Protein 7BQM (pdb70)

Solvent-accessible surface area: 7290 Å² total; per-residue (Å²): 94,165,130,27,127,138,36,48,119,20,0,91,21,0,24,100,5,7,105,78,0,93,123,95,72,181,156,29,58,51,96,76,35,0,72,35,0,0,70,40,0,0,143,151,71,52,156,53,104,42,153,1,10,100,5,0,44,105,11,8,160,138,77,26,127,103,71,0,29,140,100,2,52,11,69,78,138,2,4,126,31,0,77,94,14,62,123,117,73,48,17,165,168,126,136,180,180,172,228

Structure (mmCIF, N/CA/C/O backbone):
data_7BQM
#
_entry.id   7BQM
#
loop_
_atom_site.group_PDB
_atom_site.id
_atom_site.type_symbol
_atom_site.label_atom_id
_atom_site.label_alt_id
_atom_site.label_comp_id
_atom_site.label_asym_id
_atom_site.label_entity_id
_atom_site.label_seq_id
_atom_site.pdbx_PDB_ins_code
_atom_site.Cartn_x
_atom_site.Cartn_y
_atom_site.Cartn_z
_atom_site.occupancy
_atom_site.B_iso_or_equiv
_atom_site.auth_seq_id
_atom_site.auth_comp_id
_atom_site.auth_asym_id
_atom_site.auth_atom_id
_atom_site.pdbx_PDB_model_num
ATOM 1 N N . GLY A 1 1 ? 13.311 6.840 16.213 1.00 0.00 1 GLY A N 1
ATOM 2 C CA . GLY A 1 1 ? 13.501 8.242 16.636 1.00 0.00 1 GLY A CA 1
ATOM 3 C C . GLY A 1 1 ? 12.824 9.197 15.671 1.00 0.00 1 GLY A C 1
ATOM 4 O O . GLY A 1 1 ? 11.606 9.370 15.734 1.00 0.00 1 GLY A O 1
ATOM 10 N N . GLU A 1 2 ? 13.592 9.824 14.777 1.00 0.00 2 GLU A N 1
ATOM 11 C CA . GLU A 1 2 ? 13.118 10.825 13.799 1.00 0.00 2 GLU A CA 1
ATOM 12 C C . GLU A 1 2 ? 13.146 10.332 12.336 1.00 0.00 2 GLU A C 1
ATOM 13 O O . GLU A 1 2 ? 12.644 11.017 11.443 1.00 0.00 2 GLU A O 1
ATOM 25 N N . GLU A 1 3 ? 13.703 9.148 12.067 1.00 0.00 3 GLU A N 1
ATOM 26 C CA . GLU A 1 3 ? 13.743 8.547 10.726 1.00 0.00 3 GLU A CA 1
ATOM 27 C C . GLU A 1 3 ? 12.390 7.942 10.302 1.00 0.00 3 GLU A C 1
ATOM 28 O O . GLU A 1 3 ? 11.643 7.404 11.123 1.00 0.00 3 GLU A O 1
ATOM 40 N N . GLU A 1 4 ? 12.069 8.040 9.006 1.00 0.00 4 GLU A N 1
ATOM 41 C CA . GLU A 1 4 ? 10.835 7.533 8.373 1.00 0.00 4 GLU A CA 1
ATOM 42 C C . GLU A 1 4 ? 9.514 7.996 9.024 1.00 0.00 4 GLU A C 1
ATOM 43 O O . GLU A 1 4 ? 8.473 7.358 8.841 1.00 0.00 4 GLU A O 1
ATOM 55 N N . LYS A 1 5 ? 9.538 9.135 9.734 1.00 0.00 5 LYS A N 1
ATOM 56 C CA . LYS A 1 5 ? 8.420 9.707 10.512 1.00 0.00 5 LYS A CA 1
ATOM 57 C C . LYS A 1 5 ? 7.123 9.878 9.710 1.00 0.00 5 LYS A C 1
ATOM 58 O O . LYS A 1 5 ? 6.036 9.726 10.261 1.00 0.00 5 LYS A O 1
ATOM 77 N N . GLU A 1 6 ? 7.239 10.163 8.413 1.00 0.00 6 GLU A N 1
ATOM 78 C CA . GLU A 1 6 ? 6.120 10.340 7.473 1.00 0.00 6 GLU A CA 1
ATOM 79 C C . GLU A 1 6 ? 6.095 9.261 6.367 1.00 0.00 6 GLU A C 1
ATOM 80 O O . GLU A 1 6 ? 5.393 9.416 5.367 1.00 0.00 6 GLU A O 1
ATOM 92 N N . ILE A 1 7 ? 6.861 8.171 6.528 1.00 0.00 7 ILE A N 1
ATOM 93 C CA . ILE A 1 7 ? 7.027 7.109 5.521 1.00 0.00 7 ILE A CA 1
ATOM 94 C C . ILE A 1 7 ? 6.598 5.739 6.065 1.00 0.00 7 ILE A C 1
ATOM 95 O O . ILE A 1 7 ? 5.744 5.091 5.469 1.00 0.00 7 ILE A O 1
ATOM 111 N N . ASP A 1 8 ? 7.134 5.295 7.206 1.00 0.00 8 ASP A N 1
ATOM 112 C CA . ASP A 1 8 ? 6.848 3.964 7.771 1.00 0.00 8 ASP A CA 1
ATOM 113 C C . ASP A 1 8 ? 5.378 3.836 8.213 1.00 0.00 8 ASP A C 1
ATOM 114 O O . ASP A 1 8 ? 4.706 2.853 7.882 1.00 0.00 8 ASP A O 1
ATOM 123 N N . LYS A 1 9 ? 4.831 4.877 8.857 1.00 0.00 9 LYS A N 1
ATOM 124 C CA . LYS A 1 9 ? 3.405 4.932 9.221 1.00 0.00 9 LYS A CA 1
ATOM 125 C C . LYS A 1 9 ? 2.471 5.002 8.006 1.00 0.00 9 LYS A C 1
ATOM 126 O O . LYS A 1 9 ? 1.339 4.540 8.094 1.00 0.00 9 LYS A O 1
ATOM 145 N N . LEU A 1 10 ? 2.953 5.486 6.855 1.00 0.00 10 LEU A N 1
ATOM 146 C CA . LEU A 1 10 ? 2.205 5.486 5.588 1.00 0.00 10 LEU A CA 1
ATOM 147 C C . LEU A 1 10 ? 2.107 4.089 4.938 1.00 0.00 10 LEU A C 1
ATOM 148 O O . LEU A 1 10 ? 1.325 3.909 4.005 1.00 0.00 10 LEU A O 1
ATOM 164 N N . VAL A 1 11 ? 2.836 3.089 5.453 1.00 0.00 11 VAL A N 1
ATOM 165 C CA . VAL A 1 11 ? 2.708 1.674 5.054 1.00 0.00 11 VAL A CA 1
ATOM 166 C C . VAL A 1 11 ? 1.830 0.873 6.032 1.00 0.00 11 VAL A C 1
ATOM 167 O O . VAL A 1 11 ? 1.121 -0.045 5.627 1.00 0.00 11 VAL A O 1
ATOM 180 N N . GLU A 1 12 ? 1.808 1.252 7.312 1.00 0.00 12 GLU A N 1
ATOM 181 C CA . GLU A 1 12 ? 1.013 0.607 8.372 1.00 0.00 12 GLU A CA 1
ATOM 182 C C . GLU A 1 12 ? -0.494 0.635 8.089 1.00 0.00 12 GLU A C 1
ATOM 183 O O . GLU A 1 12 ? -1.151 -0.407 8.041 1.00 0.00 12 GLU A O 1
ATOM 195 N N . LEU A 1 13 ? -1.047 1.829 7.871 1.00 0.00 13 LEU A N 1
ATOM 196 C CA . LEU A 1 13 ? -2.460 1.988 7.523 1.00 0.00 13 LEU A CA 1
ATOM 197 C C . LEU A 1 13 ? -2.793 1.422 6.127 1.00 0.00 13 LEU A C 1
ATOM 198 O O . LEU A 1 13 ? -3.911 0.961 5.902 1.00 0.00 13 LEU A O 1
ATOM 214 N N . PHE A 1 14 ? -1.820 1.387 5.210 1.00 0.00 14 PHE A N 1
ATOM 215 C CA . PHE A 1 14 ? -1.973 0.785 3.883 1.00 0.00 14 PHE A CA 1
ATOM 216 C C . PHE A 1 14 ? -2.137 -0.742 3.986 1.00 0.00 14 PHE A C 1
ATOM 217 O O . PHE A 1 14 ? -2.940 -1.319 3.254 1.00 0.00 14 PHE A O 1
ATOM 234 N N . ALA A 1 15 ? -1.473 -1.391 4.951 1.00 0.00 15 ALA A N 1
ATOM 235 C CA . ALA A 1 15 ? -1.592 -2.830 5.187 1.00 0.00 15 ALA A CA 1
ATOM 236 C C . ALA A 1 15 ? -3.027 -3.256 5.548 1.00 0.00 15 ALA A C 1
ATOM 237 O O . ALA A 1 15 ? -3.612 -4.136 4.912 1.00 0.00 15 ALA A O 1
ATOM 244 N N . GLN A 1 16 ? -3.620 -2.595 6.549 1.00 0.00 16 GLN A N 1
ATOM 245 C CA . GLN A 1 16 ? -4.984 -2.892 6.999 1.00 0.00 16 GLN A CA 1
ATOM 246 C C . GLN A 1 16 ? -6.045 -2.457 5.973 1.00 0.00 16 GLN A C 1
ATOM 247 O O . GLN A 1 16 ? -7.078 -3.113 5.837 1.00 0.00 16 GLN A O 1
ATOM 261 N N . ALA A 1 17 ? -5.771 -1.406 5.192 1.00 0.00 17 ALA A N 1
ATOM 262 C CA . ALA A 1 17 ? -6.643 -0.980 4.097 1.00 0.00 17 ALA A CA 1
ATOM 263 C C . ALA A 1 17 ? -6.630 -1.969 2.916 1.00 0.00 17 ALA A C 1
ATOM 264 O O . ALA A 1 17 ? -7.674 -2.227 2.317 1.00 0.00 17 ALA A O 1
ATOM 271 N N . TYR A 1 18 ? -5.476 -2.572 2.607 1.00 0.00 18 TYR A N 1
ATOM 272 C CA . TYR A 1 18 ? -5.370 -3.630 1.599 1.00 0.00 18 TYR A CA 1
ATOM 273 C C . TYR A 1 18 ? -6.113 -4.897 2.043 1.00 0.00 18 TYR A C 1
ATOM 274 O O . TYR A 1 18 ? -6.826 -5.504 1.241 1.00 0.00 18 TYR A O 1
ATOM 292 N N . GLU A 1 19 ? -6.023 -5.262 3.328 1.00 0.00 19 GLU A N 1
ATOM 293 C CA . GLU A 1 19 ? -6.805 -6.373 3.886 1.00 0.00 19 GLU A CA 1
ATOM 294 C C . GLU A 1 19 ? -8.310 -6.112 3.745 1.00 0.00 19 GLU A C 1
ATOM 295 O O . GLU A 1 19 ? -9.049 -6.969 3.262 1.00 0.00 19 GLU A O 1
ATOM 307 N N . ASP A 1 20 ? -8.757 -4.904 4.103 1.00 0.00 20 ASP A N 1
ATOM 308 C CA . ASP A 1 20 ? -10.159 -4.501 3.992 1.00 0.00 20 ASP A CA 1
ATOM 309 C C . ASP A 1 20 ? -10.655 -4.550 2.539 1.00 0.00 20 ASP A C 1
ATOM 310 O O . ASP A 1 20 ? -11.764 -5.022 2.274 1.00 0.00 20 ASP A O 1
ATOM 319 N N . ALA A 1 21 ? -9.813 -4.139 1.586 1.00 0.00 21 ALA A N 1
ATOM 320 C CA . ALA A 1 21 ? -10.142 -4.181 0.170 1.00 0.00 21 ALA A CA 1
ATOM 321 C C . ALA A 1 21 ? -10.252 -5.615 -0.364 1.00 0.00 21 ALA A C 1
ATOM 322 O O . ALA A 1 21 ? -11.216 -5.941 -1.057 1.00 0.00 21 ALA A O 1
ATOM 329 N N . ARG A 1 22 ? -9.309 -6.490 -0.001 1.00 0.00 22 ARG A N 1
ATOM 330 C CA . ARG A 1 22 ? -9.317 -7.906 -0.391 1.00 0.00 22 ARG A CA 1
ATOM 331 C C . ARG A 1 22 ? -10.517 -8.661 0.199 1.00 0.00 22 ARG A C 1
ATOM 332 O O . ARG A 1 22 ? -11.101 -9.508 -0.474 1.00 0.00 22 ARG A O 1
ATOM 353 N N . GLU A 1 23 ? -10.938 -8.311 1.417 1.00 0.00 23 GLU A N 1
ATOM 354 C CA . GLU A 1 23 ? -12.114 -8.891 2.088 1.00 0.00 23 GLU A CA 1
ATOM 355 C C . GLU A 1 23 ? -13.457 -8.432 1.499 1.00 0.00 23 GLU A C 1
ATOM 356 O O . GLU A 1 23 ? -14.408 -9.218 1.490 1.00 0.00 23 GLU A O 1
ATOM 368 N N . LYS A 1 24 ? -13.560 -7.196 0.987 1.00 0.00 24 LYS A N 1
ATOM 369 C CA . LYS A 1 24 ? -14.791 -6.689 0.336 1.00 0.00 24 LYS A CA 1
ATOM 370 C C . LYS A 1 24 ? -14.872 -6.967 -1.172 1.00 0.00 24 LYS A C 1
ATOM 371 O O . LYS A 1 24 ? -15.974 -7.040 -1.717 1.00 0.00 24 LYS A O 1
ATOM 390 N N . LYS A 1 25 ? -13.728 -7.189 -1.831 1.00 0.00 25 LYS A N 1
ATOM 391 C CA . LYS A 1 25 ? -13.592 -7.521 -3.265 1.00 0.00 25 LYS A CA 1
ATOM 392 C C . LYS A 1 25 ? -12.965 -8.909 -3.455 1.00 0.00 25 LYS A C 1
ATOM 393 O O . LYS A 1 25 ? -11.932 -9.039 -4.109 1.00 0.00 25 LYS A O 1
ATOM 412 N N . ARG A 1 26 ? -13.589 -9.962 -2.913 1.00 0.00 26 ARG A N 1
ATOM 413 C CA . ARG A 1 26 ? -13.054 -11.349 -2.919 1.00 0.00 26 ARG A CA 1
ATOM 414 C C . ARG A 1 26 ? -12.776 -11.886 -4.328 1.00 0.00 26 ARG A C 1
ATOM 415 O O . ARG A 1 26 ? -11.791 -12.588 -4.545 1.00 0.00 26 ARG A O 1
ATOM 436 N N . ASN A 1 27 ? -13.636 -11.520 -5.282 1.00 0.00 27 ASN A N 1
ATOM 437 C CA . ASN A 1 27 ? -13.525 -11.870 -6.703 1.00 0.00 27 ASN A CA 1
ATOM 438 C C . ASN A 1 27 ? -12.702 -10.843 -7.523 1.00 0.00 27 ASN A C 1
ATOM 439 O O . ASN A 1 27 ? -12.634 -10.934 -8.751 1.00 0.00 27 ASN A O 1
ATOM 450 N N . GLY A 1 28 ? -12.111 -9.847 -6.852 1.00 0.00 28 GLY A N 1
ATOM 451 C CA . GLY A 1 28 ? -11.319 -8.758 -7.427 1.00 0.00 28 GLY A CA 1
ATOM 452 C C . GLY A 1 28 ? -9.882 -9.144 -7.798 1.00 0.00 28 GLY A C 1
ATOM 453 O O . GLY A 1 28 ? -9.526 -10.321 -7.906 1.00 0.00 28 GLY A O 1
ATOM 457 N N . THR A 1 29 ? -9.051 -8.120 -7.984 1.00 0.00 29 THR A N 1
ATOM 458 C CA . THR A 1 29 ? -7.637 -8.209 -8.380 1.00 0.00 29 THR A CA 1
ATOM 459 C C . THR A 1 29 ? -6.712 -7.573 -7.338 1.00 0.00 29 THR A C 1
ATOM 460 O O . THR A 1 29 ? -7.128 -6.641 -6.641 1.00 0.00 29 THR A O 1
ATOM 471 N N . PRO A 1 30 ? -5.432 -7.993 -7.258 1.00 0.00 30 PRO A N 1
ATOM 472 C CA . PRO A 1 30 ? -4.447 -7.315 -6.418 1.00 0.00 30 PRO A CA 1
ATOM 473 C C . PRO A 1 30 ? -4.289 -5.827 -6.773 1.00 0.00 30 PRO A C 1
ATOM 474 O O . PRO A 1 30 ? -4.034 -5.018 -5.881 1.00 0.00 30 PRO A O 1
ATOM 485 N N . GLU A 1 31 ? -4.487 -5.436 -8.042 1.00 0.00 31 GLU A N 1
ATOM 486 C CA . GLU A 1 31 ? -4.452 -4.016 -8.425 1.00 0.00 31 GLU A CA 1
ATOM 487 C C . GLU A 1 31 ? -5.619 -3.215 -7.830 1.00 0.00 31 GLU A C 1
ATOM 488 O O . GLU A 1 31 ? -5.381 -2.134 -7.296 1.00 0.00 31 GLU A O 1
ATOM 500 N N . GLU A 1 32 ? -6.851 -3.740 -7.824 1.00 0.00 32 GLU A N 1
ATOM 501 C CA . GLU A 1 32 ? -7.980 -3.074 -7.157 1.00 0.00 32 GLU A CA 1
ATOM 502 C C . GLU A 1 32 ? -7.795 -3.001 -5.636 1.00 0.00 32 GLU A C 1
ATOM 503 O O . GLU A 1 32 ? -8.155 -1.994 -5.019 1.00 0.00 32 GLU A O 1
ATOM 515 N N . TRP A 1 33 ? -7.207 -4.032 -5.020 1.00 0.00 33 TRP A N 1
ATOM 516 C CA . TRP A 1 33 ? -6.983 -4.049 -3.575 1.00 0.00 33 TRP A CA 1
ATOM 517 C C . TRP A 1 33 ? -5.914 -3.044 -3.146 1.00 0.00 33 TRP A C 1
ATOM 518 O O . TRP A 1 33 ? -6.112 -2.354 -2.147 1.00 0.00 33 TRP A O 1
ATOM 539 N N . VAL A 1 34 ? -4.832 -2.876 -3.922 1.00 0.00 34 VAL A N 1
ATOM 540 C CA . VAL A 1 34 ? -3.866 -1.799 -3.660 1.00 0.00 34 VAL A CA 1
ATOM 541 C C . VAL A 1 34 ? -4.489 -0.431 -3.973 1.00 0.00 34 VAL A C 1
ATOM 542 O O . VAL A 1 34 ? -4.338 0.490 -3.174 1.00 0.00 34 VAL A O 1
ATOM 555 N N . ARG A 1 35 ? -5.230 -0.275 -5.081 1.00 0.00 35 ARG A N 1
ATOM 556 C CA . ARG A 1 35 ? -5.855 0.990 -5.484 1.00 0.00 35 ARG A CA 1
ATOM 557 C C . ARG A 1 35 ? -6.793 1.559 -4.423 1.00 0.00 35 ARG A C 1
ATOM 558 O O . ARG A 1 35 ? -6.735 2.761 -4.154 1.00 0.00 35 ARG A O 1
ATOM 579 N N . ASP A 1 36 ? -7.622 0.714 -3.808 1.00 0.00 36 ASP A N 1
ATOM 580 C CA . ASP A 1 36 ? -8.507 1.130 -2.717 1.00 0.00 36 ASP A CA 1
ATOM 581 C C . ASP A 1 36 ? -7.738 1.369 -1.404 1.00 0.00 36 ASP A C 1
ATOM 582 O O . ASP A 1 36 ? -8.047 2.305 -0.662 1.00 0.00 36 ASP A O 1
ATOM 591 N N . ALA A 1 37 ? -6.685 0.585 -1.146 1.00 0.00 37 ALA A N 1
ATOM 592 C CA . ALA A 1 37 ? -5.837 0.751 0.029 1.00 0.00 37 ALA A CA 1
ATOM 593 C C . ALA A 1 37 ? -5.079 2.082 0.044 1.00 0.00 37 ALA A C 1
ATOM 594 O O . ALA A 1 37 ? -5.032 2.744 1.080 1.00 0.00 37 ALA A O 1
ATOM 601 N N . ILE A 1 38 ? -4.518 2.492 -1.100 1.00 0.00 38 ILE A N 1
ATOM 602 C CA . ILE A 1 38 ? -3.852 3.788 -1.266 1.00 0.00 38 ILE A CA 1
ATOM 603 C C . ILE A 1 38 ? -4.816 4.943 -0.936 1.00 0.00 38 ILE A C 1
ATOM 604 O O . ILE A 1 38 ? -4.420 5.889 -0.257 1.00 0.00 38 ILE A O 1
ATOM 620 N N . GLU A 1 39 ? -6.086 4.871 -1.359 1.00 0.00 39 GLU A N 1
ATOM 621 C CA . GLU A 1 39 ? -7.082 5.890 -1.046 1.00 0.00 39 GLU A CA 1
ATOM 622 C C . GLU A 1 39 ? -7.308 5.943 0.463 1.00 0.00 39 GLU A C 1
ATOM 623 O O . GLU A 1 39 ? -7.096 6.991 1.062 1.00 0.00 39 GLU A O 1
ATOM 635 N N . GLU A 1 40 ? -7.635 4.822 1.117 1.00 0.00 40 GLU A N 1
ATOM 636 C CA . GLU A 1 40 ? -7.965 4.850 2.543 1.00 0.00 40 GLU A CA 1
ATOM 637 C C . GLU A 1 40 ? -6.759 5.254 3.409 1.00 0.00 40 GLU A C 1
ATOM 638 O O . GLU A 1 40 ? -6.922 5.996 4.377 1.00 0.00 40 GLU A O 1
ATOM 650 N N . ALA A 1 41 ? -5.545 4.858 3.019 1.00 0.00 41 ALA A N 1
ATOM 651 C CA . ALA A 1 41 ? -4.296 5.308 3.628 1.00 0.00 41 ALA A CA 1
ATOM 652 C C . ALA A 1 41 ? -4.100 6.836 3.535 1.00 0.00 41 ALA A C 1
ATOM 653 O O . ALA A 1 41 ? -3.670 7.460 4.505 1.00 0.00 41 ALA A O 1
ATOM 660 N N . ALA A 1 42 ? -4.458 7.458 2.407 1.00 0.00 42 ALA A N 1
ATOM 661 C CA . ALA A 1 42 ? -4.462 8.913 2.258 1.00 0.00 42 ALA A CA 1
ATOM 662 C C . ALA A 1 42 ? -5.591 9.587 3.065 1.00 0.00 42 ALA A C 1
ATOM 663 O O . ALA A 1 42 ? -5.352 10.575 3.767 1.00 0.00 42 ALA A O 1
ATOM 670 N N . ARG A 1 43 ? -6.810 9.024 3.023 1.00 0.00 43 ARG A N 1
ATOM 671 C CA . ARG A 1 43 ? -7.989 9.533 3.749 1.00 0.00 43 ARG A CA 1
ATOM 672 C C . ARG A 1 43 ? -7.789 9.533 5.269 1.00 0.00 43 ARG A C 1
ATOM 673 O O . ARG A 1 43 ? -8.262 10.449 5.942 1.00 0.00 43 ARG A O 1
ATOM 694 N N . ARG A 1 44 ? -7.046 8.552 5.802 1.00 0.00 44 ARG A N 1
ATOM 695 C CA . ARG A 1 44 ? -6.703 8.406 7.232 1.00 0.00 44 ARG A CA 1
ATOM 696 C C . ARG A 1 44 ? -6.040 9.654 7.827 1.00 0.00 44 ARG A C 1
ATOM 697 O O . ARG A 1 44 ? -6.279 9.977 8.991 1.00 0.00 44 ARG A O 1
ATOM 718 N N . VAL A 1 45 ? -5.212 10.342 7.032 1.00 0.00 45 VAL A N 1
ATOM 719 C CA . VAL A 1 45 ? -4.411 11.512 7.454 1.00 0.00 45 VAL A CA 1
ATOM 720 C C . VAL A 1 45 ? -4.933 12.832 6.870 1.00 0.00 45 VAL A C 1
ATOM 721 O O . VAL A 1 45 ? -4.554 13.907 7.336 1.00 0.00 45 VAL A O 1
ATOM 734 N N . GLY A 1 46 ? -5.787 12.758 5.843 1.00 0.00 46 GLY A N 1
ATOM 735 C CA . GLY A 1 46 ? -6.223 13.917 5.055 1.00 0.00 46 GLY A CA 1
ATOM 736 C C . GLY A 1 46 ? -5.202 14.362 3.997 1.00 0.00 46 GLY A C 1
ATOM 737 O O . GLY A 1 46 ? -4.984 15.564 3.816 1.00 0.00 46 GLY A O 1
ATOM 741 N N . ARG A 1 47 ? -4.533 13.412 3.323 1.00 0.00 47 ARG A N 1
ATOM 742 C CA . ARG A 1 47 ? -3.648 13.668 2.163 1.00 0.00 47 ARG A CA 1
ATOM 743 C C . ARG A 1 47 ? -4.265 13.248 0.828 1.00 0.00 47 ARG A C 1
ATOM 744 O O . ARG A 1 47 ? -5.318 12.612 0.776 1.00 0.00 47 ARG A O 1
ATOM 765 N N . SER A 1 48 ? -3.587 13.627 -0.256 1.00 0.00 48 SER A N 1
ATOM 766 C CA . SER A 1 48 ? -3.877 13.133 -1.610 1.00 0.00 48 SER A CA 1
ATOM 767 C C . SER A 1 48 ? -3.431 11.674 -1.770 1.00 0.00 48 SER A C 1
ATOM 768 O O . SER A 1 48 ? -2.444 11.242 -1.166 1.00 0.00 48 SER A O 1
ATOM 776 N N . ARG A 1 49 ? -4.110 10.929 -2.650 1.00 0.00 49 ARG A N 1
ATOM 777 C CA . ARG A 1 49 ? -3.803 9.536 -3.023 1.00 0.00 49 ARG A CA 1
ATOM 778 C C . ARG A 1 49 ? -2.455 9.373 -3.733 1.00 0.00 49 ARG A C 1
ATOM 779 O O . ARG A 1 49 ? -2.025 8.250 -3.945 1.00 0.00 49 ARG A O 1
ATOM 800 N N . SER A 1 50 ? -1.816 10.467 -4.141 1.00 0.00 50 SER A N 1
ATOM 801 C CA . SER A 1 50 ? -0.494 10.506 -4.775 1.00 0.00 50 SER A CA 1
ATOM 802 C C . SER A 1 50 ? 0.665 10.513 -3.765 1.00 0.00 50 SER A C 1
ATOM 803 O O . SER A 1 50 ? 1.679 9.846 -3.974 1.00 0.00 50 SER A O 1
ATOM 811 N N . ARG A 1 51 ? 0.511 11.214 -2.633 1.00 0.00 51 ARG A N 1
ATOM 812 C CA . ARG A 1 51 ? 1.571 11.420 -1.621 1.00 0.00 51 ARG A CA 1
ATOM 813 C C . ARG A 1 51 ? 1.941 10.132 -0.878 1.00 0.00 51 ARG A C 1
ATOM 814 O O . ARG A 1 51 ? 3.108 9.853 -0.616 1.00 0.00 51 ARG A O 1
ATOM 835 N N . VAL A 1 52 ? 0.926 9.319 -0.600 1.00 0.00 52 VAL A N 1
ATOM 836 C CA . VAL A 1 52 ? 1.019 7.955 -0.050 1.00 0.00 52 VAL A CA 1
ATOM 837 C C . VAL A 1 52 ? 1.775 6.991 -0.976 1.00 0.00 52 VAL A C 1
ATOM 838 O O . VAL A 1 52 ? 2.511 6.130 -0.495 1.00 0.00 52 VAL A O 1
ATOM 851 N N . VAL A 1 53 ? 1.645 7.153 -2.297 1.00 0.00 53 VAL A N 1
ATOM 852 C CA . VAL A 1 53 ? 2.378 6.330 -3.284 1.00 0.00 53 VAL A CA 1
ATOM 853 C C . VAL A 1 53 ? 3.873 6.579 -3.163 1.00 0.00 53 VAL A C 1
ATOM 854 O O . VAL A 1 53 ? 4.639 5.646 -2.975 1.00 0.00 53 VAL A O 1
ATOM 867 N N . GLU A 1 54 ? 4.297 7.838 -3.172 1.00 0.00 54 GLU A N 1
ATOM 868 C CA . GLU A 1 54 ? 5.687 8.228 -2.946 1.00 0.00 54 GLU A CA 1
ATOM 869 C C . GLU A 1 54 ? 6.217 7.664 -1.621 1.00 0.00 54 GLU A C 1
ATOM 870 O O . GLU A 1 54 ? 7.388 7.313 -1.545 1.00 0.00 54 GLU A O 1
ATOM 882 N N . ALA A 1 55 ? 5.366 7.512 -0.601 1.00 0.00 55 ALA A N 1
ATOM 883 C CA . ALA A 1 55 ? 5.753 6.973 0.701 1.00 0.00 55 ALA A CA 1
ATOM 884 C C . ALA A 1 55 ? 5.957 5.450 0.690 1.00 0.00 55 ALA A C 1
ATOM 885 O O . ALA A 1 55 ? 7.058 4.992 1.003 1.00 0.00 55 ALA A O 1
ATOM 892 N N . LEU A 1 56 ? 4.961 4.652 0.274 1.00 0.00 56 LEU A N 1
ATOM 893 C CA . LEU A 1 56 ? 5.131 3.191 0.202 1.00 0.00 56 LEU A CA 1
ATOM 894 C C . LEU A 1 56 ? 6.221 2.817 -0.825 1.00 0.00 56 LEU A C 1
ATOM 895 O O . LEU A 1 56 ? 6.957 1.848 -0.636 1.00 0.00 56 LEU A O 1
ATOM 911 N N . ARG A 1 57 ? 6.377 3.620 -1.888 1.00 0.00 57 ARG A N 1
ATOM 912 C CA . ARG A 1 57 ? 7.388 3.392 -2.927 1.00 0.00 57 ARG A CA 1
ATOM 913 C C . ARG A 1 57 ? 8.803 3.776 -2.465 1.00 0.00 57 ARG A C 1
ATOM 914 O O . ARG A 1 57 ? 9.722 2.984 -2.666 1.00 0.00 57 ARG A O 1
ATOM 935 N N . ARG A 1 58 ? 8.985 4.914 -1.772 1.00 0.00 58 ARG A N 1
ATOM 936 C CA . ARG A 1 58 ? 10.250 5.293 -1.088 1.00 0.00 58 ARG A CA 1
ATOM 937 C C . ARG A 1 58 ? 10.665 4.212 -0.106 1.00 0.00 58 ARG A C 1
ATOM 938 O O . ARG A 1 58 ? 11.817 3.792 -0.102 1.00 0.00 58 ARG A O 1
ATOM 959 N N . TYR A 1 59 ? 9.728 3.745 0.710 1.00 0.00 59 TYR A N 1
ATOM 960 C CA . TYR A 1 59 ? 9.990 2.740 1.737 1.00 0.00 59 TYR A CA 1
ATOM 961 C C . TYR A 1 59 ? 10.579 1.463 1.118 1.00 0.00 59 TYR A C 1
ATOM 962 O O . TYR A 1 59 ? 11.602 0.970 1.583 1.00 0.00 59 TYR A O 1
ATOM 980 N N . ALA A 1 60 ? 10.014 0.989 0.006 1.00 0.00 60 ALA A N 1
ATOM 981 C CA . ALA A 1 60 ? 10.562 -0.124 -0.772 1.00 0.00 60 ALA A CA 1
ATOM 982 C C . ALA A 1 60 ? 11.946 0.158 -1.395 1.00 0.00 60 ALA A C 1
ATOM 983 O O . ALA A 1 60 ? 12.720 -0.774 -1.592 1.00 0.00 60 ALA A O 1
ATOM 990 N N . GLU A 1 61 ? 12.291 1.412 -1.701 1.00 0.00 61 GLU A N 1
ATOM 991 C CA . GLU A 1 61 ? 13.643 1.771 -2.172 1.00 0.00 61 GLU A CA 1
ATOM 992 C C . GLU A 1 61 ? 14.671 1.838 -1.023 1.00 0.00 61 GLU A C 1
ATOM 993 O O . GLU A 1 61 ? 15.846 1.520 -1.224 1.00 0.00 61 GLU A O 1
ATOM 1005 N N . LYS A 1 62 ? 14.237 2.224 0.186 1.00 0.00 62 LYS A N 1
ATOM 1006 C CA . LYS A 1 62 ? 15.078 2.396 1.387 1.00 0.00 62 LYS A CA 1
ATOM 1007 C C . LYS A 1 62 ? 15.291 1.099 2.176 1.00 0.00 62 LYS A C 1
ATOM 1008 O O . LYS A 1 62 ? 16.422 0.767 2.529 1.00 0.00 62 LYS A O 1
ATOM 1027 N N . HIS A 1 63 ? 14.208 0.369 2.436 1.00 0.00 63 HIS A N 1
ATOM 1028 C CA . HIS A 1 63 ? 14.190 -0.900 3.173 1.00 0.00 63 HIS A CA 1
ATOM 1029 C C . HIS A 1 63 ? 14.310 -2.123 2.247 1.00 0.00 63 HIS A C 1
ATOM 1030 O O . HIS A 1 63 ? 14.702 -3.203 2.694 1.00 0.00 63 HIS A O 1
ATOM 1044 N N . GLY A 1 64 ? 13.984 -1.957 0.962 1.00 0.00 64 GLY A N 1
ATOM 1045 C CA . GLY A 1 64 ? 13.864 -3.045 -0.013 1.00 0.00 64 GLY A CA 1
ATOM 1046 C C . GLY A 1 64 ? 12.418 -3.520 -0.184 1.00 0.00 64 GLY A C 1
ATOM 1047 O O . GLY A 1 64 ? 11.621 -3.507 0.759 1.00 0.00 64 GLY A O 1
ATOM 1051 N N . LYS A 1 65 ? 12.070 -3.971 -1.395 1.00 0.00 65 LYS A N 1
ATOM 1052 C CA . LYS A 1 65 ? 10.739 -4.516 -1.722 1.00 0.00 65 LYS A CA 1
ATOM 1053 C C . LYS A 1 65 ? 10.344 -5.694 -0.830 1.00 0.00 65 LYS A C 1
ATOM 1054 O O . LYS A 1 65 ? 9.187 -5.803 -0.433 1.00 0.00 65 LYS A O 1
ATOM 1073 N N . GLU A 1 66 ? 11.306 -6.546 -0.470 1.00 0.00 66 GLU A N 1
ATOM 1074 C CA . GLU A 1 66 ? 11.034 -7.701 0.385 1.00 0.00 66 GLU A CA 1
ATOM 1075 C C . GLU A 1 66 ? 10.582 -7.271 1.787 1.00 0.00 66 GLU A C 1
ATOM 1076 O O . GLU A 1 66 ? 9.783 -7.958 2.416 1.00 0.00 66 GLU A O 1
ATOM 1088 N N . GLU A 1 67 ? 11.062 -6.125 2.277 1.00 0.00 67 GLU A N 1
ATOM 1089 C CA . GLU A 1 67 ? 10.590 -5.554 3.543 1.00 0.00 67 GLU A CA 1
ATOM 1090 C C . GLU A 1 67 ? 9.230 -4.865 3.395 1.00 0.00 67 GLU A C 1
ATOM 1091 O O . GLU A 1 67 ? 8.372 -5.038 4.262 1.00 0.00 67 GLU A O 1
ATOM 1103 N N . LEU A 1 68 ? 9.001 -4.127 2.296 1.00 0.00 68 LEU A N 1
ATOM 1104 C CA . LEU A 1 68 ? 7.706 -3.484 2.029 1.00 0.00 68 LEU A CA 1
ATOM 1105 C C . LEU A 1 68 ? 6.584 -4.526 2.027 1.00 0.00 68 LEU A C 1
ATOM 1106 O O . LEU A 1 68 ? 5.605 -4.363 2.755 1.00 0.00 68 LEU A O 1
ATOM 1122 N N . LEU A 1 69 ? 6.731 -5.615 1.261 1.00 0.00 69 LEU A N 1
ATOM 1123 C CA . LEU A 1 69 ? 5.669 -6.618 1.124 1.00 0.00 69 LEU A CA 1
ATOM 1124 C C . LEU A 1 69 ? 5.294 -7.236 2.478 1.00 0.00 69 LEU A C 1
ATOM 1125 O O . LEU A 1 69 ? 4.109 -7.413 2.759 1.00 0.00 69 LEU A O 1
ATOM 1141 N N . LYS A 1 70 ? 6.280 -7.466 3.359 1.00 0.00 70 LYS A N 1
ATOM 1142 C CA . LYS A 1 70 ? 6.052 -7.954 4.725 1.00 0.00 70 LYS A CA 1
ATOM 1143 C C . LYS A 1 70 ? 5.301 -6.928 5.578 1.00 0.00 70 LYS A C 1
ATOM 1144 O O . LYS A 1 70 ? 4.327 -7.282 6.242 1.00 0.00 70 LYS A O 1
ATOM 1163 N N . ARG A 1 71 ? 5.709 -5.652 5.526 1.00 0.00 71 ARG A N 1
ATOM 1164 C CA . ARG A 1 71 ? 5.079 -4.540 6.267 1.00 0.00 71 ARG A CA 1
ATOM 1165 C C . ARG A 1 71 ? 3.643 -4.269 5.840 1.00 0.00 71 ARG A C 1
ATOM 1166 O O . ARG A 1 71 ? 2.786 -4.012 6.683 1.00 0.00 71 ARG A O 1
ATOM 1187 N N . ALA A 1 72 ? 3.383 -4.361 4.540 1.00 0.00 72 ALA A N 1
ATOM 1188 C CA . ALA A 1 72 ? 2.060 -4.192 3.961 1.00 0.00 72 ALA A CA 1
ATOM 1189 C C . ALA A 1 72 ? 1.200 -5.473 4.049 1.00 0.00 72 ALA A C 1
ATOM 1190 O O . ALA A 1 72 ? 0.007 -5.440 3.749 1.00 0.00 72 ALA A O 1
ATOM 1197 N N . GLY A 1 73 ? 1.788 -6.604 4.459 1.00 0.00 73 GLY A N 1
ATOM 1198 C CA . GLY A 1 73 ? 1.111 -7.908 4.517 1.00 0.00 73 GLY A CA 1
ATOM 1199 C C . GLY A 1 73 ? 0.679 -8.469 3.148 1.00 0.00 73 GLY A C 1
ATOM 1200 O O . GLY A 1 73 ? -0.293 -9.225 3.076 1.00 0.00 73 GLY A O 1
ATOM 1204 N N . ILE A 1 74 ? 1.370 -8.084 2.069 1.00 0.00 74 ILE A N 1
ATOM 1205 C CA . ILE A 1 74 ? 1.085 -8.468 0.674 1.00 0.00 74 ILE A CA 1
ATOM 1206 C C . ILE A 1 74 ? 2.132 -9.448 0.122 1.00 0.00 74 ILE A C 1
ATOM 1207 O O . ILE A 1 74 ? 3.154 -9.719 0.754 1.00 0.00 74 ILE A O 1
ATOM 1223 N N . THR A 1 75 ? 1.893 -9.971 -1.080 1.00 0.00 75 THR A N 1
ATOM 1224 C CA . THR A 1 75 ? 2.854 -10.799 -1.830 1.00 0.00 75 THR A CA 1
ATOM 1225 C C . THR A 1 75 ? 3.786 -9.948 -2.705 1.00 0.00 75 THR A C 1
ATOM 1226 O O . THR A 1 75 ? 3.426 -8.822 -3.064 1.00 0.00 75 THR A O 1
ATOM 1237 N N . PRO A 1 76 ? 4.963 -10.461 -3.125 1.00 0.00 76 PRO A N 1
ATOM 1238 C CA . PRO A 1 76 ? 5.781 -9.788 -4.142 1.00 0.00 76 PRO A CA 1
ATOM 1239 C C . PRO A 1 76 ? 5.037 -9.691 -5.487 1.00 0.00 76 PRO A C 1
ATOM 1240 O O . PRO A 1 76 ? 5.184 -8.707 -6.211 1.00 0.00 76 PRO A O 1
ATOM 1251 N N . GLU A 1 77 ? 4.169 -10.668 -5.779 1.00 0.00 77 GLU A N 1
ATOM 1252 C CA . GLU A 1 77 ? 3.277 -10.698 -6.946 1.00 0.00 77 GLU A CA 1
ATOM 1253 C C . GLU A 1 77 ? 2.242 -9.559 -6.941 1.00 0.00 77 GLU A C 1
ATOM 1254 O O . GLU A 1 77 ? 1.831 -9.113 -8.011 1.00 0.00 77 GLU A O 1
ATOM 1266 N N . ALA A 1 78 ? 1.837 -9.061 -5.766 1.00 0.00 78 ALA A N 1
ATOM 1267 C CA . ALA A 1 78 ? 1.035 -7.844 -5.629 1.00 0.00 78 ALA A CA 1
ATOM 1268 C C . ALA A 1 78 ? 1.908 -6.574 -5.605 1.00 0.00 78 ALA A C 1
ATOM 1269 O O . ALA A 1 78 ? 1.569 -5.587 -6.260 1.00 0.00 78 ALA A O 1
ATOM 1276 N N . LEU A 1 79 ? 3.056 -6.591 -4.910 1.00 0.00 79 LEU A N 1
ATOM 1277 C CA . LEU A 1 79 ? 3.932 -5.419 -4.753 1.00 0.00 79 LEU A CA 1
ATOM 1278 C C . LEU A 1 79 ? 4.466 -4.892 -6.104 1.00 0.00 79 LEU A C 1
ATOM 1279 O O . LEU A 1 79 ? 4.523 -3.681 -6.340 1.00 0.00 79 LEU A O 1
ATOM 1295 N N . LYS A 1 80 ? 4.825 -5.800 -7.019 1.00 0.00 80 LYS A N 1
ATOM 1296 C CA . LYS A 1 80 ? 5.298 -5.467 -8.377 1.00 0.00 80 LYS A CA 1
ATOM 1297 C C . LYS A 1 80 ? 4.250 -4.744 -9.228 1.00 0.00 80 LYS A C 1
ATOM 1298 O O . LYS A 1 80 ? 4.609 -3.937 -10.081 1.00 0.00 80 LYS A O 1
ATOM 1317 N N . VAL A 1 81 ? 2.964 -4.997 -8.984 1.00 0.00 81 VAL A N 1
ATOM 1318 C CA . VAL A 1 81 ? 1.825 -4.340 -9.655 1.00 0.00 81 VAL A CA 1
ATOM 1319 C C . VAL A 1 81 ? 1.621 -2.905 -9.167 1.00 0.00 81 VAL A C 1
ATOM 1320 O O . VAL A 1 81 ? 1.190 -2.066 -9.951 1.00 0.00 81 VAL A O 1
ATOM 1333 N N . ILE A 1 82 ? 1.991 -2.567 -7.927 1.00 0.00 82 ILE A N 1
ATOM 1334 C CA . ILE A 1 82 ? 1.843 -1.194 -7.398 1.00 0.00 82 ILE A CA 1
ATOM 1335 C C . ILE A 1 82 ? 2.634 -0.167 -8.239 1.00 0.00 82 ILE A C 1
ATOM 1336 O O . ILE A 1 82 ? 2.183 0.957 -8.451 1.00 0.00 82 ILE A O 1
ATOM 1352 N N . GLU A 1 83 ? 3.782 -0.565 -8.800 1.00 0.00 83 GLU A N 1
ATOM 1353 C CA . GLU A 1 83 ? 4.537 0.236 -9.783 1.00 0.00 83 GLU A CA 1
ATOM 1354 C C . GLU A 1 83 ? 3.734 0.492 -11.074 1.00 0.00 83 GLU A C 1
ATOM 1355 O O . GLU A 1 83 ? 3.787 1.584 -11.640 1.00 0.00 83 GLU A O 1
ATOM 1367 N N . LYS A 1 84 ? 2.940 -0.486 -11.528 1.00 0.00 84 LYS A N 1
ATOM 1368 C CA . LYS A 1 84 ? 2.056 -0.326 -12.692 1.00 0.00 84 LYS A CA 1
ATOM 1369 C C . LYS A 1 84 ? 0.877 0.590 -12.369 1.00 0.00 84 LYS A C 1
ATOM 1370 O O . LYS A 1 84 ? 0.490 1.370 -13.230 1.00 0.00 84 LYS A O 1
ATOM 1389 N N . ILE A 1 85 ? 0.369 0.592 -11.133 1.00 0.00 85 ILE A N 1
ATOM 1390 C CA . ILE A 1 85 ? -0.642 1.573 -10.689 1.00 0.00 85 ILE A CA 1
ATOM 1391 C C . ILE A 1 85 ? -0.071 3.004 -10.720 1.00 0.00 85 ILE A C 1
ATOM 1392 O O . ILE A 1 85 ? -0.733 3.920 -11.208 1.00 0.00 85 ILE A O 1
ATOM 1408 N N . GLU A 1 86 ? 1.178 3.203 -10.282 1.00 0.00 86 GLU A N 1
ATOM 1409 C CA . GLU A 1 86 ? 1.872 4.499 -10.389 1.00 0.00 86 GLU A CA 1
ATOM 1410 C C . GLU A 1 86 ? 1.980 4.963 -11.857 1.00 0.00 86 GLU A C 1
ATOM 1411 O O . GLU A 1 86 ? 1.684 6.120 -12.168 1.00 0.00 86 GLU A O 1
ATOM 1423 N N . LYS A 1 87 ? 2.338 4.057 -12.779 1.00 0.00 87 LYS A N 1
ATOM 1424 C CA . LYS A 1 87 ? 2.433 4.349 -14.222 1.00 0.00 87 LYS A CA 1
ATOM 1425 C C . LYS A 1 87 ? 1.065 4.539 -14.895 1.00 0.00 87 LYS A C 1
ATOM 1426 O O . LYS A 1 87 ? 0.960 5.349 -15.814 1.00 0.00 87 LYS A O 1
ATOM 1445 N N . GLU A 1 88 ? 0.013 3.870 -14.423 1.00 0.00 88 GLU A N 1
ATOM 1446 C CA . GLU A 1 88 ? -1.375 4.103 -14.853 1.00 0.00 88 GLU A CA 1
ATOM 1447 C C . GLU A 1 88 ? -1.907 5.474 -14.398 1.00 0.00 88 GLU A C 1
ATOM 1448 O O . GLU A 1 88 ? -2.653 6.105 -15.148 1.00 0.00 88 GLU A O 1
ATOM 1460 N N . GLU A 1 89 ? -1.489 6.001 -13.239 1.00 0.00 89 GLU A N 1
ATOM 1461 C CA . GLU A 1 89 ? -1.779 7.403 -12.883 1.00 0.00 89 GLU A CA 1
ATOM 1462 C C . GLU A 1 89 ? -0.938 8.389 -13.724 1.00 0.00 89 GLU A C 1
ATOM 1463 O O . GLU A 1 89 ? -1.368 9.514 -13.987 1.00 0.00 89 GLU A O 1
ATOM 1475 N N . GLY A 1 90 ? 0.226 7.948 -14.213 1.00 0.00 90 GLY A N 1
ATOM 1476 C CA . GLY A 1 90 ? 1.115 8.662 -15.139 1.00 0.00 90 GLY A CA 1
ATOM 1477 C C . GLY A 1 90 ? 0.738 8.569 -16.629 1.00 0.00 90 GLY A C 1
ATOM 1478 O O . GLY A 1 90 ? 1.609 8.755 -17.481 1.00 0.00 90 GLY A O 1
ATOM 1482 N N . SER A 1 91 ? -0.527 8.285 -16.969 1.00 0.00 91 SER A N 1
ATOM 1483 C CA . SER A 1 91 ? -1.034 8.045 -18.341 1.00 0.00 91 SER A CA 1
ATOM 1484 C C . SER A 1 91 ? -1.097 9.280 -19.265 1.00 0.00 91 SER A C 1
ATOM 1485 O O . SER A 1 91 ? -1.975 9.377 -20.126 1.00 0.00 91 SER A O 1
ATOM 1493 N N . LEU A 1 92 ? -0.159 10.222 -19.146 1.00 0.00 92 LEU A N 1
ATOM 1494 C CA . LEU A 1 92 ? -0.043 11.383 -20.042 1.00 0.00 92 LEU A CA 1
ATOM 1495 C C . LEU A 1 92 ? 0.254 10.977 -21.501 1.00 0.00 92 LEU A C 1
ATOM 1496 O O . LEU A 1 92 ? -0.059 11.721 -22.430 1.00 0.00 92 LEU A O 1
ATOM 1512 N N . GLU A 1 93 ? 0.826 9.786 -21.712 1.00 0.00 93 GLU A N 1
ATOM 1513 C CA . GLU A 1 93 ? 1.090 9.207 -23.041 1.00 0.00 93 GLU A CA 1
ATOM 1514 C C . GLU A 1 93 ? -0.174 8.618 -23.708 1.00 0.00 93 GLU A C 1
ATOM 1515 O O . GLU A 1 93 ? -0.252 8.534 -24.935 1.00 0.00 93 GLU A O 1
ATOM 1527 N N . HIS A 1 94 ? -1.178 8.227 -22.913 1.00 0.00 94 HIS A N 1
ATOM 1528 C CA . HIS A 1 94 ? -2.401 7.555 -23.379 1.00 0.00 94 HIS A CA 1
ATOM 1529 C C . HIS A 1 94 ? -3.540 8.520 -23.770 1.00 0.00 94 HIS A C 1
ATOM 1530 O O . HIS A 1 94 ? -4.579 8.077 -24.266 1.00 0.00 94 HIS A O 1
ATOM 1544 N N . HIS A 1 95 ? -3.361 9.826 -23.547 1.00 0.00 95 HIS A N 1
ATOM 1545 C CA . HIS A 1 95 ? -4.383 10.866 -23.721 1.00 0.00 95 HIS A CA 1
ATOM 1546 C C . HIS A 1 95 ? -3.873 12.053 -24.564 1.00 0.00 95 HIS A C 1
ATOM 1547 O O . HIS A 1 95 ? -2.669 12.202 -24.790 1.00 0.00 95 HIS A O 1
ATOM 1561 N N . HIS A 1 96 ? -4.792 12.918 -25.006 1.00 0.00 96 HIS A N 1
ATOM 1562 C CA . HIS A 1 96 ? -4.501 14.170 -25.719 1.00 0.00 96 HIS A CA 1
ATOM 1563 C C . HIS A 1 96 ? -5.121 15.384 -25.003 1.00 0.00 96 HIS A C 1
ATOM 1564 O O . HIS A 1 96 ? -6.257 15.327 -24.522 1.00 0.00 96 HIS A O 1
ATOM 1578 N N . HIS A 1 97 ? -4.370 16.487 -24.926 1.00 0.00 97 HIS A N 1
ATOM 1579 C CA . HIS A 1 97 ? -4.781 17.752 -24.302 1.00 0.00 97 HIS A CA 1
ATOM 1580 C C . HIS A 1 97 ? -3.973 18.937 -24.869 1.00 0.00 97 HIS A C 1
ATOM 1581 O O . HIS A 1 97 ? -2.860 18.755 -25.373 1.00 0.00 97 HIS A O 1
ATOM 1595 N N . HIS A 1 98 ? -4.505 20.158 -24.764 1.00 0.00 98 HIS A N 1
ATOM 1596 C CA . HIS A 1 98 ? -3.783 21.393 -25.097 1.00 0.00 98 HIS A CA 1
ATOM 1597 C C . HIS A 1 98 ? -2.679 21.708 -24.063 1.00 0.00 98 HIS A C 1
ATOM 1598 O O . HIS A 1 98 ? -2.843 21.434 -22.868 1.00 0.00 98 HIS A O 1
ATOM 1612 N N . HIS A 1 99 ? -1.564 22.296 -24.515 1.00 0.00 99 HIS A N 1
ATOM 1613 C CA . HIS A 1 99 ? -0.414 22.699 -23.688 1.00 0.00 99 HIS A CA 1
ATOM 1614 C C . HIS A 1 99 ? 0.293 23.945 -24.263 1.00 0.00 99 HIS A C 1
ATOM 1615 O O . HIS A 1 99 ? 0.464 24.035 -25.501 1.00 0.00 99 HIS A O 1
ATOM 1630 N N . GLY A 1 1 ? 15.194 11.150 14.697 1.00 0.00 1 GLY A N 2
ATOM 1631 C CA . GLY A 1 1 ? 14.697 12.485 14.309 1.00 0.00 1 GLY A CA 2
ATOM 1632 C C . GLY A 1 1 ? 13.468 12.370 13.421 1.00 0.00 1 GLY A C 2
ATOM 1633 O O . GLY A 1 1 ? 12.416 11.928 13.881 1.00 0.00 1 GLY A O 2
ATOM 1639 N N . GLU A 1 2 ? 13.583 12.765 12.149 1.00 0.00 2 GLU A N 2
ATOM 1640 C CA . GLU A 1 2 ? 12.479 12.797 11.167 1.00 0.00 2 GLU A CA 2
ATOM 1641 C C . GLU A 1 2 ? 12.488 11.591 10.193 1.00 0.00 2 GLU A C 2
ATOM 1642 O O . GLU A 1 2 ? 11.718 11.538 9.233 1.00 0.00 2 GLU A O 2
ATOM 1654 N N . GLU A 1 3 ? 13.354 10.601 10.425 1.00 0.00 3 GLU A N 2
ATOM 1655 C CA . GLU A 1 3 ? 13.518 9.411 9.580 1.00 0.00 3 GLU A CA 2
ATOM 1656 C C . GLU A 1 3 ? 12.212 8.594 9.493 1.00 0.00 3 GLU A C 2
ATOM 1657 O O . GLU A 1 3 ? 11.688 8.117 10.503 1.00 0.00 3 GLU A O 2
ATOM 1669 N N . GLU A 1 4 ? 11.675 8.451 8.276 1.00 0.00 4 GLU A N 2
ATOM 1670 C CA . GLU A 1 4 ? 10.404 7.776 7.954 1.00 0.00 4 GLU A CA 2
ATOM 1671 C C . GLU A 1 4 ? 9.157 8.300 8.714 1.00 0.00 4 GLU A C 2
ATOM 1672 O O . GLU A 1 4 ? 8.117 7.634 8.732 1.00 0.00 4 GLU A O 2
ATOM 1684 N N . LYS A 1 5 ? 9.219 9.520 9.274 1.00 0.00 5 LYS A N 2
ATOM 1685 C CA . LYS A 1 5 ? 8.177 10.159 10.114 1.00 0.00 5 LYS A CA 2
ATOM 1686 C C . LYS A 1 5 ? 6.793 10.228 9.458 1.00 0.00 5 LYS A C 2
ATOM 1687 O O . LYS A 1 5 ? 5.783 10.029 10.131 1.00 0.00 5 LYS A O 2
ATOM 1706 N N . GLU A 1 6 ? 6.751 10.468 8.149 1.00 0.00 6 GLU A N 2
ATOM 1707 C CA . GLU A 1 6 ? 5.543 10.492 7.304 1.00 0.00 6 GLU A CA 2
ATOM 1708 C C . GLU A 1 6 ? 5.547 9.357 6.254 1.00 0.00 6 GLU A C 2
ATOM 1709 O O . GLU A 1 6 ? 4.866 9.441 5.233 1.00 0.00 6 GLU A O 2
ATOM 1721 N N . ILE A 1 7 ? 6.333 8.298 6.487 1.00 0.00 7 ILE A N 2
ATOM 1722 C CA . ILE A 1 7 ? 6.590 7.217 5.522 1.00 0.00 7 ILE A CA 2
ATOM 1723 C C . ILE A 1 7 ? 6.181 5.854 6.087 1.00 0.00 7 ILE A C 2
ATOM 1724 O O . ILE A 1 7 ? 5.314 5.202 5.513 1.00 0.00 7 ILE A O 2
ATOM 1740 N N . ASP A 1 8 ? 6.754 5.418 7.214 1.00 0.00 8 ASP A N 2
ATOM 1741 C CA . ASP A 1 8 ? 6.465 4.094 7.792 1.00 0.00 8 ASP A CA 2
ATOM 1742 C C . ASP A 1 8 ? 4.994 3.988 8.229 1.00 0.00 8 ASP A C 2
ATOM 1743 O O . ASP A 1 8 ? 4.315 3.000 7.933 1.00 0.00 8 ASP A O 2
ATOM 1752 N N . LYS A 1 9 ? 4.457 5.065 8.822 1.00 0.00 9 LYS A N 2
ATOM 1753 C CA . LYS A 1 9 ? 3.023 5.179 9.130 1.00 0.00 9 LYS A CA 2
ATOM 1754 C C . LYS A 1 9 ? 2.142 5.052 7.882 1.00 0.00 9 LYS A C 2
ATOM 1755 O O . LYS A 1 9 ? 1.071 4.464 7.970 1.00 0.00 9 LYS A O 2
ATOM 1774 N N . LEU A 1 10 ? 2.603 5.517 6.715 1.00 0.00 10 LEU A N 2
ATOM 1775 C CA . LEU A 1 10 ? 1.869 5.437 5.447 1.00 0.00 10 LEU A CA 2
ATOM 1776 C C . LEU A 1 10 ? 1.885 4.030 4.815 1.00 0.00 10 LEU A C 2
ATOM 1777 O O . LEU A 1 10 ? 1.106 3.776 3.897 1.00 0.00 10 LEU A O 2
ATOM 1793 N N . VAL A 1 11 ? 2.699 3.100 5.332 1.00 0.00 11 VAL A N 2
ATOM 1794 C CA . VAL A 1 11 ? 2.649 1.670 4.968 1.00 0.00 11 VAL A CA 2
ATOM 1795 C C . VAL A 1 11 ? 1.849 0.848 5.986 1.00 0.00 11 VAL A C 2
ATOM 1796 O O . VAL A 1 11 ? 1.154 -0.098 5.620 1.00 0.00 11 VAL A O 2
ATOM 1809 N N . GLU A 1 12 ? 1.893 1.235 7.260 1.00 0.00 12 GLU A N 2
ATOM 1810 C CA . GLU A 1 12 ? 1.222 0.537 8.362 1.00 0.00 12 GLU A CA 2
ATOM 1811 C C . GLU A 1 12 ? -0.298 0.441 8.146 1.00 0.00 12 GLU A C 2
ATOM 1812 O O . GLU A 1 12 ? -0.874 -0.648 8.153 1.00 0.00 12 GLU A O 2
ATOM 1824 N N . LEU A 1 13 ? -0.952 1.584 7.908 1.00 0.00 13 LEU A N 2
ATOM 1825 C CA . LEU A 1 13 ? -2.385 1.630 7.602 1.00 0.00 13 LEU A CA 2
ATOM 1826 C C . LEU A 1 13 ? -2.720 1.070 6.207 1.00 0.00 13 LEU A C 2
ATOM 1827 O O . LEU A 1 13 ? -3.806 0.526 6.013 1.00 0.00 13 LEU A O 2
ATOM 1843 N N . PHE A 1 14 ? -1.789 1.150 5.249 1.00 0.00 14 PHE A N 2
ATOM 1844 C CA . PHE A 1 14 ? -1.963 0.591 3.904 1.00 0.00 14 PHE A CA 2
ATOM 1845 C C . PHE A 1 14 ? -2.104 -0.937 3.973 1.00 0.00 14 PHE A C 2
ATOM 1846 O O . PHE A 1 14 ? -2.873 -1.516 3.208 1.00 0.00 14 PHE A O 2
ATOM 1863 N N . ALA A 1 15 ? -1.458 -1.580 4.953 1.00 0.00 15 ALA A N 2
ATOM 1864 C CA . ALA A 1 15 ? -1.596 -3.015 5.180 1.00 0.00 15 ALA A CA 2
ATOM 1865 C C . ALA A 1 15 ? -3.037 -3.421 5.533 1.00 0.00 15 ALA A C 2
ATOM 1866 O O . ALA A 1 15 ? -3.645 -4.247 4.848 1.00 0.00 15 ALA A O 2
ATOM 1873 N N . GLN A 1 16 ? -3.616 -2.796 6.565 1.00 0.00 16 GLN A N 2
ATOM 1874 C CA . GLN A 1 16 ? -4.987 -3.101 6.988 1.00 0.00 16 GLN A CA 2
ATOM 1875 C C . GLN A 1 16 ? -6.039 -2.613 5.976 1.00 0.00 16 GLN A C 2
ATOM 1876 O O . GLN A 1 16 ? -7.093 -3.233 5.840 1.00 0.00 16 GLN A O 2
ATOM 1890 N N . ALA A 1 17 ? -5.741 -1.559 5.208 1.00 0.00 17 ALA A N 2
ATOM 1891 C CA . ALA A 1 17 ? -6.592 -1.103 4.108 1.00 0.00 17 ALA A CA 2
ATOM 1892 C C . ALA A 1 17 ? -6.594 -2.087 2.921 1.00 0.00 17 ALA A C 2
ATOM 1893 O O . ALA A 1 17 ? -7.636 -2.297 2.302 1.00 0.00 17 ALA A O 2
ATOM 1900 N N . TYR A 1 18 ? -5.460 -2.734 2.626 1.00 0.00 18 TYR A N 2
ATOM 1901 C CA . TYR A 1 18 ? -5.376 -3.784 1.605 1.00 0.00 18 TYR A CA 2
ATOM 1902 C C . TYR A 1 18 ? -6.132 -5.042 2.047 1.00 0.00 18 TYR A C 2
ATOM 1903 O O . TYR A 1 18 ? -6.870 -5.627 1.255 1.00 0.00 18 TYR A O 2
ATOM 1921 N N . GLU A 1 19 ? -6.025 -5.421 3.325 1.00 0.00 19 GLU A N 2
ATOM 1922 C CA . GLU A 1 19 ? -6.826 -6.514 3.894 1.00 0.00 19 GLU A CA 2
ATOM 1923 C C . GLU A 1 19 ? -8.330 -6.214 3.809 1.00 0.00 19 GLU A C 2
ATOM 1924 O O . GLU A 1 19 ? -9.105 -7.057 3.358 1.00 0.00 19 GLU A O 2
ATOM 1936 N N . ASP A 1 20 ? -8.744 -4.997 4.173 1.00 0.00 20 ASP A N 2
ATOM 1937 C CA . ASP A 1 20 ? -10.135 -4.549 4.067 1.00 0.00 20 ASP A CA 2
ATOM 1938 C C . ASP A 1 20 ? -10.640 -4.575 2.615 1.00 0.00 20 ASP A C 2
ATOM 1939 O O . ASP A 1 20 ? -11.754 -5.034 2.352 1.00 0.00 20 ASP A O 2
ATOM 1948 N N . ALA A 1 21 ? -9.802 -4.163 1.660 1.00 0.00 21 ALA A N 2
ATOM 1949 C CA . ALA A 1 21 ? -10.148 -4.182 0.247 1.00 0.00 21 ALA A CA 2
ATOM 1950 C C . ALA A 1 21 ? -10.304 -5.610 -0.291 1.00 0.00 21 ALA A C 2
ATOM 1951 O O . ALA A 1 21 ? -11.283 -5.912 -0.972 1.00 0.00 21 ALA A O 2
ATOM 1958 N N . ARG A 1 22 ? -9.378 -6.506 0.060 1.00 0.00 22 ARG A N 2
ATOM 1959 C CA . ARG A 1 22 ? -9.390 -7.909 -0.365 1.00 0.00 22 ARG A CA 2
ATOM 1960 C C . ARG A 1 22 ? -10.551 -8.704 0.248 1.00 0.00 22 ARG A C 2
ATOM 1961 O O . ARG A 1 22 ? -11.091 -9.597 -0.403 1.00 0.00 22 ARG A O 2
ATOM 1982 N N . GLU A 1 23 ? -11.003 -8.332 1.449 1.00 0.00 23 GLU A N 2
ATOM 1983 C CA . GLU A 1 23 ? -12.197 -8.898 2.098 1.00 0.00 23 GLU A CA 2
ATOM 1984 C C . GLU A 1 23 ? -13.523 -8.377 1.520 1.00 0.00 23 GLU A C 2
ATOM 1985 O O . GLU A 1 23 ? -14.485 -9.148 1.434 1.00 0.00 23 GLU A O 2
ATOM 1997 N N . LYS A 1 24 ? -13.606 -7.103 1.105 1.00 0.00 24 LYS A N 2
ATOM 1998 C CA . LYS A 1 24 ? -14.841 -6.516 0.532 1.00 0.00 24 LYS A CA 2
ATOM 1999 C C . LYS A 1 24 ? -14.992 -6.716 -0.984 1.00 0.00 24 LYS A C 2
ATOM 2000 O O . LYS A 1 24 ? -16.117 -6.722 -1.484 1.00 0.00 24 LYS A O 2
ATOM 2019 N N . LYS A 1 25 ? -13.883 -6.938 -1.704 1.00 0.00 25 LYS A N 2
ATOM 2020 C CA . LYS A 1 25 ? -13.816 -7.160 -3.165 1.00 0.00 25 LYS A CA 2
ATOM 2021 C C . LYS A 1 25 ? -13.234 -8.542 -3.483 1.00 0.00 25 LYS A C 2
ATOM 2022 O O . LYS A 1 25 ? -12.219 -8.642 -4.166 1.00 0.00 25 LYS A O 2
ATOM 2041 N N . ARG A 1 26 ? -13.876 -9.620 -3.020 1.00 0.00 26 ARG A N 2
ATOM 2042 C CA . ARG A 1 26 ? -13.382 -11.016 -3.171 1.00 0.00 26 ARG A CA 2
ATOM 2043 C C . ARG A 1 26 ? -13.135 -11.419 -4.629 1.00 0.00 26 ARG A C 2
ATOM 2044 O O . ARG A 1 26 ? -12.214 -12.179 -4.917 1.00 0.00 26 ARG A O 2
ATOM 2065 N N . ASN A 1 27 ? -13.947 -10.879 -5.544 1.00 0.00 27 ASN A N 2
ATOM 2066 C CA . ASN A 1 27 ? -13.857 -11.097 -6.991 1.00 0.00 27 ASN A CA 2
ATOM 2067 C C . ASN A 1 27 ? -12.902 -10.110 -7.711 1.00 0.00 27 ASN A C 2
ATOM 2068 O O . ASN A 1 27 ? -12.783 -10.146 -8.939 1.00 0.00 27 ASN A O 2
ATOM 2079 N N . GLY A 1 28 ? -12.250 -9.209 -6.966 1.00 0.00 28 GLY A N 2
ATOM 2080 C CA . GLY A 1 28 ? -11.326 -8.181 -7.459 1.00 0.00 28 GLY A CA 2
ATOM 2081 C C . GLY A 1 28 ? -9.938 -8.706 -7.859 1.00 0.00 28 GLY A C 2
ATOM 2082 O O . GLY A 1 28 ? -9.678 -9.912 -7.883 1.00 0.00 28 GLY A O 2
ATOM 2086 N N . THR A 1 29 ? -9.034 -7.773 -8.161 1.00 0.00 29 THR A N 2
ATOM 2087 C CA . THR A 1 29 ? -7.627 -8.015 -8.532 1.00 0.00 29 THR A CA 2
ATOM 2088 C C . THR A 1 29 ? -6.655 -7.534 -7.447 1.00 0.00 29 THR A C 2
ATOM 2089 O O . THR A 1 29 ? -6.995 -6.624 -6.683 1.00 0.00 29 THR A O 2
ATOM 2100 N N . PRO A 1 30 ? -5.413 -8.062 -7.399 1.00 0.00 30 PRO A N 2
ATOM 2101 C CA . PRO A 1 30 ? -4.364 -7.510 -6.541 1.00 0.00 30 PRO A CA 2
ATOM 2102 C C . PRO A 1 30 ? -4.108 -6.017 -6.789 1.00 0.00 30 PRO A C 2
ATOM 2103 O O . PRO A 1 30 ? -3.808 -5.296 -5.839 1.00 0.00 30 PRO A O 2
ATOM 2114 N N . GLU A 1 31 ? -4.277 -5.519 -8.024 1.00 0.00 31 GLU A N 2
ATOM 2115 C CA . GLU A 1 31 ? -4.160 -4.076 -8.278 1.00 0.00 31 GLU A CA 2
ATOM 2116 C C . GLU A 1 31 ? -5.337 -3.275 -7.713 1.00 0.00 31 GLU A C 2
ATOM 2117 O O . GLU A 1 31 ? -5.104 -2.268 -7.051 1.00 0.00 31 GLU A O 2
ATOM 2129 N N . GLU A 1 32 ? -6.584 -3.729 -7.891 1.00 0.00 32 GLU A N 2
ATOM 2130 C CA . GLU A 1 32 ? -7.773 -3.065 -7.338 1.00 0.00 32 GLU A CA 2
ATOM 2131 C C . GLU A 1 32 ? -7.665 -2.914 -5.824 1.00 0.00 32 GLU A C 2
ATOM 2132 O O . GLU A 1 32 ? -7.970 -1.849 -5.284 1.00 0.00 32 GLU A O 2
ATOM 2144 N N . TRP A 1 33 ? -7.187 -3.956 -5.138 1.00 0.00 33 TRP A N 2
ATOM 2145 C CA . TRP A 1 33 ? -7.053 -3.916 -3.692 1.00 0.00 33 TRP A CA 2
ATOM 2146 C C . TRP A 1 33 ? -5.950 -2.955 -3.240 1.00 0.00 33 TRP A C 2
ATOM 2147 O O . TRP A 1 33 ? -6.148 -2.255 -2.249 1.00 0.00 33 TRP A O 2
ATOM 2168 N N . VAL A 1 34 ? -4.831 -2.846 -3.975 1.00 0.00 34 VAL A N 2
ATOM 2169 C CA . VAL A 1 34 ? -3.813 -1.823 -3.682 1.00 0.00 34 VAL A CA 2
ATOM 2170 C C . VAL A 1 34 ? -4.361 -0.415 -3.955 1.00 0.00 34 VAL A C 2
ATOM 2171 O O . VAL A 1 34 ? -4.189 0.460 -3.109 1.00 0.00 34 VAL A O 2
ATOM 2184 N N . ARG A 1 35 ? -5.065 -0.170 -5.075 1.00 0.00 35 ARG A N 2
ATOM 2185 C CA . ARG A 1 35 ? -5.643 1.161 -5.372 1.00 0.00 35 ARG A CA 2
ATOM 2186 C C . ARG A 1 35 ? -6.661 1.599 -4.312 1.00 0.00 35 ARG A C 2
ATOM 2187 O O . ARG A 1 35 ? -6.614 2.741 -3.860 1.00 0.00 35 ARG A O 2
ATOM 2208 N N . ASP A 1 36 ? -7.525 0.687 -3.861 1.00 0.00 36 ASP A N 2
ATOM 2209 C CA . ASP A 1 36 ? -8.473 0.932 -2.766 1.00 0.00 36 ASP A CA 2
ATOM 2210 C C . ASP A 1 36 ? -7.741 1.225 -1.440 1.00 0.00 36 ASP A C 2
ATOM 2211 O O . ASP A 1 36 ? -8.052 2.198 -0.746 1.00 0.00 36 ASP A O 2
ATOM 2220 N N . ALA A 1 37 ? -6.703 0.439 -1.132 1.00 0.00 37 ALA A N 2
ATOM 2221 C CA . ALA A 1 37 ? -5.895 0.595 0.070 1.00 0.00 37 ALA A CA 2
ATOM 2222 C C . ALA A 1 37 ? -5.152 1.935 0.137 1.00 0.00 37 ALA A C 2
ATOM 2223 O O . ALA A 1 37 ? -5.127 2.571 1.191 1.00 0.00 37 ALA A O 2
ATOM 2230 N N . ILE A 1 38 ? -4.572 2.375 -0.985 1.00 0.00 38 ILE A N 2
ATOM 2231 C CA . ILE A 1 38 ? -3.867 3.656 -1.106 1.00 0.00 38 ILE A CA 2
ATOM 2232 C C . ILE A 1 38 ? -4.808 4.829 -0.790 1.00 0.00 38 ILE A C 2
ATOM 2233 O O . ILE A 1 38 ? -4.406 5.747 -0.078 1.00 0.00 38 ILE A O 2
ATOM 2249 N N . GLU A 1 39 ? -6.067 4.803 -1.242 1.00 0.00 39 GLU A N 2
ATOM 2250 C CA . GLU A 1 39 ? -7.018 5.866 -0.933 1.00 0.00 39 GLU A CA 2
ATOM 2251 C C . GLU A 1 39 ? -7.318 5.897 0.566 1.00 0.00 39 GLU A C 2
ATOM 2252 O O . GLU A 1 39 ? -7.158 6.952 1.174 1.00 0.00 39 GLU A O 2
ATOM 2264 N N . GLU A 1 40 ? -7.657 4.769 1.204 1.00 0.00 40 GLU A N 2
ATOM 2265 C CA . GLU A 1 40 ? -8.003 4.773 2.631 1.00 0.00 40 GLU A CA 2
ATOM 2266 C C . GLU A 1 40 ? -6.799 5.165 3.504 1.00 0.00 40 GLU A C 2
ATOM 2267 O O . GLU A 1 40 ? -6.940 5.949 4.442 1.00 0.00 40 GLU A O 2
ATOM 2279 N N . ALA A 1 41 ? -5.596 4.712 3.137 1.00 0.00 41 ALA A N 2
ATOM 2280 C CA . ALA A 1 41 ? -4.337 5.118 3.756 1.00 0.00 41 ALA A CA 2
ATOM 2281 C C . ALA A 1 41 ? -4.092 6.640 3.682 1.00 0.00 41 ALA A C 2
ATOM 2282 O O . ALA A 1 41 ? -3.603 7.236 4.643 1.00 0.00 41 ALA A O 2
ATOM 2289 N N . ALA A 1 42 ? -4.473 7.285 2.576 1.00 0.00 42 ALA A N 2
ATOM 2290 C CA . ALA A 1 42 ? -4.444 8.738 2.433 1.00 0.00 42 ALA A CA 2
ATOM 2291 C C . ALA A 1 42 ? -5.544 9.424 3.268 1.00 0.00 42 ALA A C 2
ATOM 2292 O O . ALA A 1 42 ? -5.281 10.432 3.936 1.00 0.00 42 ALA A O 2
ATOM 2299 N N . ARG A 1 43 ? -6.763 8.857 3.290 1.00 0.00 43 ARG A N 2
ATOM 2300 C CA . ARG A 1 43 ? -7.915 9.403 4.030 1.00 0.00 43 ARG A CA 2
ATOM 2301 C C . ARG A 1 43 ? -7.700 9.432 5.546 1.00 0.00 43 ARG A C 2
ATOM 2302 O O . ARG A 1 43 ? -8.169 10.371 6.190 1.00 0.00 43 ARG A O 2
ATOM 2323 N N . ARG A 1 44 ? -6.970 8.460 6.120 1.00 0.00 44 ARG A N 2
ATOM 2324 C CA . ARG A 1 44 ? -6.654 8.425 7.570 1.00 0.00 44 ARG A CA 2
ATOM 2325 C C . ARG A 1 44 ? -5.963 9.704 8.056 1.00 0.00 44 ARG A C 2
ATOM 2326 O O . ARG A 1 44 ? -6.250 10.172 9.158 1.00 0.00 44 ARG A O 2
ATOM 2347 N N . VAL A 1 45 ? -5.057 10.252 7.242 1.00 0.00 45 VAL A N 2
ATOM 2348 C CA . VAL A 1 45 ? -4.216 11.416 7.593 1.00 0.00 45 VAL A CA 2
ATOM 2349 C C . VAL A 1 45 ? -4.722 12.722 6.964 1.00 0.00 45 VAL A C 2
ATOM 2350 O O . VAL A 1 45 ? -4.327 13.808 7.389 1.00 0.00 45 VAL A O 2
ATOM 2363 N N . GLY A 1 46 ? -5.584 12.620 5.946 1.00 0.00 46 GLY A N 2
ATOM 2364 C CA . GLY A 1 46 ? -6.046 13.753 5.137 1.00 0.00 46 GLY A CA 2
ATOM 2365 C C . GLY A 1 46 ? -5.052 14.190 4.049 1.00 0.00 46 GLY A C 2
ATOM 2366 O O . GLY A 1 46 ? -4.944 15.387 3.768 1.00 0.00 46 GLY A O 2
ATOM 2370 N N . ARG A 1 47 ? -4.307 13.245 3.451 1.00 0.00 47 ARG A N 2
ATOM 2371 C CA . ARG A 1 47 ? -3.378 13.485 2.318 1.00 0.00 47 ARG A CA 2
ATOM 2372 C C . ARG A 1 47 ? -3.995 13.087 0.968 1.00 0.00 47 ARG A C 2
ATOM 2373 O O . ARG A 1 47 ? -5.046 12.448 0.914 1.00 0.00 47 ARG A O 2
ATOM 2394 N N . SER A 1 48 ? -3.339 13.480 -0.126 1.00 0.00 48 SER A N 2
ATOM 2395 C CA . SER A 1 48 ? -3.658 13.007 -1.484 1.00 0.00 48 SER A CA 2
ATOM 2396 C C . SER A 1 48 ? -3.227 11.549 -1.685 1.00 0.00 48 SER A C 2
ATOM 2397 O O . SER A 1 48 ? -2.212 11.109 -1.136 1.00 0.00 48 SER A O 2
ATOM 2405 N N . ARG A 1 49 ? -3.939 10.825 -2.558 1.00 0.00 49 ARG A N 2
ATOM 2406 C CA . ARG A 1 49 ? -3.605 9.461 -3.015 1.00 0.00 49 ARG A CA 2
ATOM 2407 C C . ARG A 1 49 ? -2.251 9.379 -3.732 1.00 0.00 49 ARG A C 2
ATOM 2408 O O . ARG A 1 49 ? -1.674 8.308 -3.819 1.00 0.00 49 ARG A O 2
ATOM 2429 N N . SER A 1 50 ? -1.730 10.500 -4.225 1.00 0.00 50 SER A N 2
ATOM 2430 C CA . SER A 1 50 ? -0.386 10.630 -4.804 1.00 0.00 50 SER A CA 2
ATOM 2431 C C . SER A 1 50 ? 0.741 10.622 -3.757 1.00 0.00 50 SER A C 2
ATOM 2432 O O . SER A 1 50 ? 1.826 10.101 -4.018 1.00 0.00 50 SER A O 2
ATOM 2440 N N . ARG A 1 51 ? 0.508 11.174 -2.555 1.00 0.00 51 ARG A N 2
ATOM 2441 C CA . ARG A 1 51 ? 1.544 11.346 -1.514 1.00 0.00 51 ARG A CA 2
ATOM 2442 C C . ARG A 1 51 ? 1.874 10.040 -0.788 1.00 0.00 51 ARG A C 2
ATOM 2443 O O . ARG A 1 51 ? 3.038 9.730 -0.552 1.00 0.00 51 ARG A O 2
ATOM 2464 N N . VAL A 1 52 ? 0.848 9.244 -0.500 1.00 0.00 52 VAL A N 2
ATOM 2465 C CA . VAL A 1 52 ? 0.962 7.866 0.016 1.00 0.00 52 VAL A CA 2
ATOM 2466 C C . VAL A 1 52 ? 1.708 6.942 -0.953 1.00 0.00 52 VAL A C 2
ATOM 2467 O O . VAL A 1 52 ? 2.454 6.071 -0.510 1.00 0.00 52 VAL A O 2
ATOM 2480 N N . VAL A 1 53 ? 1.565 7.151 -2.266 1.00 0.00 53 VAL A N 2
ATOM 2481 C CA . VAL A 1 53 ? 2.319 6.386 -3.284 1.00 0.00 53 VAL A CA 2
ATOM 2482 C C . VAL A 1 53 ? 3.811 6.661 -3.148 1.00 0.00 53 VAL A C 2
ATOM 2483 O O . VAL A 1 53 ? 4.587 5.740 -2.944 1.00 0.00 53 VAL A O 2
ATOM 2496 N N . GLU A 1 54 ? 4.227 7.925 -3.151 1.00 0.00 54 GLU A N 2
ATOM 2497 C CA . GLU A 1 54 ? 5.616 8.324 -2.909 1.00 0.00 54 GLU A CA 2
ATOM 2498 C C . GLU A 1 54 ? 6.143 7.762 -1.581 1.00 0.00 54 GLU A C 2
ATOM 2499 O O . GLU A 1 54 ? 7.319 7.423 -1.496 1.00 0.00 54 GLU A O 2
ATOM 2511 N N . ALA A 1 55 ? 5.283 7.605 -0.568 1.00 0.00 55 ALA A N 2
ATOM 2512 C CA . ALA A 1 55 ? 5.652 7.072 0.741 1.00 0.00 55 ALA A CA 2
ATOM 2513 C C . ALA A 1 55 ? 5.874 5.553 0.733 1.00 0.00 55 ALA A C 2
ATOM 2514 O O . ALA A 1 55 ? 6.979 5.106 1.053 1.00 0.00 55 ALA A O 2
ATOM 2521 N N . LEU A 1 56 ? 4.889 4.748 0.304 1.00 0.00 56 LEU A N 2
ATOM 2522 C CA . LEU A 1 56 ? 5.064 3.291 0.246 1.00 0.00 56 LEU A CA 2
ATOM 2523 C C . LEU A 1 56 ? 6.163 2.914 -0.760 1.00 0.00 56 LEU A C 2
ATOM 2524 O O . LEU A 1 56 ? 6.910 1.960 -0.543 1.00 0.00 56 LEU A O 2
ATOM 2540 N N . ARG A 1 57 ? 6.322 3.709 -1.825 1.00 0.00 57 ARG A N 2
ATOM 2541 C CA . ARG A 1 57 ? 7.339 3.473 -2.846 1.00 0.00 57 ARG A CA 2
ATOM 2542 C C . ARG A 1 57 ? 8.750 3.830 -2.362 1.00 0.00 57 ARG A C 2
ATOM 2543 O O . ARG A 1 57 ? 9.633 2.980 -2.458 1.00 0.00 57 ARG A O 2
ATOM 2564 N N . ARG A 1 58 ? 8.975 5.017 -1.775 1.00 0.00 58 ARG A N 2
ATOM 2565 C CA . ARG A 1 58 ? 10.275 5.408 -1.167 1.00 0.00 58 ARG A CA 2
ATOM 2566 C C . ARG A 1 58 ? 10.711 4.432 -0.081 1.00 0.00 58 ARG A C 2
ATOM 2567 O O . ARG A 1 58 ? 11.893 4.110 0.013 1.00 0.00 58 ARG A O 2
ATOM 2588 N N . TYR A 1 59 ? 9.769 3.921 0.707 1.00 0.00 59 TYR A N 2
ATOM 2589 C CA . TYR A 1 59 ? 10.060 2.915 1.723 1.00 0.00 59 TYR A CA 2
ATOM 2590 C C . TYR A 1 59 ? 10.661 1.644 1.094 1.00 0.00 59 TYR A C 2
ATOM 2591 O O . TYR A 1 59 ? 11.718 1.190 1.520 1.00 0.00 59 TYR A O 2
ATOM 2609 N N . ALA A 1 60 ? 10.065 1.125 0.018 1.00 0.00 60 ALA A N 2
ATOM 2610 C CA . ALA A 1 60 ? 10.619 0.021 -0.779 1.00 0.00 60 ALA A CA 2
ATOM 2611 C C . ALA A 1 60 ? 11.945 0.348 -1.499 1.00 0.00 60 ALA A C 2
ATOM 2612 O O . ALA A 1 60 ? 12.748 -0.555 -1.714 1.00 0.00 60 ALA A O 2
ATOM 2619 N N . GLU A 1 61 ? 12.219 1.603 -1.859 1.00 0.00 61 GLU A N 2
ATOM 2620 C CA . GLU A 1 61 ? 13.532 2.003 -2.403 1.00 0.00 61 GLU A CA 2
ATOM 2621 C C . GLU A 1 61 ? 14.631 1.989 -1.319 1.00 0.00 61 GLU A C 2
ATOM 2622 O O . GLU A 1 61 ? 15.777 1.631 -1.604 1.00 0.00 61 GLU A O 2
ATOM 2634 N N . LYS A 1 62 ? 14.288 2.350 -0.072 1.00 0.00 62 LYS A N 2
ATOM 2635 C CA . LYS A 1 62 ? 15.218 2.433 1.070 1.00 0.00 62 LYS A CA 2
ATOM 2636 C C . LYS A 1 62 ? 15.423 1.102 1.804 1.00 0.00 62 LYS A C 2
ATOM 2637 O O . LYS A 1 62 ? 16.560 0.676 2.013 1.00 0.00 62 LYS A O 2
ATOM 2656 N N . HIS A 1 63 ? 14.327 0.449 2.184 1.00 0.00 63 HIS A N 2
ATOM 2657 C CA . HIS A 1 63 ? 14.305 -0.812 2.935 1.00 0.00 63 HIS A CA 2
ATOM 2658 C C . HIS A 1 63 ? 14.332 -2.044 2.015 1.00 0.00 63 HIS A C 2
ATOM 2659 O O . HIS A 1 63 ? 14.664 -3.144 2.462 1.00 0.00 63 HIS A O 2
ATOM 2673 N N . GLY A 1 64 ? 14.001 -1.861 0.732 1.00 0.00 64 GLY A N 2
ATOM 2674 C CA . GLY A 1 64 ? 13.856 -2.937 -0.251 1.00 0.00 64 GLY A CA 2
ATOM 2675 C C . GLY A 1 64 ? 12.410 -3.423 -0.375 1.00 0.00 64 GLY A C 2
ATOM 2676 O O . GLY A 1 64 ? 11.666 -3.481 0.609 1.00 0.00 64 GLY A O 2
ATOM 2680 N N . LYS A 1 65 ? 12.009 -3.812 -1.591 1.00 0.00 65 LYS A N 2
ATOM 2681 C CA . LYS A 1 65 ? 10.671 -4.364 -1.881 1.00 0.00 65 LYS A CA 2
ATOM 2682 C C . LYS A 1 65 ? 10.336 -5.593 -1.035 1.00 0.00 65 LYS A C 2
ATOM 2683 O O . LYS A 1 65 ? 9.213 -5.736 -0.556 1.00 0.00 65 LYS A O 2
ATOM 2702 N N . GLU A 1 66 ? 11.331 -6.444 -0.791 1.00 0.00 66 GLU A N 2
ATOM 2703 C CA . GLU A 1 66 ? 11.180 -7.642 0.037 1.00 0.00 66 GLU A CA 2
ATOM 2704 C C . GLU A 1 66 ? 10.805 -7.301 1.483 1.00 0.00 66 GLU A C 2
ATOM 2705 O O . GLU A 1 66 ? 10.164 -8.104 2.157 1.00 0.00 66 GLU A O 2
ATOM 2717 N N . GLU A 1 67 ? 11.201 -6.122 1.971 1.00 0.00 67 GLU A N 2
ATOM 2718 C CA . GLU A 1 67 ? 10.797 -5.636 3.290 1.00 0.00 67 GLU A CA 2
ATOM 2719 C C . GLU A 1 67 ? 9.422 -4.953 3.263 1.00 0.00 67 GLU A C 2
ATOM 2720 O O . GLU A 1 67 ? 8.615 -5.164 4.173 1.00 0.00 67 GLU A O 2
ATOM 2732 N N . LEU A 1 68 ? 9.118 -4.167 2.215 1.00 0.00 68 LEU A N 2
ATOM 2733 C CA . LEU A 1 68 ? 7.822 -3.485 2.108 1.00 0.00 68 LEU A CA 2
ATOM 2734 C C . LEU A 1 68 ? 6.664 -4.491 2.089 1.00 0.00 68 LEU A C 2
ATOM 2735 O O . LEU A 1 68 ? 5.669 -4.281 2.779 1.00 0.00 68 LEU A O 2
ATOM 2751 N N . LEU A 1 69 ? 6.789 -5.595 1.340 1.00 0.00 69 LEU A N 2
ATOM 2752 C CA . LEU A 1 69 ? 5.714 -6.590 1.239 1.00 0.00 69 LEU A CA 2
ATOM 2753 C C . LEU A 1 69 ? 5.325 -7.161 2.610 1.00 0.00 69 LEU A C 2
ATOM 2754 O O . LEU A 1 69 ? 4.147 -7.414 2.854 1.00 0.00 69 LEU A O 2
ATOM 2770 N N . LYS A 1 70 ? 6.293 -7.281 3.531 1.00 0.00 70 LYS A N 2
ATOM 2771 C CA . LYS A 1 70 ? 6.055 -7.717 4.916 1.00 0.00 70 LYS A CA 2
ATOM 2772 C C . LYS A 1 70 ? 5.293 -6.654 5.715 1.00 0.00 70 LYS A C 2
ATOM 2773 O O . LYS A 1 70 ? 4.287 -6.967 6.349 1.00 0.00 70 LYS A O 2
ATOM 2792 N N . ARG A 1 71 ? 5.736 -5.389 5.643 1.00 0.00 71 ARG A N 2
ATOM 2793 C CA . ARG A 1 71 ? 5.088 -4.221 6.284 1.00 0.00 71 ARG A CA 2
ATOM 2794 C C . ARG A 1 71 ? 3.650 -4.015 5.820 1.00 0.00 71 ARG A C 2
ATOM 2795 O O . ARG A 1 71 ? 2.778 -3.729 6.636 1.00 0.00 71 ARG A O 2
ATOM 2816 N N . ALA A 1 72 ? 3.415 -4.203 4.526 1.00 0.00 72 ALA A N 2
ATOM 2817 C CA . ALA A 1 72 ? 2.110 -4.107 3.889 1.00 0.00 72 ALA A CA 2
ATOM 2818 C C . ALA A 1 72 ? 1.274 -5.400 4.019 1.00 0.00 72 ALA A C 2
ATOM 2819 O O . ALA A 1 72 ? 0.092 -5.407 3.680 1.00 0.00 72 ALA A O 2
ATOM 2826 N N . GLY A 1 73 ? 1.863 -6.498 4.503 1.00 0.00 73 GLY A N 2
ATOM 2827 C CA . GLY A 1 73 ? 1.192 -7.803 4.625 1.00 0.00 73 GLY A CA 2
ATOM 2828 C C . GLY A 1 73 ? 0.722 -8.412 3.290 1.00 0.00 73 GLY A C 2
ATOM 2829 O O . GLY A 1 73 ? -0.237 -9.187 3.278 1.00 0.00 73 GLY A O 2
ATOM 2833 N N . ILE A 1 74 ? 1.363 -8.049 2.172 1.00 0.00 74 ILE A N 2
ATOM 2834 C CA . ILE A 1 74 ? 1.034 -8.493 0.804 1.00 0.00 74 ILE A CA 2
ATOM 2835 C C . ILE A 1 74 ? 2.044 -9.520 0.273 1.00 0.00 74 ILE A C 2
ATOM 2836 O O . ILE A 1 74 ? 3.078 -9.782 0.888 1.00 0.00 74 ILE A O 2
ATOM 2852 N N . THR A 1 75 ? 1.760 -10.089 -0.898 1.00 0.00 75 THR A N 2
ATOM 2853 C CA . THR A 1 75 ? 2.686 -10.954 -1.643 1.00 0.00 75 THR A CA 2
ATOM 2854 C C . THR A 1 75 ? 3.622 -10.144 -2.551 1.00 0.00 75 THR A C 2
ATOM 2855 O O . THR A 1 75 ? 3.266 -9.035 -2.967 1.00 0.00 75 THR A O 2
ATOM 2866 N N . PRO A 1 76 ? 4.796 -10.686 -2.941 1.00 0.00 76 PRO A N 2
ATOM 2867 C CA . PRO A 1 76 ? 5.624 -10.075 -3.985 1.00 0.00 76 PRO A CA 2
ATOM 2868 C C . PRO A 1 76 ? 4.890 -10.030 -5.338 1.00 0.00 76 PRO A C 2
ATOM 2869 O O . PRO A 1 76 ? 5.083 -9.099 -6.119 1.00 0.00 76 PRO A O 2
ATOM 2880 N N . GLU A 1 77 ? 3.993 -10.992 -5.586 1.00 0.00 77 GLU A N 2
ATOM 2881 C CA . GLU A 1 77 ? 3.142 -11.065 -6.782 1.00 0.00 77 GLU A CA 2
ATOM 2882 C C . GLU A 1 77 ? 2.137 -9.904 -6.876 1.00 0.00 77 GLU A C 2
ATOM 2883 O O . GLU A 1 77 ? 1.799 -9.488 -7.983 1.00 0.00 77 GLU A O 2
ATOM 2895 N N . ALA A 1 78 ? 1.696 -9.347 -5.741 1.00 0.00 78 ALA A N 2
ATOM 2896 C CA . ALA A 1 78 ? 0.923 -8.106 -5.692 1.00 0.00 78 ALA A CA 2
ATOM 2897 C C . ALA A 1 78 ? 1.835 -6.864 -5.683 1.00 0.00 78 ALA A C 2
ATOM 2898 O O . ALA A 1 78 ? 1.557 -5.891 -6.388 1.00 0.00 78 ALA A O 2
ATOM 2905 N N . LEU A 1 79 ? 2.952 -6.897 -4.944 1.00 0.00 79 LEU A N 2
ATOM 2906 C CA . LEU A 1 79 ? 3.865 -5.754 -4.800 1.00 0.00 79 LEU A CA 2
ATOM 2907 C C . LEU A 1 79 ? 4.422 -5.294 -6.162 1.00 0.00 79 LEU A C 2
ATOM 2908 O O . LEU A 1 79 ? 4.426 -4.103 -6.476 1.00 0.00 79 LEU A O 2
ATOM 2924 N N . LYS A 1 80 ? 4.833 -6.238 -7.014 1.00 0.00 80 LYS A N 2
ATOM 2925 C CA . LYS A 1 80 ? 5.372 -5.962 -8.360 1.00 0.00 80 LYS A CA 2
ATOM 2926 C C . LYS A 1 80 ? 4.398 -5.262 -9.313 1.00 0.00 80 LYS A C 2
ATOM 2927 O O . LYS A 1 80 ? 4.818 -4.783 -10.365 1.00 0.00 80 LYS A O 2
ATOM 2946 N N . VAL A 1 81 ? 3.110 -5.232 -8.971 1.00 0.00 81 VAL A N 2
ATOM 2947 C CA . VAL A 1 81 ? 2.041 -4.523 -9.686 1.00 0.00 81 VAL A CA 2
ATOM 2948 C C . VAL A 1 81 ? 1.882 -3.087 -9.181 1.00 0.00 81 VAL A C 2
ATOM 2949 O O . VAL A 1 81 ? 1.545 -2.206 -9.966 1.00 0.00 81 VAL A O 2
ATOM 2962 N N . ILE A 1 82 ? 2.182 -2.803 -7.907 1.00 0.00 82 ILE A N 2
ATOM 2963 C CA . ILE A 1 82 ? 2.069 -1.446 -7.332 1.00 0.00 82 ILE A CA 2
ATOM 2964 C C . ILE A 1 82 ? 2.935 -0.421 -8.095 1.00 0.00 82 ILE A C 2
ATOM 2965 O O . ILE A 1 82 ? 2.506 0.707 -8.336 1.00 0.00 82 ILE A O 2
ATOM 2981 N N . GLU A 1 83 ? 4.110 -0.826 -8.580 1.00 0.00 83 GLU A N 2
ATOM 2982 C CA . GLU A 1 83 ? 4.966 0.010 -9.443 1.00 0.00 83 GLU A CA 2
ATOM 2983 C C . GLU A 1 83 ? 4.385 0.274 -10.853 1.00 0.00 83 GLU A C 2
ATOM 2984 O O . GLU A 1 83 ? 4.789 1.233 -11.512 1.00 0.00 83 GLU A O 2
ATOM 2996 N N . LYS A 1 84 ? 3.432 -0.544 -11.329 1.00 0.00 84 LYS A N 2
ATOM 2997 C CA . LYS A 1 84 ? 2.644 -0.284 -12.555 1.00 0.00 84 LYS A CA 2
ATOM 2998 C C . LYS A 1 84 ? 1.445 0.627 -12.281 1.00 0.00 84 LYS A C 2
ATOM 2999 O O . LYS A 1 84 ? 1.110 1.444 -13.137 1.00 0.00 84 LYS A O 2
ATOM 3018 N N . ILE A 1 85 ? 0.839 0.560 -11.088 1.00 0.00 85 ILE A N 2
ATOM 3019 C CA . ILE A 1 85 ? -0.258 1.461 -10.672 1.00 0.00 85 ILE A CA 2
ATOM 3020 C C . ILE A 1 85 ? 0.185 2.936 -10.737 1.00 0.00 85 ILE A C 2
ATOM 3021 O O . ILE A 1 85 ? -0.597 3.783 -11.161 1.00 0.00 85 ILE A O 2
ATOM 3037 N N . GLU A 1 86 ? 1.454 3.244 -10.442 1.00 0.00 86 GLU A N 2
ATOM 3038 C CA . GLU A 1 86 ? 2.045 4.582 -10.656 1.00 0.00 86 GLU A CA 2
ATOM 3039 C C . GLU A 1 86 ? 1.887 5.105 -12.099 1.00 0.00 86 GLU A C 2
ATOM 3040 O O . GLU A 1 86 ? 1.722 6.309 -12.310 1.00 0.00 86 GLU A O 2
ATOM 3052 N N . LYS A 1 87 ? 1.946 4.211 -13.096 1.00 0.00 87 LYS A N 2
ATOM 3053 C CA . LYS A 1 87 ? 1.884 4.531 -14.531 1.00 0.00 87 LYS A CA 2
ATOM 3054 C C . LYS A 1 87 ? 0.437 4.544 -15.023 1.00 0.00 87 LYS A C 2
ATOM 3055 O O . LYS A 1 87 ? 0.037 5.424 -15.782 1.00 0.00 87 LYS A O 2
ATOM 3074 N N . GLU A 1 88 ? -0.356 3.585 -14.548 1.00 0.00 88 GLU A N 2
ATOM 3075 C CA . GLU A 1 88 ? -1.763 3.393 -14.899 1.00 0.00 88 GLU A CA 2
ATOM 3076 C C . GLU A 1 88 ? -2.685 4.482 -14.319 1.00 0.00 88 GLU A C 2
ATOM 3077 O O . GLU A 1 88 ? -3.555 4.997 -15.021 1.00 0.00 88 GLU A O 2
ATOM 3089 N N . GLU A 1 89 ? -2.472 4.877 -13.060 1.00 0.00 89 GLU A N 2
ATOM 3090 C CA . GLU A 1 89 ? -3.223 5.956 -12.396 1.00 0.00 89 GLU A CA 2
ATOM 3091 C C . GLU A 1 89 ? -2.724 7.358 -12.815 1.00 0.00 89 GLU A C 2
ATOM 3092 O O . GLU A 1 89 ? -3.448 8.347 -12.680 1.00 0.00 89 GLU A O 2
ATOM 3104 N N . GLY A 1 90 ? -1.500 7.437 -13.355 1.00 0.00 90 GLY A N 2
ATOM 3105 C CA . GLY A 1 90 ? -0.927 8.610 -14.023 1.00 0.00 90 GLY A CA 2
ATOM 3106 C C . GLY A 1 90 ? -1.378 8.691 -15.489 1.00 0.00 90 GLY A C 2
ATOM 3107 O O . GLY A 1 90 ? -2.553 8.938 -15.775 1.00 0.00 90 GLY A O 2
ATOM 3111 N N . SER A 1 91 ? -0.448 8.477 -16.424 1.00 0.00 91 SER A N 2
ATOM 3112 C CA . SER A 1 91 ? -0.739 8.302 -17.856 1.00 0.00 91 SER A CA 2
ATOM 3113 C C . SER A 1 91 ? 0.272 7.370 -18.534 1.00 0.00 91 SER A C 2
ATOM 3114 O O . SER A 1 91 ? 1.484 7.493 -18.330 1.00 0.00 91 SER A O 2
ATOM 3122 N N . LEU A 1 92 ? -0.229 6.478 -19.396 1.00 0.00 92 LEU A N 2
ATOM 3123 C CA . LEU A 1 92 ? 0.579 5.649 -20.301 1.00 0.00 92 LEU A CA 2
ATOM 3124 C C . LEU A 1 92 ? 0.872 6.362 -21.638 1.00 0.00 92 LEU A C 2
ATOM 3125 O O . LEU A 1 92 ? 1.859 6.050 -22.303 1.00 0.00 92 LEU A O 2
ATOM 3141 N N . GLU A 1 93 ? 0.039 7.331 -22.031 1.00 0.00 93 GLU A N 2
ATOM 3142 C CA . GLU A 1 93 ? 0.151 8.073 -23.298 1.00 0.00 93 GLU A CA 2
ATOM 3143 C C . GLU A 1 93 ? 1.266 9.137 -23.263 1.00 0.00 93 GLU A C 2
ATOM 3144 O O . GLU A 1 93 ? 1.899 9.417 -24.282 1.00 0.00 93 GLU A O 2
ATOM 3156 N N . HIS A 1 94 ? 1.546 9.702 -22.082 1.00 0.00 94 HIS A N 2
ATOM 3157 C CA . HIS A 1 94 ? 2.604 10.703 -21.874 1.00 0.00 94 HIS A CA 2
ATOM 3158 C C . HIS A 1 94 ? 4.029 10.107 -21.811 1.00 0.00 94 HIS A C 2
ATOM 3159 O O . HIS A 1 94 ? 5.008 10.860 -21.794 1.00 0.00 94 HIS A O 2
ATOM 3173 N N . HIS A 1 95 ? 4.177 8.775 -21.789 1.00 0.00 95 HIS A N 2
ATOM 3174 C CA . HIS A 1 95 ? 5.484 8.111 -21.782 1.00 0.00 95 HIS A CA 2
ATOM 3175 C C . HIS A 1 95 ? 6.262 8.344 -23.094 1.00 0.00 95 HIS A C 2
ATOM 3176 O O . HIS A 1 95 ? 5.689 8.342 -24.188 1.00 0.00 95 HIS A O 2
ATOM 3190 N N . HIS A 1 96 ? 7.578 8.540 -22.978 1.00 0.00 96 HIS A N 2
ATOM 3191 C CA . HIS A 1 96 ? 8.485 8.898 -24.073 1.00 0.00 96 HIS A CA 2
ATOM 3192 C C . HIS A 1 96 ? 9.911 8.374 -23.822 1.00 0.00 96 HIS A C 2
ATOM 3193 O O . HIS A 1 96 ? 10.351 8.253 -22.674 1.00 0.00 96 HIS A O 2
ATOM 3207 N N . HIS A 1 97 ? 10.645 8.074 -24.898 1.00 0.00 97 HIS A N 2
ATOM 3208 C CA . HIS A 1 97 ? 11.993 7.494 -24.835 1.00 0.00 97 HIS A CA 2
ATOM 3209 C C . HIS A 1 97 ? 13.073 8.590 -24.821 1.00 0.00 97 HIS A C 2
ATOM 3210 O O . HIS A 1 97 ? 13.340 9.227 -25.845 1.00 0.00 97 HIS A O 2
ATOM 3224 N N . HIS A 1 98 ? 13.701 8.814 -23.663 1.00 0.00 98 HIS A N 2
ATOM 3225 C CA . HIS A 1 98 ? 14.842 9.721 -23.466 1.00 0.00 98 HIS A CA 2
ATOM 3226 C C . HIS A 1 98 ? 15.961 9.010 -22.683 1.00 0.00 98 HIS A C 2
ATOM 3227 O O . HIS A 1 98 ? 15.686 8.269 -21.732 1.00 0.00 98 HIS A O 2
ATOM 3241 N N . HIS A 1 99 ? 17.219 9.243 -23.082 1.00 0.00 99 HIS A N 2
ATOM 3242 C CA . HIS A 1 99 ? 18.426 8.575 -22.562 1.00 0.00 99 HIS A CA 2
ATOM 3243 C C . HIS A 1 99 ? 19.607 9.555 -22.410 1.00 0.00 99 HIS A C 2
ATOM 3244 O O . HIS A 1 99 ? 20.280 9.517 -21.355 1.00 0.00 99 HIS A O 2
ATOM 3259 N N . GLY A 1 1 ? 13.043 6.781 13.224 1.00 0.00 1 GLY A N 3
ATOM 3260 C CA . GLY A 1 1 ? 13.802 8.048 13.190 1.00 0.00 1 GLY A CA 3
ATOM 3261 C C . GLY A 1 1 ? 13.194 9.057 12.225 1.00 0.00 1 GLY A C 3
ATOM 3262 O O . GLY A 1 1 ? 12.110 8.846 11.681 1.00 0.00 1 GLY A O 3
ATOM 3268 N N . GLU A 1 2 ? 13.887 10.173 11.994 1.00 0.00 2 GLU A N 3
ATOM 3269 C CA . GLU A 1 2 ? 13.388 11.289 11.163 1.00 0.00 2 GLU A CA 3
ATOM 3270 C C . GLU A 1 2 ? 13.340 10.984 9.652 1.00 0.00 2 GLU A C 3
ATOM 3271 O O . GLU A 1 2 ? 12.588 11.622 8.914 1.00 0.00 2 GLU A O 3
ATOM 3283 N N . GLU A 1 3 ? 14.094 9.984 9.185 1.00 0.00 3 GLU A N 3
ATOM 3284 C CA . GLU A 1 3 ? 14.173 9.587 7.767 1.00 0.00 3 GLU A CA 3
ATOM 3285 C C . GLU A 1 3 ? 12.906 8.881 7.240 1.00 0.00 3 GLU A C 3
ATOM 3286 O O . GLU A 1 3 ? 12.769 8.687 6.031 1.00 0.00 3 GLU A O 3
ATOM 3298 N N . GLU A 1 4 ? 11.978 8.497 8.123 1.00 0.00 4 GLU A N 3
ATOM 3299 C CA . GLU A 1 4 ? 10.748 7.756 7.790 1.00 0.00 4 GLU A CA 3
ATOM 3300 C C . GLU A 1 4 ? 9.471 8.341 8.432 1.00 0.00 4 GLU A C 3
ATOM 3301 O O . GLU A 1 4 ? 8.429 7.681 8.444 1.00 0.00 4 GLU A O 3
ATOM 3313 N N . LYS A 1 5 ? 9.544 9.577 8.955 1.00 0.00 5 LYS A N 3
ATOM 3314 C CA . LYS A 1 5 ? 8.531 10.231 9.813 1.00 0.00 5 LYS A CA 3
ATOM 3315 C C . LYS A 1 5 ? 7.098 10.208 9.263 1.00 0.00 5 LYS A C 3
ATOM 3316 O O . LYS A 1 5 ? 6.162 9.944 10.013 1.00 0.00 5 LYS A O 3
ATOM 3335 N N . GLU A 1 6 ? 6.929 10.439 7.961 1.00 0.00 6 GLU A N 3
ATOM 3336 C CA . GLU A 1 6 ? 5.649 10.307 7.239 1.00 0.00 6 GLU A CA 3
ATOM 3337 C C . GLU A 1 6 ? 5.722 9.250 6.119 1.00 0.00 6 GLU A C 3
ATOM 3338 O O . GLU A 1 6 ? 5.099 9.391 5.064 1.00 0.00 6 GLU A O 3
ATOM 3350 N N . ILE A 1 7 ? 6.525 8.203 6.332 1.00 0.00 7 ILE A N 3
ATOM 3351 C CA . ILE A 1 7 ? 6.831 7.164 5.340 1.00 0.00 7 ILE A CA 3
ATOM 3352 C C . ILE A 1 7 ? 6.499 5.779 5.899 1.00 0.00 7 ILE A C 3
ATOM 3353 O O . ILE A 1 7 ? 5.645 5.094 5.348 1.00 0.00 7 ILE A O 3
ATOM 3369 N N . ASP A 1 8 ? 7.106 5.378 7.021 1.00 0.00 8 ASP A N 3
ATOM 3370 C CA . ASP A 1 8 ? 6.914 4.047 7.621 1.00 0.00 8 ASP A CA 3
ATOM 3371 C C . ASP A 1 8 ? 5.459 3.839 8.079 1.00 0.00 8 ASP A C 3
ATOM 3372 O O . ASP A 1 8 ? 4.831 2.822 7.768 1.00 0.00 8 ASP A O 3
ATOM 3381 N N . LYS A 1 9 ? 4.881 4.854 8.734 1.00 0.00 9 LYS A N 3
ATOM 3382 C CA . LYS A 1 9 ? 3.466 4.869 9.143 1.00 0.00 9 LYS A CA 3
ATOM 3383 C C . LYS A 1 9 ? 2.490 4.935 7.960 1.00 0.00 9 LYS A C 3
ATOM 3384 O O . LYS A 1 9 ? 1.356 4.486 8.093 1.00 0.00 9 LYS A O 3
ATOM 3403 N N . LEU A 1 10 ? 2.933 5.403 6.787 1.00 0.00 10 LEU A N 3
ATOM 3404 C CA . LEU A 1 10 ? 2.143 5.396 5.547 1.00 0.00 10 LEU A CA 3
ATOM 3405 C C . LEU A 1 10 ? 2.089 4.012 4.864 1.00 0.00 10 LEU A C 3
ATOM 3406 O O . LEU A 1 10 ? 1.311 3.825 3.928 1.00 0.00 10 LEU A O 3
ATOM 3422 N N . VAL A 1 11 ? 2.849 3.025 5.358 1.00 0.00 11 VAL A N 3
ATOM 3423 C CA . VAL A 1 11 ? 2.771 1.611 4.933 1.00 0.00 11 VAL A CA 3
ATOM 3424 C C . VAL A 1 11 ? 1.928 0.763 5.899 1.00 0.00 11 VAL A C 3
ATOM 3425 O O . VAL A 1 11 ? 1.260 -0.184 5.487 1.00 0.00 11 VAL A O 3
ATOM 3438 N N . GLU A 1 12 ? 1.894 1.129 7.183 1.00 0.00 12 GLU A N 3
ATOM 3439 C CA . GLU A 1 12 ? 1.125 0.448 8.239 1.00 0.00 12 GLU A CA 3
ATOM 3440 C C . GLU A 1 12 ? -0.380 0.431 7.947 1.00 0.00 12 GLU A C 3
ATOM 3441 O O . GLU A 1 12 ? -0.997 -0.631 7.858 1.00 0.00 12 GLU A O 3
ATOM 3453 N N . LEU A 1 13 ? -0.976 1.611 7.765 1.00 0.00 13 LEU A N 3
ATOM 3454 C CA . LEU A 1 13 ? -2.400 1.732 7.448 1.00 0.00 13 LEU A CA 3
ATOM 3455 C C . LEU A 1 13 ? -2.748 1.167 6.058 1.00 0.00 13 LEU A C 3
ATOM 3456 O O . LEU A 1 13 ? -3.859 0.677 5.859 1.00 0.00 13 LEU A O 3
ATOM 3472 N N . PHE A 1 14 ? -1.796 1.161 5.115 1.00 0.00 14 PHE A N 3
ATOM 3473 C CA . PHE A 1 14 ? -1.973 0.547 3.797 1.00 0.00 14 PHE A CA 3
ATOM 3474 C C . PHE A 1 14 ? -2.129 -0.980 3.926 1.00 0.00 14 PHE A C 3
ATOM 3475 O O . PHE A 1 14 ? -2.904 -1.575 3.180 1.00 0.00 14 PHE A O 3
ATOM 3492 N N . ALA A 1 15 ? -1.493 -1.607 4.922 1.00 0.00 15 ALA A N 3
ATOM 3493 C CA . ALA A 1 15 ? -1.617 -3.042 5.182 1.00 0.00 15 ALA A CA 3
ATOM 3494 C C . ALA A 1 15 ? -3.055 -3.463 5.532 1.00 0.00 15 ALA A C 3
ATOM 3495 O O . ALA A 1 15 ? -3.639 -4.341 4.892 1.00 0.00 15 ALA A O 3
ATOM 3502 N N . GLN A 1 16 ? -3.653 -2.803 6.531 1.00 0.00 16 GLN A N 3
ATOM 3503 C CA . GLN A 1 16 ? -5.020 -3.102 6.967 1.00 0.00 16 GLN A CA 3
ATOM 3504 C C . GLN A 1 16 ? -6.066 -2.657 5.931 1.00 0.00 16 GLN A C 3
ATOM 3505 O O . GLN A 1 16 ? -7.082 -3.329 5.753 1.00 0.00 16 GLN A O 3
ATOM 3519 N N . ALA A 1 17 ? -5.794 -1.576 5.190 1.00 0.00 17 ALA A N 3
ATOM 3520 C CA . ALA A 1 17 ? -6.660 -1.111 4.107 1.00 0.00 17 ALA A CA 3
ATOM 3521 C C . ALA A 1 17 ? -6.650 -2.058 2.894 1.00 0.00 17 ALA A C 3
ATOM 3522 O O . ALA A 1 17 ? -7.692 -2.277 2.277 1.00 0.00 17 ALA A O 3
ATOM 3529 N N . TYR A 1 18 ? -5.501 -2.663 2.576 1.00 0.00 18 TYR A N 3
ATOM 3530 C CA . TYR A 1 18 ? -5.394 -3.692 1.540 1.00 0.00 18 TYR A CA 3
ATOM 3531 C C . TYR A 1 18 ? -6.189 -4.942 1.915 1.00 0.00 18 TYR A C 3
ATOM 3532 O O . TYR A 1 18 ? -6.915 -5.486 1.082 1.00 0.00 18 TYR A O 3
ATOM 3550 N N . GLU A 1 19 ? -6.108 -5.375 3.175 1.00 0.00 19 GLU A N 3
ATOM 3551 C CA . GLU A 1 19 ? -6.882 -6.533 3.627 1.00 0.00 19 GLU A CA 3
ATOM 3552 C C . GLU A 1 19 ? -8.385 -6.235 3.588 1.00 0.00 19 GLU A C 3
ATOM 3553 O O . GLU A 1 19 ? -9.169 -7.052 3.109 1.00 0.00 19 GLU A O 3
ATOM 3565 N N . ASP A 1 20 ? -8.783 -5.029 4.005 1.00 0.00 20 ASP A N 3
ATOM 3566 C CA . ASP A 1 20 ? -10.173 -4.582 3.930 1.00 0.00 20 ASP A CA 3
ATOM 3567 C C . ASP A 1 20 ? -10.678 -4.532 2.477 1.00 0.00 20 ASP A C 3
ATOM 3568 O O . ASP A 1 20 ? -11.824 -4.891 2.203 1.00 0.00 20 ASP A O 3
ATOM 3577 N N . ALA A 1 21 ? -9.809 -4.177 1.527 1.00 0.00 21 ALA A N 3
ATOM 3578 C CA . ALA A 1 21 ? -10.133 -4.193 0.109 1.00 0.00 21 ALA A CA 3
ATOM 3579 C C . ALA A 1 21 ? -10.270 -5.615 -0.452 1.00 0.00 21 ALA A C 3
ATOM 3580 O O . ALA A 1 21 ? -11.197 -5.901 -1.210 1.00 0.00 21 ALA A O 3
ATOM 3587 N N . ARG A 1 22 ? -9.392 -6.532 -0.039 1.00 0.00 22 ARG A N 3
ATOM 3588 C CA . ARG A 1 22 ? -9.469 -7.945 -0.420 1.00 0.00 22 ARG A CA 3
ATOM 3589 C C . ARG A 1 22 ? -10.724 -8.623 0.149 1.00 0.00 22 ARG A C 3
ATOM 3590 O O . ARG A 1 22 ? -11.304 -9.490 -0.502 1.00 0.00 22 ARG A O 3
ATOM 3611 N N . GLU A 1 23 ? -11.208 -8.169 1.308 1.00 0.00 23 GLU A N 3
ATOM 3612 C CA . 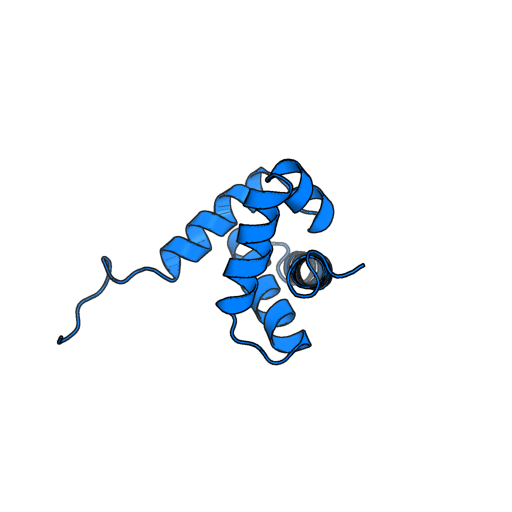GLU A 1 23 ? -12.488 -8.588 1.903 1.00 0.00 23 GLU A CA 3
ATOM 3613 C C . GLU A 1 23 ? -13.729 -7.915 1.292 1.00 0.00 23 GLU A C 3
ATOM 3614 O O . GLU A 1 23 ? -14.803 -8.524 1.310 1.00 0.00 23 GLU A O 3
ATOM 3626 N N . LYS A 1 24 ? -13.625 -6.701 0.730 1.00 0.00 24 LYS A N 3
ATOM 3627 C CA . LYS A 1 24 ? -14.761 -6.015 0.069 1.00 0.00 24 LYS A CA 3
ATOM 3628 C C . LYS A 1 24 ? -14.920 -6.419 -1.409 1.00 0.00 24 LYS A C 3
ATOM 3629 O O . LYS A 1 24 ? -16.029 -6.359 -1.944 1.00 0.00 24 LYS A O 3
ATOM 3648 N N . LYS A 1 25 ? -13.832 -6.874 -2.048 1.00 0.00 25 LYS A N 3
ATOM 3649 C CA . LYS A 1 25 ? -13.740 -7.322 -3.453 1.00 0.00 25 LYS A CA 3
ATOM 3650 C C . LYS A 1 25 ? -13.146 -8.735 -3.544 1.00 0.00 25 LYS A C 3
ATOM 3651 O O . LYS A 1 25 ? -12.093 -8.927 -4.148 1.00 0.00 25 LYS A O 3
ATOM 3670 N N . ARG A 1 26 ? -13.812 -9.744 -2.972 1.00 0.00 26 ARG A N 3
ATOM 3671 C CA . ARG A 1 26 ? -13.302 -11.141 -2.901 1.00 0.00 26 ARG A CA 3
ATOM 3672 C C . ARG A 1 26 ? -13.061 -11.769 -4.278 1.00 0.00 26 ARG A C 3
ATOM 3673 O O . ARG A 1 26 ? -12.115 -12.533 -4.458 1.00 0.00 26 ARG A O 3
ATOM 3694 N N . ASN A 1 27 ? -13.903 -11.409 -5.248 1.00 0.00 27 ASN A N 3
ATOM 3695 C CA . ASN A 1 27 ? -13.797 -11.788 -6.662 1.00 0.00 27 ASN A CA 3
ATOM 3696 C C . ASN A 1 27 ? -12.945 -10.806 -7.507 1.00 0.00 27 ASN A C 3
ATOM 3697 O O . ASN A 1 27 ? -12.911 -10.905 -8.736 1.00 0.00 27 ASN A O 3
ATOM 3708 N N . GLY A 1 28 ? -12.293 -9.837 -6.856 1.00 0.00 28 GLY A N 3
ATOM 3709 C CA . GLY A 1 28 ? -11.477 -8.781 -7.457 1.00 0.00 28 GLY A CA 3
ATOM 3710 C C . GLY A 1 28 ? -10.060 -9.216 -7.847 1.00 0.00 28 GLY A C 3
ATOM 3711 O O . GLY A 1 28 ? -9.742 -10.403 -7.961 1.00 0.00 28 GLY A O 3
ATOM 3715 N N . THR A 1 29 ? -9.200 -8.216 -8.039 1.00 0.00 29 THR A N 3
ATOM 3716 C CA . THR A 1 29 ? -7.786 -8.342 -8.426 1.00 0.00 29 THR A CA 3
ATOM 3717 C C . THR A 1 29 ? -6.861 -7.684 -7.400 1.00 0.00 29 THR A C 3
ATOM 3718 O O . THR A 1 29 ? -7.267 -6.720 -6.740 1.00 0.00 29 THR A O 3
ATOM 3729 N N . PRO A 1 30 ? -5.589 -8.120 -7.291 1.00 0.00 30 PRO A N 3
ATOM 3730 C CA . PRO A 1 30 ? -4.609 -7.435 -6.451 1.00 0.00 30 PRO A CA 3
ATOM 3731 C C . PRO A 1 30 ? -4.431 -5.960 -6.842 1.00 0.00 30 PRO A C 3
ATOM 3732 O O . PRO A 1 30 ? -4.239 -5.125 -5.960 1.00 0.00 30 PRO A O 3
ATOM 3743 N N . GLU A 1 31 ? -4.559 -5.605 -8.130 1.00 0.00 31 GLU A N 3
ATOM 3744 C CA . GLU A 1 31 ? -4.446 -4.204 -8.571 1.00 0.00 31 GLU A CA 3
ATOM 3745 C C . GLU A 1 31 ? -5.605 -3.317 -8.082 1.00 0.00 31 GLU A C 3
ATOM 3746 O O . GLU A 1 31 ? -5.406 -2.134 -7.811 1.00 0.00 31 GLU A O 3
ATOM 3758 N N . GLU A 1 32 ? -6.802 -3.880 -7.890 1.00 0.00 32 GLU A N 3
ATOM 3759 C CA . GLU A 1 32 ? -7.906 -3.172 -7.237 1.00 0.00 32 GLU A CA 3
ATOM 3760 C C . GLU A 1 32 ? -7.680 -3.040 -5.730 1.00 0.00 32 GLU A C 3
ATOM 3761 O O . GLU A 1 32 ? -7.919 -1.970 -5.168 1.00 0.00 32 GLU A O 3
ATOM 3773 N N . TRP A 1 33 ? -7.184 -4.089 -5.068 1.00 0.00 33 TRP A N 3
ATOM 3774 C CA . TRP A 1 33 ? -7.013 -4.087 -3.615 1.00 0.00 33 TRP A CA 3
ATOM 3775 C C . TRP A 1 33 ? -5.927 -3.112 -3.151 1.00 0.00 33 TRP A C 3
ATOM 3776 O O . TRP A 1 33 ? -6.120 -2.425 -2.147 1.00 0.00 33 TRP A O 3
ATOM 3797 N N . VAL A 1 34 ? -4.824 -2.971 -3.900 1.00 0.00 34 VAL A N 3
ATOM 3798 C CA . VAL A 1 34 ? -3.788 -1.971 -3.591 1.00 0.00 34 VAL A CA 3
ATOM 3799 C C . VAL A 1 34 ? -4.280 -0.540 -3.891 1.00 0.00 34 VAL A C 3
ATOM 3800 O O . VAL A 1 34 ? -3.974 0.368 -3.125 1.00 0.00 34 VAL A O 3
ATOM 3813 N N . ARG A 1 35 ? -5.094 -0.312 -4.938 1.00 0.00 35 ARG A N 3
ATOM 3814 C CA . ARG A 1 35 ? -5.684 1.016 -5.225 1.00 0.00 35 ARG A CA 3
ATOM 3815 C C . ARG A 1 35 ? -6.667 1.457 -4.141 1.00 0.00 35 ARG A C 3
ATOM 3816 O O . ARG A 1 35 ? -6.586 2.590 -3.668 1.00 0.00 35 ARG A O 3
ATOM 3837 N N . ASP A 1 36 ? -7.545 0.556 -3.701 1.00 0.00 36 ASP A N 3
ATOM 3838 C CA . ASP A 1 36 ? -8.452 0.818 -2.569 1.00 0.00 36 ASP A CA 3
ATOM 3839 C C . ASP A 1 36 ? -7.670 1.079 -1.267 1.00 0.00 36 ASP A C 3
ATOM 3840 O O . ASP A 1 36 ? -8.055 1.939 -0.471 1.00 0.00 36 ASP A O 3
ATOM 3849 N N . ALA A 1 37 ? -6.543 0.388 -1.073 1.00 0.00 37 ALA A N 3
ATOM 3850 C CA . ALA A 1 37 ? -5.671 0.603 0.073 1.00 0.00 37 ALA A CA 3
ATOM 3851 C C . ALA A 1 37 ? -5.030 1.998 0.081 1.00 0.00 37 ALA A C 3
ATOM 3852 O O . ALA A 1 37 ? -5.030 2.652 1.122 1.00 0.00 37 ALA A O 3
ATOM 3859 N N . ILE A 1 38 ? -4.524 2.475 -1.067 1.00 0.00 38 ILE A N 3
ATOM 3860 C CA . ILE A 1 38 ? -3.928 3.814 -1.199 1.00 0.00 38 ILE A CA 3
ATOM 3861 C C . ILE A 1 38 ? -4.953 4.912 -0.873 1.00 0.00 38 ILE A C 3
ATOM 3862 O O . ILE A 1 38 ? -4.596 5.887 -0.213 1.00 0.00 38 ILE A O 3
ATOM 3878 N N . GLU A 1 39 ? -6.224 4.762 -1.269 1.00 0.00 39 GLU A N 3
ATOM 3879 C CA . GLU A 1 39 ? -7.270 5.727 -0.940 1.00 0.00 39 GLU A CA 3
ATOM 3880 C C . GLU A 1 39 ? -7.429 5.817 0.575 1.00 0.00 39 GLU A C 3
ATOM 3881 O O . GLU A 1 39 ? -7.175 6.874 1.145 1.00 0.00 39 GLU A O 3
ATOM 3893 N N . GLU A 1 40 ? -7.749 4.714 1.257 1.00 0.00 40 GLU A N 3
ATOM 3894 C CA . GLU A 1 40 ? -8.014 4.756 2.698 1.00 0.00 40 GLU A CA 3
ATOM 3895 C C . GLU A 1 40 ? -6.767 5.176 3.493 1.00 0.00 40 GLU A C 3
ATOM 3896 O O . GLU A 1 40 ? -6.874 5.967 4.427 1.00 0.00 40 GLU A O 3
ATOM 3908 N N . ALA A 1 41 ? -5.573 4.750 3.073 1.00 0.00 41 ALA A N 3
ATOM 3909 C CA . ALA A 1 41 ? -4.300 5.187 3.641 1.00 0.00 41 ALA A CA 3
ATOM 3910 C C . ALA A 1 41 ? -4.080 6.713 3.545 1.00 0.00 41 ALA A C 3
ATOM 3911 O O . ALA A 1 41 ? -3.535 7.314 4.471 1.00 0.00 41 ALA A O 3
ATOM 3918 N N . ALA A 1 42 ? -4.540 7.359 2.468 1.00 0.00 42 ALA A N 3
ATOM 3919 C CA . ALA A 1 42 ? -4.582 8.818 2.363 1.00 0.00 42 ALA A CA 3
ATOM 3920 C C . ALA A 1 42 ? -5.677 9.430 3.258 1.00 0.00 42 ALA A C 3
ATOM 3921 O O . ALA A 1 42 ? -5.437 10.422 3.953 1.00 0.00 42 ALA A O 3
ATOM 3928 N N . ARG A 1 43 ? -6.877 8.824 3.278 1.00 0.00 43 ARG A N 3
ATOM 3929 C CA . ARG A 1 43 ? -8.051 9.336 4.009 1.00 0.00 43 ARG A CA 3
ATOM 3930 C C . ARG A 1 43 ? -7.909 9.255 5.535 1.00 0.00 43 ARG A C 3
ATOM 3931 O O . ARG A 1 43 ? -8.452 10.120 6.223 1.00 0.00 43 ARG A O 3
ATOM 3952 N N . ARG A 1 44 ? -7.140 8.292 6.071 1.00 0.00 44 ARG A N 3
ATOM 3953 C CA . ARG A 1 44 ? -6.788 8.207 7.510 1.00 0.00 44 ARG A CA 3
ATOM 3954 C C . ARG A 1 44 ? -6.169 9.504 8.041 1.00 0.00 44 ARG A C 3
ATOM 3955 O O . ARG A 1 44 ? -6.451 9.894 9.176 1.00 0.00 44 ARG A O 3
ATOM 3976 N N . VAL A 1 45 ? -5.325 10.153 7.234 1.00 0.00 45 VAL A N 3
ATOM 3977 C CA . VAL A 1 45 ? -4.514 11.321 7.639 1.00 0.00 45 VAL A CA 3
ATOM 3978 C C . VAL A 1 45 ? -5.004 12.635 7.013 1.00 0.00 45 VAL A C 3
ATOM 3979 O O . VAL A 1 45 ? -4.604 13.716 7.449 1.00 0.00 45 VAL A O 3
ATOM 3992 N N . GLY A 1 46 ? -5.851 12.547 5.982 1.00 0.00 46 GLY A N 3
ATOM 3993 C CA . GLY A 1 46 ? -6.339 13.689 5.199 1.00 0.00 46 GLY A CA 3
ATOM 3994 C C . GLY A 1 46 ? -5.348 14.208 4.145 1.00 0.00 46 GLY A C 3
ATOM 3995 O O . GLY A 1 46 ? -5.338 15.409 3.862 1.00 0.00 46 GLY A O 3
ATOM 3999 N N . ARG A 1 47 ? -4.499 13.334 3.577 1.00 0.00 47 ARG A N 3
ATOM 4000 C CA . ARG A 1 47 ? -3.504 13.676 2.533 1.00 0.00 47 ARG A CA 3
ATOM 4001 C C . ARG A 1 47 ? -3.975 13.325 1.118 1.00 0.00 47 ARG A C 3
ATOM 4002 O O . ARG A 1 47 ? -5.006 12.681 0.927 1.00 0.00 47 ARG A O 3
ATOM 4023 N N . SER A 1 48 ? -3.210 13.774 0.123 1.00 0.00 48 SER A N 3
ATOM 4024 C CA . SER A 1 48 ? -3.355 13.351 -1.275 1.00 0.00 48 SER A CA 3
ATOM 4025 C C . SER A 1 48 ? -2.897 11.898 -1.464 1.00 0.00 48 SER A C 3
ATOM 4026 O O . SER A 1 48 ? -1.975 11.428 -0.792 1.00 0.00 48 SER A O 3
ATOM 4034 N N . ARG A 1 49 ? -3.484 11.201 -2.443 1.00 0.00 49 ARG A N 3
ATOM 4035 C CA . ARG A 1 49 ? -3.038 9.872 -2.894 1.00 0.00 49 ARG A CA 3
ATOM 4036 C C . ARG A 1 49 ? -1.604 9.903 -3.439 1.00 0.00 49 ARG A C 3
ATOM 4037 O O . ARG A 1 49 ? -0.837 8.979 -3.209 1.00 0.00 49 ARG A O 3
ATOM 4058 N N . SER A 1 50 ? -1.180 11.007 -4.053 1.00 0.00 50 SER A N 3
ATOM 4059 C CA . SER A 1 50 ? 0.194 11.188 -4.548 1.00 0.00 50 SER A CA 3
ATOM 4060 C C . SER A 1 50 ? 1.251 11.088 -3.435 1.00 0.00 50 SER A C 3
ATOM 4061 O O . SER A 1 50 ? 2.353 10.588 -3.670 1.00 0.00 50 SER A O 3
ATOM 4069 N N . ARG A 1 51 ? 0.909 11.505 -2.206 1.00 0.00 51 ARG A N 3
ATOM 4070 C CA . ARG A 1 51 ? 1.802 11.463 -1.031 1.00 0.00 51 ARG A CA 3
ATOM 4071 C C . ARG A 1 51 ? 1.992 10.055 -0.474 1.00 0.00 51 ARG A C 3
ATOM 4072 O O . ARG A 1 51 ? 3.124 9.665 -0.201 1.00 0.00 51 ARG A O 3
ATOM 4093 N N . VAL A 1 52 ? 0.914 9.286 -0.324 1.00 0.00 52 VAL A N 3
ATOM 4094 C CA . VAL A 1 52 ? 0.980 7.882 0.129 1.00 0.00 52 VAL A CA 3
ATOM 4095 C C . VAL A 1 52 ? 1.643 6.980 -0.914 1.00 0.00 52 VAL A C 3
ATOM 4096 O O . VAL A 1 52 ? 2.417 6.097 -0.546 1.00 0.00 52 VAL A O 3
ATOM 4109 N N . VAL A 1 53 ? 1.417 7.246 -2.205 1.00 0.00 53 VAL A N 3
ATOM 4110 C CA . VAL A 1 53 ? 2.116 6.538 -3.298 1.00 0.00 53 VAL A CA 3
ATOM 4111 C C . VAL A 1 53 ? 3.620 6.762 -3.184 1.00 0.00 53 VAL A C 3
ATOM 4112 O O . VAL A 1 53 ? 4.362 5.803 -3.033 1.00 0.00 53 VAL A O 3
ATOM 4125 N N . GLU A 1 54 ? 4.082 8.012 -3.153 1.00 0.00 54 GLU A N 3
ATOM 4126 C CA . GLU A 1 54 ? 5.498 8.355 -2.979 1.00 0.00 54 GLU A CA 3
ATOM 4127 C C . GLU A 1 54 ? 6.076 7.755 -1.688 1.00 0.00 54 GLU A C 3
ATOM 4128 O O . GLU A 1 54 ? 7.238 7.351 -1.669 1.00 0.00 54 GLU A O 3
ATOM 4140 N N . ALA A 1 55 ? 5.264 7.630 -0.634 1.00 0.00 55 ALA A N 3
ATOM 4141 C CA . ALA A 1 55 ? 5.707 7.123 0.659 1.00 0.00 55 ALA A CA 3
ATOM 4142 C C . ALA A 1 55 ? 5.950 5.608 0.625 1.00 0.00 55 ALA A C 3
ATOM 4143 O O . ALA A 1 55 ? 7.075 5.171 0.867 1.00 0.00 55 ALA A O 3
ATOM 4150 N N . LEU A 1 56 ? 4.949 4.798 0.248 1.00 0.00 56 LEU A N 3
ATOM 4151 C CA . LEU A 1 56 ? 5.123 3.342 0.174 1.00 0.00 56 LEU A CA 3
ATOM 4152 C C . LEU A 1 56 ? 6.112 2.959 -0.942 1.00 0.00 56 LEU A C 3
ATOM 4153 O O . LEU A 1 56 ? 6.881 2.008 -0.796 1.00 0.00 56 LEU A O 3
ATOM 4169 N N . ARG A 1 57 ? 6.149 3.731 -2.037 1.00 0.00 57 ARG A N 3
ATOM 4170 C CA . ARG A 1 57 ? 7.045 3.470 -3.171 1.00 0.00 57 ARG A CA 3
ATOM 4171 C C . ARG A 1 57 ? 8.503 3.750 -2.810 1.00 0.00 57 ARG A C 3
ATOM 4172 O O . ARG A 1 57 ? 9.336 2.866 -3.002 1.00 0.00 57 ARG A O 3
ATOM 4193 N N . ARG A 1 58 ? 8.825 4.902 -2.201 1.00 0.00 58 ARG A N 3
ATOM 4194 C CA . ARG A 1 58 ? 10.205 5.210 -1.758 1.00 0.00 58 ARG A CA 3
ATOM 4195 C C . ARG A 1 58 ? 10.647 4.390 -0.546 1.00 0.00 58 ARG A C 3
ATOM 4196 O O . ARG A 1 58 ? 11.834 4.096 -0.422 1.00 0.00 58 ARG A O 3
ATOM 4217 N N . TYR A 1 59 ? 9.718 3.958 0.312 1.00 0.00 59 TYR A N 3
ATOM 4218 C CA . TYR A 1 59 ? 10.008 3.004 1.389 1.00 0.00 59 TYR A CA 3
ATOM 4219 C C . TYR A 1 59 ? 10.579 1.703 0.816 1.00 0.00 59 TYR A C 3
ATOM 4220 O O . TYR A 1 59 ? 11.624 1.251 1.265 1.00 0.00 59 TYR A O 3
ATOM 4238 N N . ALA A 1 60 ? 9.973 1.146 -0.236 1.00 0.00 60 ALA A N 3
ATOM 4239 C CA . ALA A 1 60 ? 10.502 -0.034 -0.921 1.00 0.00 60 ALA A CA 3
ATOM 4240 C C . ALA A 1 60 ? 11.875 0.190 -1.587 1.00 0.00 60 ALA A C 3
ATOM 4241 O O . ALA A 1 60 ? 12.653 -0.755 -1.695 1.00 0.00 60 ALA A O 3
ATOM 4248 N N . GLU A 1 61 ? 12.215 1.414 -2.009 1.00 0.00 61 GLU A N 3
ATOM 4249 C CA . GLU A 1 61 ? 13.567 1.719 -2.517 1.00 0.00 61 GLU A CA 3
ATOM 4250 C C . GLU A 1 61 ? 14.613 1.789 -1.381 1.00 0.00 61 GLU A C 3
ATOM 4251 O O . GLU A 1 61 ? 15.751 1.346 -1.554 1.00 0.00 61 GLU A O 3
ATOM 4263 N N . LYS A 1 62 ? 14.230 2.333 -0.215 1.00 0.00 62 LYS A N 3
ATOM 4264 C CA . LYS A 1 62 ? 15.108 2.589 0.944 1.00 0.00 62 LYS A CA 3
ATOM 4265 C C . LYS A 1 62 ? 15.268 1.388 1.884 1.00 0.00 62 LYS A C 3
ATOM 4266 O O . LYS A 1 62 ? 16.386 1.039 2.262 1.00 0.00 62 LYS A O 3
ATOM 4285 N N . HIS A 1 63 ? 14.154 0.759 2.248 1.00 0.00 63 HIS A N 3
ATOM 4286 C CA . HIS A 1 63 ? 14.068 -0.413 3.128 1.00 0.00 63 HIS A CA 3
ATOM 4287 C C . HIS A 1 63 ? 14.148 -1.738 2.349 1.00 0.00 63 HIS A C 3
ATOM 4288 O O . HIS A 1 63 ? 14.478 -2.775 2.928 1.00 0.00 63 HIS A O 3
ATOM 4302 N N . GLY A 1 64 ? 13.864 -1.707 1.041 1.00 0.00 64 GLY A N 3
ATOM 4303 C CA . GLY A 1 64 ? 13.788 -2.886 0.174 1.00 0.00 64 GLY A CA 3
ATOM 4304 C C . GLY A 1 64 ? 12.357 -3.402 -0.006 1.00 0.00 64 GLY A C 3
ATOM 4305 O O . GLY A 1 64 ? 11.542 -3.381 0.922 1.00 0.00 64 GLY A O 3
ATOM 4309 N N . LYS A 1 65 ? 12.045 -3.890 -1.211 1.00 0.00 65 LYS A N 3
ATOM 4310 C CA . LYS A 1 65 ? 10.730 -4.453 -1.567 1.00 0.00 65 LYS A CA 3
ATOM 4311 C C . LYS A 1 65 ? 10.337 -5.655 -0.711 1.00 0.00 65 LYS A C 3
ATOM 4312 O O . LYS A 1 65 ? 9.168 -5.808 -0.362 1.00 0.00 65 LYS A O 3
ATOM 4331 N N . GLU A 1 66 ? 11.307 -6.477 -0.320 1.00 0.00 66 GLU A N 3
ATOM 4332 C CA . GLU A 1 66 ? 11.066 -7.622 0.556 1.00 0.00 66 GLU A CA 3
ATOM 4333 C C . GLU A 1 66 ? 10.588 -7.163 1.943 1.00 0.00 66 GLU A C 3
ATOM 4334 O O . GLU A 1 66 ? 9.807 -7.856 2.587 1.00 0.00 66 GLU A O 3
ATOM 4346 N N . GLU A 1 67 ? 11.031 -5.989 2.404 1.00 0.00 67 GLU A N 3
ATOM 4347 C CA . GLU A 1 67 ? 10.555 -5.401 3.664 1.00 0.00 67 GLU A CA 3
ATOM 4348 C C . GLU A 1 67 ? 9.161 -4.778 3.508 1.00 0.00 67 GLU A C 3
ATOM 4349 O O . GLU A 1 67 ? 8.296 -4.993 4.359 1.00 0.00 67 GLU A O 3
ATOM 4361 N N . LEU A 1 68 ? 8.923 -4.056 2.401 1.00 0.00 68 LEU A N 3
ATOM 4362 C CA . LEU A 1 68 ? 7.623 -3.450 2.088 1.00 0.00 68 LEU A CA 3
ATOM 4363 C C . LEU A 1 68 ? 6.523 -4.516 2.104 1.00 0.00 68 LEU A C 3
ATOM 4364 O O . LEU A 1 68 ? 5.533 -4.360 2.818 1.00 0.00 68 LEU A O 3
ATOM 4380 N N . LEU A 1 69 ? 6.706 -5.620 1.367 1.00 0.00 69 LEU A N 3
ATOM 4381 C CA . LEU A 1 69 ? 5.666 -6.642 1.233 1.00 0.00 69 LEU A CA 3
ATOM 4382 C C . LEU A 1 69 ? 5.285 -7.254 2.586 1.00 0.00 69 LEU A C 3
ATOM 4383 O O . LEU A 1 69 ? 4.099 -7.465 2.845 1.00 0.00 69 LEU A O 3
ATOM 4399 N N . LYS A 1 70 ? 6.260 -7.454 3.487 1.00 0.00 70 LYS A N 3
ATOM 4400 C CA . LYS A 1 70 ? 6.015 -7.951 4.845 1.00 0.00 70 LYS A CA 3
ATOM 4401 C C . LYS A 1 70 ? 5.231 -6.936 5.678 1.00 0.00 70 LYS A C 3
ATOM 4402 O O . LYS A 1 70 ? 4.253 -7.301 6.329 1.00 0.00 70 LYS A O 3
ATOM 4421 N N . ARG A 1 71 ? 5.621 -5.656 5.619 1.00 0.00 71 ARG A N 3
ATOM 4422 C CA . ARG A 1 71 ? 4.962 -4.544 6.332 1.00 0.00 71 ARG A CA 3
ATOM 4423 C C . ARG A 1 71 ? 3.520 -4.328 5.899 1.00 0.00 71 ARG A C 3
ATOM 4424 O O . ARG A 1 71 ? 2.650 -4.108 6.739 1.00 0.00 71 ARG A O 3
ATOM 4445 N N . ALA A 1 72 ? 3.279 -4.429 4.598 1.00 0.00 72 ALA A N 3
ATOM 4446 C CA . ALA A 1 72 ? 1.961 -4.322 3.997 1.00 0.00 72 ALA A CA 3
ATOM 4447 C C . ALA A 1 72 ? 1.147 -5.632 4.102 1.00 0.00 72 ALA A C 3
ATOM 4448 O O . ALA A 1 72 ? -0.038 -5.651 3.772 1.00 0.00 72 ALA A O 3
ATOM 4455 N N . GLY A 1 73 ? 1.763 -6.728 4.560 1.00 0.00 73 GLY A N 3
ATOM 4456 C CA . GLY A 1 73 ? 1.133 -8.056 4.628 1.00 0.00 73 GLY A CA 3
ATOM 4457 C C . GLY A 1 73 ? 0.720 -8.647 3.265 1.00 0.00 73 GLY A C 3
ATOM 4458 O O . GLY A 1 73 ? -0.180 -9.489 3.209 1.00 0.00 73 GLY A O 3
ATOM 4462 N N . ILE A 1 74 ? 1.345 -8.195 2.172 1.00 0.00 74 ILE A N 3
ATOM 4463 C CA . ILE A 1 74 ? 1.064 -8.597 0.780 1.00 0.00 74 ILE A CA 3
ATOM 4464 C C . ILE A 1 74 ? 2.112 -9.591 0.251 1.00 0.00 74 ILE A C 3
ATOM 4465 O O . ILE A 1 74 ? 3.127 -9.858 0.897 1.00 0.00 74 ILE A O 3
ATOM 4481 N N . THR A 1 75 ? 1.889 -10.122 -0.951 1.00 0.00 75 THR A N 3
ATOM 4482 C CA . THR A 1 75 ? 2.871 -10.932 -1.689 1.00 0.00 75 THR A CA 3
ATOM 4483 C C . THR A 1 75 ? 3.805 -10.060 -2.541 1.00 0.00 75 THR A C 3
ATOM 4484 O O . THR A 1 75 ? 3.430 -8.938 -2.904 1.00 0.00 75 THR A O 3
ATOM 4495 N N . PRO A 1 76 ? 5.000 -10.551 -2.938 1.00 0.00 76 PRO A N 3
ATOM 4496 C CA . PRO A 1 76 ? 5.826 -9.859 -3.933 1.00 0.00 76 PRO A CA 3
ATOM 4497 C C . PRO A 1 76 ? 5.094 -9.742 -5.282 1.00 0.00 76 PRO A C 3
ATOM 4498 O O . PRO A 1 76 ? 5.257 -8.747 -5.983 1.00 0.00 76 PRO A O 3
ATOM 4509 N N . GLU A 1 77 ? 4.224 -10.705 -5.609 1.00 0.00 77 GLU A N 3
ATOM 4510 C CA . GLU A 1 77 ? 3.383 -10.715 -6.816 1.00 0.00 77 GLU A CA 3
ATOM 4511 C C . GLU A 1 77 ? 2.291 -9.637 -6.817 1.00 0.00 77 GLU A C 3
ATOM 4512 O O . GLU A 1 77 ? 1.869 -9.202 -7.888 1.00 0.00 77 GLU A O 3
ATOM 4524 N N . ALA A 1 78 ? 1.850 -9.177 -5.644 1.00 0.00 78 ALA A N 3
ATOM 4525 C CA . ALA A 1 78 ? 1.008 -7.984 -5.524 1.00 0.00 78 ALA A CA 3
ATOM 4526 C C . ALA A 1 78 ? 1.861 -6.702 -5.517 1.00 0.00 78 ALA A C 3
ATOM 4527 O O . ALA A 1 78 ? 1.539 -5.749 -6.227 1.00 0.00 78 ALA A O 3
ATOM 4534 N N . LEU A 1 79 ? 2.980 -6.686 -4.779 1.00 0.00 79 LEU A N 3
ATOM 4535 C CA . LEU A 1 79 ? 3.861 -5.516 -4.647 1.00 0.00 79 LEU A CA 3
ATOM 4536 C C . LEU A 1 79 ? 4.393 -5.039 -6.010 1.00 0.00 79 LEU A C 3
ATOM 4537 O O . LEU A 1 79 ? 4.347 -3.850 -6.326 1.00 0.00 79 LEU A O 3
ATOM 4553 N N . LYS A 1 80 ? 4.850 -5.974 -6.848 1.00 0.00 80 LYS A N 3
ATOM 4554 C CA . LYS A 1 80 ? 5.389 -5.709 -8.194 1.00 0.00 80 LYS A CA 3
ATOM 4555 C C . LYS A 1 80 ? 4.401 -5.051 -9.155 1.00 0.00 80 LYS A C 3
ATOM 4556 O O . LYS A 1 80 ? 4.828 -4.456 -10.138 1.00 0.00 80 LYS A O 3
ATOM 4575 N N . VAL A 1 81 ? 3.100 -5.158 -8.899 1.00 0.00 81 VAL A N 3
ATOM 4576 C CA . VAL A 1 81 ? 2.039 -4.456 -9.640 1.00 0.00 81 VAL A CA 3
ATOM 4577 C C . VAL A 1 81 ? 1.877 -3.010 -9.167 1.00 0.00 81 VAL A C 3
ATOM 4578 O O . VAL A 1 81 ? 1.613 -2.145 -9.992 1.00 0.00 81 VAL A O 3
ATOM 4591 N N . ILE A 1 82 ? 2.079 -2.706 -7.879 1.00 0.00 82 ILE A N 3
ATOM 4592 C CA . ILE A 1 82 ? 1.910 -1.344 -7.315 1.00 0.00 82 ILE A CA 3
ATOM 4593 C C . ILE A 1 82 ? 2.764 -0.304 -8.069 1.00 0.00 82 ILE A C 3
ATOM 4594 O O . ILE A 1 82 ? 2.300 0.801 -8.344 1.00 0.00 82 ILE A O 3
ATOM 4610 N N . GLU A 1 83 ? 3.979 -0.666 -8.492 1.00 0.00 83 GLU A N 3
ATOM 4611 C CA . GLU A 1 83 ? 4.836 0.203 -9.325 1.00 0.00 83 GLU A CA 3
ATOM 4612 C C . GLU A 1 83 ? 4.271 0.445 -10.740 1.00 0.00 83 GLU A C 3
ATOM 4613 O O . GLU A 1 83 ? 4.485 1.515 -11.311 1.00 0.00 83 GLU A O 3
ATOM 4625 N N . LYS A 1 84 ? 3.502 -0.500 -11.301 1.00 0.00 84 LYS A N 3
ATOM 4626 C CA . LYS A 1 84 ? 2.732 -0.283 -12.537 1.00 0.00 84 LYS A CA 3
ATOM 4627 C C . LYS A 1 84 ? 1.577 0.683 -12.294 1.00 0.00 84 LYS A C 3
ATOM 4628 O O . LYS A 1 84 ? 1.376 1.576 -13.110 1.00 0.00 84 LYS A O 3
ATOM 4647 N N . ILE A 1 85 ? 0.873 0.579 -11.163 1.00 0.00 85 ILE A N 3
ATOM 4648 C CA . ILE A 1 85 ? -0.205 1.525 -10.808 1.00 0.00 85 ILE A CA 3
ATOM 4649 C C . ILE A 1 85 ? 0.352 2.946 -10.610 1.00 0.00 85 ILE A C 3
ATOM 4650 O O . ILE A 1 85 ? -0.247 3.913 -11.079 1.00 0.00 85 ILE A O 3
ATOM 4666 N N . GLU A 1 86 ? 1.545 3.080 -10.021 1.00 0.00 86 GLU A N 3
ATOM 4667 C CA . GLU A 1 86 ? 2.259 4.360 -9.867 1.00 0.00 86 GLU A CA 3
ATOM 4668 C C . GLU A 1 86 ? 2.549 5.034 -11.229 1.00 0.00 86 GLU A C 3
ATOM 4669 O O . GLU A 1 86 ? 2.369 6.247 -11.368 1.00 0.00 86 GLU A O 3
ATOM 4681 N N . LYS A 1 87 ? 2.937 4.253 -12.249 1.00 0.00 87 LYS A N 3
ATOM 4682 C CA . LYS A 1 87 ? 3.165 4.725 -13.628 1.00 0.00 87 LYS A CA 3
ATOM 4683 C C . LYS A 1 87 ? 1.865 4.987 -14.402 1.00 0.00 87 LYS A C 3
ATOM 4684 O O . LYS A 1 87 ? 1.677 6.076 -14.941 1.00 0.00 87 LYS A O 3
ATOM 4703 N N . GLU A 1 88 ? 0.966 4.006 -14.458 1.00 0.00 88 GLU A N 3
ATOM 4704 C CA . GLU A 1 88 ? -0.225 4.007 -15.321 1.00 0.00 88 GLU A CA 3
ATOM 4705 C C . GLU A 1 88 ? -1.339 4.949 -14.844 1.00 0.00 88 GLU A C 3
ATOM 4706 O O . GLU A 1 88 ? -2.073 5.487 -15.674 1.00 0.00 88 GLU A O 3
ATOM 4718 N N . GLU A 1 89 ? -1.472 5.184 -13.534 1.00 0.00 89 GLU A N 3
ATOM 4719 C CA . GLU A 1 89 ? -2.428 6.170 -13.001 1.00 0.00 89 GLU A CA 3
ATOM 4720 C C . GLU A 1 89 ? -1.930 7.626 -13.169 1.00 0.00 89 GLU A C 3
ATOM 4721 O O . GLU A 1 89 ? -2.704 8.578 -13.031 1.00 0.00 89 GLU A O 3
ATOM 4733 N N . GLY A 1 90 ? -0.643 7.795 -13.504 1.00 0.00 90 GLY A N 3
ATOM 4734 C CA . GLY A 1 90 ? -0.021 9.038 -13.969 1.00 0.00 90 GLY A CA 3
ATOM 4735 C C . GLY A 1 90 ? 0.037 9.046 -15.506 1.00 0.00 90 GLY A C 3
ATOM 4736 O O . GLY A 1 90 ? -0.989 8.893 -16.174 1.00 0.00 90 GLY A O 3
ATOM 4740 N N . SER A 1 91 ? 1.235 9.212 -16.075 1.00 0.00 91 SER A N 3
ATOM 4741 C CA . SER A 1 91 ? 1.506 9.009 -17.511 1.00 0.00 91 SER A CA 3
ATOM 4742 C C . SER A 1 91 ? 2.943 8.522 -17.757 1.00 0.00 91 SER A C 3
ATOM 4743 O O . SER A 1 91 ? 3.894 9.000 -17.136 1.00 0.00 91 SER A O 3
ATOM 4751 N N . LEU A 1 92 ? 3.109 7.555 -18.668 1.00 0.00 92 LEU A N 3
ATOM 4752 C CA . LEU A 1 92 ? 4.400 6.894 -18.931 1.00 0.00 92 LEU A CA 3
ATOM 4753 C C . LEU A 1 92 ? 5.369 7.800 -19.710 1.00 0.00 92 LEU A C 3
ATOM 4754 O O . LEU A 1 92 ? 6.573 7.786 -19.456 1.00 0.00 92 LEU A O 3
ATOM 4770 N N . GLU A 1 93 ? 4.846 8.628 -20.618 1.00 0.00 93 GLU A N 3
ATOM 4771 C CA . GLU A 1 93 ? 5.625 9.581 -21.429 1.00 0.00 93 GLU A CA 3
ATOM 4772 C C . GLU A 1 93 ? 6.262 10.720 -20.607 1.00 0.00 93 GLU A C 3
ATOM 4773 O O . GLU A 1 93 ? 7.228 11.346 -21.051 1.00 0.00 93 GLU A O 3
ATOM 4785 N N . HIS A 1 94 ? 5.740 10.988 -19.404 1.00 0.00 94 HIS A N 3
ATOM 4786 C CA . HIS A 1 94 ? 6.232 12.024 -18.490 1.00 0.00 94 HIS A CA 3
ATOM 4787 C C . HIS A 1 94 ? 7.518 11.627 -17.740 1.00 0.00 94 HIS A C 3
ATOM 4788 O O . HIS A 1 94 ? 8.241 12.487 -17.232 1.00 0.00 94 HIS A O 3
ATOM 4802 N N . HIS A 1 95 ? 7.799 10.323 -17.644 1.00 0.00 95 HIS A N 3
ATOM 4803 C CA . HIS A 1 95 ? 8.851 9.776 -16.787 1.00 0.00 95 HIS A CA 3
ATOM 4804 C C . HIS A 1 95 ? 10.273 10.000 -17.347 1.00 0.00 95 HIS A C 3
ATOM 4805 O O . HIS A 1 95 ? 10.489 10.022 -18.562 1.00 0.00 95 HIS A O 3
ATOM 4819 N N . HIS A 1 96 ? 11.258 10.130 -16.451 1.00 0.00 96 HIS A N 3
ATOM 4820 C CA . HIS A 1 96 ? 12.683 10.246 -16.787 1.00 0.00 96 HIS A CA 3
ATOM 4821 C C . HIS A 1 96 ? 13.277 8.919 -17.313 1.00 0.00 96 HIS A C 3
ATOM 4822 O O . HIS A 1 96 ? 12.776 7.832 -17.002 1.00 0.00 96 HIS A O 3
ATOM 4836 N N . HIS A 1 97 ? 14.361 8.999 -18.090 1.00 0.00 97 HIS A N 3
ATOM 4837 C CA . HIS A 1 97 ? 15.110 7.849 -18.610 1.00 0.00 97 HIS A CA 3
ATOM 4838 C C . HIS A 1 97 ? 16.615 8.157 -18.744 1.00 0.00 97 HIS A C 3
ATOM 4839 O O . HIS A 1 97 ? 17.003 9.264 -19.130 1.00 0.00 97 HIS A O 3
ATOM 4853 N N . HIS A 1 98 ? 17.456 7.155 -18.472 1.00 0.00 98 HIS A N 3
ATOM 4854 C CA . HIS A 1 98 ? 18.908 7.166 -18.693 1.00 0.00 98 HIS A CA 3
ATOM 4855 C C . HIS A 1 98 ? 19.437 5.752 -19.021 1.00 0.00 98 HIS A C 3
ATOM 4856 O O . HIS A 1 98 ? 18.746 4.750 -18.806 1.00 0.00 98 HIS A O 3
ATOM 4870 N N . HIS A 1 99 ? 20.677 5.674 -19.521 1.00 0.00 99 HIS A N 3
ATOM 4871 C CA . HIS A 1 99 ? 21.401 4.416 -19.767 1.00 0.00 99 HIS A CA 3
ATOM 4872 C C . HIS A 1 99 ? 21.864 3.715 -18.469 1.00 0.00 99 HIS A C 3
ATOM 4873 O O . HIS A 1 99 ? 22.038 2.475 -18.498 1.00 0.00 99 HIS A O 3
ATOM 4888 N N . GLY A 1 1 ? 12.703 6.348 13.734 1.00 0.00 1 GLY A N 4
ATOM 4889 C CA . GLY A 1 1 ? 13.411 7.622 13.974 1.00 0.00 1 GLY A CA 4
ATOM 4890 C C . GLY A 1 1 ? 12.856 8.725 13.088 1.00 0.00 1 GLY A C 4
ATOM 4891 O O . GLY A 1 1 ? 11.647 8.803 12.872 1.00 0.00 1 GLY A O 4
ATOM 4897 N N . GLU A 1 2 ? 13.731 9.590 12.567 1.00 0.00 2 GLU A N 4
ATOM 4898 C CA . GLU A 1 2 ? 13.350 10.709 11.685 1.00 0.00 2 GLU A CA 4
ATOM 4899 C C . GLU A 1 2 ? 13.413 10.362 10.181 1.00 0.00 2 GLU A C 4
ATOM 4900 O O . GLU A 1 2 ? 12.873 11.096 9.353 1.00 0.00 2 GLU A O 4
ATOM 4912 N N . GLU A 1 3 ? 14.042 9.242 9.808 1.00 0.00 3 GLU A N 4
ATOM 4913 C CA . GLU A 1 3 ? 14.261 8.833 8.408 1.00 0.00 3 GLU A CA 4
ATOM 4914 C C . GLU A 1 3 ? 13.000 8.277 7.718 1.00 0.00 3 GLU A C 4
ATOM 4915 O O . GLU A 1 3 ? 12.864 8.369 6.494 1.00 0.00 3 GLU A O 4
ATOM 4927 N N . GLU A 1 4 ? 12.081 7.704 8.499 1.00 0.00 4 GLU A N 4
ATOM 4928 C CA . GLU A 1 4 ? 10.805 7.116 8.063 1.00 0.00 4 GLU A CA 4
ATOM 4929 C C . GLU A 1 4 ? 9.578 7.744 8.761 1.00 0.00 4 GLU A C 4
ATOM 4930 O O . GLU A 1 4 ? 8.483 7.176 8.731 1.00 0.00 4 GLU A O 4
ATOM 4942 N N . LYS A 1 5 ? 9.756 8.925 9.371 1.00 0.00 5 LYS A N 4
ATOM 4943 C CA . LYS A 1 5 ? 8.803 9.623 10.263 1.00 0.00 5 LYS A CA 4
ATOM 4944 C C . LYS A 1 5 ? 7.394 9.793 9.686 1.00 0.00 5 LYS A C 4
ATOM 4945 O O . LYS A 1 5 ? 6.408 9.631 10.401 1.00 0.00 5 LYS A O 4
ATOM 4964 N N . GLU A 1 6 ? 7.307 10.093 8.391 1.00 0.00 6 GLU A N 4
ATOM 4965 C CA . GLU A 1 6 ? 6.058 10.256 7.626 1.00 0.00 6 GLU A CA 4
ATOM 4966 C C . GLU A 1 6 ? 5.924 9.192 6.516 1.00 0.00 6 GLU A C 4
ATOM 4967 O O . GLU A 1 6 ? 5.208 9.387 5.534 1.00 0.00 6 GLU A O 4
ATOM 4979 N N . ILE A 1 7 ? 6.642 8.070 6.657 1.00 0.00 7 ILE A N 4
ATOM 4980 C CA . ILE A 1 7 ? 6.809 7.032 5.628 1.00 0.00 7 ILE A CA 4
ATOM 4981 C C . ILE A 1 7 ? 6.349 5.666 6.145 1.00 0.00 7 ILE A C 4
ATOM 4982 O O . ILE A 1 7 ? 5.437 5.082 5.570 1.00 0.00 7 ILE A O 4
ATOM 4998 N N . ASP A 1 8 ? 6.922 5.158 7.244 1.00 0.00 8 ASP A N 4
ATOM 4999 C CA . ASP A 1 8 ? 6.564 3.837 7.788 1.00 0.00 8 ASP A CA 4
ATOM 5000 C C . ASP A 1 8 ? 5.089 3.800 8.230 1.00 0.00 8 ASP A C 4
ATOM 5001 O O . ASP A 1 8 ? 4.350 2.869 7.903 1.00 0.00 8 ASP A O 4
ATOM 5010 N N . LYS A 1 9 ? 4.622 4.881 8.871 1.00 0.00 9 LYS A N 4
ATOM 5011 C CA . LYS A 1 9 ? 3.206 5.060 9.223 1.00 0.00 9 LYS A CA 4
ATOM 5012 C C . LYS A 1 9 ? 2.282 5.133 7.999 1.00 0.00 9 LYS A C 4
ATOM 5013 O O . LYS A 1 9 ? 1.132 4.725 8.102 1.00 0.00 9 LYS A O 4
ATOM 5032 N N . LEU A 1 10 ? 2.781 5.558 6.832 1.00 0.00 10 LEU A N 4
ATOM 5033 C CA . LEU A 1 10 ? 2.035 5.550 5.563 1.00 0.00 10 LEU A CA 4
ATOM 5034 C C . LEU A 1 10 ? 1.976 4.160 4.896 1.00 0.00 10 LEU A C 4
ATOM 5035 O O . LEU A 1 10 ? 1.162 3.962 3.992 1.00 0.00 10 LEU A O 4
ATOM 5051 N N . VAL A 1 11 ? 2.770 3.185 5.356 1.00 0.00 11 VAL A N 4
ATOM 5052 C CA . VAL A 1 11 ? 2.648 1.768 4.957 1.00 0.00 11 VAL A CA 4
ATOM 5053 C C . VAL A 1 11 ? 1.811 0.969 5.961 1.00 0.00 11 VAL A C 4
ATOM 5054 O O . VAL A 1 11 ? 1.090 0.046 5.585 1.00 0.00 11 VAL A O 4
ATOM 5067 N N . GLU A 1 12 ? 1.848 1.349 7.237 1.00 0.00 12 GLU A N 4
ATOM 5068 C CA . GLU A 1 12 ? 1.144 0.665 8.325 1.00 0.00 12 GLU A CA 4
ATOM 5069 C C . GLU A 1 12 ? -0.376 0.620 8.094 1.00 0.00 12 GLU A C 4
ATOM 5070 O O . GLU A 1 12 ? -0.981 -0.453 8.068 1.00 0.00 12 GLU A O 4
ATOM 5082 N N . LEU A 1 13 ? -0.994 1.786 7.877 1.00 0.00 13 LEU A N 4
ATOM 5083 C CA . LEU A 1 13 ? -2.422 1.876 7.560 1.00 0.00 13 LEU A CA 4
ATOM 5084 C C . LEU A 1 13 ? -2.760 1.301 6.170 1.00 0.00 13 LEU A C 4
ATOM 5085 O O . LEU A 1 13 ? -3.862 0.790 5.969 1.00 0.00 13 LEU A O 4
ATOM 5101 N N . PHE A 1 14 ? -1.813 1.323 5.226 1.00 0.00 14 PHE A N 4
ATOM 5102 C CA . PHE A 1 14 ? -1.979 0.739 3.890 1.00 0.00 14 PHE A CA 4
ATOM 5103 C C . PHE A 1 14 ? -2.105 -0.791 3.974 1.00 0.00 14 PHE A C 4
ATOM 5104 O O . PHE A 1 14 ? -2.881 -1.382 3.225 1.00 0.00 14 PHE A O 4
ATOM 5121 N N . ALA A 1 15 ? -1.440 -1.425 4.944 1.00 0.00 15 ALA A N 4
ATOM 5122 C CA . ALA A 1 15 ? -1.559 -2.858 5.197 1.00 0.00 15 ALA A CA 4
ATOM 5123 C C . ALA A 1 15 ? -2.997 -3.268 5.557 1.00 0.00 15 ALA A C 4
ATOM 5124 O O . ALA A 1 15 ? -3.596 -4.119 4.896 1.00 0.00 15 ALA A O 4
ATOM 5131 N N . GLN A 1 16 ? -3.585 -2.618 6.569 1.00 0.00 16 GLN A N 4
ATOM 5132 C CA . GLN A 1 16 ? -4.956 -2.917 6.999 1.00 0.00 16 GLN A CA 4
ATOM 5133 C C . GLN A 1 16 ? -6.008 -2.452 5.975 1.00 0.00 16 GLN A C 4
ATOM 5134 O O . GLN A 1 16 ? -7.062 -3.075 5.855 1.00 0.00 16 GLN A O 4
ATOM 5148 N N . ALA A 1 17 ? -5.711 -1.417 5.182 1.00 0.00 17 ALA A N 4
ATOM 5149 C CA . ALA A 1 17 ? -6.557 -0.992 4.068 1.00 0.00 17 ALA A CA 4
ATOM 5150 C C . ALA A 1 17 ? -6.551 -2.004 2.905 1.00 0.00 17 ALA A C 4
ATOM 5151 O O . ALA A 1 17 ? -7.590 -2.231 2.290 1.00 0.00 17 ALA A O 4
ATOM 5158 N N . TYR A 1 18 ? -5.414 -2.654 2.630 1.00 0.00 18 TYR A N 4
ATOM 5159 C CA . TYR A 1 18 ? -5.314 -3.726 1.634 1.00 0.00 18 TYR A CA 4
ATOM 5160 C C . TYR A 1 18 ? -6.037 -4.990 2.108 1.00 0.00 18 TYR A C 4
ATOM 5161 O O . TYR A 1 18 ? -6.757 -5.619 1.332 1.00 0.00 18 TYR A O 4
ATOM 5179 N N . GLU A 1 19 ? -5.912 -5.332 3.395 1.00 0.00 19 GLU A N 4
ATOM 5180 C CA . GLU A 1 19 ? -6.696 -6.420 3.992 1.00 0.00 19 GLU A CA 4
ATOM 5181 C C . GLU A 1 19 ? -8.200 -6.140 3.890 1.00 0.00 19 GLU A C 4
ATOM 5182 O O . GLU A 1 19 ? -8.953 -7.002 3.441 1.00 0.00 19 GLU A O 4
ATOM 5194 N N . ASP A 1 20 ? -8.644 -4.923 4.221 1.00 0.00 20 ASP A N 4
ATOM 5195 C CA . ASP A 1 20 ? -10.046 -4.533 4.055 1.00 0.00 20 ASP A CA 4
ATOM 5196 C C . ASP A 1 20 ? -10.488 -4.627 2.593 1.00 0.00 20 ASP A C 4
ATOM 5197 O O . ASP A 1 20 ? -11.543 -5.194 2.318 1.00 0.00 20 ASP A O 4
ATOM 5206 N N . ALA A 1 21 ? -9.661 -4.159 1.653 1.00 0.00 21 ALA A N 4
ATOM 5207 C CA . ALA A 1 21 ? -9.970 -4.202 0.231 1.00 0.00 21 ALA A CA 4
ATOM 5208 C C . ALA A 1 21 ? -10.140 -5.637 -0.285 1.00 0.00 21 ALA A C 4
ATOM 5209 O O . ALA A 1 21 ? -11.073 -5.924 -1.038 1.00 0.00 21 ALA A O 4
ATOM 5216 N N . ARG A 1 22 ? -9.280 -6.553 0.170 1.00 0.00 22 ARG A N 4
ATOM 5217 C CA . ARG A 1 22 ? -9.368 -7.980 -0.140 1.00 0.00 22 ARG A CA 4
ATOM 5218 C C . ARG A 1 22 ? -10.671 -8.593 0.388 1.00 0.00 22 ARG A C 4
ATOM 5219 O O . ARG A 1 22 ? -11.327 -9.345 -0.330 1.00 0.00 22 ARG A O 4
ATOM 5240 N N . GLU A 1 23 ? -11.084 -8.242 1.609 1.00 0.00 23 GLU A N 4
ATOM 5241 C CA . GLU A 1 23 ? -12.324 -8.749 2.214 1.00 0.00 23 GLU A CA 4
ATOM 5242 C C . GLU A 1 23 ? -13.605 -8.125 1.623 1.00 0.00 23 GLU A C 4
ATOM 5243 O O . GLU A 1 23 ? -14.597 -8.840 1.454 1.00 0.00 23 GLU A O 4
ATOM 5255 N N . LYS A 1 24 ? -13.606 -6.833 1.251 1.00 0.00 24 LYS A N 4
ATOM 5256 C CA . LYS A 1 24 ? -14.771 -6.179 0.613 1.00 0.00 24 LYS A CA 4
ATOM 5257 C C . LYS A 1 24 ? -14.931 -6.550 -0.870 1.00 0.00 24 LYS A C 4
ATOM 5258 O O . LYS A 1 24 ? -16.042 -6.472 -1.397 1.00 0.00 24 LYS A O 4
ATOM 5277 N N . LYS A 1 25 ? -13.848 -6.981 -1.534 1.00 0.00 25 LYS A N 4
ATOM 5278 C CA . LYS A 1 25 ? -13.793 -7.345 -2.964 1.00 0.00 25 LYS A CA 4
ATOM 5279 C C . LYS A 1 25 ? -13.152 -8.723 -3.154 1.00 0.00 25 LYS A C 4
ATOM 5280 O O . LYS A 1 25 ? -12.126 -8.838 -3.822 1.00 0.00 25 LYS A O 4
ATOM 5299 N N . ARG A 1 26 ? -13.760 -9.788 -2.618 1.00 0.00 26 ARG A N 4
ATOM 5300 C CA . ARG A 1 26 ? -13.228 -11.172 -2.708 1.00 0.00 26 ARG A CA 4
ATOM 5301 C C . ARG A 1 26 ? -13.033 -11.640 -4.156 1.00 0.00 26 ARG A C 4
ATOM 5302 O O . ARG A 1 26 ? -12.112 -12.401 -4.446 1.00 0.00 26 ARG A O 4
ATOM 5323 N N . ASN A 1 27 ? -13.886 -11.142 -5.058 1.00 0.00 27 ASN A N 4
ATOM 5324 C CA . ASN A 1 27 ? -13.840 -11.413 -6.498 1.00 0.00 27 ASN A CA 4
ATOM 5325 C C . ASN A 1 27 ? -12.916 -10.442 -7.281 1.00 0.00 27 ASN A C 4
ATOM 5326 O O . ASN A 1 27 ? -12.813 -10.536 -8.507 1.00 0.00 27 ASN A O 4
ATOM 5337 N N . GLY A 1 28 ? -12.271 -9.494 -6.590 1.00 0.00 28 GLY A N 4
ATOM 5338 C CA . GLY A 1 28 ? -11.371 -8.473 -7.140 1.00 0.00 28 GLY A CA 4
ATOM 5339 C C . GLY A 1 28 ? -9.979 -8.995 -7.528 1.00 0.00 28 GLY A C 4
ATOM 5340 O O . GLY A 1 28 ? -9.668 -10.181 -7.392 1.00 0.00 28 GLY A O 4
ATOM 5344 N N . THR A 1 29 ? -9.127 -8.080 -7.992 1.00 0.00 29 THR A N 4
ATOM 5345 C CA . THR A 1 29 ? -7.702 -8.311 -8.292 1.00 0.00 29 THR A CA 4
ATOM 5346 C C . THR A 1 29 ? -6.791 -7.731 -7.203 1.00 0.00 29 THR A C 4
ATOM 5347 O O . THR A 1 29 ? -7.174 -6.763 -6.540 1.00 0.00 29 THR A O 4
ATOM 5358 N N . PRO A 1 30 ? -5.552 -8.241 -7.046 1.00 0.00 30 PRO A N 4
ATOM 5359 C CA . PRO A 1 30 ? -4.557 -7.617 -6.172 1.00 0.00 30 PRO A CA 4
ATOM 5360 C C . PRO A 1 30 ? -4.267 -6.152 -6.534 1.00 0.00 30 PRO A C 4
ATOM 5361 O O . PRO A 1 30 ? -4.010 -5.350 -5.638 1.00 0.00 30 PRO A O 4
ATOM 5372 N N . GLU A 1 31 ? -4.350 -5.767 -7.814 1.00 0.00 31 GLU A N 4
ATOM 5373 C CA . GLU A 1 31 ? -4.148 -4.366 -8.213 1.00 0.00 31 GLU A CA 4
ATOM 5374 C C . GLU A 1 31 ? -5.318 -3.461 -7.800 1.00 0.00 31 GLU A C 4
ATOM 5375 O O . GLU A 1 31 ? -5.088 -2.356 -7.310 1.00 0.00 31 GLU A O 4
ATOM 5387 N N . GLU A 1 32 ? -6.566 -3.936 -7.886 1.00 0.00 32 GLU A N 4
ATOM 5388 C CA . GLU A 1 32 ? -7.718 -3.212 -7.339 1.00 0.00 32 GLU A CA 4
ATOM 5389 C C . GLU A 1 32 ? -7.678 -3.135 -5.805 1.00 0.00 32 GLU A C 4
ATOM 5390 O O . GLU A 1 32 ? -8.108 -2.127 -5.237 1.00 0.00 32 GLU A O 4
ATOM 5402 N N . TRP A 1 33 ? -7.132 -4.147 -5.120 1.00 0.00 33 TRP A N 4
ATOM 5403 C CA . TRP A 1 33 ? -6.951 -4.099 -3.669 1.00 0.00 33 TRP A CA 4
ATOM 5404 C C . TRP A 1 33 ? -5.886 -3.077 -3.247 1.00 0.00 33 TRP A C 4
ATOM 5405 O O . TRP A 1 33 ? -6.137 -2.330 -2.302 1.00 0.00 33 TRP A O 4
ATOM 5426 N N . VAL A 1 34 ? -4.754 -2.941 -3.962 1.00 0.00 34 VAL A N 4
ATOM 5427 C CA . VAL A 1 34 ? -3.800 -1.843 -3.701 1.00 0.00 34 VAL A CA 4
ATOM 5428 C C . VAL A 1 34 ? -4.435 -0.485 -4.041 1.00 0.00 34 VAL A C 4
ATOM 5429 O O . VAL A 1 34 ? -4.310 0.451 -3.255 1.00 0.00 34 VAL A O 4
ATOM 5442 N N . ARG A 1 35 ? -5.165 -0.364 -5.159 1.00 0.00 35 ARG A N 4
ATOM 5443 C CA . ARG A 1 35 ? -5.829 0.887 -5.580 1.00 0.00 35 ARG A CA 4
ATOM 5444 C C . ARG A 1 35 ? -6.809 1.408 -4.520 1.00 0.00 35 ARG A C 4
ATOM 5445 O O . ARG A 1 35 ? -6.787 2.596 -4.197 1.00 0.00 35 ARG A O 4
ATOM 5466 N N . ASP A 1 36 ? -7.621 0.524 -3.939 1.00 0.00 36 ASP A N 4
ATOM 5467 C CA . ASP A 1 36 ? -8.538 0.868 -2.843 1.00 0.00 36 ASP A CA 4
ATOM 5468 C C . ASP A 1 36 ? -7.794 1.140 -1.519 1.00 0.00 36 ASP A C 4
ATOM 5469 O O . ASP A 1 36 ? -8.162 2.049 -0.771 1.00 0.00 36 ASP A O 4
ATOM 5478 N N . ALA A 1 37 ? -6.703 0.410 -1.255 1.00 0.00 37 ALA A N 4
ATOM 5479 C CA . ALA A 1 37 ? -5.872 0.597 -0.068 1.00 0.00 37 ALA A CA 4
ATOM 5480 C C . ALA A 1 37 ? -5.165 1.960 -0.030 1.00 0.00 37 ALA A C 4
ATOM 5481 O O . ALA A 1 37 ? -5.147 2.604 1.019 1.00 0.00 37 ALA A O 4
ATOM 5488 N N . ILE A 1 38 ? -4.610 2.416 -1.162 1.00 0.00 38 ILE A N 4
ATOM 5489 C CA . ILE A 1 38 ? -3.954 3.725 -1.282 1.00 0.00 38 ILE A CA 4
ATOM 5490 C C . ILE A 1 38 ? -4.950 4.852 -0.970 1.00 0.00 38 ILE A C 4
ATOM 5491 O O . ILE A 1 38 ? -4.595 5.794 -0.264 1.00 0.00 38 ILE A O 4
ATOM 5507 N N . GLU A 1 39 ? -6.202 4.755 -1.436 1.00 0.00 39 GLU A N 4
ATOM 5508 C CA . GLU A 1 39 ? -7.219 5.758 -1.149 1.00 0.00 39 GLU A CA 4
ATOM 5509 C C . GLU A 1 39 ? -7.497 5.801 0.350 1.00 0.00 39 GLU A C 4
ATOM 5510 O O . GLU A 1 39 ? -7.362 6.862 0.949 1.00 0.00 39 GLU A O 4
ATOM 5522 N N . GLU A 1 40 ? -7.787 4.664 0.996 1.00 0.00 40 GLU A N 4
ATOM 5523 C CA . GLU A 1 40 ? -8.182 4.693 2.405 1.00 0.00 40 GLU A CA 4
ATOM 5524 C C . GLU A 1 40 ? -7.012 5.108 3.318 1.00 0.00 40 GLU A C 4
ATOM 5525 O O . GLU A 1 40 ? -7.207 5.849 4.281 1.00 0.00 40 GLU A O 4
ATOM 5537 N N . ALA A 1 41 ? -5.780 4.725 2.961 1.00 0.00 41 ALA A N 4
ATOM 5538 C CA . ALA A 1 41 ? -4.554 5.203 3.597 1.00 0.00 41 ALA A CA 4
ATOM 5539 C C . ALA A 1 41 ? -4.371 6.729 3.475 1.00 0.00 41 ALA A C 4
ATOM 5540 O O . ALA A 1 41 ? -3.956 7.374 4.437 1.00 0.00 41 ALA A O 4
ATOM 5547 N N . ALA A 1 42 ? -4.722 7.327 2.332 1.00 0.00 42 ALA A N 4
ATOM 5548 C CA . ALA A 1 42 ? -4.720 8.778 2.150 1.00 0.00 42 ALA A CA 4
ATOM 5549 C C . ALA A 1 42 ? -5.850 9.462 2.946 1.00 0.00 42 ALA A C 4
ATOM 5550 O O . ALA A 1 42 ? -5.603 10.448 3.649 1.00 0.00 42 ALA A O 4
ATOM 5557 N N . ARG A 1 43 ? -7.075 8.914 2.898 1.00 0.00 43 ARG A N 4
ATOM 5558 C CA . ARG A 1 43 ? -8.258 9.458 3.592 1.00 0.00 43 ARG A CA 4
ATOM 5559 C C . ARG A 1 43 ? -8.112 9.442 5.117 1.00 0.00 43 ARG A C 4
ATOM 5560 O O . ARG A 1 43 ? -8.572 10.374 5.777 1.00 0.00 43 ARG A O 4
ATOM 5581 N N . ARG A 1 44 ? -7.434 8.428 5.676 1.00 0.00 44 ARG A N 4
ATOM 5582 C CA . ARG A 1 44 ? -7.170 8.274 7.122 1.00 0.00 44 ARG A CA 4
ATOM 5583 C C . ARG A 1 44 ? -6.426 9.473 7.722 1.00 0.00 44 ARG A C 4
ATOM 5584 O O . ARG A 1 44 ? -6.707 9.862 8.854 1.00 0.00 44 ARG A O 4
ATOM 5605 N N . VAL A 1 45 ? -5.503 10.070 6.959 1.00 0.00 45 VAL A N 4
ATOM 5606 C CA . VAL A 1 45 ? -4.680 11.221 7.394 1.00 0.00 45 VAL A CA 4
ATOM 5607 C C . VAL A 1 45 ? -5.146 12.553 6.788 1.00 0.00 45 VAL A C 4
ATOM 5608 O O . VAL A 1 45 ? -4.761 13.621 7.268 1.00 0.00 45 VAL A O 4
ATOM 5621 N N . GLY A 1 46 ? -5.964 12.501 5.731 1.00 0.00 46 GLY A N 4
ATOM 5622 C CA . GLY A 1 46 ? -6.400 13.665 4.953 1.00 0.00 46 GLY A CA 4
ATOM 5623 C C . GLY A 1 46 ? -5.378 14.152 3.911 1.00 0.00 46 GLY A C 4
ATOM 5624 O O . GLY A 1 46 ? -5.278 15.359 3.680 1.00 0.00 46 GLY A O 4
ATOM 5628 N N . ARG A 1 47 ? -4.600 13.240 3.303 1.00 0.00 47 ARG A N 4
ATOM 5629 C CA . ARG A 1 47 ? -3.616 13.543 2.233 1.00 0.00 47 ARG A CA 4
ATOM 5630 C C . ARG A 1 47 ? -4.120 13.176 0.831 1.00 0.00 47 ARG A C 4
ATOM 5631 O O . ARG A 1 47 ? -5.158 12.536 0.671 1.00 0.00 47 ARG A O 4
ATOM 5652 N N . SER A 1 48 ? -3.370 13.606 -0.186 1.00 0.00 48 SER A N 4
ATOM 5653 C CA . SER A 1 48 ? -3.528 13.158 -1.579 1.00 0.00 48 SER A CA 4
ATOM 5654 C C . SER A 1 48 ? -2.982 11.734 -1.764 1.00 0.00 48 SER A C 4
ATOM 5655 O O . SER A 1 48 ? -2.111 11.289 -1.009 1.00 0.00 48 SER A O 4
ATOM 5663 N N . ARG A 1 49 ? -3.425 11.032 -2.817 1.00 0.00 49 ARG A N 4
ATOM 5664 C CA . ARG A 1 49 ? -2.881 9.718 -3.205 1.00 0.00 49 ARG A CA 4
ATOM 5665 C C . ARG A 1 49 ? -1.406 9.813 -3.609 1.00 0.00 49 ARG A C 4
ATOM 5666 O O . ARG A 1 49 ? -0.628 8.914 -3.321 1.00 0.00 49 ARG A O 4
ATOM 5687 N N . SER A 1 50 ? -0.977 10.934 -4.186 1.00 0.00 50 SER A N 4
ATOM 5688 C CA . SER A 1 50 ? 0.417 11.148 -4.608 1.00 0.00 50 SER A CA 4
ATOM 5689 C C . SER A 1 50 ? 1.422 11.057 -3.448 1.00 0.00 50 SER A C 4
ATOM 5690 O O . SER A 1 50 ? 2.542 10.577 -3.631 1.00 0.00 50 SER A O 4
ATOM 5698 N N . ARG A 1 51 ? 1.002 11.445 -2.236 1.00 0.00 51 ARG A N 4
ATOM 5699 C CA . ARG A 1 51 ? 1.824 11.425 -1.008 1.00 0.00 51 ARG A CA 4
ATOM 5700 C C . ARG A 1 51 ? 1.999 10.014 -0.447 1.00 0.00 51 ARG A C 4
ATOM 5701 O O . ARG A 1 51 ? 3.124 9.604 -0.175 1.00 0.00 51 ARG A O 4
ATOM 5722 N N . VAL A 1 52 ? 0.912 9.250 -0.319 1.00 0.00 52 VAL A N 4
ATOM 5723 C CA . VAL A 1 52 ? 0.967 7.838 0.114 1.00 0.00 52 VAL A CA 4
ATOM 5724 C C . VAL A 1 52 ? 1.701 6.960 -0.905 1.00 0.00 52 VAL A C 4
ATOM 5725 O O . VAL A 1 52 ? 2.472 6.089 -0.505 1.00 0.00 52 VAL A O 4
ATOM 5738 N N . VAL A 1 53 ? 1.541 7.234 -2.204 1.00 0.00 53 VAL A N 4
ATOM 5739 C CA . VAL A 1 53 ? 2.284 6.531 -3.271 1.00 0.00 53 VAL A CA 4
ATOM 5740 C C . VAL A 1 53 ? 3.784 6.779 -3.141 1.00 0.00 53 VAL A C 4
ATOM 5741 O O . VAL A 1 53 ? 4.552 5.836 -3.035 1.00 0.00 53 VAL A O 4
ATOM 5754 N N . GLU A 1 54 ? 4.227 8.030 -3.069 1.00 0.00 54 GLU A N 4
ATOM 5755 C CA . GLU A 1 54 ? 5.637 8.362 -2.838 1.00 0.00 54 GLU A CA 4
ATOM 5756 C C . GLU A 1 54 ? 6.162 7.713 -1.544 1.00 0.00 54 GLU A C 4
ATOM 5757 O O . GLU A 1 54 ? 7.315 7.292 -1.495 1.00 0.00 54 GLU A O 4
ATOM 5769 N N . ALA A 1 55 ? 5.316 7.563 -0.519 1.00 0.00 55 ALA A N 4
ATOM 5770 C CA . ALA A 1 55 ? 5.715 7.030 0.780 1.00 0.00 55 ALA A CA 4
ATOM 5771 C C . ALA A 1 55 ? 5.930 5.514 0.757 1.00 0.00 55 ALA A C 4
ATOM 5772 O O . ALA A 1 55 ? 7.038 5.057 1.049 1.00 0.00 55 ALA A O 4
ATOM 5779 N N . LEU A 1 56 ? 4.926 4.724 0.353 1.00 0.00 56 LEU A N 4
ATOM 5780 C CA . LEU A 1 56 ? 5.089 3.267 0.298 1.00 0.00 56 LEU A CA 4
ATOM 5781 C C . LEU A 1 56 ? 6.163 2.888 -0.736 1.00 0.00 56 LEU A C 4
ATOM 5782 O O . LEU A 1 56 ? 6.954 1.973 -0.519 1.00 0.00 56 LEU A O 4
ATOM 5798 N N . ARG A 1 57 ? 6.243 3.640 -1.839 1.00 0.00 57 ARG A N 4
ATOM 5799 C CA . ARG A 1 57 ? 7.148 3.369 -2.951 1.00 0.00 57 ARG A CA 4
ATOM 5800 C C . ARG A 1 57 ? 8.608 3.741 -2.654 1.00 0.00 57 ARG A C 4
ATOM 5801 O O . ARG A 1 57 ? 9.482 2.918 -2.923 1.00 0.00 57 ARG A O 4
ATOM 5822 N N . ARG A 1 58 ? 8.901 4.877 -1.994 1.00 0.00 58 ARG A N 4
ATOM 5823 C CA . ARG A 1 58 ? 10.273 5.184 -1.507 1.00 0.00 58 ARG A CA 4
ATOM 5824 C C . ARG A 1 58 ? 10.698 4.292 -0.343 1.00 0.00 58 ARG A C 4
ATOM 5825 O O . ARG A 1 58 ? 11.884 4.005 -0.207 1.00 0.00 58 ARG A O 4
ATOM 5846 N N . TYR A 1 59 ? 9.753 3.812 0.472 1.00 0.00 59 TYR A N 4
ATOM 5847 C CA . TYR A 1 59 ? 10.043 2.869 1.557 1.00 0.00 59 TYR A CA 4
ATOM 5848 C C . TYR A 1 59 ? 10.686 1.591 1.008 1.00 0.00 59 TYR A C 4
ATOM 5849 O O . TYR A 1 59 ? 11.729 1.178 1.496 1.00 0.00 59 TYR A O 4
ATOM 5867 N N . ALA A 1 60 ? 10.154 1.026 -0.075 1.00 0.00 60 ALA A N 4
ATOM 5868 C CA . ALA A 1 60 ? 10.763 -0.115 -0.764 1.00 0.00 60 ALA A CA 4
ATOM 5869 C C . ALA A 1 60 ? 12.126 0.187 -1.419 1.00 0.00 60 ALA A C 4
ATOM 5870 O O . ALA A 1 60 ? 12.950 -0.717 -1.532 1.00 0.00 60 ALA A O 4
ATOM 5877 N N . GLU A 1 61 ? 12.405 1.425 -1.835 1.00 0.00 61 GLU A N 4
ATOM 5878 C CA . GLU A 1 61 ? 13.745 1.793 -2.329 1.00 0.00 61 GLU A CA 4
ATOM 5879 C C . GLU A 1 61 ? 14.781 1.875 -1.186 1.00 0.00 61 GLU A C 4
ATOM 5880 O O . GLU A 1 61 ? 15.946 1.518 -1.377 1.00 0.00 61 GLU A O 4
ATOM 5892 N N . LYS A 1 62 ? 14.356 2.324 0.004 1.00 0.00 62 LYS A N 4
ATOM 5893 C CA . LYS A 1 62 ? 15.209 2.539 1.189 1.00 0.00 62 LYS A CA 4
ATOM 5894 C C . LYS A 1 62 ? 15.370 1.308 2.093 1.00 0.00 62 LYS A C 4
ATOM 5895 O O . LYS A 1 62 ? 16.489 0.936 2.447 1.00 0.00 62 LYS A O 4
ATOM 5914 N N . HIS A 1 63 ? 14.254 0.683 2.456 1.00 0.00 63 HIS A N 4
ATOM 5915 C CA . HIS A 1 63 ? 14.155 -0.486 3.341 1.00 0.00 63 HIS A CA 4
ATOM 5916 C C . HIS A 1 63 ? 14.190 -1.813 2.563 1.00 0.00 63 HIS A C 4
ATOM 5917 O O . HIS A 1 63 ? 14.495 -2.860 3.136 1.00 0.00 63 HIS A O 4
ATOM 5931 N N . GLY A 1 64 ? 13.910 -1.767 1.256 1.00 0.00 64 GLY A N 4
ATOM 5932 C CA . GLY A 1 64 ? 13.890 -2.921 0.353 1.00 0.00 64 GLY A CA 4
ATOM 5933 C C . GLY A 1 64 ? 12.478 -3.395 0.008 1.00 0.00 64 GLY A C 4
ATOM 5934 O O . GLY A 1 64 ? 11.573 -3.385 0.845 1.00 0.00 64 GLY A O 4
ATOM 5938 N N . LYS A 1 65 ? 12.292 -3.852 -1.236 1.00 0.00 65 LYS A N 4
ATOM 5939 C CA . LYS A 1 65 ? 11.020 -4.401 -1.742 1.00 0.00 65 LYS A CA 4
ATOM 5940 C C . LYS A 1 65 ? 10.503 -5.576 -0.911 1.00 0.00 65 LYS A C 4
ATOM 5941 O O . LYS A 1 65 ? 9.311 -5.661 -0.617 1.00 0.00 65 LYS A O 4
ATOM 5960 N N . GLU A 1 66 ? 11.415 -6.438 -0.468 1.00 0.00 66 GLU A N 4
ATOM 5961 C CA . GLU A 1 66 ? 11.082 -7.590 0.368 1.00 0.00 66 GLU A CA 4
ATOM 5962 C C . GLU A 1 66 ? 10.558 -7.149 1.746 1.00 0.00 66 GLU A C 4
ATOM 5963 O O . GLU A 1 66 ? 9.770 -7.854 2.369 1.00 0.00 66 GLU A O 4
ATOM 5975 N N . GLU A 1 67 ? 10.994 -5.984 2.240 1.00 0.00 67 GLU A N 4
ATOM 5976 C CA . GLU A 1 67 ? 10.491 -5.407 3.492 1.00 0.00 67 GLU A CA 4
ATOM 5977 C C . GLU A 1 67 ? 9.105 -4.773 3.315 1.00 0.00 67 GLU A C 4
ATOM 5978 O O . GLU A 1 67 ? 8.233 -4.948 4.170 1.00 0.00 67 GLU A O 4
ATOM 5990 N N . LEU A 1 68 ? 8.871 -4.071 2.193 1.00 0.00 68 LEU A N 4
ATOM 5991 C CA . LEU A 1 68 ? 7.568 -3.457 1.906 1.00 0.00 68 LEU A CA 4
ATOM 5992 C C . LEU A 1 68 ? 6.446 -4.502 1.877 1.00 0.00 68 LEU A C 4
ATOM 5993 O O . LEU A 1 68 ? 5.398 -4.290 2.488 1.00 0.00 68 LEU A O 4
ATOM 6009 N N . LEU A 1 69 ? 6.666 -5.638 1.206 1.00 0.00 69 LEU A N 4
ATOM 6010 C CA . LEU A 1 69 ? 5.636 -6.684 1.117 1.00 0.00 69 LEU A CA 4
ATOM 6011 C C . LEU A 1 69 ? 5.248 -7.233 2.495 1.00 0.00 69 LEU A C 4
ATOM 6012 O O . LEU A 1 69 ? 4.063 -7.435 2.755 1.00 0.00 69 LEU A O 4
ATOM 6028 N N . LYS A 1 70 ? 6.218 -7.399 3.406 1.00 0.00 70 LYS A N 4
ATOM 6029 C CA . LYS A 1 70 ? 5.972 -7.834 4.786 1.00 0.00 70 LYS A CA 4
ATOM 6030 C C . LYS A 1 70 ? 5.212 -6.776 5.588 1.00 0.00 70 LYS A C 4
ATOM 6031 O O . LYS A 1 70 ? 4.246 -7.109 6.275 1.00 0.00 70 LYS A O 4
ATOM 6050 N N . ARG A 1 71 ? 5.604 -5.500 5.464 1.00 0.00 71 ARG A N 4
ATOM 6051 C CA . ARG A 1 71 ? 4.946 -4.357 6.127 1.00 0.00 71 ARG A CA 4
ATOM 6052 C C . ARG A 1 71 ? 3.492 -4.187 5.709 1.00 0.00 71 ARG A C 4
ATOM 6053 O O . ARG A 1 71 ? 2.638 -3.970 6.564 1.00 0.00 71 ARG A O 4
ATOM 6074 N N . ALA A 1 72 ? 3.219 -4.325 4.415 1.00 0.00 72 ALA A N 4
ATOM 6075 C CA . ALA A 1 72 ? 1.878 -4.238 3.849 1.00 0.00 72 ALA A CA 4
ATOM 6076 C C . ALA A 1 72 ? 1.082 -5.560 3.949 1.00 0.00 72 ALA A C 4
ATOM 6077 O O . ALA A 1 72 ? -0.121 -5.577 3.688 1.00 0.00 72 ALA A O 4
ATOM 6084 N N . GLY A 1 73 ? 1.734 -6.663 4.332 1.00 0.00 73 GLY A N 4
ATOM 6085 C CA . GLY A 1 73 ? 1.121 -7.998 4.402 1.00 0.00 73 GLY A CA 4
ATOM 6086 C C . GLY A 1 73 ? 0.689 -8.577 3.042 1.00 0.00 73 GLY A C 4
ATOM 6087 O O . GLY A 1 73 ? -0.280 -9.338 2.983 1.00 0.00 73 GLY A O 4
ATOM 6091 N N . ILE A 1 74 ? 1.373 -8.203 1.954 1.00 0.00 74 ILE A N 4
ATOM 6092 C CA . ILE A 1 74 ? 1.068 -8.595 0.562 1.00 0.00 74 ILE A CA 4
ATOM 6093 C C . ILE A 1 74 ? 2.082 -9.609 0.004 1.00 0.00 74 ILE A C 4
ATOM 6094 O O . ILE A 1 74 ? 3.075 -9.941 0.651 1.00 0.00 74 ILE A O 4
ATOM 6110 N N . THR A 1 75 ? 1.848 -10.090 -1.219 1.00 0.00 75 THR A N 4
ATOM 6111 C CA . THR A 1 75 ? 2.781 -10.942 -1.978 1.00 0.00 75 THR A CA 4
ATOM 6112 C C . THR A 1 75 ? 3.749 -10.111 -2.834 1.00 0.00 75 THR A C 4
ATOM 6113 O O . THR A 1 75 ? 3.403 -8.994 -3.236 1.00 0.00 75 THR A O 4
ATOM 6124 N N . PRO A 1 76 ? 4.935 -10.642 -3.198 1.00 0.00 76 PRO A N 4
ATOM 6125 C CA . PRO A 1 76 ? 5.825 -9.991 -4.166 1.00 0.00 76 PRO A CA 4
ATOM 6126 C C . PRO A 1 76 ? 5.188 -9.883 -5.569 1.00 0.00 76 PRO A C 4
ATOM 6127 O O . PRO A 1 76 ? 5.506 -8.968 -6.330 1.00 0.00 76 PRO A O 4
ATOM 6138 N N . GLU A 1 77 ? 4.240 -10.767 -5.901 1.00 0.00 77 GLU A N 4
ATOM 6139 C CA . GLU A 1 77 ? 3.462 -10.717 -7.147 1.00 0.00 77 GLU A CA 4
ATOM 6140 C C . GLU A 1 77 ? 2.485 -9.538 -7.209 1.00 0.00 77 GLU A C 4
ATOM 6141 O O . GLU A 1 77 ? 2.278 -8.986 -8.288 1.00 0.00 77 GLU A O 4
ATOM 6153 N N . ALA A 1 78 ? 1.913 -9.114 -6.080 1.00 0.00 78 ALA A N 4
ATOM 6154 C CA . ALA A 1 78 ? 1.084 -7.906 -6.016 1.00 0.00 78 ALA A CA 4
ATOM 6155 C C . ALA A 1 78 ? 1.927 -6.625 -5.881 1.00 0.00 78 ALA A C 4
ATOM 6156 O O . ALA A 1 78 ? 1.654 -5.616 -6.532 1.00 0.00 78 ALA A O 4
ATOM 6163 N N . LEU A 1 79 ? 2.995 -6.695 -5.085 1.00 0.00 79 LEU A N 4
ATOM 6164 C CA . LEU A 1 79 ? 3.959 -5.627 -4.810 1.00 0.00 79 LEU A CA 4
ATOM 6165 C C . LEU A 1 79 ? 4.531 -4.984 -6.087 1.00 0.00 79 LEU A C 4
ATOM 6166 O O . LEU A 1 79 ? 4.574 -3.761 -6.204 1.00 0.00 79 LEU A O 4
ATOM 6182 N N . LYS A 1 80 ? 4.942 -5.805 -7.061 1.00 0.00 80 LYS A N 4
ATOM 6183 C CA . LYS A 1 80 ? 5.509 -5.337 -8.340 1.00 0.00 80 LYS A CA 4
ATOM 6184 C C . LYS A 1 80 ? 4.508 -4.567 -9.212 1.00 0.00 80 LYS A C 4
ATOM 6185 O O . LYS A 1 80 ? 4.891 -3.654 -9.940 1.00 0.00 80 LYS A O 4
ATOM 6204 N N . VAL A 1 81 ? 3.221 -4.898 -9.098 1.00 0.00 81 VAL A N 4
ATOM 6205 C CA . VAL A 1 81 ? 2.111 -4.213 -9.784 1.00 0.00 81 VAL A CA 4
ATOM 6206 C C . VAL A 1 81 ? 1.790 -2.852 -9.159 1.00 0.00 81 VAL A C 4
ATOM 6207 O O . VAL A 1 81 ? 1.328 -1.979 -9.885 1.00 0.00 81 VAL A O 4
ATOM 6220 N N . ILE A 1 82 ? 2.085 -2.601 -7.875 1.00 0.00 82 ILE A N 4
ATOM 6221 C CA . ILE A 1 82 ? 1.872 -1.273 -7.248 1.00 0.00 82 ILE A CA 4
ATOM 6222 C C . ILE A 1 82 ? 2.537 -0.152 -8.072 1.00 0.00 82 ILE A C 4
ATOM 6223 O O . ILE A 1 82 ? 1.931 0.893 -8.317 1.00 0.00 82 ILE A O 4
ATOM 6239 N N . GLU A 1 83 ? 3.752 -0.387 -8.576 1.00 0.00 83 GLU A N 4
ATOM 6240 C CA . GLU A 1 83 ? 4.457 0.561 -9.455 1.00 0.00 83 GLU A CA 4
ATOM 6241 C C . GLU A 1 83 ? 3.747 0.741 -10.811 1.00 0.00 83 GLU A C 4
ATOM 6242 O O . GLU A 1 83 ? 3.712 1.851 -11.347 1.00 0.00 83 GLU A O 4
ATOM 6254 N N . LYS A 1 84 ? 3.114 -0.314 -11.344 1.00 0.00 84 LYS A N 4
ATOM 6255 C CA . LYS A 1 84 ? 2.307 -0.232 -12.570 1.00 0.00 84 LYS A CA 4
ATOM 6256 C C . LYS A 1 84 ? 1.035 0.561 -12.356 1.00 0.00 84 LYS A C 4
ATOM 6257 O O . LYS A 1 84 ? 0.628 1.232 -13.289 1.00 0.00 84 LYS A O 4
ATOM 6276 N N . ILE A 1 85 ? 0.427 0.550 -11.171 1.00 0.00 85 ILE A N 4
ATOM 6277 C CA . ILE A 1 85 ? -0.752 1.388 -10.907 1.00 0.00 85 ILE A CA 4
ATOM 6278 C C . ILE A 1 85 ? -0.388 2.868 -11.073 1.00 0.00 85 ILE A C 4
ATOM 6279 O O . ILE A 1 85 ? -1.087 3.588 -11.779 1.00 0.00 85 ILE A O 4
ATOM 6295 N N . GLU A 1 86 ? 0.738 3.315 -10.510 1.00 0.00 86 GLU A N 4
ATOM 6296 C CA . GLU A 1 86 ? 1.187 4.706 -10.656 1.00 0.00 86 GLU A CA 4
ATOM 6297 C C . GLU A 1 86 ? 1.686 5.016 -12.081 1.00 0.00 86 GLU A C 4
ATOM 6298 O O . GLU A 1 86 ? 1.443 6.114 -12.584 1.00 0.00 86 GLU A O 4
ATOM 6310 N N . LYS A 1 87 ? 2.310 4.051 -12.774 1.00 0.00 87 LYS A N 4
ATOM 6311 C CA . LYS A 1 87 ? 2.751 4.210 -14.173 1.00 0.00 87 LYS A CA 4
ATOM 6312 C C . LYS A 1 87 ? 1.577 4.263 -15.163 1.00 0.00 87 LYS A C 4
ATOM 6313 O O . LYS A 1 87 ? 1.556 5.142 -16.025 1.00 0.00 87 LYS A O 4
ATOM 6332 N N . GLU A 1 88 ? 0.581 3.384 -15.025 1.00 0.00 88 GLU A N 4
ATOM 6333 C CA . GLU A 1 88 ? -0.664 3.442 -15.815 1.00 0.00 88 GLU A CA 4
ATOM 6334 C C . GLU A 1 88 ? -1.498 4.709 -15.524 1.00 0.00 88 GLU A C 4
ATOM 6335 O O . GLU A 1 88 ? -2.016 5.331 -16.453 1.00 0.00 88 GLU A O 4
ATOM 6347 N N . GLU A 1 89 ? -1.627 5.117 -14.255 1.00 0.00 89 GLU A N 4
ATOM 6348 C CA . GLU A 1 89 ? -2.440 6.278 -13.843 1.00 0.00 89 GLU A CA 4
ATOM 6349 C C . GLU A 1 89 ? -1.780 7.633 -14.171 1.00 0.00 89 GLU A C 4
ATOM 6350 O O . GLU A 1 89 ? -2.482 8.621 -14.400 1.00 0.00 89 GLU A O 4
ATOM 6362 N N . GLY A 1 90 ? -0.445 7.685 -14.196 1.00 0.00 90 GLY A N 4
ATOM 6363 C CA . GLY A 1 90 ? 0.351 8.913 -14.288 1.00 0.00 90 GLY A CA 4
ATOM 6364 C C . GLY A 1 90 ? 0.370 9.559 -15.677 1.00 0.00 90 GLY A C 4
ATOM 6365 O O . GLY A 1 90 ? -0.419 10.461 -15.967 1.00 0.00 90 GLY A O 4
ATOM 6369 N N . SER A 1 91 ? 1.316 9.135 -16.522 1.00 0.00 91 SER A N 4
ATOM 6370 C CA . SER A 1 91 ? 1.636 9.783 -17.807 1.00 0.00 91 SER A CA 4
ATOM 6371 C C . SER A 1 91 ? 2.106 8.790 -18.877 1.00 0.00 91 SER A C 4
ATOM 6372 O O . SER A 1 91 ? 3.152 8.955 -19.508 1.00 0.00 91 SER A O 4
ATOM 6380 N N . LEU A 1 92 ? 1.298 7.754 -19.118 1.00 0.00 92 LEU A N 4
ATOM 6381 C CA . LEU A 1 92 ? 1.539 6.700 -20.116 1.00 0.00 92 LEU A CA 4
ATOM 6382 C C . LEU A 1 92 ? 1.864 7.249 -21.520 1.00 0.00 92 LEU A C 4
ATOM 6383 O O . LEU A 1 92 ? 2.710 6.688 -22.218 1.00 0.00 92 LEU A O 4
ATOM 6399 N N . GLU A 1 93 ? 1.245 8.364 -21.923 1.00 0.00 93 GLU A N 4
ATOM 6400 C CA . GLU A 1 93 ? 1.458 8.991 -23.242 1.00 0.00 93 GLU A CA 4
ATOM 6401 C C . GLU A 1 93 ? 2.787 9.767 -23.343 1.00 0.00 93 GLU A C 4
ATOM 6402 O O . GLU A 1 93 ? 3.335 9.921 -24.437 1.00 0.00 93 GLU A O 4
ATOM 6414 N N . HIS A 1 94 ? 3.334 10.224 -22.210 1.00 0.00 94 HIS A N 4
ATOM 6415 C CA . HIS A 1 94 ? 4.680 10.809 -22.104 1.00 0.00 94 HIS A CA 4
ATOM 6416 C C . HIS A 1 94 ? 5.762 9.726 -21.974 1.00 0.00 94 HIS A C 4
ATOM 6417 O O . HIS A 1 94 ? 6.893 9.892 -22.436 1.00 0.00 94 HIS A O 4
ATOM 6431 N N . HIS A 1 95 ? 5.395 8.625 -21.314 1.00 0.00 95 HIS A N 4
ATOM 6432 C CA . HIS A 1 95 ? 6.259 7.547 -20.854 1.00 0.00 95 HIS A CA 4
ATOM 6433 C C . HIS A 1 95 ? 7.457 8.057 -20.022 1.00 0.00 95 HIS A C 4
ATOM 6434 O O . HIS A 1 95 ? 8.622 7.753 -20.296 1.00 0.00 95 HIS A O 4
ATOM 6448 N N . HIS A 1 96 ? 7.158 8.880 -19.010 1.00 0.00 96 HIS A N 4
ATOM 6449 C CA . HIS A 1 96 ? 8.140 9.465 -18.092 1.00 0.00 96 HIS A CA 4
ATOM 6450 C C . HIS A 1 96 ? 8.980 8.389 -17.374 1.00 0.00 96 HIS A C 4
ATOM 6451 O O . HIS A 1 96 ? 8.438 7.431 -16.813 1.00 0.00 96 HIS A O 4
ATOM 6465 N N . HIS A 1 97 ? 10.305 8.566 -17.356 1.00 0.00 97 HIS A N 4
ATOM 6466 C CA . HIS A 1 97 ? 11.237 7.666 -16.671 1.00 0.00 97 HIS A CA 4
ATOM 6467 C C . HIS A 1 97 ? 11.375 8.071 -15.193 1.00 0.00 97 HIS A C 4
ATOM 6468 O O . HIS A 1 97 ? 12.025 9.068 -14.863 1.00 0.00 97 HIS A O 4
ATOM 6482 N N . HIS A 1 98 ? 10.733 7.313 -14.298 1.00 0.00 98 HIS A N 4
ATOM 6483 C CA . HIS A 1 98 ? 10.613 7.656 -12.874 1.00 0.00 98 HIS A CA 4
ATOM 6484 C C . HIS A 1 98 ? 11.938 7.522 -12.089 1.00 0.00 98 HIS A C 4
ATOM 6485 O O . HIS A 1 98 ? 12.147 8.226 -11.097 1.00 0.00 98 HIS A O 4
ATOM 6499 N N . HIS A 1 99 ? 12.841 6.642 -12.546 1.00 0.00 99 HIS A N 4
ATOM 6500 C CA . HIS A 1 99 ? 14.193 6.446 -12.001 1.00 0.00 99 HIS A CA 4
ATOM 6501 C C . HIS A 1 99 ? 15.203 7.456 -12.586 1.00 0.00 99 HIS A C 4
ATOM 6502 O O . HIS A 1 99 ? 15.307 7.552 -13.832 1.00 0.00 99 HIS A O 4
ATOM 6517 N N . GLY A 1 1 ? 16.275 10.312 15.232 1.00 0.00 1 GLY A N 5
ATOM 6518 C CA . GLY A 1 1 ? 16.125 9.970 13.801 1.00 0.00 1 GLY A CA 5
ATOM 6519 C C . GLY A 1 1 ? 14.709 10.240 13.314 1.00 0.00 1 GLY A C 5
ATOM 6520 O O . GLY A 1 1 ? 13.745 9.848 13.970 1.00 0.00 1 GLY A O 5
ATOM 6526 N N . GLU A 1 2 ? 14.570 10.915 12.169 1.00 0.00 2 GLU A N 5
ATOM 6527 C CA . GLU A 1 2 ? 13.283 11.367 11.599 1.00 0.00 2 GLU A CA 5
ATOM 6528 C C . GLU A 1 2 ? 13.080 10.962 10.120 1.00 0.00 2 GLU A C 5
ATOM 6529 O O . GLU A 1 2 ? 12.183 11.464 9.442 1.00 0.00 2 GLU A O 5
ATOM 6541 N N . GLU A 1 3 ? 13.888 10.031 9.600 1.00 0.00 3 GLU A N 5
ATOM 6542 C CA . GLU A 1 3 ? 13.947 9.708 8.163 1.00 0.00 3 GLU A CA 5
ATOM 6543 C C . GLU A 1 3 ? 12.678 9.028 7.608 1.00 0.00 3 GLU A C 5
ATOM 6544 O O . GLU A 1 3 ? 12.420 9.110 6.406 1.00 0.00 3 GLU A O 5
ATOM 6556 N N . GLU A 1 4 ? 11.858 8.394 8.458 1.00 0.00 4 GLU A N 5
ATOM 6557 C CA . GLU A 1 4 ? 10.572 7.777 8.088 1.00 0.00 4 GLU A CA 5
ATOM 6558 C C . GLU A 1 4 ? 9.335 8.433 8.746 1.00 0.00 4 GLU A C 5
ATOM 6559 O O . GLU A 1 4 ? 8.258 7.827 8.761 1.00 0.00 4 GLU A O 5
ATOM 6571 N N . LYS A 1 5 ? 9.453 9.672 9.255 1.00 0.00 5 LYS A N 5
ATOM 6572 C CA . LYS A 1 5 ? 8.395 10.420 9.986 1.00 0.00 5 LYS A CA 5
ATOM 6573 C C . LYS A 1 5 ? 7.020 10.445 9.312 1.00 0.00 5 LYS A C 5
ATOM 6574 O O . LYS A 1 5 ? 6.005 10.464 10.006 1.00 0.00 5 LYS A O 5
ATOM 6593 N N . GLU A 1 6 ? 6.986 10.446 7.983 1.00 0.00 6 GLU A N 5
ATOM 6594 C CA . GLU A 1 6 ? 5.767 10.413 7.158 1.00 0.00 6 GLU A CA 5
ATOM 6595 C C . GLU A 1 6 ? 5.821 9.284 6.106 1.00 0.00 6 GLU A C 5
ATOM 6596 O O . GLU A 1 6 ? 5.191 9.370 5.051 1.00 0.00 6 GLU A O 5
ATOM 6608 N N . ILE A 1 7 ? 6.598 8.225 6.381 1.00 0.00 7 ILE A N 5
ATOM 6609 C CA . ILE A 1 7 ? 6.890 7.124 5.449 1.00 0.00 7 ILE A CA 5
ATOM 6610 C C . ILE A 1 7 ? 6.454 5.769 6.025 1.00 0.00 7 ILE A C 5
ATOM 6611 O O . ILE A 1 7 ? 5.579 5.124 5.457 1.00 0.00 7 ILE A O 5
ATOM 6627 N N . ASP A 1 8 ? 7.020 5.328 7.155 1.00 0.00 8 ASP A N 5
ATOM 6628 C CA . ASP A 1 8 ? 6.760 3.986 7.712 1.00 0.00 8 ASP A CA 5
ATOM 6629 C C . ASP A 1 8 ? 5.297 3.839 8.166 1.00 0.00 8 ASP A C 5
ATOM 6630 O O . ASP A 1 8 ? 4.620 2.862 7.832 1.00 0.00 8 ASP A O 5
ATOM 6639 N N . LYS A 1 9 ? 4.766 4.877 8.826 1.00 0.00 9 LYS A N 5
ATOM 6640 C CA . LYS A 1 9 ? 3.348 4.970 9.203 1.00 0.00 9 LYS A CA 5
ATOM 6641 C C . LYS A 1 9 ? 2.404 5.010 7.995 1.00 0.00 9 LYS A C 5
ATOM 6642 O O . LYS A 1 9 ? 1.275 4.543 8.105 1.00 0.00 9 LYS A O 5
ATOM 6661 N N . LEU A 1 10 ? 2.866 5.476 6.829 1.00 0.00 10 LEU A N 5
ATOM 6662 C CA . LEU A 1 10 ? 2.097 5.459 5.574 1.00 0.00 10 LEU A CA 5
ATOM 6663 C C . LEU A 1 10 ? 2.031 4.063 4.917 1.00 0.00 10 LEU A C 5
ATOM 6664 O O . LEU A 1 10 ? 1.235 3.866 3.999 1.00 0.00 10 LEU A O 5
ATOM 6680 N N . VAL A 1 11 ? 2.800 3.081 5.407 1.00 0.00 11 VAL A N 5
ATOM 6681 C CA . VAL A 1 11 ? 2.691 1.663 5.004 1.00 0.00 11 VAL A CA 5
ATOM 6682 C C . VAL A 1 11 ? 1.840 0.848 5.988 1.00 0.00 11 VAL A C 5
ATOM 6683 O O . VAL A 1 11 ? 1.135 -0.075 5.588 1.00 0.00 11 VAL A O 5
ATOM 6696 N N . GLU A 1 12 ? 1.840 1.216 7.271 1.00 0.00 12 GLU A N 5
ATOM 6697 C CA . GLU A 1 12 ? 1.086 0.537 8.335 1.00 0.00 12 GLU A CA 5
ATOM 6698 C C . GLU A 1 12 ? -0.425 0.523 8.059 1.00 0.00 12 GLU A C 5
ATOM 6699 O O . GLU A 1 12 ? -1.049 -0.536 7.988 1.00 0.00 12 GLU A O 5
ATOM 6711 N N . LEU A 1 13 ? -1.015 1.707 7.873 1.00 0.00 13 LEU A N 5
ATOM 6712 C CA . LEU A 1 13 ? -2.440 1.839 7.563 1.00 0.00 13 LEU A CA 5
ATOM 6713 C C . LEU A 1 13 ? -2.794 1.285 6.167 1.00 0.00 13 LEU A C 5
ATOM 6714 O O . LEU A 1 13 ? -3.908 0.804 5.959 1.00 0.00 13 LEU A O 5
ATOM 6730 N N . PHE A 1 14 ? -1.839 1.287 5.231 1.00 0.00 14 PHE A N 5
ATOM 6731 C CA . PHE A 1 14 ? -2.003 0.702 3.898 1.00 0.00 14 PHE A CA 5
ATOM 6732 C C . PHE A 1 14 ? -2.142 -0.827 3.986 1.00 0.00 14 PHE A C 5
ATOM 6733 O O . PHE A 1 14 ? -2.929 -1.413 3.243 1.00 0.00 14 PHE A O 5
ATOM 6750 N N . ALA A 1 15 ? -1.473 -1.471 4.951 1.00 0.00 15 ALA A N 5
ATOM 6751 C CA . ALA A 1 15 ? -1.587 -2.909 5.190 1.00 0.00 15 ALA A CA 5
ATOM 6752 C C . ALA A 1 15 ? -3.023 -3.330 5.551 1.00 0.00 15 ALA A C 5
ATOM 6753 O O . ALA A 1 15 ? -3.630 -4.155 4.867 1.00 0.00 15 ALA A O 5
ATOM 6760 N N . GLN A 1 16 ? -3.598 -2.713 6.591 1.00 0.00 16 GLN A N 5
ATOM 6761 C CA . GLN A 1 16 ? -4.958 -3.032 7.040 1.00 0.00 16 GLN A CA 5
ATOM 6762 C C . GLN A 1 16 ? -6.026 -2.604 6.020 1.00 0.00 16 GLN A C 5
ATOM 6763 O O . GLN A 1 16 ? -7.058 -3.264 5.897 1.00 0.00 16 GLN A O 5
ATOM 6777 N N . ALA A 1 17 ? -5.767 -1.554 5.234 1.00 0.00 17 ALA A N 5
ATOM 6778 C CA . ALA A 1 17 ? -6.648 -1.141 4.143 1.00 0.00 17 ALA A CA 5
ATOM 6779 C C . ALA A 1 17 ? -6.614 -2.121 2.953 1.00 0.00 17 ALA A C 5
ATOM 6780 O O . ALA A 1 17 ? -7.653 -2.375 2.347 1.00 0.00 17 ALA A O 5
ATOM 6787 N N . TYR A 1 18 ? -5.456 -2.718 2.643 1.00 0.00 18 TYR A N 5
ATOM 6788 C CA . TYR A 1 18 ? -5.342 -3.758 1.615 1.00 0.00 18 TYR A CA 5
ATOM 6789 C C . TYR A 1 18 ? -6.046 -5.044 2.057 1.00 0.00 18 TYR A C 5
ATOM 6790 O O . TYR A 1 18 ? -6.768 -5.655 1.271 1.00 0.00 18 TYR A O 5
ATOM 6808 N N . GLU A 1 19 ? -5.900 -5.425 3.330 1.00 0.00 19 GLU A N 5
ATOM 6809 C CA . GLU A 1 19 ? -6.638 -6.558 3.901 1.00 0.00 19 GLU A CA 5
ATOM 6810 C C . GLU A 1 19 ? -8.151 -6.326 3.826 1.00 0.00 19 GLU A C 5
ATOM 6811 O O . GLU A 1 19 ? -8.883 -7.206 3.371 1.00 0.00 19 GLU A O 5
ATOM 6823 N N . ASP A 1 20 ? -8.624 -5.130 4.191 1.00 0.00 20 ASP A N 5
ATOM 6824 C CA . ASP A 1 20 ? -10.041 -4.774 4.089 1.00 0.00 20 ASP A CA 5
ATOM 6825 C C . ASP A 1 20 ? -10.533 -4.823 2.637 1.00 0.00 20 ASP A C 5
ATOM 6826 O O . ASP A 1 20 ? -11.588 -5.397 2.365 1.00 0.00 20 ASP A O 5
ATOM 6835 N N . ALA A 1 21 ? -9.744 -4.306 1.691 1.00 0.00 21 ALA A N 5
ATOM 6836 C CA . ALA A 1 21 ? -10.091 -4.308 0.276 1.00 0.00 21 ALA A CA 5
ATOM 6837 C C . ALA A 1 21 ? -10.182 -5.730 -0.294 1.00 0.00 21 ALA A C 5
ATOM 6838 O O . ALA A 1 21 ? -11.128 -6.054 -1.016 1.00 0.00 21 ALA A O 5
ATOM 6845 N N . ARG A 1 22 ? -9.238 -6.602 0.073 1.00 0.00 22 ARG A N 5
ATOM 6846 C CA . ARG A 1 22 ? -9.219 -8.004 -0.346 1.00 0.00 22 ARG A CA 5
ATOM 6847 C C . ARG A 1 22 ? -10.396 -8.795 0.237 1.00 0.00 22 ARG A C 5
ATOM 6848 O O . ARG A 1 22 ? -11.006 -9.590 -0.475 1.00 0.00 22 ARG A O 5
ATOM 6869 N N . GLU A 1 23 ? -10.758 -8.555 1.497 1.00 0.00 23 GLU A N 5
ATOM 6870 C CA . GLU A 1 23 ? -11.902 -9.214 2.147 1.00 0.00 23 GLU A CA 5
ATOM 6871 C C . GLU A 1 23 ? -13.261 -8.710 1.629 1.00 0.00 23 GLU A C 5
ATOM 6872 O O . GLU A 1 23 ? -14.183 -9.517 1.476 1.00 0.00 23 GLU A O 5
ATOM 6884 N N . LYS A 1 24 ? -13.406 -7.409 1.316 1.00 0.00 24 LYS A N 5
ATOM 6885 C CA . LYS A 1 24 ? -14.678 -6.837 0.830 1.00 0.00 24 LYS A CA 5
ATOM 6886 C C . LYS A 1 24 ? -14.875 -7.039 -0.680 1.00 0.00 24 LYS A C 5
ATOM 6887 O O . LYS A 1 24 ? -16.011 -7.023 -1.156 1.00 0.00 24 LYS A O 5
ATOM 6906 N N . LYS A 1 25 ? -13.779 -7.276 -1.419 1.00 0.00 25 LYS A N 5
ATOM 6907 C CA . LYS A 1 25 ? -13.736 -7.544 -2.870 1.00 0.00 25 LYS A CA 5
ATOM 6908 C C . LYS A 1 25 ? -12.975 -8.841 -3.143 1.00 0.00 25 LYS A C 5
ATOM 6909 O O . LYS A 1 25 ? -11.963 -8.848 -3.841 1.00 0.00 25 LYS A O 5
ATOM 6928 N N . ARG A 1 26 ? -13.486 -9.958 -2.620 1.00 0.00 26 ARG A N 5
ATOM 6929 C CA . ARG A 1 26 ? -12.885 -11.302 -2.773 1.00 0.00 26 ARG A CA 5
ATOM 6930 C C . ARG A 1 26 ? -12.934 -11.869 -4.205 1.00 0.00 26 ARG A C 5
ATOM 6931 O O . ARG A 1 26 ? -12.204 -12.807 -4.520 1.00 0.00 26 ARG A O 5
ATOM 6952 N N . ASN A 1 27 ? -13.740 -11.257 -5.082 1.00 0.00 27 ASN A N 5
ATOM 6953 C CA . ASN A 1 27 ? -13.752 -11.462 -6.541 1.00 0.00 27 ASN A CA 5
ATOM 6954 C C . ASN A 1 27 ? -12.947 -10.370 -7.303 1.00 0.00 27 ASN A C 5
ATOM 6955 O O . ASN A 1 27 ? -13.031 -10.274 -8.529 1.00 0.00 27 ASN A O 5
ATOM 6966 N N . GLY A 1 28 ? -12.203 -9.523 -6.578 1.00 0.00 28 GLY A N 5
ATOM 6967 C CA . GLY A 1 28 ? -11.416 -8.387 -7.074 1.00 0.00 28 GLY A CA 5
ATOM 6968 C C . GLY A 1 28 ? -10.076 -8.775 -7.725 1.00 0.00 28 GLY A C 5
ATOM 6969 O O . GLY A 1 28 ? -9.888 -9.896 -8.205 1.00 0.00 28 GLY A O 5
ATOM 6973 N N . THR A 1 29 ? -9.123 -7.839 -7.709 1.00 0.00 29 THR A N 5
ATOM 6974 C CA . THR A 1 29 ? -7.737 -8.007 -8.196 1.00 0.00 29 THR A CA 5
ATOM 6975 C C . THR A 1 29 ? -6.725 -7.387 -7.227 1.00 0.00 29 THR A C 5
ATOM 6976 O O . THR A 1 29 ? -7.069 -6.426 -6.534 1.00 0.00 29 THR A O 5
ATOM 6987 N N . PRO A 1 30 ? -5.458 -7.849 -7.203 1.00 0.00 30 PRO A N 5
ATOM 6988 C CA . PRO A 1 30 ? -4.411 -7.197 -6.418 1.00 0.00 30 PRO A CA 5
ATOM 6989 C C . PRO A 1 30 ? -4.213 -5.718 -6.785 1.00 0.00 30 PRO A C 5
ATOM 6990 O O . PRO A 1 30 ? -3.925 -4.911 -5.903 1.00 0.00 30 PRO A O 5
ATOM 7001 N N . GLU A 1 31 ? -4.412 -5.325 -8.051 1.00 0.00 31 GLU A N 5
ATOM 7002 C CA . GLU A 1 31 ? -4.304 -3.911 -8.452 1.00 0.00 31 GLU A CA 5
ATOM 7003 C C . GLU A 1 31 ? -5.457 -3.053 -7.898 1.00 0.00 31 GLU A C 5
ATOM 7004 O O . GLU A 1 31 ? -5.222 -1.940 -7.417 1.00 0.00 31 GLU A O 5
ATOM 7016 N N . GLU A 1 32 ? -6.685 -3.583 -7.873 1.00 0.00 32 GLU A N 5
ATOM 7017 C CA . GLU A 1 32 ? -7.829 -2.934 -7.224 1.00 0.00 32 GLU A CA 5
ATOM 7018 C C . GLU A 1 32 ? -7.624 -2.819 -5.716 1.00 0.00 32 GLU A C 5
ATOM 7019 O O . GLU A 1 32 ? -7.892 -1.763 -5.139 1.00 0.00 32 GLU A O 5
ATOM 7031 N N . TRP A 1 33 ? -7.123 -3.878 -5.073 1.00 0.00 33 TRP A N 5
ATOM 7032 C CA . TRP A 1 33 ? -6.939 -3.871 -3.629 1.00 0.00 33 TRP A CA 5
ATOM 7033 C C . TRP A 1 33 ? -5.849 -2.886 -3.205 1.00 0.00 33 TRP A C 5
ATOM 7034 O O . TRP A 1 33 ? -6.036 -2.192 -2.206 1.00 0.00 33 TRP A O 5
ATOM 7055 N N . VAL A 1 34 ? -4.757 -2.747 -3.975 1.00 0.00 34 VAL A N 5
ATOM 7056 C CA . VAL A 1 34 ? -3.745 -1.720 -3.688 1.00 0.00 34 VAL A CA 5
ATOM 7057 C C . VAL A 1 34 ? -4.320 -0.318 -3.909 1.00 0.00 34 VAL A C 5
ATOM 7058 O O . VAL A 1 34 ? -4.138 0.529 -3.039 1.00 0.00 34 VAL A O 5
ATOM 7071 N N . ARG A 1 35 ? -5.056 -0.042 -5.000 1.00 0.00 35 ARG A N 5
ATOM 7072 C CA . ARG A 1 35 ? -5.664 1.293 -5.194 1.00 0.00 35 ARG A CA 5
ATOM 7073 C C . ARG A 1 35 ? -6.655 1.643 -4.086 1.00 0.00 35 ARG A C 5
ATOM 7074 O O . ARG A 1 35 ? -6.575 2.744 -3.546 1.00 0.00 35 ARG A O 5
ATOM 7095 N N . ASP A 1 36 ? -7.536 0.723 -3.695 1.00 0.00 36 ASP A N 5
ATOM 7096 C CA . ASP A 1 36 ? -8.512 0.979 -2.627 1.00 0.00 36 ASP A CA 5
ATOM 7097 C C . ASP A 1 36 ? -7.823 1.173 -1.262 1.00 0.00 36 ASP A C 5
ATOM 7098 O O . ASP A 1 36 ? -8.224 2.030 -0.472 1.00 0.00 36 ASP A O 5
ATOM 7107 N N . ALA A 1 37 ? -6.723 0.449 -1.024 1.00 0.00 37 ALA A N 5
ATOM 7108 C CA . ALA A 1 37 ? -5.879 0.635 0.146 1.00 0.00 37 ALA A CA 5
ATOM 7109 C C . ALA A 1 37 ? -5.182 2.001 0.170 1.00 0.00 37 ALA A C 5
ATOM 7110 O O . ALA A 1 37 ? -5.165 2.656 1.211 1.00 0.00 37 ALA A O 5
ATOM 7117 N N . ILE A 1 38 ? -4.637 2.449 -0.967 1.00 0.00 38 ILE A N 5
ATOM 7118 C CA . ILE A 1 38 ? -3.992 3.759 -1.109 1.00 0.00 38 ILE A CA 5
ATOM 7119 C C . ILE A 1 38 ? -4.997 4.892 -0.855 1.00 0.00 38 ILE A C 5
ATOM 7120 O O . ILE A 1 38 ? -4.640 5.857 -0.179 1.00 0.00 38 ILE A O 5
ATOM 7136 N N . GLU A 1 39 ? -6.252 4.785 -1.314 1.00 0.00 39 GLU A N 5
ATOM 7137 C CA . GLU A 1 39 ? -7.267 5.792 -1.013 1.00 0.00 39 GLU A CA 5
ATOM 7138 C C . GLU A 1 39 ? -7.521 5.843 0.493 1.00 0.00 39 GLU A C 5
ATOM 7139 O O . GLU A 1 39 ? -7.388 6.912 1.077 1.00 0.00 39 GLU A O 5
ATOM 7151 N N . GLU A 1 40 ? -7.788 4.717 1.167 1.00 0.00 40 GLU A N 5
ATOM 7152 C CA . GLU A 1 40 ? -8.124 4.753 2.594 1.00 0.00 40 GLU A CA 5
ATOM 7153 C C . GLU A 1 40 ? -6.925 5.175 3.459 1.00 0.00 40 GLU A C 5
ATOM 7154 O O . GLU A 1 40 ? -7.098 5.916 4.428 1.00 0.00 40 GLU A O 5
ATOM 7166 N N . ALA A 1 41 ? -5.704 4.804 3.062 1.00 0.00 41 ALA A N 5
ATOM 7167 C CA . ALA A 1 41 ? -4.461 5.286 3.660 1.00 0.00 41 ALA A CA 5
ATOM 7168 C C . ALA A 1 41 ? -4.278 6.810 3.505 1.00 0.00 41 ALA A C 5
ATOM 7169 O O . ALA A 1 41 ? -3.831 7.472 4.443 1.00 0.00 41 ALA A O 5
ATOM 7176 N N . ALA A 1 42 ? -4.670 7.386 2.364 1.00 0.00 42 ALA A N 5
ATOM 7177 C CA . ALA A 1 42 ? -4.681 8.832 2.149 1.00 0.00 42 ALA A CA 5
ATOM 7178 C C . ALA A 1 42 ? -5.785 9.525 2.973 1.00 0.00 42 ALA A C 5
ATOM 7179 O O . ALA A 1 42 ? -5.520 10.523 3.651 1.00 0.00 42 ALA A O 5
ATOM 7186 N N . ARG A 1 43 ? -7.008 8.967 2.982 1.00 0.00 43 ARG A N 5
ATOM 7187 C CA . ARG A 1 43 ? -8.166 9.512 3.717 1.00 0.00 43 ARG A CA 5
ATOM 7188 C C . ARG A 1 43 ? -7.948 9.532 5.233 1.00 0.00 43 ARG A C 5
ATOM 7189 O O . ARG A 1 43 ? -8.381 10.476 5.894 1.00 0.00 43 ARG A O 5
ATOM 7210 N N . ARG A 1 44 ? -7.245 8.530 5.781 1.00 0.00 44 ARG A N 5
ATOM 7211 C CA . ARG A 1 44 ? -6.928 8.393 7.218 1.00 0.00 44 ARG A CA 5
ATOM 7212 C C . ARG A 1 44 ? -6.174 9.599 7.788 1.00 0.00 44 ARG A C 5
ATOM 7213 O O . ARG A 1 44 ? -6.379 9.944 8.952 1.00 0.00 44 ARG A O 5
ATOM 7234 N N . VAL A 1 45 ? -5.335 10.244 6.973 1.00 0.00 45 VAL A N 5
ATOM 7235 C CA . VAL A 1 45 ? -4.505 11.401 7.372 1.00 0.00 45 VAL A CA 5
ATOM 7236 C C . VAL A 1 45 ? -4.968 12.718 6.727 1.00 0.00 45 VAL A C 5
ATOM 7237 O O . VAL A 1 45 ? -4.572 13.797 7.170 1.00 0.00 45 VAL A O 5
ATOM 7250 N N . GLY A 1 46 ? -5.802 12.638 5.684 1.00 0.00 46 GLY A N 5
ATOM 7251 C CA . GLY A 1 46 ? -6.246 13.781 4.876 1.00 0.00 46 GLY A CA 5
ATOM 7252 C C . GLY A 1 46 ? -5.247 14.218 3.792 1.00 0.00 46 GLY A C 5
ATOM 7253 O O . GLY A 1 46 ? -5.139 15.416 3.518 1.00 0.00 46 GLY A O 5
ATOM 7257 N N . ARG A 1 47 ? -4.502 13.277 3.188 1.00 0.00 47 ARG A N 5
ATOM 7258 C CA . ARG A 1 47 ? -3.510 13.544 2.115 1.00 0.00 47 ARG A CA 5
ATOM 7259 C C . ARG A 1 47 ? -4.021 13.201 0.708 1.00 0.00 47 ARG A C 5
ATOM 7260 O O . ARG A 1 47 ? -5.076 12.589 0.539 1.00 0.00 47 ARG A O 5
ATOM 7281 N N . SER A 1 48 ? -3.252 13.611 -0.303 1.00 0.00 48 SER A N 5
ATOM 7282 C CA . SER A 1 48 ? -3.403 13.169 -1.699 1.00 0.00 48 SER A CA 5
ATOM 7283 C C . SER A 1 48 ? -2.878 11.737 -1.867 1.00 0.00 48 SER A C 5
ATOM 7284 O O . SER A 1 48 ? -1.951 11.327 -1.160 1.00 0.00 48 SER A O 5
ATOM 7292 N N . ARG A 1 49 ? -3.391 10.988 -2.857 1.00 0.00 49 ARG A N 5
ATOM 7293 C CA . ARG A 1 49 ? -2.840 9.668 -3.215 1.00 0.00 49 ARG A CA 5
ATOM 7294 C C . ARG A 1 49 ? -1.376 9.753 -3.666 1.00 0.00 49 ARG A C 5
ATOM 7295 O O . ARG A 1 49 ? -0.596 8.860 -3.367 1.00 0.00 49 ARG A O 5
ATOM 7316 N N . SER A 1 50 ? -0.955 10.860 -4.279 1.00 0.00 50 SER A N 5
ATOM 7317 C CA . SER A 1 50 ? 0.445 11.074 -4.691 1.00 0.00 50 SER A CA 5
ATOM 7318 C C . SER A 1 50 ? 1.430 10.991 -3.510 1.00 0.00 50 SER A C 5
ATOM 7319 O O . SER A 1 50 ? 2.536 10.462 -3.645 1.00 0.00 50 SER A O 5
ATOM 7327 N N . ARG A 1 51 ? 1.003 11.433 -2.315 1.00 0.00 51 ARG A N 5
ATOM 7328 C CA . ARG A 1 51 ? 1.819 11.433 -1.085 1.00 0.00 51 ARG A CA 5
ATOM 7329 C C . ARG A 1 51 ? 2.015 10.032 -0.503 1.00 0.00 51 ARG A C 5
ATOM 7330 O O . ARG A 1 51 ? 3.143 9.642 -0.217 1.00 0.00 51 ARG A O 5
ATOM 7351 N N . VAL A 1 52 ? 0.937 9.257 -0.368 1.00 0.00 52 VAL A N 5
ATOM 7352 C CA . VAL A 1 52 ? 0.998 7.855 0.098 1.00 0.00 52 VAL A CA 5
ATOM 7353 C C . VAL A 1 52 ? 1.703 6.948 -0.916 1.00 0.00 52 VAL A C 5
ATOM 7354 O O . VAL A 1 52 ? 2.466 6.070 -0.517 1.00 0.00 52 VAL A O 5
ATOM 7367 N N . VAL A 1 53 ? 1.525 7.206 -2.216 1.00 0.00 53 VAL A N 5
ATOM 7368 C CA . VAL A 1 53 ? 2.261 6.508 -3.288 1.00 0.00 53 VAL A CA 5
ATOM 7369 C C . VAL A 1 53 ? 3.762 6.740 -3.144 1.00 0.00 53 VAL A C 5
ATOM 7370 O O . VAL A 1 53 ? 4.514 5.785 -3.024 1.00 0.00 53 VAL A O 5
ATOM 7383 N N . GLU A 1 54 ? 4.216 7.989 -3.066 1.00 0.00 54 GLU A N 5
ATOM 7384 C CA . GLU A 1 54 ? 5.625 8.325 -2.845 1.00 0.00 54 GLU A CA 5
ATOM 7385 C C . GLU A 1 54 ? 6.155 7.702 -1.545 1.00 0.00 54 GLU A C 5
ATOM 7386 O O . GLU A 1 54 ? 7.311 7.290 -1.499 1.00 0.00 54 GLU A O 5
ATOM 7398 N N . ALA A 1 55 ? 5.311 7.562 -0.518 1.00 0.00 55 ALA A N 5
ATOM 7399 C CA . ALA A 1 55 ? 5.708 7.025 0.781 1.00 0.00 55 ALA A CA 5
ATOM 7400 C C . ALA A 1 55 ? 5.929 5.506 0.747 1.00 0.00 55 ALA A C 5
ATOM 7401 O O . ALA A 1 55 ? 7.034 5.048 1.046 1.00 0.00 55 ALA A O 5
ATOM 7408 N N . LEU A 1 56 ? 4.931 4.717 0.322 1.00 0.00 56 LEU A N 5
ATOM 7409 C CA . LEU A 1 56 ? 5.083 3.257 0.236 1.00 0.00 56 LEU A CA 5
ATOM 7410 C C . LEU A 1 56 ? 6.131 2.870 -0.824 1.00 0.00 56 LEU A C 5
ATOM 7411 O O . LEU A 1 56 ? 6.856 1.889 -0.657 1.00 0.00 56 LEU A O 5
ATOM 7427 N N . ARG A 1 57 ? 6.268 3.677 -1.886 1.00 0.00 57 ARG A N 5
ATOM 7428 C CA . ARG A 1 57 ? 7.252 3.449 -2.949 1.00 0.00 57 ARG A CA 5
ATOM 7429 C C . ARG A 1 57 ? 8.678 3.716 -2.459 1.00 0.00 57 ARG A C 5
ATOM 7430 O O . ARG A 1 57 ? 9.519 2.824 -2.547 1.00 0.00 57 ARG A O 5
ATOM 7451 N N . ARG A 1 58 ? 8.945 4.890 -1.864 1.00 0.00 58 ARG A N 5
ATOM 7452 C CA . ARG A 1 58 ? 10.252 5.243 -1.261 1.00 0.00 58 ARG A CA 5
ATOM 7453 C C . ARG A 1 58 ? 10.678 4.245 -0.191 1.00 0.00 58 ARG A C 5
ATOM 7454 O O . ARG A 1 58 ? 11.840 3.849 -0.148 1.00 0.00 58 ARG A O 5
ATOM 7475 N N . TYR A 1 59 ? 9.741 3.813 0.648 1.00 0.00 59 TYR A N 5
ATOM 7476 C CA . TYR A 1 59 ? 9.987 2.817 1.694 1.00 0.00 59 TYR A CA 5
ATOM 7477 C C . TYR A 1 59 ? 10.529 1.514 1.097 1.00 0.00 59 TYR A C 5
ATOM 7478 O O . TYR A 1 59 ? 11.554 1.015 1.547 1.00 0.00 59 TYR A O 5
ATOM 7496 N N . ALA A 1 60 ? 9.919 1.011 0.024 1.00 0.00 60 ALA A N 5
ATOM 7497 C CA . ALA A 1 60 ? 10.398 -0.167 -0.700 1.00 0.00 60 ALA A CA 5
ATOM 7498 C C . ALA A 1 60 ? 11.765 0.037 -1.384 1.00 0.00 60 ALA A C 5
ATOM 7499 O O . ALA A 1 60 ? 12.514 -0.925 -1.530 1.00 0.00 60 ALA A O 5
ATOM 7506 N N . GLU A 1 61 ? 12.131 1.261 -1.781 1.00 0.00 61 GLU A N 5
ATOM 7507 C CA . GLU A 1 61 ? 13.488 1.527 -2.295 1.00 0.00 61 GLU A CA 5
ATOM 7508 C C . GLU A 1 61 ? 14.541 1.556 -1.170 1.00 0.00 61 GLU A C 5
ATOM 7509 O O . GLU A 1 61 ? 15.669 1.095 -1.357 1.00 0.00 61 GLU A O 5
ATOM 7521 N N . LYS A 1 62 ? 14.174 2.087 0.005 1.00 0.00 62 LYS A N 5
ATOM 7522 C CA . LYS A 1 62 ? 15.067 2.325 1.152 1.00 0.00 62 LYS A CA 5
ATOM 7523 C C . LYS A 1 62 ? 15.231 1.113 2.078 1.00 0.00 62 LYS A C 5
ATOM 7524 O O . LYS A 1 62 ? 16.350 0.776 2.465 1.00 0.00 62 LYS A O 5
ATOM 7543 N N . HIS A 1 63 ? 14.123 0.455 2.417 1.00 0.00 63 HIS A N 5
ATOM 7544 C CA . HIS A 1 63 ? 14.059 -0.754 3.251 1.00 0.00 63 HIS A CA 5
ATOM 7545 C C . HIS A 1 63 ? 14.122 -2.050 2.423 1.00 0.00 63 HIS A C 5
ATOM 7546 O O . HIS A 1 63 ? 14.499 -3.100 2.950 1.00 0.00 63 HIS A O 5
ATOM 7560 N N . GLY A 1 64 ? 13.772 -1.979 1.135 1.00 0.00 64 GLY A N 5
ATOM 7561 C CA . GLY A 1 64 ? 13.696 -3.119 0.218 1.00 0.00 64 GLY A CA 5
ATOM 7562 C C . GLY A 1 64 ? 12.258 -3.578 -0.044 1.00 0.00 64 GLY A C 5
ATOM 7563 O O . GLY A 1 64 ? 11.386 -3.493 0.827 1.00 0.00 64 GLY A O 5
ATOM 7567 N N . LYS A 1 65 ? 12.013 -4.091 -1.255 1.00 0.00 65 LYS A N 5
ATOM 7568 C CA . LYS A 1 65 ? 10.725 -4.667 -1.684 1.00 0.00 65 LYS A CA 5
ATOM 7569 C C . LYS A 1 65 ? 10.241 -5.778 -0.752 1.00 0.00 65 LYS A C 5
ATOM 7570 O O . LYS A 1 65 ? 9.060 -5.865 -0.424 1.00 0.00 65 LYS A O 5
ATOM 7589 N N . GLU A 1 66 ? 11.169 -6.603 -0.284 1.00 0.00 66 GLU A N 5
ATOM 7590 C CA . GLU A 1 66 ? 10.873 -7.721 0.608 1.00 0.00 66 GLU A CA 5
ATOM 7591 C C . GLU A 1 66 ? 10.355 -7.223 1.962 1.00 0.00 66 GLU A C 5
ATOM 7592 O O . GLU A 1 66 ? 9.468 -7.827 2.558 1.00 0.00 66 GLU A O 5
ATOM 7604 N N . GLU A 1 67 ? 10.876 -6.098 2.441 1.00 0.00 67 GLU A N 5
ATOM 7605 C CA . GLU A 1 67 ? 10.398 -5.493 3.685 1.00 0.00 67 GLU A CA 5
ATOM 7606 C C . GLU A 1 67 ? 9.026 -4.826 3.504 1.00 0.00 67 GLU A C 5
ATOM 7607 O O . GLU A 1 67 ? 8.162 -4.948 4.376 1.00 0.00 67 GLU A O 5
ATOM 7619 N N . LEU A 1 68 ? 8.796 -4.166 2.357 1.00 0.00 68 LEU A N 5
ATOM 7620 C CA . LEU A 1 68 ? 7.500 -3.560 2.031 1.00 0.00 68 LEU A CA 5
ATOM 7621 C C . LEU A 1 68 ? 6.403 -4.627 2.014 1.00 0.00 68 LEU A C 5
ATOM 7622 O O . LEU A 1 68 ? 5.393 -4.480 2.704 1.00 0.00 68 LEU A O 5
ATOM 7638 N N . LEU A 1 69 ? 6.599 -5.721 1.266 1.00 0.00 69 LEU A N 5
ATOM 7639 C CA . LEU A 1 69 ? 5.557 -6.739 1.112 1.00 0.00 69 LEU A CA 5
ATOM 7640 C C . LEU A 1 69 ? 5.171 -7.364 2.457 1.00 0.00 69 LEU A C 5
ATOM 7641 O O . LEU A 1 69 ? 3.988 -7.586 2.705 1.00 0.00 69 LEU A O 5
ATOM 7657 N N . LYS A 1 70 ? 6.142 -7.550 3.363 1.00 0.00 70 LYS A N 5
ATOM 7658 C CA . LYS A 1 70 ? 5.886 -8.022 4.727 1.00 0.00 70 LYS A CA 5
ATOM 7659 C C . LYS A 1 70 ? 5.097 -7.002 5.552 1.00 0.00 70 LYS A C 5
ATOM 7660 O O . LYS A 1 70 ? 4.112 -7.371 6.191 1.00 0.00 70 LYS A O 5
ATOM 7679 N N . ARG A 1 71 ? 5.488 -5.718 5.509 1.00 0.00 71 ARG A N 5
ATOM 7680 C CA . ARG A 1 71 ? 4.805 -4.612 6.213 1.00 0.00 71 ARG A CA 5
ATOM 7681 C C . ARG A 1 71 ? 3.356 -4.440 5.778 1.00 0.00 71 ARG A C 5
ATOM 7682 O O . ARG A 1 71 ? 2.482 -4.269 6.623 1.00 0.00 71 ARG A O 5
ATOM 7703 N N . ALA A 1 72 ? 3.112 -4.519 4.473 1.00 0.00 72 ALA A N 5
ATOM 7704 C CA . ALA A 1 72 ? 1.787 -4.391 3.879 1.00 0.00 72 ALA A CA 5
ATOM 7705 C C . ALA A 1 72 ? 0.978 -5.706 3.913 1.00 0.00 72 ALA A C 5
ATOM 7706 O O . ALA A 1 72 ? -0.218 -5.703 3.618 1.00 0.00 72 ALA A O 5
ATOM 7713 N N . GLY A 1 73 ? 1.610 -6.826 4.282 1.00 0.00 73 GLY A N 5
ATOM 7714 C CA . GLY A 1 73 ? 0.988 -8.157 4.295 1.00 0.00 73 GLY A CA 5
ATOM 7715 C C . GLY A 1 73 ? 0.601 -8.692 2.904 1.00 0.00 73 GLY A C 5
ATOM 7716 O O . GLY A 1 73 ? -0.341 -9.481 2.794 1.00 0.00 73 GLY A O 5
ATOM 7720 N N . ILE A 1 74 ? 1.293 -8.250 1.848 1.00 0.00 74 ILE A N 5
ATOM 7721 C CA . ILE A 1 74 ? 1.040 -8.602 0.437 1.00 0.00 74 ILE A CA 5
ATOM 7722 C C . ILE A 1 74 ? 2.084 -9.589 -0.106 1.00 0.00 74 ILE A C 5
ATOM 7723 O O . ILE A 1 74 ? 3.074 -9.905 0.557 1.00 0.00 74 ILE A O 5
ATOM 7739 N N . THR A 1 75 ? 1.881 -10.067 -1.333 1.00 0.00 75 THR A N 5
ATOM 7740 C CA . THR A 1 75 ? 2.857 -10.878 -2.080 1.00 0.00 75 THR A CA 5
ATOM 7741 C C . THR A 1 75 ? 3.817 -10.003 -2.898 1.00 0.00 75 THR A C 5
ATOM 7742 O O . THR A 1 75 ? 3.465 -8.871 -3.246 1.00 0.00 75 THR A O 5
ATOM 7753 N N . PRO A 1 76 ? 5.010 -10.503 -3.286 1.00 0.00 76 PRO A N 5
ATOM 7754 C CA . PRO A 1 76 ? 5.868 -9.801 -4.246 1.00 0.00 76 PRO A CA 5
ATOM 7755 C C . PRO A 1 76 ? 5.194 -9.686 -5.629 1.00 0.00 76 PRO A C 5
ATOM 7756 O O . PRO A 1 76 ? 5.405 -8.708 -6.348 1.00 0.00 76 PRO A O 5
ATOM 7767 N N . GLU A 1 77 ? 4.317 -10.639 -5.970 1.00 0.00 77 GLU A N 5
ATOM 7768 C CA . GLU A 1 77 ? 3.495 -10.641 -7.189 1.00 0.00 77 GLU A CA 5
ATOM 7769 C C . GLU A 1 77 ? 2.446 -9.514 -7.209 1.00 0.00 77 GLU A C 5
ATOM 7770 O O . GLU A 1 77 ? 2.102 -9.030 -8.288 1.00 0.00 77 GLU A O 5
ATOM 7782 N N . ALA A 1 78 ? 1.956 -9.062 -6.047 1.00 0.00 78 ALA A N 5
ATOM 7783 C CA . ALA A 1 78 ? 1.139 -7.853 -5.933 1.00 0.00 78 ALA A CA 5
ATOM 7784 C C . ALA A 1 78 ? 2.007 -6.587 -5.819 1.00 0.00 78 ALA A C 5
ATOM 7785 O O . ALA A 1 78 ? 1.692 -5.574 -6.445 1.00 0.00 78 ALA A O 5
ATOM 7792 N N . LEU A 1 79 ? 3.127 -6.640 -5.082 1.00 0.00 79 LEU A N 5
ATOM 7793 C CA . LEU A 1 79 ? 4.018 -5.491 -4.875 1.00 0.00 79 LEU A CA 5
ATOM 7794 C C . LEU A 1 79 ? 4.549 -4.922 -6.208 1.00 0.00 79 LEU A C 5
ATOM 7795 O O . LEU A 1 79 ? 4.503 -3.715 -6.437 1.00 0.00 79 LEU A O 5
ATOM 7811 N N . LYS A 1 80 ? 5.001 -5.792 -7.121 1.00 0.00 80 LYS A N 5
ATOM 7812 C CA . LYS A 1 80 ? 5.507 -5.397 -8.454 1.00 0.00 80 LYS A CA 5
ATOM 7813 C C . LYS A 1 80 ? 4.474 -4.652 -9.313 1.00 0.00 80 LYS A C 5
ATOM 7814 O O . LYS A 1 80 ? 4.845 -3.870 -10.185 1.00 0.00 80 LYS A O 5
ATOM 7833 N N . VAL A 1 81 ? 3.182 -4.879 -9.065 1.00 0.00 81 VAL A N 5
ATOM 7834 C CA . VAL A 1 81 ? 2.061 -4.190 -9.726 1.00 0.00 81 VAL A CA 5
ATOM 7835 C C . VAL A 1 81 ? 1.809 -2.805 -9.130 1.00 0.00 81 VAL A C 5
ATOM 7836 O O . VAL A 1 81 ? 1.342 -1.934 -9.852 1.00 0.00 81 VAL A O 5
ATOM 7849 N N . ILE A 1 82 ? 2.157 -2.536 -7.867 1.00 0.00 82 ILE A N 5
ATOM 7850 C CA . ILE A 1 82 ? 1.942 -1.205 -7.253 1.00 0.00 82 ILE A CA 5
ATOM 7851 C C . ILE A 1 82 ? 2.627 -0.092 -8.068 1.00 0.00 82 ILE A C 5
ATOM 7852 O O . ILE A 1 82 ? 2.035 0.960 -8.306 1.00 0.00 82 ILE A O 5
ATOM 7868 N N . GLU A 1 83 ? 3.835 -0.339 -8.587 1.00 0.00 83 GLU A N 5
ATOM 7869 C CA . GLU A 1 83 ? 4.499 0.615 -9.492 1.00 0.00 83 GLU A CA 5
ATOM 7870 C C . GLU A 1 83 ? 3.872 0.666 -10.898 1.00 0.00 83 GLU A C 5
ATOM 7871 O O . GLU A 1 83 ? 3.970 1.690 -11.573 1.00 0.00 83 GLU A O 5
ATOM 7883 N N . LYS A 1 84 ? 3.185 -0.397 -11.340 1.00 0.00 84 LYS A N 5
ATOM 7884 C CA . LYS A 1 84 ? 2.420 -0.407 -12.597 1.00 0.00 84 LYS A CA 5
ATOM 7885 C C . LYS A 1 84 ? 1.150 0.413 -12.478 1.00 0.00 84 LYS A C 5
ATOM 7886 O O . LYS A 1 84 ? 0.778 1.031 -13.460 1.00 0.00 84 LYS A O 5
ATOM 7905 N N . ILE A 1 85 ? 0.520 0.491 -11.306 1.00 0.00 85 ILE A N 5
ATOM 7906 C CA . ILE A 1 85 ? -0.586 1.428 -11.062 1.00 0.00 85 ILE A CA 5
ATOM 7907 C C . ILE A 1 85 ? -0.077 2.870 -11.222 1.00 0.00 85 ILE A C 5
ATOM 7908 O O . ILE A 1 85 ? -0.679 3.661 -11.948 1.00 0.00 85 ILE A O 5
ATOM 7924 N N . GLU A 1 86 ? 1.072 3.189 -10.614 1.00 0.00 86 GLU A N 5
ATOM 7925 C CA . GLU A 1 86 ? 1.696 4.520 -10.674 1.00 0.00 86 GLU A CA 5
ATOM 7926 C C . GLU A 1 86 ? 2.135 4.899 -12.105 1.00 0.00 86 GLU A C 5
ATOM 7927 O O . GLU A 1 86 ? 1.964 6.050 -12.513 1.00 0.00 86 GLU A O 5
ATOM 7939 N N . LYS A 1 87 ? 2.624 3.930 -12.894 1.00 0.00 87 LYS A N 5
ATOM 7940 C CA . LYS A 1 87 ? 2.951 4.110 -14.321 1.00 0.00 87 LYS A CA 5
ATOM 7941 C C . LYS A 1 87 ? 1.699 4.195 -15.203 1.00 0.00 87 LYS A C 5
ATOM 7942 O O . LYS A 1 87 ? 1.570 5.143 -15.976 1.00 0.00 87 LYS A O 5
ATOM 7961 N N . GLU A 1 88 ? 0.756 3.258 -15.079 1.00 0.00 88 GLU A N 5
ATOM 7962 C CA . GLU A 1 88 ? -0.486 3.254 -15.877 1.00 0.00 88 GLU A CA 5
ATOM 7963 C C . GLU A 1 88 ? -1.373 4.498 -15.664 1.00 0.00 88 GLU A C 5
ATOM 7964 O O . GLU A 1 88 ? -2.025 4.934 -16.616 1.00 0.00 88 GLU A O 5
ATOM 7976 N N . GLU A 1 89 ? -1.396 5.110 -14.471 1.00 0.00 89 GLU A N 5
ATOM 7977 C CA . GLU A 1 89 ? -2.163 6.350 -14.241 1.00 0.00 89 GLU A CA 5
ATOM 7978 C C . GLU A 1 89 ? -1.508 7.626 -14.820 1.00 0.00 89 GLU A C 5
ATOM 7979 O O . GLU A 1 89 ? -2.136 8.689 -14.832 1.00 0.00 89 GLU A O 5
ATOM 7991 N N . GLY A 1 90 ? -0.270 7.542 -15.326 1.00 0.00 90 GLY A N 5
ATOM 7992 C CA . GLY A 1 90 ? 0.433 8.654 -15.976 1.00 0.00 90 GLY A CA 5
ATOM 7993 C C . GLY A 1 90 ? 1.813 8.264 -16.517 1.00 0.00 90 GLY A C 5
ATOM 7994 O O . GLY A 1 90 ? 2.791 8.204 -15.768 1.00 0.00 90 GLY A O 5
ATOM 7998 N N . SER A 1 91 ? 1.902 8.037 -17.830 1.00 0.00 91 SER A N 5
ATOM 7999 C CA . SER A 1 91 ? 3.111 7.571 -18.534 1.00 0.00 91 SER A CA 5
ATOM 8000 C C . SER A 1 91 ? 4.132 8.696 -18.767 1.00 0.00 91 SER A C 5
ATOM 8001 O O . SER A 1 91 ? 4.362 9.120 -19.901 1.00 0.00 91 SER A O 5
ATOM 8009 N N . LEU A 1 92 ? 4.761 9.191 -17.696 1.00 0.00 92 LEU A N 5
ATOM 8010 C CA . LEU A 1 92 ? 5.702 10.327 -17.702 1.00 0.00 92 LEU A CA 5
ATOM 8011 C C . LEU A 1 92 ? 6.894 10.153 -18.669 1.00 0.00 92 LEU A C 5
ATOM 8012 O O . LEU A 1 92 ? 7.413 11.135 -19.198 1.00 0.00 92 LEU A O 5
ATOM 8028 N N . GLU A 1 93 ? 7.296 8.910 -18.953 1.00 0.00 93 GLU A N 5
ATOM 8029 C CA . GLU A 1 93 ? 8.347 8.572 -19.929 1.00 0.00 93 GLU A CA 5
ATOM 8030 C C . GLU A 1 93 ? 7.983 8.962 -21.381 1.00 0.00 93 GLU A C 5
ATOM 8031 O O . GLU A 1 93 ? 8.875 9.191 -22.199 1.00 0.00 93 GLU A O 5
ATOM 8043 N N . HIS A 1 94 ? 6.686 9.076 -21.697 1.00 0.00 94 HIS A N 5
ATOM 8044 C CA . HIS A 1 94 ? 6.158 9.526 -22.996 1.00 0.00 94 HIS A CA 5
ATOM 8045 C C . HIS A 1 94 ? 5.449 10.894 -22.918 1.00 0.00 94 HIS A C 5
ATOM 8046 O O . HIS A 1 94 ? 5.448 11.657 -23.886 1.00 0.00 94 HIS A O 5
ATOM 8060 N N . HIS A 1 95 ? 4.873 11.237 -21.761 1.00 0.00 95 HIS A N 5
ATOM 8061 C CA . HIS A 1 95 ? 4.252 12.533 -21.470 1.00 0.00 95 HIS A CA 5
ATOM 8062 C C . HIS A 1 95 ? 5.321 13.562 -21.040 1.00 0.00 95 HIS A C 5
ATOM 8063 O O . HIS A 1 95 ? 5.381 13.995 -19.884 1.00 0.00 95 HIS A O 5
ATOM 8077 N N . HIS A 1 96 ? 6.213 13.916 -21.971 1.00 0.00 96 HIS A N 5
ATOM 8078 C CA . HIS A 1 96 ? 7.376 14.772 -21.719 1.00 0.00 96 HIS A CA 5
ATOM 8079 C C . HIS A 1 96 ? 6.980 16.178 -21.222 1.00 0.00 96 HIS A C 5
ATOM 8080 O O . HIS A 1 96 ? 6.221 16.895 -21.882 1.00 0.00 96 HIS A O 5
ATOM 8094 N N . HIS A 1 97 ? 7.530 16.585 -20.075 1.00 0.00 97 HIS A N 5
ATOM 8095 C CA . HIS A 1 97 ? 7.414 17.931 -19.501 1.00 0.00 97 HIS A CA 5
ATOM 8096 C C . HIS A 1 97 ? 8.668 18.256 -18.670 1.00 0.00 97 HIS A C 5
ATOM 8097 O O . HIS A 1 97 ? 9.161 17.392 -17.939 1.00 0.00 97 HIS A O 5
ATOM 8111 N N . HIS A 1 98 ? 9.193 19.484 -18.789 1.00 0.00 98 HIS A N 5
ATOM 8112 C CA . HIS A 1 98 ? 10.482 19.908 -18.208 1.00 0.00 98 HIS A CA 5
ATOM 8113 C C . HIS A 1 98 ? 11.624 18.904 -18.523 1.00 0.00 98 HIS A C 5
ATOM 8114 O O . HIS A 1 98 ? 12.399 18.496 -17.652 1.00 0.00 98 HIS A O 5
ATOM 8128 N N . HIS A 1 99 ? 11.668 18.462 -19.789 1.00 0.00 99 HIS A N 5
ATOM 8129 C CA . HIS A 1 99 ? 12.485 17.354 -20.308 1.00 0.00 99 HIS A CA 5
ATOM 8130 C C . HIS A 1 99 ? 13.508 17.830 -21.360 1.00 0.00 99 HIS A C 5
ATOM 8131 O O . HIS A 1 99 ? 14.724 17.618 -21.150 1.00 0.00 99 HIS A O 5
ATOM 8146 N N . GLY A 1 1 ? 11.049 7.195 13.744 1.00 0.00 1 GLY A N 6
ATOM 8147 C CA . GLY A 1 1 ? 12.194 8.122 13.855 1.00 0.00 1 GLY A CA 6
ATOM 8148 C C . GLY A 1 1 ? 11.983 9.351 12.987 1.00 0.00 1 GLY A C 6
ATOM 8149 O O . GLY A 1 1 ? 10.860 9.839 12.872 1.00 0.00 1 GLY A O 6
ATOM 8155 N N . GLU A 1 2 ? 13.059 9.881 12.392 1.00 0.00 2 GLU A N 6
ATOM 8156 C CA . GLU A 1 2 ? 13.035 11.110 11.571 1.00 0.00 2 GLU A CA 6
ATOM 8157 C C . GLU A 1 2 ? 13.162 10.849 10.054 1.00 0.00 2 GLU A C 6
ATOM 8158 O O . GLU A 1 2 ? 12.666 11.639 9.251 1.00 0.00 2 GLU A O 6
ATOM 8170 N N . GLU A 1 3 ? 13.791 9.742 9.642 1.00 0.00 3 GLU A N 6
ATOM 8171 C CA . GLU A 1 3 ? 14.001 9.383 8.225 1.00 0.00 3 GLU A CA 6
ATOM 8172 C C . GLU A 1 3 ? 12.765 8.717 7.589 1.00 0.00 3 GLU A C 6
ATOM 8173 O O . GLU A 1 3 ? 12.542 8.825 6.383 1.00 0.00 3 GLU A O 6
ATOM 8185 N N . GLU A 1 4 ? 11.933 8.063 8.401 1.00 0.00 4 GLU A N 6
ATOM 8186 C CA . GLU A 1 4 ? 10.671 7.414 8.019 1.00 0.00 4 GLU A CA 6
ATOM 8187 C C . GLU A 1 4 ? 9.443 7.989 8.755 1.00 0.00 4 GLU A C 6
ATOM 8188 O O . GLU A 1 4 ? 8.381 7.363 8.775 1.00 0.00 4 GLU A O 6
ATOM 8200 N N . LYS A 1 5 ? 9.572 9.205 9.311 1.00 0.00 5 LYS A N 6
ATOM 8201 C CA . LYS A 1 5 ? 8.566 9.926 10.122 1.00 0.00 5 LYS A CA 6
ATOM 8202 C C . LYS A 1 5 ? 7.173 9.948 9.482 1.00 0.00 5 LYS A C 6
ATOM 8203 O O . LYS A 1 5 ? 6.183 9.638 10.139 1.00 0.00 5 LYS A O 6
ATOM 8222 N N . GLU A 1 6 ? 7.109 10.257 8.187 1.00 0.00 6 GLU A N 6
ATOM 8223 C CA . GLU A 1 6 ? 5.888 10.232 7.361 1.00 0.00 6 GLU A CA 6
ATOM 8224 C C . GLU A 1 6 ? 5.831 9.050 6.375 1.00 0.00 6 GLU A C 6
ATOM 8225 O O . GLU A 1 6 ? 5.025 9.059 5.444 1.00 0.00 6 GLU A O 6
ATOM 8237 N N . ILE A 1 7 ? 6.697 8.044 6.541 1.00 0.00 7 ILE A N 6
ATOM 8238 C CA . ILE A 1 7 ? 6.888 6.977 5.553 1.00 0.00 7 ILE A CA 6
ATOM 8239 C C . ILE A 1 7 ? 6.413 5.628 6.101 1.00 0.00 7 ILE A C 6
ATOM 8240 O O . ILE A 1 7 ? 5.529 5.009 5.516 1.00 0.00 7 ILE A O 6
ATOM 8256 N N . ASP A 1 8 ? 6.951 5.177 7.238 1.00 0.00 8 ASP A N 6
ATOM 8257 C CA . ASP A 1 8 ? 6.648 3.855 7.809 1.00 0.00 8 ASP A CA 6
ATOM 8258 C C . ASP A 1 8 ? 5.183 3.759 8.275 1.00 0.00 8 ASP A C 6
ATOM 8259 O O . ASP A 1 8 ? 4.483 2.791 7.960 1.00 0.00 8 ASP A O 6
ATOM 8268 N N . LYS A 1 9 ? 4.674 4.820 8.920 1.00 0.00 9 LYS A N 6
ATOM 8269 C CA . LYS A 1 9 ? 3.255 4.936 9.300 1.00 0.00 9 LYS A CA 6
ATOM 8270 C C . LYS A 1 9 ? 2.306 4.981 8.095 1.00 0.00 9 LYS A C 6
ATOM 8271 O O . LYS A 1 9 ? 1.155 4.572 8.218 1.00 0.00 9 LYS A O 6
ATOM 8290 N N . LEU A 1 10 ? 2.789 5.401 6.920 1.00 0.00 10 LEU A N 6
ATOM 8291 C CA . LEU A 1 10 ? 2.030 5.391 5.662 1.00 0.00 10 LEU A CA 6
ATOM 8292 C C . LEU A 1 10 ? 1.953 3.997 5.002 1.00 0.00 10 LEU A C 6
ATOM 8293 O O . LEU A 1 10 ? 1.201 3.826 4.042 1.00 0.00 10 LEU A O 6
ATOM 8309 N N . VAL A 1 11 ? 2.660 2.990 5.533 1.00 0.00 11 VAL A N 6
ATOM 8310 C CA . VAL A 1 11 ? 2.533 1.579 5.115 1.00 0.00 11 VAL A CA 6
ATOM 8311 C C . VAL A 1 11 ? 1.618 0.776 6.056 1.00 0.00 11 VAL A C 6
ATOM 8312 O O . VAL A 1 11 ? 0.899 -0.115 5.616 1.00 0.00 11 VAL A O 6
ATOM 8325 N N . GLU A 1 12 ? 1.579 1.118 7.345 1.00 0.00 12 GLU A N 6
ATOM 8326 C CA . GLU A 1 12 ? 0.767 0.446 8.379 1.00 0.00 12 GLU A CA 6
ATOM 8327 C C . GLU A 1 12 ? -0.739 0.469 8.078 1.00 0.00 12 GLU A C 6
ATOM 8328 O O . GLU A 1 12 ? -1.413 -0.566 8.072 1.00 0.00 12 GLU A O 6
ATOM 8340 N N . LEU A 1 13 ? -1.278 1.661 7.824 1.00 0.00 13 LEU A N 6
ATOM 8341 C CA . LEU A 1 13 ? -2.682 1.835 7.445 1.00 0.00 13 LEU A CA 6
ATOM 8342 C C . LEU A 1 13 ? -2.977 1.292 6.035 1.00 0.00 13 LEU A C 6
ATOM 8343 O O . LEU A 1 13 ? -4.098 0.868 5.765 1.00 0.00 13 LEU A O 6
ATOM 8359 N N . PHE A 1 14 ? -1.973 1.234 5.156 1.00 0.00 14 PHE A N 6
ATOM 8360 C CA . PHE A 1 14 ? -2.093 0.634 3.826 1.00 0.00 14 PHE A CA 6
ATOM 8361 C C . PHE A 1 14 ? -2.212 -0.897 3.925 1.00 0.00 14 PHE A C 6
ATOM 8362 O O . PHE A 1 14 ? -3.018 -1.494 3.214 1.00 0.00 14 PHE A O 6
ATOM 8379 N N . ALA A 1 15 ? -1.505 -1.531 4.868 1.00 0.00 15 ALA A N 6
ATOM 8380 C CA . ALA A 1 15 ? -1.570 -2.974 5.106 1.00 0.00 15 ALA A CA 6
ATOM 8381 C C . ALA A 1 15 ? -2.987 -3.446 5.476 1.00 0.00 15 ALA A C 6
ATOM 8382 O O . ALA A 1 15 ? -3.550 -4.352 4.856 1.00 0.00 15 ALA A O 6
ATOM 8389 N N . GLN A 1 16 ? -3.591 -2.792 6.473 1.00 0.00 16 GLN A N 6
ATOM 8390 C CA . GLN A 1 16 ? -4.933 -3.129 6.951 1.00 0.00 16 GLN A CA 6
ATOM 8391 C C . GLN A 1 16 ? -6.032 -2.697 5.967 1.00 0.00 16 GLN A C 6
ATOM 8392 O O . GLN A 1 16 ? -7.055 -3.372 5.858 1.00 0.00 16 GLN A O 6
ATOM 8406 N N . ALA A 1 17 ? -5.807 -1.631 5.188 1.00 0.00 17 ALA A N 6
ATOM 8407 C CA . ALA A 1 17 ? -6.728 -1.227 4.123 1.00 0.00 17 ALA A CA 6
ATOM 8408 C C . ALA A 1 17 ? -6.695 -2.188 2.921 1.00 0.00 17 ALA A C 6
ATOM 8409 O O . ALA A 1 17 ? -7.733 -2.428 2.305 1.00 0.00 17 ALA A O 6
ATOM 8416 N N . TYR A 1 18 ? -5.535 -2.780 2.607 1.00 0.00 18 TYR A N 6
ATOM 8417 C CA . TYR A 1 18 ? -5.413 -3.814 1.575 1.00 0.00 18 TYR A CA 6
ATOM 8418 C C . TYR A 1 18 ? -6.173 -5.078 1.985 1.00 0.00 18 TYR A C 6
ATOM 8419 O O . TYR A 1 18 ? -6.896 -5.655 1.175 1.00 0.00 18 TYR A O 6
ATOM 8437 N N . GLU A 1 19 ? -6.088 -5.466 3.260 1.00 0.00 19 GLU A N 6
ATOM 8438 C CA . GLU A 1 19 ? -6.881 -6.580 3.794 1.00 0.00 19 GLU A CA 6
ATOM 8439 C C . GLU A 1 19 ? -8.380 -6.268 3.811 1.00 0.00 19 GLU A C 6
ATOM 8440 O O . GLU A 1 19 ? -9.183 -7.136 3.469 1.00 0.00 19 GLU A O 6
ATOM 8452 N N . ASP A 1 20 ? -8.776 -5.035 4.142 1.00 0.00 20 ASP A N 6
ATOM 8453 C CA . ASP A 1 20 ? -10.181 -4.629 4.076 1.00 0.00 20 ASP A CA 6
ATOM 8454 C C . ASP A 1 20 ? -10.713 -4.666 2.638 1.00 0.00 20 ASP A C 6
ATOM 8455 O O . ASP A 1 20 ? -11.806 -5.182 2.400 1.00 0.00 20 ASP A O 6
ATOM 8464 N N . ALA A 1 21 ? -9.916 -4.215 1.664 1.00 0.00 21 ALA A N 6
ATOM 8465 C CA . ALA A 1 21 ? -10.257 -4.315 0.252 1.00 0.00 21 ALA A CA 6
ATOM 8466 C C . ALA A 1 21 ? -10.352 -5.774 -0.221 1.00 0.00 21 ALA A C 6
ATOM 8467 O O . ALA A 1 21 ? -11.297 -6.137 -0.921 1.00 0.00 21 ALA A O 6
ATOM 8474 N N . ARG A 1 22 ? -9.419 -6.630 0.205 1.00 0.00 22 ARG A N 6
ATOM 8475 C CA . ARG A 1 22 ? -9.396 -8.059 -0.126 1.00 0.00 22 ARG A CA 6
ATOM 8476 C C . ARG A 1 22 ? -10.583 -8.826 0.471 1.00 0.00 22 ARG A C 6
ATOM 8477 O O . ARG A 1 22 ? -11.120 -9.723 -0.175 1.00 0.00 22 ARG A O 6
ATOM 8498 N N . GLU A 1 23 ? -11.045 -8.437 1.660 1.00 0.00 23 GLU A N 6
ATOM 8499 C CA . GLU A 1 23 ? -12.262 -8.970 2.290 1.00 0.00 23 GLU A CA 6
ATOM 8500 C C . GLU A 1 23 ? -13.551 -8.455 1.625 1.00 0.00 23 GLU A C 6
ATOM 8501 O O . GLU A 1 23 ? -14.467 -9.246 1.381 1.00 0.00 23 GLU A O 6
ATOM 8513 N N . LYS A 1 24 ? -13.640 -7.153 1.303 1.00 0.00 24 LYS A N 6
ATOM 8514 C CA . LYS A 1 24 ? -14.864 -6.529 0.759 1.00 0.00 24 LYS A CA 6
ATOM 8515 C C . LYS A 1 24 ? -15.042 -6.766 -0.752 1.00 0.00 24 LYS A C 6
ATOM 8516 O O . LYS A 1 24 ? -16.167 -6.707 -1.253 1.00 0.00 24 LYS A O 6
ATOM 8535 N N . LYS A 1 25 ? -13.946 -7.068 -1.465 1.00 0.00 25 LYS A N 6
ATOM 8536 C CA . LYS A 1 25 ? -13.872 -7.359 -2.912 1.00 0.00 25 LYS A CA 6
ATOM 8537 C C . LYS A 1 25 ? -13.179 -8.701 -3.163 1.00 0.00 25 LYS A C 6
ATOM 8538 O O . LYS A 1 25 ? -12.206 -8.761 -3.913 1.00 0.00 25 LYS A O 6
ATOM 8557 N N . ARG A 1 26 ? -13.656 -9.794 -2.561 1.00 0.00 26 ARG A N 6
ATOM 8558 C CA . ARG A 1 26 ? -13.081 -11.135 -2.709 1.00 0.00 26 ARG A CA 6
ATOM 8559 C C . ARG A 1 26 ? -12.962 -11.633 -4.152 1.00 0.00 26 ARG A C 6
ATOM 8560 O O . ARG A 1 26 ? -11.994 -12.309 -4.493 1.00 0.00 26 ARG A O 6
ATOM 8581 N N . ASN A 1 27 ? -13.919 -11.258 -5.003 1.00 0.00 27 ASN A N 6
ATOM 8582 C CA . ASN A 1 27 ? -13.910 -11.547 -6.443 1.00 0.00 27 ASN A CA 6
ATOM 8583 C C . ASN A 1 27 ? -13.125 -10.490 -7.271 1.00 0.00 27 ASN A C 6
ATOM 8584 O O . ASN A 1 27 ? -13.141 -10.522 -8.504 1.00 0.00 27 ASN A O 6
ATOM 8595 N N . GLY A 1 28 ? -12.470 -9.538 -6.595 1.00 0.00 28 GLY A N 6
ATOM 8596 C CA . GLY A 1 28 ? -11.626 -8.465 -7.132 1.00 0.00 28 GLY A CA 6
ATOM 8597 C C . GLY A 1 28 ? -10.248 -8.946 -7.613 1.00 0.00 28 GLY A C 6
ATOM 8598 O O . GLY A 1 28 ? -10.048 -10.119 -7.945 1.00 0.00 28 GLY A O 6
ATOM 8602 N N . THR A 1 29 ? -9.275 -8.034 -7.612 1.00 0.00 29 THR A N 6
ATOM 8603 C CA . THR A 1 29 ? -7.864 -8.287 -7.955 1.00 0.00 29 THR A CA 6
ATOM 8604 C C . THR A 1 29 ? -6.914 -7.655 -6.935 1.00 0.00 29 THR A C 6
ATOM 8605 O O . THR A 1 29 ? -7.257 -6.625 -6.346 1.00 0.00 29 THR A O 6
ATOM 8616 N N . PRO A 1 30 ? -5.688 -8.189 -6.763 1.00 0.00 30 PRO A N 6
ATOM 8617 C CA . PRO A 1 30 ? -4.670 -7.554 -5.928 1.00 0.00 30 PRO A CA 6
ATOM 8618 C C . PRO A 1 30 ? -4.332 -6.127 -6.379 1.00 0.00 30 PRO A C 6
ATOM 8619 O O . PRO A 1 30 ? -4.040 -5.281 -5.536 1.00 0.00 30 PRO A O 6
ATOM 8630 N N . GLU A 1 31 ? -4.413 -5.819 -7.680 1.00 0.00 31 GLU A N 6
ATOM 8631 C CA . GLU A 1 31 ? -4.154 -4.458 -8.175 1.00 0.00 31 GLU A CA 6
ATOM 8632 C C . GLU A 1 31 ? -5.253 -3.463 -7.762 1.00 0.00 31 GLU A C 6
ATOM 8633 O O . GLU A 1 31 ? -4.943 -2.352 -7.329 1.00 0.00 31 GLU A O 6
ATOM 8645 N N . GLU A 1 32 ? -6.529 -3.868 -7.788 1.00 0.00 32 GLU A N 6
ATOM 8646 C CA . GLU A 1 32 ? -7.607 -3.050 -7.228 1.00 0.00 32 GLU A CA 6
ATOM 8647 C C . GLU A 1 32 ? -7.487 -2.933 -5.703 1.00 0.00 32 GLU A C 6
ATOM 8648 O O . GLU A 1 32 ? -7.661 -1.837 -5.171 1.00 0.00 32 GLU A O 6
ATOM 8660 N N . TRP A 1 33 ? -7.116 -4.007 -4.994 1.00 0.00 33 TRP A N 6
ATOM 8661 C CA . TRP A 1 33 ? -6.951 -3.963 -3.538 1.00 0.00 33 TRP A CA 6
ATOM 8662 C C . TRP A 1 33 ? -5.826 -3.013 -3.100 1.00 0.00 33 TRP A C 6
ATOM 8663 O O . TRP A 1 33 ? -6.016 -2.303 -2.114 1.00 0.00 33 TRP A O 6
ATOM 8684 N N . VAL A 1 34 ? -4.705 -2.913 -3.835 1.00 0.00 34 VAL A N 6
ATOM 8685 C CA . VAL A 1 34 ? -3.688 -1.876 -3.565 1.00 0.00 34 VAL A CA 6
ATOM 8686 C C . VAL A 1 34 ? -4.277 -0.487 -3.807 1.00 0.00 34 VAL A C 6
ATOM 8687 O O . VAL A 1 34 ? -4.142 0.383 -2.951 1.00 0.00 34 VAL A O 6
ATOM 8700 N N . ARG A 1 35 ? -4.951 -0.250 -4.939 1.00 0.00 35 ARG A N 6
ATOM 8701 C CA . ARG A 1 35 ? -5.459 1.093 -5.274 1.00 0.00 35 ARG A CA 6
ATOM 8702 C C . ARG A 1 35 ? -6.545 1.567 -4.297 1.00 0.00 35 ARG A C 6
ATOM 8703 O O . ARG A 1 35 ? -6.547 2.734 -3.905 1.00 0.00 35 ARG A O 6
ATOM 8724 N N . ASP A 1 36 ? -7.406 0.661 -3.834 1.00 0.00 36 ASP A N 6
ATOM 8725 C CA . ASP A 1 36 ? -8.395 0.940 -2.785 1.00 0.00 36 ASP A CA 6
ATOM 8726 C C . ASP A 1 36 ? -7.727 1.169 -1.415 1.00 0.00 36 ASP A C 6
ATOM 8727 O O . ASP A 1 36 ? -8.150 2.044 -0.654 1.00 0.00 36 ASP A O 6
ATOM 8736 N N . ALA A 1 37 ? -6.644 0.444 -1.113 1.00 0.00 37 ALA A N 6
ATOM 8737 C CA . ALA A 1 37 ? -5.870 0.636 0.107 1.00 0.00 37 ALA A CA 6
ATOM 8738 C C . ALA A 1 37 ? -5.136 1.981 0.148 1.00 0.00 37 ALA A C 6
ATOM 8739 O O . ALA A 1 37 ? -5.125 2.635 1.190 1.00 0.00 37 ALA A O 6
ATOM 8746 N N . ILE A 1 38 ? -4.549 2.409 -0.976 1.00 0.00 38 ILE A N 6
ATOM 8747 C CA . ILE A 1 38 ? -3.879 3.708 -1.107 1.00 0.00 38 ILE A CA 6
ATOM 8748 C C . ILE A 1 38 ? -4.880 4.848 -0.876 1.00 0.00 38 ILE A C 6
ATOM 8749 O O . ILE A 1 38 ? -4.546 5.820 -0.202 1.00 0.00 38 ILE A O 6
ATOM 8765 N N . GLU A 1 39 ? -6.120 4.729 -1.369 1.00 0.00 39 GLU A N 6
ATOM 8766 C CA . GLU A 1 39 ? -7.154 5.728 -1.121 1.00 0.00 39 GLU A CA 6
ATOM 8767 C C . GLU A 1 39 ? -7.445 5.822 0.376 1.00 0.00 39 GLU A C 6
ATOM 8768 O O . GLU A 1 39 ? -7.366 6.912 0.932 1.00 0.00 39 GLU A O 6
ATOM 8780 N N . GLU A 1 40 ? -7.689 4.702 1.068 1.00 0.00 40 GLU A N 6
ATOM 8781 C CA . GLU A 1 40 ? -8.016 4.763 2.490 1.00 0.00 40 GLU A CA 6
ATOM 8782 C C . GLU A 1 40 ? -6.820 5.278 3.311 1.00 0.00 40 GLU A C 6
ATOM 8783 O O . GLU A 1 40 ? -6.984 6.112 4.198 1.00 0.00 40 GLU A O 6
ATOM 8795 N N . ALA A 1 41 ? -5.599 4.864 2.958 1.00 0.00 41 ALA A N 6
ATOM 8796 C CA . ALA A 1 41 ? -4.354 5.333 3.559 1.00 0.00 41 ALA A CA 6
ATOM 8797 C C . ALA A 1 41 ? -4.142 6.855 3.412 1.00 0.00 41 ALA A C 6
ATOM 8798 O O . ALA A 1 41 ? -3.672 7.504 4.346 1.00 0.00 41 ALA A O 6
ATOM 8805 N N . ALA A 1 42 ? -4.536 7.442 2.277 1.00 0.00 42 ALA A N 6
ATOM 8806 C CA . ALA A 1 42 ? -4.541 8.890 2.068 1.00 0.00 42 ALA A CA 6
ATOM 8807 C C . ALA A 1 42 ? -5.638 9.581 2.903 1.00 0.00 42 ALA A C 6
ATOM 8808 O O . ALA A 1 42 ? -5.403 10.617 3.531 1.00 0.00 42 ALA A O 6
ATOM 8815 N N . ARG A 1 43 ? -6.831 8.973 2.950 1.00 0.00 43 ARG A N 6
ATOM 8816 C CA . ARG A 1 43 ? -8.031 9.482 3.636 1.00 0.00 43 ARG A CA 6
ATOM 8817 C C . ARG A 1 43 ? -7.903 9.475 5.164 1.00 0.00 43 ARG A C 6
ATOM 8818 O O . ARG A 1 43 ? -8.451 10.374 5.804 1.00 0.00 43 ARG A O 6
ATOM 8839 N N . ARG A 1 44 ? -7.147 8.533 5.754 1.00 0.00 44 ARG A N 6
ATOM 8840 C CA . ARG A 1 44 ? -6.834 8.509 7.204 1.00 0.00 44 ARG A CA 6
ATOM 8841 C C . ARG A 1 44 ? -6.202 9.818 7.690 1.00 0.00 44 ARG A C 6
ATOM 8842 O O . ARG A 1 44 ? -6.514 10.272 8.791 1.00 0.00 44 ARG A O 6
ATOM 8863 N N . VAL A 1 45 ? -5.321 10.409 6.879 1.00 0.00 45 VAL A N 6
ATOM 8864 C CA . VAL A 1 45 ? -4.529 11.604 7.242 1.00 0.00 45 VAL A CA 6
ATOM 8865 C C . VAL A 1 45 ? -5.046 12.886 6.573 1.00 0.00 45 VAL A C 6
ATOM 8866 O O . VAL A 1 45 ? -4.684 13.987 6.992 1.00 0.00 45 VAL A O 6
ATOM 8879 N N . GLY A 1 46 ? -5.880 12.757 5.534 1.00 0.00 46 GLY A N 6
ATOM 8880 C CA . GLY A 1 46 ? -6.321 13.881 4.701 1.00 0.00 46 GLY A CA 6
ATOM 8881 C C . GLY A 1 46 ? -5.256 14.367 3.707 1.00 0.00 46 GLY A C 6
ATOM 8882 O O . GLY A 1 46 ? -5.081 15.578 3.538 1.00 0.00 46 GLY A O 6
ATOM 8886 N N . ARG A 1 47 ? -4.494 13.451 3.086 1.00 0.00 47 ARG A N 6
ATOM 8887 C CA . ARG A 1 47 ? -3.512 13.764 2.019 1.00 0.00 47 ARG A CA 6
ATOM 8888 C C . ARG A 1 47 ? -3.960 13.328 0.623 1.00 0.00 47 ARG A C 6
ATOM 8889 O O . ARG A 1 47 ? -4.971 12.648 0.452 1.00 0.00 47 ARG A O 6
ATOM 8910 N N . SER A 1 48 ? -3.186 13.750 -0.377 1.00 0.00 48 SER A N 6
ATOM 8911 C CA . SER A 1 48 ? -3.287 13.254 -1.757 1.00 0.00 48 SER A CA 6
ATOM 8912 C C . SER A 1 48 ? -2.811 11.800 -1.851 1.00 0.00 48 SER A C 6
ATOM 8913 O O . SER A 1 48 ? -1.895 11.388 -1.132 1.00 0.00 48 SER A O 6
ATOM 8921 N N . ARG A 1 49 ? -3.357 11.033 -2.804 1.00 0.00 49 ARG A N 6
ATOM 8922 C CA . ARG A 1 49 ? -2.863 9.684 -3.123 1.00 0.00 49 ARG A CA 6
ATOM 8923 C C . ARG A 1 49 ? -1.423 9.693 -3.649 1.00 0.00 49 ARG A C 6
ATOM 8924 O O . ARG A 1 49 ? -0.673 8.770 -3.362 1.00 0.00 49 ARG A O 6
ATOM 8945 N N . SER A 1 50 ? -0.971 10.765 -4.303 1.00 0.00 50 SER A N 6
ATOM 8946 C CA . SER A 1 50 ? 0.436 10.903 -4.727 1.00 0.00 50 SER A CA 6
ATOM 8947 C C . SER A 1 50 ? 1.426 10.869 -3.543 1.00 0.00 50 SER A C 6
ATOM 8948 O O . SER A 1 50 ? 2.532 10.333 -3.660 1.00 0.00 50 SER A O 6
ATOM 8956 N N . ARG A 1 51 ? 1.014 11.368 -2.366 1.00 0.00 51 ARG A N 6
ATOM 8957 C CA . ARG A 1 51 ? 1.858 11.436 -1.154 1.00 0.00 51 ARG A CA 6
ATOM 8958 C C . ARG A 1 51 ? 2.038 10.077 -0.479 1.00 0.00 51 ARG A C 6
ATOM 8959 O O . ARG A 1 51 ? 3.164 9.720 -0.140 1.00 0.00 51 ARG A O 6
ATOM 8980 N N . VAL A 1 52 ? 0.966 9.292 -0.337 1.00 0.00 52 VAL A N 6
ATOM 8981 C CA . VAL A 1 52 ? 1.045 7.893 0.141 1.00 0.00 52 VAL A CA 6
ATOM 8982 C C . VAL A 1 52 ? 1.762 6.993 -0.866 1.00 0.00 52 VAL A C 6
ATOM 8983 O O . VAL A 1 52 ? 2.541 6.134 -0.460 1.00 0.00 52 VAL A O 6
ATOM 8996 N N . VAL A 1 53 ? 1.566 7.224 -2.167 1.00 0.00 53 VAL A N 6
ATOM 8997 C CA . VAL A 1 53 ? 2.269 6.494 -3.241 1.00 0.00 53 VAL A CA 6
ATOM 8998 C C . VAL A 1 53 ? 3.782 6.648 -3.106 1.00 0.00 53 VAL A C 6
ATOM 8999 O O . VAL A 1 53 ? 4.495 5.665 -2.982 1.00 0.00 53 VAL A O 6
ATOM 9012 N N . GLU A 1 54 ? 4.284 7.873 -3.043 1.00 0.00 54 GLU A N 6
ATOM 9013 C CA . GLU A 1 54 ? 5.695 8.179 -2.810 1.00 0.00 54 GLU A CA 6
ATOM 9014 C C . GLU A 1 54 ? 6.186 7.593 -1.478 1.00 0.00 54 GLU A C 6
ATOM 9015 O O . GLU A 1 54 ? 7.338 7.185 -1.382 1.00 0.00 54 GLU A O 6
ATOM 9027 N N . ALA A 1 55 ? 5.324 7.492 -0.460 1.00 0.00 55 ALA A N 6
ATOM 9028 C CA . ALA A 1 55 ? 5.697 6.977 0.854 1.00 0.00 55 ALA A CA 6
ATOM 9029 C C . ALA A 1 55 ? 5.883 5.457 0.847 1.00 0.00 55 ALA A C 6
ATOM 9030 O O . ALA A 1 55 ? 6.982 4.986 1.138 1.00 0.00 55 ALA A O 6
ATOM 9037 N N . LEU A 1 56 ? 4.871 4.682 0.436 1.00 0.00 56 LEU A N 6
ATOM 9038 C CA . LEU A 1 56 ? 5.025 3.227 0.350 1.00 0.00 56 LEU A CA 6
ATOM 9039 C C . LEU A 1 56 ? 6.096 2.873 -0.699 1.00 0.00 56 LEU A C 6
ATOM 9040 O O . LEU A 1 56 ? 6.900 1.972 -0.476 1.00 0.00 56 LEU A O 6
ATOM 9056 N N . ARG A 1 57 ? 6.183 3.622 -1.811 1.00 0.00 57 ARG A N 6
ATOM 9057 C CA . ARG A 1 57 ? 7.141 3.327 -2.890 1.00 0.00 57 ARG A CA 6
ATOM 9058 C C . ARG A 1 57 ? 8.595 3.714 -2.586 1.00 0.00 57 ARG A C 6
ATOM 9059 O O . ARG A 1 57 ? 9.485 2.926 -2.905 1.00 0.00 57 ARG A O 6
ATOM 9080 N N . ARG A 1 58 ? 8.873 4.831 -1.893 1.00 0.00 58 ARG A N 6
ATOM 9081 C CA . ARG A 1 58 ? 10.239 5.132 -1.391 1.00 0.00 58 ARG A CA 6
ATOM 9082 C C . ARG A 1 58 ? 10.646 4.240 -0.222 1.00 0.00 58 ARG A C 6
ATOM 9083 O O . ARG A 1 58 ? 11.832 3.964 -0.064 1.00 0.00 58 ARG A O 6
ATOM 9104 N N . TYR A 1 59 ? 9.693 3.747 0.571 1.00 0.00 59 TYR A N 6
ATOM 9105 C CA . TYR A 1 59 ? 9.971 2.788 1.645 1.00 0.00 59 TYR A CA 6
ATOM 9106 C C . TYR A 1 59 ? 10.642 1.524 1.092 1.00 0.00 59 TYR A C 6
ATOM 9107 O O . TYR A 1 59 ? 11.674 1.109 1.607 1.00 0.00 59 TYR A O 6
ATOM 9125 N N . ALA A 1 60 ? 10.148 0.972 -0.018 1.00 0.00 60 ALA A N 6
ATOM 9126 C CA . ALA A 1 60 ? 10.803 -0.137 -0.718 1.00 0.00 60 ALA A CA 6
ATOM 9127 C C . ALA A 1 60 ? 12.193 0.198 -1.294 1.00 0.00 60 ALA A C 6
ATOM 9128 O O . ALA A 1 60 ? 13.033 -0.695 -1.397 1.00 0.00 60 ALA A O 6
ATOM 9135 N N . GLU A 1 61 ? 12.480 1.452 -1.650 1.00 0.00 61 GLU A N 6
ATOM 9136 C CA . GLU A 1 61 ? 13.833 1.856 -2.073 1.00 0.00 61 GLU A CA 6
ATOM 9137 C C . GLU A 1 61 ? 14.802 1.970 -0.878 1.00 0.00 61 GLU A C 6
ATOM 9138 O O . GLU A 1 61 ? 15.988 1.654 -1.004 1.00 0.00 61 GLU A O 6
ATOM 9150 N N . LYS A 1 62 ? 14.298 2.407 0.285 1.00 0.00 62 LYS A N 6
ATOM 9151 C CA . LYS A 1 62 ? 15.072 2.671 1.512 1.00 0.00 62 LYS A CA 6
ATOM 9152 C C . LYS A 1 62 ? 15.273 1.442 2.411 1.00 0.00 62 LYS A C 6
ATOM 9153 O O . LYS A 1 62 ? 16.380 1.199 2.889 1.00 0.00 62 LYS A O 6
ATOM 9172 N N . HIS A 1 63 ? 14.205 0.678 2.634 1.00 0.00 63 HIS A N 6
ATOM 9173 C CA . HIS A 1 63 ? 14.151 -0.532 3.466 1.00 0.00 63 HIS A CA 6
ATOM 9174 C C . HIS A 1 63 ? 14.285 -1.826 2.643 1.00 0.00 63 HIS A C 6
ATOM 9175 O O . HIS A 1 63 ? 14.694 -2.858 3.179 1.00 0.00 63 HIS A O 6
ATOM 9189 N N . GLY A 1 64 ? 13.962 -1.772 1.347 1.00 0.00 64 GLY A N 6
ATOM 9190 C CA . GLY A 1 64 ? 13.937 -2.927 0.437 1.00 0.00 64 GLY A CA 6
ATOM 9191 C C . GLY A 1 64 ? 12.523 -3.426 0.107 1.00 0.00 64 GLY A C 6
ATOM 9192 O O . GLY A 1 64 ? 11.607 -3.354 0.929 1.00 0.00 64 GLY A O 6
ATOM 9196 N N . LYS A 1 65 ? 12.350 -3.968 -1.106 1.00 0.00 65 LYS A N 6
ATOM 9197 C CA . LYS A 1 65 ? 11.068 -4.504 -1.612 1.00 0.00 65 LYS A CA 6
ATOM 9198 C C . LYS A 1 65 ? 10.489 -5.625 -0.747 1.00 0.00 65 LYS A C 6
ATOM 9199 O O . LYS A 1 65 ? 9.285 -5.654 -0.493 1.00 0.00 65 LYS A O 6
ATOM 9218 N N . GLU A 1 66 ? 11.343 -6.518 -0.250 1.00 0.00 66 GLU A N 6
ATOM 9219 C CA . GLU A 1 66 ? 10.914 -7.621 0.614 1.00 0.00 66 GLU A CA 6
ATOM 9220 C C . GLU A 1 66 ? 10.413 -7.099 1.971 1.00 0.00 66 GLU A C 6
ATOM 9221 O O . GLU A 1 66 ? 9.473 -7.648 2.539 1.00 0.00 66 GLU A O 6
ATOM 9233 N N . GLU A 1 67 ? 10.984 -6.004 2.481 1.00 0.00 67 GLU A N 6
ATOM 9234 C CA . GLU A 1 67 ? 10.488 -5.389 3.716 1.00 0.00 67 GLU A CA 6
ATOM 9235 C C . GLU A 1 67 ? 9.141 -4.697 3.497 1.00 0.00 67 GLU A C 6
ATOM 9236 O O . GLU A 1 67 ? 8.260 -4.821 4.349 1.00 0.00 67 GLU A O 6
ATOM 9248 N N . LEU A 1 68 ? 8.940 -4.028 2.351 1.00 0.00 68 LEU A N 6
ATOM 9249 C CA . LEU A 1 68 ? 7.642 -3.428 2.031 1.00 0.00 68 LEU A CA 6
ATOM 9250 C C . LEU A 1 68 ? 6.533 -4.482 1.945 1.00 0.00 68 LEU A C 6
ATOM 9251 O O . LEU A 1 68 ? 5.491 -4.320 2.581 1.00 0.00 68 LEU A O 6
ATOM 9267 N N . LEU A 1 69 ? 6.745 -5.561 1.181 1.00 0.00 69 LEU A N 6
ATOM 9268 C CA . LEU A 1 69 ? 5.711 -6.589 1.012 1.00 0.00 69 LEU A CA 6
ATOM 9269 C C . LEU A 1 69 ? 5.350 -7.250 2.348 1.00 0.00 69 LEU A C 6
ATOM 9270 O O . LEU A 1 69 ? 4.170 -7.473 2.614 1.00 0.00 69 LEU A O 6
ATOM 9286 N N . LYS A 1 70 ? 6.339 -7.463 3.228 1.00 0.00 70 LYS A N 6
ATOM 9287 C CA . LYS A 1 70 ? 6.113 -7.967 4.587 1.00 0.00 70 LYS A CA 6
ATOM 9288 C C . LYS A 1 70 ? 5.314 -6.979 5.442 1.00 0.00 70 LYS A C 6
ATOM 9289 O O . LYS A 1 70 ? 4.357 -7.385 6.102 1.00 0.00 70 LYS A O 6
ATOM 9308 N N . ARG A 1 71 ? 5.652 -5.682 5.400 1.00 0.00 71 ARG A N 6
ATOM 9309 C CA . ARG A 1 71 ? 4.959 -4.623 6.161 1.00 0.00 71 ARG A CA 6
ATOM 9310 C C . ARG A 1 71 ? 3.521 -4.394 5.724 1.00 0.00 71 ARG A C 6
ATOM 9311 O O . ARG A 1 71 ? 2.662 -4.163 6.575 1.00 0.00 71 ARG A O 6
ATOM 9332 N N . ALA A 1 72 ? 3.266 -4.484 4.423 1.00 0.00 72 ALA A N 6
ATOM 9333 C CA . ALA A 1 72 ? 1.936 -4.373 3.839 1.00 0.00 72 ALA A CA 6
ATOM 9334 C C . ALA A 1 72 ? 1.145 -5.698 3.880 1.00 0.00 72 ALA A C 6
ATOM 9335 O O . ALA A 1 72 ? -0.054 -5.710 3.597 1.00 0.00 72 ALA A O 6
ATOM 9342 N N . GLY A 1 73 ? 1.796 -6.810 4.241 1.00 0.00 73 GLY A N 6
ATOM 9343 C CA . GLY A 1 73 ? 1.191 -8.150 4.253 1.00 0.00 73 GLY A CA 6
ATOM 9344 C C . GLY A 1 73 ? 0.798 -8.691 2.866 1.00 0.00 73 GLY A C 6
ATOM 9345 O O . GLY A 1 73 ? -0.125 -9.503 2.767 1.00 0.00 73 GLY A O 6
ATOM 9349 N N . ILE A 1 74 ? 1.464 -8.231 1.798 1.00 0.00 74 ILE A N 6
ATOM 9350 C CA . ILE A 1 74 ? 1.201 -8.599 0.392 1.00 0.00 74 ILE A CA 6
ATOM 9351 C C . ILE A 1 74 ? 2.265 -9.560 -0.163 1.00 0.00 74 ILE A C 6
ATOM 9352 O O . ILE A 1 74 ? 3.280 -9.830 0.481 1.00 0.00 74 ILE A O 6
ATOM 9368 N N . THR A 1 75 ? 2.053 -10.061 -1.379 1.00 0.00 75 THR A N 6
ATOM 9369 C CA . THR A 1 75 ? 3.038 -10.857 -2.132 1.00 0.00 75 THR A CA 6
ATOM 9370 C C . THR A 1 75 ? 3.969 -9.969 -2.973 1.00 0.00 75 THR A C 6
ATOM 9371 O O . THR A 1 75 ? 3.587 -8.850 -3.335 1.00 0.00 75 THR A O 6
ATOM 9382 N N . PRO A 1 76 ? 5.169 -10.449 -3.367 1.00 0.00 76 PRO A N 6
ATOM 9383 C CA . PRO A 1 76 ? 6.006 -9.742 -4.342 1.00 0.00 76 PRO A CA 6
ATOM 9384 C C . PRO A 1 76 ? 5.322 -9.649 -5.723 1.00 0.00 76 PRO A C 6
ATOM 9385 O O . PRO A 1 76 ? 5.518 -8.679 -6.455 1.00 0.00 76 PRO A O 6
ATOM 9396 N N . GLU A 1 77 ? 4.453 -10.615 -6.047 1.00 0.00 77 GLU A N 6
ATOM 9397 C CA . GLU A 1 77 ? 3.626 -10.642 -7.263 1.00 0.00 77 GLU A CA 6
ATOM 9398 C C . GLU A 1 77 ? 2.549 -9.542 -7.286 1.00 0.00 77 GLU A C 6
ATOM 9399 O O . GLU A 1 77 ? 2.190 -9.071 -8.366 1.00 0.00 77 GLU A O 6
ATOM 9411 N N . ALA A 1 78 ? 2.055 -9.097 -6.124 1.00 0.00 78 ALA A N 6
ATOM 9412 C CA . ALA A 1 78 ? 1.196 -7.917 -6.003 1.00 0.00 78 ALA A CA 6
ATOM 9413 C C . ALA A 1 78 ? 2.013 -6.613 -5.923 1.00 0.00 78 ALA A C 6
ATOM 9414 O O . ALA A 1 78 ? 1.650 -5.615 -6.547 1.00 0.00 78 ALA A O 6
ATOM 9421 N N . LEU A 1 79 ? 3.146 -6.626 -5.208 1.00 0.00 79 LEU A N 6
ATOM 9422 C CA . LEU A 1 79 ? 4.026 -5.467 -5.014 1.00 0.00 79 LEU A CA 6
ATOM 9423 C C . LEU A 1 79 ? 4.512 -4.882 -6.354 1.00 0.00 79 LEU A C 6
ATOM 9424 O O . LEU A 1 79 ? 4.401 -3.678 -6.587 1.00 0.00 79 LEU A O 6
ATOM 9440 N N . LYS A 1 80 ? 5.004 -5.728 -7.267 1.00 0.00 80 LYS A N 6
ATOM 9441 C CA . LYS A 1 80 ? 5.492 -5.305 -8.595 1.00 0.00 80 LYS A CA 6
ATOM 9442 C C . LYS A 1 80 ? 4.449 -4.541 -9.429 1.00 0.00 80 LYS A C 6
ATOM 9443 O O . LYS A 1 80 ? 4.811 -3.746 -10.295 1.00 0.00 80 LYS A O 6
ATOM 9462 N N . VAL A 1 81 ? 3.161 -4.770 -9.162 1.00 0.00 81 VAL A N 6
ATOM 9463 C CA . VAL A 1 81 ? 2.021 -4.107 -9.819 1.00 0.00 81 VAL A CA 6
ATOM 9464 C C . VAL A 1 81 ? 1.707 -2.733 -9.228 1.00 0.00 81 VAL A C 6
ATOM 9465 O O . VAL A 1 81 ? 1.204 -1.880 -9.956 1.00 0.00 81 VAL A O 6
ATOM 9478 N N . ILE A 1 82 ? 2.026 -2.467 -7.952 1.00 0.00 82 ILE A N 6
ATOM 9479 C CA . ILE A 1 82 ? 1.704 -1.181 -7.288 1.00 0.00 82 ILE A CA 6
ATOM 9480 C C . ILE A 1 82 ? 2.212 0.012 -8.114 1.00 0.00 82 ILE A C 6
ATOM 9481 O O . ILE A 1 82 ? 1.496 0.994 -8.309 1.00 0.00 82 ILE A O 6
ATOM 9497 N N . GLU A 1 83 ? 3.429 -0.087 -8.653 1.00 0.00 83 GLU A N 6
ATOM 9498 C CA . GLU A 1 83 ? 4.002 0.968 -9.502 1.00 0.00 83 GLU A CA 6
ATOM 9499 C C . GLU A 1 83 ? 3.376 1.042 -10.904 1.00 0.00 83 GLU A C 6
ATOM 9500 O O . GLU A 1 83 ? 3.315 2.121 -11.490 1.00 0.00 83 GLU A O 6
ATOM 9512 N N . LYS A 1 84 ? 2.882 -0.081 -11.444 1.00 0.00 84 LYS A N 6
ATOM 9513 C CA . LYS A 1 84 ? 2.289 -0.174 -12.787 1.00 0.00 84 LYS A CA 6
ATOM 9514 C C . LYS A 1 84 ? 0.974 0.598 -12.869 1.00 0.00 84 LYS A C 6
ATOM 9515 O O . LYS A 1 84 ? 0.732 1.303 -13.847 1.00 0.00 84 LYS A O 6
ATOM 9534 N N . ILE A 1 85 ? 0.182 0.544 -11.797 1.00 0.00 85 ILE A N 6
ATOM 9535 C CA . ILE A 1 85 ? -1.035 1.351 -11.631 1.00 0.00 85 ILE A CA 6
ATOM 9536 C C . ILE A 1 85 ? -0.709 2.849 -11.742 1.00 0.00 85 ILE A C 6
ATOM 9537 O O . ILE A 1 85 ? -1.370 3.589 -12.471 1.00 0.00 85 ILE A O 6
ATOM 9553 N N . GLU A 1 86 ? 0.334 3.297 -11.044 1.00 0.00 86 GLU A N 6
ATOM 9554 C CA . GLU A 1 86 ? 0.716 4.714 -10.989 1.00 0.00 86 GLU A CA 6
ATOM 9555 C C . GLU A 1 86 ? 1.414 5.187 -12.279 1.00 0.00 86 GLU A C 6
ATOM 9556 O O . GLU A 1 86 ? 1.210 6.329 -12.702 1.00 0.00 86 GLU A O 6
ATOM 9568 N N . LYS A 1 87 ? 2.160 4.302 -12.962 1.00 0.00 87 LYS A N 6
ATOM 9569 C CA . LYS A 1 87 ? 2.667 4.540 -14.326 1.00 0.00 87 LYS A CA 6
ATOM 9570 C C . LYS A 1 87 ? 1.505 4.758 -15.304 1.00 0.00 87 LYS A C 6
ATOM 9571 O O . LYS A 1 87 ? 1.552 5.687 -16.109 1.00 0.00 87 LYS A O 6
ATOM 9590 N N . GLU A 1 88 ? 0.455 3.936 -15.219 1.00 0.00 88 GLU A N 6
ATOM 9591 C CA . GLU A 1 88 ? -0.712 4.008 -16.109 1.00 0.00 88 GLU A CA 6
ATOM 9592 C C . GLU A 1 88 ? -1.652 5.189 -15.811 1.00 0.00 88 GLU A C 6
ATOM 9593 O O . GLU A 1 88 ? -2.260 5.721 -16.743 1.00 0.00 88 GLU A O 6
ATOM 9605 N N . GLU A 1 89 ? -1.746 5.661 -14.560 1.00 0.00 89 GLU A N 6
ATOM 9606 C CA . GLU A 1 89 ? -2.448 6.921 -14.258 1.00 0.00 89 GLU A CA 6
ATOM 9607 C C . GLU A 1 89 ? -1.696 8.152 -14.823 1.00 0.00 89 GLU A C 6
ATOM 9608 O O . GLU A 1 89 ? -2.318 9.166 -15.153 1.00 0.00 89 GLU A O 6
ATOM 9620 N N . GLY A 1 90 ? -0.376 8.041 -15.012 1.00 0.00 90 GLY A N 6
ATOM 9621 C CA . GLY A 1 90 ? 0.475 9.023 -15.690 1.00 0.00 90 GLY A CA 6
ATOM 9622 C C . GLY A 1 90 ? 1.450 9.717 -14.740 1.00 0.00 90 GLY A C 6
ATOM 9623 O O . GLY A 1 90 ? 1.197 10.825 -14.265 1.00 0.00 90 GLY A O 6
ATOM 9627 N N . SER A 1 91 ? 2.604 9.093 -14.505 1.00 0.00 91 SER A N 6
ATOM 9628 C CA . SER A 1 91 ? 3.680 9.642 -13.663 1.00 0.00 91 SER A CA 6
ATOM 9629 C C . SER A 1 91 ? 4.297 10.919 -14.251 1.00 0.00 91 SER A C 6
ATOM 9630 O O . SER A 1 91 ? 4.438 11.929 -13.555 1.00 0.00 91 SER A O 6
ATOM 9638 N N . LEU A 1 92 ? 4.573 10.907 -15.559 1.00 0.00 92 LEU A N 6
ATOM 9639 C CA . LEU A 1 92 ? 5.028 12.069 -16.333 1.00 0.00 92 LEU A CA 6
ATOM 9640 C C . LEU A 1 92 ? 3.905 13.091 -16.593 1.00 0.00 92 LEU A C 6
ATOM 9641 O O . LEU A 1 92 ? 4.185 14.233 -16.957 1.00 0.00 92 LEU A O 6
ATOM 9657 N N . GLU A 1 93 ? 2.639 12.700 -16.410 1.00 0.00 93 GLU A N 6
ATOM 9658 C CA . GLU A 1 93 ? 1.478 13.594 -16.557 1.00 0.00 93 GLU A CA 6
ATOM 9659 C C . GLU A 1 93 ? 1.253 14.466 -15.305 1.00 0.00 93 GLU A C 6
ATOM 9660 O O . GLU A 1 93 ? 0.867 15.631 -15.419 1.00 0.00 93 GLU A O 6
ATOM 9672 N N . HIS A 1 94 ? 1.527 13.926 -14.109 1.00 0.00 94 HIS A N 6
ATOM 9673 C CA . HIS A 1 94 ? 1.418 14.649 -12.837 1.00 0.00 94 HIS A CA 6
ATOM 9674 C C . HIS A 1 94 ? 2.514 15.715 -12.686 1.00 0.00 94 HIS A C 6
ATOM 9675 O O . HIS A 1 94 ? 2.231 16.913 -12.627 1.00 0.00 94 HIS A O 6
ATOM 9689 N N . HIS A 1 95 ? 3.768 15.253 -12.648 1.00 0.00 95 HIS A N 6
ATOM 9690 C CA . HIS A 1 95 ? 5.011 16.029 -12.663 1.00 0.00 95 HIS A CA 6
ATOM 9691 C C . HIS A 1 95 ? 5.048 17.280 -11.740 1.00 0.00 95 HIS A C 6
ATOM 9692 O O . HIS A 1 95 ? 5.590 18.328 -12.106 1.00 0.00 95 HIS A O 6
ATOM 9706 N N . HIS A 1 96 ? 4.455 17.201 -10.541 1.00 0.00 96 HIS A N 6
ATOM 9707 C CA . HIS A 1 96 ? 4.364 18.341 -9.612 1.00 0.00 96 HIS A CA 6
ATOM 9708 C C . HIS A 1 96 ? 5.723 18.754 -9.005 1.00 0.00 96 HIS A C 6
ATOM 9709 O O . HIS A 1 96 ? 6.669 17.960 -8.967 1.00 0.00 96 HIS A O 6
ATOM 9723 N N . HIS A 1 97 ? 5.817 19.989 -8.498 1.00 0.00 97 HIS A N 6
ATOM 9724 C CA . HIS A 1 97 ? 7.031 20.520 -7.862 1.00 0.00 97 HIS A CA 6
ATOM 9725 C C . HIS A 1 97 ? 7.457 19.663 -6.655 1.00 0.00 97 HIS A C 6
ATOM 9726 O O . HIS A 1 97 ? 6.660 19.395 -5.752 1.00 0.00 97 HIS A O 6
ATOM 9740 N N . HIS A 1 98 ? 8.719 19.219 -6.644 1.00 0.00 98 HIS A N 6
ATOM 9741 C CA . HIS A 1 98 ? 9.221 18.224 -5.685 1.00 0.00 98 HIS A CA 6
ATOM 9742 C C . HIS A 1 98 ? 9.520 18.811 -4.289 1.00 0.00 98 HIS A C 6
ATOM 9743 O O . HIS A 1 98 ? 9.474 18.085 -3.292 1.00 0.00 98 HIS A O 6
ATOM 9757 N N . HIS A 1 99 ? 9.829 20.113 -4.216 1.00 0.00 99 HIS A N 6
ATOM 9758 C CA . HIS A 1 99 ? 10.177 20.862 -2.996 1.00 0.00 99 HIS A CA 6
ATOM 9759 C C . HIS A 1 99 ? 9.807 22.358 -3.107 1.00 0.00 99 HIS A C 6
ATOM 9760 O O . HIS A 1 99 ? 9.965 22.947 -4.204 1.00 0.00 99 HIS A O 6
ATOM 9775 N N . GLY A 1 1 ? 19.349 7.701 10.970 1.00 0.00 1 GLY A N 7
ATOM 9776 C CA . GLY A 1 1 ? 18.739 8.976 11.406 1.00 0.00 1 GLY A CA 7
ATOM 9777 C C . GLY A 1 1 ? 17.246 9.014 11.116 1.00 0.00 1 GLY A C 7
ATOM 9778 O O . GLY A 1 1 ? 16.612 7.974 10.934 1.00 0.00 1 GLY A O 7
ATOM 9784 N N . GLU A 1 2 ? 16.662 10.215 11.067 1.00 0.00 2 GLU A N 7
ATOM 9785 C CA . GLU A 1 2 ? 15.247 10.435 10.721 1.00 0.00 2 GLU A CA 7
ATOM 9786 C C . GLU A 1 2 ? 15.057 10.349 9.192 1.00 0.00 2 GLU A C 7
ATOM 9787 O O . GLU A 1 2 ? 15.315 11.310 8.463 1.00 0.00 2 GLU A O 7
ATOM 9799 N N . GLU A 1 3 ? 14.646 9.176 8.698 1.00 0.00 3 GLU A N 7
ATOM 9800 C CA . GLU A 1 3 ? 14.634 8.837 7.258 1.00 0.00 3 GLU A CA 7
ATOM 9801 C C . GLU A 1 3 ? 13.294 8.277 6.746 1.00 0.00 3 GLU A C 7
ATOM 9802 O O . GLU A 1 3 ? 13.065 8.239 5.536 1.00 0.00 3 GLU A O 7
ATOM 9814 N N . GLU A 1 4 ? 12.393 7.865 7.642 1.00 0.00 4 GLU A N 7
ATOM 9815 C CA . GLU A 1 4 ? 11.095 7.238 7.342 1.00 0.00 4 GLU A CA 7
ATOM 9816 C C . GLU A 1 4 ? 9.909 7.876 8.094 1.00 0.00 4 GLU A C 7
ATOM 9817 O O . GLU A 1 4 ? 8.812 7.313 8.112 1.00 0.00 4 GLU A O 7
ATOM 9829 N N . LYS A 1 5 ? 10.110 9.054 8.702 1.00 0.00 5 LYS A N 7
ATOM 9830 C CA . LYS A 1 5 ? 9.173 9.716 9.637 1.00 0.00 5 LYS A CA 7
ATOM 9831 C C . LYS A 1 5 ? 7.759 9.918 9.078 1.00 0.00 5 LYS A C 7
ATOM 9832 O O . LYS A 1 5 ? 6.776 9.731 9.788 1.00 0.00 5 LYS A O 7
ATOM 9851 N N . GLU A 1 6 ? 7.670 10.263 7.798 1.00 0.00 6 GLU A N 7
ATOM 9852 C CA . GLU A 1 6 ? 6.432 10.481 7.029 1.00 0.00 6 GLU A CA 7
ATOM 9853 C C . GLU A 1 6 ? 6.166 9.350 6.015 1.00 0.00 6 GLU A C 7
ATOM 9854 O O . GLU A 1 6 ? 5.377 9.512 5.083 1.00 0.00 6 GLU A O 7
ATOM 9866 N N . ILE A 1 7 ? 6.834 8.202 6.183 1.00 0.00 7 ILE A N 7
ATOM 9867 C CA . ILE A 1 7 ? 6.909 7.125 5.188 1.00 0.00 7 ILE A CA 7
ATOM 9868 C C . ILE A 1 7 ? 6.505 5.763 5.773 1.00 0.00 7 ILE A C 7
ATOM 9869 O O . ILE A 1 7 ? 5.607 5.121 5.238 1.00 0.00 7 ILE A O 7
ATOM 9885 N N . ASP A 1 8 ? 7.104 5.319 6.885 1.00 0.00 8 ASP A N 7
ATOM 9886 C CA . ASP A 1 8 ? 6.809 4.008 7.492 1.00 0.00 8 ASP A CA 7
ATOM 9887 C C . ASP A 1 8 ? 5.345 3.911 7.953 1.00 0.00 8 ASP A C 7
ATOM 9888 O O . ASP A 1 8 ? 4.635 2.956 7.619 1.00 0.00 8 ASP A O 7
ATOM 9897 N N . LYS A 1 9 ? 4.845 4.951 8.634 1.00 0.00 9 LYS A N 7
ATOM 9898 C CA . LYS A 1 9 ? 3.432 5.028 9.042 1.00 0.00 9 LYS A CA 7
ATOM 9899 C C . LYS A 1 9 ? 2.461 5.132 7.860 1.00 0.00 9 LYS A C 7
ATOM 9900 O O . LYS A 1 9 ? 1.305 4.756 8.008 1.00 0.00 9 LYS A O 7
ATOM 9919 N N . LEU A 1 10 ? 2.926 5.543 6.675 1.00 0.00 10 LEU A N 7
ATOM 9920 C CA . LEU A 1 10 ? 2.144 5.535 5.430 1.00 0.00 10 LEU A CA 7
ATOM 9921 C C . LEU A 1 10 ? 2.060 4.138 4.778 1.00 0.00 10 LEU A C 7
ATOM 9922 O O . LEU A 1 10 ? 1.210 3.930 3.912 1.00 0.00 10 LEU A O 7
ATOM 9938 N N . VAL A 1 11 ? 2.868 3.164 5.219 1.00 0.00 11 VAL A N 7
ATOM 9939 C CA . VAL A 1 11 ? 2.740 1.740 4.837 1.00 0.00 11 VAL A CA 7
ATOM 9940 C C . VAL A 1 11 ? 1.946 0.938 5.877 1.00 0.00 11 VAL A C 7
ATOM 9941 O O . VAL A 1 11 ? 1.226 0.002 5.535 1.00 0.00 11 VAL A O 7
ATOM 9954 N N . GLU A 1 12 ? 2.026 1.329 7.149 1.00 0.00 12 GLU A N 7
ATOM 9955 C CA . GLU A 1 12 ? 1.373 0.647 8.272 1.00 0.00 12 GLU A CA 7
ATOM 9956 C C . GLU A 1 12 ? -0.153 0.571 8.099 1.00 0.00 12 GLU A C 7
ATOM 9957 O O . GLU A 1 12 ? -0.743 -0.511 8.119 1.00 0.00 12 GLU A O 7
ATOM 9969 N N . LEU A 1 13 ? -0.799 1.722 7.884 1.00 0.00 13 LEU A N 7
ATOM 9970 C CA . LEU A 1 13 ? -2.242 1.790 7.628 1.00 0.00 13 LEU A CA 7
ATOM 9971 C C . LEU A 1 13 ? -2.640 1.243 6.245 1.00 0.00 13 LEU A C 7
ATOM 9972 O O . LEU A 1 13 ? -3.753 0.744 6.077 1.00 0.00 13 LEU A O 7
ATOM 9988 N N . PHE A 1 14 ? -1.731 1.278 5.265 1.00 0.00 14 PHE A N 7
ATOM 9989 C CA . PHE A 1 14 ? -1.958 0.700 3.938 1.00 0.00 14 PHE A CA 7
ATOM 9990 C C . PHE A 1 14 ? -2.116 -0.826 4.030 1.00 0.00 14 PHE A C 7
ATOM 9991 O O . PHE A 1 14 ? -2.885 -1.408 3.265 1.00 0.00 14 PHE A O 7
ATOM 10008 N N . ALA A 1 15 ? -1.487 -1.466 5.022 1.00 0.00 15 ALA A N 7
ATOM 10009 C CA . ALA A 1 15 ? -1.636 -2.898 5.268 1.00 0.00 15 ALA A CA 7
ATOM 10010 C C . ALA A 1 15 ? -3.083 -3.296 5.608 1.00 0.00 15 ALA A C 7
ATOM 10011 O O . ALA A 1 15 ? -3.672 -4.165 4.960 1.00 0.00 15 ALA A O 7
ATOM 10018 N N . GLN A 1 16 ? -3.684 -2.622 6.596 1.00 0.00 16 GLN A N 7
ATOM 10019 C CA . GLN A 1 16 ? -5.067 -2.888 7.003 1.00 0.00 16 GLN A CA 7
ATOM 10020 C C . GLN A 1 16 ? -6.086 -2.405 5.955 1.00 0.00 16 GLN A C 7
ATOM 10021 O O . GLN A 1 16 ? -7.141 -3.016 5.792 1.00 0.00 16 GLN A O 7
ATOM 10035 N N . ALA A 1 17 ? -5.748 -1.365 5.184 1.00 0.00 17 ALA A N 7
ATOM 10036 C CA . ALA A 1 17 ? -6.552 -0.907 4.052 1.00 0.00 17 ALA A CA 7
ATOM 10037 C C . ALA A 1 17 ? -6.564 -1.923 2.890 1.00 0.00 17 ALA A C 7
ATOM 10038 O O . ALA A 1 17 ? -7.615 -2.157 2.294 1.00 0.00 17 ALA A O 7
ATOM 10045 N N . TYR A 1 18 ? -5.430 -2.570 2.597 1.00 0.00 18 TYR A N 7
ATOM 10046 C CA . TYR A 1 18 ? -5.338 -3.643 1.599 1.00 0.00 18 TYR A CA 7
ATOM 10047 C C . TYR A 1 18 ? -6.112 -4.890 2.045 1.00 0.00 18 TYR A C 7
ATOM 10048 O O . TYR A 1 18 ? -6.831 -5.488 1.245 1.00 0.00 18 TYR A O 7
ATOM 10066 N N . GLU A 1 19 ? -6.036 -5.253 3.330 1.00 0.00 19 GLU A N 7
ATOM 10067 C CA . GLU A 1 19 ? -6.846 -6.340 3.895 1.00 0.00 19 GLU A CA 7
ATOM 10068 C C . GLU A 1 19 ? -8.349 -6.055 3.784 1.00 0.00 19 GLU A C 7
ATOM 10069 O O . GLU A 1 19 ? -9.111 -6.922 3.355 1.00 0.00 19 GLU A O 7
ATOM 10081 N N . ASP A 1 20 ? -8.780 -4.829 4.102 1.00 0.00 20 ASP A N 7
ATOM 10082 C CA . ASP A 1 20 ? -10.176 -4.418 3.937 1.00 0.00 20 ASP A CA 7
ATOM 10083 C C . ASP A 1 20 ? -10.605 -4.471 2.465 1.00 0.00 20 ASP A C 7
ATOM 10084 O O . ASP A 1 20 ? -11.680 -4.984 2.154 1.00 0.00 20 ASP A O 7
ATOM 10093 N N . ALA A 1 21 ? -9.740 -4.033 1.546 1.00 0.00 21 ALA A N 7
ATOM 10094 C CA . ALA A 1 21 ? -10.017 -4.062 0.116 1.00 0.00 21 ALA A CA 7
ATOM 10095 C C . ALA A 1 21 ? -10.162 -5.490 -0.427 1.00 0.00 21 ALA A C 7
ATOM 10096 O O . ALA A 1 21 ? -11.093 -5.776 -1.182 1.00 0.00 21 ALA A O 7
ATOM 10103 N N . ARG A 1 22 ? -9.281 -6.403 -0.007 1.00 0.00 22 ARG A N 7
ATOM 10104 C CA . ARG A 1 22 ? -9.309 -7.813 -0.411 1.00 0.00 22 ARG A CA 7
ATOM 10105 C C . ARG A 1 22 ? -10.545 -8.552 0.118 1.00 0.00 22 ARG A C 7
ATOM 10106 O O . ARG A 1 22 ? -11.088 -9.410 -0.577 1.00 0.00 22 ARG A O 7
ATOM 10127 N N . GLU A 1 23 ? -11.044 -8.175 1.297 1.00 0.00 23 GLU A N 7
ATOM 10128 C CA . GLU A 1 23 ? -12.288 -8.715 1.871 1.00 0.00 23 GLU A CA 7
ATOM 10129 C C . GLU A 1 23 ? -13.569 -8.098 1.280 1.00 0.00 23 GLU A C 7
ATOM 10130 O O . GLU A 1 23 ? -14.581 -8.797 1.181 1.00 0.00 23 GLU A O 7
ATOM 10142 N N . LYS A 1 24 ? -13.557 -6.820 0.873 1.00 0.00 24 LYS A N 7
ATOM 10143 C CA . LYS A 1 24 ? -14.740 -6.129 0.309 1.00 0.00 24 LYS A CA 7
ATOM 10144 C C . LYS A 1 24 ? -14.909 -6.319 -1.210 1.00 0.00 24 LYS A C 7
ATOM 10145 O O . LYS A 1 24 ? -16.039 -6.300 -1.700 1.00 0.00 24 LYS A O 7
ATOM 10164 N N . LYS A 1 25 ? -13.813 -6.557 -1.945 1.00 0.00 25 LYS A N 7
ATOM 10165 C CA . LYS A 1 25 ? -13.764 -6.768 -3.409 1.00 0.00 25 LYS A CA 7
ATOM 10166 C C . LYS A 1 25 ? -13.301 -8.194 -3.728 1.00 0.00 25 LYS A C 7
ATOM 10167 O O . LYS A 1 25 ? -12.257 -8.387 -4.347 1.00 0.00 25 LYS A O 7
ATOM 10186 N N . ARG A 1 26 ? -14.061 -9.219 -3.323 1.00 0.00 26 ARG A N 7
ATOM 10187 C CA . ARG A 1 26 ? -13.695 -10.648 -3.527 1.00 0.00 26 ARG A CA 7
ATOM 10188 C C . ARG A 1 26 ? -13.554 -11.019 -5.010 1.00 0.00 26 ARG A C 7
ATOM 10189 O O . ARG A 1 26 ? -12.747 -11.876 -5.368 1.00 0.00 26 ARG A O 7
ATOM 10210 N N . ASN A 1 27 ? -14.314 -10.333 -5.865 1.00 0.00 27 ASN A N 7
ATOM 10211 C CA . ASN A 1 27 ? -14.257 -10.407 -7.329 1.00 0.00 27 ASN A CA 7
ATOM 10212 C C . ASN A 1 27 ? -13.140 -9.536 -7.963 1.00 0.00 27 ASN A C 7
ATOM 10213 O O . ASN A 1 27 ? -13.058 -9.423 -9.189 1.00 0.00 27 ASN A O 7
ATOM 10224 N N . GLY A 1 28 ? -12.310 -8.887 -7.138 1.00 0.00 28 GLY A N 7
ATOM 10225 C CA . GLY A 1 28 ? -11.233 -7.974 -7.523 1.00 0.00 28 GLY A CA 7
ATOM 10226 C C . GLY A 1 28 ? -9.950 -8.672 -7.993 1.00 0.00 28 GLY A C 7
ATOM 10227 O O . GLY A 1 28 ? -9.915 -9.871 -8.288 1.00 0.00 28 GLY A O 7
ATOM 10231 N N . THR A 1 29 ? -8.872 -7.893 -8.020 1.00 0.00 29 THR A N 7
ATOM 10232 C CA . THR A 1 29 ? -7.487 -8.295 -8.314 1.00 0.00 29 THR A CA 7
ATOM 10233 C C . THR A 1 29 ? -6.546 -7.724 -7.251 1.00 0.00 29 THR A C 7
ATOM 10234 O O . THR A 1 29 ? -6.899 -6.729 -6.609 1.00 0.00 29 THR A O 7
ATOM 10245 N N . PRO A 1 30 ? -5.325 -8.267 -7.080 1.00 0.00 30 PRO A N 7
ATOM 10246 C CA . PRO A 1 30 ? -4.325 -7.651 -6.210 1.00 0.00 30 PRO A CA 7
ATOM 10247 C C . PRO A 1 30 ? -4.043 -6.178 -6.560 1.00 0.00 30 PRO A C 7
ATOM 10248 O O . PRO A 1 30 ? -3.810 -5.381 -5.653 1.00 0.00 30 PRO A O 7
ATOM 10259 N N . GLU A 1 31 ? -4.128 -5.777 -7.836 1.00 0.00 31 GLU A N 7
ATOM 10260 C CA . GLU A 1 31 ? -3.964 -4.362 -8.215 1.00 0.00 31 GLU A CA 7
ATOM 10261 C C . GLU A 1 31 ? -5.165 -3.488 -7.812 1.00 0.00 31 GLU A C 7
ATOM 10262 O O . GLU A 1 31 ? -4.975 -2.384 -7.303 1.00 0.00 31 GLU A O 7
ATOM 10274 N N . GLU A 1 32 ? -6.396 -3.993 -7.949 1.00 0.00 32 GLU A N 7
ATOM 10275 C CA . GLU A 1 32 ? -7.615 -3.320 -7.478 1.00 0.00 32 GLU A CA 7
ATOM 10276 C C . GLU A 1 32 ? -7.691 -3.219 -5.947 1.00 0.00 32 GLU A C 7
ATOM 10277 O O . GLU A 1 32 ? -8.311 -2.286 -5.427 1.00 0.00 32 GLU A O 7
ATOM 10289 N N . TRP A 1 33 ? -7.072 -4.154 -5.219 1.00 0.00 33 TRP A N 7
ATOM 10290 C CA . TRP A 1 33 ? -6.946 -4.088 -3.762 1.00 0.00 33 TRP A CA 7
ATOM 10291 C C . TRP A 1 33 ? -5.886 -3.083 -3.323 1.00 0.00 33 TRP A C 7
ATOM 10292 O O . TRP A 1 33 ? -6.149 -2.314 -2.397 1.00 0.00 33 TRP A O 7
ATOM 10313 N N . VAL A 1 34 ? -4.739 -2.995 -4.016 1.00 0.00 34 VAL A N 7
ATOM 10314 C CA . VAL A 1 34 ? -3.767 -1.926 -3.744 1.00 0.00 34 VAL A CA 7
ATOM 10315 C C . VAL A 1 34 ? -4.384 -0.558 -4.044 1.00 0.00 34 VAL A C 7
ATOM 10316 O O . VAL A 1 34 ? -4.328 0.308 -3.174 1.00 0.00 34 VAL A O 7
ATOM 10329 N N . ARG A 1 35 ? -5.037 -0.352 -5.202 1.00 0.00 35 ARG A N 7
ATOM 10330 C CA . ARG A 1 35 ? -5.610 0.959 -5.574 1.00 0.00 35 ARG A CA 7
ATOM 10331 C C . ARG A 1 35 ? -6.682 1.458 -4.603 1.00 0.00 35 ARG A C 7
ATOM 10332 O O . ARG A 1 35 ? -6.792 2.667 -4.403 1.00 0.00 35 ARG A O 7
ATOM 10353 N N . ASP A 1 36 ? -7.457 0.558 -4.005 1.00 0.00 36 ASP A N 7
ATOM 10354 C CA . ASP A 1 36 ? -8.453 0.914 -2.987 1.00 0.00 36 ASP A CA 7
ATOM 10355 C C . ASP A 1 36 ? -7.795 1.202 -1.626 1.00 0.00 36 ASP A C 7
ATOM 10356 O O . ASP A 1 36 ? -8.188 2.140 -0.928 1.00 0.00 36 ASP A O 7
ATOM 10365 N N . ALA A 1 37 ? -6.730 0.462 -1.289 1.00 0.00 37 ALA A N 7
ATOM 10366 C CA . ALA A 1 37 ? -5.943 0.682 -0.083 1.00 0.00 37 ALA A CA 7
ATOM 10367 C C . ALA A 1 37 ? -5.267 2.059 -0.056 1.00 0.00 37 ALA A C 7
ATOM 10368 O O . ALA A 1 37 ? -5.197 2.667 1.013 1.00 0.00 37 ALA A O 7
ATOM 10375 N N . ILE A 1 38 ? -4.808 2.569 -1.211 1.00 0.00 38 ILE A N 7
ATOM 10376 C CA . ILE A 1 38 ? -4.228 3.917 -1.313 1.00 0.00 38 ILE A CA 7
ATOM 10377 C C . ILE A 1 38 ? -5.201 4.973 -0.774 1.00 0.00 38 ILE A C 7
ATOM 10378 O O . ILE A 1 38 ? -4.801 5.835 0.009 1.00 0.00 38 ILE A O 7
ATOM 10394 N N . GLU A 1 39 ? -6.479 4.918 -1.165 1.00 0.00 39 GLU A N 7
ATOM 10395 C CA . GLU A 1 39 ? -7.440 5.937 -0.771 1.00 0.00 39 GLU A CA 7
ATOM 10396 C C . GLU A 1 39 ? -7.691 5.850 0.728 1.00 0.00 39 GLU A C 7
ATOM 10397 O O . GLU A 1 39 ? -7.511 6.846 1.414 1.00 0.00 39 GLU A O 7
ATOM 10409 N N . GLU A 1 40 ? -7.988 4.671 1.283 1.00 0.00 40 GLU A N 7
ATOM 10410 C CA . GLU A 1 40 ? -8.267 4.574 2.716 1.00 0.00 40 GLU A CA 7
ATOM 10411 C C . GLU A 1 40 ? -7.041 4.934 3.575 1.00 0.00 40 GLU A C 7
ATOM 10412 O O . GLU A 1 40 ? -7.198 5.604 4.594 1.00 0.00 40 GLU A O 7
ATOM 10424 N N . ALA A 1 41 ? -5.821 4.603 3.136 1.00 0.00 41 ALA A N 7
ATOM 10425 C CA . ALA A 1 41 ? -4.587 5.051 3.782 1.00 0.00 41 ALA A CA 7
ATOM 10426 C C . ALA A 1 41 ? -4.419 6.585 3.763 1.00 0.00 41 ALA A C 7
ATOM 10427 O O . ALA A 1 41 ? -3.970 7.168 4.750 1.00 0.00 41 ALA A O 7
ATOM 10434 N N . ALA A 1 42 ? -4.811 7.256 2.678 1.00 0.00 42 ALA A N 7
ATOM 10435 C CA . ALA A 1 42 ? -4.834 8.717 2.601 1.00 0.00 42 ALA A CA 7
ATOM 10436 C C . ALA A 1 42 ? -5.953 9.336 3.466 1.00 0.00 42 ALA A C 7
ATOM 10437 O O . ALA A 1 42 ? -5.703 10.265 4.242 1.00 0.00 42 ALA A O 7
ATOM 10444 N N . ARG A 1 43 ? -7.177 8.792 3.391 1.00 0.00 43 ARG A N 7
ATOM 10445 C CA . ARG A 1 43 ? -8.366 9.268 4.124 1.00 0.00 43 ARG A CA 7
ATOM 10446 C C . ARG A 1 43 ? -8.216 9.137 5.644 1.00 0.00 43 ARG A C 7
ATOM 10447 O O . ARG A 1 43 ? -8.689 10.006 6.377 1.00 0.00 43 ARG A O 7
ATOM 10468 N N . ARG A 1 44 ? -7.512 8.098 6.116 1.00 0.00 44 ARG A N 7
ATOM 10469 C CA . ARG A 1 44 ? -7.194 7.835 7.536 1.00 0.00 44 ARG A CA 7
ATOM 10470 C C . ARG A 1 44 ? -6.484 9.008 8.221 1.00 0.00 44 ARG A C 7
ATOM 10471 O O . ARG A 1 44 ? -6.691 9.230 9.415 1.00 0.00 44 ARG A O 7
ATOM 10492 N N . VAL A 1 45 ? -5.670 9.758 7.471 1.00 0.00 45 VAL A N 7
ATOM 10493 C CA . VAL A 1 45 ? -4.866 10.891 7.978 1.00 0.00 45 VAL A CA 7
ATOM 10494 C C . VAL A 1 45 ? -5.344 12.253 7.452 1.00 0.00 45 VAL A C 7
ATOM 10495 O O . VAL A 1 45 ? -4.986 13.291 8.009 1.00 0.00 45 VAL A O 7
ATOM 10508 N N . GLY A 1 46 ? -6.133 12.258 6.372 1.00 0.00 46 GLY A N 7
ATOM 10509 C CA . GLY A 1 46 ? -6.545 13.469 5.649 1.00 0.00 46 GLY A CA 7
ATOM 10510 C C . GLY A 1 46 ? -5.512 13.980 4.631 1.00 0.00 46 GLY A C 7
ATOM 10511 O O . GLY A 1 46 ? -5.357 15.195 4.474 1.00 0.00 46 GLY A O 7
ATOM 10515 N N . ARG A 1 47 ? -4.764 13.081 3.972 1.00 0.00 47 ARG A N 7
ATOM 10516 C CA . ARG A 1 47 ? -3.848 13.363 2.844 1.00 0.00 47 ARG A CA 7
ATOM 10517 C C . ARG A 1 47 ? -4.470 13.029 1.484 1.00 0.00 47 ARG A C 7
ATOM 10518 O O . ARG A 1 47 ? -5.575 12.493 1.404 1.00 0.00 47 ARG A O 7
ATOM 10539 N N . SER A 1 48 ? -3.754 13.378 0.413 1.00 0.00 48 SER A N 7
ATOM 10540 C CA . SER A 1 48 ? -4.063 12.933 -0.954 1.00 0.00 48 SER A CA 7
ATOM 10541 C C . SER A 1 48 ? -3.472 11.544 -1.238 1.00 0.00 48 SER A C 7
ATOM 10542 O O . SER A 1 48 ? -2.645 11.029 -0.477 1.00 0.00 48 SER A O 7
ATOM 10550 N N . ARG A 1 49 ? -3.863 10.939 -2.367 1.00 0.00 49 ARG A N 7
ATOM 10551 C CA . ARG A 1 49 ? -3.361 9.617 -2.785 1.00 0.00 49 ARG A CA 7
ATOM 10552 C C . ARG A 1 49 ? -1.889 9.682 -3.202 1.00 0.00 49 ARG A C 7
ATOM 10553 O O . ARG A 1 49 ? -1.099 8.814 -2.859 1.00 0.00 49 ARG A O 7
ATOM 10574 N N . SER A 1 50 ? -1.483 10.742 -3.891 1.00 0.00 50 SER A N 7
ATOM 10575 C CA . SER A 1 50 ? -0.135 10.871 -4.455 1.00 0.00 50 SER A CA 7
ATOM 10576 C C . SER A 1 50 ? 0.951 10.914 -3.367 1.00 0.00 50 SER A C 7
ATOM 10577 O O . SER A 1 50 ? 2.063 10.426 -3.583 1.00 0.00 50 SER A O 7
ATOM 10585 N N . ARG A 1 51 ? 0.608 11.412 -2.168 1.00 0.00 51 ARG A N 7
ATOM 10586 C CA . ARG A 1 51 ? 1.475 11.423 -0.973 1.00 0.00 51 ARG A CA 7
ATOM 10587 C C . ARG A 1 51 ? 1.756 10.005 -0.464 1.00 0.00 51 ARG A C 7
ATOM 10588 O O . ARG A 1 51 ? 2.915 9.638 -0.286 1.00 0.00 51 ARG A O 7
ATOM 10609 N N . VAL A 1 52 ? 0.714 9.188 -0.273 1.00 0.00 52 VAL A N 7
ATOM 10610 C CA . VAL A 1 52 ? 0.857 7.782 0.160 1.00 0.00 52 VAL A CA 7
ATOM 10611 C C . VAL A 1 52 ? 1.507 6.910 -0.919 1.00 0.00 52 VAL A C 7
ATOM 10612 O O . VAL A 1 52 ? 2.316 6.046 -0.586 1.00 0.00 52 VAL A O 7
ATOM 10625 N N . VAL A 1 53 ? 1.231 7.168 -2.204 1.00 0.00 53 VAL A N 7
ATOM 10626 C CA . VAL A 1 53 ? 1.868 6.442 -3.325 1.00 0.00 53 VAL A CA 7
ATOM 10627 C C . VAL A 1 53 ? 3.380 6.642 -3.312 1.00 0.00 53 VAL A C 7
ATOM 10628 O O . VAL A 1 53 ? 4.121 5.673 -3.250 1.00 0.00 53 VAL A O 7
ATOM 10641 N N . GLU A 1 54 ? 3.864 7.881 -3.292 1.00 0.00 54 GLU A N 7
ATOM 10642 C CA . GLU A 1 54 ? 5.291 8.200 -3.193 1.00 0.00 54 GLU A CA 7
ATOM 10643 C C . GLU A 1 54 ? 5.918 7.602 -1.924 1.00 0.00 54 GLU A C 7
ATOM 10644 O O . GLU A 1 54 ? 7.073 7.178 -1.953 1.00 0.00 54 GLU A O 7
ATOM 10656 N N . ALA A 1 55 ? 5.151 7.498 -0.833 1.00 0.00 55 ALA A N 7
ATOM 10657 C CA . ALA A 1 55 ? 5.643 6.981 0.438 1.00 0.00 55 ALA A CA 7
ATOM 10658 C C . ALA A 1 55 ? 5.836 5.460 0.399 1.00 0.00 55 ALA A C 7
ATOM 10659 O O . ALA A 1 55 ? 6.958 4.987 0.590 1.00 0.00 55 ALA A O 7
ATOM 10666 N N . LEU A 1 56 ? 4.793 4.683 0.070 1.00 0.00 56 LEU A N 7
ATOM 10667 C CA . LEU A 1 56 ? 4.920 3.223 -0.002 1.00 0.00 56 LEU A CA 7
ATOM 10668 C C . LEU A 1 56 ? 5.853 2.801 -1.149 1.00 0.00 56 LEU A C 7
ATOM 10669 O O . LEU A 1 56 ? 6.569 1.805 -1.033 1.00 0.00 56 LEU A O 7
ATOM 10685 N N . ARG A 1 57 ? 5.898 3.580 -2.238 1.00 0.00 57 ARG A N 7
ATOM 10686 C CA . ARG A 1 57 ? 6.779 3.298 -3.375 1.00 0.00 57 ARG A CA 7
ATOM 10687 C C . ARG A 1 57 ? 8.244 3.519 -3.009 1.00 0.00 57 ARG A C 7
ATOM 10688 O O . ARG A 1 57 ? 9.031 2.581 -3.121 1.00 0.00 57 ARG A O 7
ATOM 10709 N N . ARG A 1 58 ? 8.616 4.699 -2.490 1.00 0.00 58 ARG A N 7
ATOM 10710 C CA . ARG A 1 58 ? 10.017 4.989 -2.112 1.00 0.00 58 ARG A CA 7
ATOM 10711 C C . ARG A 1 58 ? 10.501 4.174 -0.911 1.00 0.00 58 ARG A C 7
ATOM 10712 O O . ARG A 1 58 ? 11.690 3.876 -0.831 1.00 0.00 58 ARG A O 7
ATOM 10733 N N . TYR A 1 59 ? 9.604 3.761 -0.008 1.00 0.00 59 TYR A N 7
ATOM 10734 C CA . TYR A 1 59 ? 9.940 2.862 1.104 1.00 0.00 59 TYR A CA 7
ATOM 10735 C C . TYR A 1 59 ? 10.529 1.548 0.586 1.00 0.00 59 TYR A C 7
ATOM 10736 O O . TYR A 1 59 ? 11.602 1.153 1.026 1.00 0.00 59 TYR A O 7
ATOM 10754 N N . ALA A 1 60 ? 9.902 0.907 -0.404 1.00 0.00 60 ALA A N 7
ATOM 10755 C CA . ALA A 1 60 ? 10.436 -0.313 -1.014 1.00 0.00 60 ALA A CA 7
ATOM 10756 C C . ALA A 1 60 ? 11.787 -0.108 -1.723 1.00 0.00 60 ALA A C 7
ATOM 10757 O O . ALA A 1 60 ? 12.581 -1.043 -1.794 1.00 0.00 60 ALA A O 7
ATOM 10764 N N . GLU A 1 61 ? 12.080 1.093 -2.233 1.00 0.00 61 GLU A N 7
ATOM 10765 C CA . GLU A 1 61 ? 13.389 1.376 -2.847 1.00 0.00 61 GLU A CA 7
ATOM 10766 C C . GLU A 1 61 ? 14.491 1.612 -1.791 1.00 0.00 61 GLU A C 7
ATOM 10767 O O . GLU A 1 61 ? 15.649 1.247 -2.006 1.00 0.00 61 GLU A O 7
ATOM 10779 N N . LYS A 1 62 ? 14.131 2.201 -0.640 1.00 0.00 62 LYS A N 7
ATOM 10780 C CA . LYS A 1 62 ? 15.031 2.556 0.475 1.00 0.00 62 LYS A CA 7
ATOM 10781 C C . LYS A 1 62 ? 15.269 1.417 1.478 1.00 0.00 62 LYS A C 7
ATOM 10782 O O . LYS A 1 62 ? 16.410 1.145 1.850 1.00 0.00 62 LYS A O 7
ATOM 10801 N N . HIS A 1 63 ? 14.193 0.764 1.909 1.00 0.00 63 HIS A N 7
ATOM 10802 C CA . HIS A 1 63 ? 14.174 -0.341 2.876 1.00 0.00 63 HIS A CA 7
ATOM 10803 C C . HIS A 1 63 ? 14.237 -1.723 2.201 1.00 0.00 63 HIS A C 7
ATOM 10804 O O . HIS A 1 63 ? 14.593 -2.710 2.847 1.00 0.00 63 HIS A O 7
ATOM 10818 N N . GLY A 1 64 ? 13.907 -1.794 0.907 1.00 0.00 64 GLY A N 7
ATOM 10819 C CA . GLY A 1 64 ? 13.832 -3.036 0.132 1.00 0.00 64 GLY A CA 7
ATOM 10820 C C . GLY A 1 64 ? 12.411 -3.592 0.010 1.00 0.00 64 GLY A C 7
ATOM 10821 O O . GLY A 1 64 ? 11.579 -3.450 0.911 1.00 0.00 64 GLY A O 7
ATOM 10825 N N . LYS A 1 65 ? 12.135 -4.258 -1.119 1.00 0.00 65 LYS A N 7
ATOM 10826 C CA . LYS A 1 65 ? 10.822 -4.851 -1.433 1.00 0.00 65 LYS A CA 7
ATOM 10827 C C . LYS A 1 65 ? 10.360 -5.885 -0.407 1.00 0.00 65 LYS A C 7
ATOM 10828 O O . LYS A 1 65 ? 9.183 -5.920 -0.058 1.00 0.00 65 LYS A O 7
ATOM 10847 N N . GLU A 1 66 ? 11.283 -6.688 0.120 1.00 0.00 66 GLU A N 7
ATOM 10848 C CA . GLU A 1 66 ? 10.956 -7.691 1.136 1.00 0.00 66 GLU A CA 7
ATOM 10849 C C . GLU A 1 66 ? 10.463 -7.026 2.429 1.00 0.00 66 GLU A C 7
ATOM 10850 O O . GLU A 1 66 ? 9.597 -7.559 3.117 1.00 0.00 66 GLU A O 7
ATOM 10862 N N . GLU A 1 67 ? 10.980 -5.836 2.750 1.00 0.00 67 GLU A N 7
ATOM 10863 C CA . GLU A 1 67 ? 10.533 -5.101 3.931 1.00 0.00 67 GLU A CA 7
ATOM 10864 C C . GLU A 1 67 ? 9.149 -4.482 3.701 1.00 0.00 67 GLU A C 7
ATOM 10865 O O . GLU A 1 67 ? 8.280 -4.579 4.571 1.00 0.00 67 GLU A O 7
ATOM 10877 N N . LEU A 1 68 ? 8.917 -3.894 2.515 1.00 0.00 68 LEU A N 7
ATOM 10878 C CA . LEU A 1 68 ? 7.611 -3.326 2.164 1.00 0.00 68 LEU A CA 7
ATOM 10879 C C . LEU A 1 68 ? 6.527 -4.406 2.220 1.00 0.00 68 LEU A C 7
ATOM 10880 O O . LEU A 1 68 ? 5.521 -4.229 2.905 1.00 0.00 68 LEU A O 7
ATOM 10896 N N . LEU A 1 69 ? 6.723 -5.540 1.535 1.00 0.00 69 LEU A N 7
ATOM 10897 C CA . LEU A 1 69 ? 5.680 -6.563 1.435 1.00 0.00 69 LEU A CA 7
ATOM 10898 C C . LEU A 1 69 ? 5.287 -7.108 2.813 1.00 0.00 69 LEU A C 7
ATOM 10899 O O . LEU A 1 69 ? 4.103 -7.332 3.063 1.00 0.00 69 LEU A O 7
ATOM 10915 N N . LYS A 1 70 ? 6.251 -7.232 3.736 1.00 0.00 70 LYS A N 7
ATOM 10916 C CA . LYS A 1 70 ? 5.994 -7.628 5.125 1.00 0.00 70 LYS A CA 7
ATOM 10917 C C . LYS A 1 70 ? 5.242 -6.547 5.903 1.00 0.00 70 LYS A C 7
ATOM 10918 O O . LYS A 1 70 ? 4.260 -6.861 6.578 1.00 0.00 70 LYS A O 7
ATOM 10937 N N . ARG A 1 71 ? 5.650 -5.277 5.773 1.00 0.00 71 ARG A N 7
ATOM 10938 C CA . ARG A 1 71 ? 4.981 -4.117 6.395 1.00 0.00 71 ARG A CA 7
ATOM 10939 C C . ARG A 1 71 ? 3.523 -3.985 5.964 1.00 0.00 71 ARG A C 7
ATOM 10940 O O . ARG A 1 71 ? 2.654 -3.752 6.801 1.00 0.00 71 ARG A O 7
ATOM 10961 N N . ALA A 1 72 ? 3.270 -4.166 4.671 1.00 0.00 72 ALA A N 7
ATOM 10962 C CA . ALA A 1 72 ? 1.950 -4.104 4.058 1.00 0.00 72 ALA A CA 7
ATOM 10963 C C . ALA A 1 72 ? 1.150 -5.421 4.174 1.00 0.00 72 ALA A C 7
ATOM 10964 O O . ALA A 1 72 ? -0.037 -5.456 3.851 1.00 0.00 72 ALA A O 7
ATOM 10971 N N . GLY A 1 73 ? 1.781 -6.508 4.627 1.00 0.00 73 GLY A N 7
ATOM 10972 C CA . GLY A 1 73 ? 1.164 -7.841 4.711 1.00 0.00 73 GLY A CA 7
ATOM 10973 C C . GLY A 1 73 ? 0.741 -8.448 3.358 1.00 0.00 73 GLY A C 7
ATOM 10974 O O . GLY A 1 73 ? -0.202 -9.242 3.312 1.00 0.00 73 GLY A O 7
ATOM 10978 N N . ILE A 1 74 ? 1.404 -8.062 2.260 1.00 0.00 74 ILE A N 7
ATOM 10979 C CA . ILE A 1 74 ? 1.130 -8.503 0.877 1.00 0.00 74 ILE A CA 7
ATOM 10980 C C . ILE A 1 74 ? 2.194 -9.493 0.369 1.00 0.00 74 ILE A C 7
ATOM 10981 O O . ILE A 1 74 ? 3.191 -9.757 1.041 1.00 0.00 74 ILE A O 7
ATOM 10997 N N . THR A 1 75 ? 2.001 -10.033 -0.836 1.00 0.00 75 THR A N 7
ATOM 10998 C CA . THR A 1 75 ? 2.997 -10.862 -1.540 1.00 0.00 75 THR A CA 7
ATOM 10999 C C . THR A 1 75 ? 3.972 -10.011 -2.367 1.00 0.00 75 THR A C 7
ATOM 11000 O O . THR A 1 75 ? 3.626 -8.890 -2.755 1.00 0.00 75 THR A O 7
ATOM 11011 N N . PRO A 1 76 ? 5.175 -10.521 -2.714 1.00 0.00 76 PRO A N 7
ATOM 11012 C CA . PRO A 1 76 ? 6.060 -9.835 -3.664 1.00 0.00 76 PRO A CA 7
ATOM 11013 C C . PRO A 1 76 ? 5.413 -9.711 -5.056 1.00 0.00 76 PRO A C 7
ATOM 11014 O O . PRO A 1 76 ? 5.614 -8.714 -5.745 1.00 0.00 76 PRO A O 7
ATOM 11025 N N . GLU A 1 77 ? 4.573 -10.680 -5.438 1.00 0.00 77 GLU A N 7
ATOM 11026 C CA . GLU A 1 77 ? 3.810 -10.684 -6.695 1.00 0.00 77 GLU A CA 7
ATOM 11027 C C . GLU A 1 77 ? 2.701 -9.626 -6.746 1.00 0.00 77 GLU A C 7
ATOM 11028 O O . GLU A 1 77 ? 2.347 -9.174 -7.833 1.00 0.00 77 GLU A O 7
ATOM 11040 N N . ALA A 1 78 ? 2.170 -9.200 -5.596 1.00 0.00 78 ALA A N 7
ATOM 11041 C CA . ALA A 1 78 ? 1.298 -8.027 -5.514 1.00 0.00 78 ALA A CA 7
ATOM 11042 C C . ALA A 1 78 ? 2.114 -6.724 -5.427 1.00 0.00 78 ALA A C 7
ATOM 11043 O O . ALA A 1 78 ? 1.772 -5.742 -6.088 1.00 0.00 78 ALA A O 7
ATOM 11050 N N . LEU A 1 79 ? 3.223 -6.719 -4.674 1.00 0.00 79 LEU A N 7
ATOM 11051 C CA . LEU A 1 79 ? 4.084 -5.543 -4.487 1.00 0.00 79 LEU A CA 7
ATOM 11052 C C . LEU A 1 79 ? 4.656 -5.024 -5.820 1.00 0.00 79 LEU A C 7
ATOM 11053 O O . LEU A 1 79 ? 4.587 -3.831 -6.114 1.00 0.00 79 LEU A O 7
ATOM 11069 N N . LYS A 1 80 ? 5.194 -5.921 -6.653 1.00 0.00 80 LYS A N 7
ATOM 11070 C CA . LYS A 1 80 ? 5.781 -5.585 -7.965 1.00 0.00 80 LYS A CA 7
ATOM 11071 C C . LYS A 1 80 ? 4.799 -4.886 -8.915 1.00 0.00 80 LYS A C 7
ATOM 11072 O O . LYS A 1 80 ? 5.210 -4.076 -9.743 1.00 0.00 80 LYS A O 7
ATOM 11091 N N . VAL A 1 81 ? 3.502 -5.164 -8.770 1.00 0.00 81 VAL A N 7
ATOM 11092 C CA . VAL A 1 81 ? 2.418 -4.512 -9.519 1.00 0.00 81 VAL A CA 7
ATOM 11093 C C . VAL A 1 81 ? 2.142 -3.082 -9.036 1.00 0.00 81 VAL A C 7
ATOM 11094 O O . VAL A 1 81 ? 1.759 -2.254 -9.853 1.00 0.00 81 VAL A O 7
ATOM 11107 N N . ILE A 1 82 ? 2.387 -2.728 -7.767 1.00 0.00 82 ILE A N 7
ATOM 11108 C CA . ILE A 1 82 ? 2.174 -1.351 -7.259 1.00 0.00 82 ILE A CA 7
ATOM 11109 C C . ILE A 1 82 ? 3.008 -0.312 -8.045 1.00 0.00 82 ILE A C 7
ATOM 11110 O O . ILE A 1 82 ? 2.526 0.779 -8.347 1.00 0.00 82 ILE A O 7
ATOM 11126 N N . GLU A 1 83 ? 4.223 -0.669 -8.479 1.00 0.00 83 GLU A N 7
ATOM 11127 C CA . GLU A 1 83 ? 5.041 0.149 -9.397 1.00 0.00 83 GLU A CA 7
ATOM 11128 C C . GLU A 1 83 ? 4.402 0.300 -10.792 1.00 0.00 83 GLU A C 7
ATOM 11129 O O . GLU A 1 83 ? 4.523 1.353 -11.422 1.00 0.00 83 GLU A O 7
ATOM 11141 N N . LYS A 1 84 ? 3.668 -0.715 -11.266 1.00 0.00 84 LYS A N 7
ATOM 11142 C CA . LYS A 1 84 ? 2.914 -0.653 -12.527 1.00 0.00 84 LYS A CA 7
ATOM 11143 C C . LYS A 1 84 ? 1.675 0.229 -12.408 1.00 0.00 84 LYS A C 7
ATOM 11144 O O . LYS A 1 84 ? 1.407 1.002 -13.320 1.00 0.00 84 LYS A O 7
ATOM 11163 N N . ILE A 1 85 ? 0.983 0.213 -11.265 1.00 0.00 85 ILE A N 7
ATOM 11164 C CA . ILE A 1 85 ? -0.106 1.165 -10.978 1.00 0.00 85 ILE A CA 7
ATOM 11165 C C . ILE A 1 85 ? 0.426 2.606 -11.034 1.00 0.00 85 ILE A C 7
ATOM 11166 O O . ILE A 1 85 ? -0.184 3.463 -11.672 1.00 0.00 85 ILE A O 7
ATOM 11182 N N . GLU A 1 86 ? 1.589 2.868 -10.431 1.00 0.00 86 GLU A N 7
ATOM 11183 C CA . GLU A 1 86 ? 2.198 4.205 -10.412 1.00 0.00 86 GLU A CA 7
ATOM 11184 C C . GLU A 1 86 ? 2.528 4.703 -11.834 1.00 0.00 86 GLU A C 7
ATOM 11185 O O . GLU A 1 86 ? 2.201 5.845 -12.169 1.00 0.00 86 GLU A O 7
ATOM 11197 N N . LYS A 1 87 ? 3.083 3.838 -12.701 1.00 0.00 87 LYS A N 7
ATOM 11198 C CA . LYS A 1 87 ? 3.423 4.193 -14.094 1.00 0.00 87 LYS A CA 7
ATOM 11199 C C . LYS A 1 87 ? 2.199 4.322 -15.003 1.00 0.00 87 LYS A C 7
ATOM 11200 O O . LYS A 1 87 ? 2.121 5.245 -15.811 1.00 0.00 87 LYS A O 7
ATOM 11219 N N . GLU A 1 88 ? 1.239 3.412 -14.864 1.00 0.00 88 GLU A N 7
ATOM 11220 C CA . GLU A 1 88 ? 0.013 3.381 -15.682 1.00 0.00 88 GLU A CA 7
ATOM 11221 C C . GLU A 1 88 ? -0.946 4.544 -15.383 1.00 0.00 88 GLU A C 7
ATOM 11222 O O . GLU A 1 88 ? -1.636 5.016 -16.289 1.00 0.00 88 GLU A O 7
ATOM 11234 N N . GLU A 1 89 ? -0.978 5.050 -14.145 1.00 0.00 89 GLU A N 7
ATOM 11235 C CA . GLU A 1 89 ? -1.797 6.216 -13.777 1.00 0.00 89 GLU A CA 7
ATOM 11236 C C . GLU A 1 89 ? -1.196 7.554 -14.274 1.00 0.00 89 GLU A C 7
ATOM 11237 O O . GLU A 1 89 ? -1.914 8.548 -14.415 1.00 0.00 89 GLU A O 7
ATOM 11249 N N . GLY A 1 90 ? 0.102 7.578 -14.604 1.00 0.00 90 GLY A N 7
ATOM 11250 C CA . GLY A 1 90 ? 0.782 8.693 -15.272 1.00 0.00 90 GLY A CA 7
ATOM 11251 C C . GLY A 1 90 ? 2.279 8.426 -15.464 1.00 0.00 90 GLY A C 7
ATOM 11252 O O . GLY A 1 90 ? 3.036 8.381 -14.491 1.00 0.00 90 GLY A O 7
ATOM 11256 N N . SER A 1 91 ? 2.722 8.259 -16.713 1.00 0.00 91 SER A N 7
ATOM 11257 C CA . SER A 1 91 ? 4.086 7.826 -17.057 1.00 0.00 91 SER A CA 7
ATOM 11258 C C . SER A 1 91 ? 5.090 8.988 -17.092 1.00 0.00 91 SER A C 7
ATOM 11259 O O . SER A 1 91 ? 5.644 9.339 -18.138 1.00 0.00 91 SER A O 7
ATOM 11267 N N . LEU A 1 92 ? 5.353 9.584 -15.925 1.00 0.00 92 LEU A N 7
ATOM 11268 C CA . LEU A 1 92 ? 6.266 10.721 -15.747 1.00 0.00 92 LEU A CA 7
ATOM 11269 C C . LEU A 1 92 ? 7.723 10.419 -16.168 1.00 0.00 92 LEU A C 7
ATOM 11270 O O . LEU A 1 92 ? 8.478 11.337 -16.479 1.00 0.00 92 LEU A O 7
ATOM 11286 N N . GLU A 1 93 ? 8.113 9.142 -16.248 1.00 0.00 93 GLU A N 7
ATOM 11287 C CA . GLU A 1 93 ? 9.401 8.711 -16.817 1.00 0.00 93 GLU A CA 7
ATOM 11288 C C . GLU A 1 93 ? 9.488 8.866 -18.352 1.00 0.00 93 GLU A C 7
ATOM 11289 O O . GLU A 1 93 ? 10.589 8.987 -18.896 1.00 0.00 93 GLU A O 7
ATOM 11301 N N . HIS A 1 94 ? 8.348 8.879 -19.056 1.00 0.00 94 HIS A N 7
ATOM 11302 C CA . HIS A 1 94 ? 8.257 9.124 -20.503 1.00 0.00 94 HIS A CA 7
ATOM 11303 C C . HIS A 1 94 ? 7.985 10.603 -20.829 1.00 0.00 94 HIS A C 7
ATOM 11304 O O . HIS A 1 94 ? 8.491 11.116 -21.831 1.00 0.00 94 HIS A O 7
ATOM 11318 N N . HIS A 1 95 ? 7.203 11.300 -19.997 1.00 0.00 95 HIS A N 7
ATOM 11319 C CA . HIS A 1 95 ? 6.896 12.725 -20.169 1.00 0.00 95 HIS A CA 7
ATOM 11320 C C . HIS A 1 95 ? 8.146 13.605 -19.955 1.00 0.00 95 HIS A C 7
ATOM 11321 O O . HIS A 1 95 ? 8.909 13.397 -19.008 1.00 0.00 95 HIS A O 7
ATOM 11335 N N . HIS A 1 96 ? 8.358 14.597 -20.829 1.00 0.00 96 HIS A N 7
ATOM 11336 C CA . HIS A 1 96 ? 9.572 15.436 -20.849 1.00 0.00 96 HIS A CA 7
ATOM 11337 C C . HIS A 1 96 ? 9.302 16.929 -21.149 1.00 0.00 96 HIS A C 7
ATOM 11338 O O . HIS A 1 96 ? 10.192 17.653 -21.600 1.00 0.00 96 HIS A O 7
ATOM 11352 N N . HIS A 1 97 ? 8.075 17.408 -20.921 1.00 0.00 97 HIS A N 7
ATOM 11353 C CA . HIS A 1 97 ? 7.681 18.799 -21.174 1.00 0.00 97 HIS A CA 7
ATOM 11354 C C . HIS A 1 97 ? 8.283 19.753 -20.121 1.00 0.00 97 HIS A C 7
ATOM 11355 O O . HIS A 1 97 ? 7.886 19.725 -18.952 1.00 0.00 97 HIS A O 7
ATOM 11369 N N . HIS A 1 98 ? 9.236 20.601 -20.530 1.00 0.00 98 HIS A N 7
ATOM 11370 C CA . HIS A 1 98 ? 9.998 21.497 -19.638 1.00 0.00 98 HIS A CA 7
ATOM 11371 C C . HIS A 1 98 ? 10.152 22.951 -20.143 1.00 0.00 98 HIS A C 7
ATOM 11372 O O . HIS A 1 98 ? 10.872 23.743 -19.526 1.00 0.00 98 HIS A O 7
ATOM 11386 N N . HIS A 1 99 ? 9.494 23.318 -21.252 1.00 0.00 99 HIS A N 7
ATOM 11387 C CA . HIS A 1 99 ? 9.510 24.662 -21.861 1.00 0.00 99 HIS A CA 7
ATOM 11388 C C . HIS A 1 99 ? 8.087 25.140 -22.208 1.00 0.00 99 HIS A C 7
ATOM 11389 O O . HIS A 1 99 ? 7.628 26.134 -21.600 1.00 0.00 99 HIS A O 7
ATOM 11404 N N . GLY A 1 1 ? 18.526 12.380 11.254 1.00 0.00 1 GLY A N 8
ATOM 11405 C CA . GLY A 1 1 ? 17.363 12.664 12.117 1.00 0.00 1 GLY A CA 8
ATOM 11406 C C . GLY A 1 1 ? 16.060 12.643 11.329 1.00 0.00 1 GLY A C 8
ATOM 11407 O O . GLY A 1 1 ? 16.060 12.808 10.108 1.00 0.00 1 GLY A O 8
ATOM 11413 N N . GLU A 1 2 ? 14.933 12.479 12.031 1.00 0.00 2 GLU A N 8
ATOM 11414 C CA . GLU A 1 2 ? 13.567 12.447 11.467 1.00 0.00 2 GLU A CA 8
ATOM 11415 C C . GLU A 1 2 ? 13.341 11.334 10.409 1.00 0.00 2 GLU A C 8
ATOM 11416 O O . GLU A 1 2 ? 12.569 11.485 9.460 1.00 0.00 2 GLU A O 8
ATOM 11428 N N . GLU A 1 3 ? 14.015 10.189 10.568 1.00 0.00 3 GLU A N 8
ATOM 11429 C CA . GLU A 1 3 ? 13.854 8.996 9.722 1.00 0.00 3 GLU A CA 8
ATOM 11430 C C . GLU A 1 3 ? 12.408 8.457 9.736 1.00 0.00 3 GLU A C 8
ATOM 11431 O O . GLU A 1 3 ? 11.748 8.446 10.777 1.00 0.00 3 GLU A O 8
ATOM 11443 N N . GLU A 1 4 ? 11.933 7.989 8.572 1.00 0.00 4 GLU A N 8
ATOM 11444 C CA . GLU A 1 4 ? 10.618 7.363 8.297 1.00 0.00 4 GLU A CA 8
ATOM 11445 C C . GLU A 1 4 ? 9.351 8.086 8.819 1.00 0.00 4 GLU A C 8
ATOM 11446 O O . GLU A 1 4 ? 8.258 7.514 8.773 1.00 0.00 4 GLU A O 8
ATOM 11458 N N . LYS A 1 5 ? 9.469 9.348 9.259 1.00 0.00 5 LYS A N 8
ATOM 11459 C CA . LYS A 1 5 ? 8.439 10.134 9.969 1.00 0.00 5 LYS A CA 8
ATOM 11460 C C . LYS A 1 5 ? 7.110 10.240 9.214 1.00 0.00 5 LYS A C 8
ATOM 11461 O O . LYS A 1 5 ? 6.050 10.089 9.817 1.00 0.00 5 LYS A O 8
ATOM 11480 N N . GLU A 1 6 ? 7.166 10.460 7.902 1.00 0.00 6 GLU A N 8
ATOM 11481 C CA . GLU A 1 6 ? 6.013 10.527 6.989 1.00 0.00 6 GLU A CA 8
ATOM 11482 C C . GLU A 1 6 ? 5.933 9.299 6.056 1.00 0.00 6 GLU A C 8
ATOM 11483 O O . GLU A 1 6 ? 5.237 9.332 5.040 1.00 0.00 6 GLU A O 8
ATOM 11495 N N . ILE A 1 7 ? 6.671 8.227 6.375 1.00 0.00 7 ILE A N 8
ATOM 11496 C CA . ILE A 1 7 ? 6.912 7.082 5.490 1.00 0.00 7 ILE A CA 8
ATOM 11497 C C . ILE A 1 7 ? 6.383 5.771 6.089 1.00 0.00 7 ILE A C 8
ATOM 11498 O O . ILE A 1 7 ? 5.445 5.205 5.539 1.00 0.00 7 ILE A O 8
ATOM 11514 N N . ASP A 1 8 ? 6.922 5.281 7.215 1.00 0.00 8 ASP A N 8
ATOM 11515 C CA . ASP A 1 8 ? 6.523 3.965 7.759 1.00 0.00 8 ASP A CA 8
ATOM 11516 C C . ASP A 1 8 ? 5.048 3.960 8.199 1.00 0.00 8 ASP A C 8
ATOM 11517 O O . ASP A 1 8 ? 4.297 3.030 7.891 1.00 0.00 8 ASP A O 8
ATOM 11526 N N . LYS A 1 9 ? 4.596 5.059 8.817 1.00 0.00 9 LYS A N 8
ATOM 11527 C CA . LYS A 1 9 ? 3.185 5.265 9.179 1.00 0.00 9 LYS A CA 8
ATOM 11528 C C . LYS A 1 9 ? 2.246 5.392 7.971 1.00 0.00 9 LYS A C 8
ATOM 11529 O O . LYS A 1 9 ? 1.040 5.269 8.146 1.00 0.00 9 LYS A O 8
ATOM 11548 N N . LEU A 1 10 ? 2.773 5.582 6.756 1.00 0.00 10 LEU A N 8
ATOM 11549 C CA . LEU A 1 10 ? 2.014 5.535 5.499 1.00 0.00 10 LEU A CA 8
ATOM 11550 C C . LEU A 1 10 ? 1.987 4.136 4.852 1.00 0.00 10 LEU A C 8
ATOM 11551 O O . LEU A 1 10 ? 1.218 3.917 3.917 1.00 0.00 10 LEU A O 8
ATOM 11567 N N . VAL A 1 11 ? 2.761 3.176 5.372 1.00 0.00 11 VAL A N 8
ATOM 11568 C CA . VAL A 1 11 ? 2.716 1.756 4.968 1.00 0.00 11 VAL A CA 8
ATOM 11569 C C . VAL A 1 11 ? 1.929 0.902 5.970 1.00 0.00 11 VAL A C 8
ATOM 11570 O O . VAL A 1 11 ? 1.261 -0.060 5.592 1.00 0.00 11 VAL A O 8
ATOM 11583 N N . GLU A 1 12 ? 1.938 1.284 7.246 1.00 0.00 12 GLU A N 8
ATOM 11584 C CA . GLU A 1 12 ? 1.236 0.590 8.332 1.00 0.00 12 GLU A CA 8
ATOM 11585 C C . GLU A 1 12 ? -0.279 0.502 8.086 1.00 0.00 12 GLU A C 8
ATOM 11586 O O . GLU A 1 12 ? -0.854 -0.586 8.050 1.00 0.00 12 GLU A O 8
ATOM 11598 N N . LEU A 1 13 ? -0.927 1.651 7.868 1.00 0.00 13 LEU A N 8
ATOM 11599 C CA . LEU A 1 13 ? -2.356 1.716 7.551 1.00 0.00 13 LEU A CA 8
ATOM 11600 C C . LEU A 1 13 ? -2.684 1.164 6.151 1.00 0.00 13 LEU A C 8
ATOM 11601 O O . LEU A 1 13 ? -3.780 0.649 5.937 1.00 0.00 13 LEU A O 8
ATOM 11617 N N . PHE A 1 14 ? -1.729 1.209 5.214 1.00 0.00 14 PHE A N 8
ATOM 11618 C CA . PHE A 1 14 ? -1.884 0.638 3.873 1.00 0.00 14 PHE A CA 8
ATOM 11619 C C . PHE A 1 14 ? -2.049 -0.888 3.950 1.00 0.00 14 PHE A C 8
ATOM 11620 O O . PHE A 1 14 ? -2.821 -1.458 3.180 1.00 0.00 14 PHE A O 8
ATOM 11637 N N . ALA A 1 15 ? -1.421 -1.538 4.937 1.00 0.00 15 ALA A N 8
ATOM 11638 C CA . ALA A 1 15 ? -1.563 -2.975 5.161 1.00 0.00 15 ALA A CA 8
ATOM 11639 C C . ALA A 1 15 ? -3.012 -3.388 5.477 1.00 0.00 15 ALA A C 8
ATOM 11640 O O . ALA A 1 15 ? -3.588 -4.253 4.813 1.00 0.00 15 ALA A O 8
ATOM 11647 N N . GLN A 1 16 ? -3.629 -2.735 6.470 1.00 0.00 16 GLN A N 8
ATOM 11648 C CA . GLN A 1 16 ? -5.007 -3.038 6.871 1.00 0.00 16 GLN A CA 8
ATOM 11649 C C . GLN A 1 16 ? -6.036 -2.544 5.840 1.00 0.00 16 GLN A C 8
ATOM 11650 O O . GLN A 1 16 ? -7.068 -3.186 5.651 1.00 0.00 16 GLN A O 8
ATOM 11664 N N . ALA A 1 17 ? -5.736 -1.460 5.115 1.00 0.00 17 ALA A N 8
ATOM 11665 C CA . ALA A 1 17 ? -6.575 -0.970 4.018 1.00 0.00 17 ALA A CA 8
ATOM 11666 C C . ALA A 1 17 ? -6.578 -1.936 2.816 1.00 0.00 17 ALA A C 8
ATOM 11667 O O . ALA A 1 17 ? -7.627 -2.162 2.209 1.00 0.00 17 ALA A O 8
ATOM 11674 N N . TYR A 1 18 ? -5.431 -2.550 2.504 1.00 0.00 18 TYR A N 8
ATOM 11675 C CA . TYR A 1 18 ? -5.322 -3.583 1.474 1.00 0.00 18 TYR A CA 8
ATOM 11676 C C . TYR A 1 18 ? -6.109 -4.834 1.860 1.00 0.00 18 TYR A C 8
ATOM 11677 O O . TYR A 1 18 ? -6.850 -5.375 1.037 1.00 0.00 18 TYR A O 8
ATOM 11695 N N . GLU A 1 19 ? -6.005 -5.270 3.118 1.00 0.00 19 GLU A N 8
ATOM 11696 C CA . GLU A 1 19 ? -6.760 -6.439 3.569 1.00 0.00 19 GLU A CA 8
ATOM 11697 C C . GLU A 1 19 ? -8.266 -6.157 3.572 1.00 0.00 19 GLU A C 8
ATOM 11698 O O . GLU A 1 19 ? -9.050 -7.009 3.163 1.00 0.00 19 GLU A O 8
ATOM 11710 N N . ASP A 1 20 ? -8.682 -4.946 3.959 1.00 0.00 20 ASP A N 8
ATOM 11711 C CA . ASP A 1 20 ? -10.088 -4.552 3.898 1.00 0.00 20 ASP A CA 8
ATOM 11712 C C . ASP A 1 20 ? -10.613 -4.581 2.458 1.00 0.00 20 ASP A C 8
ATOM 11713 O O . ASP A 1 20 ? -11.676 -5.149 2.206 1.00 0.00 20 ASP A O 8
ATOM 11722 N N . ALA A 1 21 ? -9.836 -4.071 1.495 1.00 0.00 21 ALA A N 8
ATOM 11723 C CA . ALA A 1 21 ? -10.185 -4.136 0.081 1.00 0.00 21 ALA A CA 8
ATOM 11724 C C . ALA A 1 21 ? -10.294 -5.585 -0.430 1.00 0.00 21 ALA A C 8
ATOM 11725 O O . ALA A 1 21 ? -11.243 -5.931 -1.138 1.00 0.00 21 ALA A O 8
ATOM 11732 N N . ARG A 1 22 ? -9.359 -6.450 -0.025 1.00 0.00 22 ARG A N 8
ATOM 11733 C CA . ARG A 1 22 ? -9.338 -7.872 -0.383 1.00 0.00 22 ARG A CA 8
ATOM 11734 C C . ARG A 1 22 ? -10.517 -8.651 0.212 1.00 0.00 22 ARG A C 8
ATOM 11735 O O . ARG A 1 22 ? -11.083 -9.515 -0.456 1.00 0.00 22 ARG A O 8
ATOM 11756 N N . GLU A 1 23 ? -10.936 -8.316 1.431 1.00 0.00 23 GLU A N 8
ATOM 11757 C CA . GLU A 1 23 ? -12.074 -8.944 2.114 1.00 0.00 23 GLU A CA 8
ATOM 11758 C C . GLU A 1 23 ? -13.438 -8.423 1.639 1.00 0.00 23 GLU A C 8
ATOM 11759 O O . GLU A 1 23 ? -14.392 -9.204 1.588 1.00 0.00 23 GLU A O 8
ATOM 11771 N N . LYS A 1 24 ? -13.556 -7.140 1.255 1.00 0.00 24 LYS A N 8
ATOM 11772 C CA . LYS A 1 24 ? -14.826 -6.563 0.772 1.00 0.00 24 LYS A CA 8
ATOM 11773 C C . LYS A 1 24 ? -15.068 -6.859 -0.715 1.00 0.00 24 LYS A C 8
ATOM 11774 O O . LYS A 1 24 ? -16.213 -6.823 -1.168 1.00 0.00 24 LYS A O 8
ATOM 11793 N N . LYS A 1 25 ? -13.999 -7.192 -1.459 1.00 0.00 25 LYS A N 8
ATOM 11794 C CA . LYS A 1 25 ? -13.999 -7.539 -2.893 1.00 0.00 25 LYS A CA 8
ATOM 11795 C C . LYS A 1 25 ? -13.220 -8.835 -3.134 1.00 0.00 25 LYS A C 8
ATOM 11796 O O . LYS A 1 25 ? -12.178 -8.826 -3.788 1.00 0.00 25 LYS A O 8
ATOM 11815 N N . ARG A 1 26 ? -13.731 -9.967 -2.638 1.00 0.00 26 ARG A N 8
ATOM 11816 C CA . ARG A 1 26 ? -13.107 -11.299 -2.816 1.00 0.00 26 ARG A CA 8
ATOM 11817 C C . ARG A 1 26 ? -12.979 -11.737 -4.280 1.00 0.00 26 ARG A C 8
ATOM 11818 O O . ARG A 1 26 ? -12.050 -12.471 -4.613 1.00 0.00 26 ARG A O 8
ATOM 11839 N N . ASN A 1 27 ? -13.864 -11.250 -5.153 1.00 0.00 27 ASN A N 8
ATOM 11840 C CA . ASN A 1 27 ? -13.789 -11.430 -6.608 1.00 0.00 27 ASN A CA 8
ATOM 11841 C C . ASN A 1 27 ? -13.028 -10.281 -7.329 1.00 0.00 27 ASN A C 8
ATOM 11842 O O . ASN A 1 27 ? -12.952 -10.251 -8.559 1.00 0.00 27 ASN A O 8
ATOM 11853 N N . GLY A 1 28 ? -12.465 -9.334 -6.568 1.00 0.00 28 GLY A N 8
ATOM 11854 C CA . GLY A 1 28 ? -11.596 -8.247 -7.032 1.00 0.00 28 GLY A CA 8
ATOM 11855 C C . GLY A 1 28 ? -10.214 -8.729 -7.514 1.00 0.00 28 GLY A C 8
ATOM 11856 O O . GLY A 1 28 ? -9.932 -9.931 -7.564 1.00 0.00 28 GLY A O 8
ATOM 11860 N N . THR A 1 29 ? -9.329 -7.784 -7.838 1.00 0.00 29 THR A N 8
ATOM 11861 C CA . THR A 1 29 ? -7.926 -8.032 -8.224 1.00 0.00 29 THR A CA 8
ATOM 11862 C C . THR A 1 29 ? -6.936 -7.442 -7.216 1.00 0.00 29 THR A C 8
ATOM 11863 O O . THR A 1 29 ? -7.237 -6.414 -6.604 1.00 0.00 29 THR A O 8
ATOM 11874 N N . PRO A 1 30 ? -5.715 -8.001 -7.088 1.00 0.00 30 PRO A N 8
ATOM 11875 C CA . PRO A 1 30 ? -4.669 -7.419 -6.247 1.00 0.00 30 PRO A CA 8
ATOM 11876 C C . PRO A 1 30 ? -4.287 -5.991 -6.664 1.00 0.00 30 PRO A C 8
ATOM 11877 O O . PRO A 1 30 ? -3.952 -5.177 -5.805 1.00 0.00 30 PRO A O 8
ATOM 11888 N N . GLU A 1 31 ? -4.383 -5.653 -7.956 1.00 0.00 31 GLU A N 8
ATOM 11889 C CA . GLU A 1 31 ? -4.109 -4.285 -8.422 1.00 0.00 31 GLU A CA 8
ATOM 11890 C C . GLU A 1 31 ? -5.174 -3.284 -7.942 1.00 0.00 31 GLU A C 8
ATOM 11891 O O . GLU A 1 31 ? -4.832 -2.195 -7.479 1.00 0.00 31 GLU A O 8
ATOM 11903 N N . GLU A 1 32 ? -6.455 -3.667 -7.955 1.00 0.00 32 GLU A N 8
ATOM 11904 C CA . GLU A 1 32 ? -7.530 -2.837 -7.407 1.00 0.00 32 GLU A CA 8
ATOM 11905 C C . GLU A 1 32 ? -7.471 -2.770 -5.882 1.00 0.00 32 GLU A C 8
ATOM 11906 O O . GLU A 1 32 ? -7.751 -1.717 -5.307 1.00 0.00 32 GLU A O 8
ATOM 11918 N N . TRP A 1 33 ? -7.062 -3.856 -5.216 1.00 0.00 33 TRP A N 8
ATOM 11919 C CA . TRP A 1 33 ? -6.942 -3.861 -3.766 1.00 0.00 33 TRP A CA 8
ATOM 11920 C C . TRP A 1 33 ? -5.840 -2.904 -3.297 1.00 0.00 33 TRP A C 8
ATOM 11921 O O . TRP A 1 33 ? -6.063 -2.175 -2.331 1.00 0.00 33 TRP A O 8
ATOM 11942 N N . VAL A 1 34 ? -4.695 -2.816 -4.000 1.00 0.00 34 VAL A N 8
ATOM 11943 C CA . VAL A 1 34 ? -3.679 -1.792 -3.703 1.00 0.00 34 VAL A CA 8
ATOM 11944 C C . VAL A 1 34 ? -4.232 -0.385 -3.985 1.00 0.00 34 VAL A C 8
ATOM 11945 O O . VAL A 1 34 ? -4.087 0.499 -3.143 1.00 0.00 34 VAL A O 8
ATOM 11958 N N . ARG A 1 35 ? -4.910 -0.152 -5.119 1.00 0.00 35 ARG A N 8
ATOM 11959 C CA . ARG A 1 35 ? -5.474 1.169 -5.470 1.00 0.00 35 ARG A CA 8
ATOM 11960 C C . ARG A 1 35 ? -6.522 1.667 -4.467 1.00 0.00 35 ARG A C 8
ATOM 11961 O O . ARG A 1 35 ? -6.502 2.845 -4.112 1.00 0.00 35 ARG A O 8
ATOM 11982 N N . ASP A 1 36 ? -7.386 0.788 -3.959 1.00 0.00 36 ASP A N 8
ATOM 11983 C CA . ASP A 1 36 ? -8.342 1.135 -2.899 1.00 0.00 36 ASP A CA 8
ATOM 11984 C C . ASP A 1 36 ? -7.642 1.361 -1.546 1.00 0.00 36 ASP A C 8
ATOM 11985 O O . ASP A 1 36 ? -7.998 2.278 -0.803 1.00 0.00 36 ASP A O 8
ATOM 11994 N N . ALA A 1 37 ? -6.594 0.581 -1.254 1.00 0.00 37 ALA A N 8
ATOM 11995 C CA . ALA A 1 37 ? -5.803 0.720 -0.037 1.00 0.00 37 ALA A CA 8
ATOM 11996 C C . ALA A 1 37 ? -5.068 2.060 0.052 1.00 0.00 37 ALA A C 8
ATOM 11997 O O . ALA A 1 37 ? -5.058 2.678 1.113 1.00 0.00 37 ALA A O 8
ATOM 12004 N N . ILE A 1 38 ? -4.479 2.520 -1.056 1.00 0.00 38 ILE A N 8
ATOM 12005 C CA . ILE A 1 38 ? -3.789 3.812 -1.141 1.00 0.00 38 ILE A CA 8
ATOM 12006 C C . ILE A 1 38 ? -4.778 4.963 -0.898 1.00 0.00 38 ILE A C 8
ATOM 12007 O O . ILE A 1 38 ? -4.443 5.902 -0.180 1.00 0.00 38 ILE A O 8
ATOM 12023 N N . GLU A 1 39 ? -6.011 4.894 -1.411 1.00 0.00 39 GLU A N 8
ATOM 12024 C CA . GLU A 1 39 ? -7.024 5.902 -1.139 1.00 0.00 39 GLU A CA 8
ATOM 12025 C C . GLU A 1 39 ? -7.361 5.897 0.352 1.00 0.00 39 GLU A C 8
ATOM 12026 O O . GLU A 1 39 ? -7.229 6.933 0.992 1.00 0.00 39 GLU A O 8
ATOM 12038 N N . GLU A 1 40 ? -7.674 4.748 0.963 1.00 0.00 40 GLU A N 8
ATOM 12039 C CA . GLU A 1 40 ? -8.078 4.740 2.370 1.00 0.00 40 GLU A CA 8
ATOM 12040 C C . GLU A 1 40 ? -6.920 5.123 3.307 1.00 0.00 40 GLU A C 8
ATOM 12041 O O . GLU A 1 40 ? -7.134 5.838 4.284 1.00 0.00 40 GLU A O 8
ATOM 12053 N N . ALA A 1 41 ? -5.682 4.750 2.968 1.00 0.00 41 ALA A N 8
ATOM 12054 C CA . ALA A 1 41 ? -4.466 5.199 3.644 1.00 0.00 41 ALA A CA 8
ATOM 12055 C C . ALA A 1 41 ? -4.267 6.726 3.570 1.00 0.00 41 ALA A C 8
ATOM 12056 O O . ALA A 1 41 ? -3.850 7.335 4.555 1.00 0.00 41 ALA A O 8
ATOM 12063 N N . ALA A 1 42 ? -4.603 7.363 2.444 1.00 0.00 42 ALA A N 8
ATOM 12064 C CA . ALA A 1 42 ? -4.601 8.819 2.316 1.00 0.00 42 ALA A CA 8
ATOM 12065 C C . ALA A 1 42 ? -5.746 9.468 3.120 1.00 0.00 42 ALA A C 8
ATOM 12066 O O . ALA A 1 42 ? -5.517 10.408 3.888 1.00 0.00 42 ALA A O 8
ATOM 12073 N N . ARG A 1 43 ? -6.969 8.929 3.002 1.00 0.00 43 ARG A N 8
ATOM 12074 C CA . ARG A 1 43 ? -8.182 9.433 3.674 1.00 0.00 43 ARG A CA 8
ATOM 12075 C C . ARG A 1 43 ? -8.104 9.339 5.205 1.00 0.00 43 ARG A C 8
ATOM 12076 O O . ARG A 1 43 ? -8.589 10.238 5.892 1.00 0.00 43 ARG A O 8
ATOM 12097 N N . ARG A 1 44 ? -7.447 8.299 5.740 1.00 0.00 44 ARG A N 8
ATOM 12098 C CA . ARG A 1 44 ? -7.199 8.066 7.181 1.00 0.00 44 ARG A CA 8
ATOM 12099 C C . ARG A 1 44 ? -6.485 9.238 7.860 1.00 0.00 44 ARG A C 8
ATOM 12100 O O . ARG A 1 44 ? -6.777 9.532 9.019 1.00 0.00 44 ARG A O 8
ATOM 12121 N N . VAL A 1 45 ? -5.574 9.904 7.146 1.00 0.00 45 VAL A N 8
ATOM 12122 C CA . VAL A 1 45 ? -4.754 11.017 7.671 1.00 0.00 45 VAL A CA 8
ATOM 12123 C C . VAL A 1 45 ? -5.167 12.382 7.103 1.00 0.00 45 VAL A C 8
ATOM 12124 O O . VAL A 1 45 ? -4.772 13.420 7.637 1.00 0.00 45 VAL A O 8
ATOM 12137 N N . GLY A 1 46 ? -5.950 12.390 6.017 1.00 0.00 46 GLY A N 8
ATOM 12138 C CA . GLY A 1 46 ? -6.310 13.597 5.267 1.00 0.00 46 GLY A CA 8
ATOM 12139 C C . GLY A 1 46 ? -5.219 14.089 4.301 1.00 0.00 46 GLY A C 8
ATOM 12140 O O . GLY A 1 46 ? -5.057 15.300 4.134 1.00 0.00 46 GLY A O 8
ATOM 12144 N N . ARG A 1 47 ? -4.461 13.173 3.674 1.00 0.00 47 ARG A N 8
ATOM 12145 C CA . ARG A 1 47 ? -3.449 13.479 2.634 1.00 0.00 47 ARG A CA 8
ATOM 12146 C C . ARG A 1 47 ? -3.971 13.208 1.218 1.00 0.00 47 ARG A C 8
ATOM 12147 O O . ARG A 1 47 ? -5.029 12.607 1.035 1.00 0.00 47 ARG A O 8
ATOM 12168 N N . SER A 1 48 ? -3.220 13.663 0.212 1.00 0.00 48 SER A N 8
ATOM 12169 C CA . SER A 1 48 ? -3.433 13.270 -1.191 1.00 0.00 48 SER A CA 8
ATOM 12170 C C . SER A 1 48 ? -2.919 11.844 -1.423 1.00 0.00 48 SER A C 8
ATOM 12171 O O . SER A 1 48 ? -1.939 11.420 -0.799 1.00 0.00 48 SER A O 8
ATOM 12179 N N . ARG A 1 49 ? -3.520 11.102 -2.363 1.00 0.00 49 ARG A N 8
ATOM 12180 C CA . ARG A 1 49 ? -3.112 9.728 -2.680 1.00 0.00 49 ARG A CA 8
ATOM 12181 C C . ARG A 1 49 ? -1.751 9.672 -3.376 1.00 0.00 49 ARG A C 8
ATOM 12182 O O . ARG A 1 49 ? -1.004 8.719 -3.200 1.00 0.00 49 ARG A O 8
ATOM 12203 N N . SER A 1 50 ? -1.358 10.734 -4.073 1.00 0.00 50 SER A N 8
ATOM 12204 C CA . SER A 1 50 ? -0.014 10.850 -4.653 1.00 0.00 50 SER A CA 8
ATOM 12205 C C . SER A 1 50 ? 1.098 10.904 -3.586 1.00 0.00 50 SER A C 8
ATOM 12206 O O . SER A 1 50 ? 2.224 10.475 -3.842 1.00 0.00 50 SER A O 8
ATOM 12214 N N . ARG A 1 51 ? 0.782 11.356 -2.358 1.00 0.00 51 ARG A N 8
ATOM 12215 C CA . ARG A 1 51 ? 1.723 11.416 -1.222 1.00 0.00 51 ARG A CA 8
ATOM 12216 C C . ARG A 1 51 ? 1.995 10.048 -0.595 1.00 0.00 51 ARG A C 8
ATOM 12217 O O . ARG A 1 51 ? 3.148 9.703 -0.360 1.00 0.00 51 ARG A O 8
ATOM 12238 N N . VAL A 1 52 ? 0.953 9.243 -0.376 1.00 0.00 52 VAL A N 8
ATOM 12239 C CA . VAL A 1 52 ? 1.088 7.849 0.099 1.00 0.00 52 VAL A CA 8
ATOM 12240 C C . VAL A 1 52 ? 1.734 6.949 -0.952 1.00 0.00 52 VAL A C 8
ATOM 12241 O O . VAL A 1 52 ? 2.527 6.082 -0.591 1.00 0.00 52 VAL A O 8
ATOM 12254 N N . VAL A 1 53 ? 1.470 7.189 -2.241 1.00 0.00 53 VAL A N 8
ATOM 12255 C CA . VAL A 1 53 ? 2.193 6.512 -3.339 1.00 0.00 53 VAL A CA 8
ATOM 12256 C C . VAL A 1 53 ? 3.694 6.750 -3.208 1.00 0.00 53 VAL A C 8
ATOM 12257 O O . VAL A 1 53 ? 4.454 5.801 -3.084 1.00 0.00 53 VAL A O 8
ATOM 12270 N N . GLU A 1 54 ? 4.136 8.002 -3.136 1.00 0.00 54 GLU A N 8
ATOM 12271 C CA . GLU A 1 54 ? 5.541 8.347 -2.915 1.00 0.00 54 GLU A CA 8
ATOM 12272 C C . GLU A 1 54 ? 6.072 7.751 -1.607 1.00 0.00 54 GLU A C 8
ATOM 12273 O O . GLU A 1 54 ? 7.237 7.379 -1.556 1.00 0.00 54 GLU A O 8
ATOM 12285 N N . ALA A 1 55 ? 5.241 7.596 -0.573 1.00 0.00 55 ALA A N 8
ATOM 12286 C CA . ALA A 1 55 ? 5.658 7.067 0.724 1.00 0.00 55 ALA A CA 8
ATOM 12287 C C . ALA A 1 55 ? 5.904 5.555 0.696 1.00 0.00 55 ALA A C 8
ATOM 12288 O O . ALA A 1 55 ? 7.014 5.123 1.010 1.00 0.00 55 ALA A O 8
ATOM 12295 N N . LEU A 1 56 ? 4.929 4.743 0.267 1.00 0.00 56 LEU A N 8
ATOM 12296 C CA . LEU A 1 56 ? 5.119 3.290 0.189 1.00 0.00 56 LEU A CA 8
ATOM 12297 C C . LEU A 1 56 ? 6.176 2.929 -0.874 1.00 0.00 56 LEU A C 8
ATOM 12298 O O . LEU A 1 56 ? 6.944 1.982 -0.695 1.00 0.00 56 LEU A O 8
ATOM 12314 N N . ARG A 1 57 ? 6.268 3.722 -1.953 1.00 0.00 57 ARG A N 8
ATOM 12315 C CA . ARG A 1 57 ? 7.250 3.526 -3.032 1.00 0.00 57 ARG A CA 8
ATOM 12316 C C . ARG A 1 57 ? 8.678 3.878 -2.582 1.00 0.00 57 ARG A C 8
ATOM 12317 O O . ARG A 1 57 ? 9.599 3.093 -2.805 1.00 0.00 57 ARG A O 8
ATOM 12338 N N . ARG A 1 58 ? 8.868 5.007 -1.882 1.00 0.00 58 ARG A N 8
ATOM 12339 C CA . ARG A 1 58 ? 10.145 5.400 -1.231 1.00 0.00 58 ARG A CA 8
ATOM 12340 C C . ARG A 1 58 ? 10.567 4.421 -0.146 1.00 0.00 58 ARG A C 8
ATOM 12341 O O . ARG A 1 58 ? 11.741 4.084 -0.040 1.00 0.00 58 ARG A O 8
ATOM 12362 N N . TYR A 1 59 ? 9.617 3.927 0.634 1.00 0.00 59 TYR A N 8
ATOM 12363 C CA . TYR A 1 59 ? 9.867 2.899 1.646 1.00 0.00 59 TYR A CA 8
ATOM 12364 C C . TYR A 1 59 ? 10.484 1.649 1.004 1.00 0.00 59 TYR A C 8
ATOM 12365 O O . TYR A 1 59 ? 11.538 1.198 1.438 1.00 0.00 59 TYR A O 8
ATOM 12383 N N . ALA A 1 60 ? 9.920 1.156 -0.100 1.00 0.00 60 ALA A N 8
ATOM 12384 C CA . ALA A 1 60 ? 10.504 0.060 -0.880 1.00 0.00 60 ALA A CA 8
ATOM 12385 C C . ALA A 1 60 ? 11.864 0.384 -1.530 1.00 0.00 60 ALA A C 8
ATOM 12386 O O . ALA A 1 60 ? 12.662 -0.527 -1.738 1.00 0.00 60 ALA A O 8
ATOM 12393 N N . GLU A 1 61 ? 12.179 1.643 -1.845 1.00 0.00 61 GLU A N 8
ATOM 12394 C CA . GLU A 1 61 ? 13.491 2.045 -2.328 1.00 0.00 61 GLU A CA 8
ATOM 12395 C C . GLU A 1 61 ? 14.532 2.020 -1.191 1.00 0.00 61 GLU A C 8
ATOM 12396 O O . GLU A 1 61 ? 15.671 1.590 -1.391 1.00 0.00 61 GLU A O 8
ATOM 12408 N N . LYS A 1 62 ? 14.133 2.469 0.007 1.00 0.00 62 LYS A N 8
ATOM 12409 C CA . LYS A 1 62 ? 15.013 2.669 1.165 1.00 0.00 62 LYS A CA 8
ATOM 12410 C C . LYS A 1 62 ? 15.221 1.400 1.998 1.00 0.00 62 LYS A C 8
ATOM 12411 O O . LYS A 1 62 ? 16.352 1.047 2.332 1.00 0.00 62 LYS A O 8
ATOM 12430 N N . HIS A 1 63 ? 14.125 0.716 2.316 1.00 0.00 63 HIS A N 8
ATOM 12431 C CA . HIS A 1 63 ? 14.073 -0.511 3.116 1.00 0.00 63 HIS A CA 8
ATOM 12432 C C . HIS A 1 63 ? 14.151 -1.781 2.250 1.00 0.00 63 HIS A C 8
ATOM 12433 O O . HIS A 1 63 ? 14.515 -2.848 2.746 1.00 0.00 63 HIS A O 8
ATOM 12447 N N . GLY A 1 64 ? 13.828 -1.660 0.958 1.00 0.00 64 GLY A N 8
ATOM 12448 C CA . GLY A 1 64 ? 13.745 -2.770 0.003 1.00 0.00 64 GLY A CA 8
ATOM 12449 C C . GLY A 1 64 ? 12.305 -3.231 -0.229 1.00 0.00 64 GLY A C 8
ATOM 12450 O O . GLY A 1 64 ? 11.489 -3.278 0.694 1.00 0.00 64 GLY A O 8
ATOM 12454 N N . LYS A 1 65 ? 11.979 -3.595 -1.474 1.00 0.00 65 LYS A N 8
ATOM 12455 C CA . LYS A 1 65 ? 10.649 -4.101 -1.857 1.00 0.00 65 LYS A CA 8
ATOM 12456 C C . LYS A 1 65 ? 10.269 -5.395 -1.138 1.00 0.00 65 LYS A C 8
ATOM 12457 O O . LYS A 1 65 ? 9.105 -5.602 -0.800 1.00 0.00 65 LYS A O 8
ATOM 12476 N N . GLU A 1 66 ? 11.254 -6.237 -0.841 1.00 0.00 66 GLU A N 8
ATOM 12477 C CA . GLU A 1 66 ? 11.055 -7.457 -0.064 1.00 0.00 66 GLU A CA 8
ATOM 12478 C C . GLU A 1 66 ? 10.607 -7.133 1.374 1.00 0.00 66 GLU A C 8
ATOM 12479 O O . GLU A 1 66 ? 9.905 -7.918 2.004 1.00 0.00 66 GLU A O 8
ATOM 12491 N N . GLU A 1 67 ? 11.022 -5.975 1.903 1.00 0.00 67 GLU A N 8
ATOM 12492 C CA . GLU A 1 67 ? 10.563 -5.477 3.205 1.00 0.00 67 GLU A CA 8
ATOM 12493 C C . GLU A 1 67 ? 9.153 -4.873 3.117 1.00 0.00 67 GLU A C 8
ATOM 12494 O O . GLU A 1 67 ? 8.324 -5.111 3.999 1.00 0.00 67 GLU A O 8
ATOM 12506 N N . LEU A 1 68 ? 8.856 -4.131 2.036 1.00 0.00 68 LEU A N 8
ATOM 12507 C CA . LEU A 1 68 ? 7.533 -3.534 1.811 1.00 0.00 68 LEU A CA 8
ATOM 12508 C C . LEU A 1 68 ? 6.425 -4.593 1.855 1.00 0.00 68 LEU A C 8
ATOM 12509 O O . LEU A 1 68 ? 5.410 -4.382 2.517 1.00 0.00 68 LEU A O 8
ATOM 12525 N N . LEU A 1 69 ? 6.619 -5.738 1.188 1.00 0.00 69 LEU A N 8
ATOM 12526 C CA . LEU A 1 69 ? 5.590 -6.788 1.151 1.00 0.00 69 LEU A CA 8
ATOM 12527 C C . LEU A 1 69 ? 5.241 -7.314 2.549 1.00 0.00 69 LEU A C 8
ATOM 12528 O O . LEU A 1 69 ? 4.064 -7.505 2.851 1.00 0.00 69 LEU A O 8
ATOM 12544 N N . LYS A 1 70 ? 6.241 -7.474 3.427 1.00 0.00 70 LYS A N 8
ATOM 12545 C CA . LYS A 1 70 ? 6.053 -7.916 4.814 1.00 0.00 70 LYS A CA 8
ATOM 12546 C C . LYS A 1 70 ? 5.328 -6.854 5.641 1.00 0.00 70 LYS A C 8
ATOM 12547 O O . LYS A 1 70 ? 4.401 -7.176 6.385 1.00 0.00 70 LYS A O 8
ATOM 12566 N N . ARG A 1 71 ? 5.705 -5.582 5.463 1.00 0.00 71 ARG A N 8
ATOM 12567 C CA . ARG A 1 71 ? 5.092 -4.420 6.130 1.00 0.00 71 ARG A CA 8
ATOM 12568 C C . ARG A 1 71 ? 3.628 -4.214 5.758 1.00 0.00 71 ARG A C 8
ATOM 12569 O O . ARG A 1 71 ? 2.820 -3.918 6.635 1.00 0.00 71 ARG A O 8
ATOM 12590 N N . ALA A 1 72 ? 3.308 -4.393 4.480 1.00 0.00 72 ALA A N 8
ATOM 12591 C CA . ALA A 1 72 ? 1.956 -4.313 3.939 1.00 0.00 72 ALA A CA 8
ATOM 12592 C C . ALA A 1 72 ? 1.155 -5.625 4.089 1.00 0.00 72 ALA A C 8
ATOM 12593 O O . ALA A 1 72 ? -0.048 -5.649 3.829 1.00 0.00 72 ALA A O 8
ATOM 12600 N N . GLY A 1 73 ? 1.804 -6.720 4.501 1.00 0.00 73 GLY A N 8
ATOM 12601 C CA . GLY A 1 73 ? 1.192 -8.054 4.600 1.00 0.00 73 GLY A CA 8
ATOM 12602 C C . GLY A 1 73 ? 0.740 -8.659 3.257 1.00 0.00 73 GLY A C 8
ATOM 12603 O O . GLY A 1 73 ? -0.149 -9.515 3.240 1.00 0.00 73 GLY A O 8
ATOM 12607 N N . ILE A 1 74 ? 1.318 -8.211 2.136 1.00 0.00 74 ILE A N 8
ATOM 12608 C CA . ILE A 1 74 ? 0.980 -8.635 0.763 1.00 0.00 74 ILE A CA 8
ATOM 12609 C C . ILE A 1 74 ? 1.966 -9.684 0.222 1.00 0.00 74 ILE A C 8
ATOM 12610 O O . ILE A 1 74 ? 2.984 -9.986 0.845 1.00 0.00 74 ILE A O 8
ATOM 12626 N N . THR A 1 75 ? 1.681 -10.227 -0.962 1.00 0.00 75 THR A N 8
ATOM 12627 C CA . THR A 1 75 ? 2.588 -11.117 -1.704 1.00 0.00 75 THR A CA 8
ATOM 12628 C C . THR A 1 75 ? 3.558 -10.332 -2.599 1.00 0.00 75 THR A C 8
ATOM 12629 O O . THR A 1 75 ? 3.232 -9.218 -3.025 1.00 0.00 75 THR A O 8
ATOM 12640 N N . PRO A 1 76 ? 4.724 -10.904 -2.969 1.00 0.00 76 PRO A N 8
ATOM 12641 C CA . PRO A 1 76 ? 5.595 -10.314 -3.990 1.00 0.00 76 PRO A CA 8
ATOM 12642 C C . PRO A 1 76 ? 4.901 -10.225 -5.369 1.00 0.00 76 PRO A C 8
ATOM 12643 O O . PRO A 1 76 ? 5.206 -9.338 -6.166 1.00 0.00 76 PRO A O 8
ATOM 12654 N N . GLU A 1 77 ? 3.917 -11.093 -5.632 1.00 0.00 77 GLU A N 8
ATOM 12655 C CA . GLU A 1 77 ? 3.089 -11.091 -6.849 1.00 0.00 77 GLU A CA 8
ATOM 12656 C C . GLU A 1 77 ? 2.124 -9.891 -6.934 1.00 0.00 77 GLU A C 8
ATOM 12657 O O . GLU A 1 77 ? 1.818 -9.438 -8.037 1.00 0.00 77 GLU A O 8
ATOM 12669 N N . ALA A 1 78 ? 1.668 -9.347 -5.800 1.00 0.00 78 ALA A N 8
ATOM 12670 C CA . ALA A 1 78 ? 0.894 -8.099 -5.744 1.00 0.00 78 ALA A CA 8
ATOM 12671 C C . ALA A 1 78 ? 1.806 -6.857 -5.682 1.00 0.00 78 ALA A C 8
ATOM 12672 O O . ALA A 1 78 ? 1.590 -5.876 -6.393 1.00 0.00 78 ALA A O 8
ATOM 12679 N N . LEU A 1 79 ? 2.872 -6.935 -4.881 1.00 0.00 79 LEU A N 8
ATOM 12680 C CA . LEU A 1 79 ? 3.911 -5.913 -4.681 1.00 0.00 79 LEU A CA 8
ATOM 12681 C C . LEU A 1 79 ? 4.486 -5.380 -6.002 1.00 0.00 79 LEU A C 8
ATOM 12682 O O . LEU A 1 79 ? 4.578 -4.169 -6.203 1.00 0.00 79 LEU A O 8
ATOM 12698 N N . LYS A 1 80 ? 4.860 -6.288 -6.913 1.00 0.00 80 LYS A N 8
ATOM 12699 C CA . LYS A 1 80 ? 5.459 -5.954 -8.217 1.00 0.00 80 LYS A CA 8
ATOM 12700 C C . LYS A 1 80 ? 4.538 -5.122 -9.111 1.00 0.00 80 LYS A C 8
ATOM 12701 O O . LYS A 1 80 ? 5.023 -4.364 -9.948 1.00 0.00 80 LYS A O 8
ATOM 12720 N N . VAL A 1 81 ? 3.223 -5.247 -8.934 1.00 0.00 81 VAL A N 8
ATOM 12721 C CA . VAL A 1 81 ? 2.190 -4.490 -9.659 1.00 0.00 81 VAL A CA 8
ATOM 12722 C C . VAL A 1 81 ? 2.034 -3.064 -9.121 1.00 0.00 81 VAL A C 8
ATOM 12723 O O . VAL A 1 81 ? 1.709 -2.171 -9.899 1.00 0.00 81 VAL A O 8
ATOM 12736 N N . ILE A 1 82 ? 2.324 -2.800 -7.839 1.00 0.00 82 ILE A N 8
ATOM 12737 C CA . ILE A 1 82 ? 2.218 -1.445 -7.246 1.00 0.00 82 ILE A CA 8
ATOM 12738 C C . ILE A 1 82 ? 3.078 -0.421 -8.019 1.00 0.00 82 ILE A C 8
ATOM 12739 O O . ILE A 1 82 ? 2.665 0.718 -8.236 1.00 0.00 82 ILE A O 8
ATOM 12755 N N . GLU A 1 83 ? 4.239 -0.844 -8.529 1.00 0.00 83 GLU A N 8
ATOM 12756 C CA . GLU A 1 83 ? 5.075 -0.043 -9.436 1.00 0.00 83 GLU A CA 8
ATOM 12757 C C . GLU A 1 83 ? 4.326 0.362 -10.720 1.00 0.00 83 GLU A C 8
ATOM 12758 O O . GLU A 1 83 ? 4.402 1.515 -11.140 1.00 0.00 83 GLU A O 8
ATOM 12770 N N . LYS A 1 84 ? 3.559 -0.556 -11.327 1.00 0.00 84 LYS A N 8
ATOM 12771 C CA . LYS A 1 84 ? 2.804 -0.303 -12.568 1.00 0.00 84 LYS A CA 8
ATOM 12772 C C . LYS A 1 84 ? 1.610 0.618 -12.320 1.00 0.00 84 LYS A C 8
ATOM 12773 O O . LYS A 1 84 ? 1.321 1.461 -13.165 1.00 0.00 84 LYS A O 8
ATOM 12792 N N . ILE A 1 85 ? 0.985 0.536 -11.142 1.00 0.00 85 ILE A N 8
ATOM 12793 C CA . ILE A 1 85 ? -0.031 1.503 -10.695 1.00 0.00 85 ILE A CA 8
ATOM 12794 C C . ILE A 1 85 ? 0.578 2.914 -10.640 1.00 0.00 85 ILE A C 8
ATOM 12795 O O . ILE A 1 85 ? -0.003 3.859 -11.172 1.00 0.00 85 ILE A O 8
ATOM 12811 N N . GLU A 1 86 ? 1.779 3.060 -10.072 1.00 0.00 86 GLU A N 8
ATOM 12812 C CA . GLU A 1 86 ? 2.493 4.344 -10.011 1.00 0.00 86 GLU A CA 8
ATOM 12813 C C . GLU A 1 86 ? 2.906 4.860 -11.406 1.00 0.00 86 GLU A C 8
ATOM 12814 O O . GLU A 1 86 ? 2.872 6.071 -11.633 1.00 0.00 86 GLU A O 8
ATOM 12826 N N . LYS A 1 87 ? 3.204 3.970 -12.371 1.00 0.00 87 LYS A N 8
ATOM 12827 C CA . LYS A 1 87 ? 3.462 4.351 -13.776 1.00 0.00 87 LYS A CA 8
ATOM 12828 C C . LYS A 1 87 ? 2.198 4.799 -14.509 1.00 0.00 87 LYS A C 8
ATOM 12829 O O . LYS A 1 87 ? 2.199 5.875 -15.110 1.00 0.00 87 LYS A O 8
ATOM 12848 N N . GLU A 1 88 ? 1.111 4.034 -14.421 1.00 0.00 88 GLU A N 8
ATOM 12849 C CA . GLU A 1 88 ? -0.172 4.352 -15.067 1.00 0.00 88 GLU A CA 8
ATOM 12850 C C . GLU A 1 88 ? -0.838 5.614 -14.489 1.00 0.00 88 GLU A C 8
ATOM 12851 O O . GLU A 1 88 ? -1.501 6.348 -15.223 1.00 0.00 88 GLU A O 8
ATOM 12863 N N . GLU A 1 89 ? -0.626 5.915 -13.202 1.00 0.00 89 GLU A N 8
ATOM 12864 C CA . GLU A 1 89 ? -1.107 7.149 -12.557 1.00 0.00 89 GLU A CA 8
ATOM 12865 C C . GLU A 1 89 ? -0.217 8.390 -12.832 1.00 0.00 89 GLU A C 8
ATOM 12866 O O . GLU A 1 89 ? -0.521 9.491 -12.367 1.00 0.00 89 GLU A O 8
ATOM 12878 N N . GLY A 1 90 ? 0.843 8.246 -13.645 1.00 0.00 90 GLY A N 8
ATOM 12879 C CA . GLY A 1 90 ? 1.654 9.349 -14.182 1.00 0.00 90 GLY A CA 8
ATOM 12880 C C . GLY A 1 90 ? 2.990 9.568 -13.468 1.00 0.00 90 GLY A C 8
ATOM 12881 O O . GLY A 1 90 ? 3.213 10.611 -12.854 1.00 0.00 90 GLY A O 8
ATOM 12885 N N . SER A 1 91 ? 3.924 8.622 -13.593 1.00 0.00 91 SER A N 8
ATOM 12886 C CA . SER A 1 91 ? 5.241 8.699 -12.933 1.00 0.00 91 SER A CA 8
ATOM 12887 C C . SER A 1 91 ? 6.109 9.854 -13.433 1.00 0.00 91 SER A C 8
ATOM 12888 O O . SER A 1 91 ? 6.830 10.474 -12.654 1.00 0.00 91 SER A O 8
ATOM 12896 N N . LEU A 1 92 ? 5.978 10.219 -14.712 1.00 0.00 92 LEU A N 8
ATOM 12897 C CA . LEU A 1 92 ? 6.657 11.387 -15.282 1.00 0.00 92 LEU A CA 8
ATOM 12898 C C . LEU A 1 92 ? 6.075 12.716 -14.753 1.00 0.00 92 LEU A C 8
ATOM 12899 O O . LEU A 1 92 ? 6.742 13.749 -14.829 1.00 0.00 92 LEU A O 8
ATOM 12915 N N . GLU A 1 93 ? 4.867 12.696 -14.176 1.00 0.00 93 GLU A N 8
ATOM 12916 C CA . GLU A 1 93 ? 4.287 13.838 -13.449 1.00 0.00 93 GLU A CA 8
ATOM 12917 C C . GLU A 1 93 ? 4.745 13.874 -11.978 1.00 0.00 93 GLU A C 8
ATOM 12918 O O . GLU A 1 93 ? 4.972 14.955 -11.430 1.00 0.00 93 GLU A O 8
ATOM 12930 N N . HIS A 1 94 ? 4.937 12.708 -11.344 1.00 0.00 94 HIS A N 8
ATOM 12931 C CA . HIS A 1 94 ? 5.519 12.601 -9.998 1.00 0.00 94 HIS A CA 8
ATOM 12932 C C . HIS A 1 94 ? 6.993 13.051 -9.981 1.00 0.00 94 HIS A C 8
ATOM 12933 O O . HIS A 1 94 ? 7.388 13.871 -9.148 1.00 0.00 94 HIS A O 8
ATOM 12947 N N . HIS A 1 95 ? 7.797 12.556 -10.928 1.00 0.00 95 HIS A N 8
ATOM 12948 C CA . HIS A 1 95 ? 9.251 12.744 -11.030 1.00 0.00 95 HIS A CA 8
ATOM 12949 C C . HIS A 1 95 ? 9.637 14.098 -11.670 1.00 0.00 95 HIS A C 8
ATOM 12950 O O . HIS A 1 95 ? 10.397 14.177 -12.641 1.00 0.00 95 HIS A O 8
ATOM 12964 N N . HIS A 1 96 ? 9.076 15.181 -11.133 1.00 0.00 96 HIS A N 8
ATOM 12965 C CA . HIS A 1 96 ? 9.362 16.566 -11.515 1.00 0.00 96 HIS A CA 8
ATOM 12966 C C . HIS A 1 96 ? 10.659 17.094 -10.869 1.00 0.00 96 HIS A C 8
ATOM 12967 O O . HIS A 1 96 ? 11.084 16.619 -9.810 1.00 0.00 96 HIS A O 8
ATOM 12981 N N . HIS A 1 97 ? 11.275 18.109 -11.483 1.00 0.00 97 HIS A N 8
ATOM 12982 C CA . HIS A 1 97 ? 12.414 18.839 -10.910 1.00 0.00 97 HIS A CA 8
ATOM 12983 C C . HIS A 1 97 ? 11.946 19.973 -9.978 1.00 0.00 97 HIS A C 8
ATOM 12984 O O . HIS A 1 97 ? 10.881 20.562 -10.188 1.00 0.00 97 HIS A O 8
ATOM 12998 N N . HIS A 1 98 ? 12.744 20.289 -8.954 1.00 0.00 98 HIS A N 8
ATOM 12999 C CA . HIS A 1 98 ? 12.438 21.304 -7.936 1.00 0.00 98 HIS A CA 8
ATOM 13000 C C . HIS A 1 98 ? 13.699 22.082 -7.509 1.00 0.00 98 HIS A C 8
ATOM 13001 O O . HIS A 1 98 ? 14.818 21.558 -7.577 1.00 0.00 98 HIS A O 8
ATOM 13015 N N . HIS A 1 99 ? 13.516 23.326 -7.051 1.00 0.00 99 HIS A N 8
ATOM 13016 C CA . HIS A 1 99 ? 14.569 24.171 -6.462 1.00 0.00 99 HIS A CA 8
ATOM 13017 C C . HIS A 1 99 ? 15.049 23.630 -5.095 1.00 0.00 99 HIS A C 8
ATOM 13018 O O . HIS A 1 99 ? 16.263 23.742 -4.804 1.00 0.00 99 HIS A O 8
ATOM 13033 N N . GLY A 1 1 ? 14.817 14.201 14.735 1.00 0.00 1 GLY A N 9
ATOM 13034 C CA . GLY A 1 1 ? 14.524 12.965 13.978 1.00 0.00 1 GLY A CA 9
ATOM 13035 C C . GLY A 1 1 ? 13.524 13.228 12.867 1.00 0.00 1 GLY A C 9
ATOM 13036 O O . GLY A 1 1 ? 12.400 13.654 13.136 1.00 0.00 1 GLY A O 9
ATOM 13042 N N . GLU A 1 2 ? 13.917 12.978 11.618 1.00 0.00 2 GLU A N 9
ATOM 13043 C CA . GLU A 1 2 ? 13.110 13.206 10.400 1.00 0.00 2 GLU A CA 9
ATOM 13044 C C . GLU A 1 2 ? 12.970 11.945 9.522 1.00 0.00 2 GLU A C 9
ATOM 13045 O O . GLU A 1 2 ? 12.124 11.894 8.629 1.00 0.00 2 GLU A O 9
ATOM 13057 N N . GLU A 1 3 ? 13.778 10.913 9.774 1.00 0.00 3 GLU A N 9
ATOM 13058 C CA . GLU A 1 3 ? 13.764 9.637 9.051 1.00 0.00 3 GLU A CA 9
ATOM 13059 C C . GLU A 1 3 ? 12.443 8.865 9.237 1.00 0.00 3 GLU A C 9
ATOM 13060 O O . GLU A 1 3 ? 11.918 8.761 10.346 1.00 0.00 3 GLU A O 9
ATOM 13072 N N . GLU A 1 4 ? 11.894 8.351 8.125 1.00 0.00 4 GLU A N 9
ATOM 13073 C CA . GLU A 1 4 ? 10.627 7.596 7.981 1.00 0.00 4 GLU A CA 9
ATOM 13074 C C . GLU A 1 4 ? 9.357 8.167 8.662 1.00 0.00 4 GLU A C 9
ATOM 13075 O O . GLU A 1 4 ? 8.307 7.518 8.634 1.00 0.00 4 GLU A O 9
ATOM 13087 N N . LYS A 1 5 ? 9.406 9.408 9.172 1.00 0.00 5 LYS A N 9
ATOM 13088 C CA . LYS A 1 5 ? 8.318 10.129 9.872 1.00 0.00 5 LYS A CA 9
ATOM 13089 C C . LYS A 1 5 ? 7.018 10.242 9.078 1.00 0.00 5 LYS A C 9
ATOM 13090 O O . LYS A 1 5 ? 5.936 10.188 9.660 1.00 0.00 5 LYS A O 9
ATOM 13109 N N . GLU A 1 6 ? 7.122 10.393 7.762 1.00 0.00 6 GLU A N 9
ATOM 13110 C CA . GLU A 1 6 ? 6.001 10.476 6.812 1.00 0.00 6 GLU A CA 9
ATOM 13111 C C . GLU A 1 6 ? 5.936 9.237 5.891 1.00 0.00 6 GLU A C 9
ATOM 13112 O O . GLU A 1 6 ? 5.216 9.245 4.893 1.00 0.00 6 GLU A O 9
ATOM 13124 N N . ILE A 1 7 ? 6.694 8.176 6.210 1.00 0.00 7 ILE A N 9
ATOM 13125 C CA . ILE A 1 7 ? 6.910 7.013 5.334 1.00 0.00 7 ILE A CA 9
ATOM 13126 C C . ILE A 1 7 ? 6.418 5.710 5.976 1.00 0.00 7 ILE A C 9
ATOM 13127 O O . ILE A 1 7 ? 5.531 5.071 5.419 1.00 0.00 7 ILE A O 9
ATOM 13143 N N . ASP A 1 8 ? 6.940 5.304 7.143 1.00 0.00 8 ASP A N 9
ATOM 13144 C CA . ASP A 1 8 ? 6.620 3.986 7.724 1.00 0.00 8 ASP A CA 9
ATOM 13145 C C . ASP A 1 8 ? 5.134 3.882 8.110 1.00 0.00 8 ASP A C 9
ATOM 13146 O O . ASP A 1 8 ? 4.447 2.922 7.749 1.00 0.00 8 ASP A O 9
ATOM 13155 N N . LYS A 1 9 ? 4.598 4.925 8.762 1.00 0.00 9 LYS A N 9
ATOM 13156 C CA . LYS A 1 9 ? 3.170 4.999 9.110 1.00 0.00 9 LYS A CA 9
ATOM 13157 C C . LYS A 1 9 ? 2.264 5.018 7.874 1.00 0.00 9 LYS A C 9
ATOM 13158 O O . LYS A 1 9 ? 1.159 4.491 7.935 1.00 0.00 9 LYS A O 9
ATOM 13177 N N . LEU A 1 10 ? 2.744 5.538 6.738 1.00 0.00 10 LEU A N 9
ATOM 13178 C CA . LEU A 1 10 ? 2.011 5.534 5.465 1.00 0.00 10 LEU A CA 9
ATOM 13179 C C . LEU A 1 10 ? 1.937 4.138 4.813 1.00 0.00 10 LEU A C 9
ATOM 13180 O O . LEU A 1 10 ? 1.113 3.932 3.921 1.00 0.00 10 LEU A O 9
ATOM 13196 N N . VAL A 1 11 ? 2.735 3.168 5.277 1.00 0.00 11 VAL A N 9
ATOM 13197 C CA . VAL A 1 11 ? 2.617 1.747 4.899 1.00 0.00 11 VAL A CA 9
ATOM 13198 C C . VAL A 1 11 ? 1.793 0.951 5.918 1.00 0.00 11 VAL A C 9
ATOM 13199 O O . VAL A 1 11 ? 1.069 0.028 5.552 1.00 0.00 11 VAL A O 9
ATOM 13212 N N . GLU A 1 12 ? 1.851 1.332 7.193 1.00 0.00 12 GLU A N 9
ATOM 13213 C CA . GLU A 1 12 ? 1.163 0.651 8.296 1.00 0.00 12 GLU A CA 9
ATOM 13214 C C . GLU A 1 12 ? -0.359 0.598 8.083 1.00 0.00 12 GLU A C 9
ATOM 13215 O O . GLU A 1 12 ? -0.961 -0.476 8.084 1.00 0.00 12 GLU A O 9
ATOM 13227 N N . LEU A 1 13 ? -0.982 1.758 7.855 1.00 0.00 13 LEU A N 9
ATOM 13228 C CA . LEU A 1 13 ? -2.417 1.842 7.554 1.00 0.00 13 LEU A CA 9
ATOM 13229 C C . LEU A 1 13 ? -2.774 1.279 6.165 1.00 0.00 13 LEU A C 9
ATOM 13230 O O . LEU A 1 13 ? -3.877 0.766 5.976 1.00 0.00 13 LEU A O 9
ATOM 13246 N N . PHE A 1 14 ? -1.844 1.317 5.204 1.00 0.00 14 PHE A N 9
ATOM 13247 C CA . PHE A 1 14 ? -2.035 0.736 3.870 1.00 0.00 14 PHE A CA 9
ATOM 13248 C C . PHE A 1 14 ? -2.165 -0.794 3.959 1.00 0.00 14 PHE A C 9
ATOM 13249 O O . PHE A 1 14 ? -2.937 -1.384 3.206 1.00 0.00 14 PHE A O 9
ATOM 13266 N N . ALA A 1 15 ? -1.510 -1.427 4.939 1.00 0.00 15 ALA A N 9
ATOM 13267 C CA . ALA A 1 15 ? -1.636 -2.861 5.195 1.00 0.00 15 ALA A CA 9
ATOM 13268 C C . ALA A 1 15 ? -3.075 -3.275 5.553 1.00 0.00 15 ALA A C 9
ATOM 13269 O O . ALA A 1 15 ? -3.662 -4.151 4.913 1.00 0.00 15 ALA A O 9
ATOM 13276 N N . GLN A 1 16 ? -3.674 -2.610 6.548 1.00 0.00 16 GLN A N 9
ATOM 13277 C CA . GLN A 1 16 ? -5.045 -2.908 6.974 1.00 0.00 16 GLN A CA 9
ATOM 13278 C C . GLN A 1 16 ? -6.090 -2.447 5.943 1.00 0.00 16 GLN A C 9
ATOM 13279 O O . GLN A 1 16 ? -7.136 -3.079 5.807 1.00 0.00 16 GLN A O 9
ATOM 13293 N N . ALA A 1 17 ? -5.792 -1.404 5.161 1.00 0.00 17 ALA A N 9
ATOM 13294 C CA . ALA A 1 17 ? -6.639 -0.964 4.051 1.00 0.00 17 ALA A CA 9
ATOM 13295 C C . ALA A 1 17 ? -6.631 -1.960 2.873 1.00 0.00 17 ALA A C 9
ATOM 13296 O O . ALA A 1 17 ? -7.671 -2.196 2.260 1.00 0.00 17 ALA A O 9
ATOM 13303 N N . TYR A 1 18 ? -5.485 -2.588 2.585 1.00 0.00 18 TYR A N 9
ATOM 13304 C CA . TYR A 1 18 ? -5.372 -3.646 1.576 1.00 0.00 18 TYR A CA 9
ATOM 13305 C C . TYR A 1 18 ? -6.140 -4.899 2.006 1.00 0.00 18 TYR A C 9
ATOM 13306 O O . TYR A 1 18 ? -6.859 -5.491 1.202 1.00 0.00 18 TYR A O 9
ATOM 13324 N N . GLU A 1 19 ? -6.062 -5.268 3.286 1.00 0.00 19 GLU A N 9
ATOM 13325 C CA . GLU A 1 19 ? -6.860 -6.369 3.835 1.00 0.00 19 GLU A CA 9
ATOM 13326 C C . GLU A 1 19 ? -8.361 -6.069 3.796 1.00 0.00 19 GLU A C 9
ATOM 13327 O O . GLU A 1 19 ? -9.146 -6.926 3.394 1.00 0.00 19 GLU A O 9
ATOM 13339 N N . ASP A 1 20 ? -8.770 -4.846 4.140 1.00 0.00 20 ASP A N 9
ATOM 13340 C CA . ASP A 1 20 ? -10.168 -4.421 4.035 1.00 0.00 20 ASP A CA 9
ATOM 13341 C C . ASP A 1 20 ? -10.671 -4.492 2.585 1.00 0.00 20 ASP A C 9
ATOM 13342 O O . ASP A 1 20 ? -11.783 -4.962 2.332 1.00 0.00 20 ASP A O 9
ATOM 13351 N N . ALA A 1 21 ? -9.825 -4.110 1.623 1.00 0.00 21 ALA A N 9
ATOM 13352 C CA . ALA A 1 21 ? -10.143 -4.214 0.209 1.00 0.00 21 ALA A CA 9
ATOM 13353 C C . ALA A 1 21 ? -10.257 -5.668 -0.260 1.00 0.00 21 ALA A C 9
ATOM 13354 O O . ALA A 1 21 ? -11.223 -6.019 -0.934 1.00 0.00 21 ALA A O 9
ATOM 13361 N N . ARG A 1 22 ? -9.316 -6.532 0.140 1.00 0.00 22 ARG A N 9
ATOM 13362 C CA . ARG A 1 22 ? -9.323 -7.963 -0.186 1.00 0.00 22 ARG A CA 9
ATOM 13363 C C . ARG A 1 22 ? -10.563 -8.674 0.366 1.00 0.00 22 ARG A C 9
ATOM 13364 O O . ARG A 1 22 ? -11.135 -9.525 -0.312 1.00 0.00 22 ARG A O 9
ATOM 13385 N N . GLU A 1 23 ? -11.021 -8.291 1.557 1.00 0.00 23 GLU A N 9
ATOM 13386 C CA . GLU A 1 23 ? -12.223 -8.848 2.191 1.00 0.00 23 GLU A CA 9
ATOM 13387 C C . GLU A 1 23 ? -13.537 -8.344 1.569 1.00 0.00 23 GLU A C 9
ATOM 13388 O O . GLU A 1 23 ? -14.475 -9.134 1.433 1.00 0.00 23 GLU A O 9
ATOM 13400 N N . LYS A 1 24 ? -13.622 -7.070 1.151 1.00 0.00 24 LYS A N 9
ATOM 13401 C CA . LYS A 1 24 ? -14.828 -6.524 0.483 1.00 0.00 24 LYS A CA 9
ATOM 13402 C C . LYS A 1 24 ? -14.890 -6.798 -1.029 1.00 0.00 24 LYS A C 9
ATOM 13403 O O . LYS A 1 24 ? -15.971 -6.725 -1.617 1.00 0.00 24 LYS A O 9
ATOM 13422 N N . LYS A 1 25 ? -13.756 -7.152 -1.648 1.00 0.00 25 LYS A N 9
ATOM 13423 C CA . LYS A 1 25 ? -13.593 -7.476 -3.080 1.00 0.00 25 LYS A CA 9
ATOM 13424 C C . LYS A 1 25 ? -12.955 -8.859 -3.257 1.00 0.00 25 LYS A C 9
ATOM 13425 O O . LYS A 1 25 ? -11.926 -8.986 -3.919 1.00 0.00 25 LYS A O 9
ATOM 13444 N N . ARG A 1 26 ? -13.558 -9.913 -2.691 1.00 0.00 26 ARG A N 9
ATOM 13445 C CA . ARG A 1 26 ? -13.013 -11.292 -2.717 1.00 0.00 26 ARG A CA 9
ATOM 13446 C C . ARG A 1 26 ? -12.818 -11.872 -4.124 1.00 0.00 26 ARG A C 9
ATOM 13447 O O . ARG A 1 26 ? -11.890 -12.652 -4.331 1.00 0.00 26 ARG A O 9
ATOM 13468 N N . ASN A 1 27 ? -13.646 -11.463 -5.089 1.00 0.00 27 ASN A N 9
ATOM 13469 C CA . ASN A 1 27 ? -13.511 -11.823 -6.510 1.00 0.00 27 ASN A CA 9
ATOM 13470 C C . ASN A 1 27 ? -12.688 -10.788 -7.325 1.00 0.00 27 ASN A C 9
ATOM 13471 O O . ASN A 1 27 ? -12.645 -10.841 -8.557 1.00 0.00 27 ASN A O 9
ATOM 13482 N N . GLY A 1 28 ? -12.068 -9.816 -6.645 1.00 0.00 28 GLY A N 9
ATOM 13483 C CA . GLY A 1 28 ? -11.238 -8.753 -7.217 1.00 0.00 28 GLY A CA 9
ATOM 13484 C C . GLY A 1 28 ? -9.814 -9.194 -7.582 1.00 0.00 28 GLY A C 9
ATOM 13485 O O . GLY A 1 28 ? -9.478 -10.382 -7.587 1.00 0.00 28 GLY A O 9
ATOM 13489 N N . THR A 1 29 ? -8.971 -8.207 -7.880 1.00 0.00 29 THR A N 9
ATOM 13490 C CA . THR A 1 29 ? -7.551 -8.357 -8.242 1.00 0.00 29 THR A CA 9
ATOM 13491 C C . THR A 1 29 ? -6.625 -7.755 -7.180 1.00 0.00 29 THR A C 9
ATOM 13492 O O . THR A 1 29 ? -7.029 -6.821 -6.476 1.00 0.00 29 THR A O 9
ATOM 13503 N N . PRO A 1 30 ? -5.356 -8.205 -7.083 1.00 0.00 30 PRO A N 9
ATOM 13504 C CA . PRO A 1 30 ? -4.362 -7.548 -6.234 1.00 0.00 30 PRO A CA 9
ATOM 13505 C C . PRO A 1 30 ? -4.168 -6.065 -6.587 1.00 0.00 30 PRO A C 9
ATOM 13506 O O . PRO A 1 30 ? -3.932 -5.256 -5.690 1.00 0.00 30 PRO A O 9
ATOM 13517 N N . GLU A 1 31 ? -4.322 -5.673 -7.861 1.00 0.00 31 GLU A N 9
ATOM 13518 C CA . GLU A 1 31 ? -4.251 -4.256 -8.244 1.00 0.00 31 GLU A CA 9
ATOM 13519 C C . GLU A 1 31 ? -5.444 -3.446 -7.720 1.00 0.00 31 GLU A C 9
ATOM 13520 O O . GLU A 1 31 ? -5.230 -2.347 -7.214 1.00 0.00 31 GLU A O 9
ATOM 13532 N N . GLU A 1 32 ? -6.672 -3.985 -7.733 1.00 0.00 32 GLU A N 9
ATOM 13533 C CA . GLU A 1 32 ? -7.823 -3.344 -7.079 1.00 0.00 32 GLU A CA 9
ATOM 13534 C C . GLU A 1 32 ? -7.623 -3.208 -5.568 1.00 0.00 32 GLU A C 9
ATOM 13535 O O . GLU A 1 32 ? -7.968 -2.174 -4.996 1.00 0.00 32 GLU A O 9
ATOM 13547 N N . TRP A 1 33 ? -7.037 -4.212 -4.913 1.00 0.00 33 TRP A N 9
ATOM 13548 C CA . TRP A 1 33 ? -6.821 -4.167 -3.469 1.00 0.00 33 TRP A CA 9
ATOM 13549 C C . TRP A 1 33 ? -5.763 -3.131 -3.065 1.00 0.00 33 TRP A C 9
ATOM 13550 O O . TRP A 1 33 ? -5.969 -2.430 -2.076 1.00 0.00 33 TRP A O 9
ATOM 13571 N N . VAL A 1 34 ? -4.693 -2.938 -3.854 1.00 0.00 34 VAL A N 9
ATOM 13572 C CA . VAL A 1 34 ? -3.754 -1.818 -3.649 1.00 0.00 34 VAL A CA 9
ATOM 13573 C C . VAL A 1 34 ? -4.432 -0.481 -3.982 1.00 0.00 34 VAL A C 9
ATOM 13574 O O . VAL A 1 34 ? -4.354 0.454 -3.187 1.00 0.00 34 VAL A O 9
ATOM 13587 N N . ARG A 1 35 ? -5.124 -0.379 -5.126 1.00 0.00 35 ARG A N 9
ATOM 13588 C CA . ARG A 1 35 ? -5.806 0.843 -5.596 1.00 0.00 35 ARG A CA 9
ATOM 13589 C C . ARG A 1 35 ? -6.771 1.393 -4.547 1.00 0.00 35 ARG A C 9
ATOM 13590 O O . ARG A 1 35 ? -6.751 2.585 -4.258 1.00 0.00 35 ARG A O 9
ATOM 13611 N N . ASP A 1 36 ? -7.570 0.515 -3.946 1.00 0.00 36 ASP A N 9
ATOM 13612 C CA . ASP A 1 36 ? -8.511 0.843 -2.874 1.00 0.00 36 ASP A CA 9
ATOM 13613 C C . ASP A 1 36 ? -7.777 1.231 -1.573 1.00 0.00 36 ASP A C 9
ATOM 13614 O O . ASP A 1 36 ? -8.119 2.226 -0.928 1.00 0.00 36 ASP A O 9
ATOM 13623 N N . ALA A 1 37 ? -6.706 0.502 -1.234 1.00 0.00 37 ALA A N 9
ATOM 13624 C CA . ALA A 1 37 ? -5.901 0.750 -0.042 1.00 0.00 37 ALA A CA 9
ATOM 13625 C C . ALA A 1 37 ? -5.224 2.127 -0.027 1.00 0.00 37 ALA A C 9
ATOM 13626 O O . ALA A 1 37 ? -5.198 2.768 1.023 1.00 0.00 37 ALA A O 9
ATOM 13633 N N . ILE A 1 38 ? -4.706 2.600 -1.169 1.00 0.00 38 ILE A N 9
ATOM 13634 C CA . ILE A 1 38 ? -4.069 3.922 -1.284 1.00 0.00 38 ILE A CA 9
ATOM 13635 C C . ILE A 1 38 ? -5.053 5.041 -0.896 1.00 0.00 38 ILE A C 9
ATOM 13636 O O . ILE A 1 38 ? -4.673 5.960 -0.169 1.00 0.00 38 ILE A O 9
ATOM 13652 N N . GLU A 1 39 ? -6.319 4.961 -1.321 1.00 0.00 39 GLU A N 9
ATOM 13653 C CA . GLU A 1 39 ? -7.326 5.970 -0.991 1.00 0.00 39 GLU A CA 9
ATOM 13654 C C . GLU A 1 39 ? -7.613 5.975 0.513 1.00 0.00 39 GLU A C 9
ATOM 13655 O O . GLU A 1 39 ? -7.541 7.030 1.138 1.00 0.00 39 GLU A O 9
ATOM 13667 N N . GLU A 1 40 ? -7.863 4.814 1.130 1.00 0.00 40 GLU A N 9
ATOM 13668 C CA . GLU A 1 40 ? -8.165 4.752 2.564 1.00 0.00 40 GLU A CA 9
ATOM 13669 C C . GLU A 1 40 ? -6.957 5.167 3.418 1.00 0.00 40 GLU A C 9
ATOM 13670 O O . GLU A 1 40 ? -7.128 5.892 4.396 1.00 0.00 40 GLU A O 9
ATOM 13682 N N . ALA A 1 41 ? -5.737 4.798 3.016 1.00 0.00 41 ALA A N 9
ATOM 13683 C CA . ALA A 1 41 ? -4.494 5.217 3.662 1.00 0.00 41 ALA A CA 9
ATOM 13684 C C . ALA A 1 41 ? -4.275 6.742 3.618 1.00 0.00 41 ALA A C 9
ATOM 13685 O O . ALA A 1 41 ? -3.854 7.334 4.613 1.00 0.00 41 ALA A O 9
ATOM 13692 N N . ALA A 1 42 ? -4.608 7.399 2.502 1.00 0.00 42 ALA A N 9
ATOM 13693 C CA . ALA A 1 42 ? -4.562 8.856 2.390 1.00 0.00 42 ALA A CA 9
ATOM 13694 C C . ALA A 1 42 ? -5.668 9.528 3.226 1.00 0.00 42 ALA A C 9
ATOM 13695 O O . ALA A 1 42 ? -5.406 10.474 3.973 1.00 0.00 42 ALA A O 9
ATOM 13702 N N . ARG A 1 43 ? -6.898 9.003 3.155 1.00 0.00 43 ARG A N 9
ATOM 13703 C CA . ARG A 1 43 ? -8.089 9.532 3.845 1.00 0.00 43 ARG A CA 9
ATOM 13704 C C . ARG A 1 43 ? -8.012 9.411 5.373 1.00 0.00 43 ARG A C 9
ATOM 13705 O O . ARG A 1 43 ? -8.533 10.284 6.068 1.00 0.00 43 ARG A O 9
ATOM 13726 N N . ARG A 1 44 ? -7.326 8.385 5.897 1.00 0.00 44 ARG A N 9
ATOM 13727 C CA . ARG A 1 44 ? -7.073 8.160 7.341 1.00 0.00 44 ARG A CA 9
ATOM 13728 C C . ARG A 1 44 ? -6.442 9.397 7.995 1.00 0.00 44 ARG A C 9
ATOM 13729 O O . ARG A 1 44 ? -6.816 9.773 9.105 1.00 0.00 44 ARG A O 9
ATOM 13750 N N . VAL A 1 45 ? -5.499 10.034 7.293 1.00 0.00 45 VAL A N 9
ATOM 13751 C CA . VAL A 1 45 ? -4.691 11.163 7.802 1.00 0.00 45 VAL A CA 9
ATOM 13752 C C . VAL A 1 45 ? -5.087 12.511 7.182 1.00 0.00 45 VAL A C 9
ATOM 13753 O O . VAL A 1 45 ? -4.718 13.563 7.705 1.00 0.00 45 VAL A O 9
ATOM 13766 N N . GLY A 1 46 ? -5.822 12.487 6.063 1.00 0.00 46 GLY A N 9
ATOM 13767 C CA . GLY A 1 46 ? -6.143 13.674 5.259 1.00 0.00 46 GLY A CA 9
ATOM 13768 C C . GLY A 1 46 ? -5.019 14.118 4.306 1.00 0.00 46 GLY A C 9
ATOM 13769 O O . GLY A 1 46 ? -4.836 15.320 4.096 1.00 0.00 46 GLY A O 9
ATOM 13773 N N . ARG A 1 47 ? -4.253 13.171 3.740 1.00 0.00 47 ARG A N 9
ATOM 13774 C CA . ARG A 1 47 ? -3.197 13.423 2.726 1.00 0.00 47 ARG A CA 9
ATOM 13775 C C . ARG A 1 47 ? -3.705 13.232 1.291 1.00 0.00 47 ARG A C 9
ATOM 13776 O O . ARG A 1 47 ? -4.819 12.754 1.074 1.00 0.00 47 ARG A O 9
ATOM 13797 N N . SER A 1 48 ? -2.884 13.613 0.311 1.00 0.00 48 SER A N 9
ATOM 13798 C CA . SER A 1 48 ? -3.106 13.295 -1.108 1.00 0.00 48 SER A CA 9
ATOM 13799 C C . SER A 1 48 ? -2.644 11.869 -1.446 1.00 0.00 48 SER A C 9
ATOM 13800 O O . SER A 1 48 ? -1.802 11.282 -0.758 1.00 0.00 48 SER A O 9
ATOM 13808 N N . ARG A 1 49 ? -3.179 11.307 -2.537 1.00 0.00 49 ARG A N 9
ATOM 13809 C CA . ARG A 1 49 ? -2.881 9.941 -3.012 1.00 0.00 49 ARG A CA 9
ATOM 13810 C C . ARG A 1 49 ? -1.474 9.826 -3.603 1.00 0.00 49 ARG A C 9
ATOM 13811 O O . ARG A 1 49 ? -0.784 8.838 -3.399 1.00 0.00 49 ARG A O 9
ATOM 13832 N N . SER A 1 50 ? -0.992 10.886 -4.240 1.00 0.00 50 SER A N 9
ATOM 13833 C CA . SER A 1 50 ? 0.384 11.009 -4.733 1.00 0.00 50 SER A CA 9
ATOM 13834 C C . SER A 1 50 ? 1.445 10.857 -3.630 1.00 0.00 50 SER A C 9
ATOM 13835 O O . SER A 1 50 ? 2.520 10.304 -3.876 1.00 0.00 50 SER A O 9
ATOM 13843 N N . ARG A 1 51 ? 1.140 11.291 -2.399 1.00 0.00 51 ARG A N 9
ATOM 13844 C CA . ARG A 1 51 ? 2.070 11.264 -1.258 1.00 0.00 51 ARG A CA 9
ATOM 13845 C C . ARG A 1 51 ? 2.204 9.884 -0.624 1.00 0.00 51 ARG A C 9
ATOM 13846 O O . ARG A 1 51 ? 3.320 9.433 -0.385 1.00 0.00 51 ARG A O 9
ATOM 13867 N N . VAL A 1 52 ? 1.089 9.184 -0.406 1.00 0.00 52 VAL A N 9
ATOM 13868 C CA . VAL A 1 52 ? 1.091 7.776 0.047 1.00 0.00 52 VAL A CA 9
ATOM 13869 C C . VAL A 1 52 ? 1.742 6.858 -0.993 1.00 0.00 52 VAL A C 9
ATOM 13870 O O . VAL A 1 52 ? 2.483 5.951 -0.616 1.00 0.00 52 VAL A O 9
ATOM 13883 N N . VAL A 1 53 ? 1.558 7.140 -2.288 1.00 0.00 53 VAL A N 9
ATOM 13884 C CA . VAL A 1 53 ? 2.264 6.428 -3.375 1.00 0.00 53 VAL A CA 9
ATOM 13885 C C . VAL A 1 53 ? 3.774 6.632 -3.272 1.00 0.00 53 VAL A C 9
ATOM 13886 O O . VAL A 1 53 ? 4.521 5.668 -3.200 1.00 0.00 53 VAL A O 9
ATOM 13899 N N . GLU A 1 54 ? 4.251 7.871 -3.200 1.00 0.00 54 GLU A N 9
ATOM 13900 C CA . GLU A 1 54 ? 5.673 8.168 -3.005 1.00 0.00 54 GLU A CA 9
ATOM 13901 C C . GLU A 1 54 ? 6.210 7.535 -1.709 1.00 0.00 54 GLU A C 9
ATOM 13902 O O . GLU A 1 54 ? 7.353 7.084 -1.681 1.00 0.00 54 GLU A O 9
ATOM 13914 N N . ALA A 1 55 ? 5.384 7.427 -0.665 1.00 0.00 55 ALA A N 9
ATOM 13915 C CA . ALA A 1 55 ? 5.784 6.898 0.635 1.00 0.00 55 ALA A CA 9
ATOM 13916 C C . ALA A 1 55 ? 5.960 5.381 0.615 1.00 0.00 55 ALA A C 9
ATOM 13917 O O . ALA A 1 55 ? 7.059 4.899 0.892 1.00 0.00 55 ALA A O 9
ATOM 13924 N N . LEU A 1 56 ? 4.929 4.618 0.227 1.00 0.00 56 LEU A N 9
ATOM 13925 C CA . LEU A 1 56 ? 5.046 3.158 0.188 1.00 0.00 56 LEU A CA 9
ATOM 13926 C C . LEU A 1 56 ? 6.088 2.729 -0.854 1.00 0.00 56 LEU A C 9
ATOM 13927 O O . LEU A 1 56 ? 6.830 1.775 -0.630 1.00 0.00 56 LEU A O 9
ATOM 13943 N N . ARG A 1 57 ? 6.215 3.475 -1.959 1.00 0.00 57 ARG A N 9
ATOM 13944 C CA . ARG A 1 57 ? 7.151 3.168 -3.025 1.00 0.00 57 ARG A CA 9
ATOM 13945 C C . ARG A 1 57 ? 8.606 3.471 -2.643 1.00 0.00 57 ARG A C 9
ATOM 13946 O O . ARG A 1 57 ? 9.469 2.619 -2.848 1.00 0.00 57 ARG A O 9
ATOM 13967 N N . ARG A 1 58 ? 8.889 4.624 -2.018 1.00 0.00 58 ARG A N 9
ATOM 13968 C CA . ARG A 1 58 ? 10.242 4.937 -1.492 1.00 0.00 58 ARG A CA 9
ATOM 13969 C C . ARG A 1 58 ? 10.620 4.119 -0.261 1.00 0.00 58 ARG A C 9
ATOM 13970 O O . ARG A 1 58 ? 11.808 3.905 -0.030 1.00 0.00 58 ARG A O 9
ATOM 13991 N N . TYR A 1 59 ? 9.647 3.623 0.505 1.00 0.00 59 TYR A N 9
ATOM 13992 C CA . TYR A 1 59 ? 9.892 2.674 1.596 1.00 0.00 59 TYR A CA 9
ATOM 13993 C C . TYR A 1 59 ? 10.576 1.404 1.068 1.00 0.00 59 TYR A C 9
ATOM 13994 O O . TYR A 1 59 ? 11.598 0.995 1.606 1.00 0.00 59 TYR A O 9
ATOM 14012 N N . ALA A 1 60 ? 10.101 0.838 -0.044 1.00 0.00 60 ALA A N 9
ATOM 14013 C CA . ALA A 1 60 ? 10.766 -0.275 -0.731 1.00 0.00 60 ALA A CA 9
ATOM 14014 C C . ALA A 1 60 ? 12.163 0.065 -1.290 1.00 0.00 60 ALA A C 9
ATOM 14015 O O . ALA A 1 60 ? 13.007 -0.823 -1.376 1.00 0.00 60 ALA A O 9
ATOM 14022 N N . GLU A 1 61 ? 12.450 1.319 -1.646 1.00 0.00 61 GLU A N 9
ATOM 14023 C CA . GLU A 1 61 ? 13.809 1.732 -2.043 1.00 0.00 61 GLU A CA 9
ATOM 14024 C C . GLU A 1 61 ? 14.762 1.848 -0.835 1.00 0.00 61 GLU A C 9
ATOM 14025 O O . GLU A 1 61 ? 15.954 1.551 -0.951 1.00 0.00 61 GLU A O 9
ATOM 14037 N N . LYS A 1 62 ? 14.240 2.266 0.327 1.00 0.00 62 LYS A N 9
ATOM 14038 C CA . LYS A 1 62 ? 14.996 2.519 1.569 1.00 0.00 62 LYS A CA 9
ATOM 14039 C C . LYS A 1 62 ? 15.196 1.272 2.440 1.00 0.00 62 LYS A C 9
ATOM 14040 O O . LYS A 1 62 ? 16.303 1.020 2.916 1.00 0.00 62 LYS A O 9
ATOM 14059 N N . HIS A 1 63 ? 14.132 0.494 2.638 1.00 0.00 63 HIS A N 9
ATOM 14060 C CA . HIS A 1 63 ? 14.096 -0.736 3.439 1.00 0.00 63 HIS A CA 9
ATOM 14061 C C . HIS A 1 63 ? 14.266 -2.015 2.599 1.00 0.00 63 HIS A C 9
ATOM 14062 O O . HIS A 1 63 ? 14.654 -3.058 3.129 1.00 0.00 63 HIS A O 9
ATOM 14076 N N . GLY A 1 64 ? 13.967 -1.940 1.298 1.00 0.00 64 GLY A N 9
ATOM 14077 C CA . GLY A 1 64 ? 13.891 -3.089 0.385 1.00 0.00 64 GLY A CA 9
ATOM 14078 C C . GLY A 1 64 ? 12.456 -3.560 0.124 1.00 0.00 64 GLY A C 9
ATOM 14079 O O . GLY A 1 64 ? 11.597 -3.515 1.009 1.00 0.00 64 GLY A O 9
ATOM 14083 N N . LYS A 1 65 ? 12.192 -4.047 -1.097 1.00 0.00 65 LYS A N 9
ATOM 14084 C CA . LYS A 1 65 ? 10.875 -4.571 -1.519 1.00 0.00 65 LYS A CA 9
ATOM 14085 C C . LYS A 1 65 ? 10.365 -5.718 -0.649 1.00 0.00 65 LYS A C 9
ATOM 14086 O O . LYS A 1 65 ? 9.175 -5.792 -0.352 1.00 0.00 65 LYS A O 9
ATOM 14105 N N . GLU A 1 66 ? 11.267 -6.583 -0.194 1.00 0.00 66 GLU A N 9
ATOM 14106 C CA . GLU A 1 66 ? 10.906 -7.699 0.680 1.00 0.00 66 GLU A CA 9
ATOM 14107 C C . GLU A 1 66 ? 10.402 -7.195 2.038 1.00 0.00 66 GLU A C 9
ATOM 14108 O O . GLU A 1 66 ? 9.547 -7.823 2.654 1.00 0.00 66 GLU A O 9
ATOM 14120 N N . GLU A 1 67 ? 10.899 -6.046 2.508 1.00 0.00 67 GLU A N 9
ATOM 14121 C CA . GLU A 1 67 ? 10.391 -5.421 3.731 1.00 0.00 67 GLU A CA 9
ATOM 14122 C C . GLU A 1 67 ? 9.032 -4.743 3.504 1.00 0.00 67 GLU A C 9
ATOM 14123 O O . GLU A 1 67 ? 8.136 -4.872 4.342 1.00 0.00 67 GLU A O 9
ATOM 14135 N N . LEU A 1 68 ? 8.846 -4.062 2.358 1.00 0.00 68 LEU A N 9
ATOM 14136 C CA . LEU A 1 68 ? 7.558 -3.445 2.010 1.00 0.00 68 LEU A CA 9
ATOM 14137 C C . LEU A 1 68 ? 6.435 -4.486 1.975 1.00 0.00 68 LEU A C 9
ATOM 14138 O O . LEU A 1 68 ? 5.378 -4.269 2.572 1.00 0.00 68 LEU A O 9
ATOM 14154 N N . LEU A 1 69 ? 6.653 -5.614 1.290 1.00 0.00 69 LEU A N 9
ATOM 14155 C CA . LEU A 1 69 ? 5.606 -6.629 1.146 1.00 0.00 69 LEU A CA 9
ATOM 14156 C C . LEU A 1 69 ? 5.189 -7.209 2.501 1.00 0.00 69 LEU A C 9
ATOM 14157 O O . LEU A 1 69 ? 3.996 -7.399 2.736 1.00 0.00 69 LEU A O 9
ATOM 14173 N N . LYS A 1 70 ? 6.139 -7.395 3.428 1.00 0.00 70 LYS A N 9
ATOM 14174 C CA . LYS A 1 70 ? 5.848 -7.844 4.794 1.00 0.00 70 LYS A CA 9
ATOM 14175 C C . LYS A 1 70 ? 5.068 -6.796 5.590 1.00 0.00 70 LYS A C 9
ATOM 14176 O O . LYS A 1 70 ? 4.073 -7.136 6.230 1.00 0.00 70 LYS A O 9
ATOM 14195 N N . ARG A 1 71 ? 5.478 -5.522 5.516 1.00 0.00 71 ARG A N 9
ATOM 14196 C CA . ARG A 1 71 ? 4.805 -4.383 6.174 1.00 0.00 71 ARG A CA 9
ATOM 14197 C C . ARG A 1 71 ? 3.357 -4.221 5.731 1.00 0.00 71 ARG A C 9
ATOM 14198 O O . ARG A 1 71 ? 2.482 -4.035 6.571 1.00 0.00 71 ARG A O 9
ATOM 14219 N N . ALA A 1 72 ? 3.115 -4.326 4.426 1.00 0.00 72 ALA A N 9
ATOM 14220 C CA . ALA A 1 72 ? 1.788 -4.221 3.831 1.00 0.00 72 ALA A CA 9
ATOM 14221 C C . ALA A 1 72 ? 0.985 -5.541 3.880 1.00 0.00 72 ALA A C 9
ATOM 14222 O O . ALA A 1 72 ? -0.210 -5.548 3.588 1.00 0.00 72 ALA A O 9
ATOM 14229 N N . GLY A 1 73 ? 1.623 -6.654 4.259 1.00 0.00 73 GLY A N 9
ATOM 14230 C CA . GLY A 1 73 ? 1.010 -7.989 4.281 1.00 0.00 73 GLY A CA 9
ATOM 14231 C C . GLY A 1 73 ? 0.651 -8.554 2.894 1.00 0.00 73 GLY A C 9
ATOM 14232 O O . GLY A 1 73 ? -0.249 -9.392 2.791 1.00 0.00 73 GLY A O 9
ATOM 14236 N N . ILE A 1 74 ? 1.319 -8.085 1.833 1.00 0.00 74 ILE A N 9
ATOM 14237 C CA . ILE A 1 74 ? 1.073 -8.458 0.427 1.00 0.00 74 ILE A CA 9
ATOM 14238 C C . ILE A 1 74 ? 2.102 -9.476 -0.092 1.00 0.00 74 ILE A C 9
ATOM 14239 O O . ILE A 1 74 ? 3.082 -9.796 0.583 1.00 0.00 74 ILE A O 9
ATOM 14255 N N . THR A 1 75 ? 1.900 -9.971 -1.314 1.00 0.00 75 THR A N 9
ATOM 14256 C CA . THR A 1 75 ? 2.875 -10.795 -2.052 1.00 0.00 75 THR A CA 9
ATOM 14257 C C . THR A 1 75 ? 3.828 -9.925 -2.887 1.00 0.00 75 THR A C 9
ATOM 14258 O O . THR A 1 75 ? 3.469 -8.798 -3.245 1.00 0.00 75 THR A O 9
ATOM 14269 N N . PRO A 1 76 ? 5.023 -10.418 -3.274 1.00 0.00 76 PRO A N 9
ATOM 14270 C CA . PRO A 1 76 ? 5.894 -9.693 -4.207 1.00 0.00 76 PRO A CA 9
ATOM 14271 C C . PRO A 1 76 ? 5.247 -9.541 -5.599 1.00 0.00 76 PRO A C 9
ATOM 14272 O O . PRO A 1 76 ? 5.457 -8.536 -6.277 1.00 0.00 76 PRO A O 9
ATOM 14283 N N . GLU A 1 77 ? 4.400 -10.496 -6.003 1.00 0.00 77 GLU A N 9
ATOM 14284 C CA . GLU A 1 77 ? 3.612 -10.433 -7.243 1.00 0.00 77 GLU A CA 9
ATOM 14285 C C . GLU A 1 77 ? 2.490 -9.383 -7.214 1.00 0.00 77 GLU A C 9
ATOM 14286 O O . GLU A 1 77 ? 2.071 -8.916 -8.271 1.00 0.00 77 GLU A O 9
ATOM 14298 N N . ALA A 1 78 ? 2.014 -8.984 -6.030 1.00 0.00 78 ALA A N 9
ATOM 14299 C CA . ALA A 1 78 ? 1.141 -7.817 -5.873 1.00 0.00 78 ALA A CA 9
ATOM 14300 C C . ALA A 1 78 ? 1.965 -6.516 -5.792 1.00 0.00 78 ALA A C 9
ATOM 14301 O O . ALA A 1 78 ? 1.591 -5.508 -6.392 1.00 0.00 78 ALA A O 9
ATOM 14308 N N . LEU A 1 79 ? 3.118 -6.552 -5.110 1.00 0.00 79 LEU A N 9
ATOM 14309 C CA . LEU A 1 79 ? 4.019 -5.410 -4.905 1.00 0.00 79 LEU A CA 9
ATOM 14310 C C . LEU A 1 79 ? 4.491 -4.811 -6.241 1.00 0.00 79 LEU A C 9
ATOM 14311 O O . LEU A 1 79 ? 4.405 -3.601 -6.448 1.00 0.00 79 LEU A O 9
ATOM 14327 N N . LYS A 1 80 ? 4.949 -5.659 -7.170 1.00 0.00 80 LYS A N 9
ATOM 14328 C CA . LYS A 1 80 ? 5.435 -5.255 -8.507 1.00 0.00 80 LYS A CA 9
ATOM 14329 C C . LYS A 1 80 ? 4.393 -4.483 -9.336 1.00 0.00 80 LYS A C 9
ATOM 14330 O O . LYS A 1 80 ? 4.750 -3.605 -10.119 1.00 0.00 80 LYS A O 9
ATOM 14349 N N . VAL A 1 81 ? 3.106 -4.771 -9.132 1.00 0.00 81 VAL A N 9
ATOM 14350 C CA . VAL A 1 81 ? 1.964 -4.098 -9.780 1.00 0.00 81 VAL A CA 9
ATOM 14351 C C . VAL A 1 81 ? 1.662 -2.722 -9.176 1.00 0.00 81 VAL A C 9
ATOM 14352 O O . VAL A 1 81 ? 1.137 -1.870 -9.883 1.00 0.00 81 VAL A O 9
ATOM 14365 N N . ILE A 1 82 ? 2.042 -2.427 -7.927 1.00 0.00 82 ILE A N 9
ATOM 14366 C CA . ILE A 1 82 ? 1.877 -1.076 -7.340 1.00 0.00 82 ILE A CA 9
ATOM 14367 C C . ILE A 1 82 ? 2.592 -0.007 -8.196 1.00 0.00 82 ILE A C 9
ATOM 14368 O O . ILE A 1 82 ? 2.116 1.121 -8.330 1.00 0.00 82 ILE A O 9
ATOM 14384 N N . GLU A 1 83 ? 3.708 -0.365 -8.840 1.00 0.00 83 GLU A N 9
ATOM 14385 C CA . GLU A 1 83 ? 4.399 0.477 -9.829 1.00 0.00 83 GLU A CA 9
ATOM 14386 C C . GLU A 1 83 ? 3.611 0.636 -11.144 1.00 0.00 83 GLU A C 9
ATOM 14387 O O . GLU A 1 83 ? 3.597 1.726 -11.724 1.00 0.00 83 GLU A O 9
ATOM 14399 N N . LYS A 1 84 ? 2.888 -0.406 -11.582 1.00 0.00 84 LYS A N 9
ATOM 14400 C CA . LYS A 1 84 ? 2.029 -0.357 -12.776 1.00 0.00 84 LYS A CA 9
ATOM 14401 C C . LYS A 1 84 ? 0.836 0.561 -12.590 1.00 0.00 84 LYS A C 9
ATOM 14402 O O . LYS A 1 84 ? 0.440 1.190 -13.561 1.00 0.00 84 LYS A O 9
ATOM 14421 N N . ILE A 1 85 ? 0.280 0.681 -11.386 1.00 0.00 85 ILE A N 9
ATOM 14422 C CA . ILE A 1 85 ? -0.920 1.504 -11.158 1.00 0.00 85 ILE A CA 9
ATOM 14423 C C . ILE A 1 85 ? -0.689 2.976 -11.548 1.00 0.00 85 ILE A C 9
ATOM 14424 O O . ILE A 1 85 ? -1.544 3.569 -12.208 1.00 0.00 85 ILE A O 9
ATOM 14440 N N . GLU A 1 86 ? 0.475 3.559 -11.231 1.00 0.00 86 GLU A N 9
ATOM 14441 C CA . GLU A 1 86 ? 0.786 4.931 -11.677 1.00 0.00 86 GLU A CA 9
ATOM 14442 C C . GLU A 1 86 ? 1.043 5.013 -13.192 1.00 0.00 86 GLU A C 9
ATOM 14443 O O . GLU A 1 86 ? 0.663 5.998 -13.827 1.00 0.00 86 GLU A O 9
ATOM 14455 N N . LYS A 1 87 ? 1.655 3.979 -13.789 1.00 0.00 87 LYS A N 9
ATOM 14456 C CA . LYS A 1 87 ? 1.936 3.924 -15.234 1.00 0.00 87 LYS A CA 9
ATOM 14457 C C . LYS A 1 87 ? 0.649 3.792 -16.057 1.00 0.00 87 LYS A C 9
ATOM 14458 O O . LYS A 1 87 ? 0.450 4.546 -17.007 1.00 0.00 87 LYS A O 9
ATOM 14477 N N . GLU A 1 88 ? -0.247 2.889 -15.655 1.00 0.00 88 GLU A N 9
ATOM 14478 C CA . GLU A 1 88 ? -1.569 2.702 -16.268 1.00 0.00 88 GLU A CA 9
ATOM 14479 C C . GLU A 1 88 ? -2.525 3.891 -16.054 1.00 0.00 88 GLU A C 9
ATOM 14480 O O . GLU A 1 88 ? -3.301 4.200 -16.960 1.00 0.00 88 GLU A O 9
ATOM 14492 N N . GLU A 1 89 ? -2.459 4.608 -14.921 1.00 0.00 89 GLU A N 9
ATOM 14493 C CA . GLU A 1 89 ? -3.210 5.869 -14.763 1.00 0.00 89 GLU A CA 9
ATOM 14494 C C . GLU A 1 89 ? -2.605 7.006 -15.619 1.00 0.00 89 GLU A C 9
ATOM 14495 O O . GLU A 1 89 ? -3.336 7.859 -16.128 1.00 0.00 89 GLU A O 9
ATOM 14507 N N . GLY A 1 90 ? -1.281 6.997 -15.806 1.00 0.00 90 GLY A N 9
ATOM 14508 C CA . GLY A 1 90 ? -0.513 8.032 -16.502 1.00 0.00 90 GLY A CA 9
ATOM 14509 C C . GLY A 1 90 ? -0.750 8.067 -18.016 1.00 0.00 90 GLY A C 9
ATOM 14510 O O . GLY A 1 90 ? -1.553 8.864 -18.510 1.00 0.00 90 GLY A O 9
ATOM 14514 N N . SER A 1 91 ? -0.012 7.241 -18.761 1.00 0.00 91 SER A N 9
ATOM 14515 C CA . SER A 1 91 ? -0.014 7.220 -20.233 1.00 0.00 91 SER A CA 9
ATOM 14516 C C . SER A 1 91 ? 0.585 5.927 -20.802 1.00 0.00 91 SER A C 9
ATOM 14517 O O . SER A 1 91 ? 1.497 5.331 -20.221 1.00 0.00 91 SER A O 9
ATOM 14525 N N . LEU A 1 92 ? 0.102 5.510 -21.975 1.00 0.00 92 LEU A N 9
ATOM 14526 C CA . LEU A 1 92 ? 0.625 4.370 -22.746 1.00 0.00 92 LEU A CA 9
ATOM 14527 C C . LEU A 1 92 ? 1.281 4.858 -24.048 1.00 0.00 92 LEU A C 9
ATOM 14528 O O . LEU A 1 92 ? 2.350 4.388 -24.434 1.00 0.00 92 LEU A O 9
ATOM 14544 N N . GLU A 1 93 ? 0.676 5.865 -24.676 1.00 0.00 93 GLU A N 9
ATOM 14545 C CA . GLU A 1 93 ? 1.070 6.476 -25.950 1.00 0.00 93 GLU A CA 9
ATOM 14546 C C . GLU A 1 93 ? 2.445 7.170 -25.878 1.00 0.00 93 GLU A C 9
ATOM 14547 O O . GLU A 1 93 ? 3.183 7.215 -26.864 1.00 0.00 93 GLU A O 9
ATOM 14559 N N . HIS A 1 94 ? 2.804 7.679 -24.695 1.00 0.00 94 HIS A N 9
ATOM 14560 C CA . HIS A 1 94 ? 4.107 8.284 -24.392 1.00 0.00 94 HIS A CA 9
ATOM 14561 C C . HIS A 1 94 ? 5.263 7.274 -24.450 1.00 0.00 94 HIS A C 9
ATOM 14562 O O . HIS A 1 94 ? 6.372 7.596 -24.879 1.00 0.00 94 HIS A O 9
ATOM 14576 N N . HIS A 1 95 ? 4.994 6.040 -24.022 1.00 0.00 95 HIS A N 9
ATOM 14577 C CA . HIS A 1 95 ? 5.987 4.995 -23.772 1.00 0.00 95 HIS A CA 9
ATOM 14578 C C . HIS A 1 95 ? 6.243 4.094 -25.000 1.00 0.00 95 HIS A C 9
ATOM 14579 O O . HIS A 1 95 ? 6.481 2.888 -24.873 1.00 0.00 95 HIS A O 9
ATOM 14593 N N . HIS A 1 96 ? 6.169 4.674 -26.204 1.00 0.00 96 HIS A N 9
ATOM 14594 C CA . HIS A 1 96 ? 6.368 3.983 -27.483 1.00 0.00 96 HIS A CA 9
ATOM 14595 C C . HIS A 1 96 ? 7.844 3.599 -27.730 1.00 0.00 96 HIS A C 9
ATOM 14596 O O . HIS A 1 96 ? 8.762 4.151 -27.116 1.00 0.00 96 HIS A O 9
ATOM 14610 N N . HIS A 1 97 ? 8.085 2.662 -28.654 1.00 0.00 97 HIS A N 9
ATOM 14611 C CA . HIS A 1 97 ? 9.391 2.016 -28.875 1.00 0.00 97 HIS A CA 9
ATOM 14612 C C . HIS A 1 97 ? 10.513 2.940 -29.400 1.00 0.00 97 HIS A C 9
ATOM 14613 O O . HIS A 1 97 ? 11.674 2.529 -29.458 1.00 0.00 97 HIS A O 9
ATOM 14627 N N . HIS A 1 98 ? 10.193 4.184 -29.774 1.00 0.00 98 HIS A N 9
ATOM 14628 C CA . HIS A 1 98 ? 11.158 5.195 -30.225 1.00 0.00 98 HIS A CA 9
ATOM 14629 C C . HIS A 1 98 ? 12.102 5.693 -29.108 1.00 0.00 98 HIS A C 9
ATOM 14630 O O . HIS A 1 98 ? 13.130 6.312 -29.406 1.00 0.00 98 HIS A O 9
ATOM 14644 N N . HIS A 1 99 ? 11.753 5.455 -27.835 1.00 0.00 99 HIS A N 9
ATOM 14645 C CA . HIS A 1 99 ? 12.404 6.021 -26.643 1.00 0.00 99 HIS A CA 9
ATOM 14646 C C . HIS A 1 99 ? 13.181 4.970 -25.823 1.00 0.00 99 HIS A C 9
ATOM 14647 O O . HIS A 1 99 ? 12.610 3.903 -25.493 1.00 0.00 99 HIS A O 9
ATOM 14662 N N . GLY A 1 1 ? 13.194 9.685 15.054 1.00 0.00 1 GLY A N 10
ATOM 14663 C CA . GLY A 1 1 ? 13.190 8.901 13.799 1.00 0.00 1 GLY A CA 10
ATOM 14664 C C . GLY A 1 1 ? 12.671 9.746 12.651 1.00 0.00 1 GLY A C 10
ATOM 14665 O O . GLY A 1 1 ? 11.480 9.727 12.352 1.00 0.00 1 GLY A O 10
ATOM 14671 N N . GLU A 1 2 ? 13.559 10.510 12.010 1.00 0.00 2 GLU A N 10
ATOM 14672 C CA . GLU A 1 2 ? 13.201 11.567 11.047 1.00 0.00 2 GLU A CA 10
ATOM 14673 C C . GLU A 1 2 ? 13.223 11.119 9.572 1.00 0.00 2 GLU A C 10
ATOM 14674 O O . GLU A 1 2 ? 12.592 11.759 8.731 1.00 0.00 2 GLU A O 10
ATOM 14686 N N . GLU A 1 3 ? 13.894 10.011 9.243 1.00 0.00 3 GLU A N 10
ATOM 14687 C CA . GLU A 1 3 ? 14.002 9.501 7.863 1.00 0.00 3 GLU A CA 10
ATOM 14688 C C . GLU A 1 3 ? 12.683 8.894 7.349 1.00 0.00 3 GLU A C 10
ATOM 14689 O O . GLU A 1 3 ? 12.315 9.094 6.192 1.00 0.00 3 GLU A O 10
ATOM 14701 N N . GLU A 1 4 ? 11.944 8.187 8.209 1.00 0.00 4 GLU A N 10
ATOM 14702 C CA . GLU A 1 4 ? 10.683 7.496 7.875 1.00 0.00 4 GLU A CA 10
ATOM 14703 C C . GLU A 1 4 ? 9.429 8.160 8.480 1.00 0.00 4 GLU A C 10
ATOM 14704 O O . GLU A 1 4 ? 8.347 7.567 8.483 1.00 0.00 4 GLU A O 10
ATOM 14716 N N . LYS A 1 5 ? 9.562 9.400 8.974 1.00 0.00 5 LYS A N 10
ATOM 14717 C CA . LYS A 1 5 ? 8.565 10.136 9.782 1.00 0.00 5 LYS A CA 10
ATOM 14718 C C . LYS A 1 5 ? 7.203 10.334 9.108 1.00 0.00 5 LYS A C 10
ATOM 14719 O O . LYS A 1 5 ? 6.168 10.301 9.772 1.00 0.00 5 LYS A O 10
ATOM 14738 N N . GLU A 1 6 ? 7.208 10.510 7.789 1.00 0.00 6 GLU A N 10
ATOM 14739 C CA . GLU A 1 6 ? 6.029 10.616 6.909 1.00 0.00 6 GLU A CA 10
ATOM 14740 C C . GLU A 1 6 ? 5.920 9.404 5.953 1.00 0.00 6 GLU A C 10
ATOM 14741 O O . GLU A 1 6 ? 5.214 9.462 4.948 1.00 0.00 6 GLU A O 10
ATOM 14753 N N . ILE A 1 7 ? 6.633 8.307 6.251 1.00 0.00 7 ILE A N 10
ATOM 14754 C CA . ILE A 1 7 ? 6.839 7.167 5.344 1.00 0.00 7 ILE A CA 10
ATOM 14755 C C . ILE A 1 7 ? 6.364 5.837 5.949 1.00 0.00 7 ILE A C 10
ATOM 14756 O O . ILE A 1 7 ? 5.483 5.204 5.379 1.00 0.00 7 ILE A O 10
ATOM 14772 N N . ASP A 1 8 ? 6.897 5.397 7.097 1.00 0.00 8 ASP A N 10
ATOM 14773 C CA . ASP A 1 8 ? 6.588 4.062 7.652 1.00 0.00 8 ASP A CA 10
ATOM 14774 C C . ASP A 1 8 ? 5.112 3.942 8.065 1.00 0.00 8 ASP A C 10
ATOM 14775 O O . ASP A 1 8 ? 4.431 2.974 7.712 1.00 0.00 8 ASP A O 10
ATOM 14784 N N . LYS A 1 9 ? 4.580 4.972 8.737 1.00 0.00 9 LYS A N 10
ATOM 14785 C CA . LYS A 1 9 ? 3.159 5.028 9.114 1.00 0.00 9 LYS A CA 10
ATOM 14786 C C . LYS A 1 9 ? 2.230 5.046 7.896 1.00 0.00 9 LYS A C 10
ATOM 14787 O O . LYS A 1 9 ? 1.122 4.529 7.983 1.00 0.00 9 LYS A O 10
ATOM 14806 N N . LEU A 1 10 ? 2.696 5.546 6.745 1.00 0.00 10 LEU A N 10
ATOM 14807 C CA . LEU A 1 10 ? 1.954 5.514 5.479 1.00 0.00 10 LEU A CA 10
ATOM 14808 C C . LEU A 1 10 ? 1.894 4.111 4.843 1.00 0.00 10 LEU A C 10
ATOM 14809 O O . LEU A 1 10 ? 1.064 3.886 3.963 1.00 0.00 10 LEU A O 10
ATOM 14825 N N . VAL A 1 11 ? 2.710 3.157 5.309 1.00 0.00 11 VAL A N 10
ATOM 14826 C CA . VAL A 1 11 ? 2.623 1.733 4.928 1.00 0.00 11 VAL A CA 10
ATOM 14827 C C . VAL A 1 11 ? 1.836 0.911 5.955 1.00 0.00 11 VAL A C 10
ATOM 14828 O O . VAL A 1 11 ? 1.140 -0.039 5.601 1.00 0.00 11 VAL A O 10
ATOM 14841 N N . GLU A 1 12 ? 1.892 1.301 7.229 1.00 0.00 12 GLU A N 10
ATOM 14842 C CA . GLU A 1 12 ? 1.222 0.615 8.338 1.00 0.00 12 GLU A CA 10
ATOM 14843 C C . GLU A 1 12 ? -0.301 0.536 8.134 1.00 0.00 12 GLU A C 10
ATOM 14844 O O . GLU A 1 12 ? -0.886 -0.549 8.140 1.00 0.00 12 GLU A O 10
ATOM 14856 N N . LEU A 1 13 ? -0.950 1.686 7.911 1.00 0.00 13 LEU A N 10
ATOM 14857 C CA . LEU A 1 13 ? -2.387 1.742 7.623 1.00 0.00 13 LEU A CA 10
ATOM 14858 C C . LEU A 1 13 ? -2.746 1.202 6.227 1.00 0.00 13 LEU A C 10
ATOM 14859 O O . LEU A 1 13 ? -3.845 0.686 6.029 1.00 0.00 13 LEU A O 10
ATOM 14875 N N . PHE A 1 14 ? -1.818 1.264 5.267 1.00 0.00 14 PHE A N 10
ATOM 14876 C CA . PHE A 1 14 ? -2.002 0.701 3.928 1.00 0.00 14 PHE A CA 10
ATOM 14877 C C . PHE A 1 14 ? -2.152 -0.826 3.993 1.00 0.00 14 PHE A C 10
ATOM 14878 O O . PHE A 1 14 ? -2.925 -1.397 3.224 1.00 0.00 14 PHE A O 10
ATOM 14895 N N . ALA A 1 15 ? -1.513 -1.479 4.970 1.00 0.00 15 ALA A N 10
ATOM 14896 C CA . ALA A 1 15 ? -1.663 -2.913 5.198 1.00 0.00 15 ALA A CA 10
ATOM 14897 C C . ALA A 1 15 ? -3.117 -3.305 5.514 1.00 0.00 15 ALA A C 10
ATOM 14898 O O . ALA A 1 15 ? -3.713 -4.130 4.820 1.00 0.00 15 ALA A O 10
ATOM 14905 N N . GLN A 1 16 ? -3.717 -2.664 6.524 1.00 0.00 16 GLN A N 10
ATOM 14906 C CA . GLN A 1 16 ? -5.100 -2.948 6.918 1.00 0.00 16 GLN A CA 10
ATOM 14907 C C . GLN A 1 16 ? -6.124 -2.455 5.879 1.00 0.00 16 GLN A C 10
ATOM 14908 O O . GLN A 1 16 ? -7.174 -3.074 5.716 1.00 0.00 16 GLN A O 10
ATOM 14922 N N . ALA A 1 17 ? -5.803 -1.402 5.118 1.00 0.00 17 ALA A N 10
ATOM 14923 C CA . ALA A 1 17 ? -6.623 -0.942 3.995 1.00 0.00 17 ALA A CA 10
ATOM 14924 C C . ALA A 1 17 ? -6.630 -1.947 2.825 1.00 0.00 17 ALA A C 10
ATOM 14925 O O . ALA A 1 17 ? -7.675 -2.177 2.216 1.00 0.00 17 ALA A O 10
ATOM 14932 N N . TYR A 1 18 ? -5.491 -2.587 2.539 1.00 0.00 18 TYR A N 10
ATOM 14933 C CA . TYR A 1 18 ? -5.384 -3.649 1.534 1.00 0.00 18 TYR A CA 10
ATOM 14934 C C . TYR A 1 18 ? -6.137 -4.908 1.971 1.00 0.00 18 TYR A C 10
ATOM 14935 O O . TYR A 1 18 ? -6.876 -5.489 1.177 1.00 0.00 18 TYR A O 10
ATOM 14953 N N . GLU A 1 19 ? -6.018 -5.294 3.245 1.00 0.00 19 GLU A N 10
ATOM 14954 C CA . GLU A 1 19 ? -6.794 -6.407 3.809 1.00 0.00 19 GLU A CA 10
ATOM 14955 C C . GLU A 1 19 ? -8.303 -6.139 3.717 1.00 0.00 19 GLU A C 10
ATOM 14956 O O . GLU A 1 19 ? -9.056 -6.998 3.260 1.00 0.00 19 GLU A O 10
ATOM 14968 N N . ASP A 1 20 ? -8.746 -4.932 4.077 1.00 0.00 20 ASP A N 10
ATOM 14969 C CA . ASP A 1 20 ? -10.152 -4.530 3.987 1.00 0.00 20 ASP A CA 10
ATOM 14970 C C . ASP A 1 20 ? -10.665 -4.548 2.539 1.00 0.00 20 ASP A C 10
ATOM 14971 O O . ASP A 1 20 ? -11.760 -5.051 2.282 1.00 0.00 20 ASP A O 10
ATOM 14980 N N . ALA A 1 21 ? -9.859 -4.077 1.582 1.00 0.00 21 ALA A N 10
ATOM 14981 C CA . ALA A 1 21 ? -10.221 -4.091 0.171 1.00 0.00 21 ALA A CA 10
ATOM 14982 C C . ALA A 1 21 ? -10.315 -5.518 -0.387 1.00 0.00 21 ALA A C 10
ATOM 14983 O O . ALA A 1 21 ? -11.290 -5.850 -1.061 1.00 0.00 21 ALA A O 10
ATOM 14990 N N . ARG A 1 22 ? -9.345 -6.383 -0.065 1.00 0.00 22 ARG A N 10
ATOM 14991 C CA . ARG A 1 22 ? -9.326 -7.785 -0.502 1.00 0.00 22 ARG A CA 10
ATOM 14992 C C . ARG A 1 22 ? -10.485 -8.597 0.083 1.00 0.00 22 ARG A C 10
ATOM 14993 O O . ARG A 1 22 ? -11.058 -9.433 -0.613 1.00 0.00 22 ARG A O 10
ATOM 15014 N N . GLU A 1 23 ? -10.883 -8.316 1.323 1.00 0.00 23 GLU A N 10
ATOM 15015 C CA . GLU A 1 23 ? -12.020 -8.973 1.981 1.00 0.00 23 GLU A CA 10
ATOM 15016 C C . GLU A 1 23 ? -13.387 -8.490 1.473 1.00 0.00 23 GLU A C 10
ATOM 15017 O O . GLU A 1 23 ? -14.306 -9.304 1.355 1.00 0.00 23 GLU A O 10
ATOM 15029 N N . LYS A 1 24 ? -13.538 -7.200 1.129 1.00 0.00 24 LYS A N 10
ATOM 15030 C CA . LYS A 1 24 ? -14.809 -6.653 0.602 1.00 0.00 24 LYS A CA 10
ATOM 15031 C C . LYS A 1 24 ? -14.964 -6.792 -0.920 1.00 0.00 24 LYS A C 10
ATOM 15032 O O . LYS A 1 24 ? -16.083 -6.703 -1.429 1.00 0.00 24 LYS A O 10
ATOM 15051 N N . LYS A 1 25 ? -13.864 -7.066 -1.634 1.00 0.00 25 LYS A N 10
ATOM 15052 C CA . LYS A 1 25 ? -13.799 -7.318 -3.087 1.00 0.00 25 LYS A CA 10
ATOM 15053 C C . LYS A 1 25 ? -13.146 -8.673 -3.379 1.00 0.00 25 LYS A C 10
ATOM 15054 O O . LYS A 1 25 ? -12.151 -8.736 -4.099 1.00 0.00 25 LYS A O 10
ATOM 15073 N N . ARG A 1 26 ? -13.699 -9.778 -2.862 1.00 0.00 26 ARG A N 10
ATOM 15074 C CA . ARG A 1 26 ? -13.139 -11.137 -3.064 1.00 0.00 26 ARG A CA 10
ATOM 15075 C C . ARG A 1 26 ? -13.077 -11.585 -4.531 1.00 0.00 26 ARG A C 10
ATOM 15076 O O . ARG A 1 26 ? -12.200 -12.374 -4.884 1.00 0.00 26 ARG A O 10
ATOM 15097 N N . ASN A 1 27 ? -13.944 -11.036 -5.386 1.00 0.00 27 ASN A N 10
ATOM 15098 C CA . ASN A 1 27 ? -13.920 -11.241 -6.842 1.00 0.00 27 ASN A CA 10
ATOM 15099 C C . ASN A 1 27 ? -13.116 -10.150 -7.601 1.00 0.00 27 ASN A C 10
ATOM 15100 O O . ASN A 1 27 ? -13.160 -10.082 -8.832 1.00 0.00 27 ASN A O 10
ATOM 15111 N N . GLY A 1 28 ? -12.407 -9.279 -6.872 1.00 0.00 28 GLY A N 10
ATOM 15112 C CA . GLY A 1 28 ? -11.535 -8.214 -7.380 1.00 0.00 28 GLY A CA 10
ATOM 15113 C C . GLY A 1 28 ? -10.174 -8.716 -7.888 1.00 0.00 28 GLY A C 10
ATOM 15114 O O . GLY A 1 28 ? -10.007 -9.886 -8.246 1.00 0.00 28 GLY A O 10
ATOM 15118 N N . THR A 1 29 ? -9.187 -7.819 -7.899 1.00 0.00 29 THR A N 10
ATOM 15119 C CA . THR A 1 29 ? -7.810 -8.061 -8.367 1.00 0.00 29 THR A CA 10
ATOM 15120 C C . THR A 1 29 ? -6.774 -7.502 -7.391 1.00 0.00 29 THR A C 10
ATOM 15121 O O . THR A 1 29 ? -7.059 -6.515 -6.704 1.00 0.00 29 THR A O 10
ATOM 15132 N N . PRO A 1 30 ? -5.541 -8.052 -7.357 1.00 0.00 30 PRO A N 10
ATOM 15133 C CA . PRO A 1 30 ? -4.447 -7.474 -6.575 1.00 0.00 30 PRO A CA 10
ATOM 15134 C C . PRO A 1 30 ? -4.152 -6.013 -6.944 1.00 0.00 30 PRO A C 10
ATOM 15135 O O . PRO A 1 30 ? -3.773 -5.237 -6.066 1.00 0.00 30 PRO A O 10
ATOM 15146 N N . GLU A 1 31 ? -4.370 -5.607 -8.206 1.00 0.00 31 GLU A N 10
ATOM 15147 C CA . GLU A 1 31 ? -4.221 -4.196 -8.587 1.00 0.00 31 GLU A CA 10
ATOM 15148 C C . GLU A 1 31 ? -5.308 -3.312 -7.962 1.00 0.00 31 GLU A C 10
ATOM 15149 O O . GLU A 1 31 ? -4.977 -2.298 -7.351 1.00 0.00 31 GLU A O 10
ATOM 15161 N N . GLU A 1 32 ? -6.586 -3.703 -8.008 1.00 0.00 32 GLU A N 10
ATOM 15162 C CA . GLU A 1 32 ? -7.664 -2.907 -7.411 1.00 0.00 32 GLU A CA 10
ATOM 15163 C C . GLU A 1 32 ? -7.592 -2.881 -5.881 1.00 0.00 32 GLU A C 10
ATOM 15164 O O . GLU A 1 32 ? -7.867 -1.837 -5.292 1.00 0.00 32 GLU A O 10
ATOM 15176 N N . TRP A 1 33 ? -7.172 -3.966 -5.221 1.00 0.00 33 TRP A N 10
ATOM 15177 C CA . TRP A 1 33 ? -7.032 -3.976 -3.763 1.00 0.00 33 TRP A CA 10
ATOM 15178 C C . TRP A 1 33 ? -5.944 -3.013 -3.290 1.00 0.00 33 TRP A C 10
ATOM 15179 O O . TRP A 1 33 ? -6.174 -2.288 -2.323 1.00 0.00 33 TRP A O 10
ATOM 15200 N N . VAL A 1 34 ? -4.801 -2.921 -3.990 1.00 0.00 34 VAL A N 10
ATOM 15201 C CA . VAL A 1 34 ? -3.818 -1.867 -3.696 1.00 0.00 34 VAL A CA 10
ATOM 15202 C C . VAL A 1 34 ? -4.390 -0.483 -4.038 1.00 0.00 34 VAL A C 10
ATOM 15203 O O . VAL A 1 34 ? -4.262 0.444 -3.241 1.00 0.00 34 VAL A O 10
ATOM 15216 N N . ARG A 1 35 ? -5.061 -0.325 -5.188 1.00 0.00 35 ARG A N 10
ATOM 15217 C CA . ARG A 1 35 ? -5.614 0.962 -5.652 1.00 0.00 35 ARG A CA 10
ATOM 15218 C C . ARG A 1 35 ? -6.655 1.548 -4.690 1.00 0.00 35 ARG A C 10
ATOM 15219 O O . ARG A 1 35 ? -6.645 2.752 -4.435 1.00 0.00 35 ARG A O 10
ATOM 15240 N N . ASP A 1 36 ? -7.494 0.699 -4.093 1.00 0.00 36 ASP A N 10
ATOM 15241 C CA . ASP A 1 36 ? -8.426 1.075 -3.024 1.00 0.00 36 ASP A CA 10
ATOM 15242 C C . ASP A 1 36 ? -7.717 1.307 -1.675 1.00 0.00 36 ASP A C 10
ATOM 15243 O O . ASP A 1 36 ? -8.091 2.218 -0.931 1.00 0.00 36 ASP A O 10
ATOM 15252 N N . ALA A 1 37 ? -6.667 0.537 -1.367 1.00 0.00 37 ALA A N 10
ATOM 15253 C CA . ALA A 1 37 ? -5.899 0.680 -0.132 1.00 0.00 37 ALA A CA 10
ATOM 15254 C C . ALA A 1 37 ? -5.142 2.009 -0.045 1.00 0.00 37 ALA A C 10
ATOM 15255 O O . ALA A 1 37 ? -5.127 2.626 1.019 1.00 0.00 37 ALA A O 10
ATOM 15262 N N . ILE A 1 38 ? -4.538 2.465 -1.151 1.00 0.00 38 ILE A N 10
ATOM 15263 C CA . ILE A 1 38 ? -3.849 3.761 -1.227 1.00 0.00 38 ILE A CA 10
ATOM 15264 C C . ILE A 1 38 ? -4.825 4.890 -0.867 1.00 0.00 38 ILE A C 10
ATOM 15265 O O . ILE A 1 38 ? -4.482 5.778 -0.088 1.00 0.00 38 ILE A O 10
ATOM 15281 N N . GLU A 1 39 ? -6.054 4.850 -1.390 1.00 0.00 39 GLU A N 10
ATOM 15282 C CA . GLU A 1 39 ? -7.054 5.876 -1.141 1.00 0.00 39 GLU A CA 10
ATOM 15283 C C . GLU A 1 39 ? -7.419 5.898 0.344 1.00 0.00 39 GLU A C 10
ATOM 15284 O O . GLU A 1 39 ? -7.274 6.933 0.987 1.00 0.00 39 GLU A O 10
ATOM 15296 N N . GLU A 1 40 ? -7.770 4.760 0.953 1.00 0.00 40 GLU A N 10
ATOM 15297 C CA . GLU A 1 40 ? -8.194 4.756 2.355 1.00 0.00 40 GLU A CA 10
ATOM 15298 C C . GLU A 1 40 ? -7.022 5.096 3.300 1.00 0.00 40 GLU A C 10
ATOM 15299 O O . GLU A 1 40 ? -7.218 5.788 4.297 1.00 0.00 40 GLU A O 10
ATOM 15311 N N . ALA A 1 41 ? -5.789 4.708 2.955 1.00 0.00 41 ALA A N 10
ATOM 15312 C CA . ALA A 1 41 ? -4.573 5.099 3.669 1.00 0.00 41 ALA A CA 10
ATOM 15313 C C . ALA A 1 41 ? -4.320 6.621 3.648 1.00 0.00 41 ALA A C 10
ATOM 15314 O O . ALA A 1 41 ? -3.904 7.185 4.662 1.00 0.00 41 ALA A O 10
ATOM 15321 N N . ALA A 1 42 ? -4.609 7.306 2.538 1.00 0.00 42 ALA A N 10
ATOM 15322 C CA . ALA A 1 42 ? -4.566 8.767 2.472 1.00 0.00 42 ALA A CA 10
ATOM 15323 C C . ALA A 1 42 ? -5.714 9.412 3.272 1.00 0.00 42 ALA A C 10
ATOM 15324 O O . ALA A 1 42 ? -5.497 10.327 4.070 1.00 0.00 42 ALA A O 10
ATOM 15331 N N . ARG A 1 43 ? -6.941 8.906 3.095 1.00 0.00 43 ARG A N 10
ATOM 15332 C CA . ARG A 1 43 ? -8.172 9.420 3.724 1.00 0.00 43 ARG A CA 10
ATOM 15333 C C . ARG A 1 43 ? -8.201 9.245 5.248 1.00 0.00 43 ARG A C 10
ATOM 15334 O O . ARG A 1 43 ? -8.742 10.106 5.941 1.00 0.00 43 ARG A O 10
ATOM 15355 N N . ARG A 1 44 ? -7.562 8.193 5.776 1.00 0.00 44 ARG A N 10
ATOM 15356 C CA . ARG A 1 44 ? -7.381 7.922 7.218 1.00 0.00 44 ARG A CA 10
ATOM 15357 C C . ARG A 1 44 ? -6.715 9.078 7.969 1.00 0.00 44 ARG A C 10
ATOM 15358 O O . ARG A 1 44 ? -7.006 9.279 9.149 1.00 0.00 44 ARG A O 10
ATOM 15379 N N . VAL A 1 45 ? -5.811 9.800 7.303 1.00 0.00 45 VAL A N 10
ATOM 15380 C CA . VAL A 1 45 ? -5.008 10.890 7.894 1.00 0.00 45 VAL A CA 10
ATOM 15381 C C . VAL A 1 45 ? -5.355 12.271 7.321 1.00 0.00 45 VAL A C 10
ATOM 15382 O O . VAL A 1 45 ? -4.981 13.293 7.899 1.00 0.00 45 VAL A O 10
ATOM 15395 N N . GLY A 1 46 ? -6.055 12.308 6.182 1.00 0.00 46 GLY A N 10
ATOM 15396 C CA . GLY A 1 46 ? -6.339 13.532 5.420 1.00 0.00 46 GLY A CA 10
ATOM 15397 C C . GLY A 1 46 ? -5.197 13.985 4.492 1.00 0.00 46 GLY A C 10
ATOM 15398 O O . GLY A 1 46 ? -5.034 15.186 4.265 1.00 0.00 46 GLY A O 10
ATOM 15402 N N . ARG A 1 47 ? -4.402 13.045 3.958 1.00 0.00 47 ARG A N 10
ATOM 15403 C CA . ARG A 1 47 ? -3.339 13.292 2.956 1.00 0.00 47 ARG A CA 10
ATOM 15404 C C . ARG A 1 47 ? -3.862 13.110 1.526 1.00 0.00 47 ARG A C 10
ATOM 15405 O O . ARG A 1 47 ? -4.974 12.623 1.311 1.00 0.00 47 ARG A O 10
ATOM 15426 N N . SER A 1 48 ? -3.052 13.514 0.546 1.00 0.00 48 SER A N 10
ATOM 15427 C CA . SER A 1 48 ? -3.271 13.201 -0.874 1.00 0.00 48 SER A CA 10
ATOM 15428 C C . SER A 1 48 ? -2.827 11.768 -1.187 1.00 0.00 48 SER A C 10
ATOM 15429 O O . SER A 1 48 ? -1.861 11.266 -0.602 1.00 0.00 48 SER A O 10
ATOM 15437 N N . ARG A 1 49 ? -3.465 11.132 -2.178 1.00 0.00 49 ARG A N 10
ATOM 1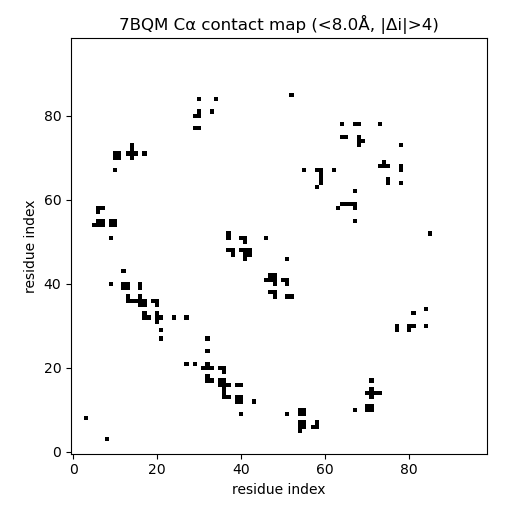5438 C CA . ARG A 1 49 ? -3.039 9.835 -2.730 1.00 0.00 49 ARG A CA 10
ATOM 15439 C C . ARG A 1 49 ? -1.625 9.900 -3.328 1.00 0.00 49 ARG A C 10
ATOM 15440 O O . ARG A 1 49 ? -0.864 8.952 -3.198 1.00 0.00 49 ARG A O 10
ATOM 15461 N N . SER A 1 50 ? -1.206 11.045 -3.871 1.00 0.00 50 SER A N 10
ATOM 15462 C CA . SER A 1 50 ? 0.168 11.253 -4.366 1.00 0.00 50 SER A CA 10
ATOM 15463 C C . SER A 1 50 ? 1.229 11.084 -3.260 1.00 0.00 50 SER A C 10
ATOM 15464 O O . SER A 1 50 ? 2.317 10.555 -3.506 1.00 0.00 50 SER A O 10
ATOM 15472 N N . ARG A 1 51 ? 0.892 11.462 -2.016 1.00 0.00 51 ARG A N 10
ATOM 15473 C CA . ARG A 1 51 ? 1.804 11.402 -0.859 1.00 0.00 51 ARG A CA 10
ATOM 15474 C C . ARG A 1 51 ? 2.038 9.966 -0.389 1.00 0.00 51 ARG A C 10
ATOM 15475 O O . ARG A 1 51 ? 3.184 9.549 -0.238 1.00 0.00 51 ARG A O 10
ATOM 15496 N N . VAL A 1 52 ? 0.964 9.197 -0.203 1.00 0.00 52 VAL A N 10
ATOM 15497 C CA . VAL A 1 52 ? 1.030 7.771 0.177 1.00 0.00 52 VAL A CA 10
ATOM 15498 C C . VAL A 1 52 ? 1.683 6.918 -0.913 1.00 0.00 52 VAL A C 10
ATOM 15499 O O . VAL A 1 52 ? 2.445 6.012 -0.584 1.00 0.00 52 VAL A O 10
ATOM 15512 N N . VAL A 1 53 ? 1.462 7.242 -2.194 1.00 0.00 53 VAL A N 10
ATOM 15513 C CA . VAL A 1 53 ? 2.149 6.575 -3.318 1.00 0.00 53 VAL A CA 10
ATOM 15514 C C . VAL A 1 53 ? 3.658 6.761 -3.198 1.00 0.00 53 VAL A C 10
ATOM 15515 O O . VAL A 1 53 ? 4.379 5.783 -3.072 1.00 0.00 53 VAL A O 10
ATOM 15528 N N . GLU A 1 54 ? 4.159 7.993 -3.140 1.00 0.00 54 GLU A N 10
ATOM 15529 C CA . GLU A 1 54 ? 5.589 8.266 -2.971 1.00 0.00 54 GLU A CA 10
ATOM 15530 C C . GLU A 1 54 ? 6.139 7.632 -1.683 1.00 0.00 54 GLU A C 10
ATOM 15531 O O . GLU A 1 54 ? 7.274 7.158 -1.674 1.00 0.00 54 GLU A O 10
ATOM 15543 N N . ALA A 1 55 ? 5.330 7.543 -0.624 1.00 0.00 55 ALA A N 10
ATOM 15544 C CA . ALA A 1 55 ? 5.754 6.996 0.660 1.00 0.00 55 ALA A CA 10
ATOM 15545 C C . ALA A 1 55 ? 5.948 5.474 0.593 1.00 0.00 55 ALA A C 10
ATOM 15546 O O . ALA A 1 55 ? 7.056 4.991 0.838 1.00 0.00 55 ALA A O 10
ATOM 15553 N N . LEU A 1 56 ? 4.922 4.712 0.189 1.00 0.00 56 LEU A N 10
ATOM 15554 C CA . LEU A 1 56 ? 5.035 3.251 0.095 1.00 0.00 56 LEU A CA 10
ATOM 15555 C C . LEU A 1 56 ? 6.019 2.839 -1.020 1.00 0.00 56 LEU A C 10
ATOM 15556 O O . LEU A 1 56 ? 6.725 1.839 -0.895 1.00 0.00 56 LEU A O 10
ATOM 15572 N N . ARG A 1 57 ? 6.114 3.637 -2.092 1.00 0.00 57 ARG A N 10
ATOM 15573 C CA . ARG A 1 57 ? 6.988 3.363 -3.242 1.00 0.00 57 ARG A CA 10
ATOM 15574 C C . ARG A 1 57 ? 8.463 3.599 -2.902 1.00 0.00 57 ARG A C 10
ATOM 15575 O O . ARG A 1 57 ? 9.282 2.714 -3.143 1.00 0.00 57 ARG A O 10
ATOM 15596 N N . ARG A 1 58 ? 8.810 4.740 -2.283 1.00 0.00 58 ARG A N 10
ATOM 15597 C CA . ARG A 1 58 ? 10.205 5.054 -1.899 1.00 0.00 58 ARG A CA 10
ATOM 15598 C C . ARG A 1 58 ? 10.701 4.239 -0.707 1.00 0.00 58 ARG A C 10
ATOM 15599 O O . ARG A 1 58 ? 11.895 3.961 -0.623 1.00 0.00 58 ARG A O 10
ATOM 15620 N N . TYR A 1 59 ? 9.809 3.804 0.188 1.00 0.00 59 TYR A N 10
ATOM 15621 C CA . TYR A 1 59 ? 10.162 2.884 1.274 1.00 0.00 59 TYR A CA 10
ATOM 15622 C C . TYR A 1 59 ? 10.723 1.572 0.715 1.00 0.00 59 TYR A C 10
ATOM 15623 O O . TYR A 1 59 ? 11.790 1.140 1.134 1.00 0.00 59 TYR A O 10
ATOM 15641 N N . ALA A 1 60 ? 10.078 0.978 -0.292 1.00 0.00 60 ALA A N 10
ATOM 15642 C CA . ALA A 1 60 ? 10.588 -0.212 -0.976 1.00 0.00 60 ALA A CA 10
ATOM 15643 C C . ALA A 1 60 ? 11.929 0.008 -1.708 1.00 0.00 60 ALA A C 10
ATOM 15644 O O . ALA A 1 60 ? 12.688 -0.944 -1.874 1.00 0.00 60 ALA A O 10
ATOM 15651 N N . GLU A 1 61 ? 12.266 1.234 -2.122 1.00 0.00 61 GLU A N 10
ATOM 15652 C CA . GLU A 1 61 ? 13.595 1.540 -2.681 1.00 0.00 61 GLU A CA 10
ATOM 15653 C C . GLU A 1 61 ? 14.677 1.670 -1.588 1.00 0.00 61 GLU A C 10
ATOM 15654 O O . GLU A 1 61 ? 15.824 1.266 -1.800 1.00 0.00 61 GLU A O 10
ATOM 15666 N N . LYS A 1 62 ? 14.320 2.210 -0.413 1.00 0.00 62 LYS A N 10
ATOM 15667 C CA . LYS A 1 62 ? 15.234 2.481 0.713 1.00 0.00 62 LYS A CA 10
ATOM 15668 C C . LYS A 1 62 ? 15.442 1.279 1.643 1.00 0.00 62 LYS A C 10
ATOM 15669 O O . LYS A 1 62 ? 16.577 0.942 1.978 1.00 0.00 62 LYS A O 10
ATOM 15688 N N . HIS A 1 63 ? 14.349 0.636 2.045 1.00 0.00 63 HIS A N 10
ATOM 15689 C CA . HIS A 1 63 ? 14.304 -0.527 2.938 1.00 0.00 63 HIS A CA 10
ATOM 15690 C C . HIS A 1 63 ? 14.330 -1.860 2.171 1.00 0.00 63 HIS A C 10
ATOM 15691 O O . HIS A 1 63 ? 14.674 -2.897 2.744 1.00 0.00 63 HIS A O 10
ATOM 15705 N N . GLY A 1 64 ? 13.977 -1.839 0.881 1.00 0.00 64 GLY A N 10
ATOM 15706 C CA . GLY A 1 64 ? 13.831 -3.023 0.032 1.00 0.00 64 GLY A CA 10
ATOM 15707 C C . GLY A 1 64 ? 12.380 -3.499 -0.085 1.00 0.00 64 GLY A C 10
ATOM 15708 O O . GLY A 1 64 ? 11.609 -3.457 0.877 1.00 0.00 64 GLY A O 10
ATOM 15712 N N . LYS A 1 65 ? 12.008 -3.989 -1.273 1.00 0.00 65 LYS A N 10
ATOM 15713 C CA . LYS A 1 65 ? 10.682 -4.557 -1.568 1.00 0.00 65 LYS A CA 10
ATOM 15714 C C . LYS A 1 65 ? 10.304 -5.721 -0.650 1.00 0.00 65 LYS A C 10
ATOM 15715 O O . LYS A 1 65 ? 9.156 -5.819 -0.225 1.00 0.00 65 LYS A O 10
ATOM 15734 N N . GLU A 1 66 ? 11.276 -6.556 -0.281 1.00 0.00 66 GLU A N 10
ATOM 15735 C CA . GLU A 1 66 ? 11.057 -7.644 0.675 1.00 0.00 66 GLU A CA 10
ATOM 15736 C C . GLU A 1 66 ? 10.632 -7.120 2.055 1.00 0.00 66 GLU A C 10
ATOM 15737 O O . GLU A 1 66 ? 9.873 -7.787 2.752 1.00 0.00 66 GLU A O 10
ATOM 15749 N N . GLU A 1 67 ? 11.084 -5.927 2.455 1.00 0.00 67 GLU A N 10
ATOM 15750 C CA . GLU A 1 67 ? 10.640 -5.293 3.700 1.00 0.00 67 GLU A CA 10
ATOM 15751 C C . GLU A 1 67 ? 9.246 -4.664 3.559 1.00 0.00 67 GLU A C 10
ATOM 15752 O O . GLU A 1 67 ? 8.405 -4.824 4.447 1.00 0.00 67 GLU A O 10
ATOM 15764 N N . LEU A 1 68 ? 8.969 -3.983 2.433 1.00 0.00 68 LEU A N 10
ATOM 15765 C CA . LEU A 1 68 ? 7.655 -3.364 2.224 1.00 0.00 68 LEU A CA 10
ATOM 15766 C C . LEU A 1 68 ? 6.536 -4.412 2.168 1.00 0.00 68 LEU A C 10
ATOM 15767 O O . LEU A 1 68 ? 5.493 -4.218 2.791 1.00 0.00 68 LEU A O 10
ATOM 15783 N N . LEU A 1 69 ? 6.738 -5.531 1.462 1.00 0.00 69 LEU A N 10
ATOM 15784 C CA . LEU A 1 69 ? 5.692 -6.552 1.336 1.00 0.00 69 LEU A CA 10
ATOM 15785 C C . LEU A 1 69 ? 5.288 -7.118 2.701 1.00 0.00 69 LEU A C 10
ATOM 15786 O O . LEU A 1 69 ? 4.100 -7.329 2.943 1.00 0.00 69 LEU A O 10
ATOM 15802 N N . LYS A 1 70 ? 6.245 -7.266 3.630 1.00 0.00 70 LYS A N 10
ATOM 15803 C CA . LYS A 1 70 ? 5.973 -7.669 5.013 1.00 0.00 70 LYS A CA 10
ATOM 15804 C C . LYS A 1 70 ? 5.199 -6.593 5.781 1.00 0.00 70 LYS A C 10
ATOM 15805 O O . LYS A 1 70 ? 4.195 -6.907 6.419 1.00 0.00 70 LYS A O 10
ATOM 15824 N N . ARG A 1 71 ? 5.626 -5.324 5.688 1.00 0.00 71 ARG A N 10
ATOM 15825 C CA . ARG A 1 71 ? 4.956 -4.163 6.313 1.00 0.00 71 ARG A CA 10
ATOM 15826 C C . ARG A 1 71 ? 3.505 -4.006 5.869 1.00 0.00 71 ARG A C 10
ATOM 15827 O O . ARG A 1 71 ? 2.633 -3.761 6.697 1.00 0.00 71 ARG A O 10
ATOM 15848 N N . ALA A 1 72 ? 3.262 -4.186 4.574 1.00 0.00 72 ALA A N 10
ATOM 15849 C CA . ALA A 1 72 ? 1.945 -4.112 3.955 1.00 0.00 72 ALA A CA 10
ATOM 15850 C C . ALA A 1 72 ? 1.139 -5.425 4.073 1.00 0.00 72 ALA A C 10
ATOM 15851 O O . ALA A 1 72 ? -0.048 -5.453 3.749 1.00 0.00 72 ALA A O 10
ATOM 15858 N N . GLY A 1 73 ? 1.763 -6.516 4.531 1.00 0.00 73 GLY A N 10
ATOM 15859 C CA . GLY A 1 73 ? 1.133 -7.842 4.624 1.00 0.00 73 GLY A CA 10
ATOM 15860 C C . GLY A 1 73 ? 0.719 -8.454 3.272 1.00 0.00 73 GLY A C 10
ATOM 15861 O O . GLY A 1 73 ? -0.229 -9.241 3.223 1.00 0.00 73 GLY A O 10
ATOM 15865 N N . ILE A 1 74 ? 1.395 -8.078 2.179 1.00 0.00 74 ILE A N 10
ATOM 15866 C CA . ILE A 1 74 ? 1.125 -8.521 0.797 1.00 0.00 74 ILE A CA 10
ATOM 15867 C C . ILE A 1 74 ? 2.186 -9.514 0.292 1.00 0.00 74 ILE A C 10
ATOM 15868 O O . ILE A 1 74 ? 3.200 -9.757 0.946 1.00 0.00 74 ILE A O 10
ATOM 15884 N N . THR A 1 75 ? 1.969 -10.078 -0.897 1.00 0.00 75 THR A N 10
ATOM 15885 C CA . THR A 1 75 ? 2.949 -10.906 -1.620 1.00 0.00 75 THR A CA 10
ATOM 15886 C C . THR A 1 75 ? 3.881 -10.053 -2.492 1.00 0.00 75 THR A C 10
ATOM 15887 O O . THR A 1 75 ? 3.505 -8.943 -2.886 1.00 0.00 75 THR A O 10
ATOM 15898 N N . PRO A 1 76 ? 5.075 -10.553 -2.878 1.00 0.00 76 PRO A N 10
ATOM 15899 C CA . PRO A 1 76 ? 5.911 -9.877 -3.876 1.00 0.00 76 PRO A CA 10
ATOM 15900 C C . PRO A 1 76 ? 5.218 -9.802 -5.250 1.00 0.00 76 PRO A C 10
ATOM 15901 O O . PRO A 1 76 ? 5.417 -8.842 -5.997 1.00 0.00 76 PRO A O 10
ATOM 15912 N N . GLU A 1 77 ? 4.349 -10.769 -5.564 1.00 0.00 77 GLU A N 10
ATOM 15913 C CA . GLU A 1 77 ? 3.538 -10.793 -6.789 1.00 0.00 77 GLU A CA 10
ATOM 15914 C C . GLU A 1 77 ? 2.446 -9.714 -6.821 1.00 0.00 77 GLU A C 10
ATOM 15915 O O . GLU A 1 77 ? 2.071 -9.272 -7.907 1.00 0.00 77 GLU A O 10
ATOM 15927 N N . ALA A 1 78 ? 1.948 -9.260 -5.666 1.00 0.00 78 ALA A N 10
ATOM 15928 C CA . ALA A 1 78 ? 1.103 -8.068 -5.584 1.00 0.00 78 ALA A CA 10
ATOM 15929 C C . ALA A 1 78 ? 1.958 -6.787 -5.533 1.00 0.00 78 ALA A C 10
ATOM 15930 O O . ALA A 1 78 ? 1.608 -5.794 -6.173 1.00 0.00 78 ALA A O 10
ATOM 15937 N N . LEU A 1 79 ? 3.109 -6.808 -4.843 1.00 0.00 79 LEU A N 10
ATOM 15938 C CA . LEU A 1 79 ? 3.992 -5.644 -4.711 1.00 0.00 79 LEU A CA 10
ATOM 15939 C C . LEU A 1 79 ? 4.497 -5.139 -6.081 1.00 0.00 79 LEU A C 10
ATOM 15940 O O . LEU A 1 79 ? 4.438 -3.945 -6.372 1.00 0.00 79 LEU A O 10
ATOM 15956 N N . LYS A 1 80 ? 4.927 -6.045 -6.967 1.00 0.00 80 LYS A N 10
ATOM 15957 C CA . LYS A 1 80 ? 5.408 -5.700 -8.322 1.00 0.00 80 LYS A CA 10
ATOM 15958 C C . LYS A 1 80 ? 4.366 -4.977 -9.191 1.00 0.00 80 LYS A C 10
ATOM 15959 O O . LYS A 1 80 ? 4.726 -4.225 -10.093 1.00 0.00 80 LYS A O 10
ATOM 15978 N N . VAL A 1 81 ? 3.078 -5.174 -8.903 1.00 0.00 81 VAL A N 10
ATOM 15979 C CA . VAL A 1 81 ? 1.944 -4.495 -9.554 1.00 0.00 81 VAL A CA 10
ATOM 15980 C C . VAL A 1 81 ? 1.728 -3.086 -8.998 1.00 0.00 81 VAL A C 10
ATOM 15981 O O . VAL A 1 81 ? 1.294 -2.219 -9.746 1.00 0.00 81 VAL A O 10
ATOM 15994 N N . ILE A 1 82 ? 2.087 -2.787 -7.743 1.00 0.00 82 ILE A N 10
ATOM 15995 C CA . ILE A 1 82 ? 1.996 -1.412 -7.198 1.00 0.00 82 ILE A CA 10
ATOM 15996 C C . ILE A 1 82 ? 2.869 -0.437 -8.010 1.00 0.00 82 ILE A C 10
ATOM 15997 O O . ILE A 1 82 ? 2.464 0.691 -8.293 1.00 0.00 82 ILE A O 10
ATOM 16013 N N . GLU A 1 83 ? 4.029 -0.904 -8.477 1.00 0.00 83 GLU A N 10
ATOM 16014 C CA . GLU A 1 83 ? 4.887 -0.170 -9.418 1.00 0.00 83 GLU A CA 10
ATOM 16015 C C . GLU A 1 83 ? 4.200 0.086 -10.771 1.00 0.00 83 GLU A C 10
ATOM 16016 O O . GLU A 1 83 ? 4.456 1.113 -11.405 1.00 0.00 83 GLU A O 10
ATOM 16028 N N . LYS A 1 84 ? 3.281 -0.796 -11.202 1.00 0.00 84 LYS A N 10
ATOM 16029 C CA . LYS A 1 84 ? 2.420 -0.553 -12.366 1.00 0.00 84 LYS A CA 10
ATOM 16030 C C . LYS A 1 84 ? 1.300 0.416 -12.075 1.00 0.00 84 LYS A C 10
ATOM 16031 O O . LYS A 1 84 ? 1.001 1.192 -12.962 1.00 0.00 84 LYS A O 10
ATOM 16050 N N . ILE A 1 85 ? 0.694 0.421 -10.887 1.00 0.00 85 ILE A N 10
ATOM 16051 C CA . ILE A 1 85 ? -0.384 1.374 -10.554 1.00 0.00 85 ILE A CA 10
ATOM 16052 C C . ILE A 1 85 ? 0.141 2.813 -10.653 1.00 0.00 85 ILE A C 10
ATOM 16053 O O . ILE A 1 85 ? -0.513 3.669 -11.244 1.00 0.00 85 ILE A O 10
ATOM 16069 N N . GLU A 1 86 ? 1.362 3.062 -10.175 1.00 0.00 86 GLU A N 10
ATOM 16070 C CA . GLU A 1 86 ? 2.017 4.373 -10.301 1.00 0.00 86 GLU A CA 10
ATOM 16071 C C . GLU A 1 86 ? 2.301 4.747 -11.776 1.00 0.00 86 GLU A C 10
ATOM 16072 O O . GLU A 1 86 ? 2.239 5.927 -12.125 1.00 0.00 86 GLU A O 10
ATOM 16084 N N . LYS A 1 87 ? 2.530 3.758 -12.659 1.00 0.00 87 LYS A N 10
ATOM 16085 C CA . LYS A 1 87 ? 2.724 3.953 -14.109 1.00 0.00 87 LYS A CA 10
ATOM 16086 C C . LYS A 1 87 ? 1.409 4.104 -14.884 1.00 0.00 87 LYS A C 10
ATOM 16087 O O . LYS A 1 87 ? 1.274 5.052 -15.654 1.00 0.00 87 LYS A O 10
ATOM 16106 N N . GLU A 1 88 ? 0.415 3.247 -14.644 1.00 0.00 88 GLU A N 10
ATOM 16107 C CA . GLU A 1 88 ? -0.969 3.376 -15.126 1.00 0.00 88 GLU A CA 10
ATOM 16108 C C . GLU A 1 88 ? -1.573 4.749 -14.779 1.00 0.00 88 GLU A C 10
ATOM 16109 O O . GLU A 1 88 ? -2.275 5.343 -15.599 1.00 0.00 88 GLU A O 10
ATOM 16121 N N . GLU A 1 89 ? -1.264 5.287 -13.595 1.00 0.00 89 GLU A N 10
ATOM 16122 C CA . GLU A 1 89 ? -1.721 6.610 -13.150 1.00 0.00 89 GLU A CA 10
ATOM 16123 C C . GLU A 1 89 ? -0.767 7.769 -13.539 1.00 0.00 89 GLU A C 10
ATOM 16124 O O . GLU A 1 89 ? -0.972 8.909 -13.112 1.00 0.00 89 GLU A O 10
ATOM 16136 N N . GLY A 1 90 ? 0.274 7.506 -14.341 1.00 0.00 90 GLY A N 10
ATOM 16137 C CA . GLY A 1 90 ? 1.357 8.458 -14.631 1.00 0.00 90 GLY A CA 10
ATOM 16138 C C . GLY A 1 90 ? 2.257 8.069 -15.811 1.00 0.00 90 GLY A C 10
ATOM 16139 O O . GLY A 1 90 ? 3.483 8.113 -15.696 1.00 0.00 90 GLY A O 10
ATOM 16143 N N . SER A 1 91 ? 1.672 7.708 -16.959 1.00 0.00 91 SER A N 10
ATOM 16144 C CA . SER A 1 91 ? 2.386 7.253 -18.176 1.00 0.00 91 SER A CA 10
ATOM 16145 C C . SER A 1 91 ? 3.070 8.380 -18.980 1.00 0.00 91 SER A C 10
ATOM 16146 O O . SER A 1 91 ? 3.238 8.280 -20.198 1.00 0.00 91 SER A O 10
ATOM 16154 N N . LEU A 1 92 ? 3.491 9.465 -18.322 1.00 0.00 92 LEU A N 10
ATOM 16155 C CA . LEU A 1 92 ? 4.086 10.653 -18.955 1.00 0.00 92 LEU A CA 10
ATOM 16156 C C . LEU A 1 92 ? 5.444 10.377 -19.634 1.00 0.00 92 LEU A C 10
ATOM 16157 O O . LEU A 1 92 ? 5.864 11.144 -20.499 1.00 0.00 92 LEU A O 10
ATOM 16173 N N . GLU A 1 93 ? 6.092 9.253 -19.309 1.00 0.00 93 GLU A N 10
ATOM 16174 C CA . GLU A 1 93 ? 7.308 8.760 -19.981 1.00 0.00 93 GLU A CA 10
ATOM 16175 C C . GLU A 1 93 ? 7.056 8.397 -21.462 1.00 0.00 93 GLU A C 10
ATOM 16176 O O . GLU A 1 93 ? 7.952 8.529 -22.299 1.00 0.00 93 GLU A O 10
ATOM 16188 N N . HIS A 1 94 ? 5.829 7.990 -21.812 1.00 0.00 94 HIS A N 10
ATOM 16189 C CA . HIS A 1 94 ? 5.409 7.811 -23.206 1.00 0.00 94 HIS A CA 10
ATOM 16190 C C . HIS A 1 94 ? 5.102 9.156 -23.883 1.00 0.00 94 HIS A C 10
ATOM 16191 O O . HIS A 1 94 ? 5.410 9.355 -25.060 1.00 0.00 94 HIS A O 10
ATOM 16205 N N . HIS A 1 95 ? 4.502 10.083 -23.130 1.00 0.00 95 HIS A N 10
ATOM 16206 C CA . HIS A 1 95 ? 4.050 11.378 -23.638 1.00 0.00 95 HIS A CA 10
ATOM 16207 C C . HIS A 1 95 ? 5.217 12.324 -23.987 1.00 0.00 95 HIS A C 10
ATOM 16208 O O . HIS A 1 95 ? 5.155 13.041 -24.989 1.00 0.00 95 HIS A O 10
ATOM 16222 N N . HIS A 1 96 ? 6.296 12.305 -23.193 1.00 0.00 96 HIS A N 10
ATOM 16223 C CA . HIS A 1 96 ? 7.533 13.056 -23.435 1.00 0.00 96 HIS A CA 10
ATOM 16224 C C . HIS A 1 96 ? 8.776 12.270 -22.979 1.00 0.00 96 HIS A C 10
ATOM 16225 O O . HIS A 1 96 ? 8.784 11.657 -21.907 1.00 0.00 96 HIS A O 10
ATOM 16239 N N . HIS A 1 97 ? 9.842 12.312 -23.785 1.00 0.00 97 HIS A N 10
ATOM 16240 C CA . HIS A 1 97 ? 11.113 11.613 -23.553 1.00 0.00 97 HIS A CA 10
ATOM 16241 C C . HIS A 1 97 ? 12.315 12.383 -24.136 1.00 0.00 97 HIS A C 10
ATOM 16242 O O . HIS A 1 97 ? 12.156 13.351 -24.886 1.00 0.00 97 HIS A O 10
ATOM 16256 N N . HIS A 1 98 ? 13.530 11.926 -23.817 1.00 0.00 98 HIS A N 10
ATOM 16257 C CA . HIS A 1 98 ? 14.785 12.419 -24.395 1.00 0.00 98 HIS A CA 10
ATOM 16258 C C . HIS A 1 98 ? 14.836 12.170 -25.919 1.00 0.00 98 HIS A C 10
ATOM 16259 O O . HIS A 1 98 ? 14.579 11.045 -26.361 1.00 0.00 98 HIS A O 10
ATOM 16273 N N . HIS A 1 99 ? 15.166 13.217 -26.695 1.00 0.00 99 HIS A N 10
ATOM 16274 C CA . HIS A 1 99 ? 15.289 13.255 -28.168 1.00 0.00 99 HIS A CA 10
ATOM 16275 C C . HIS A 1 99 ? 14.284 12.363 -28.939 1.00 0.00 99 HIS A C 10
ATOM 16276 O O . HIS A 1 99 ? 14.668 11.304 -29.493 1.00 0.00 99 HIS A O 10
ATOM 16291 N N . GLY A 1 1 ? 13.449 5.549 12.472 1.00 0.00 1 GLY A N 11
ATOM 16292 C CA . GLY A 1 1 ? 14.330 6.691 12.153 1.00 0.00 1 GLY A CA 11
ATOM 16293 C C . GLY A 1 1 ? 13.538 7.877 11.629 1.00 0.00 1 GLY A C 11
ATOM 16294 O O . GLY A 1 1 ? 12.435 7.723 11.102 1.00 0.00 1 GLY A O 11
ATOM 16300 N N . GLU A 1 2 ? 14.095 9.084 11.751 1.00 0.00 2 GLU A N 11
ATOM 16301 C CA . GLU A 1 2 ? 13.443 10.347 11.358 1.00 0.00 2 GLU A CA 11
ATOM 16302 C C . GLU A 1 2 ? 13.117 10.408 9.853 1.00 0.00 2 GLU A C 11
ATOM 16303 O O . GLU A 1 2 ? 12.117 11.007 9.459 1.00 0.00 2 GLU A O 11
ATOM 16315 N N . GLU A 1 3 ? 13.905 9.735 9.010 1.00 0.00 3 GLU A N 11
ATOM 16316 C CA . GLU A 1 3 ? 13.674 9.638 7.559 1.00 0.00 3 GLU A CA 11
ATOM 16317 C C . GLU A 1 3 ? 12.501 8.708 7.180 1.00 0.00 3 GLU A C 11
ATOM 16318 O O . GLU A 1 3 ? 12.059 8.731 6.027 1.00 0.00 3 GLU A O 11
ATOM 16330 N N . GLU A 1 4 ? 11.943 7.943 8.131 1.00 0.00 4 GLU A N 11
ATOM 16331 C CA . GLU A 1 4 ? 10.696 7.180 7.952 1.00 0.00 4 GLU A CA 11
ATOM 16332 C C . GLU A 1 4 ? 9.519 7.700 8.795 1.00 0.00 4 GLU A C 11
ATOM 16333 O O . GLU A 1 4 ? 8.443 7.100 8.765 1.00 0.00 4 GLU A O 11
ATOM 16345 N N . LYS A 1 5 ? 9.680 8.807 9.532 1.00 0.00 5 LYS A N 11
ATOM 16346 C CA . LYS A 1 5 ? 8.670 9.339 10.470 1.00 0.00 5 LYS A CA 11
ATOM 16347 C C . LYS A 1 5 ? 7.321 9.616 9.792 1.00 0.00 5 LYS A C 11
ATOM 16348 O O . LYS A 1 5 ? 6.274 9.311 10.357 1.00 0.00 5 LYS A O 11
ATOM 16367 N N . GLU A 1 6 ? 7.353 10.112 8.556 1.00 0.00 6 GLU A N 11
ATOM 16368 C CA . GLU A 1 6 ? 6.180 10.365 7.699 1.00 0.00 6 GLU A CA 11
ATOM 16369 C C . GLU A 1 6 ? 5.963 9.264 6.631 1.00 0.00 6 GLU A C 11
ATOM 16370 O O . GLU A 1 6 ? 5.224 9.473 5.669 1.00 0.00 6 GLU A O 11
ATOM 16382 N N . ILE A 1 7 ? 6.617 8.100 6.769 1.00 0.00 7 ILE A N 11
ATOM 16383 C CA . ILE A 1 7 ? 6.695 7.047 5.740 1.00 0.00 7 ILE A CA 11
ATOM 16384 C C . ILE A 1 7 ? 6.252 5.680 6.278 1.00 0.00 7 ILE A C 11
ATOM 16385 O O . ILE A 1 7 ? 5.351 5.073 5.708 1.00 0.00 7 ILE A O 11
ATOM 16401 N N . ASP A 1 8 ? 6.826 5.188 7.383 1.00 0.00 8 ASP A N 11
ATOM 16402 C CA . ASP A 1 8 ? 6.488 3.867 7.942 1.00 0.00 8 ASP A CA 11
ATOM 16403 C C . ASP A 1 8 ? 5.006 3.803 8.355 1.00 0.00 8 ASP A C 11
ATOM 16404 O O . ASP A 1 8 ? 4.290 2.860 8.007 1.00 0.00 8 ASP A O 11
ATOM 16413 N N . LYS A 1 9 ? 4.504 4.870 8.993 1.00 0.00 9 LYS A N 11
ATOM 16414 C CA . LYS A 1 9 ? 3.078 5.015 9.327 1.00 0.00 9 LYS A CA 11
ATOM 16415 C C . LYS A 1 9 ? 2.171 5.117 8.092 1.00 0.00 9 LYS A C 11
ATOM 16416 O O . LYS A 1 9 ? 1.020 4.704 8.169 1.00 0.00 9 LYS A O 11
ATOM 16435 N N . LEU A 1 10 ? 2.686 5.576 6.945 1.00 0.00 10 LEU A N 11
ATOM 16436 C CA . LEU A 1 10 ? 1.965 5.592 5.661 1.00 0.00 10 LEU A CA 11
ATOM 16437 C C . LEU A 1 10 ? 1.890 4.204 4.996 1.00 0.00 10 LEU A C 11
ATOM 16438 O O . LEU A 1 10 ? 1.058 4.005 4.109 1.00 0.00 10 LEU A O 11
ATOM 16454 N N . VAL A 1 11 ? 2.693 3.230 5.443 1.00 0.00 11 VAL A N 11
ATOM 16455 C CA . VAL A 1 11 ? 2.573 1.815 5.039 1.00 0.00 11 VAL A CA 11
ATOM 16456 C C . VAL A 1 11 ? 1.764 0.992 6.051 1.00 0.00 11 VAL A C 11
ATOM 16457 O O . VAL A 1 11 ? 1.073 0.044 5.680 1.00 0.00 11 VAL A O 11
ATOM 16470 N N . GLU A 1 12 ? 1.781 1.376 7.327 1.00 0.00 12 GLU A N 11
ATOM 16471 C CA . GLU A 1 12 ? 1.075 0.677 8.408 1.00 0.00 12 GLU A CA 11
ATOM 16472 C C . GLU A 1 12 ? -0.441 0.605 8.167 1.00 0.00 12 GLU A C 11
ATOM 16473 O O . GLU A 1 12 ? -1.023 -0.479 8.123 1.00 0.00 12 GLU A O 11
ATOM 16485 N N . LEU A 1 13 ? -1.084 1.761 7.970 1.00 0.00 13 LEU A N 11
ATOM 16486 C CA . LEU A 1 13 ? -2.512 1.822 7.644 1.00 0.00 13 LEU A CA 11
ATOM 16487 C C . LEU A 1 13 ? -2.826 1.248 6.249 1.00 0.00 13 LEU A C 11
ATOM 16488 O O . LEU A 1 13 ? -3.911 0.708 6.041 1.00 0.00 13 LEU A O 11
ATOM 16504 N N . PHE A 1 14 ? -1.873 1.301 5.313 1.00 0.00 14 PHE A N 11
ATOM 16505 C CA . PHE A 1 14 ? -2.017 0.715 3.977 1.00 0.00 14 PHE A CA 11
ATOM 16506 C C . PHE A 1 14 ? -2.140 -0.817 4.053 1.00 0.00 14 PHE A C 11
ATOM 16507 O O . PHE A 1 14 ? -2.913 -1.403 3.296 1.00 0.00 14 PHE A O 11
ATOM 16524 N N . ALA A 1 15 ? -1.474 -1.459 5.020 1.00 0.00 15 ALA A N 11
ATOM 16525 C CA . ALA A 1 15 ? -1.582 -2.901 5.238 1.00 0.00 15 ALA A CA 11
ATOM 16526 C C . ALA A 1 15 ? -3.021 -3.337 5.567 1.00 0.00 15 ALA A C 11
ATOM 16527 O O . ALA A 1 15 ? -3.594 -4.196 4.891 1.00 0.00 15 ALA A O 11
ATOM 16534 N N . GLN A 1 16 ? -3.640 -2.701 6.570 1.00 0.00 16 GLN A N 11
ATOM 16535 C CA . GLN A 1 16 ? -5.019 -3.015 6.960 1.00 0.00 16 GLN A CA 11
ATOM 16536 C C . GLN A 1 16 ? -6.050 -2.542 5.919 1.00 0.00 16 GLN A C 11
ATOM 16537 O O . GLN A 1 16 ? -7.100 -3.164 5.762 1.00 0.00 16 GLN A O 11
ATOM 16551 N N . ALA A 1 17 ? -5.740 -1.488 5.156 1.00 0.00 17 ALA A N 11
ATOM 16552 C CA . ALA A 1 17 ? -6.575 -1.034 4.045 1.00 0.00 17 ALA A CA 11
ATOM 16553 C C . ALA A 1 17 ? -6.562 -2.016 2.858 1.00 0.00 17 ALA A C 11
ATOM 16554 O O . ALA A 1 17 ? -7.585 -2.202 2.201 1.00 0.00 17 ALA A O 11
ATOM 16561 N N . TYR A 1 18 ? -5.432 -2.684 2.604 1.00 0.00 18 TYR A N 11
ATOM 16562 C CA . TYR A 1 18 ? -5.319 -3.733 1.585 1.00 0.00 18 TYR A CA 11
ATOM 16563 C C . TYR A 1 18 ? -6.085 -4.992 1.998 1.00 0.00 18 TYR A C 11
ATOM 16564 O O . TYR A 1 18 ? -6.786 -5.586 1.177 1.00 0.00 18 TYR A O 11
ATOM 16582 N N . GLU A 1 19 ? -6.031 -5.354 3.282 1.00 0.00 19 GLU A N 11
ATOM 16583 C CA . GLU A 1 19 ? -6.887 -6.412 3.826 1.00 0.00 19 GLU A CA 11
ATOM 16584 C C . GLU A 1 19 ? -8.370 -6.057 3.669 1.00 0.00 19 GLU A C 11
ATOM 16585 O O . GLU A 1 19 ? -9.134 -6.865 3.149 1.00 0.00 19 GLU A O 11
ATOM 16597 N N . ASP A 1 20 ? -8.782 -4.835 4.026 1.00 0.00 20 ASP A N 11
ATOM 16598 C CA . ASP A 1 20 ? -10.166 -4.384 3.837 1.00 0.00 20 ASP A CA 11
ATOM 16599 C C . ASP A 1 20 ? -10.591 -4.459 2.363 1.00 0.00 20 ASP A C 11
ATOM 16600 O O . ASP A 1 20 ? -11.679 -4.951 2.059 1.00 0.00 20 ASP A O 11
ATOM 16609 N N . ALA A 1 21 ? -9.713 -4.058 1.440 1.00 0.00 21 ALA A N 11
ATOM 16610 C CA . ALA A 1 21 ? -9.993 -4.097 0.012 1.00 0.00 21 ALA A CA 11
ATOM 16611 C C . ALA A 1 21 ? -10.157 -5.524 -0.527 1.00 0.00 21 ALA A C 11
ATOM 16612 O O . ALA A 1 21 ? -11.068 -5.791 -1.316 1.00 0.00 21 ALA A O 11
ATOM 16619 N N . ARG A 1 22 ? -9.321 -6.455 -0.058 1.00 0.00 22 ARG A N 11
ATOM 16620 C CA . ARG A 1 22 ? -9.434 -7.876 -0.388 1.00 0.00 22 ARG A CA 11
ATOM 16621 C C . ARG A 1 22 ? -10.748 -8.468 0.131 1.00 0.00 22 ARG A C 11
ATOM 16622 O O . ARG A 1 22 ? -11.441 -9.175 -0.598 1.00 0.00 22 ARG A O 11
ATOM 16643 N N . GLU A 1 23 ? -11.130 -8.141 1.366 1.00 0.00 23 GLU A N 11
ATOM 16644 C CA . GLU A 1 23 ? -12.351 -8.652 2.006 1.00 0.00 23 GLU A CA 11
ATOM 16645 C C . GLU A 1 23 ? -13.647 -8.026 1.478 1.00 0.00 23 GLU A C 11
ATOM 16646 O O . GLU A 1 23 ? -14.692 -8.679 1.544 1.00 0.00 23 GLU A O 11
ATOM 16658 N N . LYS A 1 24 ? -13.619 -6.802 0.927 1.00 0.00 24 LYS A N 11
ATOM 16659 C CA . LYS A 1 24 ? -14.815 -6.175 0.330 1.00 0.00 24 LYS A CA 11
ATOM 16660 C C . LYS A 1 24 ? -15.003 -6.582 -1.144 1.00 0.00 24 LYS A C 11
ATOM 16661 O O . LYS A 1 24 ? -16.123 -6.516 -1.653 1.00 0.00 24 LYS A O 11
ATOM 16680 N N . LYS A 1 25 ? -13.928 -7.041 -1.811 1.00 0.00 25 LYS A N 11
ATOM 16681 C CA . LYS A 1 25 ? -13.891 -7.488 -3.220 1.00 0.00 25 LYS A CA 11
ATOM 16682 C C . LYS A 1 25 ? -13.163 -8.831 -3.389 1.00 0.00 25 LYS A C 11
ATOM 16683 O O . LYS A 1 25 ? -12.118 -8.888 -4.038 1.00 0.00 25 LYS A O 11
ATOM 16702 N N . ARG A 1 26 ? -13.717 -9.933 -2.864 1.00 0.00 26 ARG A N 11
ATOM 16703 C CA . ARG A 1 26 ? -13.113 -11.288 -2.999 1.00 0.00 26 ARG A CA 11
ATOM 16704 C C . ARG A 1 26 ? -12.968 -11.723 -4.463 1.00 0.00 26 ARG A C 11
ATOM 16705 O O . ARG A 1 26 ? -12.013 -12.410 -4.821 1.00 0.00 26 ARG A O 11
ATOM 16726 N N . ASN A 1 27 ? -13.903 -11.276 -5.306 1.00 0.00 27 ASN A N 11
ATOM 16727 C CA . ASN A 1 27 ? -13.906 -11.473 -6.759 1.00 0.00 27 ASN A CA 11
ATOM 16728 C C . ASN A 1 27 ? -13.047 -10.441 -7.538 1.00 0.00 27 ASN A C 11
ATOM 16729 O O . ASN A 1 27 ? -13.010 -10.473 -8.772 1.00 0.00 27 ASN A O 11
ATOM 16740 N N . GLY A 1 28 ? -12.379 -9.517 -6.834 1.00 0.00 28 GLY A N 11
ATOM 16741 C CA . GLY A 1 28 ? -11.544 -8.445 -7.384 1.00 0.00 28 GLY A CA 11
ATOM 16742 C C . GLY A 1 28 ? -10.153 -8.903 -7.846 1.00 0.00 28 GLY A C 11
ATOM 16743 O O . GLY A 1 28 ? -9.893 -10.095 -8.045 1.00 0.00 28 GLY A O 11
ATOM 16747 N N . THR A 1 29 ? -9.241 -7.940 -7.992 1.00 0.00 29 THR A N 11
ATOM 16748 C CA . THR A 1 29 ? -7.830 -8.143 -8.369 1.00 0.00 29 THR A CA 11
ATOM 16749 C C . THR A 1 29 ? -6.872 -7.569 -7.322 1.00 0.00 29 THR A C 11
ATOM 16750 O O . THR A 1 29 ? -7.224 -6.595 -6.648 1.00 0.00 29 THR A O 11
ATOM 16761 N N . PRO A 1 30 ? -5.630 -8.086 -7.213 1.00 0.00 30 PRO A N 11
ATOM 16762 C CA . PRO A 1 30 ? -4.608 -7.479 -6.362 1.00 0.00 30 PRO A CA 11
ATOM 16763 C C . PRO A 1 30 ? -4.324 -6.010 -6.718 1.00 0.00 30 PRO A C 11
ATOM 16764 O O . PRO A 1 30 ? -4.023 -5.222 -5.822 1.00 0.00 30 PRO A O 11
ATOM 16775 N N . GLU A 1 31 ? -4.461 -5.605 -7.989 1.00 0.00 31 GLU A N 11
ATOM 16776 C CA . GLU A 1 31 ? -4.265 -4.197 -8.368 1.00 0.00 31 GLU A CA 11
ATOM 16777 C C . GLU A 1 31 ? -5.366 -3.276 -7.818 1.00 0.00 31 GLU A C 11
ATOM 16778 O O . GLU A 1 31 ? -5.061 -2.179 -7.355 1.00 0.00 31 GLU A O 11
ATOM 16790 N N . GLU A 1 32 ? -6.625 -3.722 -7.802 1.00 0.00 32 GLU A N 11
ATOM 16791 C CA . GLU A 1 32 ? -7.739 -2.992 -7.184 1.00 0.00 32 GLU A CA 11
ATOM 16792 C C . GLU A 1 32 ? -7.616 -2.976 -5.659 1.00 0.00 32 GLU A C 11
ATOM 16793 O O . GLU A 1 32 ? -7.941 -1.967 -5.027 1.00 0.00 32 GLU A O 11
ATOM 16805 N N . TRP A 1 33 ? -7.108 -4.059 -5.062 1.00 0.00 33 TRP A N 11
ATOM 16806 C CA . TRP A 1 33 ? -6.886 -4.122 -3.621 1.00 0.00 33 TRP A CA 11
ATOM 16807 C C . TRP A 1 33 ? -5.813 -3.126 -3.174 1.00 0.00 33 TRP A C 11
ATOM 16808 O O . TRP A 1 33 ? -6.008 -2.454 -2.163 1.00 0.00 33 TRP A O 11
ATOM 16829 N N . VAL A 1 34 ? -4.739 -2.930 -3.954 1.00 0.00 34 VAL A N 11
ATOM 16830 C CA . VAL A 1 34 ? -3.779 -1.843 -3.692 1.00 0.00 34 VAL A CA 11
ATOM 16831 C C . VAL A 1 34 ? -4.406 -0.473 -3.997 1.00 0.00 34 VAL A C 11
ATOM 16832 O O . VAL A 1 34 ? -4.240 0.455 -3.207 1.00 0.00 34 VAL A O 11
ATOM 16845 N N . ARG A 1 35 ? -5.175 -0.328 -5.088 1.00 0.00 35 ARG A N 11
ATOM 16846 C CA . ARG A 1 35 ? -5.782 0.956 -5.499 1.00 0.00 35 ARG A CA 11
ATOM 16847 C C . ARG A 1 35 ? -6.721 1.534 -4.431 1.00 0.00 35 ARG A C 11
ATOM 16848 O O . ARG A 1 35 ? -6.632 2.721 -4.120 1.00 0.00 35 ARG A O 11
ATOM 16869 N N . ASP A 1 36 ? -7.580 0.703 -3.833 1.00 0.00 36 ASP A N 11
ATOM 16870 C CA . ASP A 1 36 ? -8.484 1.145 -2.758 1.00 0.00 36 ASP A CA 11
ATOM 16871 C C . ASP A 1 36 ? -7.744 1.328 -1.422 1.00 0.00 36 ASP A C 11
ATOM 16872 O O . ASP A 1 36 ? -8.053 2.248 -0.661 1.00 0.00 36 ASP A O 11
ATOM 16881 N N . ALA A 1 37 ? -6.714 0.513 -1.164 1.00 0.00 37 ALA A N 11
ATOM 16882 C CA . ALA A 1 37 ? -5.881 0.635 0.027 1.00 0.00 37 ALA A CA 11
ATOM 16883 C C . ALA A 1 37 ? -5.113 1.960 0.091 1.00 0.00 37 ALA A C 11
ATOM 16884 O O . ALA A 1 37 ? -5.043 2.577 1.155 1.00 0.00 37 ALA A O 11
ATOM 16891 N N . ILE A 1 38 ? -4.568 2.413 -1.042 1.00 0.00 38 ILE A N 11
ATOM 16892 C CA . ILE A 1 38 ? -3.872 3.698 -1.150 1.00 0.00 38 ILE A CA 11
ATOM 16893 C C . ILE A 1 38 ? -4.833 4.850 -0.825 1.00 0.00 38 ILE A C 11
ATOM 16894 O O . ILE A 1 38 ? -4.457 5.759 -0.087 1.00 0.00 38 ILE A O 11
ATOM 16910 N N . GLU A 1 39 ? -6.086 4.821 -1.301 1.00 0.00 39 GLU A N 11
ATOM 16911 C CA . GLU A 1 39 ? -7.043 5.873 -0.983 1.00 0.00 39 GLU A CA 11
ATOM 16912 C C . GLU A 1 39 ? -7.369 5.848 0.507 1.00 0.00 39 GLU A C 11
ATOM 16913 O O . GLU A 1 39 ? -7.203 6.866 1.166 1.00 0.00 39 GLU A O 11
ATOM 16925 N N . GLU A 1 40 ? -7.718 4.693 1.084 1.00 0.00 40 GLU A N 11
ATOM 16926 C CA . GLU A 1 40 ? -8.075 4.600 2.501 1.00 0.00 40 GLU A CA 11
ATOM 16927 C C . GLU A 1 40 ? -6.923 5.069 3.406 1.00 0.00 40 GLU A C 11
ATOM 16928 O O . GLU A 1 40 ? -7.153 5.825 4.349 1.00 0.00 40 GLU A O 11
ATOM 16940 N N . ALA A 1 41 ? -5.679 4.718 3.065 1.00 0.00 41 ALA A N 11
ATOM 16941 C CA . ALA A 1 41 ? -4.471 5.200 3.730 1.00 0.00 41 ALA A CA 11
ATOM 16942 C C . ALA A 1 41 ? -4.301 6.733 3.660 1.00 0.00 41 ALA A C 11
ATOM 16943 O O . ALA A 1 41 ? -3.907 7.355 4.648 1.00 0.00 41 ALA A O 11
ATOM 16950 N N . ALA A 1 42 ? -4.635 7.359 2.528 1.00 0.00 42 ALA A N 11
ATOM 16951 C CA . ALA A 1 42 ? -4.643 8.816 2.376 1.00 0.00 42 ALA A CA 11
ATOM 16952 C C . ALA A 1 42 ? -5.797 9.475 3.158 1.00 0.00 42 ALA A C 11
ATOM 16953 O O . ALA A 1 42 ? -5.610 10.516 3.799 1.00 0.00 42 ALA A O 11
ATOM 16960 N N . ARG A 1 43 ? -6.982 8.846 3.160 1.00 0.00 43 ARG A N 11
ATOM 16961 C CA . ARG A 1 43 ? -8.194 9.334 3.839 1.00 0.00 43 ARG A CA 11
ATOM 16962 C C . ARG A 1 43 ? -8.056 9.360 5.366 1.00 0.00 43 ARG A C 11
ATOM 16963 O O . ARG A 1 43 ? -8.640 10.246 5.992 1.00 0.00 43 ARG A O 11
ATOM 16984 N N . ARG A 1 44 ? -7.264 8.459 5.975 1.00 0.00 44 ARG A N 11
ATOM 16985 C CA . ARG A 1 44 ? -6.978 8.476 7.435 1.00 0.00 44 ARG A CA 11
ATOM 16986 C C . ARG A 1 44 ? -6.405 9.815 7.910 1.00 0.00 44 ARG A C 11
ATOM 16987 O O . ARG A 1 44 ? -6.743 10.271 9.001 1.00 0.00 44 ARG A O 11
ATOM 17008 N N . VAL A 1 45 ? -5.544 10.430 7.096 1.00 0.00 45 VAL A N 11
ATOM 17009 C CA . VAL A 1 45 ? -4.820 11.672 7.437 1.00 0.00 45 VAL A CA 11
ATOM 17010 C C . VAL A 1 45 ? -5.414 12.911 6.748 1.00 0.00 45 VAL A C 11
ATOM 17011 O O . VAL A 1 45 ? -5.137 14.041 7.155 1.00 0.00 45 VAL A O 11
ATOM 17024 N N . GLY A 1 46 ? -6.211 12.708 5.694 1.00 0.00 46 GLY A N 11
ATOM 17025 C CA . GLY A 1 46 ? -6.751 13.769 4.836 1.00 0.00 46 GLY A CA 11
ATOM 17026 C C . GLY A 1 46 ? -5.756 14.307 3.798 1.00 0.00 46 GLY A C 11
ATOM 17027 O O . GLY A 1 46 ? -5.742 15.511 3.530 1.00 0.00 46 GLY A O 11
ATOM 17031 N N . ARG A 1 47 ? -4.869 13.457 3.254 1.00 0.00 47 ARG A N 11
ATOM 17032 C CA . ARG A 1 47 ? -3.907 13.782 2.172 1.00 0.00 47 ARG A CA 11
ATOM 17033 C C . ARG A 1 47 ? -4.356 13.290 0.793 1.00 0.00 47 ARG A C 11
ATOM 17034 O O . ARG A 1 47 ? -5.327 12.548 0.654 1.00 0.00 47 ARG A O 11
ATOM 17055 N N . SER A 1 48 ? -3.623 13.732 -0.230 1.00 0.00 48 SER A N 11
ATOM 17056 C CA . SER A 1 48 ? -3.720 13.219 -1.602 1.00 0.00 48 SER A CA 11
ATOM 17057 C C . SER A 1 48 ? -3.179 11.788 -1.709 1.00 0.00 48 SER A C 11
ATOM 17058 O O . SER A 1 48 ? -2.242 11.410 -0.997 1.00 0.00 48 SER A O 11
ATOM 17066 N N . ARG A 1 49 ? -3.700 11.011 -2.671 1.00 0.00 49 ARG A N 11
ATOM 17067 C CA . ARG A 1 49 ? -3.147 9.696 -3.041 1.00 0.00 49 ARG A CA 11
ATOM 17068 C C . ARG A 1 49 ? -1.697 9.791 -3.531 1.00 0.00 49 ARG A C 11
ATOM 17069 O O . ARG A 1 49 ? -0.915 8.883 -3.288 1.00 0.00 49 ARG A O 11
ATOM 17090 N N . SER A 1 50 ? -1.286 10.908 -4.136 1.00 0.00 50 SER A N 11
ATOM 17091 C CA . SER A 1 50 ? 0.103 11.107 -4.585 1.00 0.00 50 SER A CA 11
ATOM 17092 C C . SER A 1 50 ? 1.112 10.985 -3.427 1.00 0.00 50 SER A C 11
ATOM 17093 O O . SER A 1 50 ? 2.176 10.384 -3.581 1.00 0.00 50 SER A O 11
ATOM 17101 N N . ARG A 1 51 ? 0.744 11.466 -2.231 1.00 0.00 51 ARG A N 11
ATOM 17102 C CA . ARG A 1 51 ? 1.630 11.508 -1.052 1.00 0.00 51 ARG A CA 11
ATOM 17103 C C . ARG A 1 51 ? 1.879 10.125 -0.440 1.00 0.00 51 ARG A C 11
ATOM 17104 O O . ARG A 1 51 ? 3.018 9.778 -0.134 1.00 0.00 51 ARG A O 11
ATOM 17125 N N . VAL A 1 52 ? 0.830 9.312 -0.302 1.00 0.00 52 VAL A N 11
ATOM 17126 C CA . VAL A 1 52 ? 0.936 7.910 0.154 1.00 0.00 52 VAL A CA 11
ATOM 17127 C C . VAL A 1 52 ? 1.658 7.035 -0.873 1.00 0.00 52 VAL A C 11
ATOM 17128 O O . VAL A 1 52 ? 2.439 6.168 -0.483 1.00 0.00 52 VAL A O 11
ATOM 17141 N N . VAL A 1 53 ? 1.468 7.298 -2.171 1.00 0.00 53 VAL A N 11
ATOM 17142 C CA . VAL A 1 53 ? 2.212 6.607 -3.244 1.00 0.00 53 VAL A CA 11
ATOM 17143 C C . VAL A 1 53 ? 3.706 6.855 -3.093 1.00 0.00 53 VAL A C 11
ATOM 17144 O O . VAL A 1 53 ? 4.455 5.902 -2.957 1.00 0.00 53 VAL A O 11
ATOM 17157 N N . GLU A 1 54 ? 4.152 8.107 -3.007 1.00 0.00 54 GLU A N 11
ATOM 17158 C CA . GLU A 1 54 ? 5.556 8.459 -2.759 1.00 0.00 54 GLU A CA 11
ATOM 17159 C C . GLU A 1 54 ? 6.100 7.787 -1.492 1.00 0.00 54 GLU A C 11
ATOM 17160 O O . GLU A 1 54 ? 7.263 7.393 -1.455 1.00 0.00 54 GLU A O 11
ATOM 17172 N N . ALA A 1 55 ? 5.261 7.626 -0.465 1.00 0.00 55 ALA A N 11
ATOM 17173 C CA . ALA A 1 55 ? 5.676 7.069 0.818 1.00 0.00 55 ALA A CA 11
ATOM 17174 C C . ALA A 1 55 ? 5.879 5.553 0.758 1.00 0.00 55 ALA A C 11
ATOM 17175 O O . ALA A 1 55 ? 6.992 5.082 1.008 1.00 0.00 55 ALA A O 11
ATOM 17182 N N . LEU A 1 56 ? 4.860 4.783 0.350 1.00 0.00 56 LEU A N 11
ATOM 17183 C CA . LEU A 1 56 ? 5.011 3.328 0.240 1.00 0.00 56 LEU A CA 11
ATOM 17184 C C . LEU A 1 56 ? 6.061 2.978 -0.831 1.00 0.00 56 LEU A C 11
ATOM 17185 O O . LEU A 1 56 ? 6.844 2.047 -0.648 1.00 0.00 56 LEU A O 11
ATOM 17201 N N . ARG A 1 57 ? 6.150 3.772 -1.910 1.00 0.00 57 ARG A N 11
ATOM 17202 C CA . ARG A 1 57 ? 7.106 3.545 -3.000 1.00 0.00 57 ARG A CA 11
ATOM 17203 C C . ARG A 1 57 ? 8.548 3.833 -2.578 1.00 0.00 57 ARG A C 11
ATOM 17204 O O . ARG A 1 57 ? 9.395 2.959 -2.751 1.00 0.00 57 ARG A O 11
ATOM 17225 N N . ARG A 1 58 ? 8.848 4.993 -1.969 1.00 0.00 58 ARG A N 11
ATOM 17226 C CA . ARG A 1 58 ? 10.223 5.313 -1.517 1.00 0.00 58 ARG A CA 11
ATOM 17227 C C . ARG A 1 58 ? 10.691 4.395 -0.391 1.00 0.00 58 ARG A C 11
ATOM 17228 O O . ARG A 1 58 ? 11.883 4.113 -0.299 1.00 0.00 58 ARG A O 11
ATOM 17249 N N . TYR A 1 59 ? 9.768 3.879 0.423 1.00 0.00 59 TYR A N 11
ATOM 17250 C CA . TYR A 1 59 ? 10.075 2.871 1.437 1.00 0.00 59 TYR A CA 11
ATOM 17251 C C . TYR A 1 59 ? 10.657 1.599 0.801 1.00 0.00 59 TYR A C 11
ATOM 17252 O O . TYR A 1 59 ? 11.730 1.160 1.201 1.00 0.00 59 TYR A O 11
ATOM 17270 N N . ALA A 1 60 ? 10.040 1.069 -0.257 1.00 0.00 60 ALA A N 11
ATOM 17271 C CA . ALA A 1 60 ? 10.607 -0.016 -1.069 1.00 0.00 60 ALA A CA 11
ATOM 17272 C C . ALA A 1 60 ? 11.936 0.327 -1.776 1.00 0.00 60 ALA A C 11
ATOM 17273 O O . ALA A 1 60 ? 12.743 -0.572 -1.991 1.00 0.00 60 ALA A O 11
ATOM 17280 N N . GLU A 1 61 ? 12.214 1.587 -2.120 1.00 0.00 61 GLU A N 11
ATOM 17281 C CA . GLU A 1 61 ? 13.531 1.967 -2.666 1.00 0.00 61 GLU A CA 11
ATOM 17282 C C . GLU A 1 61 ? 14.631 1.988 -1.581 1.00 0.00 61 GLU A C 11
ATOM 17283 O O . GLU A 1 61 ? 15.787 1.664 -1.861 1.00 0.00 61 GLU A O 11
ATOM 17295 N N . LYS A 1 62 ? 14.277 2.355 -0.340 1.00 0.00 62 LYS A N 11
ATOM 17296 C CA . LYS A 1 62 ? 15.189 2.477 0.814 1.00 0.00 62 LYS A CA 11
ATOM 17297 C C . LYS A 1 62 ? 15.410 1.163 1.580 1.00 0.00 62 LYS A C 11
ATOM 17298 O O . LYS A 1 62 ? 16.550 0.795 1.863 1.00 0.00 62 LYS A O 11
ATOM 17317 N N . HIS A 1 63 ? 14.325 0.461 1.901 1.00 0.00 63 HIS A N 11
ATOM 17318 C CA . HIS A 1 63 ? 14.302 -0.802 2.653 1.00 0.00 63 HIS A CA 11
ATOM 17319 C C . HIS A 1 63 ? 14.321 -2.038 1.738 1.00 0.00 63 HIS A C 11
ATOM 17320 O O . HIS A 1 63 ? 14.645 -3.138 2.193 1.00 0.00 63 HIS A O 11
ATOM 17334 N N . GLY A 1 64 ? 13.986 -1.863 0.456 1.00 0.00 64 GLY A N 11
ATOM 17335 C CA . GLY A 1 64 ? 13.811 -2.949 -0.512 1.00 0.00 64 GLY A CA 11
ATOM 17336 C C . GLY A 1 64 ? 12.353 -3.391 -0.633 1.00 0.00 64 GLY A C 11
ATOM 17337 O O . GLY A 1 64 ? 11.607 -3.430 0.352 1.00 0.00 64 GLY A O 11
ATOM 17341 N N . LYS A 1 65 ? 11.936 -3.756 -1.852 1.00 0.00 65 LYS A N 11
ATOM 17342 C CA . LYS A 1 65 ? 10.602 -4.318 -2.135 1.00 0.00 65 LYS A CA 11
ATOM 17343 C C . LYS A 1 65 ? 10.285 -5.549 -1.285 1.00 0.00 65 LYS A C 11
ATOM 17344 O O . LYS A 1 65 ? 9.142 -5.767 -0.886 1.00 0.00 65 LYS A O 11
ATOM 17363 N N . GLU A 1 66 ? 11.323 -6.322 -0.983 1.00 0.00 66 GLU A N 11
ATOM 17364 C CA . GLU A 1 66 ? 11.268 -7.546 -0.197 1.00 0.00 66 GLU A CA 11
ATOM 17365 C C . GLU A 1 66 ? 10.883 -7.275 1.258 1.00 0.00 66 GLU A C 11
ATOM 17366 O O . GLU A 1 66 ? 10.381 -8.170 1.932 1.00 0.00 66 GLU A O 11
ATOM 17378 N N . GLU A 1 67 ? 11.149 -6.062 1.753 1.00 0.00 67 GLU A N 11
ATOM 17379 C CA . GLU A 1 67 ? 10.721 -5.606 3.079 1.00 0.00 67 GLU A CA 11
ATOM 17380 C C . GLU A 1 67 ? 9.343 -4.929 3.029 1.00 0.00 67 GLU A C 11
ATOM 17381 O O . GLU A 1 67 ? 8.512 -5.163 3.909 1.00 0.00 67 GLU A O 11
ATOM 17393 N N . LEU A 1 68 ? 9.070 -4.117 1.992 1.00 0.00 68 LEU A N 11
ATOM 17394 C CA . LEU A 1 68 ? 7.778 -3.431 1.848 1.00 0.00 68 LEU A CA 11
ATOM 17395 C C . LEU A 1 68 ? 6.617 -4.433 1.854 1.00 0.00 68 LEU A C 11
ATOM 17396 O O . LEU A 1 68 ? 5.606 -4.201 2.516 1.00 0.00 68 LEU A O 11
ATOM 17412 N N . LEU A 1 69 ? 6.782 -5.567 1.165 1.00 0.00 69 LEU A N 11
ATOM 17413 C CA . LEU A 1 69 ? 5.765 -6.627 1.131 1.00 0.00 69 LEU A CA 11
ATOM 17414 C C . LEU A 1 69 ? 5.433 -7.162 2.532 1.00 0.00 69 LEU A C 11
ATOM 17415 O O . LEU A 1 69 ? 4.268 -7.421 2.827 1.00 0.00 69 LEU A O 11
ATOM 17431 N N . LYS A 1 70 ? 6.431 -7.245 3.423 1.00 0.00 70 LYS A N 11
ATOM 17432 C CA . LYS A 1 70 ? 6.258 -7.682 4.820 1.00 0.00 70 LYS A CA 11
ATOM 17433 C C . LYS A 1 70 ? 5.476 -6.636 5.617 1.00 0.00 70 LYS A C 11
ATOM 17434 O O . LYS A 1 70 ? 4.530 -6.971 6.330 1.00 0.00 70 LYS A O 11
ATOM 17453 N N . ARG A 1 71 ? 5.842 -5.360 5.445 1.00 0.00 71 ARG A N 11
ATOM 17454 C CA . ARG A 1 71 ? 5.226 -4.191 6.099 1.00 0.00 71 ARG A CA 11
ATOM 17455 C C . ARG A 1 71 ? 3.770 -3.981 5.720 1.00 0.00 71 ARG A C 11
ATOM 17456 O O . ARG A 1 71 ? 2.971 -3.636 6.591 1.00 0.00 71 ARG A O 11
ATOM 17477 N N . ALA A 1 72 ? 3.448 -4.194 4.450 1.00 0.00 72 ALA A N 11
ATOM 17478 C CA . ALA A 1 72 ? 2.091 -4.144 3.923 1.00 0.00 72 ALA A CA 11
ATOM 17479 C C . ALA A 1 72 ? 1.313 -5.463 4.118 1.00 0.00 72 ALA A C 11
ATOM 17480 O O . ALA A 1 72 ? 0.102 -5.507 3.900 1.00 0.00 72 ALA A O 11
ATOM 17487 N N . GLY A 1 73 ? 1.992 -6.541 4.529 1.00 0.00 73 GLY A N 11
ATOM 17488 C CA . GLY A 1 73 ? 1.399 -7.876 4.691 1.00 0.00 73 GLY A CA 11
ATOM 17489 C C . GLY A 1 73 ? 0.921 -8.525 3.378 1.00 0.00 73 GLY A C 11
ATOM 17490 O O . GLY A 1 73 ? -0.016 -9.327 3.400 1.00 0.00 73 GLY A O 11
ATOM 17494 N N . ILE A 1 74 ? 1.527 -8.162 2.241 1.00 0.00 74 ILE A N 11
ATOM 17495 C CA . ILE A 1 74 ? 1.173 -8.629 0.887 1.00 0.00 74 ILE A CA 11
ATOM 17496 C C . ILE A 1 74 ? 2.193 -9.637 0.333 1.00 0.00 74 ILE A C 11
ATOM 17497 O O . ILE A 1 74 ? 3.249 -9.871 0.920 1.00 0.00 74 ILE A O 11
ATOM 17513 N N . THR A 1 75 ? 1.886 -10.223 -0.824 1.00 0.00 75 THR A N 11
ATOM 17514 C CA . THR A 1 75 ? 2.794 -11.093 -1.588 1.00 0.00 75 THR A CA 11
ATOM 17515 C C . THR A 1 75 ? 3.709 -10.286 -2.517 1.00 0.00 75 THR A C 11
ATOM 17516 O O . THR A 1 75 ? 3.342 -9.176 -2.919 1.00 0.00 75 THR A O 11
ATOM 17527 N N . PRO A 1 76 ? 4.874 -10.822 -2.937 1.00 0.00 76 PRO A N 11
ATOM 17528 C CA . PRO A 1 76 ? 5.698 -10.183 -3.968 1.00 0.00 76 PRO A CA 11
ATOM 17529 C C . PRO A 1 76 ? 4.958 -10.043 -5.312 1.00 0.00 76 PRO A C 11
ATOM 17530 O O . PRO A 1 76 ? 5.175 -9.072 -6.034 1.00 0.00 76 PRO A O 11
ATOM 17541 N N . GLU A 1 77 ? 4.033 -10.958 -5.621 1.00 0.00 77 GLU A N 11
ATOM 17542 C CA . GLU A 1 77 ? 3.185 -10.915 -6.826 1.00 0.00 77 GLU A CA 11
ATOM 17543 C C . GLU A 1 77 ? 2.146 -9.786 -6.808 1.00 0.00 77 GLU A C 11
ATOM 17544 O O . GLU A 1 77 ? 1.740 -9.315 -7.870 1.00 0.00 77 GLU A O 11
ATOM 17556 N N . ALA A 1 78 ? 1.733 -9.326 -5.625 1.00 0.00 78 ALA A N 11
ATOM 17557 C CA . ALA A 1 78 ? 0.949 -8.099 -5.477 1.00 0.00 78 ALA A CA 11
ATOM 17558 C C . ALA A 1 78 ? 1.857 -6.853 -5.447 1.00 0.00 78 ALA A C 11
ATOM 17559 O O . ALA A 1 78 ? 1.556 -5.848 -6.092 1.00 0.00 78 ALA A O 11
ATOM 17566 N N . LEU A 1 79 ? 3.005 -6.935 -4.760 1.00 0.00 79 LEU A N 11
ATOM 17567 C CA . LEU A 1 79 ? 3.984 -5.852 -4.587 1.00 0.00 79 LEU A CA 11
ATOM 17568 C C . LEU A 1 79 ? 4.479 -5.317 -5.947 1.00 0.00 79 LEU A C 11
ATOM 17569 O O . LEU A 1 79 ? 4.429 -4.116 -6.211 1.00 0.00 79 LEU A O 11
ATOM 17585 N N . LYS A 1 80 ? 4.889 -6.221 -6.847 1.00 0.00 80 LYS A N 11
ATOM 17586 C CA . LYS A 1 80 ? 5.389 -5.911 -8.203 1.00 0.00 80 LYS A CA 11
ATOM 17587 C C . LYS A 1 80 ? 4.396 -5.150 -9.091 1.00 0.00 80 LYS A C 11
ATOM 17588 O O . LYS A 1 80 ? 4.801 -4.474 -10.033 1.00 0.00 80 LYS A O 11
ATOM 17607 N N . VAL A 1 81 ? 3.102 -5.248 -8.796 1.00 0.00 81 VAL A N 11
ATOM 17608 C CA . VAL A 1 81 ? 2.026 -4.482 -9.447 1.00 0.00 81 VAL A CA 11
ATOM 17609 C C . VAL A 1 81 ? 1.884 -3.072 -8.862 1.00 0.00 81 VAL A C 11
ATOM 17610 O O . VAL A 1 81 ? 1.523 -2.155 -9.592 1.00 0.00 81 VAL A O 11
ATOM 17623 N N . ILE A 1 82 ? 2.218 -2.831 -7.591 1.00 0.00 82 ILE A N 11
ATOM 17624 C CA . ILE A 1 82 ? 2.148 -1.477 -6.995 1.00 0.00 82 ILE A CA 11
ATOM 17625 C C . ILE A 1 82 ? 3.044 -0.488 -7.757 1.00 0.00 82 ILE A C 11
ATOM 17626 O O . ILE A 1 82 ? 2.630 0.629 -8.076 1.00 0.00 82 ILE A O 11
ATOM 17642 N N . GLU A 1 83 ? 4.249 -0.921 -8.134 1.00 0.00 83 GLU A N 11
ATOM 17643 C CA . GLU A 1 83 ? 5.157 -0.115 -8.964 1.00 0.00 83 GLU A CA 11
ATOM 17644 C C . GLU A 1 83 ? 4.672 0.045 -10.416 1.00 0.00 83 GLU A C 11
ATOM 17645 O O . GLU A 1 83 ? 5.142 0.948 -11.111 1.00 0.00 83 GLU A O 11
ATOM 17657 N N . LYS A 1 84 ? 3.732 -0.793 -10.886 1.00 0.00 84 LYS A N 11
ATOM 17658 C CA . LYS A 1 84 ? 3.033 -0.601 -12.165 1.00 0.00 84 LYS A CA 11
ATOM 17659 C C . LYS A 1 84 ? 1.963 0.473 -12.052 1.00 0.00 84 LYS A C 11
ATOM 17660 O O . LYS A 1 84 ? 1.949 1.374 -12.879 1.00 0.00 84 LYS A O 11
ATOM 17679 N N . ILE A 1 85 ? 1.125 0.433 -11.014 1.00 0.00 85 ILE A N 11
ATOM 17680 C CA . ILE A 1 85 ? 0.053 1.423 -10.792 1.00 0.00 85 ILE A CA 11
ATOM 17681 C C . ILE A 1 85 ? 0.627 2.850 -10.739 1.00 0.00 85 ILE A C 11
ATOM 17682 O O . ILE A 1 85 ? 0.061 3.770 -11.330 1.00 0.00 85 ILE A O 11
ATOM 17698 N N . GLU A 1 86 ? 1.788 3.025 -10.097 1.00 0.00 86 GLU A N 11
ATOM 17699 C CA . GLU A 1 86 ? 2.459 4.325 -9.958 1.00 0.00 86 GLU A CA 11
ATOM 17700 C C . GLU A 1 86 ? 2.851 4.942 -11.318 1.00 0.00 86 GLU A C 11
ATOM 17701 O O . GLU A 1 86 ? 2.626 6.137 -11.532 1.00 0.00 86 GLU A O 11
ATOM 17713 N N . LYS A 1 87 ? 3.365 4.135 -12.264 1.00 0.00 87 LYS A N 11
ATOM 17714 C CA . LYS A 1 87 ? 3.688 4.584 -13.634 1.00 0.00 87 LYS A CA 11
ATOM 17715 C C . LYS A 1 87 ? 2.490 4.621 -14.582 1.00 0.00 87 LYS A C 11
ATOM 17716 O O . LYS A 1 87 ? 2.322 5.587 -15.324 1.00 0.00 87 LYS A O 11
ATOM 17735 N N . GLU A 1 88 ? 1.648 3.593 -14.557 1.00 0.00 88 GLU A N 11
ATOM 17736 C CA . GLU A 1 88 ? 0.499 3.435 -15.465 1.00 0.00 88 GLU A CA 11
ATOM 17737 C C . GLU A 1 88 ? -0.557 4.544 -15.308 1.00 0.00 88 GLU A C 11
ATOM 17738 O O . GLU A 1 88 ? -1.122 4.992 -16.308 1.00 0.00 88 GLU A O 11
ATOM 17750 N N . GLU A 1 89 ? -0.792 5.054 -14.093 1.00 0.00 89 GLU A N 11
ATOM 17751 C CA . GLU A 1 89 ? -1.691 6.205 -13.884 1.00 0.00 89 GLU A CA 11
ATOM 17752 C C . GLU A 1 89 ? -1.048 7.542 -14.326 1.00 0.00 89 GLU A C 11
ATOM 17753 O O . GLU A 1 89 ? -1.747 8.472 -14.733 1.00 0.00 89 GLU A O 11
ATOM 17765 N N . GLY A 1 90 ? 0.288 7.621 -14.315 1.00 0.00 90 GLY A N 11
ATOM 17766 C CA . GLY A 1 90 ? 1.089 8.776 -14.746 1.00 0.00 90 GLY A CA 11
ATOM 17767 C C . GLY A 1 90 ? 1.533 8.754 -16.218 1.00 0.00 90 GLY A C 11
ATOM 17768 O O . GLY A 1 90 ? 2.354 9.581 -16.618 1.00 0.00 90 GLY A O 11
ATOM 17772 N N . SER A 1 91 ? 1.038 7.810 -17.027 1.00 0.00 91 SER A N 11
ATOM 17773 C CA . SER A 1 91 ? 1.477 7.592 -18.415 1.00 0.00 91 SER A CA 11
ATOM 17774 C C . SER A 1 91 ? 0.814 8.565 -19.399 1.00 0.00 91 SER A C 11
ATOM 17775 O O . SER A 1 91 ? -0.176 8.236 -20.056 1.00 0.00 91 SER A O 11
ATOM 17783 N N . LEU A 1 92 ? 1.377 9.770 -19.544 1.00 0.00 92 LEU A N 11
ATOM 17784 C CA . LEU A 1 92 ? 0.907 10.791 -20.498 1.00 0.00 92 LEU A CA 11
ATOM 17785 C C . LEU A 1 92 ? 0.959 10.316 -21.965 1.00 0.00 92 LEU A C 11
ATOM 17786 O O . LEU A 1 92 ? 0.162 10.771 -22.781 1.00 0.00 92 LEU A O 11
ATOM 17802 N N . GLU A 1 93 ? 1.830 9.356 -22.295 1.00 0.00 93 GLU A N 11
ATOM 17803 C CA . GLU A 1 93 ? 1.908 8.730 -23.628 1.00 0.00 93 GLU A CA 11
ATOM 17804 C C . GLU A 1 93 ? 0.646 7.921 -23.999 1.00 0.00 93 GLU A C 11
ATOM 17805 O O . GLU A 1 93 ? 0.356 7.737 -25.183 1.00 0.00 93 GLU A O 11
ATOM 17817 N N . HIS A 1 94 ? -0.124 7.455 -23.006 1.00 0.00 94 HIS A N 11
ATOM 17818 C CA . HIS A 1 94 ? -1.415 6.783 -23.200 1.00 0.00 94 HIS A CA 11
ATOM 17819 C C . HIS A 1 94 ? -2.561 7.773 -23.481 1.00 0.00 94 HIS A C 11
ATOM 17820 O O . HIS A 1 94 ? -3.576 7.407 -24.079 1.00 0.00 94 HIS A O 11
ATOM 17834 N N . HIS A 1 95 ? -2.415 9.022 -23.031 1.00 0.00 95 HIS A N 11
ATOM 17835 C CA . HIS A 1 95 ? -3.479 10.026 -23.020 1.00 0.00 95 HIS A CA 11
ATOM 17836 C C . HIS A 1 95 ? -3.510 10.879 -24.306 1.00 0.00 95 HIS A C 11
ATOM 17837 O O . HIS A 1 95 ? -2.507 11.011 -25.015 1.00 0.00 95 HIS A O 11
ATOM 17851 N N . HIS A 1 96 ? -4.665 11.483 -24.607 1.00 0.00 96 HIS A N 11
ATOM 17852 C CA . HIS A 1 96 ? -4.844 12.371 -25.763 1.00 0.00 96 HIS A CA 11
ATOM 17853 C C . HIS A 1 96 ? -4.271 13.778 -25.508 1.00 0.00 96 HIS A C 11
ATOM 17854 O O . HIS A 1 96 ? -4.507 14.378 -24.456 1.00 0.00 96 HIS A O 11
ATOM 17868 N N . HIS A 1 97 ? -3.560 14.322 -26.502 1.00 0.00 97 HIS A N 11
ATOM 17869 C CA . HIS A 1 97 ? -3.005 15.688 -26.499 1.00 0.00 97 HIS A CA 11
ATOM 17870 C C . HIS A 1 97 ? -3.826 16.681 -27.357 1.00 0.00 97 HIS A C 11
ATOM 17871 O O . HIS A 1 97 ? -3.653 17.897 -27.248 1.00 0.00 97 HIS A O 11
ATOM 17885 N N . HIS A 1 98 ? -4.729 16.174 -28.204 1.00 0.00 98 HIS A N 11
ATOM 17886 C CA . HIS A 1 98 ? -5.565 16.938 -29.139 1.00 0.00 98 HIS A CA 11
ATOM 17887 C C . HIS A 1 98 ? -6.959 16.299 -29.319 1.00 0.00 98 HIS A C 11
ATOM 17888 O O . HIS A 1 98 ? -7.197 15.165 -28.884 1.00 0.00 98 HIS A O 11
ATOM 17902 N N . HIS A 1 99 ? -7.871 17.027 -29.976 1.00 0.00 99 HIS A N 11
ATOM 17903 C CA . HIS A 1 99 ? -9.267 16.634 -30.242 1.00 0.00 99 HIS A CA 11
ATOM 17904 C C . HIS A 1 99 ? -9.605 16.679 -31.746 1.00 0.00 99 HIS A C 11
ATOM 17905 O O . HIS A 1 99 ? -10.243 15.723 -32.242 1.00 0.00 99 HIS A O 11
ATOM 17920 N N . GLY A 1 1 ? 17.776 12.207 12.159 1.00 0.00 1 GLY A N 12
ATOM 17921 C CA . GLY A 1 1 ? 16.741 11.545 12.982 1.00 0.00 1 GLY A CA 12
ATOM 17922 C C . GLY A 1 1 ? 15.345 11.757 12.411 1.00 0.00 1 GLY A C 12
ATOM 17923 O O . GLY A 1 1 ? 15.144 12.607 11.544 1.00 0.00 1 GLY A O 12
ATOM 17929 N N . GLU A 1 2 ? 14.363 10.998 12.913 1.00 0.00 2 GLU A N 12
ATOM 17930 C CA . GLU A 1 2 ? 12.947 11.042 12.478 1.00 0.00 2 GLU A CA 12
ATOM 17931 C C . GLU A 1 2 ? 12.763 10.782 10.963 1.00 0.00 2 GLU A C 12
ATOM 17932 O O . GLU A 1 2 ? 11.954 11.423 10.290 1.00 0.00 2 GLU A O 12
ATOM 17944 N N . GLU A 1 3 ? 13.533 9.842 10.401 1.00 0.00 3 GLU A N 12
ATOM 17945 C CA . GLU A 1 3 ? 13.636 9.624 8.946 1.00 0.00 3 GLU A CA 12
ATOM 17946 C C . GLU A 1 3 ? 12.325 9.139 8.294 1.00 0.00 3 GLU A C 12
ATOM 17947 O O . GLU A 1 3 ? 12.002 9.545 7.177 1.00 0.00 3 GLU A O 12
ATOM 17959 N N . GLU A 1 4 ? 11.547 8.299 8.990 1.00 0.00 4 GLU A N 12
ATOM 17960 C CA . GLU A 1 4 ? 10.323 7.661 8.468 1.00 0.00 4 GLU A CA 12
ATOM 17961 C C . GLU A 1 4 ? 9.024 8.256 9.045 1.00 0.00 4 GLU A C 12
ATOM 17962 O O . GLU A 1 4 ? 7.966 7.627 8.955 1.00 0.00 4 GLU A O 12
ATOM 17974 N N . LYS A 1 5 ? 9.099 9.470 9.614 1.00 0.00 5 LYS A N 12
ATOM 17975 C CA . LYS A 1 5 ? 8.015 10.209 10.301 1.00 0.00 5 LYS A CA 12
ATOM 17976 C C . LYS A 1 5 ? 6.678 10.235 9.556 1.00 0.00 5 LYS A C 12
ATOM 17977 O O . LYS A 1 5 ? 5.616 10.194 10.176 1.00 0.00 5 LYS A O 12
ATOM 17996 N N . GLU A 1 6 ? 6.737 10.303 8.231 1.00 0.00 6 GLU A N 12
ATOM 17997 C CA . GLU A 1 6 ? 5.597 10.275 7.310 1.00 0.00 6 GLU A CA 12
ATOM 17998 C C . GLU A 1 6 ? 5.716 9.180 6.235 1.00 0.00 6 GLU A C 12
ATOM 17999 O O . GLU A 1 6 ? 5.084 9.272 5.183 1.00 0.00 6 GLU A O 12
ATOM 18011 N N . ILE A 1 7 ? 6.523 8.138 6.486 1.00 0.00 7 ILE A N 12
ATOM 18012 C CA . ILE A 1 7 ? 6.806 7.090 5.500 1.00 0.00 7 ILE A CA 12
ATOM 18013 C C . ILE A 1 7 ? 6.385 5.703 5.998 1.00 0.00 7 ILE A C 12
ATOM 18014 O O . ILE A 1 7 ? 5.526 5.079 5.382 1.00 0.00 7 ILE A O 12
ATOM 18030 N N . ASP A 1 8 ? 6.932 5.213 7.118 1.00 0.00 8 ASP A N 12
ATOM 18031 C CA . ASP A 1 8 ? 6.664 3.842 7.590 1.00 0.00 8 ASP A CA 12
ATOM 18032 C C . ASP A 1 8 ? 5.195 3.685 8.027 1.00 0.00 8 ASP A C 12
ATOM 18033 O O . ASP A 1 8 ? 4.512 2.737 7.625 1.00 0.00 8 ASP A O 12
ATOM 18042 N N . LYS A 1 9 ? 4.654 4.687 8.739 1.00 0.00 9 LYS A N 12
ATOM 18043 C CA . LYS A 1 9 ? 3.231 4.726 9.113 1.00 0.00 9 LYS A CA 12
ATOM 18044 C C . LYS A 1 9 ? 2.291 4.829 7.907 1.00 0.00 9 LYS A C 12
ATOM 18045 O O . LYS A 1 9 ? 1.169 4.341 7.979 1.00 0.00 9 LYS A O 12
ATOM 18064 N N . LEU A 1 10 ? 2.756 5.381 6.780 1.00 0.00 10 LEU A N 12
ATOM 18065 C CA . LEU A 1 10 ? 1.995 5.413 5.524 1.00 0.00 10 LEU A CA 12
ATOM 18066 C C . LEU A 1 10 ? 1.930 4.037 4.830 1.00 0.00 10 LEU A C 12
ATOM 18067 O O . LEU A 1 10 ? 1.121 3.851 3.922 1.00 0.00 10 LEU A O 12
ATOM 18083 N N . VAL A 1 11 ? 2.721 3.058 5.287 1.00 0.00 11 VAL A N 12
ATOM 18084 C CA . VAL A 1 11 ? 2.617 1.643 4.886 1.00 0.00 11 VAL A CA 12
ATOM 18085 C C . VAL A 1 11 ? 1.806 0.822 5.900 1.00 0.00 11 VAL A C 12
ATOM 18086 O O . VAL A 1 11 ? 1.108 -0.118 5.527 1.00 0.00 11 VAL A O 12
ATOM 18099 N N . GLU A 1 12 ? 1.832 1.201 7.180 1.00 0.00 12 GLU A N 12
ATOM 18100 C CA . GLU A 1 12 ? 1.109 0.523 8.267 1.00 0.00 12 GLU A CA 12
ATOM 18101 C C . GLU A 1 12 ? -0.405 0.471 8.019 1.00 0.00 12 GLU A C 12
ATOM 18102 O O . GLU A 1 12 ? -1.004 -0.604 7.982 1.00 0.00 12 GLU A O 12
ATOM 18114 N N . LEU A 1 13 ? -1.025 1.635 7.806 1.00 0.00 13 LEU A N 12
ATOM 18115 C CA . LEU A 1 13 ? -2.450 1.714 7.480 1.00 0.00 13 LEU A CA 12
ATOM 18116 C C . LEU A 1 13 ? -2.773 1.146 6.084 1.00 0.00 13 LEU A C 12
ATOM 18117 O O . LEU A 1 13 ? -3.864 0.615 5.881 1.00 0.00 13 LEU A O 12
ATOM 18133 N N . PHE A 1 14 ? -1.824 1.189 5.141 1.00 0.00 14 PHE A N 12
ATOM 18134 C CA . PHE A 1 14 ? -1.971 0.594 3.808 1.00 0.00 14 PHE A CA 12
ATOM 18135 C C . PHE A 1 14 ? -2.099 -0.936 3.907 1.00 0.00 14 PHE A C 12
ATOM 18136 O O . PHE A 1 14 ? -2.874 -1.532 3.161 1.00 0.00 14 PHE A O 12
ATOM 18153 N N . ALA A 1 15 ? -1.441 -1.563 4.888 1.00 0.00 15 ALA A N 12
ATOM 18154 C CA . ALA A 1 15 ? -1.560 -2.997 5.141 1.00 0.00 15 ALA A CA 12
ATOM 18155 C C . ALA A 1 15 ? -2.991 -3.415 5.518 1.00 0.00 15 ALA A C 12
ATOM 18156 O O . ALA A 1 15 ? -3.602 -4.251 4.847 1.00 0.00 15 ALA A O 12
ATOM 18163 N N . GLN A 1 16 ? -3.562 -2.791 6.555 1.00 0.00 16 GLN A N 12
ATOM 18164 C CA . GLN A 1 16 ? -4.919 -3.113 7.007 1.00 0.00 16 GLN A CA 12
ATOM 18165 C C . GLN A 1 16 ? -5.996 -2.662 6.003 1.00 0.00 16 GLN A C 12
ATOM 18166 O O . GLN A 1 16 ? -7.038 -3.305 5.884 1.00 0.00 16 GLN A O 12
ATOM 18180 N N . ALA A 1 17 ? -5.732 -1.606 5.225 1.00 0.00 17 ALA A N 12
ATOM 18181 C CA . ALA A 1 17 ? -6.616 -1.173 4.146 1.00 0.00 17 ALA A CA 12
ATOM 18182 C C . ALA A 1 17 ? -6.601 -2.135 2.944 1.00 0.00 17 ALA A C 12
ATOM 18183 O O . ALA A 1 17 ? -7.637 -2.336 2.312 1.00 0.00 17 ALA A O 12
ATOM 18190 N N . TYR A 1 18 ? -5.465 -2.776 2.646 1.00 0.00 18 TYR A N 12
ATOM 18191 C CA . TYR A 1 18 ? -5.377 -3.806 1.607 1.00 0.00 18 TYR A CA 12
ATOM 18192 C C . TYR A 1 18 ? -6.141 -5.069 2.024 1.00 0.00 18 TYR A C 12
ATOM 18193 O O . TYR A 1 18 ? -6.870 -5.646 1.216 1.00 0.00 18 TYR A O 12
ATOM 18211 N N . GLU A 1 19 ? -6.051 -5.456 3.301 1.00 0.00 19 GLU A N 12
ATOM 18212 C CA . GLU A 1 19 ? -6.865 -6.548 3.855 1.00 0.00 19 GLU A CA 12
ATOM 18213 C C . GLU A 1 19 ? -8.364 -6.225 3.776 1.00 0.00 19 GLU A C 12
ATOM 18214 O O . GLU A 1 19 ? -9.149 -7.047 3.304 1.00 0.00 19 GLU A O 12
ATOM 18226 N N . ASP A 1 20 ? -8.762 -5.010 4.166 1.00 0.00 20 ASP A N 12
ATOM 18227 C CA . ASP A 1 20 ? -10.151 -4.548 4.073 1.00 0.00 20 ASP A CA 12
ATOM 18228 C C . ASP A 1 20 ? -10.662 -4.550 2.624 1.00 0.00 20 ASP A C 12
ATOM 18229 O O . ASP A 1 20 ? -11.787 -4.980 2.360 1.00 0.00 20 ASP A O 12
ATOM 18238 N N . ALA A 1 21 ? -9.818 -4.143 1.673 1.00 0.00 21 ALA A N 12
ATOM 18239 C CA . ALA A 1 21 ? -10.166 -4.123 0.263 1.00 0.00 21 ALA A CA 12
ATOM 18240 C C . ALA A 1 21 ? -10.334 -5.533 -0.311 1.00 0.00 21 ALA A C 12
ATOM 18241 O O . ALA A 1 21 ? -11.321 -5.806 -0.994 1.00 0.00 21 ALA A O 12
ATOM 18248 N N . ARG A 1 22 ? -9.414 -6.448 0.008 1.00 0.00 22 ARG A N 12
ATOM 18249 C CA . ARG A 1 22 ? -9.469 -7.842 -0.442 1.00 0.00 22 ARG A CA 12
ATOM 18250 C C . ARG A 1 22 ? -10.670 -8.599 0.141 1.00 0.00 22 ARG A C 12
ATOM 18251 O O . ARG A 1 22 ? -11.250 -9.441 -0.541 1.00 0.00 22 ARG A O 12
ATOM 18272 N N . GLU A 1 23 ? -11.100 -8.256 1.357 1.00 0.00 23 GLU A N 12
ATOM 18273 C CA . GLU A 1 23 ? -12.299 -8.824 1.990 1.00 0.00 23 GLU A CA 12
ATOM 18274 C C . GLU A 1 23 ? -13.618 -8.269 1.424 1.00 0.00 23 GLU A C 12
ATOM 18275 O O . GLU A 1 23 ? -14.574 -9.034 1.273 1.00 0.00 23 GLU A O 12
ATOM 18287 N N . LYS A 1 24 ? -13.691 -6.974 1.073 1.00 0.00 24 LYS A N 12
ATOM 18288 C CA . LYS A 1 24 ? -14.903 -6.374 0.465 1.00 0.00 24 LYS A CA 12
ATOM 18289 C C . LYS A 1 24 ? -15.007 -6.568 -1.057 1.00 0.00 24 LYS A C 12
ATOM 18290 O O . LYS A 1 24 ? -16.104 -6.468 -1.609 1.00 0.00 24 LYS A O 12
ATOM 18309 N N . LYS A 1 25 ? -13.891 -6.890 -1.724 1.00 0.00 25 LYS A N 12
ATOM 18310 C CA . LYS A 1 25 ? -13.774 -7.156 -3.174 1.00 0.00 25 LYS A CA 12
ATOM 18311 C C . LYS A 1 25 ? -13.170 -8.543 -3.431 1.00 0.00 25 LYS A C 12
ATOM 18312 O O . LYS A 1 25 ? -12.164 -8.662 -4.128 1.00 0.00 25 LYS A O 12
ATOM 18331 N N . ARG A 1 26 ? -13.782 -9.608 -2.895 1.00 0.00 26 ARG A N 12
ATOM 18332 C CA . ARG A 1 26 ? -13.277 -11.000 -2.991 1.00 0.00 26 ARG A CA 12
ATOM 18333 C C . ARG A 1 26 ? -13.083 -11.509 -4.424 1.00 0.00 26 ARG A C 12
ATOM 18334 O O . ARG A 1 26 ? -12.161 -12.285 -4.672 1.00 0.00 26 ARG A O 12
ATOM 18355 N N . ASN A 1 27 ? -13.911 -11.050 -5.365 1.00 0.00 27 ASN A N 12
ATOM 18356 C CA . ASN A 1 27 ? -13.805 -11.366 -6.797 1.00 0.00 27 ASN A CA 12
ATOM 18357 C C . ASN A 1 27 ? -12.958 -10.336 -7.591 1.00 0.00 27 ASN A C 12
ATOM 18358 O O . ASN A 1 27 ? -12.890 -10.402 -8.821 1.00 0.00 27 ASN A O 12
ATOM 18369 N N . GLY A 1 28 ? -12.341 -9.371 -6.899 1.00 0.00 28 GLY A N 12
ATOM 18370 C CA . GLY A 1 28 ? -11.519 -8.296 -7.460 1.00 0.00 28 GLY A CA 12
ATOM 18371 C C . GLY A 1 28 ? -10.093 -8.714 -7.847 1.00 0.00 28 GLY A C 12
ATOM 18372 O O . GLY A 1 28 ? -9.743 -9.897 -7.889 1.00 0.00 28 GLY A O 12
ATOM 18376 N N . THR A 1 29 ? -9.266 -7.708 -8.125 1.00 0.00 29 THR A N 12
ATOM 18377 C CA . THR A 1 29 ? -7.857 -7.820 -8.537 1.00 0.00 29 THR A CA 12
ATOM 18378 C C . THR A 1 29 ? -6.894 -7.263 -7.480 1.00 0.00 29 THR A C 12
ATOM 18379 O O . THR A 1 29 ? -7.271 -6.355 -6.733 1.00 0.00 29 THR A O 12
ATOM 18390 N N . PRO A 1 30 ? -5.628 -7.728 -7.431 1.00 0.00 30 PRO A N 12
ATOM 18391 C CA . PRO A 1 30 ? -4.620 -7.138 -6.553 1.00 0.00 30 PRO A CA 12
ATOM 18392 C C . PRO A 1 30 ? -4.374 -5.651 -6.850 1.00 0.00 30 PRO A C 12
ATOM 18393 O O . PRO A 1 30 ? -4.146 -4.889 -5.911 1.00 0.00 30 PRO A O 12
ATOM 18404 N N . GLU A 1 31 ? -4.479 -5.195 -8.108 1.00 0.00 31 GLU A N 12
ATOM 18405 C CA . GLU A 1 31 ? -4.392 -3.759 -8.409 1.00 0.00 31 GLU A CA 12
ATOM 18406 C C . GLU A 1 31 ? -5.560 -2.956 -7.819 1.00 0.00 31 GLU A C 12
ATOM 18407 O O . GLU A 1 31 ? -5.338 -1.860 -7.299 1.00 0.00 31 GLU A O 12
ATOM 18419 N N . GLU A 1 32 ? -6.784 -3.500 -7.825 1.00 0.00 32 GLU A N 12
ATOM 18420 C CA . GLU A 1 32 ? -7.921 -2.854 -7.170 1.00 0.00 32 GLU A CA 12
ATOM 18421 C C . GLU A 1 32 ? -7.702 -2.760 -5.661 1.00 0.00 32 GLU A C 12
ATOM 18422 O O . GLU A 1 32 ? -7.919 -1.701 -5.077 1.00 0.00 32 GLU A O 12
ATOM 18434 N N . TRP A 1 33 ? -7.234 -3.839 -5.027 1.00 0.00 33 TRP A N 12
ATOM 18435 C CA . TRP A 1 33 ? -7.021 -3.859 -3.582 1.00 0.00 33 TRP A CA 12
ATOM 18436 C C . TRP A 1 33 ? -5.894 -2.919 -3.151 1.00 0.00 33 TRP A C 12
ATOM 18437 O O . TRP A 1 33 ? -6.046 -2.241 -2.136 1.00 0.00 33 TRP A O 12
ATOM 18458 N N . VAL A 1 34 ? -4.810 -2.799 -3.930 1.00 0.00 34 VAL A N 12
ATOM 18459 C CA . VAL A 1 34 ? -3.756 -1.812 -3.640 1.00 0.00 34 VAL A CA 12
ATOM 18460 C C . VAL A 1 34 ? -4.282 -0.383 -3.821 1.00 0.00 34 VAL A C 12
ATOM 18461 O O . VAL A 1 34 ? -4.049 0.447 -2.947 1.00 0.00 34 VAL A O 12
ATOM 18474 N N . ARG A 1 35 ? -5.023 -0.057 -4.889 1.00 0.00 35 ARG A N 12
ATOM 18475 C CA . ARG A 1 35 ? -5.540 1.319 -5.082 1.00 0.00 35 ARG A CA 12
ATOM 18476 C C . ARG A 1 35 ? -6.625 1.706 -4.081 1.00 0.00 35 ARG A C 12
ATOM 18477 O O . ARG A 1 35 ? -6.633 2.843 -3.610 1.00 0.00 35 ARG A O 12
ATOM 18498 N N . ASP A 1 36 ? -7.480 0.765 -3.692 1.00 0.00 36 ASP A N 12
ATOM 18499 C CA . ASP A 1 36 ? -8.448 0.962 -2.609 1.00 0.00 36 ASP A CA 12
ATOM 18500 C C . ASP A 1 36 ? -7.720 1.199 -1.270 1.00 0.00 36 ASP A C 12
ATOM 18501 O O . ASP A 1 36 ? -8.053 2.123 -0.523 1.00 0.00 36 ASP A O 12
ATOM 18510 N N . ALA A 1 37 ? -6.642 0.445 -1.020 1.00 0.00 37 ALA A N 12
ATOM 18511 C CA . ALA A 1 37 ? -5.792 0.630 0.147 1.00 0.00 37 ALA A CA 12
ATOM 18512 C C . ALA A 1 37 ? -5.069 1.980 0.170 1.00 0.00 37 ALA A C 12
ATOM 18513 O O . ALA A 1 37 ? -5.032 2.620 1.218 1.00 0.00 37 ALA A O 12
ATOM 18520 N N . ILE A 1 38 ? -4.525 2.433 -0.965 1.00 0.00 38 ILE A N 12
ATOM 18521 C CA . ILE A 1 38 ? -3.860 3.737 -1.091 1.00 0.00 38 ILE A CA 12
ATOM 18522 C C . ILE A 1 38 ? -4.857 4.876 -0.825 1.00 0.00 38 ILE A C 12
ATOM 18523 O O . ILE A 1 38 ? -4.517 5.831 -0.127 1.00 0.00 38 ILE A O 12
ATOM 18539 N N . GLU A 1 39 ? -6.100 4.774 -1.310 1.00 0.00 39 GLU A N 12
ATOM 18540 C CA . GLU A 1 39 ? -7.137 5.761 -1.028 1.00 0.00 39 GLU A CA 12
ATOM 18541 C C . GLU A 1 39 ? -7.426 5.799 0.473 1.00 0.00 39 GLU A C 12
ATOM 18542 O O . GLU A 1 39 ? -7.326 6.863 1.074 1.00 0.00 39 GLU A O 12
ATOM 18554 N N . GLU A 1 40 ? -7.687 4.658 1.121 1.00 0.00 40 GLU A N 12
ATOM 18555 C CA . GLU A 1 40 ? -8.044 4.667 2.537 1.00 0.00 40 GLU A CA 12
ATOM 18556 C C . GLU A 1 40 ? -6.855 5.118 3.408 1.00 0.00 40 GLU A C 12
ATOM 18557 O O . GLU A 1 40 ? -7.032 5.898 4.341 1.00 0.00 40 GLU A O 12
ATOM 18569 N N . ALA A 1 41 ? -5.631 4.723 3.048 1.00 0.00 41 ALA A N 12
ATOM 18570 C CA . ALA A 1 41 ? -4.390 5.159 3.686 1.00 0.00 41 ALA A CA 12
ATOM 18571 C C . ALA A 1 41 ? -4.190 6.686 3.641 1.00 0.00 41 ALA A C 12
ATOM 18572 O O . ALA A 1 41 ? -3.743 7.281 4.623 1.00 0.00 41 ALA A O 12
ATOM 18579 N N . ALA A 1 42 ? -4.560 7.337 2.536 1.00 0.00 42 ALA A N 12
ATOM 18580 C CA . ALA A 1 42 ? -4.585 8.795 2.441 1.00 0.00 42 ALA A CA 12
ATOM 18581 C C . ALA A 1 42 ? -5.728 9.397 3.281 1.00 0.00 42 ALA A C 12
ATOM 18582 O O . ALA A 1 42 ? -5.521 10.359 4.024 1.00 0.00 42 ALA A O 12
ATOM 18589 N N . ARG A 1 43 ? -6.925 8.800 3.214 1.00 0.00 43 ARG A N 12
ATOM 18590 C CA . ARG A 1 43 ? -8.150 9.261 3.891 1.00 0.00 43 ARG A CA 12
ATOM 18591 C C . ARG A 1 43 ? -8.081 9.174 5.421 1.00 0.00 43 ARG A C 12
ATOM 18592 O O . ARG A 1 43 ? -8.691 10.011 6.085 1.00 0.00 43 ARG A O 12
ATOM 18613 N N . ARG A 1 44 ? -7.305 8.235 5.989 1.00 0.00 44 ARG A N 12
ATOM 18614 C CA . ARG A 1 44 ? -7.026 8.159 7.445 1.00 0.00 44 ARG A CA 12
ATOM 18615 C C . ARG A 1 44 ? -6.482 9.479 8.006 1.00 0.00 44 ARG A C 12
ATOM 18616 O O . ARG A 1 44 ? -6.820 9.847 9.132 1.00 0.00 44 ARG A O 12
ATOM 18637 N N . VAL A 1 45 ? -5.638 10.171 7.233 1.00 0.00 45 VAL A N 12
ATOM 18638 C CA . VAL A 1 45 ? -4.894 11.373 7.668 1.00 0.00 45 VAL A CA 12
ATOM 18639 C C . VAL A 1 45 ? -5.339 12.652 6.944 1.00 0.00 45 VAL A C 12
ATOM 18640 O O . VAL A 1 45 ? -5.008 13.757 7.378 1.00 0.00 45 VAL A O 12
ATOM 18653 N N . GLY A 1 46 ? -6.083 12.510 5.842 1.00 0.00 46 GLY A N 12
ATOM 18654 C CA . GLY A 1 46 ? -6.465 13.610 4.947 1.00 0.00 46 GLY A CA 12
ATOM 18655 C C . GLY A 1 46 ? -5.380 14.013 3.932 1.00 0.00 46 GLY A C 12
ATOM 18656 O O . GLY A 1 46 ? -5.290 15.188 3.568 1.00 0.00 46 GLY A O 12
ATOM 18660 N N . ARG A 1 47 ? -4.542 13.063 3.483 1.00 0.00 47 ARG A N 12
ATOM 18661 C CA . ARG A 1 47 ? -3.481 13.275 2.470 1.00 0.00 47 ARG A CA 12
ATOM 18662 C C . ARG A 1 47 ? -4.009 13.131 1.035 1.00 0.00 47 ARG A C 12
ATOM 18663 O O . ARG A 1 47 ? -5.135 12.688 0.809 1.00 0.00 47 ARG A O 12
ATOM 18684 N N . SER A 1 48 ? -3.171 13.490 0.060 1.00 0.00 48 SER A N 12
ATOM 18685 C CA . SER A 1 48 ? -3.377 13.156 -1.358 1.00 0.00 48 SER A CA 12
ATOM 18686 C C . SER A 1 48 ? -2.895 11.725 -1.629 1.00 0.00 48 SER A C 12
ATOM 18687 O O . SER A 1 48 ? -1.935 11.265 -1.000 1.00 0.00 48 SER A O 12
ATOM 18695 N N . ARG A 1 49 ? -3.487 11.031 -2.612 1.00 0.00 49 ARG A N 12
ATOM 18696 C CA . ARG A 1 49 ? -3.021 9.698 -3.036 1.00 0.00 49 ARG A CA 12
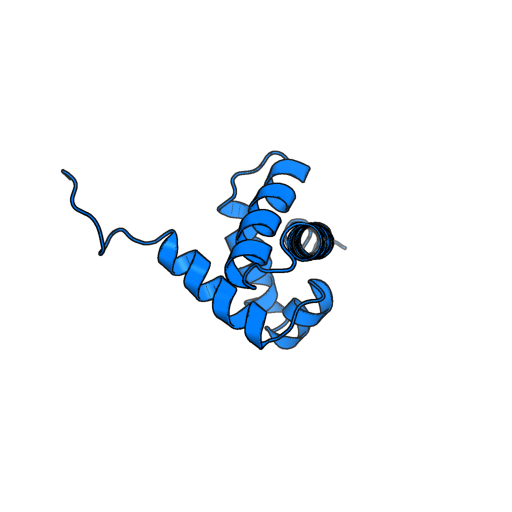ATOM 18697 C C . ARG A 1 49 ? -1.591 9.730 -3.596 1.00 0.00 49 ARG A C 12
ATOM 18698 O O . ARG A 1 49 ? -0.836 8.789 -3.402 1.00 0.00 49 ARG A O 12
ATOM 18719 N N . SER A 1 50 ? -1.165 10.844 -4.190 1.00 0.00 50 SER A N 12
ATOM 18720 C CA . SER A 1 50 ? 0.215 11.028 -4.672 1.00 0.00 50 SER A CA 12
ATOM 18721 C C . SER A 1 50 ? 1.263 10.966 -3.542 1.00 0.00 50 SER A C 12
ATOM 18722 O O . SER A 1 50 ? 2.366 10.449 -3.730 1.00 0.00 50 SER A O 12
ATOM 18730 N N . ARG A 1 51 ? 0.909 11.414 -2.327 1.00 0.00 51 ARG A N 12
ATOM 18731 C CA . ARG A 1 51 ? 1.814 11.433 -1.157 1.00 0.00 51 ARG A CA 12
ATOM 18732 C C . ARG A 1 51 ? 2.013 10.049 -0.536 1.00 0.00 51 ARG A C 12
ATOM 18733 O O . ARG A 1 51 ? 3.147 9.661 -0.267 1.00 0.00 51 ARG A O 12
ATOM 18754 N N . VAL A 1 52 ? 0.937 9.280 -0.357 1.00 0.00 52 VAL A N 12
ATOM 18755 C CA . VAL A 1 52 ? 1.016 7.878 0.106 1.00 0.00 52 VAL A CA 12
ATOM 18756 C C . VAL A 1 52 ? 1.715 6.980 -0.920 1.00 0.00 52 VAL A C 12
ATOM 18757 O O . VAL A 1 52 ? 2.484 6.102 -0.532 1.00 0.00 52 VAL A O 12
ATOM 18770 N N . VAL A 1 53 ? 1.525 7.244 -2.217 1.00 0.00 53 VAL A N 12
ATOM 18771 C CA . VAL A 1 53 ? 2.293 6.583 -3.293 1.00 0.00 53 VAL A CA 12
ATOM 18772 C C . VAL A 1 53 ? 3.788 6.837 -3.119 1.00 0.00 53 VAL A C 12
ATOM 18773 O O . VAL A 1 53 ? 4.550 5.892 -2.983 1.00 0.00 53 VAL A O 12
ATOM 18786 N N . GLU A 1 54 ? 4.232 8.090 -3.032 1.00 0.00 54 GLU A N 12
ATOM 18787 C CA . GLU A 1 54 ? 5.646 8.423 -2.806 1.00 0.00 54 GLU A CA 12
ATOM 18788 C C . GLU A 1 54 ? 6.186 7.795 -1.512 1.00 0.00 54 GLU A C 12
ATOM 18789 O O . GLU A 1 54 ? 7.358 7.419 -1.453 1.00 0.00 54 GLU A O 12
ATOM 18801 N N . ALA A 1 55 ? 5.337 7.628 -0.494 1.00 0.00 55 ALA A N 12
ATOM 18802 C CA . ALA A 1 55 ? 5.722 7.045 0.787 1.00 0.00 55 ALA A CA 12
ATOM 18803 C C . ALA A 1 55 ? 5.931 5.525 0.710 1.00 0.00 55 ALA A C 12
ATOM 18804 O O . ALA A 1 55 ? 7.039 5.058 0.990 1.00 0.00 55 ALA A O 12
ATOM 18811 N N . LEU A 1 56 ? 4.930 4.746 0.266 1.00 0.00 56 LEU A N 12
ATOM 18812 C CA . LEU A 1 56 ? 5.087 3.292 0.132 1.00 0.00 56 LEU A CA 12
ATOM 18813 C C . LEU A 1 56 ? 6.188 2.963 -0.897 1.00 0.00 56 LEU A C 12
ATOM 18814 O O . LEU A 1 56 ? 6.966 2.030 -0.698 1.00 0.00 56 LEU A O 12
ATOM 18830 N N . ARG A 1 57 ? 6.317 3.782 -1.950 1.00 0.00 57 ARG A N 12
ATOM 18831 C CA . ARG A 1 57 ? 7.311 3.603 -3.016 1.00 0.00 57 ARG A CA 12
ATOM 18832 C C . ARG A 1 57 ? 8.738 3.859 -2.537 1.00 0.00 57 ARG A C 12
ATOM 18833 O O . ARG A 1 57 ? 9.590 2.983 -2.690 1.00 0.00 57 ARG A O 12
ATOM 18854 N N . ARG A 1 58 ? 9.023 5.024 -1.935 1.00 0.00 58 ARG A N 12
ATOM 18855 C CA . ARG A 1 58 ? 10.388 5.348 -1.466 1.00 0.00 58 ARG A CA 12
ATOM 18856 C C . ARG A 1 58 ? 10.821 4.459 -0.301 1.00 0.00 58 ARG A C 12
ATOM 18857 O O . ARG A 1 58 ? 12.013 4.201 -0.149 1.00 0.00 58 ARG A O 12
ATOM 18878 N N . TYR A 1 59 ? 9.879 3.947 0.493 1.00 0.00 59 TYR A N 12
ATOM 18879 C CA . TYR A 1 59 ? 10.173 2.952 1.527 1.00 0.00 59 TYR A CA 12
ATOM 18880 C C . TYR A 1 59 ? 10.814 1.691 0.926 1.00 0.00 59 TYR A C 12
ATOM 18881 O O . TYR A 1 59 ? 11.863 1.264 1.394 1.00 0.00 59 TYR A O 12
ATOM 18899 N N . ALA A 1 60 ? 10.270 1.151 -0.168 1.00 0.00 60 ALA A N 12
ATOM 18900 C CA . ALA A 1 60 ? 10.883 0.041 -0.907 1.00 0.00 60 ALA A CA 12
ATOM 18901 C C . ALA A 1 60 ? 12.244 0.376 -1.547 1.00 0.00 60 ALA A C 12
ATOM 18902 O O . ALA A 1 60 ? 13.078 -0.514 -1.691 1.00 0.00 60 ALA A O 12
ATOM 18909 N N . GLU A 1 61 ? 12.509 1.634 -1.905 1.00 0.00 61 GLU A N 12
ATOM 18910 C CA . GLU A 1 61 ? 13.838 2.050 -2.387 1.00 0.00 61 GLU A CA 12
ATOM 18911 C C . GLU A 1 61 ? 14.877 2.110 -1.248 1.00 0.00 61 GLU A C 12
ATOM 18912 O O . GLU A 1 61 ? 16.059 1.833 -1.472 1.00 0.00 61 GLU A O 12
ATOM 18924 N N . LYS A 1 62 ? 14.445 2.458 -0.027 1.00 0.00 62 LYS A N 12
ATOM 18925 C CA . LYS A 1 62 ? 15.297 2.645 1.160 1.00 0.00 62 LYS A CA 12
ATOM 18926 C C . LYS A 1 62 ? 15.504 1.374 1.998 1.00 0.00 62 LYS A C 12
ATOM 18927 O O . LYS A 1 62 ? 16.636 1.039 2.346 1.00 0.00 62 LYS A O 12
ATOM 18946 N N . HIS A 1 63 ? 14.416 0.670 2.306 1.00 0.00 63 HIS A N 12
ATOM 18947 C CA . HIS A 1 63 ? 14.380 -0.564 3.103 1.00 0.00 63 HIS A CA 12
ATOM 18948 C C . HIS A 1 63 ? 14.444 -1.829 2.235 1.00 0.00 63 HIS A C 12
ATOM 18949 O O . HIS A 1 63 ? 14.891 -2.875 2.707 1.00 0.00 63 HIS A O 12
ATOM 18963 N N . GLY A 1 64 ? 14.030 -1.730 0.968 1.00 0.00 64 GLY A N 12
ATOM 18964 C CA . GLY A 1 64 ? 13.978 -2.846 0.012 1.00 0.00 64 GLY A CA 12
ATOM 18965 C C . GLY A 1 64 ? 12.558 -3.364 -0.252 1.00 0.00 64 GLY A C 12
ATOM 18966 O O . GLY A 1 64 ? 11.666 -3.267 0.595 1.00 0.00 64 GLY A O 12
ATOM 18970 N N . LYS A 1 65 ? 12.345 -3.952 -1.436 1.00 0.00 65 LYS A N 12
ATOM 18971 C CA . LYS A 1 65 ? 11.047 -4.511 -1.867 1.00 0.00 65 LYS A CA 12
ATOM 18972 C C . LYS A 1 65 ? 10.535 -5.642 -0.971 1.00 0.00 65 LYS A C 12
ATOM 18973 O O . LYS A 1 65 ? 9.355 -5.681 -0.625 1.00 0.00 65 LYS A O 12
ATOM 18992 N N . GLU A 1 66 ? 11.429 -6.534 -0.550 1.00 0.00 66 GLU A N 12
ATOM 18993 C CA . GLU A 1 66 ? 11.091 -7.644 0.349 1.00 0.00 66 GLU A CA 12
ATOM 18994 C C . GLU A 1 66 ? 10.667 -7.138 1.735 1.00 0.00 66 GLU A C 12
ATOM 18995 O O . GLU A 1 66 ? 9.877 -7.782 2.418 1.00 0.00 66 GLU A O 12
ATOM 19007 N N . GLU A 1 67 ? 11.180 -5.985 2.166 1.00 0.00 67 GLU A N 12
ATOM 19008 C CA . GLU A 1 67 ? 10.751 -5.344 3.410 1.00 0.00 67 GLU A CA 12
ATOM 19009 C C . GLU A 1 67 ? 9.387 -4.657 3.266 1.00 0.00 67 GLU A C 12
ATOM 19010 O O . GLU A 1 67 ? 8.553 -4.766 4.168 1.00 0.00 67 GLU A O 12
ATOM 19022 N N . LEU A 1 68 ? 9.122 -3.999 2.128 1.00 0.00 68 LEU A N 12
ATOM 19023 C CA . LEU A 1 68 ? 7.825 -3.370 1.864 1.00 0.00 68 LEU A CA 12
ATOM 19024 C C . LEU A 1 68 ? 6.685 -4.392 1.894 1.00 0.00 68 LEU A C 12
ATOM 19025 O O . LEU A 1 68 ? 5.682 -4.160 2.567 1.00 0.00 68 LEU A O 12
ATOM 19041 N N . LEU A 1 69 ? 6.833 -5.525 1.196 1.00 0.00 69 LEU A N 12
ATOM 19042 C CA . LEU A 1 69 ? 5.769 -6.538 1.144 1.00 0.00 69 LEU A CA 12
ATOM 19043 C C . LEU A 1 69 ? 5.427 -7.087 2.536 1.00 0.00 69 LEU A C 12
ATOM 19044 O O . LEU A 1 69 ? 4.253 -7.285 2.839 1.00 0.00 69 LEU A O 12
ATOM 19060 N N . LYS A 1 70 ? 6.430 -7.236 3.414 1.00 0.00 70 LYS A N 12
ATOM 19061 C CA . LYS A 1 70 ? 6.230 -7.640 4.817 1.00 0.00 70 LYS A CA 12
ATOM 19062 C C . LYS A 1 70 ? 5.490 -6.562 5.614 1.00 0.00 70 LYS A C 12
ATOM 19063 O O . LYS A 1 70 ? 4.519 -6.872 6.305 1.00 0.00 70 LYS A O 12
ATOM 19082 N N . ARG A 1 71 ? 5.899 -5.292 5.482 1.00 0.00 71 ARG A N 12
ATOM 19083 C CA . ARG A 1 71 ? 5.272 -4.131 6.148 1.00 0.00 71 ARG A CA 12
ATOM 19084 C C . ARG A 1 71 ? 3.825 -3.902 5.733 1.00 0.00 71 ARG A C 12
ATOM 19085 O O . ARG A 1 71 ? 3.010 -3.540 6.578 1.00 0.00 71 ARG A O 12
ATOM 19106 N N . ALA A 1 72 ? 3.531 -4.125 4.456 1.00 0.00 72 ALA A N 12
ATOM 19107 C CA . ALA A 1 72 ? 2.200 -4.057 3.871 1.00 0.00 72 ALA A CA 12
ATOM 19108 C C . ALA A 1 72 ? 1.386 -5.357 4.050 1.00 0.00 72 ALA A C 12
ATOM 19109 O O . ALA A 1 72 ? 0.192 -5.388 3.754 1.00 0.00 72 ALA A O 12
ATOM 19116 N N . GLY A 1 73 ? 2.013 -6.438 4.521 1.00 0.00 73 GLY A N 12
ATOM 19117 C CA . GLY A 1 73 ? 1.377 -7.756 4.677 1.00 0.00 73 GLY A CA 12
ATOM 19118 C C . GLY A 1 73 ? 0.892 -8.398 3.363 1.00 0.00 73 GLY A C 12
ATOM 19119 O O . GLY A 1 73 ? -0.036 -9.209 3.386 1.00 0.00 73 GLY A O 12
ATOM 19123 N N . ILE A 1 74 ? 1.485 -8.023 2.223 1.00 0.00 74 ILE A N 12
ATOM 19124 C CA . ILE A 1 74 ? 1.145 -8.505 0.870 1.00 0.00 74 ILE A CA 12
ATOM 19125 C C . ILE A 1 74 ? 2.177 -9.515 0.347 1.00 0.00 74 ILE A C 12
ATOM 19126 O O . ILE A 1 74 ? 3.231 -9.725 0.949 1.00 0.00 74 ILE A O 12
ATOM 19142 N N . THR A 1 75 ? 1.890 -10.130 -0.800 1.00 0.00 75 THR A N 12
ATOM 19143 C CA . THR A 1 75 ? 2.834 -10.990 -1.530 1.00 0.00 75 THR A CA 12
ATOM 19144 C C . THR A 1 75 ? 3.734 -10.184 -2.475 1.00 0.00 75 THR A C 12
ATOM 19145 O O . THR A 1 75 ? 3.343 -9.094 -2.908 1.00 0.00 75 THR A O 12
ATOM 19156 N N . PRO A 1 76 ? 4.912 -10.707 -2.876 1.00 0.00 76 PRO A N 12
ATOM 19157 C CA . PRO A 1 76 ? 5.704 -10.097 -3.950 1.00 0.00 76 PRO A CA 12
ATOM 19158 C C . PRO A 1 76 ? 4.934 -10.097 -5.286 1.00 0.00 76 PRO A C 12
ATOM 19159 O O . PRO A 1 76 ? 5.105 -9.192 -6.102 1.00 0.00 76 PRO A O 12
ATOM 19170 N N . GLU A 1 77 ? 4.024 -11.060 -5.478 1.00 0.00 77 GLU A N 12
ATOM 19171 C CA . GLU A 1 77 ? 3.127 -11.171 -6.636 1.00 0.00 77 GLU A CA 12
ATOM 19172 C C . GLU A 1 77 ? 2.078 -10.044 -6.708 1.00 0.00 77 GLU A C 12
ATOM 19173 O O . GLU A 1 77 ? 1.668 -9.680 -7.810 1.00 0.00 77 GLU A O 12
ATOM 19185 N N . ALA A 1 78 ? 1.658 -9.466 -5.574 1.00 0.00 78 ALA A N 12
ATOM 19186 C CA . ALA A 1 78 ? 0.855 -8.237 -5.546 1.00 0.00 78 ALA A CA 12
ATOM 19187 C C . ALA A 1 78 ? 1.743 -6.978 -5.572 1.00 0.00 78 ALA A C 12
ATOM 19188 O O . ALA A 1 78 ? 1.409 -6.008 -6.252 1.00 0.00 78 ALA A O 12
ATOM 19195 N N . LEU A 1 79 ? 2.901 -6.996 -4.896 1.00 0.00 79 LEU A N 12
ATOM 19196 C CA . LEU A 1 79 ? 3.825 -5.857 -4.825 1.00 0.00 79 LEU A CA 12
ATOM 19197 C C . LEU A 1 79 ? 4.304 -5.424 -6.226 1.00 0.00 79 LEU A C 12
ATOM 19198 O O . LEU A 1 79 ? 4.270 -4.241 -6.564 1.00 0.00 79 LEU A O 12
ATOM 19214 N N . LYS A 1 80 ? 4.707 -6.381 -7.070 1.00 0.00 80 LYS A N 12
ATOM 19215 C CA . LYS A 1 80 ? 5.182 -6.123 -8.446 1.00 0.00 80 LYS A CA 12
ATOM 19216 C C . LYS A 1 80 ? 4.172 -5.389 -9.330 1.00 0.00 80 LYS A C 12
ATOM 19217 O O . LYS A 1 80 ? 4.561 -4.710 -10.276 1.00 0.00 80 LYS A O 12
ATOM 19236 N N . VAL A 1 81 ? 2.881 -5.516 -9.023 1.00 0.00 81 VAL A N 12
ATOM 19237 C CA . VAL A 1 81 ? 1.781 -4.800 -9.683 1.00 0.00 81 VAL A CA 12
ATOM 19238 C C . VAL A 1 81 ? 1.712 -3.340 -9.250 1.00 0.00 81 VAL A C 12
ATOM 19239 O O . VAL A 1 81 ? 1.441 -2.496 -10.100 1.00 0.00 81 VAL A O 12
ATOM 19252 N N . ILE A 1 82 ? 1.991 -3.022 -7.976 1.00 0.00 82 ILE A N 12
ATOM 19253 C CA . ILE A 1 82 ? 1.816 -1.663 -7.413 1.00 0.00 82 ILE A CA 12
ATOM 19254 C C . ILE A 1 82 ? 2.533 -0.635 -8.293 1.00 0.00 82 ILE A C 12
ATOM 19255 O O . ILE A 1 82 ? 1.946 0.368 -8.689 1.00 0.00 82 ILE A O 12
ATOM 19271 N N . GLU A 1 83 ? 3.763 -0.947 -8.704 1.00 0.00 83 GLU A N 12
ATOM 19272 C CA . GLU A 1 83 ? 4.588 -0.053 -9.524 1.00 0.00 83 GLU A CA 12
ATOM 19273 C C . GLU A 1 83 ? 4.054 0.158 -10.955 1.00 0.00 83 GLU A C 12
ATOM 19274 O O . GLU A 1 83 ? 4.248 1.232 -11.531 1.00 0.00 83 GLU A O 12
ATOM 19286 N N . LYS A 1 84 ? 3.347 -0.830 -11.524 1.00 0.00 84 LYS A N 12
ATOM 19287 C CA . LYS A 1 84 ? 2.685 -0.709 -12.834 1.00 0.00 84 LYS A CA 12
ATOM 19288 C C . LYS A 1 84 ? 1.444 0.181 -12.766 1.00 0.00 84 LYS A C 12
ATOM 19289 O O . LYS A 1 84 ? 1.177 0.908 -13.722 1.00 0.00 84 LYS A O 12
ATOM 19308 N N . ILE A 1 85 ? 0.730 0.197 -11.637 1.00 0.00 85 ILE A N 12
ATOM 19309 C CA . ILE A 1 85 ? -0.469 1.035 -11.467 1.00 0.00 85 ILE A CA 12
ATOM 19310 C C . ILE A 1 85 ? -0.157 2.532 -11.657 1.00 0.00 85 ILE A C 12
ATOM 19311 O O . ILE A 1 85 ? -0.901 3.219 -12.358 1.00 0.00 85 ILE A O 12
ATOM 19327 N N . GLU A 1 86 ? 0.949 3.050 -11.105 1.00 0.00 86 GLU A N 12
ATOM 19328 C CA . GLU A 1 86 ? 1.322 4.466 -11.305 1.00 0.00 86 GLU A CA 12
ATOM 19329 C C . GLU A 1 86 ? 1.636 4.781 -12.777 1.00 0.00 86 GLU A C 12
ATOM 19330 O O . GLU A 1 86 ? 1.312 5.870 -13.259 1.00 0.00 86 GLU A O 12
ATOM 19342 N N . LYS A 1 87 ? 2.226 3.831 -13.514 1.00 0.00 87 LYS A N 12
ATOM 19343 C CA . LYS A 1 87 ? 2.533 3.990 -14.942 1.00 0.00 87 LYS A CA 12
ATOM 19344 C C . LYS A 1 87 ? 1.263 3.973 -15.797 1.00 0.00 87 LYS A C 12
ATOM 19345 O O . LYS A 1 87 ? 1.157 4.756 -16.739 1.00 0.00 87 LYS A O 12
ATOM 19364 N N . GLU A 1 88 ? 0.283 3.139 -15.448 1.00 0.00 88 GLU A N 12
ATOM 19365 C CA . GLU A 1 88 ? -1.005 3.041 -16.149 1.00 0.00 88 GLU A CA 12
ATOM 19366 C C . GLU A 1 88 ? -1.978 4.197 -15.846 1.00 0.00 88 GLU A C 12
ATOM 19367 O O . GLU A 1 88 ? -2.608 4.714 -16.770 1.00 0.00 88 GLU A O 12
ATOM 19379 N N . GLU A 1 89 ? -2.107 4.631 -14.585 1.00 0.00 89 GLU A N 12
ATOM 19380 C CA . GLU A 1 89 ? -3.008 5.740 -14.212 1.00 0.00 89 GLU A CA 12
ATOM 19381 C C . GLU A 1 89 ? -2.374 7.133 -14.407 1.00 0.00 89 GLU A C 12
ATOM 19382 O O . GLU A 1 89 ? -3.099 8.112 -14.601 1.00 0.00 89 GLU A O 12
ATOM 19394 N N . GLY A 1 90 ? -1.041 7.234 -14.367 1.00 0.00 90 GLY A N 12
ATOM 19395 C CA . GLY A 1 90 ? -0.303 8.499 -14.486 1.00 0.00 90 GLY A CA 12
ATOM 19396 C C . GLY A 1 90 ? 0.233 8.784 -15.894 1.00 0.00 90 GLY A C 12
ATOM 19397 O O . GLY A 1 90 ? 0.063 9.894 -16.401 1.00 0.00 90 GLY A O 12
ATOM 19401 N N . SER A 1 91 ? 0.893 7.791 -16.509 1.00 0.00 91 SER A N 12
ATOM 19402 C CA . SER A 1 91 ? 1.499 7.828 -17.857 1.00 0.00 91 SER A CA 12
ATOM 19403 C C . SER A 1 91 ? 2.266 9.115 -18.199 1.00 0.00 91 SER A C 12
ATOM 19404 O O . SER A 1 91 ? 2.134 9.667 -19.294 1.00 0.00 91 SER A O 12
ATOM 19412 N N . LEU A 1 92 ? 3.095 9.589 -17.261 1.00 0.00 92 LEU A N 12
ATOM 19413 C CA . LEU A 1 92 ? 3.808 10.871 -17.359 1.00 0.00 92 LEU A CA 12
ATOM 19414 C C . LEU A 1 92 ? 4.703 10.962 -18.611 1.00 0.00 92 LEU A C 12
ATOM 19415 O O . LEU A 1 92 ? 4.871 12.042 -19.176 1.00 0.00 92 LEU A O 12
ATOM 19431 N N . GLU A 1 93 ? 5.225 9.824 -19.081 1.00 0.00 93 GLU A N 12
ATOM 19432 C CA . GLU A 1 93 ? 6.101 9.734 -20.261 1.00 0.00 93 GLU A CA 12
ATOM 19433 C C . GLU A 1 93 ? 5.349 10.016 -21.580 1.00 0.00 93 GLU A C 12
ATOM 19434 O O . GLU A 1 93 ? 5.946 10.476 -22.556 1.00 0.00 93 GLU A O 12
ATOM 19446 N N . HIS A 1 94 ? 4.032 9.779 -21.604 1.00 0.00 94 HIS A N 12
ATOM 19447 C CA . HIS A 1 94 ? 3.148 10.039 -22.748 1.00 0.00 94 HIS A CA 12
ATOM 19448 C C . HIS A 1 94 ? 2.323 11.328 -22.577 1.00 0.00 94 HIS A C 12
ATOM 19449 O O . HIS A 1 94 ? 1.944 11.956 -23.569 1.00 0.00 94 HIS A O 12
ATOM 19463 N N . HIS A 1 95 ? 2.071 11.752 -21.333 1.00 0.00 95 HIS A N 12
ATOM 19464 C CA . HIS A 1 95 ? 1.399 13.013 -21.009 1.00 0.00 95 HIS A CA 12
ATOM 19465 C C . HIS A 1 95 ? 2.292 14.236 -21.292 1.00 0.00 95 HIS A C 12
ATOM 19466 O O . HIS A 1 95 ? 1.829 15.221 -21.878 1.00 0.00 95 HIS A O 12
ATOM 19480 N N . HIS A 1 96 ? 3.582 14.174 -20.929 1.00 0.00 96 HIS A N 12
ATOM 19481 C CA . HIS A 1 96 ? 4.539 15.241 -21.228 1.00 0.00 96 HIS A CA 12
ATOM 19482 C C . HIS A 1 96 ? 4.775 15.391 -22.741 1.00 0.00 96 HIS A C 12
ATOM 19483 O O . HIS A 1 96 ? 4.968 14.408 -23.463 1.00 0.00 96 HIS A O 12
ATOM 19497 N N . HIS A 1 97 ? 4.800 16.641 -23.201 1.00 0.00 97 HIS A N 12
ATOM 19498 C CA . HIS A 1 97 ? 5.106 17.043 -24.573 1.00 0.00 97 HIS A CA 12
ATOM 19499 C C . HIS A 1 97 ? 5.679 18.472 -24.594 1.00 0.00 97 HIS A C 12
ATOM 19500 O O . HIS A 1 97 ? 5.344 19.300 -23.741 1.00 0.00 97 HIS A O 12
ATOM 19514 N N . HIS A 1 98 ? 6.536 18.774 -25.572 1.00 0.00 98 HIS A N 12
ATOM 19515 C CA . HIS A 1 98 ? 7.048 20.130 -25.804 1.00 0.00 98 HIS A CA 12
ATOM 19516 C C . HIS A 1 98 ? 6.000 21.009 -26.518 1.00 0.00 98 HIS A C 12
ATOM 19517 O O . HIS A 1 98 ? 5.155 20.503 -27.267 1.00 0.00 98 HIS A O 12
ATOM 19531 N N . HIS A 1 99 ? 6.054 22.326 -26.284 1.00 0.00 99 HIS A N 12
ATOM 19532 C CA . HIS A 1 99 ? 5.100 23.325 -26.792 1.00 0.00 99 HIS A CA 12
ATOM 19533 C C . HIS A 1 99 ? 5.805 24.639 -27.182 1.00 0.00 99 HIS A C 12
ATOM 19534 O O . HIS A 1 99 ? 6.518 25.221 -26.333 1.00 0.00 99 HIS A O 12
ATOM 19549 N N . GLY A 1 1 ? 10.531 6.596 14.221 1.00 0.00 1 GLY A N 13
ATOM 19550 C CA . GLY A 1 1 ? 11.867 7.031 13.763 1.00 0.00 1 GLY A CA 13
ATOM 19551 C C . GLY A 1 1 ? 11.774 8.263 12.879 1.00 0.00 1 GLY A C 13
ATOM 19552 O O . GLY A 1 1 ? 10.837 8.405 12.094 1.00 0.00 1 GLY A O 13
ATOM 19558 N N . GLU A 1 2 ? 12.749 9.168 12.983 1.00 0.00 2 GLU A N 13
ATOM 19559 C CA . GLU A 1 2 ? 12.822 10.405 12.185 1.00 0.00 2 GLU A CA 13
ATOM 19560 C C . GLU A 1 2 ? 13.255 10.169 10.724 1.00 0.00 2 GLU A C 13
ATOM 19561 O O . GLU A 1 2 ? 13.005 11.005 9.855 1.00 0.00 2 GLU A O 13
ATOM 19573 N N . GLU A 1 3 ? 13.855 9.012 10.429 1.00 0.00 3 GLU A N 13
ATOM 19574 C CA . GLU A 1 3 ? 14.244 8.590 9.074 1.00 0.00 3 GLU A CA 13
ATOM 19575 C C . GLU A 1 3 ? 13.033 8.124 8.233 1.00 0.00 3 GLU A C 13
ATOM 19576 O O . GLU A 1 3 ? 13.087 8.129 7.001 1.00 0.00 3 GLU A O 13
ATOM 19588 N N . GLU A 1 4 ? 11.922 7.760 8.887 1.00 0.00 4 GLU A N 13
ATOM 19589 C CA . GLU A 1 4 ? 10.673 7.264 8.282 1.00 0.00 4 GLU A CA 13
ATOM 19590 C C . GLU A 1 4 ? 9.428 8.058 8.740 1.00 0.00 4 GLU A C 13
ATOM 19591 O O . GLU A 1 4 ? 8.305 7.553 8.656 1.00 0.00 4 GLU A O 13
ATOM 19603 N N . LYS A 1 5 ? 9.620 9.297 9.223 1.00 0.00 5 LYS A N 13
ATOM 19604 C CA . LYS A 1 5 ? 8.632 10.134 9.942 1.00 0.00 5 LYS A CA 13
ATOM 19605 C C . LYS A 1 5 ? 7.260 10.275 9.265 1.00 0.00 5 LYS A C 13
ATOM 19606 O O . LYS A 1 5 ? 6.243 10.264 9.948 1.00 0.00 5 LYS A O 13
ATOM 19625 N N . GLU A 1 6 ? 7.225 10.386 7.936 1.00 0.00 6 GLU A N 13
ATOM 19626 C CA . GLU A 1 6 ? 6.006 10.436 7.100 1.00 0.00 6 GLU A CA 13
ATOM 19627 C C . GLU A 1 6 ? 5.940 9.257 6.103 1.00 0.00 6 GLU A C 13
ATOM 19628 O O . GLU A 1 6 ? 5.241 9.321 5.091 1.00 0.00 6 GLU A O 13
ATOM 19640 N N . ILE A 1 7 ? 6.683 8.174 6.373 1.00 0.00 7 ILE A N 13
ATOM 19641 C CA . ILE A 1 7 ? 6.927 7.069 5.439 1.00 0.00 7 ILE A CA 13
ATOM 19642 C C . ILE A 1 7 ? 6.399 5.731 5.984 1.00 0.00 7 ILE A C 13
ATOM 19643 O O . ILE A 1 7 ? 5.494 5.155 5.388 1.00 0.00 7 ILE A O 13
ATOM 19659 N N . ASP A 1 8 ? 6.901 5.242 7.125 1.00 0.00 8 ASP A N 13
ATOM 19660 C CA . ASP A 1 8 ? 6.505 3.929 7.681 1.00 0.00 8 ASP A CA 13
ATOM 19661 C C . ASP A 1 8 ? 5.029 3.911 8.112 1.00 0.00 8 ASP A C 13
ATOM 19662 O O . ASP A 1 8 ? 4.282 2.983 7.784 1.00 0.00 8 ASP A O 13
ATOM 19671 N N . LYS A 1 9 ? 4.573 4.996 8.752 1.00 0.00 9 LYS A N 13
ATOM 19672 C CA . LYS A 1 9 ? 3.157 5.213 9.087 1.00 0.00 9 LYS A CA 13
ATOM 19673 C C . LYS A 1 9 ? 2.238 5.199 7.858 1.00 0.00 9 LYS A C 13
ATOM 19674 O O . LYS A 1 9 ? 1.073 4.842 7.994 1.00 0.00 9 LYS A O 13
ATOM 19693 N N . LEU A 1 10 ? 2.751 5.514 6.665 1.00 0.00 10 LEU A N 13
ATOM 19694 C CA . LEU A 1 10 ? 2.002 5.469 5.403 1.00 0.00 10 LEU A CA 13
ATOM 19695 C C . LEU A 1 10 ? 1.969 4.072 4.745 1.00 0.00 10 LEU A C 13
ATOM 19696 O O . LEU A 1 10 ? 1.196 3.866 3.810 1.00 0.00 10 LEU A O 13
ATOM 19712 N N . VAL A 1 11 ? 2.735 3.096 5.254 1.00 0.00 11 VAL A N 13
ATOM 19713 C CA . VAL A 1 11 ? 2.635 1.671 4.863 1.00 0.00 11 VAL A CA 13
ATOM 19714 C C . VAL A 1 11 ? 1.784 0.872 5.857 1.00 0.00 11 VAL A C 13
ATOM 19715 O O . VAL A 1 11 ? 1.066 -0.051 5.478 1.00 0.00 11 VAL A O 13
ATOM 19728 N N . GLU A 1 12 ? 1.819 1.252 7.135 1.00 0.00 12 GLU A N 13
ATOM 19729 C CA . GLU A 1 12 ? 1.131 0.564 8.232 1.00 0.00 12 GLU A CA 13
ATOM 19730 C C . GLU A 1 12 ? -0.387 0.487 8.003 1.00 0.00 12 GLU A C 13
ATOM 19731 O O . GLU A 1 12 ? -0.981 -0.593 8.022 1.00 0.00 12 GLU A O 13
ATOM 19743 N N . LEU A 1 13 ? -1.018 1.636 7.739 1.00 0.00 13 LEU A N 13
ATOM 19744 C CA . LEU A 1 13 ? -2.447 1.706 7.420 1.00 0.00 13 LEU A CA 13
ATOM 19745 C C . LEU A 1 13 ? -2.786 1.132 6.032 1.00 0.00 13 LEU A C 13
ATOM 19746 O O . LEU A 1 13 ? -3.886 0.614 5.841 1.00 0.00 13 LEU A O 13
ATOM 19762 N N . PHE A 1 14 ? -1.845 1.156 5.079 1.00 0.00 14 PHE A N 13
ATOM 19763 C CA . PHE A 1 14 ? -2.032 0.549 3.755 1.00 0.00 14 PHE A CA 13
ATOM 19764 C C . PHE A 1 14 ? -2.178 -0.977 3.882 1.00 0.00 14 PHE A C 13
ATOM 19765 O O . PHE A 1 14 ? -2.947 -1.581 3.135 1.00 0.00 14 PHE A O 13
ATOM 19782 N N . ALA A 1 15 ? -1.542 -1.591 4.886 1.00 0.00 15 ALA A N 13
ATOM 19783 C CA . ALA A 1 15 ? -1.668 -3.024 5.154 1.00 0.00 15 ALA A CA 13
ATOM 19784 C C . ALA A 1 15 ? -3.105 -3.444 5.510 1.00 0.00 15 ALA A C 13
ATOM 19785 O O . ALA A 1 15 ? -3.685 -4.331 4.876 1.00 0.00 15 ALA A O 13
ATOM 19792 N N . GLN A 1 16 ? -3.709 -2.775 6.499 1.00 0.00 16 GLN A N 13
ATOM 19793 C CA . GLN A 1 16 ? -5.079 -3.075 6.928 1.00 0.00 16 GLN A CA 13
ATOM 19794 C C . GLN A 1 16 ? -6.120 -2.636 5.884 1.00 0.00 16 GLN A C 13
ATOM 19795 O O . GLN A 1 16 ? -7.147 -3.294 5.728 1.00 0.00 16 GLN A O 13
ATOM 19809 N N . ALA A 1 17 ? -5.836 -1.580 5.114 1.00 0.00 17 ALA A N 13
ATOM 19810 C CA . ALA A 1 17 ? -6.695 -1.132 4.017 1.00 0.00 17 ALA A CA 13
ATOM 19811 C C . ALA A 1 17 ? -6.687 -2.105 2.821 1.00 0.00 17 ALA A C 13
ATOM 19812 O O . ALA A 1 17 ? -7.723 -2.314 2.190 1.00 0.00 17 ALA A O 13
ATOM 19819 N N . TYR A 1 18 ? -5.546 -2.743 2.535 1.00 0.00 18 TYR A N 13
ATOM 19820 C CA . TYR A 1 18 ? -5.435 -3.779 1.503 1.00 0.00 18 TYR A CA 13
ATOM 19821 C C . TYR A 1 18 ? -6.238 -5.024 1.884 1.00 0.00 18 TYR A C 13
ATOM 19822 O O . TYR A 1 18 ? -6.976 -5.565 1.059 1.00 0.00 18 TYR A O 13
ATOM 19840 N N . GLU A 1 19 ? -6.166 -5.439 3.150 1.00 0.00 19 GLU A N 13
ATOM 19841 C CA . GLU A 1 19 ? -6.988 -6.544 3.655 1.00 0.00 19 GLU A CA 13
ATOM 19842 C C . GLU A 1 19 ? -8.477 -6.189 3.662 1.00 0.00 19 GLU A C 13
ATOM 19843 O O . GLU A 1 19 ? -9.298 -7.009 3.259 1.00 0.00 19 GLU A O 13
ATOM 19855 N N . ASP A 1 20 ? -8.840 -4.959 4.036 1.00 0.00 20 ASP A N 13
ATOM 19856 C CA . ASP A 1 20 ? -10.231 -4.501 3.988 1.00 0.00 20 ASP A CA 13
ATOM 19857 C C . ASP A 1 20 ? -10.791 -4.534 2.558 1.00 0.00 20 ASP A C 13
ATOM 19858 O O . ASP A 1 20 ? -11.906 -5.016 2.339 1.00 0.00 20 ASP A O 13
ATOM 19867 N N . ALA A 1 21 ? -9.997 -4.112 1.570 1.00 0.00 21 ALA A N 13
ATOM 19868 C CA . ALA A 1 21 ? -10.368 -4.210 0.166 1.00 0.00 21 ALA A CA 13
ATOM 19869 C C . ALA A 1 21 ? -10.509 -5.667 -0.302 1.00 0.00 21 ALA A C 13
ATOM 19870 O O . ALA A 1 21 ? -11.494 -6.014 -0.956 1.00 0.00 21 ALA A O 13
ATOM 19877 N N . ARG A 1 22 ? -9.569 -6.536 0.083 1.00 0.00 22 ARG A N 13
ATOM 19878 C CA . ARG A 1 22 ? -9.577 -7.963 -0.258 1.00 0.00 22 ARG A CA 13
ATOM 19879 C C . ARG A 1 22 ? -10.765 -8.715 0.359 1.00 0.00 22 ARG A C 13
ATOM 19880 O O . ARG A 1 22 ? -11.338 -9.591 -0.288 1.00 0.00 22 ARG A O 13
ATOM 19901 N N . GLU A 1 23 ? -11.191 -8.339 1.566 1.00 0.00 23 GLU A N 13
ATOM 19902 C CA . GLU A 1 23 ? -12.357 -8.914 2.254 1.00 0.00 23 GLU A CA 13
ATOM 19903 C C . GLU A 1 23 ? -13.707 -8.416 1.717 1.00 0.00 23 GLU A C 13
ATOM 19904 O O . GLU A 1 23 ? -14.679 -9.176 1.744 1.00 0.00 23 GLU A O 13
ATOM 19916 N N . LYS A 1 24 ? -13.793 -7.178 1.210 1.00 0.00 24 LYS A N 13
ATOM 19917 C CA . LYS A 1 24 ? -15.046 -6.621 0.651 1.00 0.00 24 LYS A CA 13
ATOM 19918 C C . LYS A 1 24 ? -15.198 -6.841 -0.862 1.00 0.00 24 LYS A C 13
ATOM 19919 O O . LYS A 1 24 ? -16.320 -6.818 -1.369 1.00 0.00 24 LYS A O 13
ATOM 19938 N N . LYS A 1 25 ? -14.093 -7.119 -1.567 1.00 0.00 25 LYS A N 13
ATOM 19939 C CA . LYS A 1 25 ? -14.023 -7.406 -3.014 1.00 0.00 25 LYS A CA 13
ATOM 19940 C C . LYS A 1 25 ? -13.362 -8.766 -3.265 1.00 0.00 25 LYS A C 13
ATOM 19941 O O . LYS A 1 25 ? -12.298 -8.845 -3.876 1.00 0.00 25 LYS A O 13
ATOM 19960 N N . ARG A 1 26 ? -14.007 -9.850 -2.819 1.00 0.00 26 ARG A N 13
ATOM 19961 C CA . ARG A 1 26 ? -13.496 -11.239 -2.949 1.00 0.00 26 ARG A CA 13
ATOM 19962 C C . ARG A 1 26 ? -13.316 -11.665 -4.409 1.00 0.00 26 ARG A C 13
ATOM 19963 O O . ARG A 1 26 ? -12.369 -12.379 -4.738 1.00 0.00 26 ARG A O 13
ATOM 19984 N N . ASN A 1 27 ? -14.201 -11.176 -5.284 1.00 0.00 27 ASN A N 13
ATOM 19985 C CA . ASN A 1 27 ? -14.136 -11.348 -6.739 1.00 0.00 27 ASN A CA 13
ATOM 19986 C C . ASN A 1 27 ? -13.295 -10.249 -7.446 1.00 0.00 27 ASN A C 13
ATOM 19987 O O . ASN A 1 27 ? -13.341 -10.106 -8.670 1.00 0.00 27 ASN A O 13
ATOM 19998 N N . GLY A 1 28 ? -12.562 -9.437 -6.674 1.00 0.00 28 GLY A N 13
ATOM 19999 C CA . GLY A 1 28 ? -11.664 -8.379 -7.143 1.00 0.00 28 GLY A CA 13
ATOM 20000 C C . GLY A 1 28 ? -10.316 -8.914 -7.649 1.00 0.00 28 GLY A C 13
ATOM 20001 O O . GLY A 1 28 ? -10.167 -10.095 -7.976 1.00 0.00 28 GLY A O 13
ATOM 20005 N N . THR A 1 29 ? -9.312 -8.039 -7.675 1.00 0.00 29 THR A N 13
ATOM 20006 C CA . THR A 1 29 ? -7.919 -8.342 -8.052 1.00 0.00 29 THR A CA 13
ATOM 20007 C C . THR A 1 29 ? -6.930 -7.721 -7.064 1.00 0.00 29 THR A C 13
ATOM 20008 O O . THR A 1 29 ? -7.241 -6.684 -6.471 1.00 0.00 29 THR A O 13
ATOM 20019 N N . PRO A 1 30 ? -5.709 -8.273 -6.911 1.00 0.00 30 PRO A N 13
ATOM 20020 C CA . PRO A 1 30 ? -4.671 -7.636 -6.103 1.00 0.00 30 PRO A CA 13
ATOM 20021 C C . PRO A 1 30 ? -4.353 -6.208 -6.572 1.00 0.00 30 PRO A C 13
ATOM 20022 O O . PRO A 1 30 ? -4.097 -5.346 -5.734 1.00 0.00 30 PRO A O 13
ATOM 20033 N N . GLU A 1 31 ? -4.433 -5.919 -7.880 1.00 0.00 31 GLU A N 13
ATOM 20034 C CA . GLU A 1 31 ? -4.204 -4.565 -8.417 1.00 0.00 31 GLU A CA 13
ATOM 20035 C C . GLU A 1 31 ? -5.336 -3.578 -8.068 1.00 0.00 31 GLU A C 13
ATOM 20036 O O . GLU A 1 31 ? -5.090 -2.381 -7.926 1.00 0.00 31 GLU A O 13
ATOM 20048 N N . GLU A 1 32 ? -6.566 -4.060 -7.871 1.00 0.00 32 GLU A N 13
ATOM 20049 C CA . GLU A 1 32 ? -7.672 -3.267 -7.325 1.00 0.00 32 GLU A CA 13
ATOM 20050 C C . GLU A 1 32 ? -7.534 -3.065 -5.813 1.00 0.00 32 GLU A C 13
ATOM 20051 O O . GLU A 1 32 ? -7.769 -1.965 -5.308 1.00 0.00 32 GLU A O 13
ATOM 20063 N N . TRP A 1 33 ? -7.124 -4.106 -5.081 1.00 0.00 33 TRP A N 13
ATOM 20064 C CA . TRP A 1 33 ? -7.043 -4.046 -3.626 1.00 0.00 33 TRP A CA 13
ATOM 20065 C C . TRP A 1 33 ? -5.962 -3.070 -3.148 1.00 0.00 33 TRP A C 13
ATOM 20066 O O . TRP A 1 33 ? -6.205 -2.322 -2.202 1.00 0.00 33 TRP A O 13
ATOM 20087 N N . VAL A 1 34 ? -4.810 -2.990 -3.835 1.00 0.00 34 VAL A N 13
ATOM 20088 C CA . VAL A 1 34 ? -3.795 -1.957 -3.559 1.00 0.00 34 VAL A CA 13
ATOM 20089 C C . VAL A 1 34 ? -4.316 -0.551 -3.901 1.00 0.00 34 VAL A C 13
ATOM 20090 O O . VAL A 1 34 ? -4.008 0.401 -3.190 1.00 0.00 34 VAL A O 13
ATOM 20103 N N . ARG A 1 35 ? -5.145 -0.395 -4.944 1.00 0.00 35 ARG A N 13
ATOM 20104 C CA . ARG A 1 35 ? -5.673 0.914 -5.375 1.00 0.00 35 ARG A CA 13
ATOM 20105 C C . ARG A 1 35 ? -6.665 1.481 -4.359 1.00 0.00 35 ARG A C 13
ATOM 20106 O O . ARG A 1 35 ? -6.584 2.657 -4.005 1.00 0.00 35 ARG A O 13
ATOM 20127 N N . ASP A 1 36 ? -7.552 0.634 -3.836 1.00 0.00 36 ASP A N 13
ATOM 20128 C CA . ASP A 1 36 ? -8.478 1.014 -2.763 1.00 0.00 36 ASP A CA 13
ATOM 20129 C C . ASP A 1 36 ? -7.741 1.222 -1.428 1.00 0.00 36 ASP A C 13
ATOM 20130 O O . ASP A 1 36 ? -8.082 2.126 -0.660 1.00 0.00 36 ASP A O 13
ATOM 20139 N N . ALA A 1 37 ? -6.670 0.455 -1.183 1.00 0.00 37 ALA A N 13
ATOM 20140 C CA . ALA A 1 37 ? -5.815 0.636 -0.017 1.00 0.00 37 ALA A CA 13
ATOM 20141 C C . ALA A 1 37 ? -5.097 1.989 -0.004 1.00 0.00 37 ALA A C 13
ATOM 20142 O O . ALA A 1 37 ? -5.060 2.631 1.044 1.00 0.00 37 ALA A O 13
ATOM 20149 N N . ILE A 1 38 ? -4.562 2.446 -1.145 1.00 0.00 38 ILE A N 13
ATOM 20150 C CA . ILE A 1 38 ? -3.933 3.768 -1.263 1.00 0.00 38 ILE A CA 13
ATOM 20151 C C . ILE A 1 38 ? -4.949 4.879 -0.946 1.00 0.00 38 ILE A C 13
ATOM 20152 O O . ILE A 1 38 ? -4.615 5.823 -0.231 1.00 0.00 38 ILE A O 13
ATOM 20168 N N . GLU A 1 39 ? -6.197 4.765 -1.421 1.00 0.00 39 GLU A N 13
ATOM 20169 C CA . GLU A 1 39 ? -7.242 5.748 -1.142 1.00 0.00 39 GLU A CA 13
ATOM 20170 C C . GLU A 1 39 ? -7.522 5.808 0.360 1.00 0.00 39 GLU A C 13
ATOM 20171 O O . GLU A 1 39 ? -7.434 6.881 0.945 1.00 0.00 39 GLU A O 13
ATOM 20183 N N . GLU A 1 40 ? -7.768 4.672 1.022 1.00 0.00 40 GLU A N 13
ATOM 20184 C CA . GLU A 1 40 ? -8.087 4.690 2.447 1.00 0.00 40 GLU A CA 13
ATOM 20185 C C . GLU A 1 40 ? -6.875 5.130 3.286 1.00 0.00 40 GLU A C 13
ATOM 20186 O O . GLU A 1 40 ? -7.036 5.893 4.233 1.00 0.00 40 GLU A O 13
ATOM 20198 N N . ALA A 1 41 ? -5.658 4.735 2.905 1.00 0.00 41 ALA A N 13
ATOM 20199 C CA . ALA A 1 41 ? -4.417 5.175 3.539 1.00 0.00 41 ALA A CA 13
ATOM 20200 C C . ALA A 1 41 ? -4.207 6.700 3.462 1.00 0.00 41 ALA A C 13
ATOM 20201 O O . ALA A 1 41 ? -3.733 7.305 4.424 1.00 0.00 41 ALA A O 13
ATOM 20208 N N . ALA A 1 42 ? -4.600 7.340 2.356 1.00 0.00 42 ALA A N 13
ATOM 20209 C CA . ALA A 1 42 ? -4.623 8.797 2.234 1.00 0.00 42 ALA A CA 13
ATOM 20210 C C . ALA A 1 42 ? -5.742 9.425 3.086 1.00 0.00 42 ALA A C 13
ATOM 20211 O O . ALA A 1 42 ? -5.501 10.355 3.861 1.00 0.00 42 ALA A O 13
ATOM 20218 N N . ARG A 1 43 ? -6.964 8.887 2.989 1.00 0.00 43 ARG A N 13
ATOM 20219 C CA . ARG A 1 43 ? -8.178 9.399 3.654 1.00 0.00 43 ARG A CA 13
ATOM 20220 C C . ARG A 1 43 ? -8.113 9.317 5.182 1.00 0.00 43 ARG A C 13
ATOM 20221 O O . ARG A 1 43 ? -8.604 10.216 5.862 1.00 0.00 43 ARG A O 13
ATOM 20242 N N . ARG A 1 44 ? -7.463 8.275 5.716 1.00 0.00 44 ARG A N 13
ATOM 20243 C CA . ARG A 1 44 ? -7.241 8.022 7.154 1.00 0.00 44 ARG A CA 13
ATOM 20244 C C . ARG A 1 44 ? -6.537 9.187 7.858 1.00 0.00 44 ARG A C 13
ATOM 20245 O O . ARG A 1 44 ? -6.804 9.440 9.033 1.00 0.00 44 ARG A O 13
ATOM 20266 N N . VAL A 1 45 ? -5.660 9.891 7.138 1.00 0.00 45 VAL A N 13
ATOM 20267 C CA . VAL A 1 45 ? -4.838 11.001 7.661 1.00 0.00 45 VAL A CA 13
ATOM 20268 C C . VAL A 1 45 ? -5.222 12.364 7.065 1.00 0.00 45 VAL A C 13
ATOM 20269 O O . VAL A 1 45 ? -4.845 13.403 7.609 1.00 0.00 45 VAL A O 13
ATOM 20282 N N . GLY A 1 46 ? -5.951 12.367 5.942 1.00 0.00 46 GLY A N 13
ATOM 20283 C CA . GLY A 1 46 ? -6.246 13.569 5.151 1.00 0.00 46 GLY A CA 13
ATOM 20284 C C . GLY A 1 46 ? -5.114 14.000 4.200 1.00 0.00 46 GLY A C 13
ATOM 20285 O O . GLY A 1 46 ? -4.911 15.201 3.998 1.00 0.00 46 GLY A O 13
ATOM 20289 N N . ARG A 1 47 ? -4.366 13.044 3.623 1.00 0.00 47 ARG A N 13
ATOM 20290 C CA . ARG A 1 47 ? -3.321 13.287 2.595 1.00 0.00 47 ARG A CA 13
ATOM 20291 C C . ARG A 1 47 ? -3.867 13.109 1.168 1.00 0.00 47 ARG A C 13
ATOM 20292 O O . ARG A 1 47 ? -4.984 12.633 0.969 1.00 0.00 47 ARG A O 13
ATOM 20313 N N . SER A 1 48 ? -3.066 13.498 0.173 1.00 0.00 48 SER A N 13
ATOM 20314 C CA . SER A 1 48 ? -3.294 13.177 -1.248 1.00 0.00 48 SER A CA 13
ATOM 20315 C C . SER A 1 48 ? -2.799 11.759 -1.564 1.00 0.00 48 SER A C 13
ATOM 20316 O O . SER A 1 48 ? -1.829 11.291 -0.958 1.00 0.00 48 SER A O 13
ATOM 20324 N N . ARG A 1 49 ? -3.395 11.092 -2.565 1.00 0.00 49 ARG A N 13
ATOM 20325 C CA . ARG A 1 49 ? -2.921 9.781 -3.053 1.00 0.00 49 ARG A CA 13
ATOM 20326 C C . ARG A 1 49 ? -1.476 9.842 -3.565 1.00 0.00 49 ARG A C 13
ATOM 20327 O O . ARG A 1 49 ? -0.703 8.925 -3.324 1.00 0.00 49 ARG A O 13
ATOM 20348 N N . SER A 1 50 ? -1.050 10.961 -4.153 1.00 0.00 50 SER A N 13
ATOM 20349 C CA . SER A 1 50 ? 0.340 11.162 -4.601 1.00 0.00 50 SER A CA 13
ATOM 20350 C C . SER A 1 50 ? 1.356 11.052 -3.446 1.00 0.00 50 SER A C 13
ATOM 20351 O O . SER A 1 50 ? 2.462 10.535 -3.631 1.00 0.00 50 SER A O 13
ATOM 20359 N N . ARG A 1 51 ? 0.973 11.468 -2.228 1.00 0.00 51 ARG A N 13
ATOM 20360 C CA . ARG A 1 51 ? 1.845 11.456 -1.034 1.00 0.00 51 ARG A CA 13
ATOM 20361 C C . ARG A 1 51 ? 2.014 10.063 -0.431 1.00 0.00 51 ARG A C 13
ATOM 20362 O O . ARG A 1 51 ? 3.141 9.654 -0.165 1.00 0.00 51 ARG A O 13
ATOM 20383 N N . VAL A 1 52 ? 0.925 9.306 -0.271 1.00 0.00 52 VAL A N 13
ATOM 20384 C CA . VAL A 1 52 ? 0.990 7.894 0.165 1.00 0.00 52 VAL A CA 13
ATOM 20385 C C . VAL A 1 52 ? 1.716 7.025 -0.864 1.00 0.00 52 VAL A C 13
ATOM 20386 O O . VAL A 1 52 ? 2.520 6.176 -0.477 1.00 0.00 52 VAL A O 13
ATOM 20399 N N . VAL A 1 53 ? 1.505 7.278 -2.161 1.00 0.00 53 VAL A N 13
ATOM 20400 C CA . VAL A 1 53 ? 2.210 6.576 -3.251 1.00 0.00 53 VAL A CA 13
ATOM 20401 C C . VAL A 1 53 ? 3.714 6.798 -3.143 1.00 0.00 53 VAL A C 13
ATOM 20402 O O . VAL A 1 53 ? 4.467 5.842 -3.035 1.00 0.00 53 VAL A O 13
ATOM 20415 N N . GLU A 1 54 ? 4.174 8.042 -3.070 1.00 0.00 54 GLU A N 13
ATOM 20416 C CA . GLU A 1 54 ? 5.594 8.356 -2.886 1.00 0.00 54 GLU A CA 13
ATOM 20417 C C . GLU A 1 54 ? 6.156 7.725 -1.598 1.00 0.00 54 GLU A C 13
ATOM 20418 O O . GLU A 1 54 ? 7.312 7.308 -1.571 1.00 0.00 54 GLU A O 13
ATOM 20430 N N . ALA A 1 55 ? 5.340 7.589 -0.548 1.00 0.00 55 ALA A N 13
ATOM 20431 C CA . ALA A 1 55 ? 5.783 7.074 0.745 1.00 0.00 55 ALA A CA 13
ATOM 20432 C C . ALA A 1 55 ? 6.017 5.560 0.723 1.00 0.00 55 ALA A C 13
ATOM 20433 O O . ALA A 1 55 ? 7.142 5.115 0.962 1.00 0.00 55 ALA A O 13
ATOM 20440 N N . LEU A 1 56 ? 5.005 4.758 0.368 1.00 0.00 56 LEU A N 13
ATOM 20441 C CA . LEU A 1 56 ? 5.164 3.299 0.323 1.00 0.00 56 LEU A CA 13
ATOM 20442 C C . LEU A 1 56 ? 6.157 2.892 -0.781 1.00 0.00 56 LEU A C 13
ATOM 20443 O O . LEU A 1 56 ? 6.943 1.957 -0.625 1.00 0.00 56 LEU A O 13
ATOM 20459 N N . ARG A 1 57 ? 6.160 3.627 -1.897 1.00 0.00 57 ARG A N 13
ATOM 20460 C CA . ARG A 1 57 ? 6.976 3.324 -3.066 1.00 0.00 57 ARG A CA 13
ATOM 20461 C C . ARG A 1 57 ? 8.450 3.685 -2.871 1.00 0.00 57 ARG A C 13
ATOM 20462 O O . ARG A 1 57 ? 9.302 2.871 -3.223 1.00 0.00 57 ARG A O 13
ATOM 20483 N N . ARG A 1 58 ? 8.780 4.811 -2.214 1.00 0.00 58 ARG A N 13
ATOM 20484 C CA . ARG A 1 58 ? 10.175 5.111 -1.820 1.00 0.00 58 ARG A CA 13
ATOM 20485 C C . ARG A 1 58 ? 10.653 4.254 -0.652 1.00 0.00 58 ARG A C 13
ATOM 20486 O O . ARG A 1 58 ? 11.837 3.943 -0.593 1.00 0.00 58 ARG A O 13
ATOM 20507 N N . TYR A 1 59 ? 9.760 3.814 0.241 1.00 0.00 59 TYR A N 13
ATOM 20508 C CA . TYR A 1 59 ? 10.105 2.865 1.308 1.00 0.00 59 TYR A CA 13
ATOM 20509 C C . TYR A 1 59 ? 10.644 1.562 0.712 1.00 0.00 59 TYR A C 13
ATOM 20510 O O . TYR A 1 59 ? 11.709 1.107 1.112 1.00 0.00 59 TYR A O 13
ATOM 20528 N N . ALA A 1 60 ? 9.996 1.011 -0.315 1.00 0.00 60 ALA A N 13
ATOM 20529 C CA . ALA A 1 60 ? 10.505 -0.151 -1.048 1.00 0.00 60 ALA A CA 13
ATOM 20530 C C . ALA A 1 60 ? 11.851 0.082 -1.769 1.00 0.00 60 ALA A C 13
ATOM 20531 O O . ALA A 1 60 ? 12.614 -0.866 -1.933 1.00 0.00 60 ALA A O 13
ATOM 20538 N N . GLU A 1 61 ? 12.182 1.310 -2.186 1.00 0.00 61 GLU A N 13
ATOM 20539 C CA . GLU A 1 61 ? 13.518 1.626 -2.734 1.00 0.00 61 GLU A CA 13
ATOM 20540 C C . GLU A 1 61 ? 14.591 1.766 -1.631 1.00 0.00 61 GLU A C 13
ATOM 20541 O O . GLU A 1 61 ? 15.755 1.411 -1.837 1.00 0.00 61 GLU A O 13
ATOM 20553 N N . LYS A 1 62 ? 14.198 2.269 -0.452 1.00 0.00 62 LYS A N 13
ATOM 20554 C CA . LYS A 1 62 ? 15.060 2.600 0.698 1.00 0.00 62 LYS A CA 13
ATOM 20555 C C . LYS A 1 62 ? 15.345 1.407 1.621 1.00 0.00 62 LYS A C 13
ATOM 20556 O O . LYS A 1 62 ? 16.487 1.181 2.017 1.00 0.00 62 LYS A O 13
ATOM 20575 N N . HIS A 1 63 ? 14.301 0.643 1.939 1.00 0.00 63 HIS A N 13
ATOM 20576 C CA . HIS A 1 63 ? 14.311 -0.547 2.796 1.00 0.00 63 HIS A CA 13
ATOM 20577 C C . HIS A 1 63 ? 14.379 -1.859 1.997 1.00 0.00 63 HIS A C 13
ATOM 20578 O O . HIS A 1 63 ? 14.795 -2.891 2.530 1.00 0.00 63 HIS A O 13
ATOM 20592 N N . GLY A 1 64 ? 13.976 -1.825 0.723 1.00 0.00 64 GLY A N 13
ATOM 20593 C CA . GLY A 1 64 ? 13.861 -2.995 -0.152 1.00 0.00 64 GLY A CA 13
ATOM 20594 C C . GLY A 1 64 ? 12.434 -3.541 -0.241 1.00 0.00 64 GLY A C 13
ATOM 20595 O O . GLY A 1 64 ? 11.660 -3.483 0.719 1.00 0.00 64 GLY A O 13
ATOM 20599 N N . LYS A 1 65 ? 12.088 -4.105 -1.406 1.00 0.00 65 LYS A N 13
ATOM 20600 C CA . LYS A 1 65 ? 10.760 -4.684 -1.686 1.00 0.00 65 LYS A CA 13
ATOM 20601 C C . LYS A 1 65 ? 10.351 -5.775 -0.696 1.00 0.00 65 LYS A C 13
ATOM 20602 O O . LYS A 1 65 ? 9.191 -5.844 -0.296 1.00 0.00 65 LYS A O 13
ATOM 20621 N N . GLU A 1 66 ? 11.308 -6.587 -0.254 1.00 0.00 66 GLU A N 13
ATOM 20622 C CA . GLU A 1 66 ? 11.056 -7.674 0.694 1.00 0.00 66 GLU A CA 13
ATOM 20623 C C . GLU A 1 66 ? 10.625 -7.136 2.069 1.00 0.00 66 GLU A C 13
ATOM 20624 O O . GLU A 1 66 ? 9.858 -7.785 2.778 1.00 0.00 66 GLU A O 13
ATOM 20636 N N . GLU A 1 67 ? 11.102 -5.946 2.454 1.00 0.00 67 GLU A N 13
ATOM 20637 C CA . GLU A 1 67 ? 10.674 -5.285 3.693 1.00 0.00 67 GLU A CA 13
ATOM 20638 C C . GLU A 1 67 ? 9.297 -4.629 3.533 1.00 0.00 67 GLU A C 13
ATOM 20639 O O . GLU A 1 67 ? 8.451 -4.756 4.423 1.00 0.00 67 GLU A O 13
ATOM 20651 N N . LEU A 1 68 ? 9.049 -3.974 2.386 1.00 0.00 68 LEU A N 13
ATOM 20652 C CA . LEU A 1 68 ? 7.751 -3.353 2.104 1.00 0.00 68 LEU A CA 13
ATOM 20653 C C . LEU A 1 68 ? 6.635 -4.404 2.140 1.00 0.00 68 LEU A C 13
ATOM 20654 O O . LEU A 1 68 ? 5.650 -4.231 2.855 1.00 0.00 68 LEU A O 13
ATOM 20670 N N . LEU A 1 69 ? 6.791 -5.510 1.400 1.00 0.00 69 LEU A N 13
ATOM 20671 C CA . LEU A 1 69 ? 5.723 -6.501 1.250 1.00 0.00 69 LEU A CA 13
ATOM 20672 C C . LEU A 1 69 ? 5.301 -7.099 2.596 1.00 0.00 69 LEU A C 13
ATOM 20673 O O . LEU A 1 69 ? 4.109 -7.302 2.827 1.00 0.00 69 LEU A O 13
ATOM 20689 N N . LYS A 1 70 ? 6.254 -7.290 3.519 1.00 0.00 70 LYS A N 13
ATOM 20690 C CA . LYS A 1 70 ? 5.981 -7.750 4.884 1.00 0.00 70 LYS A CA 13
ATOM 20691 C C . LYS A 1 70 ? 5.242 -6.696 5.710 1.00 0.00 70 LYS A C 13
ATOM 20692 O O . LYS A 1 70 ? 4.255 -7.024 6.367 1.00 0.00 70 LYS A O 13
ATOM 20711 N N . ARG A 1 71 ? 5.668 -5.428 5.636 1.00 0.00 71 ARG A N 13
ATOM 20712 C CA . ARG A 1 71 ? 5.006 -4.291 6.306 1.00 0.00 71 ARG A CA 13
ATOM 20713 C C . ARG A 1 71 ? 3.560 -4.102 5.858 1.00 0.00 71 ARG A C 13
ATOM 20714 O O . ARG A 1 71 ? 2.687 -3.853 6.686 1.00 0.00 71 ARG A O 13
ATOM 20735 N N . ALA A 1 72 ? 3.318 -4.260 4.560 1.00 0.00 72 ALA A N 13
ATOM 20736 C CA . ALA A 1 72 ? 2.004 -4.171 3.940 1.00 0.00 72 ALA A CA 13
ATOM 20737 C C . ALA A 1 72 ? 1.188 -5.482 4.038 1.00 0.00 72 ALA A C 13
ATOM 20738 O O . ALA A 1 72 ? 0.005 -5.495 3.699 1.00 0.00 72 ALA A O 13
ATOM 20745 N N . GLY A 1 73 ? 1.792 -6.585 4.493 1.00 0.00 73 GLY A N 13
ATOM 20746 C CA . GLY A 1 73 ? 1.145 -7.905 4.553 1.00 0.00 73 GLY A CA 13
ATOM 20747 C C . GLY A 1 73 ? 0.727 -8.485 3.186 1.00 0.00 73 GLY A C 13
ATOM 20748 O O . GLY A 1 73 ? -0.214 -9.281 3.123 1.00 0.00 73 GLY A O 13
ATOM 20752 N N . ILE A 1 74 ? 1.391 -8.074 2.101 1.00 0.00 74 ILE A N 13
ATOM 20753 C CA . ILE A 1 74 ? 1.117 -8.470 0.705 1.00 0.00 74 ILE A CA 13
ATOM 20754 C C . ILE A 1 74 ? 2.161 -9.467 0.174 1.00 0.00 74 ILE A C 13
ATOM 20755 O O . ILE A 1 74 ? 3.168 -9.745 0.827 1.00 0.00 74 ILE A O 13
ATOM 20771 N N . THR A 1 75 ? 1.944 -9.985 -1.035 1.00 0.00 75 THR A N 13
ATOM 20772 C CA . THR A 1 75 ? 2.929 -10.794 -1.775 1.00 0.00 75 THR A CA 13
ATOM 20773 C C . THR A 1 75 ? 3.877 -9.917 -2.609 1.00 0.00 75 THR A C 13
ATOM 20774 O O . THR A 1 75 ? 3.514 -8.790 -2.966 1.00 0.00 75 THR A O 13
ATOM 20785 N N . PRO A 1 76 ? 5.072 -10.413 -2.997 1.00 0.00 76 PRO A N 13
ATOM 20786 C CA . PRO A 1 76 ? 5.919 -9.715 -3.970 1.00 0.00 76 PRO A CA 13
ATOM 20787 C C . PRO A 1 76 ? 5.221 -9.583 -5.337 1.00 0.00 76 PRO A C 13
ATOM 20788 O O . PRO A 1 76 ? 5.408 -8.585 -6.029 1.00 0.00 76 PRO A O 13
ATOM 20799 N N . GLU A 1 77 ? 4.353 -10.539 -5.691 1.00 0.00 77 GLU A N 13
ATOM 20800 C CA . GLU A 1 77 ? 3.538 -10.529 -6.918 1.00 0.00 77 GLU A CA 13
ATOM 20801 C C . GLU A 1 77 ? 2.444 -9.453 -6.921 1.00 0.00 77 GLU A C 13
ATOM 20802 O O . GLU A 1 77 ? 2.037 -9.003 -7.992 1.00 0.00 77 GLU A O 13
ATOM 20814 N N . ALA A 1 78 ? 1.985 -9.014 -5.748 1.00 0.00 78 ALA A N 13
ATOM 20815 C CA . ALA A 1 78 ? 1.144 -7.823 -5.619 1.00 0.00 78 ALA A CA 13
ATOM 20816 C C . ALA A 1 78 ? 1.999 -6.543 -5.594 1.00 0.00 78 ALA A C 13
ATOM 20817 O O . ALA A 1 78 ? 1.685 -5.580 -6.294 1.00 0.00 78 ALA A O 13
ATOM 20824 N N . LEU A 1 79 ? 3.113 -6.539 -4.848 1.00 0.00 79 LEU A N 13
ATOM 20825 C CA . LEU A 1 79 ? 3.991 -5.371 -4.690 1.00 0.00 79 LEU A CA 13
ATOM 20826 C C . LEU A 1 79 ? 4.543 -4.873 -6.041 1.00 0.00 79 LEU A C 13
ATOM 20827 O O . LEU A 1 79 ? 4.507 -3.678 -6.334 1.00 0.00 79 LEU A O 13
ATOM 20843 N N . LYS A 1 80 ? 5.004 -5.793 -6.896 1.00 0.00 80 LYS A N 13
ATOM 20844 C CA . LYS A 1 80 ? 5.536 -5.506 -8.244 1.00 0.00 80 LYS A CA 13
ATOM 20845 C C . LYS A 1 80 ? 4.536 -4.838 -9.195 1.00 0.00 80 LYS A C 13
ATOM 20846 O O . LYS A 1 80 ? 4.942 -4.228 -10.180 1.00 0.00 80 LYS A O 13
ATOM 20865 N N . VAL A 1 81 ? 3.238 -4.948 -8.917 1.00 0.00 81 VAL A N 13
ATOM 20866 C CA . VAL A 1 81 ? 2.174 -4.219 -9.622 1.00 0.00 81 VAL A CA 13
ATOM 20867 C C . VAL A 1 81 ? 2.032 -2.780 -9.120 1.00 0.00 81 VAL A C 13
ATOM 20868 O O . VAL A 1 81 ? 1.766 -1.888 -9.919 1.00 0.00 81 VAL A O 13
ATOM 20881 N N . ILE A 1 82 ? 2.254 -2.508 -7.830 1.00 0.00 82 ILE A N 13
ATOM 20882 C CA . ILE A 1 82 ? 2.100 -1.157 -7.243 1.00 0.00 82 ILE A CA 13
ATOM 20883 C C . ILE A 1 82 ? 2.995 -0.122 -7.957 1.00 0.00 82 ILE A C 13
ATOM 20884 O O . ILE A 1 82 ? 2.570 1.006 -8.201 1.00 0.00 82 ILE A O 13
ATOM 20900 N N . GLU A 1 83 ? 4.203 -0.502 -8.381 1.00 0.00 83 GLU A N 13
ATOM 20901 C CA . GLU A 1 83 ? 5.086 0.372 -9.180 1.00 0.00 83 GLU A CA 13
ATOM 20902 C C . GLU A 1 83 ? 4.537 0.678 -10.590 1.00 0.00 83 GLU A C 13
ATOM 20903 O O . GLU A 1 83 ? 4.767 1.768 -11.120 1.00 0.00 83 GLU A O 13
ATOM 20915 N N . LYS A 1 84 ? 3.755 -0.235 -11.184 1.00 0.00 84 LYS A N 13
ATOM 20916 C CA . LYS A 1 84 ? 3.009 0.011 -12.432 1.00 0.00 84 LYS A CA 13
ATOM 20917 C C . LYS A 1 84 ? 1.815 0.935 -12.191 1.00 0.00 84 LYS A C 13
ATOM 20918 O O . LYS A 1 84 ? 1.588 1.830 -13.002 1.00 0.00 84 LYS A O 13
ATOM 20937 N N . ILE A 1 85 ? 1.113 0.805 -11.059 1.00 0.00 85 ILE A N 13
ATOM 20938 C CA . ILE A 1 85 ? 0.070 1.766 -10.657 1.00 0.00 85 ILE A CA 13
ATOM 20939 C C . ILE A 1 85 ? 0.663 3.171 -10.472 1.00 0.00 85 ILE A C 13
ATOM 20940 O O . ILE A 1 85 ? 0.093 4.140 -10.964 1.00 0.00 85 ILE A O 13
ATOM 20956 N N . GLU A 1 86 ? 1.831 3.293 -9.836 1.00 0.00 86 GLU A N 13
ATOM 20957 C CA . GLU A 1 86 ? 2.516 4.579 -9.642 1.00 0.00 86 GLU A CA 13
ATOM 20958 C C . GLU A 1 86 ? 2.877 5.243 -10.986 1.00 0.00 86 GLU A C 13
ATOM 20959 O O . GLU A 1 86 ? 2.644 6.443 -11.162 1.00 0.00 86 GLU A O 13
ATOM 20971 N N . LYS A 1 87 ? 3.342 4.456 -11.967 1.00 0.00 87 LYS A N 13
ATOM 20972 C CA . LYS A 1 87 ? 3.622 4.925 -13.333 1.00 0.00 87 LYS A CA 13
ATOM 20973 C C . LYS A 1 87 ? 2.348 5.333 -14.082 1.00 0.00 87 LYS A C 13
ATOM 20974 O O . LYS A 1 87 ? 2.289 6.430 -14.634 1.00 0.00 87 LYS A O 13
ATOM 20993 N N . GLU A 1 88 ? 1.321 4.484 -14.093 1.00 0.00 88 GLU A N 13
ATOM 20994 C CA . GLU A 1 88 ? 0.087 4.725 -14.855 1.00 0.00 88 GLU A CA 13
ATOM 20995 C C . GLU A 1 88 ? -0.809 5.816 -14.251 1.00 0.00 88 GLU A C 13
ATOM 20996 O O . GLU A 1 88 ? -1.456 6.543 -14.999 1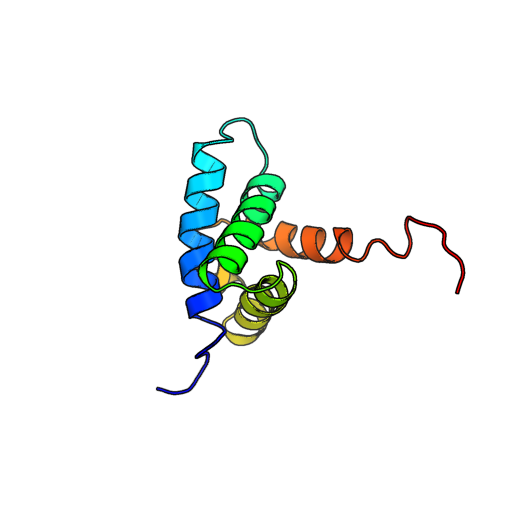.00 0.00 88 GLU A O 13
ATOM 21008 N N . GLU A 1 89 ? -0.832 5.987 -12.926 1.00 0.00 89 GLU A N 13
ATOM 21009 C CA . GLU A 1 89 ? -1.558 7.089 -12.274 1.00 0.00 89 GLU A CA 13
ATOM 21010 C C . GLU A 1 89 ? -0.788 8.421 -12.379 1.00 0.00 89 GLU A C 13
ATOM 21011 O O . GLU A 1 89 ? -1.399 9.489 -12.444 1.00 0.00 89 GLU A O 13
ATOM 21023 N N . GLY A 1 90 ? 0.546 8.362 -12.476 1.00 0.00 90 GLY A N 13
ATOM 21024 C CA . GLY A 1 90 ? 1.409 9.528 -12.707 1.00 0.00 90 GLY A CA 13
ATOM 21025 C C . GLY A 1 90 ? 1.394 10.023 -14.161 1.00 0.00 90 GLY A C 13
ATOM 21026 O O . GLY A 1 90 ? 1.442 11.230 -14.407 1.00 0.00 90 GLY A O 13
ATOM 21030 N N . SER A 1 91 ? 1.270 9.098 -15.118 1.00 0.00 91 SER A N 13
ATOM 21031 C CA . SER A 1 91 ? 1.256 9.342 -16.572 1.00 0.00 91 SER A CA 13
ATOM 21032 C C . SER A 1 91 ? -0.100 8.989 -17.203 1.00 0.00 91 SER A C 13
ATOM 21033 O O . SER A 1 91 ? -0.163 8.388 -18.278 1.00 0.00 91 SER A O 13
ATOM 21041 N N . LEU A 1 92 ? -1.203 9.343 -16.531 1.00 0.00 92 LEU A N 13
ATOM 21042 C CA . LEU A 1 92 ? -2.564 8.899 -16.882 1.00 0.00 92 LEU A CA 13
ATOM 21043 C C . LEU A 1 92 ? -3.066 9.328 -18.274 1.00 0.00 92 LEU A C 13
ATOM 21044 O O . LEU A 1 92 ? -3.983 8.707 -18.809 1.00 0.00 92 LEU A O 13
ATOM 21060 N N . GLU A 1 93 ? -2.416 10.304 -18.914 1.00 0.00 93 GLU A N 13
ATOM 21061 C CA . GLU A 1 93 ? -2.676 10.700 -20.307 1.00 0.00 93 GLU A CA 13
ATOM 21062 C C . GLU A 1 93 ? -2.274 9.625 -21.342 1.00 0.00 93 GLU A C 13
ATOM 21063 O O . GLU A 1 93 ? -2.768 9.642 -22.471 1.00 0.00 93 GLU A O 13
ATOM 21075 N N . HIS A 1 94 ? -1.402 8.678 -20.970 1.00 0.00 94 HIS A N 13
ATOM 21076 C CA . HIS A 1 94 ? -1.045 7.514 -21.796 1.00 0.00 94 HIS A CA 13
ATOM 21077 C C . HIS A 1 94 ? -2.109 6.396 -21.757 1.00 0.00 94 HIS A C 13
ATOM 21078 O O . HIS A 1 94 ? -2.099 5.509 -22.615 1.00 0.00 94 HIS A O 13
ATOM 21092 N N . HIS A 1 95 ? -3.027 6.423 -20.783 1.00 0.00 95 HIS A N 13
ATOM 21093 C CA . HIS A 1 95 ? -4.129 5.466 -20.639 1.00 0.00 95 HIS A CA 13
ATOM 21094 C C . HIS A 1 95 ? -5.406 5.960 -21.351 1.00 0.00 95 HIS A C 13
ATOM 21095 O O . HIS A 1 95 ? -5.582 7.160 -21.580 1.00 0.00 95 HIS A O 13
ATOM 21109 N N . HIS A 1 96 ? -6.315 5.046 -21.701 1.0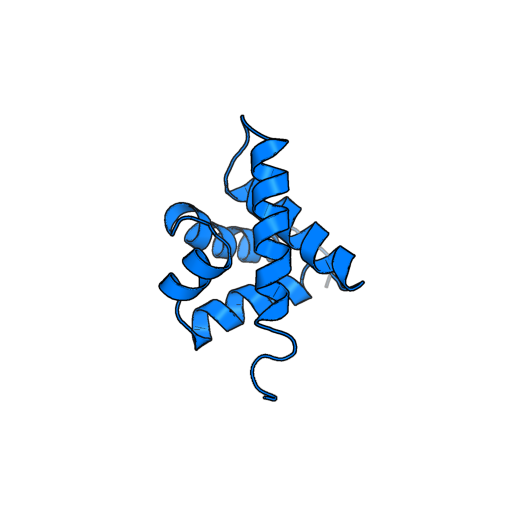0 0.00 96 HIS A N 13
ATOM 21110 C CA . HIS A 1 96 ? -7.581 5.383 -22.366 1.00 0.00 96 HIS A CA 13
ATOM 21111 C C . HIS A 1 96 ? -8.533 6.161 -21.436 1.00 0.00 96 HIS A C 13
ATOM 21112 O O . HIS A 1 96 ? -8.656 5.845 -20.250 1.00 0.00 96 HIS A O 13
ATOM 21126 N N . HIS A 1 97 ? -9.213 7.176 -21.974 1.00 0.00 97 HIS A N 13
ATOM 21127 C CA . HIS A 1 97 ? -10.205 8.016 -21.282 1.00 0.00 97 HIS A CA 13
ATOM 21128 C C . HIS A 1 97 ? -11.470 8.189 -22.145 1.00 0.00 97 HIS A C 13
ATOM 21129 O O . HIS A 1 97 ? -11.414 8.081 -23.375 1.00 0.00 97 HIS A O 13
ATOM 21143 N N . HIS A 1 98 ? -12.605 8.488 -21.503 1.00 0.00 98 HIS A N 13
ATOM 21144 C CA . HIS A 1 98 ? -13.915 8.665 -22.147 1.00 0.00 98 HIS A CA 13
ATOM 21145 C C . HIS A 1 98 ? -14.624 9.943 -21.659 1.00 0.00 98 HIS A C 13
ATOM 21146 O O . HIS A 1 98 ? -14.468 10.349 -20.502 1.00 0.00 98 HIS A O 13
ATOM 21160 N N . HIS A 1 99 ? -15.412 10.569 -22.543 1.00 0.00 99 HIS A N 13
ATOM 21161 C CA . HIS A 1 99 ? -16.197 11.785 -22.278 1.00 0.00 99 HIS A CA 13
ATOM 21162 C C . HIS A 1 99 ? -17.598 11.490 -21.696 1.00 0.00 99 HIS A C 13
ATOM 21163 O O . HIS A 1 99 ? -18.258 10.520 -22.144 1.00 0.00 99 HIS A O 13
ATOM 21178 N N . GLY A 1 1 ? 15.264 6.256 14.450 1.00 0.00 1 GLY A N 14
ATOM 21179 C CA . GLY A 1 1 ? 14.080 6.479 13.596 1.00 0.00 1 GLY A CA 14
ATOM 21180 C C . GLY A 1 1 ? 13.934 7.949 13.244 1.00 0.00 1 GLY A C 14
ATOM 21181 O O . GLY A 1 1 ? 13.237 8.689 13.939 1.00 0.00 1 GLY A O 14
ATOM 21187 N N . GLU A 1 2 ? 14.613 8.390 12.184 1.00 0.00 2 GLU A N 14
ATOM 21188 C CA . GLU A 1 2 ? 14.682 9.786 11.722 1.00 0.00 2 GLU A CA 14
ATOM 21189 C C . GLU A 1 2 ? 14.622 9.928 10.181 1.00 0.00 2 GLU A C 14
ATOM 21190 O O . GLU A 1 2 ? 14.878 11.006 9.642 1.00 0.00 2 GLU A O 14
ATOM 21202 N N . GLU A 1 3 ? 14.274 8.855 9.459 1.00 0.00 3 GLU A N 14
ATOM 21203 C CA . GLU A 1 3 ? 14.203 8.813 7.982 1.00 0.00 3 GLU A CA 14
ATOM 21204 C C . GLU A 1 3 ? 12.831 8.347 7.453 1.00 0.00 3 GLU A C 14
ATOM 21205 O O . GLU A 1 3 ? 12.486 8.601 6.299 1.00 0.00 3 GLU A O 14
ATOM 21217 N N . GLU A 1 4 ? 12.031 7.695 8.299 1.00 0.00 4 GLU A N 14
ATOM 21218 C CA . GLU A 1 4 ? 10.726 7.096 7.989 1.00 0.00 4 GLU A CA 14
ATOM 21219 C C . GLU A 1 4 ? 9.535 7.810 8.665 1.00 0.00 4 GLU A C 14
ATOM 21220 O O . GLU A 1 4 ? 8.417 7.290 8.655 1.00 0.00 4 GLU A O 14
ATOM 21232 N N . LYS A 1 5 ? 9.764 9.003 9.240 1.00 0.00 5 LYS A N 14
ATOM 21233 C CA . LYS A 1 5 ? 8.828 9.751 10.109 1.00 0.00 5 LYS A CA 14
ATOM 21234 C C . LYS A 1 5 ? 7.435 9.961 9.504 1.00 0.00 5 LYS A C 14
ATOM 21235 O O . LYS A 1 5 ? 6.438 9.851 10.211 1.00 0.00 5 LYS A O 14
ATOM 21254 N N . GLU A 1 6 ? 7.379 10.236 8.203 1.00 0.00 6 GLU A N 14
ATOM 21255 C CA . GLU A 1 6 ? 6.160 10.414 7.393 1.00 0.00 6 GLU A CA 14
ATOM 21256 C C . GLU A 1 6 ? 6.074 9.351 6.274 1.00 0.00 6 GLU A C 14
ATOM 21257 O O . GLU A 1 6 ? 5.528 9.613 5.200 1.00 0.00 6 GLU A O 14
ATOM 21269 N N . ILE A 1 7 ? 6.658 8.167 6.508 1.00 0.00 7 ILE A N 14
ATOM 21270 C CA . ILE A 1 7 ? 6.793 7.067 5.538 1.00 0.00 7 ILE A CA 14
ATOM 21271 C C . ILE A 1 7 ? 6.265 5.745 6.121 1.00 0.00 7 ILE A C 14
ATOM 21272 O O . ILE A 1 7 ? 5.346 5.166 5.554 1.00 0.00 7 ILE A O 14
ATOM 21288 N N . ASP A 1 8 ? 6.785 5.266 7.261 1.00 0.00 8 ASP A N 14
ATOM 21289 C CA . ASP A 1 8 ? 6.367 3.976 7.853 1.00 0.00 8 ASP A CA 14
ATOM 21290 C C . ASP A 1 8 ? 4.881 3.994 8.254 1.00 0.00 8 ASP A C 14
ATOM 21291 O O . ASP A 1 8 ? 4.118 3.076 7.938 1.00 0.00 8 ASP A O 14
ATOM 21300 N N . LYS A 1 9 ? 4.440 5.106 8.853 1.00 0.00 9 LYS A N 14
ATOM 21301 C CA . LYS A 1 9 ? 3.029 5.372 9.175 1.00 0.00 9 LYS A CA 14
ATOM 21302 C C . LYS A 1 9 ? 2.123 5.449 7.939 1.00 0.00 9 LYS A C 14
ATOM 21303 O O . LYS A 1 9 ? 0.922 5.249 8.077 1.00 0.00 9 LYS A O 14
ATOM 21322 N N . LEU A 1 10 ? 2.674 5.676 6.741 1.00 0.00 10 LEU A N 14
ATOM 21323 C CA . LEU A 1 10 ? 1.940 5.631 5.469 1.00 0.00 10 LEU A CA 14
ATOM 21324 C C . LEU A 1 10 ? 1.860 4.217 4.860 1.00 0.00 10 LEU A C 14
ATOM 21325 O O . LEU A 1 10 ? 1.075 4.002 3.936 1.00 0.00 10 LEU A O 14
ATOM 21341 N N . VAL A 1 11 ? 2.606 3.239 5.393 1.00 0.00 11 VAL A N 14
ATOM 21342 C CA . VAL A 1 11 ? 2.491 1.814 5.021 1.00 0.00 11 VAL A CA 14
ATOM 21343 C C . VAL A 1 11 ? 1.626 1.030 6.014 1.00 0.00 11 VAL A C 14
ATOM 21344 O O . VAL A 1 11 ? 0.907 0.113 5.627 1.00 0.00 11 VAL A O 14
ATOM 21357 N N . GLU A 1 12 ? 1.634 1.413 7.290 1.00 0.00 12 GLU A N 14
ATOM 21358 C CA . GLU A 1 12 ? 0.911 0.712 8.363 1.00 0.00 12 GLU A CA 14
ATOM 21359 C C . GLU A 1 12 ? -0.608 0.662 8.124 1.00 0.00 12 GLU A C 14
ATOM 21360 O O . GLU A 1 12 ? -1.240 -0.398 8.172 1.00 0.00 12 GLU A O 14
ATOM 21372 N N . LEU A 1 13 ? -1.202 1.824 7.844 1.00 0.00 13 LEU A N 14
ATOM 21373 C CA . LEU A 1 13 ? -2.618 1.936 7.493 1.00 0.00 13 LEU A CA 14
ATOM 21374 C C . LEU A 1 13 ? -2.929 1.391 6.086 1.00 0.00 13 LEU A C 14
ATOM 21375 O O . LEU A 1 13 ? -4.042 0.930 5.840 1.00 0.00 13 LEU A O 14
ATOM 21391 N N . PHE A 1 14 ? -1.950 1.381 5.175 1.00 0.00 14 PHE A N 14
ATOM 21392 C CA . PHE A 1 14 ? -2.092 0.781 3.848 1.00 0.00 14 PHE A CA 14
ATOM 21393 C C . PHE A 1 14 ? -2.210 -0.748 3.950 1.00 0.00 14 PHE A C 14
ATOM 21394 O O . PHE A 1 14 ? -3.008 -1.347 3.230 1.00 0.00 14 PHE A O 14
ATOM 21411 N N . ALA A 1 15 ? -1.506 -1.374 4.900 1.00 0.00 15 ALA A N 14
ATOM 21412 C CA . ALA A 1 15 ? -1.564 -2.819 5.115 1.00 0.00 15 ALA A CA 14
ATOM 21413 C C . ALA A 1 15 ? -2.972 -3.305 5.492 1.00 0.00 15 ALA A C 14
ATOM 21414 O O . ALA A 1 15 ? -3.539 -4.197 4.857 1.00 0.00 15 ALA A O 14
ATOM 21421 N N . GLN A 1 16 ? -3.566 -2.673 6.509 1.00 0.00 16 GLN A N 14
ATOM 21422 C CA . GLN A 1 16 ? -4.907 -3.018 6.985 1.00 0.00 16 GLN A CA 14
ATOM 21423 C C . GLN A 1 16 ? -6.007 -2.591 5.997 1.00 0.00 16 GLN A C 14
ATOM 21424 O O . GLN A 1 16 ? -7.033 -3.265 5.890 1.00 0.00 16 GLN A O 14
ATOM 21438 N N . ALA A 1 17 ? -5.779 -1.529 5.212 1.00 0.00 17 ALA A N 14
ATOM 21439 C CA . ALA A 1 17 ? -6.692 -1.124 4.142 1.00 0.00 17 ALA A CA 14
ATOM 21440 C C . ALA A 1 17 ? -6.660 -2.099 2.947 1.00 0.00 17 ALA A C 14
ATOM 21441 O O . ALA A 1 17 ? -7.700 -2.365 2.346 1.00 0.00 17 ALA A O 14
ATOM 21448 N N . TYR A 1 18 ? -5.496 -2.680 2.625 1.00 0.00 18 TYR A N 14
ATOM 21449 C CA . TYR A 1 18 ? -5.377 -3.722 1.600 1.00 0.00 18 TYR A CA 14
ATOM 21450 C C . TYR A 1 18 ? -6.069 -5.014 2.045 1.00 0.00 18 TYR A C 14
ATOM 21451 O O . TYR A 1 18 ? -6.769 -5.642 1.251 1.00 0.00 18 TYR A O 14
ATOM 21469 N N . GLU A 1 19 ? -5.953 -5.378 3.324 1.00 0.00 19 GLU A N 14
ATOM 21470 C CA . GLU A 1 19 ? -6.703 -6.512 3.878 1.00 0.00 19 GLU A CA 14
ATOM 21471 C C . GLU A 1 19 ? -8.214 -6.273 3.838 1.00 0.00 19 GLU A C 14
ATOM 21472 O O . GLU A 1 19 ? -8.957 -7.164 3.426 1.00 0.00 19 GLU A O 14
ATOM 21484 N N . ASP A 1 20 ? -8.677 -5.067 4.185 1.00 0.00 20 ASP A N 14
ATOM 21485 C CA . ASP A 1 20 ? -10.086 -4.702 4.037 1.00 0.00 20 ASP A CA 14
ATOM 21486 C C . ASP A 1 20 ? -10.542 -4.820 2.576 1.00 0.00 20 ASP A C 14
ATOM 21487 O O . ASP A 1 20 ? -11.603 -5.384 2.304 1.00 0.00 20 ASP A O 14
ATOM 21496 N N . ALA A 1 21 ? -9.714 -4.376 1.627 1.00 0.00 21 ALA A N 14
ATOM 21497 C CA . ALA A 1 21 ? -10.023 -4.448 0.205 1.00 0.00 21 ALA A CA 14
ATOM 21498 C C . ALA A 1 21 ? -10.103 -5.886 -0.317 1.00 0.00 21 ALA A C 14
ATOM 21499 O O . ALA A 1 21 ? -11.039 -6.239 -1.038 1.00 0.00 21 ALA A O 14
ATOM 21506 N N . ARG A 1 22 ? -9.163 -6.739 0.094 1.00 0.00 22 ARG A N 14
ATOM 21507 C CA . ARG A 1 22 ? -9.129 -8.156 -0.267 1.00 0.00 22 ARG A CA 14
ATOM 21508 C C . ARG A 1 22 ? -10.325 -8.923 0.321 1.00 0.00 22 ARG A C 14
ATOM 21509 O O . ARG A 1 22 ? -10.894 -9.780 -0.354 1.00 0.00 22 ARG A O 14
ATOM 21530 N N . GLU A 1 23 ? -10.759 -8.582 1.537 1.00 0.00 23 GLU A N 14
ATOM 21531 C CA . GLU A 1 23 ? -11.950 -9.160 2.184 1.00 0.00 23 GLU A CA 14
ATOM 21532 C C . GLU A 1 23 ? -13.280 -8.652 1.598 1.00 0.00 23 GLU A C 14
ATOM 21533 O O . GLU A 1 23 ? -14.229 -9.431 1.494 1.00 0.00 23 GLU A O 14
ATOM 21545 N N . LYS A 1 24 ? -13.377 -7.377 1.185 1.00 0.00 24 LYS A N 14
ATOM 21546 C CA . LYS A 1 24 ? -14.608 -6.807 0.589 1.00 0.00 24 LYS A CA 14
ATOM 21547 C C . LYS A 1 24 ? -14.789 -7.174 -0.897 1.00 0.00 24 LYS A C 14
ATOM 21548 O O . LYS A 1 24 ? -15.920 -7.200 -1.383 1.00 0.00 24 LYS A O 14
ATOM 21567 N N . LYS A 1 25 ? -13.693 -7.498 -1.604 1.00 0.00 25 LYS A N 14
ATOM 21568 C CA . LYS A 1 25 ? -13.640 -7.860 -3.038 1.00 0.00 25 LYS A CA 14
ATOM 21569 C C . LYS A 1 25 ? -12.926 -9.203 -3.252 1.00 0.00 25 LYS A C 14
ATOM 21570 O O . LYS A 1 25 ? -11.885 -9.249 -3.907 1.00 0.00 25 LYS A O 14
ATOM 21589 N N . ARG A 1 26 ? -13.479 -10.315 -2.753 1.00 0.00 26 ARG A N 14
ATOM 21590 C CA . ARG A 1 26 ? -12.852 -11.661 -2.863 1.00 0.00 26 ARG A CA 14
ATOM 21591 C C . ARG A 1 26 ? -12.621 -12.102 -4.314 1.00 0.00 26 ARG A C 14
ATOM 21592 O O . ARG A 1 26 ? -11.626 -12.763 -4.610 1.00 0.00 26 ARG A O 14
ATOM 21613 N N . ASN A 1 27 ? -13.520 -11.691 -5.213 1.00 0.00 27 ASN A N 14
ATOM 21614 C CA . ASN A 1 27 ? -13.447 -11.948 -6.656 1.00 0.00 27 ASN A CA 14
ATOM 21615 C C . ASN A 1 27 ? -12.663 -10.855 -7.430 1.00 0.00 27 ASN A C 14
ATOM 21616 O O . ASN A 1 27 ? -12.641 -10.859 -8.664 1.00 0.00 27 ASN A O 14
ATOM 21627 N N . GLY A 1 28 ? -12.053 -9.898 -6.717 1.00 0.00 28 GLY A N 14
ATOM 21628 C CA . GLY A 1 28 ? -11.289 -8.770 -7.256 1.00 0.00 28 GLY A CA 14
ATOM 21629 C C . GLY A 1 28 ? -9.873 -9.124 -7.733 1.00 0.00 28 GLY A C 14
ATOM 21630 O O . GLY A 1 28 ? -9.512 -10.291 -7.911 1.00 0.00 28 GLY A O 14
ATOM 21634 N N . THR A 1 29 ? -9.065 -8.083 -7.925 1.00 0.00 29 THR A N 14
ATOM 21635 C CA . THR A 1 29 ? -7.675 -8.127 -8.411 1.00 0.00 29 THR A CA 14
ATOM 21636 C C . THR A 1 29 ? -6.706 -7.454 -7.435 1.00 0.00 29 THR A C 14
ATOM 21637 O O . THR A 1 29 ? -7.109 -6.527 -6.722 1.00 0.00 29 THR A O 14
ATOM 21648 N N . PRO A 1 30 ? -5.411 -7.837 -7.426 1.00 0.00 30 PRO A N 14
ATOM 21649 C CA . PRO A 1 30 ? -4.412 -7.168 -6.600 1.00 0.00 30 PRO A CA 14
ATOM 21650 C C . PRO A 1 30 ? -4.271 -5.673 -6.933 1.00 0.00 30 PRO A C 14
ATOM 21651 O O . PRO A 1 30 ? -4.065 -4.879 -6.014 1.00 0.00 30 PRO A O 14
ATOM 21662 N N . GLU A 1 31 ? -4.443 -5.251 -8.196 1.00 0.00 31 GLU A N 14
ATOM 21663 C CA . GLU A 1 31 ? -4.448 -3.818 -8.532 1.00 0.00 31 GLU A CA 14
ATOM 21664 C C . GLU A 1 31 ? -5.615 -3.070 -7.877 1.00 0.00 31 GLU A C 14
ATOM 21665 O O . GLU A 1 31 ? -5.414 -1.998 -7.307 1.00 0.00 31 GLU A O 14
ATOM 21677 N N . GLU A 1 32 ? -6.828 -3.628 -7.907 1.00 0.00 32 GLU A N 14
ATOM 21678 C CA . GLU A 1 32 ? -8.000 -2.966 -7.334 1.00 0.00 32 GLU A CA 14
ATOM 21679 C C . GLU A 1 32 ? -7.951 -2.953 -5.798 1.00 0.00 32 GLU A C 14
ATOM 21680 O O . GLU A 1 32 ? -8.391 -1.979 -5.180 1.00 0.00 32 GLU A O 14
ATOM 21692 N N . TRP A 1 33 ? -7.369 -3.982 -5.167 1.00 0.00 33 TRP A N 14
ATOM 21693 C CA . TRP A 1 33 ? -7.159 -3.997 -3.720 1.00 0.00 33 TRP A CA 14
ATOM 21694 C C . TRP A 1 33 ? -6.116 -2.972 -3.280 1.00 0.00 33 TRP A C 14
ATOM 21695 O O . TRP A 1 33 ? -6.366 -2.239 -2.321 1.00 0.00 33 TRP A O 14
ATOM 21716 N N . VAL A 1 34 ? -4.985 -2.848 -3.994 1.00 0.00 34 VAL A N 14
ATOM 21717 C CA . VAL A 1 34 ? -4.009 -1.792 -3.686 1.00 0.00 34 VAL A CA 14
ATOM 21718 C C . VAL A 1 34 ? -4.618 -0.408 -3.948 1.00 0.00 34 VAL A C 14
ATOM 21719 O O . VAL A 1 34 ? -4.422 0.493 -3.137 1.00 0.00 34 VAL A O 14
ATOM 21732 N N . ARG A 1 35 ? -5.414 -0.223 -5.010 1.00 0.00 35 ARG A N 14
ATOM 21733 C CA . ARG A 1 35 ? -6.068 1.064 -5.306 1.00 0.00 35 ARG A CA 14
ATOM 21734 C C . ARG A 1 35 ? -7.048 1.497 -4.210 1.00 0.00 35 ARG A C 14
ATOM 21735 O O . ARG A 1 35 ? -7.006 2.654 -3.790 1.00 0.00 35 ARG A O 14
ATOM 21756 N N . ASP A 1 36 ? -7.886 0.589 -3.703 1.00 0.00 36 ASP A N 14
ATOM 21757 C CA . ASP A 1 36 ? -8.807 0.915 -2.599 1.00 0.00 36 ASP A CA 14
ATOM 21758 C C . ASP A 1 36 ? -8.047 1.167 -1.282 1.00 0.00 36 ASP A C 14
ATOM 21759 O O . ASP A 1 36 ? -8.425 2.035 -0.492 1.00 0.00 36 ASP A O 14
ATOM 21768 N N . ALA A 1 37 ? -6.925 0.466 -1.080 1.00 0.00 37 ALA A N 14
ATOM 21769 C CA . ALA A 1 37 ? -6.055 0.645 0.076 1.00 0.00 37 ALA A CA 14
ATOM 21770 C C . ALA A 1 37 ? -5.318 1.990 0.087 1.00 0.00 37 ALA A C 14
ATOM 21771 O O . ALA A 1 37 ? -5.300 2.661 1.120 1.00 0.00 37 ALA A O 14
ATOM 21778 N N . ILE A 1 38 ? -4.741 2.401 -1.049 1.00 0.00 38 ILE A N 14
ATOM 21779 C CA . ILE A 1 38 ? -4.073 3.699 -1.206 1.00 0.00 38 ILE A CA 14
ATOM 21780 C C . ILE A 1 38 ? -5.044 4.846 -0.887 1.00 0.00 38 ILE A C 14
ATOM 21781 O O . ILE A 1 38 ? -4.648 5.801 -0.222 1.00 0.00 38 ILE A O 14
ATOM 21797 N N . GLU A 1 39 ? -6.314 4.759 -1.305 1.00 0.00 39 GLU A N 14
ATOM 21798 C CA . GLU A 1 39 ? -7.300 5.793 -1.015 1.00 0.00 39 GLU A CA 14
ATOM 21799 C C . GLU A 1 39 ? -7.510 5.905 0.492 1.00 0.00 39 GLU A C 14
ATOM 21800 O O . GLU A 1 39 ? -7.311 6.985 1.038 1.00 0.00 39 GLU A O 14
ATOM 21812 N N . GLU A 1 40 ? -7.808 4.809 1.201 1.00 0.00 40 GLU A N 14
ATOM 21813 C CA . GLU A 1 40 ? -8.112 4.907 2.628 1.00 0.00 40 GLU A CA 14
ATOM 21814 C C . GLU A 1 40 ? -6.875 5.316 3.443 1.00 0.00 40 GLU A C 14
ATOM 21815 O O . GLU A 1 40 ? -6.982 6.116 4.372 1.00 0.00 40 GLU A O 14
ATOM 21827 N N . ALA A 1 41 ? -5.688 4.857 3.036 1.00 0.00 41 ALA A N 14
ATOM 21828 C CA . ALA A 1 41 ? -4.405 5.289 3.582 1.00 0.00 41 ALA A CA 14
ATOM 21829 C C . ALA A 1 41 ? -4.144 6.798 3.400 1.00 0.00 41 ALA A C 14
ATOM 21830 O O . ALA A 1 41 ? -3.568 7.429 4.285 1.00 0.00 41 ALA A O 14
ATOM 21837 N N . ALA A 1 42 ? -4.597 7.398 2.294 1.00 0.00 42 ALA A N 14
ATOM 21838 C CA . ALA A 1 42 ? -4.573 8.845 2.087 1.00 0.00 42 ALA A CA 14
ATOM 21839 C C . ALA A 1 42 ? -5.633 9.570 2.940 1.00 0.00 42 ALA A C 14
ATOM 21840 O O . ALA A 1 42 ? -5.311 10.535 3.642 1.00 0.00 42 ALA A O 14
ATOM 21847 N N . ARG A 1 43 ? -6.887 9.087 2.929 1.00 0.00 43 ARG A N 14
ATOM 21848 C CA . ARG A 1 43 ? -8.024 9.714 3.632 1.00 0.00 43 ARG A CA 14
ATOM 21849 C C . ARG A 1 43 ? -7.835 9.759 5.150 1.00 0.00 43 ARG A C 14
ATOM 21850 O O . ARG A 1 43 ? -8.191 10.756 5.779 1.00 0.00 43 ARG A O 14
ATOM 21871 N N . ARG A 1 44 ? -7.241 8.710 5.731 1.00 0.00 44 ARG A N 14
ATOM 21872 C CA . ARG A 1 44 ? -6.992 8.555 7.180 1.00 0.00 44 ARG A CA 14
ATOM 21873 C C . ARG A 1 44 ? -6.136 9.682 7.772 1.00 0.00 44 ARG A C 14
ATOM 21874 O O . ARG A 1 44 ? -6.306 10.024 8.942 1.00 0.00 44 ARG A O 14
ATOM 21895 N N . VAL A 1 45 ? -5.240 10.261 6.967 1.00 0.00 45 VAL A N 14
ATOM 21896 C CA . VAL A 1 45 ? -4.284 11.315 7.374 1.00 0.00 45 VAL A CA 14
ATOM 21897 C C . VAL A 1 45 ? -4.580 12.672 6.716 1.00 0.00 45 VAL A C 14
ATOM 21898 O O . VAL A 1 45 ? -4.007 13.692 7.103 1.00 0.00 45 VAL A O 14
ATOM 21911 N N . GLY A 1 46 ? -5.457 12.690 5.706 1.00 0.00 46 GLY A N 14
ATOM 21912 C CA . GLY A 1 46 ? -5.782 13.875 4.906 1.00 0.00 46 GLY A CA 14
ATOM 21913 C C . GLY A 1 46 ? -4.718 14.228 3.856 1.00 0.00 46 GLY A C 14
ATOM 21914 O O . GLY A 1 46 ? -4.460 15.412 3.626 1.00 0.00 46 GLY A O 14
ATOM 21918 N N . ARG A 1 47 ? -4.071 13.223 3.244 1.00 0.00 47 ARG A N 14
ATOM 21919 C CA . ARG A 1 47 ? -3.035 13.398 2.196 1.00 0.00 47 ARG A CA 14
ATOM 21920 C C . ARG A 1 47 ? -3.581 13.136 0.783 1.00 0.00 47 ARG A C 14
ATOM 21921 O O . ARG A 1 47 ? -4.685 12.621 0.613 1.00 0.00 47 ARG A O 14
ATOM 21942 N N . SER A 1 48 ? -2.801 13.510 -0.234 1.00 0.00 48 SER A N 14
ATOM 21943 C CA . SER A 1 48 ? -3.032 13.126 -1.638 1.00 0.00 48 SER A CA 14
ATOM 21944 C C . SER A 1 48 ? -2.625 11.667 -1.872 1.00 0.00 48 SER A C 14
ATOM 21945 O O . SER A 1 48 ? -1.699 11.172 -1.219 1.00 0.00 48 SER A O 14
ATOM 21953 N N . ARG A 1 49 ? -3.232 10.986 -2.860 1.00 0.00 49 ARG A N 14
ATOM 21954 C CA . ARG A 1 49 ? -2.783 9.639 -3.265 1.00 0.00 49 ARG A CA 14
ATOM 21955 C C . ARG A 1 49 ? -1.339 9.629 -3.782 1.00 0.00 49 ARG A C 14
ATOM 21956 O O . ARG A 1 49 ? -0.613 8.674 -3.544 1.00 0.00 49 ARG A O 14
ATOM 21977 N N . SER A 1 50 ? -0.867 10.726 -4.374 1.00 0.00 50 SER A N 14
ATOM 21978 C CA . SER A 1 50 ? 0.534 10.875 -4.802 1.00 0.00 50 SER A CA 14
ATOM 21979 C C . SER A 1 50 ? 1.537 10.750 -3.639 1.00 0.00 50 SER A C 14
ATOM 21980 O O . SER A 1 50 ? 2.626 10.199 -3.812 1.00 0.00 50 SER A O 14
ATOM 21988 N N . ARG A 1 51 ? 1.162 11.183 -2.423 1.00 0.00 51 ARG A N 14
ATOM 21989 C CA . ARG A 1 51 ? 2.037 11.112 -1.235 1.00 0.00 51 ARG A CA 14
ATOM 21990 C C . ARG A 1 51 ? 2.131 9.710 -0.641 1.00 0.00 51 ARG A C 14
ATOM 21991 O O . ARG A 1 51 ? 3.230 9.240 -0.376 1.00 0.00 51 ARG A O 14
ATOM 22012 N N . VAL A 1 52 ? 1.006 9.026 -0.440 1.00 0.00 52 VAL A N 14
ATOM 22013 C CA . VAL A 1 52 ? 1.010 7.621 0.025 1.00 0.00 52 VAL A CA 14
ATOM 22014 C C . VAL A 1 52 ? 1.717 6.711 -0.982 1.00 0.00 52 VAL A C 14
ATOM 22015 O O . VAL A 1 52 ? 2.453 5.811 -0.578 1.00 0.00 52 VAL A O 14
ATOM 22028 N N . VAL A 1 53 ? 1.584 7.002 -2.280 1.00 0.00 53 VAL A N 14
ATOM 22029 C CA . VAL A 1 53 ? 2.366 6.341 -3.344 1.00 0.00 53 VAL A CA 14
ATOM 22030 C C . VAL A 1 53 ? 3.863 6.589 -3.165 1.00 0.00 53 VAL A C 14
ATOM 22031 O O . VAL A 1 53 ? 4.629 5.646 -3.035 1.00 0.00 53 VAL A O 14
ATOM 22044 N N . GLU A 1 54 ? 4.301 7.840 -3.081 1.00 0.00 54 GLU A N 14
ATOM 22045 C CA . GLU A 1 54 ? 5.698 8.207 -2.824 1.00 0.00 54 GLU A CA 14
ATOM 22046 C C . GLU A 1 54 ? 6.229 7.541 -1.544 1.00 0.00 54 GLU A C 14
ATOM 22047 O O . GLU A 1 54 ? 7.376 7.101 -1.509 1.00 0.00 54 GLU A O 14
ATOM 22059 N N . ALA A 1 55 ? 5.388 7.402 -0.520 1.00 0.00 55 ALA A N 14
ATOM 22060 C CA . ALA A 1 55 ? 5.765 6.846 0.774 1.00 0.00 55 ALA A CA 14
ATOM 22061 C C . ALA A 1 55 ? 5.938 5.327 0.734 1.00 0.00 55 ALA A C 14
ATOM 22062 O O . ALA A 1 55 ? 7.030 4.839 1.030 1.00 0.00 55 ALA A O 14
ATOM 22069 N N . LEU A 1 56 ? 4.915 4.570 0.313 1.00 0.00 56 LEU A N 14
ATOM 22070 C CA . LEU A 1 56 ? 5.023 3.109 0.267 1.00 0.00 56 LEU A CA 14
ATOM 22071 C C . LEU A 1 56 ? 6.103 2.675 -0.734 1.00 0.00 56 LEU A C 14
ATOM 22072 O O . LEU A 1 56 ? 6.804 1.688 -0.508 1.00 0.00 56 LEU A O 14
ATOM 22088 N N . ARG A 1 57 ? 6.285 3.445 -1.815 1.00 0.00 57 ARG A N 14
ATOM 22089 C CA . ARG A 1 57 ? 7.255 3.166 -2.853 1.00 0.00 57 ARG A CA 14
ATOM 22090 C C . ARG A 1 57 ? 8.695 3.486 -2.443 1.00 0.00 57 ARG A C 14
ATOM 22091 O O . ARG A 1 57 ? 9.574 2.650 -2.640 1.00 0.00 57 ARG A O 14
ATOM 22112 N N . ARG A 1 58 ? 8.950 4.642 -1.810 1.00 0.00 58 ARG A N 14
ATOM 22113 C CA . ARG A 1 58 ? 10.297 4.985 -1.297 1.00 0.00 58 ARG A CA 14
ATOM 22114 C C . ARG A 1 58 ? 10.690 4.175 -0.067 1.00 0.00 58 ARG A C 14
ATOM 22115 O O . ARG A 1 58 ? 11.882 3.965 0.153 1.00 0.00 58 ARG A O 14
ATOM 22136 N N . TYR A 1 59 ? 9.725 3.677 0.711 1.00 0.00 59 TYR A N 14
ATOM 22137 C CA . TYR A 1 59 ? 9.989 2.727 1.796 1.00 0.00 59 TYR A CA 14
ATOM 22138 C C . TYR A 1 59 ? 10.682 1.468 1.253 1.00 0.00 59 TYR A C 14
ATOM 22139 O O . TYR A 1 59 ? 11.711 1.062 1.782 1.00 0.00 59 TYR A O 14
ATOM 22157 N N . ALA A 1 60 ? 10.201 0.903 0.143 1.00 0.00 60 ALA A N 14
ATOM 22158 C CA . ALA A 1 60 ? 10.864 -0.202 -0.557 1.00 0.00 60 ALA A CA 14
ATOM 22159 C C . ALA A 1 60 ? 12.280 0.136 -1.076 1.00 0.00 60 ALA A C 14
ATOM 22160 O O . ALA A 1 60 ? 13.116 -0.757 -1.175 1.00 0.00 60 ALA A O 14
ATOM 22167 N N . GLU A 1 61 ? 12.593 1.398 -1.387 1.00 0.00 61 GLU A N 14
ATOM 22168 C CA . GLU A 1 61 ? 13.963 1.813 -1.747 1.00 0.00 61 GLU A CA 14
ATOM 22169 C C . GLU A 1 61 ? 14.883 1.962 -0.517 1.00 0.00 61 GLU A C 14
ATOM 22170 O O . GLU A 1 61 ? 16.091 1.730 -0.605 1.00 0.00 61 GLU A O 14
ATOM 22182 N N . LYS A 1 62 ? 14.312 2.335 0.637 1.00 0.00 62 LYS A N 14
ATOM 22183 C CA . LYS A 1 62 ? 15.006 2.598 1.912 1.00 0.00 62 LYS A CA 14
ATOM 22184 C C . LYS A 1 62 ? 15.237 1.334 2.754 1.00 0.00 62 LYS A C 14
ATOM 22185 O O . LYS A 1 62 ? 16.321 1.144 3.303 1.00 0.00 62 LYS A O 14
ATOM 22204 N N . HIS A 1 63 ? 14.219 0.479 2.837 1.00 0.00 63 HIS A N 14
ATOM 22205 C CA . HIS A 1 63 ? 14.166 -0.753 3.636 1.00 0.00 63 HIS A CA 14
ATOM 22206 C C . HIS A 1 63 ? 14.306 -2.031 2.789 1.00 0.00 63 HIS A C 14
ATOM 22207 O O . HIS A 1 63 ? 14.590 -3.104 3.327 1.00 0.00 63 HIS A O 14
ATOM 22221 N N . GLY A 1 64 ? 14.106 -1.922 1.472 1.00 0.00 64 GLY A N 14
ATOM 22222 C CA . GLY A 1 64 ? 14.027 -3.052 0.537 1.00 0.00 64 GLY A CA 14
ATOM 22223 C C . GLY A 1 64 ? 12.585 -3.499 0.262 1.00 0.00 64 GLY A C 14
ATOM 22224 O O . GLY A 1 64 ? 11.740 -3.526 1.163 1.00 0.00 64 GLY A O 14
ATOM 22228 N N . LYS A 1 65 ? 12.293 -3.869 -0.991 1.00 0.00 65 LYS A N 14
ATOM 22229 C CA . LYS A 1 65 ? 10.969 -4.351 -1.440 1.00 0.00 65 LYS A CA 14
ATOM 22230 C C . LYS A 1 65 ? 10.487 -5.586 -0.682 1.00 0.00 65 LYS A C 14
ATOM 22231 O O . LYS A 1 65 ? 9.300 -5.710 -0.389 1.00 0.00 65 LYS A O 14
ATOM 22250 N N . GLU A 1 66 ? 11.410 -6.472 -0.323 1.00 0.00 66 GLU A N 14
ATOM 22251 C CA . GLU A 1 66 ? 11.127 -7.695 0.422 1.00 0.00 66 GLU A CA 14
ATOM 22252 C C . GLU A 1 66 ? 10.668 -7.386 1.855 1.00 0.00 66 GLU A C 14
ATOM 22253 O O . GLU A 1 66 ? 9.886 -8.136 2.434 1.00 0.00 66 GLU A O 14
ATOM 22265 N N . GLU A 1 67 ? 11.148 -6.282 2.435 1.00 0.00 67 GLU A N 14
ATOM 22266 C CA . GLU A 1 67 ? 10.678 -5.791 3.734 1.00 0.00 67 GLU A CA 14
ATOM 22267 C C . GLU A 1 67 ? 9.328 -5.068 3.603 1.00 0.00 67 GLU A C 14
ATOM 22268 O O . GLU A 1 67 ? 8.421 -5.278 4.411 1.00 0.00 67 GLU A O 14
ATOM 22280 N N . LEU A 1 68 ? 9.170 -4.246 2.558 1.00 0.00 68 LEU A N 14
ATOM 22281 C CA . LEU A 1 68 ? 7.955 -3.470 2.300 1.00 0.00 68 LEU A CA 14
ATOM 22282 C C . LEU A 1 68 ? 6.738 -4.373 2.071 1.00 0.00 68 LEU A C 14
ATOM 22283 O O . LEU A 1 68 ? 5.683 -4.134 2.657 1.00 0.00 68 LEU A O 14
ATOM 22299 N N . LEU A 1 69 ? 6.879 -5.451 1.292 1.00 0.00 69 LEU A N 14
ATOM 22300 C CA . LEU A 1 69 ? 5.777 -6.394 1.064 1.00 0.00 69 LEU A CA 14
ATOM 22301 C C . LEU A 1 69 ? 5.281 -7.023 2.376 1.00 0.00 69 LEU A C 14
ATOM 22302 O O . LEU A 1 69 ? 4.072 -7.107 2.586 1.00 0.00 69 LEU A O 14
ATOM 22318 N N . LYS A 1 70 ? 6.188 -7.356 3.308 1.00 0.00 70 LYS A N 14
ATOM 22319 C CA . LYS A 1 70 ? 5.827 -7.850 4.647 1.00 0.00 70 LYS A CA 14
ATOM 22320 C C . LYS A 1 70 ? 5.124 -6.774 5.479 1.00 0.00 70 LYS A C 14
ATOM 22321 O O . LYS A 1 70 ? 4.096 -7.048 6.096 1.00 0.00 70 LYS A O 14
ATOM 22340 N N . ARG A 1 71 ? 5.641 -5.539 5.452 1.00 0.00 71 ARG A N 14
ATOM 22341 C CA . ARG A 1 71 ? 5.075 -4.356 6.133 1.00 0.00 71 ARG A CA 14
ATOM 22342 C C . ARG A 1 71 ? 3.660 -4.026 5.688 1.00 0.00 71 ARG A C 14
ATOM 22343 O O . ARG A 1 71 ? 2.834 -3.665 6.525 1.00 0.00 71 ARG A O 14
ATOM 22364 N N . ALA A 1 72 ? 3.407 -4.163 4.391 1.00 0.00 72 ALA A N 14
ATOM 22365 C CA . ALA A 1 72 ? 2.107 -3.988 3.765 1.00 0.00 72 ALA A CA 14
ATOM 22366 C C . ALA A 1 72 ? 1.219 -5.251 3.852 1.00 0.00 72 ALA A C 14
ATOM 22367 O O . ALA A 1 72 ? 0.040 -5.205 3.505 1.00 0.00 72 ALA A O 14
ATOM 22374 N N . GLY A 1 73 ? 1.767 -6.385 4.300 1.00 0.00 73 GLY A N 14
ATOM 22375 C CA . GLY A 1 73 ? 1.059 -7.672 4.372 1.00 0.00 73 GLY A CA 14
ATOM 22376 C C . GLY A 1 73 ? 0.673 -8.269 3.006 1.00 0.00 73 GLY A C 14
ATOM 22377 O O . GLY A 1 73 ? -0.275 -9.053 2.929 1.00 0.00 73 GLY A O 14
ATOM 22381 N N . ILE A 1 74 ? 1.376 -7.886 1.934 1.00 0.00 74 ILE A N 14
ATOM 22382 C CA . ILE A 1 74 ? 1.126 -8.297 0.541 1.00 0.00 74 ILE A CA 14
ATOM 22383 C C . ILE A 1 74 ? 2.182 -9.288 0.030 1.00 0.00 74 ILE A C 14
ATOM 22384 O O . ILE A 1 74 ? 3.198 -9.534 0.679 1.00 0.00 74 ILE A O 14
ATOM 22400 N N . THR A 1 75 ? 1.958 -9.842 -1.161 1.00 0.00 75 THR A N 14
ATOM 22401 C CA . THR A 1 75 ? 2.935 -10.668 -1.892 1.00 0.00 75 THR A CA 14
ATOM 22402 C C . THR A 1 75 ? 3.834 -9.817 -2.802 1.00 0.00 75 THR A C 14
ATOM 22403 O O . THR A 1 75 ? 3.435 -8.716 -3.199 1.00 0.00 75 THR A O 14
ATOM 22414 N N . PRO A 1 76 ? 5.025 -10.307 -3.213 1.00 0.00 76 PRO A N 14
ATOM 22415 C CA . PRO A 1 76 ? 5.816 -9.642 -4.257 1.00 0.00 76 PRO A CA 14
ATOM 22416 C C . PRO A 1 76 ? 5.058 -9.606 -5.600 1.00 0.00 76 PRO A C 14
ATOM 22417 O O . PRO A 1 76 ? 5.192 -8.655 -6.370 1.00 0.00 76 PRO A O 14
ATOM 22428 N N . GLU A 1 77 ? 4.194 -10.601 -5.841 1.00 0.00 77 GLU A N 14
ATOM 22429 C CA . GLU A 1 77 ? 3.290 -10.692 -6.997 1.00 0.00 77 GLU A CA 14
ATOM 22430 C C . GLU A 1 77 ? 2.215 -9.590 -7.020 1.00 0.00 77 GLU A C 14
ATOM 22431 O O . GLU A 1 77 ? 1.744 -9.234 -8.100 1.00 0.00 77 GLU A O 14
ATOM 22443 N N . ALA A 1 78 ? 1.840 -9.027 -5.864 1.00 0.00 78 ALA A N 14
ATOM 22444 C CA . ALA A 1 78 ? 1.005 -7.827 -5.766 1.00 0.00 78 ALA A CA 14
ATOM 22445 C C . ALA A 1 78 ? 1.847 -6.533 -5.762 1.00 0.00 78 ALA A C 14
ATOM 22446 O O . ALA A 1 78 ? 1.476 -5.560 -6.416 1.00 0.00 78 ALA A O 14
ATOM 22453 N N . LEU A 1 79 ? 3.008 -6.521 -5.091 1.00 0.00 79 LEU A N 14
ATOM 22454 C CA . LEU A 1 79 ? 3.888 -5.345 -4.988 1.00 0.00 79 LEU A CA 14
ATOM 22455 C C . LEU A 1 79 ? 4.333 -4.832 -6.375 1.00 0.00 79 LEU A C 14
ATOM 22456 O O . LEU A 1 79 ? 4.289 -3.632 -6.648 1.00 0.00 79 LEU A O 14
ATOM 22472 N N . LYS A 1 80 ? 4.681 -5.742 -7.291 1.00 0.00 80 LYS A N 14
ATOM 22473 C CA . LYS A 1 80 ? 5.067 -5.432 -8.686 1.00 0.00 80 LYS A CA 14
ATOM 22474 C C . LYS A 1 80 ? 3.980 -4.753 -9.530 1.00 0.00 80 LYS A C 14
ATOM 22475 O O . LYS A 1 80 ? 4.291 -4.176 -10.571 1.00 0.00 80 LYS A O 14
ATOM 22494 N N . VAL A 1 81 ? 2.716 -4.852 -9.114 1.00 0.00 81 VAL A N 14
ATOM 22495 C CA . VAL A 1 81 ? 1.534 -4.214 -9.723 1.00 0.00 81 VAL A CA 14
ATOM 22496 C C . VAL A 1 81 ? 1.373 -2.768 -9.264 1.00 0.00 81 VAL A C 14
ATOM 22497 O O . VAL A 1 81 ? 0.908 -1.936 -10.037 1.00 0.00 81 VAL A O 14
ATOM 22510 N N . ILE A 1 82 ? 1.776 -2.442 -8.032 1.00 0.00 82 ILE A N 14
ATOM 22511 C CA . ILE A 1 82 ? 1.546 -1.112 -7.432 1.00 0.00 82 ILE A CA 14
ATOM 22512 C C . ILE A 1 82 ? 2.157 0.020 -8.284 1.00 0.00 82 ILE A C 14
ATOM 22513 O O . ILE A 1 82 ? 1.575 1.096 -8.412 1.00 0.00 82 ILE A O 14
ATOM 22529 N N . GLU A 1 83 ? 3.288 -0.237 -8.944 1.00 0.00 83 GLU A N 14
ATOM 22530 C CA . GLU A 1 83 ? 3.912 0.704 -9.893 1.00 0.00 83 GLU A CA 14
ATOM 22531 C C . GLU A 1 83 ? 3.116 0.899 -11.203 1.00 0.00 83 GLU A C 14
ATOM 22532 O O . GLU A 1 83 ? 3.125 1.998 -11.759 1.00 0.00 83 GLU A O 14
ATOM 22544 N N . LYS A 1 84 ? 2.368 -0.114 -11.666 1.00 0.00 84 LYS A N 14
ATOM 22545 C CA . LYS A 1 84 ? 1.499 -0.024 -12.861 1.00 0.00 84 LYS A CA 14
ATOM 22546 C C . LYS A 1 84 ? 0.247 0.814 -12.596 1.00 0.00 84 LYS A C 14
ATOM 22547 O O . LYS A 1 84 ? -0.202 1.526 -13.492 1.00 0.00 84 LYS A O 14
ATOM 22566 N N . ILE A 1 85 ? -0.274 0.800 -11.367 1.00 0.00 85 ILE A N 14
ATOM 22567 C CA . ILE A 1 85 ? -1.422 1.637 -10.964 1.00 0.00 85 ILE A CA 14
ATOM 22568 C C . ILE A 1 85 ? -1.120 3.136 -11.174 1.00 0.00 85 ILE A C 14
ATOM 22569 O O . ILE A 1 85 ? -1.992 3.894 -11.596 1.00 0.00 85 ILE A O 14
ATOM 22585 N N . GLU A 1 86 ? 0.127 3.569 -10.962 1.00 0.00 86 GLU A N 14
ATOM 22586 C CA . GLU A 1 86 ? 0.553 4.961 -11.194 1.00 0.00 86 GLU A CA 14
ATOM 22587 C C . GLU A 1 86 ? 0.639 5.300 -12.694 1.00 0.00 86 GLU A C 14
ATOM 22588 O O . GLU A 1 86 ? 0.242 6.392 -13.103 1.00 0.00 86 GLU A O 14
ATOM 22600 N N . LYS A 1 87 ? 1.057 4.339 -13.533 1.00 0.00 87 LYS A N 14
ATOM 22601 C CA . LYS A 1 87 ? 1.010 4.472 -15.000 1.00 0.00 87 LYS A CA 14
ATOM 22602 C C . LYS A 1 87 ? -0.429 4.582 -15.507 1.00 0.00 87 LYS A C 14
ATOM 22603 O O . LYS A 1 87 ? -0.706 5.401 -16.381 1.00 0.00 87 LYS A O 14
ATOM 22622 N N . GLU A 1 88 ? -1.360 3.834 -14.913 1.00 0.00 88 GLU A N 14
ATOM 22623 C CA . GLU A 1 88 ? -2.799 3.936 -15.204 1.00 0.00 88 GLU A CA 14
ATOM 22624 C C . GLU A 1 88 ? -3.442 5.247 -14.701 1.00 0.00 88 GLU A C 14
ATOM 22625 O O . GLU A 1 88 ? -4.369 5.753 -15.336 1.00 0.00 88 GLU A O 14
ATOM 22637 N N . GLU A 1 89 ? -2.931 5.847 -13.620 1.00 0.00 89 GLU A N 14
ATOM 22638 C CA . GLU A 1 89 ? -3.292 7.216 -13.192 1.00 0.00 89 GLU A CA 14
ATOM 22639 C C . GLU A 1 89 ? -2.738 8.303 -14.145 1.00 0.00 89 GLU A C 14
ATOM 22640 O O . GLU A 1 89 ? -3.115 9.472 -14.036 1.00 0.00 89 GLU A O 14
ATOM 22652 N N . GLY A 1 90 ? -1.872 7.926 -15.094 1.00 0.00 90 GLY A N 14
ATOM 22653 C CA . GLY A 1 90 ? -1.221 8.813 -16.059 1.00 0.00 90 GLY A CA 14
ATOM 22654 C C . GLY A 1 90 ? 0.027 9.476 -15.472 1.00 0.00 90 GLY A C 14
ATOM 22655 O O . GLY A 1 90 ? -0.024 10.628 -15.037 1.00 0.00 90 GLY A O 14
ATOM 22659 N N . SER A 1 91 ? 1.153 8.751 -15.478 1.00 0.00 91 SER A N 14
ATOM 22660 C CA . SER A 1 91 ? 2.455 9.234 -14.986 1.00 0.00 91 SER A CA 14
ATOM 22661 C C . SER A 1 91 ? 2.900 10.498 -15.734 1.00 0.00 91 SER A C 14
ATOM 22662 O O . SER A 1 91 ? 3.236 10.443 -16.920 1.00 0.00 91 SER A O 14
ATOM 22670 N N . LEU A 1 92 ? 2.919 11.647 -15.051 1.00 0.00 92 LEU A N 14
ATOM 22671 C CA . LEU A 1 92 ? 3.151 12.947 -15.693 1.00 0.00 92 LEU A CA 14
ATOM 22672 C C . LEU A 1 92 ? 4.614 13.134 -16.140 1.00 0.00 92 LEU A C 14
ATOM 22673 O O . LEU A 1 92 ? 4.875 13.693 -17.204 1.00 0.00 92 LEU A O 14
ATOM 22689 N N . GLU A 1 93 ? 5.567 12.623 -15.356 1.00 0.00 93 GLU A N 14
ATOM 22690 C CA . GLU A 1 93 ? 7.010 12.702 -15.638 1.00 0.00 93 GLU A CA 14
ATOM 22691 C C . GLU A 1 93 ? 7.447 11.793 -16.808 1.00 0.00 93 GLU A C 14
ATOM 22692 O O . GLU A 1 93 ? 8.457 12.061 -17.464 1.00 0.00 93 GLU A O 14
ATOM 22704 N N . HIS A 1 94 ? 6.682 10.733 -17.099 1.00 0.00 94 HIS A N 14
ATOM 22705 C CA . HIS A 1 94 ? 6.942 9.812 -18.213 1.00 0.00 94 HIS A CA 14
ATOM 22706 C C . HIS A 1 94 ? 6.771 10.473 -19.591 1.00 0.00 94 HIS A C 14
ATOM 22707 O O . HIS A 1 94 ? 7.481 10.130 -20.541 1.00 0.00 94 HIS A O 14
ATOM 22721 N N . HIS A 1 95 ? 5.830 11.415 -19.708 1.00 0.00 95 HIS A N 14
ATOM 22722 C CA . HIS A 1 95 ? 5.490 12.047 -20.979 1.00 0.00 95 HIS A CA 14
ATOM 22723 C C . HIS A 1 95 ? 6.594 13.015 -21.448 1.00 0.00 95 HIS A C 14
ATOM 22724 O O . HIS A 1 95 ? 7.068 13.856 -20.679 1.00 0.00 95 HIS A O 14
ATOM 22738 N N . HIS A 1 96 ? 6.999 12.915 -22.717 1.00 0.00 96 HIS A N 14
ATOM 22739 C CA . HIS A 1 96 ? 8.092 13.706 -23.296 1.00 0.00 96 HIS A CA 14
ATOM 22740 C C . HIS A 1 96 ? 7.645 15.102 -23.775 1.00 0.00 96 HIS A C 14
ATOM 22741 O O . HIS A 1 96 ? 6.587 15.255 -24.392 1.00 0.00 96 HIS A O 14
ATOM 22755 N N . HIS A 1 97 ? 8.474 16.120 -23.528 1.00 0.00 97 HIS A N 14
ATOM 22756 C CA . HIS A 1 97 ? 8.308 17.490 -24.033 1.00 0.00 97 HIS A CA 14
ATOM 22757 C C . HIS A 1 97 ? 9.661 18.219 -24.143 1.00 0.00 97 HIS A C 14
ATOM 22758 O O . HIS A 1 97 ? 10.565 18.002 -23.331 1.00 0.00 97 HIS A O 14
ATOM 22772 N N . HIS A 1 98 ? 9.800 19.092 -25.149 1.00 0.00 98 HIS A N 14
ATOM 22773 C CA . HIS A 1 98 ? 11.005 19.907 -25.378 1.00 0.00 98 HIS A CA 14
ATOM 22774 C C . HIS A 1 98 ? 10.933 21.296 -24.701 1.00 0.00 98 HIS A C 14
ATOM 22775 O O . HIS A 1 98 ? 11.969 21.888 -24.382 1.00 0.00 98 HIS A O 14
ATOM 22789 N N . HIS A 1 99 ? 9.715 21.801 -24.456 1.00 0.00 99 HIS A N 14
ATOM 22790 C CA . HIS A 1 99 ? 9.440 23.046 -23.722 1.00 0.00 99 HIS A CA 14
ATOM 22791 C C . HIS A 1 99 ? 9.716 22.894 -22.211 1.00 0.00 99 HIS A C 14
ATOM 22792 O O . HIS A 1 99 ? 9.380 21.830 -21.640 1.00 0.00 99 HIS A O 14
ATOM 22807 N N . GLY A 1 1 ? 15.710 7.523 14.208 1.00 0.00 1 GLY A N 15
ATOM 22808 C CA . GLY A 1 1 ? 15.304 8.736 14.949 1.00 0.00 1 GLY A CA 15
ATOM 22809 C C . GLY A 1 1 ? 13.970 9.276 14.457 1.00 0.00 1 GLY A C 15
ATOM 22810 O O . GLY A 1 1 ? 12.957 9.141 15.142 1.00 0.00 1 GLY A O 15
ATOM 22816 N N . GLU A 1 2 ? 13.955 9.896 13.274 1.00 0.00 2 GLU A N 15
ATOM 22817 C CA . GLU A 1 2 ? 12.774 10.532 12.658 1.00 0.00 2 GLU A CA 15
ATOM 22818 C C . GLU A 1 2 ? 12.677 10.335 11.127 1.00 0.00 2 GLU A C 15
ATOM 22819 O O . GLU A 1 2 ? 11.775 10.865 10.483 1.00 0.00 2 GLU A O 15
ATOM 22831 N N . GLU A 1 3 ? 13.589 9.568 10.520 1.00 0.00 3 GLU A N 15
ATOM 22832 C CA . GLU A 1 3 ? 13.755 9.474 9.061 1.00 0.00 3 GLU A CA 15
ATOM 22833 C C . GLU A 1 3 ? 12.539 8.882 8.316 1.00 0.00 3 GLU A C 15
ATOM 22834 O O . GLU A 1 3 ? 12.311 9.218 7.152 1.00 0.00 3 GLU A O 15
ATOM 22846 N N . GLU A 1 4 ? 11.722 8.051 8.978 1.00 0.00 4 GLU A N 15
ATOM 22847 C CA . GLU A 1 4 ? 10.483 7.467 8.434 1.00 0.00 4 GLU A CA 15
ATOM 22848 C C . GLU A 1 4 ? 9.195 8.038 9.074 1.00 0.00 4 GLU A C 15
ATOM 22849 O O . GLU A 1 4 ? 8.123 7.447 8.914 1.00 0.00 4 GLU A O 15
ATOM 22861 N N . LYS A 1 5 ? 9.252 9.182 9.780 1.00 0.00 5 LYS A N 15
ATOM 22862 C CA . LYS A 1 5 ? 8.113 9.733 10.555 1.00 0.00 5 LYS A CA 15
ATOM 22863 C C . LYS A 1 5 ? 6.854 10.064 9.748 1.00 0.00 5 LYS A C 15
ATOM 22864 O O . LYS A 1 5 ? 5.776 10.099 10.328 1.00 0.00 5 LYS A O 15
ATOM 22883 N N . GLU A 1 6 ? 6.973 10.270 8.438 1.00 0.00 6 GLU A N 15
ATOM 22884 C CA . GLU A 1 6 ? 5.858 10.428 7.482 1.00 0.00 6 GLU A CA 15
ATOM 22885 C C . GLU A 1 6 ? 5.911 9.368 6.357 1.00 0.00 6 GLU A C 15
ATOM 22886 O O . GLU A 1 6 ? 5.333 9.552 5.285 1.00 0.00 6 GLU A O 15
ATOM 22898 N N . ILE A 1 7 ? 6.605 8.247 6.600 1.00 0.00 7 ILE A N 15
ATOM 22899 C CA . ILE A 1 7 ? 6.839 7.158 5.638 1.00 0.00 7 ILE A CA 15
ATOM 22900 C C . ILE A 1 7 ? 6.313 5.821 6.180 1.00 0.00 7 ILE A C 15
ATOM 22901 O O . ILE A 1 7 ? 5.404 5.248 5.586 1.00 0.00 7 ILE A O 15
ATOM 22917 N N . ASP A 1 8 ? 6.828 5.316 7.309 1.00 0.00 8 ASP A N 15
ATOM 22918 C CA . ASP A 1 8 ? 6.451 3.985 7.827 1.00 0.00 8 ASP A CA 15
ATOM 22919 C C . ASP A 1 8 ? 4.975 3.944 8.260 1.00 0.00 8 ASP A C 15
ATOM 22920 O O . ASP A 1 8 ? 4.256 2.996 7.937 1.00 0.00 8 ASP A O 15
ATOM 22929 N N . LYS A 1 9 ? 4.480 5.024 8.882 1.00 0.00 9 LYS A N 15
ATOM 22930 C CA . LYS A 1 9 ? 3.048 5.186 9.193 1.00 0.00 9 LYS A CA 15
ATOM 22931 C C . LYS A 1 9 ? 2.166 5.174 7.939 1.00 0.00 9 LYS A C 15
ATOM 22932 O O . LYS A 1 9 ? 1.059 4.653 7.999 1.00 0.00 9 LYS A O 15
ATOM 22951 N N . LEU A 1 10 ? 2.662 5.658 6.794 1.00 0.00 10 LEU A N 15
ATOM 22952 C CA . LEU A 1 10 ? 1.944 5.627 5.511 1.00 0.00 10 LEU A CA 15
ATOM 22953 C C . LEU A 1 10 ? 1.916 4.230 4.866 1.00 0.00 10 LEU A C 15
ATOM 22954 O O . LEU A 1 10 ? 1.110 3.999 3.964 1.00 0.00 10 LEU A O 15
ATOM 22970 N N . VAL A 1 11 ? 2.732 3.286 5.348 1.00 0.00 11 VAL A N 15
ATOM 22971 C CA . VAL A 1 11 ? 2.664 1.865 4.961 1.00 0.00 11 VAL A CA 15
ATOM 22972 C C . VAL A 1 11 ? 1.868 1.031 5.972 1.00 0.00 11 VAL A C 15
ATOM 22973 O O . VAL A 1 11 ? 1.202 0.067 5.600 1.00 0.00 11 VAL A O 15
ATOM 22986 N N . GLU A 1 12 ? 1.868 1.424 7.245 1.00 0.00 12 GLU A N 15
ATOM 22987 C CA . GLU A 1 12 ? 1.157 0.732 8.324 1.00 0.00 12 GLU A CA 15
ATOM 22988 C C . GLU A 1 12 ? -0.356 0.657 8.070 1.00 0.00 12 GLU A C 15
ATOM 22989 O O . GLU A 1 12 ? -0.933 -0.430 8.018 1.00 0.00 12 GLU A O 15
ATOM 23001 N N . LEU A 1 13 ? -0.997 1.812 7.869 1.00 0.00 13 LEU A N 15
ATOM 23002 C CA . LEU A 1 13 ? -2.424 1.862 7.538 1.00 0.00 13 LEU A CA 15
ATOM 23003 C C . LEU A 1 13 ? -2.723 1.285 6.141 1.00 0.00 13 LEU A C 15
ATOM 23004 O O . LEU A 1 13 ? -3.805 0.738 5.930 1.00 0.00 13 LEU A O 15
ATOM 23020 N N . PHE A 1 14 ? -1.767 1.341 5.208 1.00 0.00 14 PHE A N 15
ATOM 23021 C CA . PHE A 1 14 ? -1.895 0.742 3.876 1.00 0.00 14 PHE A CA 15
ATOM 23022 C C . PHE A 1 14 ? -2.001 -0.788 3.967 1.00 0.00 14 PHE A C 15
ATOM 23023 O O . PHE A 1 14 ? -2.768 -1.391 3.216 1.00 0.00 14 PHE A O 15
ATOM 23040 N N . ALA A 1 15 ? -1.329 -1.414 4.940 1.00 0.00 15 ALA A N 15
ATOM 23041 C CA . ALA A 1 15 ? -1.429 -2.850 5.187 1.00 0.00 15 ALA A CA 15
ATOM 23042 C C . ALA A 1 15 ? -2.860 -3.279 5.555 1.00 0.00 15 ALA A C 15
ATOM 23043 O O . ALA A 1 15 ? -3.462 -4.117 4.878 1.00 0.00 15 ALA A O 15
ATOM 23050 N N . GLN A 1 16 ? -3.440 -2.659 6.590 1.00 0.00 16 GLN A N 15
ATOM 23051 C CA . GLN A 1 16 ? -4.798 -2.986 7.032 1.00 0.00 16 GLN A CA 15
ATOM 23052 C C . GLN A 1 16 ? -5.871 -2.533 6.025 1.00 0.00 16 GLN A C 15
ATOM 23053 O O . GLN A 1 16 ? -6.917 -3.170 5.910 1.00 0.00 16 GLN A O 15
ATOM 23067 N N . ALA A 1 17 ? -5.599 -1.482 5.242 1.00 0.00 17 ALA A N 15
ATOM 23068 C CA . ALA A 1 17 ? -6.460 -1.056 4.141 1.00 0.00 17 ALA A CA 15
ATOM 23069 C C . ALA A 1 17 ? -6.453 -2.049 2.965 1.00 0.00 17 ALA A C 15
ATOM 23070 O O . ALA A 1 17 ? -7.500 -2.297 2.373 1.00 0.00 17 ALA A O 15
ATOM 23077 N N . TYR A 1 18 ? -5.304 -2.658 2.648 1.00 0.00 18 TYR A N 15
ATOM 23078 C CA . TYR A 1 18 ? -5.212 -3.719 1.640 1.00 0.00 18 TYR A CA 15
ATOM 23079 C C . TYR A 1 18 ? -5.937 -4.986 2.105 1.00 0.00 18 TYR A C 15
ATOM 23080 O O . TYR A 1 18 ? -6.682 -5.587 1.329 1.00 0.00 18 TYR A O 15
ATOM 23098 N N . GLU A 1 19 ? -5.789 -5.361 3.379 1.00 0.00 19 GLU A N 15
ATOM 23099 C CA . GLU A 1 19 ? -6.554 -6.465 3.971 1.00 0.00 19 GLU A CA 15
ATOM 23100 C C . GLU A 1 19 ? -8.065 -6.202 3.895 1.00 0.00 19 GLU A C 15
ATOM 23101 O O . GLU A 1 19 ? -8.818 -7.072 3.459 1.00 0.00 19 GLU A O 15
ATOM 23113 N N . ASP A 1 20 ? -8.512 -4.991 4.243 1.00 0.00 20 ASP A N 15
ATOM 23114 C CA . ASP A 1 20 ? -9.919 -4.601 4.128 1.00 0.00 20 ASP A CA 15
ATOM 23115 C C . ASP A 1 20 ? -10.403 -4.644 2.674 1.00 0.00 20 ASP A C 15
ATOM 23116 O O . ASP A 1 20 ? -11.481 -5.171 2.403 1.00 0.00 20 ASP A O 15
ATOM 23125 N N . ALA A 1 21 ? -9.588 -4.174 1.725 1.00 0.00 21 ALA A N 15
ATOM 23126 C CA . ALA A 1 21 ? -9.935 -4.165 0.311 1.00 0.00 21 ALA A CA 15
ATOM 23127 C C . ALA A 1 21 ? -10.075 -5.583 -0.253 1.00 0.00 21 ALA A C 15
ATOM 23128 O O . ALA A 1 21 ? -11.054 -5.892 -0.932 1.00 0.00 21 ALA A O 15
ATOM 23135 N N . ARG A 1 22 ? -9.138 -6.473 0.076 1.00 0.00 22 ARG A N 15
ATOM 23136 C CA . ARG A 1 22 ? -9.150 -7.868 -0.372 1.00 0.00 22 ARG A CA 15
ATOM 23137 C C . ARG A 1 22 ? -10.289 -8.682 0.260 1.00 0.00 22 ARG A C 15
ATOM 23138 O O . ARG A 1 22 ? -10.838 -9.569 -0.393 1.00 0.00 22 ARG A O 15
ATOM 23159 N N . GLU A 1 23 ? -10.710 -8.339 1.481 1.00 0.00 23 GLU A N 15
ATOM 23160 C CA . GLU A 1 23 ? -11.874 -8.937 2.155 1.00 0.00 23 GLU A CA 15
ATOM 23161 C C . GLU A 1 23 ? -13.226 -8.384 1.668 1.00 0.00 23 GLU A C 15
ATOM 23162 O O . GLU A 1 23 ? -14.200 -9.137 1.618 1.00 0.00 23 GLU A O 15
ATOM 23174 N N . LYS A 1 24 ? -13.314 -7.101 1.288 1.00 0.00 24 LYS A N 15
ATOM 23175 C CA . LYS A 1 24 ? -14.562 -6.476 0.793 1.00 0.00 24 LYS A CA 15
ATOM 23176 C C . LYS A 1 24 ? -14.815 -6.715 -0.706 1.00 0.00 24 LYS A C 15
ATOM 23177 O O . LYS A 1 24 ? -15.969 -6.747 -1.134 1.00 0.00 24 LYS A O 15
ATOM 23196 N N . LYS A 1 25 ? -13.749 -6.925 -1.493 1.00 0.00 25 LYS A N 15
ATOM 23197 C CA . LYS A 1 25 ? -13.755 -7.130 -2.957 1.00 0.00 25 LYS A CA 15
ATOM 23198 C C . LYS A 1 25 ? -13.196 -8.511 -3.321 1.00 0.00 25 LYS A C 15
ATOM 23199 O O . LYS A 1 25 ? -12.219 -8.609 -4.059 1.00 0.00 25 LYS A O 15
ATOM 23218 N N . ARG A 1 26 ? -13.808 -9.598 -2.832 1.00 0.00 26 ARG A N 15
ATOM 23219 C CA . ARG A 1 26 ? -13.309 -10.987 -3.035 1.00 0.00 26 ARG A CA 15
ATOM 23220 C C . ARG A 1 26 ? -13.184 -11.375 -4.513 1.00 0.00 26 ARG A C 15
ATOM 23221 O O . ARG A 1 26 ? -12.279 -12.120 -4.887 1.00 0.00 26 ARG A O 15
ATOM 23242 N N . ASN A 1 27 ? -14.078 -10.842 -5.349 1.00 0.00 27 ASN A N 15
ATOM 23243 C CA . ASN A 1 27 ? -14.099 -11.036 -6.802 1.00 0.00 27 ASN A CA 15
ATOM 23244 C C . ASN A 1 27 ? -13.122 -10.097 -7.565 1.00 0.00 27 ASN A C 15
ATOM 23245 O O . ASN A 1 27 ? -13.037 -10.142 -8.793 1.00 0.00 27 ASN A O 15
ATOM 23256 N N . GLY A 1 28 ? -12.402 -9.228 -6.843 1.00 0.00 28 GLY A N 15
ATOM 23257 C CA . GLY A 1 28 ? -11.485 -8.207 -7.358 1.00 0.00 28 GLY A CA 15
ATOM 23258 C C . GLY A 1 28 ? -10.111 -8.731 -7.802 1.00 0.00 28 GLY A C 15
ATOM 23259 O O . GLY A 1 28 ? -9.919 -9.915 -8.092 1.00 0.00 28 GLY A O 15
ATOM 23263 N N . THR A 1 29 ? -9.147 -7.812 -7.850 1.00 0.00 29 THR A N 15
ATOM 23264 C CA . THR A 1 29 ? -7.777 -7.998 -8.357 1.00 0.00 29 THR A CA 15
ATOM 23265 C C . THR A 1 29 ? -6.734 -7.399 -7.407 1.00 0.00 29 THR A C 15
ATOM 23266 O O . THR A 1 29 ? -7.048 -6.443 -6.691 1.00 0.00 29 THR A O 15
ATOM 23277 N N . PRO A 1 30 ? -5.474 -7.883 -7.419 1.00 0.00 30 PRO A N 15
ATOM 23278 C CA . PRO A 1 30 ? -4.406 -7.275 -6.630 1.00 0.00 30 PRO A CA 15
ATOM 23279 C C . PRO A 1 30 ? -4.190 -5.789 -6.968 1.00 0.00 30 PRO A C 15
ATOM 23280 O O . PRO A 1 30 ? -3.902 -5.010 -6.057 1.00 0.00 30 PRO A O 15
ATOM 23291 N N . GLU A 1 31 ? -4.386 -5.357 -8.225 1.00 0.00 31 GLU A N 15
ATOM 23292 C CA . GLU A 1 31 ? -4.336 -3.925 -8.553 1.00 0.00 31 GLU A CA 15
ATOM 23293 C C . GLU A 1 31 ? -5.475 -3.133 -7.899 1.00 0.00 31 GLU A C 15
ATOM 23294 O O . GLU A 1 31 ? -5.223 -2.090 -7.297 1.00 0.00 31 GLU A O 15
ATOM 23306 N N . GLU A 1 32 ? -6.716 -3.630 -7.957 1.00 0.00 32 GLU A N 15
ATOM 23307 C CA . GLU A 1 32 ? -7.871 -2.959 -7.358 1.00 0.00 32 GLU A CA 15
ATOM 23308 C C . GLU A 1 32 ? -7.715 -2.820 -5.847 1.00 0.00 32 GLU A C 15
ATOM 23309 O O . GLU A 1 32 ? -8.015 -1.764 -5.285 1.00 0.00 32 GLU A O 15
ATOM 23321 N N . TRP A 1 33 ? -7.217 -3.866 -5.186 1.00 0.00 33 TRP A N 15
ATOM 23322 C CA . TRP A 1 33 ? -7.074 -3.852 -3.742 1.00 0.00 33 TRP A CA 15
ATOM 23323 C C . TRP A 1 33 ? -5.971 -2.897 -3.287 1.00 0.00 33 TRP A C 15
ATOM 23324 O O . TRP A 1 33 ? -6.173 -2.191 -2.302 1.00 0.00 33 TRP A O 15
ATOM 23345 N N . VAL A 1 34 ? -4.843 -2.802 -4.013 1.00 0.00 34 VAL A N 15
ATOM 23346 C CA . VAL A 1 34 ? -3.821 -1.794 -3.683 1.00 0.00 34 VAL A CA 15
ATOM 23347 C C . VAL A 1 34 ? -4.349 -0.382 -3.961 1.00 0.00 34 VAL A C 15
ATOM 23348 O O . VAL A 1 34 ? -4.144 0.506 -3.137 1.00 0.00 34 VAL A O 15
ATOM 23361 N N . ARG A 1 35 ? -5.078 -0.153 -5.063 1.00 0.00 35 ARG A N 15
ATOM 23362 C CA . ARG A 1 35 ? -5.641 1.172 -5.386 1.00 0.00 35 ARG A CA 15
ATOM 23363 C C . ARG A 1 35 ? -6.652 1.632 -4.326 1.00 0.00 35 ARG A C 15
ATOM 23364 O O . ARG A 1 35 ? -6.581 2.772 -3.867 1.00 0.00 35 ARG A O 15
ATOM 23385 N N . ASP A 1 36 ? -7.537 0.744 -3.866 1.00 0.00 36 ASP A N 15
ATOM 23386 C CA . ASP A 1 36 ? -8.470 1.051 -2.773 1.00 0.00 36 ASP A CA 15
ATOM 23387 C C . ASP A 1 36 ? -7.745 1.237 -1.425 1.00 0.00 36 ASP A C 15
ATOM 23388 O O . ASP A 1 36 ? -8.121 2.102 -0.630 1.00 0.00 36 ASP A O 15
ATOM 23397 N N . ALA A 1 37 ? -6.659 0.492 -1.191 1.00 0.00 37 ALA A N 15
ATOM 23398 C CA . ALA A 1 37 ? -5.824 0.641 -0.004 1.00 0.00 37 ALA A CA 15
ATOM 23399 C C . ALA A 1 37 ? -5.097 1.990 0.054 1.00 0.00 37 ALA A C 15
ATOM 23400 O O . ALA A 1 37 ? -5.075 2.618 1.109 1.00 0.00 37 ALA A O 15
ATOM 23407 N N . ILE A 1 38 ? -4.530 2.454 -1.067 1.00 0.00 38 ILE A N 15
ATOM 23408 C CA . ILE A 1 38 ? -3.872 3.763 -1.171 1.00 0.00 38 ILE A CA 15
ATOM 23409 C C . ILE A 1 38 ? -4.870 4.897 -0.873 1.00 0.00 38 ILE A C 15
ATOM 23410 O O . ILE A 1 38 ? -4.533 5.823 -0.136 1.00 0.00 38 ILE A O 15
ATOM 23426 N N . GLU A 1 39 ? -6.107 4.823 -1.379 1.00 0.00 39 GLU A N 15
ATOM 23427 C CA . GLU A 1 39 ? -7.156 5.785 -1.063 1.00 0.00 39 GLU A CA 15
ATOM 23428 C C . GLU A 1 39 ? -7.484 5.734 0.429 1.00 0.00 39 GLU A C 15
ATOM 23429 O O . GLU A 1 39 ? -7.387 6.763 1.083 1.00 0.00 39 GLU A O 15
ATOM 23441 N N . GLU A 1 40 ? -7.763 4.569 1.025 1.00 0.00 40 GLU A N 15
ATOM 23442 C CA . GLU A 1 40 ? -8.110 4.507 2.449 1.00 0.00 40 GLU A CA 15
ATOM 23443 C C . GLU A 1 40 ? -6.957 5.011 3.334 1.00 0.00 40 GLU A C 15
ATOM 23444 O O . GLU A 1 40 ? -7.198 5.761 4.278 1.00 0.00 40 GLU A O 15
ATOM 23456 N N . ALA A 1 41 ? -5.710 4.702 2.973 1.00 0.00 41 ALA A N 15
ATOM 23457 C CA . ALA A 1 41 ? -4.494 5.174 3.631 1.00 0.00 41 ALA A CA 15
ATOM 23458 C C . ALA A 1 41 ? -4.333 6.705 3.576 1.00 0.00 41 ALA A C 15
ATOM 23459 O O . ALA A 1 41 ? -4.012 7.329 4.589 1.00 0.00 41 ALA A O 15
ATOM 23466 N N . ALA A 1 42 ? -4.604 7.329 2.427 1.00 0.00 42 ALA A N 15
ATOM 23467 C CA . ALA A 1 42 ? -4.612 8.785 2.291 1.00 0.00 42 ALA A CA 15
ATOM 23468 C C . ALA A 1 42 ? -5.778 9.419 3.071 1.00 0.00 42 ALA A C 15
ATOM 23469 O O . ALA A 1 42 ? -5.596 10.405 3.792 1.00 0.00 42 ALA A O 15
ATOM 23476 N N . ARG A 1 43 ? -6.969 8.814 2.983 1.00 0.00 43 ARG A N 15
ATOM 23477 C CA . ARG A 1 43 ? -8.206 9.276 3.626 1.00 0.00 43 ARG A CA 15
ATOM 23478 C C . ARG A 1 43 ? -8.188 9.155 5.156 1.00 0.00 43 ARG A C 15
ATOM 23479 O O . ARG A 1 43 ? -8.861 9.954 5.808 1.00 0.00 43 ARG A O 15
ATOM 23500 N N . ARG A 1 44 ? -7.399 8.238 5.749 1.00 0.00 44 ARG A N 15
ATOM 23501 C CA . ARG A 1 44 ? -7.183 8.172 7.218 1.00 0.00 44 ARG A CA 15
ATOM 23502 C C . ARG A 1 44 ? -6.711 9.512 7.794 1.00 0.00 44 ARG A C 15
ATOM 23503 O O . ARG A 1 44 ? -7.113 9.885 8.895 1.00 0.00 44 ARG A O 15
ATOM 23524 N N . VAL A 1 45 ? -5.842 10.210 7.054 1.00 0.00 45 VAL A N 15
ATOM 23525 C CA . VAL A 1 45 ? -5.111 11.405 7.522 1.00 0.00 45 VAL A CA 15
ATOM 23526 C C . VAL A 1 45 ? -5.536 12.695 6.802 1.00 0.00 45 VAL A C 15
ATOM 23527 O O . VAL A 1 45 ? -5.230 13.793 7.271 1.00 0.00 45 VAL A O 15
ATOM 23540 N N . GLY A 1 46 ? -6.226 12.570 5.663 1.00 0.00 46 GLY A N 15
ATOM 23541 C CA . GLY A 1 46 ? -6.575 13.694 4.778 1.00 0.00 46 GLY A CA 15
ATOM 23542 C C . GLY A 1 46 ? -5.463 14.104 3.796 1.00 0.00 46 GLY A C 15
ATOM 23543 O O . GLY A 1 46 ? -5.363 15.279 3.434 1.00 0.00 46 GLY A O 15
ATOM 23547 N N . ARG A 1 47 ? -4.617 13.154 3.369 1.00 0.00 47 ARG A N 15
ATOM 23548 C CA . ARG A 1 47 ? -3.564 13.333 2.340 1.00 0.00 47 ARG A CA 15
ATOM 23549 C C . ARG A 1 47 ? -4.099 13.080 0.920 1.00 0.00 47 ARG A C 15
ATOM 23550 O O . ARG A 1 47 ? -5.216 12.595 0.734 1.00 0.00 47 ARG A O 15
ATOM 23571 N N . SER A 1 48 ? -3.287 13.418 -0.082 1.00 0.00 48 SER A N 15
ATOM 23572 C CA . SER A 1 48 ? -3.497 13.021 -1.487 1.00 0.00 48 SER A CA 15
ATOM 23573 C C . SER A 1 48 ? -2.924 11.620 -1.727 1.00 0.00 48 SER A C 15
ATOM 23574 O O . SER A 1 48 ? -1.991 11.205 -1.029 1.00 0.00 48 SER A O 15
ATOM 23582 N N . ARG A 1 49 ? -3.411 10.900 -2.749 1.00 0.00 49 ARG A N 15
ATOM 23583 C CA . ARG A 1 49 ? -2.856 9.586 -3.123 1.00 0.00 49 ARG A CA 15
ATOM 23584 C C . ARG A 1 49 ? -1.413 9.693 -3.618 1.00 0.00 49 ARG A C 15
ATOM 23585 O O . ARG A 1 49 ? -0.618 8.798 -3.372 1.00 0.00 49 ARG A O 15
ATOM 23606 N N . SER A 1 50 ? -1.026 10.818 -4.212 1.00 0.00 50 SER A N 15
ATOM 23607 C CA . SER A 1 50 ? 0.357 11.074 -4.637 1.00 0.00 50 SER A CA 15
ATOM 23608 C C . SER A 1 50 ? 1.377 10.990 -3.487 1.00 0.00 50 SER A C 15
ATOM 23609 O O . SER A 1 50 ? 2.489 10.493 -3.674 1.00 0.00 50 SER A O 15
ATOM 23617 N N . ARG A 1 51 ? 0.986 11.405 -2.275 1.00 0.00 51 ARG A N 15
ATOM 23618 C CA . ARG A 1 51 ? 1.848 11.434 -1.078 1.00 0.00 51 ARG A CA 15
ATOM 23619 C C . ARG A 1 51 ? 2.042 10.065 -0.431 1.00 0.00 51 ARG A C 15
ATOM 23620 O O . ARG A 1 51 ? 3.174 9.685 -0.143 1.00 0.00 51 ARG A O 15
ATOM 23641 N N . VAL A 1 52 ? 0.968 9.294 -0.259 1.00 0.00 52 VAL A N 15
ATOM 23642 C CA . VAL A 1 52 ? 1.047 7.886 0.188 1.00 0.00 52 VAL A CA 15
ATOM 23643 C C . VAL A 1 52 ? 1.773 7.009 -0.836 1.00 0.00 52 VAL A C 15
ATOM 23644 O O . VAL A 1 52 ? 2.537 6.127 -0.446 1.00 0.00 52 VAL A O 15
ATOM 23657 N N . VAL A 1 53 ? 1.610 7.289 -2.133 1.00 0.00 53 VAL A N 15
ATOM 23658 C CA . VAL A 1 53 ? 2.389 6.633 -3.202 1.00 0.00 53 VAL A CA 15
ATOM 23659 C C . VAL A 1 53 ? 3.877 6.906 -3.026 1.00 0.00 53 VAL A C 15
ATOM 23660 O O . VAL A 1 53 ? 4.646 5.970 -2.869 1.00 0.00 53 VAL A O 15
ATOM 23673 N N . GLU A 1 54 ? 4.304 8.164 -2.961 1.00 0.00 54 GLU A N 15
ATOM 23674 C CA . GLU A 1 54 ? 5.710 8.516 -2.724 1.00 0.00 54 GLU A CA 15
ATOM 23675 C C . GLU A 1 54 ? 6.242 7.896 -1.425 1.00 0.00 54 GLU A C 15
ATOM 23676 O O . GLU A 1 54 ? 7.410 7.524 -1.370 1.00 0.00 54 GLU A O 15
ATOM 23688 N N . ALA A 1 55 ? 5.394 7.717 -0.408 1.00 0.00 55 ALA A N 15
ATOM 23689 C CA . ALA A 1 55 ? 5.775 7.128 0.873 1.00 0.00 55 ALA A CA 15
ATOM 23690 C C . ALA A 1 55 ? 5.990 5.612 0.793 1.00 0.00 55 ALA A C 15
ATOM 23691 O O . ALA A 1 55 ? 7.089 5.147 1.105 1.00 0.00 55 ALA A O 15
ATOM 23698 N N . LEU A 1 56 ? 5.001 4.833 0.327 1.00 0.00 56 LEU A N 15
ATOM 23699 C CA . LEU A 1 56 ? 5.163 3.378 0.209 1.00 0.00 56 LEU A CA 15
ATOM 23700 C C . LEU A 1 56 ? 6.263 3.037 -0.811 1.00 0.00 56 LEU A C 15
ATOM 23701 O O . LEU A 1 56 ? 7.043 2.107 -0.606 1.00 0.00 56 LEU A O 15
ATOM 23717 N N . ARG A 1 57 ? 6.388 3.848 -1.872 1.00 0.00 57 ARG A N 15
ATOM 23718 C CA . ARG A 1 57 ? 7.396 3.675 -2.921 1.00 0.00 57 ARG A CA 15
ATOM 23719 C C . ARG A 1 57 ? 8.813 3.967 -2.404 1.00 0.00 57 ARG A C 15
ATOM 23720 O O . ARG A 1 57 ? 9.697 3.125 -2.562 1.00 0.00 57 ARG A O 15
ATOM 23741 N N . ARG A 1 58 ? 9.031 5.104 -1.724 1.00 0.00 58 ARG A N 15
ATOM 23742 C CA . ARG A 1 58 ? 10.318 5.458 -1.080 1.00 0.00 58 ARG A CA 15
ATOM 23743 C C . ARG A 1 58 ? 10.736 4.420 -0.051 1.00 0.00 58 ARG A C 15
ATOM 23744 O O . ARG A 1 58 ? 11.910 4.068 0.027 1.00 0.00 58 ARG A O 15
ATOM 23765 N N . TYR A 1 59 ? 9.784 3.913 0.726 1.00 0.00 59 TYR A N 15
ATOM 23766 C CA . TYR A 1 59 ? 10.034 2.876 1.726 1.00 0.00 59 TYR A CA 15
ATOM 23767 C C . TYR A 1 59 ? 10.649 1.622 1.084 1.00 0.00 59 TYR A C 15
ATOM 23768 O O . TYR A 1 59 ? 11.691 1.157 1.535 1.00 0.00 59 TYR A O 15
ATOM 23786 N N . ALA A 1 60 ? 10.097 1.140 -0.030 1.00 0.00 60 ALA A N 15
ATOM 23787 C CA . ALA A 1 60 ? 10.688 0.056 -0.823 1.00 0.00 60 ALA A CA 15
ATOM 23788 C C . ALA A 1 60 ? 12.053 0.396 -1.456 1.00 0.00 60 ALA A C 15
ATOM 23789 O O . ALA A 1 60 ? 12.865 -0.505 -1.650 1.00 0.00 60 ALA A O 15
ATOM 23796 N N . GLU A 1 61 ? 12.348 1.660 -1.763 1.00 0.00 61 GLU A N 15
ATOM 23797 C CA . GLU A 1 61 ? 13.682 2.061 -2.246 1.00 0.00 61 GLU A CA 15
ATOM 23798 C C . GLU A 1 61 ? 14.734 2.083 -1.118 1.00 0.00 61 GLU A C 15
ATOM 23799 O O . GLU A 1 61 ? 15.903 1.768 -1.356 1.00 0.00 61 GLU A O 15
ATOM 23811 N N . LYS A 1 62 ? 14.325 2.426 0.111 1.00 0.00 62 LYS A N 15
ATOM 23812 C CA . LYS A 1 62 ? 15.192 2.531 1.300 1.00 0.00 62 LYS A CA 15
ATOM 23813 C C . LYS A 1 62 ? 15.393 1.200 2.037 1.00 0.00 62 LYS A C 15
ATOM 23814 O O . LYS A 1 62 ? 16.523 0.831 2.356 1.00 0.00 62 LYS A O 15
ATOM 23833 N N . HIS A 1 63 ? 14.298 0.488 2.298 1.00 0.00 63 HIS A N 15
ATOM 23834 C CA . HIS A 1 63 ? 14.252 -0.779 3.039 1.00 0.00 63 HIS A CA 15
ATOM 23835 C C . HIS A 1 63 ? 14.328 -2.005 2.112 1.00 0.00 63 HIS A C 15
ATOM 23836 O O . HIS A 1 63 ? 14.704 -3.090 2.555 1.00 0.00 63 HIS A O 15
ATOM 23850 N N . GLY A 1 64 ? 13.998 -1.833 0.827 1.00 0.00 64 GLY A N 15
ATOM 23851 C CA . GLY A 1 64 ? 13.892 -2.913 -0.159 1.00 0.00 64 GLY A CA 15
ATOM 23852 C C . GLY A 1 64 ? 12.454 -3.404 -0.354 1.00 0.00 64 GLY A C 15
ATOM 23853 O O . GLY A 1 64 ? 11.652 -3.435 0.584 1.00 0.00 64 GLY A O 15
ATOM 23857 N N . LYS A 1 65 ? 12.122 -3.828 -1.581 1.00 0.00 65 LYS A N 15
ATOM 23858 C CA . LYS A 1 65 ? 10.796 -4.374 -1.936 1.00 0.00 65 LYS A CA 15
ATOM 23859 C C . LYS A 1 65 ? 10.395 -5.588 -1.095 1.00 0.00 65 LYS A C 15
ATOM 23860 O O . LYS A 1 65 ? 9.241 -5.720 -0.696 1.00 0.00 65 LYS A O 15
ATOM 23879 N N . GLU A 1 66 ? 11.363 -6.443 -0.770 1.00 0.00 66 GLU A N 15
ATOM 23880 C CA . GLU A 1 66 ? 11.137 -7.623 0.069 1.00 0.00 66 GLU A CA 15
ATOM 23881 C C . GLU A 1 66 ? 10.697 -7.240 1.488 1.00 0.00 66 GLU A C 15
ATOM 23882 O O . GLU A 1 66 ? 9.983 -8.000 2.137 1.00 0.00 66 GLU A O 15
ATOM 23894 N N . GLU A 1 67 ? 11.112 -6.069 1.983 1.00 0.00 67 GLU A N 15
ATOM 23895 C CA . GLU A 1 67 ? 10.620 -5.544 3.258 1.00 0.00 67 GLU A CA 15
ATOM 23896 C C . GLU A 1 67 ? 9.252 -4.872 3.128 1.00 0.00 67 GLU A C 15
ATOM 23897 O O . GLU A 1 67 ? 8.403 -5.068 4.000 1.00 0.00 67 GLU A O 15
ATOM 23909 N N . LEU A 1 68 ? 8.997 -4.126 2.042 1.00 0.00 68 LEU A N 15
ATOM 23910 C CA . LEU A 1 68 ? 7.685 -3.502 1.821 1.00 0.00 68 LEU A CA 15
ATOM 23911 C C . LEU A 1 68 ? 6.561 -4.543 1.800 1.00 0.00 68 LEU A C 15
ATOM 23912 O O . LEU A 1 68 ? 5.535 -4.341 2.447 1.00 0.00 68 LEU A O 15
ATOM 23928 N N . LEU A 1 69 ? 6.752 -5.661 1.092 1.00 0.00 69 LEU A N 15
ATOM 23929 C CA . LEU A 1 69 ? 5.717 -6.700 1.011 1.00 0.00 69 LEU A CA 15
ATOM 23930 C C . LEU A 1 69 ? 5.354 -7.254 2.397 1.00 0.00 69 LEU A C 15
ATOM 23931 O O . LEU A 1 69 ? 4.172 -7.406 2.702 1.00 0.00 69 LEU A O 15
ATOM 23947 N N . LYS A 1 70 ? 6.348 -7.449 3.278 1.00 0.00 70 LYS A N 15
ATOM 23948 C CA . LYS A 1 70 ? 6.133 -7.871 4.669 1.00 0.00 70 LYS A CA 15
ATOM 23949 C C . LYS A 1 70 ? 5.398 -6.795 5.476 1.00 0.00 70 LYS A C 15
ATOM 23950 O O . LYS A 1 70 ? 4.436 -7.103 6.179 1.00 0.00 70 LYS A O 15
ATOM 23969 N N . ARG A 1 71 ? 5.810 -5.529 5.335 1.00 0.00 71 ARG A N 15
ATOM 23970 C CA . ARG A 1 71 ? 5.219 -4.355 6.012 1.00 0.00 71 ARG A CA 15
ATOM 23971 C C . ARG A 1 71 ? 3.760 -4.117 5.660 1.00 0.00 71 ARG A C 15
ATOM 23972 O O . ARG A 1 71 ? 2.979 -3.774 6.546 1.00 0.00 71 ARG A O 15
ATOM 23993 N N . ALA A 1 72 ? 3.420 -4.300 4.390 1.00 0.00 72 ALA A N 15
ATOM 23994 C CA . ALA A 1 72 ? 2.068 -4.195 3.862 1.00 0.00 72 ALA A CA 15
ATOM 23995 C C . ALA A 1 72 ? 1.248 -5.493 4.029 1.00 0.00 72 ALA A C 15
ATOM 23996 O O . ALA A 1 72 ? 0.046 -5.504 3.766 1.00 0.00 72 ALA A O 15
ATOM 24003 N N . GLY A 1 73 ? 1.882 -6.593 4.454 1.00 0.00 73 GLY A N 15
ATOM 24004 C CA . GLY A 1 73 ? 1.243 -7.912 4.573 1.00 0.00 73 GLY A CA 15
ATOM 24005 C C . GLY A 1 73 ? 0.788 -8.523 3.235 1.00 0.00 73 GLY A C 15
ATOM 24006 O O . GLY A 1 73 ? -0.161 -9.311 3.214 1.00 0.00 73 GLY A O 15
ATOM 24010 N N . ILE A 1 74 ? 1.431 -8.145 2.124 1.00 0.00 74 ILE A N 15
ATOM 24011 C CA . ILE A 1 74 ? 1.124 -8.591 0.752 1.00 0.00 74 ILE A CA 15
ATOM 24012 C C . ILE A 1 74 ? 2.157 -9.602 0.231 1.00 0.00 74 ILE A C 15
ATOM 24013 O O . ILE A 1 74 ? 3.197 -9.836 0.849 1.00 0.00 74 ILE A O 15
ATOM 24029 N N . THR A 1 75 ? 1.888 -10.189 -0.934 1.00 0.00 75 THR A N 15
ATOM 24030 C CA . THR A 1 75 ? 2.831 -11.043 -1.672 1.00 0.00 75 THR A CA 15
ATOM 24031 C C . THR A 1 75 ? 3.732 -10.225 -2.607 1.00 0.00 75 THR A C 15
ATOM 24032 O O . THR A 1 75 ? 3.347 -9.123 -3.013 1.00 0.00 75 THR A O 15
ATOM 24043 N N . PRO A 1 76 ? 4.906 -10.745 -3.029 1.00 0.00 76 PRO A N 15
ATOM 24044 C CA . PRO A 1 76 ? 5.690 -10.118 -4.099 1.00 0.00 76 PRO A CA 15
ATOM 24045 C C . PRO A 1 76 ? 4.906 -10.090 -5.428 1.00 0.00 76 PRO A C 15
ATOM 24046 O O . PRO A 1 76 ? 5.065 -9.167 -6.226 1.00 0.00 76 PRO A O 15
ATOM 24057 N N . GLU A 1 77 ? 4.000 -11.055 -5.631 1.00 0.00 77 GLU A N 15
ATOM 24058 C CA . GLU A 1 77 ? 3.092 -11.140 -6.784 1.00 0.00 77 GLU A CA 15
ATOM 24059 C C . GLU A 1 77 ? 2.055 -10.004 -6.825 1.00 0.00 77 GLU A C 15
ATOM 24060 O O . GLU A 1 77 ? 1.647 -9.609 -7.915 1.00 0.00 77 GLU A O 15
ATOM 24072 N N . ALA A 1 78 ? 1.649 -9.449 -5.675 1.00 0.00 78 ALA A N 15
ATOM 24073 C CA . ALA A 1 78 ? 0.863 -8.211 -5.616 1.00 0.00 78 ALA A CA 15
ATOM 24074 C C . ALA A 1 78 ? 1.772 -6.967 -5.618 1.00 0.00 78 ALA A C 15
ATOM 24075 O O . ALA A 1 78 ? 1.441 -5.975 -6.268 1.00 0.00 78 ALA A O 15
ATOM 24082 N N . LEU A 1 79 ? 2.942 -7.011 -4.963 1.00 0.00 79 LEU A N 15
ATOM 24083 C CA . LEU A 1 79 ? 3.851 -5.861 -4.886 1.00 0.00 79 LEU A CA 15
ATOM 24084 C C . LEU A 1 79 ? 4.326 -5.400 -6.280 1.00 0.00 79 LEU A C 15
ATOM 24085 O O . LEU A 1 79 ? 4.304 -4.207 -6.588 1.00 0.00 79 LEU A O 15
ATOM 24101 N N . LYS A 1 80 ? 4.686 -6.339 -7.162 1.00 0.00 80 LYS A N 15
ATOM 24102 C CA . LYS A 1 80 ? 5.096 -6.056 -8.555 1.00 0.00 80 LYS A CA 15
ATOM 24103 C C . LYS A 1 80 ? 4.017 -5.372 -9.408 1.00 0.00 80 LYS A C 15
ATOM 24104 O O . LYS A 1 80 ? 4.326 -4.803 -10.453 1.00 0.00 80 LYS A O 15
ATOM 24123 N N . VAL A 1 81 ? 2.756 -5.424 -8.975 1.00 0.00 81 VAL A N 15
ATOM 24124 C CA . VAL A 1 81 ? 1.625 -4.711 -9.587 1.00 0.00 81 VAL A CA 15
ATOM 24125 C C . VAL A 1 81 ? 1.547 -3.262 -9.099 1.00 0.00 81 VAL A C 15
ATOM 24126 O O . VAL A 1 81 ? 1.190 -2.391 -9.884 1.00 0.00 81 VAL A O 15
ATOM 24139 N N . ILE A 1 82 ? 1.927 -2.962 -7.850 1.00 0.00 82 ILE A N 15
ATOM 24140 C CA . ILE A 1 82 ? 1.852 -1.593 -7.281 1.00 0.00 82 ILE A CA 15
ATOM 24141 C C . ILE A 1 82 ? 2.649 -0.586 -8.124 1.00 0.00 82 ILE A C 15
ATOM 24142 O O . ILE A 1 82 ? 2.195 0.530 -8.380 1.00 0.00 82 ILE A O 15
ATOM 24158 N N . GLU A 1 83 ? 3.814 -0.998 -8.630 1.00 0.00 83 GLU A N 15
ATOM 24159 C CA . GLU A 1 83 ? 4.626 -0.173 -9.533 1.00 0.00 83 GLU A CA 15
ATOM 24160 C C . GLU A 1 83 ? 3.959 0.054 -10.903 1.00 0.00 83 GLU A C 15
ATOM 24161 O O . GLU A 1 83 ? 4.153 1.112 -11.509 1.00 0.00 83 GLU A O 15
ATOM 24173 N N . LYS A 1 84 ? 3.125 -0.890 -11.363 1.00 0.00 84 LYS A N 15
ATOM 24174 C CA . LYS A 1 84 ? 2.336 -0.776 -12.597 1.00 0.00 84 LYS A CA 15
ATOM 24175 C C . LYS A 1 84 ? 1.171 0.199 -12.444 1.00 0.00 84 LYS A C 15
ATOM 24176 O O . LYS A 1 84 ? 0.958 1.004 -13.343 1.00 0.00 84 LYS A O 15
ATOM 24195 N N . ILE A 1 85 ? 0.474 0.202 -11.302 1.00 0.00 85 ILE A N 15
ATOM 24196 C CA . ILE A 1 85 ? -0.657 1.120 -11.036 1.00 0.00 85 ILE A CA 15
ATOM 24197 C C . ILE A 1 85 ? -0.220 2.580 -11.226 1.00 0.00 85 ILE A C 15
ATOM 24198 O O . ILE A 1 85 ? -0.911 3.359 -11.881 1.00 0.00 85 ILE A O 15
ATOM 24214 N N . GLU A 1 86 ? 0.963 2.936 -10.718 1.00 0.00 86 GLU A N 15
ATOM 24215 C CA . GLU A 1 86 ? 1.516 4.289 -10.853 1.00 0.00 86 GLU A CA 15
ATOM 24216 C C . GLU A 1 86 ? 1.796 4.662 -12.321 1.00 0.00 86 GLU A C 15
ATOM 24217 O O . GLU A 1 86 ? 1.580 5.809 -12.711 1.00 0.00 86 GLU A O 15
ATOM 24229 N N . LYS A 1 87 ? 2.227 3.694 -13.145 1.00 0.00 87 LYS A N 15
ATOM 24230 C CA . LYS A 1 87 ? 2.457 3.873 -14.589 1.00 0.00 87 LYS A CA 15
ATOM 24231 C C . LYS A 1 87 ? 1.155 3.941 -15.400 1.00 0.00 87 LYS A C 15
ATOM 24232 O O . LYS A 1 87 ? 1.052 4.748 -16.322 1.00 0.00 87 LYS A O 15
ATOM 24251 N N . GLU A 1 88 ? 0.140 3.149 -15.049 1.00 0.00 88 GLU A N 15
ATOM 24252 C CA . GLU A 1 88 ? -1.177 3.187 -15.706 1.00 0.00 88 GLU A CA 15
ATOM 24253 C C . GLU A 1 88 ? -1.959 4.473 -15.378 1.00 0.00 88 GLU A C 15
ATOM 24254 O O . GLU A 1 88 ? -2.627 5.026 -16.253 1.00 0.00 88 GLU A O 15
ATOM 24266 N N . GLU A 1 89 ? -1.845 4.992 -14.149 1.00 0.00 89 GLU A N 15
ATOM 24267 C CA . GLU A 1 89 ? -2.428 6.285 -13.746 1.00 0.00 89 GLU A CA 15
ATOM 24268 C C . GLU A 1 89 ? -1.535 7.504 -14.081 1.00 0.00 89 GLU A C 15
ATOM 24269 O O . GLU A 1 89 ? -1.945 8.650 -13.873 1.00 0.00 89 GLU A O 15
ATOM 24281 N N . GLY A 1 90 ? -0.336 7.283 -14.633 1.00 0.00 90 GLY A N 15
ATOM 24282 C CA . GLY A 1 90 ? 0.602 8.330 -15.047 1.00 0.00 90 GLY A CA 15
ATOM 24283 C C . GLY A 1 90 ? 1.792 7.777 -15.837 1.00 0.00 90 GLY A C 15
ATOM 24284 O O . GLY A 1 90 ? 2.763 7.288 -15.258 1.00 0.00 90 GLY A O 15
ATOM 24288 N N . SER A 1 91 ? 1.734 7.883 -17.167 1.00 0.00 91 SER A N 15
ATOM 24289 C CA . SER A 1 91 ? 2.732 7.375 -18.126 1.00 0.00 91 SER A CA 15
ATOM 24290 C C . SER A 1 91 ? 4.026 8.211 -18.157 1.00 0.00 91 SER A C 15
ATOM 24291 O O . SER A 1 91 ? 4.387 8.837 -19.156 1.00 0.00 91 SER A O 15
ATOM 24299 N N . LEU A 1 92 ? 4.751 8.214 -17.034 1.00 0.00 92 LEU A N 15
ATOM 24300 C CA . LEU A 1 92 ? 5.908 9.078 -16.758 1.00 0.00 92 LEU A CA 15
ATOM 24301 C C . LEU A 1 92 ? 7.122 8.878 -17.685 1.00 0.00 92 LEU A C 15
ATOM 24302 O O . LEU A 1 92 ? 7.987 9.749 -17.746 1.00 0.00 92 LEU A O 15
ATOM 24318 N N . GLU A 1 93 ? 7.174 7.787 -18.459 1.00 0.00 93 GLU A N 15
ATOM 24319 C CA . GLU A 1 93 ? 8.184 7.577 -19.511 1.00 0.00 93 GLU A CA 15
ATOM 24320 C C . GLU A 1 93 ? 7.957 8.475 -20.746 1.00 0.00 93 GLU A C 15
ATOM 24321 O O . GLU A 1 93 ? 8.906 8.774 -21.475 1.00 0.00 93 GLU A O 15
ATOM 24333 N N . HIS A 1 94 ? 6.720 8.935 -20.973 1.00 0.00 94 HIS A N 15
ATOM 24334 C CA . HIS A 1 94 ? 6.371 9.932 -21.996 1.00 0.00 94 HIS A CA 15
ATOM 24335 C C . HIS A 1 94 ? 6.466 11.383 -21.475 1.00 0.00 94 HIS A C 15
ATOM 24336 O O . HIS A 1 94 ? 6.444 12.329 -22.267 1.00 0.00 94 HIS A O 15
ATOM 24350 N N . HIS A 1 95 ? 6.579 11.564 -20.155 1.00 0.00 95 HIS A N 15
ATOM 24351 C CA . HIS A 1 95 ? 6.766 12.855 -19.481 1.00 0.00 95 HIS A CA 15
ATOM 24352 C C . HIS A 1 95 ? 8.261 13.155 -19.231 1.00 0.00 95 HIS A C 15
ATOM 24353 O O . HIS A 1 95 ? 9.122 12.286 -19.386 1.00 0.00 95 HIS A O 15
ATOM 24367 N N . HIS A 1 96 ? 8.574 14.384 -18.812 1.00 0.00 96 HIS A N 15
ATOM 24368 C CA . HIS A 1 96 ? 9.907 14.781 -18.336 1.00 0.00 96 HIS A CA 15
ATOM 24369 C C . HIS A 1 96 ? 9.967 14.800 -16.798 1.00 0.00 96 HIS A C 15
ATOM 24370 O O . HIS A 1 96 ? 8.996 15.182 -16.138 1.00 0.00 96 HIS A O 15
ATOM 24384 N N . HIS A 1 97 ? 11.103 14.397 -16.221 1.00 0.00 97 HIS A N 15
ATOM 24385 C CA . HIS A 1 97 ? 11.375 14.458 -14.778 1.00 0.00 97 HIS A CA 15
ATOM 24386 C C . HIS A 1 97 ? 12.888 14.555 -14.489 1.00 0.00 97 HIS A C 15
ATOM 24387 O O . HIS A 1 97 ? 13.710 14.036 -15.249 1.00 0.00 97 HIS A O 15
ATOM 24401 N N . HIS A 1 98 ? 13.256 15.228 -13.392 1.00 0.00 98 HIS A N 15
ATOM 24402 C CA . HIS A 1 98 ? 14.654 15.489 -13.001 1.00 0.00 98 HIS A CA 15
ATOM 24403 C C . HIS A 1 98 ? 15.196 14.471 -11.967 1.00 0.00 98 HIS A C 15
ATOM 24404 O O . HIS A 1 98 ? 16.413 14.346 -11.793 1.00 0.00 98 HIS A O 15
ATOM 24418 N N . HIS A 1 99 ? 14.306 13.736 -11.287 1.00 0.00 99 HIS A N 15
ATOM 24419 C CA . HIS A 1 99 ? 14.605 12.782 -10.207 1.00 0.00 99 HIS A CA 15
ATOM 24420 C C . HIS A 1 99 ? 13.823 11.465 -10.386 1.00 0.00 99 HIS A C 15
ATOM 24421 O O . HIS A 1 99 ? 12.667 11.511 -10.866 1.00 0.00 99 HIS A O 15
ATOM 24436 N N . GLY A 1 1 ? 18.243 8.537 15.999 1.00 0.00 1 GLY A N 16
ATOM 24437 C CA . GLY A 1 1 ? 17.965 9.106 14.661 1.00 0.00 1 GLY A CA 16
ATOM 24438 C C . GLY A 1 1 ? 16.555 8.779 14.192 1.00 0.00 1 GLY A C 16
ATOM 24439 O O . GLY A 1 1 ? 15.987 7.756 14.576 1.00 0.00 1 GLY A O 16
ATOM 24445 N N . GLU A 1 2 ? 15.980 9.641 13.351 1.00 0.00 2 GLU A N 16
ATOM 24446 C CA . GLU A 1 2 ? 14.633 9.503 12.763 1.00 0.00 2 GLU A CA 16
ATOM 24447 C C . GLU A 1 2 ? 14.681 9.800 11.252 1.00 0.00 2 GLU A C 16
ATOM 24448 O O . GLU A 1 2 ? 15.291 10.788 10.834 1.00 0.00 2 GLU A O 16
ATOM 24460 N N . GLU A 1 3 ? 14.052 8.958 10.424 1.00 0.00 3 GLU A N 16
ATOM 24461 C CA . GLU A 1 3 ? 14.086 9.084 8.953 1.00 0.00 3 GLU A CA 16
ATOM 24462 C C . GLU A 1 3 ? 12.761 8.632 8.310 1.00 0.00 3 GLU A C 16
ATOM 24463 O O . GLU A 1 3 ? 12.124 9.386 7.576 1.00 0.00 3 GLU A O 16
ATOM 24475 N N . GLU A 1 4 ? 12.272 7.441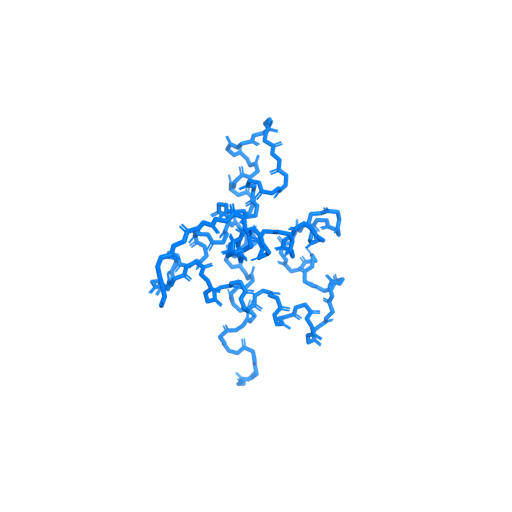 8.668 1.00 0.00 4 GLU A N 16
ATOM 24476 C CA . GLU A 1 4 ? 10.977 6.880 8.242 1.00 0.00 4 GLU A CA 16
ATOM 24477 C C . GLU A 1 4 ? 9.752 7.444 8.997 1.00 0.00 4 GLU A C 16
ATOM 24478 O O . GLU A 1 4 ? 8.647 6.912 8.869 1.00 0.00 4 GLU A O 16
ATOM 24490 N N . LYS A 1 5 ? 9.925 8.517 9.779 1.00 0.00 5 LYS A N 16
ATOM 24491 C CA . LYS A 1 5 ? 8.946 9.074 10.735 1.00 0.00 5 LYS A CA 16
ATOM 24492 C C . LYS A 1 5 ? 7.590 9.457 10.120 1.00 0.00 5 LYS A C 16
ATOM 24493 O O . LYS A 1 5 ? 6.563 9.351 10.788 1.00 0.00 5 LYS A O 16
ATOM 24512 N N . GLU A 1 6 ? 7.575 9.856 8.849 1.00 0.00 6 GLU A N 16
ATOM 24513 C CA . GLU A 1 6 ? 6.367 10.171 8.060 1.00 0.00 6 GLU A CA 16
ATOM 24514 C C . GLU A 1 6 ? 6.150 9.182 6.891 1.00 0.00 6 GLU A C 16
ATOM 24515 O O . GLU A 1 6 ? 5.410 9.472 5.949 1.00 0.00 6 GLU A O 16
ATOM 24527 N N . ILE A 1 7 ? 6.809 8.018 6.934 1.00 0.00 7 ILE A N 16
ATOM 24528 C CA . ILE A 1 7 ? 6.912 7.056 5.826 1.00 0.00 7 ILE A CA 16
ATOM 24529 C C . ILE A 1 7 ? 6.476 5.647 6.257 1.00 0.00 7 ILE A C 16
ATOM 24530 O O . ILE A 1 7 ? 5.592 5.073 5.630 1.00 0.00 7 ILE A O 16
ATOM 24546 N N . ASP A 1 8 ? 7.024 5.098 7.348 1.00 0.00 8 ASP A N 16
ATOM 24547 C CA . ASP A 1 8 ? 6.648 3.771 7.869 1.00 0.00 8 ASP A CA 16
ATOM 24548 C C . ASP A 1 8 ? 5.159 3.724 8.251 1.00 0.00 8 ASP A C 16
ATOM 24549 O O . ASP A 1 8 ? 4.428 2.812 7.856 1.00 0.00 8 ASP A O 16
ATOM 24558 N N . LYS A 1 9 ? 4.677 4.771 8.936 1.00 0.00 9 LYS A N 16
ATOM 24559 C CA . LYS A 1 9 ? 3.256 4.923 9.283 1.00 0.00 9 LYS A CA 16
ATOM 24560 C C . LYS A 1 9 ? 2.346 5.051 8.053 1.00 0.00 9 LYS A C 16
ATOM 24561 O O . LYS A 1 9 ? 1.189 4.655 8.127 1.00 0.00 9 LYS A O 16
ATOM 24580 N N . LEU A 1 10 ? 2.867 5.506 6.910 1.00 0.00 10 LEU A N 16
ATOM 24581 C CA . LEU A 1 10 ? 2.149 5.547 5.627 1.00 0.00 10 LEU A CA 16
ATOM 24582 C C . LEU A 1 10 ? 2.082 4.179 4.916 1.00 0.00 10 LEU A C 16
ATOM 24583 O O . LEU A 1 10 ? 1.287 4.021 3.989 1.00 0.00 10 LEU A O 16
ATOM 24599 N N . VAL A 1 11 ? 2.848 3.177 5.367 1.00 0.00 11 VAL A N 16
ATOM 24600 C CA . VAL A 1 11 ? 2.712 1.769 4.933 1.00 0.00 11 VAL A CA 16
ATOM 24601 C C . VAL A 1 11 ? 1.880 0.953 5.934 1.00 0.00 11 VAL A C 16
ATOM 24602 O O . VAL A 1 11 ? 1.167 0.026 5.556 1.00 0.00 11 VAL A O 16
ATOM 24615 N N . GLU A 1 12 ? 1.908 1.331 7.212 1.00 0.00 12 GLU A N 16
ATOM 24616 C CA . GLU A 1 12 ? 1.173 0.673 8.300 1.00 0.00 12 GLU A CA 16
ATOM 24617 C C . GLU A 1 12 ? -0.344 0.653 8.058 1.00 0.00 12 GLU A C 16
ATOM 24618 O O . GLU A 1 12 ? -0.963 -0.411 8.025 1.00 0.00 12 GLU A O 16
ATOM 24630 N N . LEU A 1 13 ? -0.946 1.829 7.853 1.00 0.00 13 LEU A N 16
ATOM 24631 C CA . LEU A 1 13 ? -2.373 1.930 7.531 1.00 0.00 13 LEU A CA 16
ATOM 24632 C C . LEU A 1 13 ? -2.707 1.354 6.142 1.00 0.00 13 LEU A C 16
ATOM 24633 O O . LEU A 1 13 ? -3.812 0.854 5.939 1.00 0.00 13 LEU A O 16
ATOM 24649 N N . PHE A 1 14 ? -1.751 1.361 5.206 1.00 0.00 14 PHE A N 16
ATOM 24650 C CA . PHE A 1 14 ? -1.913 0.768 3.875 1.00 0.00 14 PHE A CA 16
ATOM 24651 C C . PHE A 1 14 ? -2.055 -0.761 3.967 1.00 0.00 14 PHE A C 16
ATOM 24652 O O . PHE A 1 14 ? -2.848 -1.345 3.231 1.00 0.00 14 PHE A O 16
ATOM 24669 N N . ALA A 1 15 ? -1.381 -1.401 4.930 1.00 0.00 15 ALA A N 16
ATOM 24670 C CA . ALA A 1 15 ? -1.499 -2.836 5.181 1.00 0.00 15 ALA A CA 16
ATOM 24671 C C . ALA A 1 15 ? -2.938 -3.250 5.542 1.00 0.00 15 ALA A C 16
ATOM 24672 O O . ALA A 1 15 ? -3.546 -4.087 4.873 1.00 0.00 15 ALA A O 16
ATOM 24679 N N . GLN A 1 16 ? -3.515 -2.609 6.566 1.00 0.00 16 GLN A N 16
ATOM 24680 C CA . GLN A 1 16 ? -4.882 -2.897 7.012 1.00 0.00 16 GLN A CA 16
ATOM 24681 C C . GLN A 1 16 ? -5.942 -2.429 5.998 1.00 0.00 16 GLN A C 16
ATOM 24682 O O . GLN A 1 16 ? -6.991 -3.061 5.866 1.00 0.00 16 GLN A O 16
ATOM 24696 N N . ALA A 1 17 ? -5.656 -1.377 5.223 1.00 0.00 17 ALA A N 16
ATOM 24697 C CA . ALA A 1 17 ? -6.513 -0.945 4.121 1.00 0.00 17 ALA A CA 16
ATOM 24698 C C . ALA A 1 17 ? -6.523 -1.955 2.957 1.00 0.00 17 ALA A C 16
ATOM 24699 O O . ALA A 1 17 ? -7.573 -2.182 2.357 1.00 0.00 17 ALA A O 16
ATOM 24706 N N . TYR A 1 18 ? -5.389 -2.601 2.659 1.00 0.00 18 TYR A N 16
ATOM 24707 C CA . TYR A 1 18 ? -5.303 -3.665 1.652 1.00 0.00 18 TYR A CA 16
ATOM 24708 C C . TYR A 1 18 ? -6.042 -4.927 2.110 1.00 0.00 18 TYR A C 16
ATOM 24709 O O . TYR A 1 18 ? -6.761 -5.535 1.319 1.00 0.00 18 TYR A O 16
ATOM 24727 N N . GLU A 1 19 ? -5.936 -5.288 3.392 1.00 0.00 19 GLU A N 16
ATOM 24728 C CA . GLU A 1 19 ? -6.724 -6.386 3.968 1.00 0.00 19 GLU A CA 16
ATOM 24729 C C . GLU A 1 19 ? -8.231 -6.116 3.842 1.00 0.00 19 GLU A C 16
ATOM 24730 O O . GLU A 1 19 ? -8.978 -6.974 3.367 1.00 0.00 19 GLU A O 16
ATOM 24742 N N . ASP A 1 20 ? -8.676 -4.902 4.182 1.00 0.00 20 ASP A N 16
ATOM 24743 C CA . ASP A 1 20 ? -10.076 -4.497 4.029 1.00 0.00 20 ASP A CA 16
ATOM 24744 C C . ASP A 1 20 ? -10.520 -4.485 2.557 1.00 0.00 20 ASP A C 16
ATOM 24745 O O . ASP A 1 20 ? -11.627 -4.928 2.243 1.00 0.00 20 ASP A O 16
ATOM 24754 N N . ALA A 1 21 ? -9.639 -4.070 1.641 1.00 0.00 21 ALA A N 16
ATOM 24755 C CA . ALA A 1 21 ? -9.916 -4.064 0.212 1.00 0.00 21 ALA A CA 16
ATOM 24756 C C . ALA A 1 21 ? -10.066 -5.478 -0.366 1.00 0.00 21 ALA A C 16
ATOM 24757 O O . ALA A 1 21 ? -10.979 -5.742 -1.152 1.00 0.00 21 ALA A O 16
ATOM 24764 N N . ARG A 1 22 ? -9.209 -6.407 0.063 1.00 0.00 22 ARG A N 16
ATOM 24765 C CA . ARG A 1 22 ? -9.232 -7.809 -0.363 1.00 0.00 22 ARG A CA 16
ATOM 24766 C C . ARG A 1 22 ? -10.439 -8.576 0.195 1.00 0.00 22 ARG A C 16
ATOM 24767 O O . ARG A 1 22 ? -10.918 -9.508 -0.449 1.00 0.00 22 ARG A O 16
ATOM 24788 N N . GLU A 1 23 ? -10.990 -8.148 1.334 1.00 0.00 23 GLU A N 16
ATOM 24789 C CA . GLU A 1 23 ? -12.256 -8.663 1.882 1.00 0.00 23 GLU A CA 16
ATOM 24790 C C . GLU A 1 23 ? -13.511 -8.073 1.207 1.00 0.00 23 GLU A C 16
ATOM 24791 O O . GLU A 1 23 ? -14.446 -8.822 0.915 1.00 0.00 23 GLU A O 16
ATOM 24803 N N . LYS A 1 24 ? -13.552 -6.762 0.917 1.00 0.00 24 LYS A N 16
ATOM 24804 C CA . LYS A 1 24 ? -14.723 -6.112 0.275 1.00 0.00 24 LYS A CA 16
ATOM 24805 C C . LYS A 1 24 ? -14.821 -6.383 -1.236 1.00 0.00 24 LYS A C 16
ATOM 24806 O O . LYS A 1 24 ? -15.915 -6.298 -1.799 1.00 0.00 24 LYS A O 16
ATOM 24825 N N . LYS A 1 25 ? -13.705 -6.753 -1.881 1.00 0.00 25 LYS A N 16
ATOM 24826 C CA . LYS A 1 25 ? -13.592 -7.145 -3.301 1.00 0.00 25 LYS A CA 16
ATOM 24827 C C . LYS A 1 25 ? -13.025 -8.568 -3.437 1.00 0.00 25 LYS A C 16
ATOM 24828 O O . LYS A 1 25 ? -12.001 -8.767 -4.086 1.00 0.00 25 LYS A O 16
ATOM 24847 N N . ARG A 1 26 ? -13.676 -9.580 -2.851 1.00 0.00 26 ARG A N 16
ATOM 24848 C CA . ARG A 1 26 ? -13.191 -10.984 -2.826 1.00 0.00 26 ARG A CA 16
ATOM 24849 C C . ARG A 1 26 ? -12.982 -11.630 -4.202 1.00 0.00 26 ARG A C 16
ATOM 24850 O O . ARG A 1 26 ? -12.142 -12.522 -4.324 1.00 0.00 26 ARG A O 16
ATOM 24871 N N . ASN A 1 27 ? -13.695 -11.170 -5.232 1.00 0.00 27 ASN A N 16
ATOM 24872 C CA . ASN A 1 27 ? -13.517 -11.592 -6.631 1.00 0.00 27 ASN A CA 16
ATOM 24873 C C . ASN A 1 27 ? -12.630 -10.624 -7.456 1.00 0.00 27 ASN A C 16
ATOM 24874 O O . ASN A 1 27 ? -12.528 -10.759 -8.678 1.00 0.00 27 ASN A O 16
ATOM 24885 N N . GLY A 1 28 ? -12.016 -9.630 -6.804 1.00 0.00 28 GLY A N 16
ATOM 24886 C CA . GLY A 1 28 ? -11.178 -8.588 -7.406 1.00 0.00 28 GLY A CA 16
ATOM 24887 C C . GLY A 1 28 ? -9.760 -9.037 -7.784 1.00 0.00 28 GLY A C 16
ATOM 24888 O O . GLY A 1 28 ? -9.380 -10.202 -7.643 1.00 0.00 28 GLY A O 16
ATOM 24892 N N . THR A 1 29 ? -8.972 -8.074 -8.261 1.00 0.00 29 THR A N 16
ATOM 24893 C CA . THR A 1 29 ? -7.545 -8.207 -8.595 1.00 0.00 29 THR A CA 16
ATOM 24894 C C . THR A 1 29 ? -6.648 -7.618 -7.500 1.00 0.00 29 THR A C 16
ATOM 24895 O O . THR A 1 29 ? -7.084 -6.730 -6.759 1.00 0.00 29 THR A O 16
ATOM 24906 N N . PRO A 1 30 ? -5.365 -8.025 -7.415 1.00 0.00 30 PRO A N 16
ATOM 24907 C CA . PRO A 1 30 ? -4.404 -7.362 -6.536 1.00 0.00 30 PRO A CA 16
ATOM 24908 C C . PRO A 1 30 ? -4.250 -5.860 -6.833 1.00 0.00 30 PRO A C 16
ATOM 24909 O O . PRO A 1 30 ? -4.028 -5.083 -5.905 1.00 0.00 30 PRO A O 16
ATOM 24920 N N . GLU A 1 31 ? -4.420 -5.417 -8.089 1.00 0.00 31 GLU A N 16
ATOM 24921 C CA . GLU A 1 31 ? -4.382 -3.980 -8.402 1.00 0.00 31 GLU A CA 16
ATOM 24922 C C . GLU A 1 31 ? -5.588 -3.203 -7.857 1.00 0.00 31 GLU A C 16
ATOM 24923 O O . GLU A 1 31 ? -5.408 -2.099 -7.345 1.00 0.00 31 GLU A O 16
ATOM 24935 N N . GLU A 1 32 ? -6.795 -3.776 -7.885 1.00 0.00 32 GLU A N 16
ATOM 24936 C CA . GLU A 1 32 ? -7.974 -3.171 -7.256 1.00 0.00 32 GLU A CA 16
ATOM 24937 C C . GLU A 1 32 ? -7.785 -3.024 -5.744 1.00 0.00 32 GLU A C 16
ATOM 24938 O O . GLU A 1 32 ? -8.153 -1.996 -5.169 1.00 0.00 32 GLU A O 16
ATOM 24950 N N . TRP A 1 33 ? -7.171 -4.020 -5.100 1.00 0.00 33 TRP A N 16
ATOM 24951 C CA . TRP A 1 33 ? -6.944 -3.997 -3.661 1.00 0.00 33 TRP A CA 16
ATOM 24952 C C . TRP A 1 33 ? -5.874 -2.987 -3.258 1.00 0.00 33 TRP A C 16
ATOM 24953 O O . TRP A 1 33 ? -6.072 -2.277 -2.274 1.00 0.00 33 TRP A O 16
ATOM 24974 N N . VAL A 1 34 ? -4.786 -2.844 -4.029 1.00 0.00 34 VAL A N 16
ATOM 24975 C CA . VAL A 1 34 ? -3.773 -1.822 -3.721 1.00 0.00 34 VAL A CA 16
ATOM 24976 C C . VAL A 1 34 ? -4.326 -0.418 -4.003 1.00 0.00 34 VAL A C 16
ATOM 24977 O O . VAL A 1 34 ? -4.167 0.470 -3.168 1.00 0.00 34 VAL A O 16
ATOM 24990 N N . ARG A 1 35 ? -5.030 -0.201 -5.125 1.00 0.00 35 ARG A N 16
ATOM 24991 C CA . ARG A 1 35 ? -5.627 1.110 -5.455 1.00 0.00 35 ARG A CA 16
ATOM 24992 C C . ARG A 1 35 ? -6.628 1.585 -4.395 1.00 0.00 35 ARG A C 16
ATOM 24993 O O . ARG A 1 35 ? -6.564 2.742 -3.982 1.00 0.00 35 ARG A O 16
ATOM 25014 N N . ASP A 1 36 ? -7.506 0.705 -3.906 1.00 0.00 36 ASP A N 16
ATOM 25015 C CA . ASP A 1 36 ? -8.461 1.064 -2.843 1.00 0.00 36 ASP A CA 16
ATOM 25016 C C . ASP A 1 36 ? -7.769 1.244 -1.477 1.00 0.00 36 ASP A C 16
ATOM 25017 O O . ASP A 1 36 ? -8.161 2.110 -0.690 1.00 0.00 36 ASP A O 16
ATOM 25026 N N . ALA A 1 37 ? -6.693 0.492 -1.211 1.00 0.00 37 ALA A N 16
ATOM 25027 C CA . ALA A 1 37 ? -5.884 0.650 -0.006 1.00 0.00 37 ALA A CA 16
ATOM 25028 C C . ALA A 1 37 ? -5.162 2.003 0.067 1.00 0.00 37 ALA A C 16
ATOM 25029 O O . ALA A 1 37 ? -5.159 2.639 1.121 1.00 0.00 37 ALA A O 16
ATOM 25036 N N . ILE A 1 38 ? -4.576 2.460 -1.046 1.00 0.00 38 ILE A N 16
ATOM 25037 C CA . ILE A 1 38 ? -3.903 3.763 -1.138 1.00 0.00 38 ILE A CA 16
ATOM 25038 C C . ILE A 1 38 ? -4.912 4.903 -0.914 1.00 0.00 38 ILE A C 16
ATOM 25039 O O . ILE A 1 38 ? -4.597 5.859 -0.207 1.00 0.00 38 ILE A O 16
ATOM 25055 N N . GLU A 1 39 ? -6.138 4.806 -1.443 1.00 0.00 39 GLU A N 16
ATOM 25056 C CA . GLU A 1 39 ? -7.182 5.798 -1.201 1.00 0.00 39 GLU A CA 16
ATOM 25057 C C . GLU A 1 39 ? -7.512 5.853 0.292 1.00 0.00 39 GLU A C 16
ATOM 25058 O O . GLU A 1 39 ? -7.432 6.931 0.875 1.00 0.00 39 GLU A O 16
ATOM 25070 N N . GLU A 1 40 ? -7.773 4.717 0.955 1.00 0.00 40 GLU A N 16
ATOM 25071 C CA . GLU A 1 40 ? -8.140 4.722 2.373 1.00 0.00 40 GLU A CA 16
ATOM 25072 C C . GLU A 1 40 ? -6.978 5.209 3.255 1.00 0.00 40 GLU A C 16
ATOM 25073 O O . GLU A 1 40 ? -7.199 5.996 4.171 1.00 0.00 40 GLU A O 16
ATOM 25085 N N . ALA A 1 41 ? -5.734 4.840 2.929 1.00 0.00 41 ALA A N 16
ATOM 25086 C CA . ALA A 1 41 ? -4.525 5.343 3.582 1.00 0.00 41 ALA A CA 16
ATOM 25087 C C . ALA A 1 41 ? -4.379 6.877 3.477 1.00 0.00 41 ALA A C 16
ATOM 25088 O O . ALA A 1 41 ? -3.989 7.525 4.449 1.00 0.00 41 ALA A O 16
ATOM 25095 N N . ALA A 1 42 ? -4.751 7.472 2.339 1.00 0.00 42 ALA A N 16
ATOM 25096 C CA . ALA A 1 42 ? -4.825 8.925 2.174 1.00 0.00 42 ALA A CA 16
ATOM 25097 C C . ALA A 1 42 ? -5.980 9.531 2.999 1.00 0.00 42 ALA A C 16
ATOM 25098 O O . ALA A 1 42 ? -5.804 10.571 3.646 1.00 0.00 42 ALA A O 16
ATOM 25105 N N . ARG A 1 43 ? -7.140 8.854 3.044 1.00 0.00 43 ARG A N 16
ATOM 25106 C CA . ARG A 1 43 ? -8.319 9.284 3.817 1.00 0.00 43 ARG A CA 16
ATOM 25107 C C . ARG A 1 43 ? -8.075 9.303 5.332 1.00 0.00 43 ARG A C 16
ATOM 25108 O O . ARG A 1 43 ? -8.630 10.173 6.004 1.00 0.00 43 ARG A O 16
ATOM 25129 N N . ARG A 1 44 ? -7.226 8.412 5.878 1.00 0.00 44 ARG A N 16
ATOM 25130 C CA . ARG A 1 44 ? -6.890 8.377 7.326 1.00 0.00 44 ARG A CA 16
ATOM 25131 C C . ARG A 1 44 ? -6.325 9.708 7.834 1.00 0.00 44 ARG A C 16
ATOM 25132 O O . ARG A 1 44 ? -6.618 10.103 8.963 1.00 0.00 44 ARG A O 16
ATOM 25153 N N . VAL A 1 45 ? -5.522 10.385 7.008 1.00 0.00 45 VAL A N 16
ATOM 25154 C CA . VAL A 1 45 ? -4.803 11.626 7.370 1.00 0.00 45 VAL A CA 16
ATOM 25155 C C . VAL A 1 45 ? -5.439 12.882 6.752 1.00 0.00 45 VAL A C 16
ATOM 25156 O O . VAL A 1 45 ? -5.138 13.999 7.175 1.00 0.00 45 VAL A O 16
ATOM 25169 N N . GLY A 1 46 ? -6.311 12.709 5.752 1.00 0.00 46 GLY A N 16
ATOM 25170 C CA . GLY A 1 46 ? -6.896 13.799 4.964 1.00 0.00 46 GLY A CA 16
ATOM 25171 C C . GLY A 1 46 ? -5.955 14.360 3.888 1.00 0.00 46 GLY A C 16
ATOM 25172 O O . GLY A 1 46 ? -5.894 15.580 3.705 1.00 0.00 46 GLY A O 16
ATOM 25176 N N . ARG A 1 47 ? -5.178 13.501 3.208 1.00 0.00 47 ARG A N 16
ATOM 25177 C CA . ARG A 1 47 ? -4.278 13.879 2.092 1.00 0.00 47 ARG A CA 16
ATOM 25178 C C . ARG A 1 47 ? -4.711 13.334 0.727 1.00 0.00 47 ARG A C 16
ATOM 25179 O O . ARG A 1 47 ? -5.682 12.587 0.608 1.00 0.00 47 ARG A O 16
ATOM 25200 N N . SER A 1 48 ? -3.977 13.750 -0.305 1.00 0.00 48 SER A N 16
ATOM 25201 C CA . SER A 1 48 ? -4.044 13.190 -1.664 1.00 0.00 48 SER A CA 16
ATOM 25202 C C . SER A 1 48 ? -3.395 11.802 -1.721 1.00 0.00 48 SER A C 16
ATOM 25203 O O . SER A 1 48 ? -2.517 11.486 -0.909 1.00 0.00 48 SER A O 16
ATOM 25211 N N . ARG A 1 49 ? -3.759 10.981 -2.717 1.00 0.00 49 ARG A N 16
ATOM 25212 C CA . ARG A 1 49 ? -3.084 9.694 -2.954 1.00 0.00 49 ARG A CA 16
ATOM 25213 C C . ARG A 1 49 ? -1.636 9.875 -3.403 1.00 0.00 49 ARG A C 16
ATOM 25214 O O . ARG A 1 49 ? -0.791 9.062 -3.053 1.00 0.00 49 ARG A O 16
ATOM 25235 N N . SER A 1 50 ? -1.304 10.971 -4.083 1.00 0.00 50 SER A N 16
ATOM 25236 C CA . SER A 1 50 ? 0.074 11.273 -4.505 1.00 0.00 50 SER A CA 16
ATOM 25237 C C . SER A 1 50 ? 1.079 11.263 -3.338 1.00 0.00 50 SER A C 16
ATOM 25238 O O . SER A 1 50 ? 2.208 10.792 -3.493 1.00 0.00 50 SER A O 16
ATOM 25246 N N . ARG A 1 51 ? 0.640 11.686 -2.141 1.00 0.00 51 ARG A N 16
ATOM 25247 C CA . ARG A 1 51 ? 1.442 11.706 -0.905 1.00 0.00 51 ARG A CA 16
ATOM 25248 C C . ARG A 1 51 ? 1.760 10.301 -0.389 1.00 0.00 51 ARG A C 16
ATOM 25249 O O . ARG A 1 51 ? 2.921 9.993 -0.123 1.00 0.00 51 ARG A O 16
ATOM 25270 N N . VAL A 1 52 ? 0.743 9.443 -0.266 1.00 0.00 52 VAL A N 16
ATOM 25271 C CA . VAL A 1 52 ? 0.908 8.045 0.183 1.00 0.00 52 VAL A CA 16
ATOM 25272 C C . VAL A 1 52 ? 1.650 7.200 -0.849 1.00 0.00 52 VAL A C 16
ATOM 25273 O O . VAL A 1 52 ? 2.487 6.391 -0.456 1.00 0.00 52 VAL A O 16
ATOM 25286 N N . VAL A 1 53 ? 1.413 7.424 -2.146 1.00 0.00 53 VAL A N 16
ATOM 25287 C CA . VAL A 1 53 ? 2.121 6.714 -3.235 1.00 0.00 53 VAL A CA 16
ATOM 25288 C C . VAL A 1 53 ? 3.630 6.889 -3.091 1.00 0.00 53 VAL A C 16
ATOM 25289 O O . VAL A 1 53 ? 4.346 5.910 -2.941 1.00 0.00 53 VAL A O 16
ATOM 25302 N N . GLU A 1 54 ? 4.130 8.119 -3.026 1.00 0.00 54 GLU A N 16
ATOM 25303 C CA . GLU A 1 54 ? 5.551 8.400 -2.803 1.00 0.00 54 GLU A CA 16
ATOM 25304 C C . GLU A 1 54 ? 6.063 7.823 -1.476 1.00 0.00 54 GLU A C 16
ATOM 25305 O O . GLU A 1 54 ? 7.242 7.492 -1.383 1.00 0.00 54 GLU A O 16
ATOM 25317 N N . ALA A 1 55 ? 5.206 7.665 -0.462 1.00 0.00 55 ALA A N 16
ATOM 25318 C CA . ALA A 1 55 ? 5.606 7.159 0.846 1.00 0.00 55 ALA A CA 16
ATOM 25319 C C . ALA A 1 55 ? 5.831 5.639 0.833 1.00 0.00 55 ALA A C 16
ATOM 25320 O O . ALA A 1 55 ? 6.943 5.194 1.126 1.00 0.00 55 ALA A O 16
ATOM 25327 N N . LEU A 1 56 ? 4.836 4.837 0.419 1.00 0.00 56 LEU A N 16
ATOM 25328 C CA . LEU A 1 56 ? 5.021 3.380 0.318 1.00 0.00 56 LEU A CA 16
ATOM 25329 C C . LEU A 1 56 ? 6.078 3.032 -0.741 1.00 0.00 56 LEU A C 16
ATOM 25330 O O . LEU A 1 56 ? 6.833 2.072 -0.590 1.00 0.00 56 LEU A O 16
ATOM 25346 N N . ARG A 1 57 ? 6.171 3.841 -1.803 1.00 0.00 57 ARG A N 16
ATOM 25347 C CA . ARG A 1 57 ? 7.101 3.606 -2.908 1.00 0.00 57 ARG A CA 16
ATOM 25348 C C . ARG A 1 57 ? 8.541 3.957 -2.553 1.00 0.00 57 ARG A C 16
ATOM 25349 O O . ARG A 1 57 ? 9.399 3.093 -2.709 1.00 0.00 57 ARG A O 16
ATOM 25370 N N . ARG A 1 58 ? 8.824 5.131 -1.969 1.00 0.00 58 ARG A N 16
ATOM 25371 C CA . ARG A 1 58 ? 10.195 5.453 -1.513 1.00 0.00 58 ARG A CA 16
ATOM 25372 C C . ARG A 1 58 ? 10.647 4.574 -0.346 1.00 0.00 58 ARG A C 16
ATOM 25373 O O . ARG A 1 58 ? 11.835 4.282 -0.248 1.00 0.00 58 ARG A O 16
ATOM 25394 N N . TYR A 1 59 ? 9.722 4.082 0.487 1.00 0.00 59 TYR A N 16
ATOM 25395 C CA . TYR A 1 59 ? 10.026 3.053 1.490 1.00 0.00 59 TYR A CA 16
ATOM 25396 C C . TYR A 1 59 ? 10.553 1.785 0.807 1.00 0.00 59 TYR A C 16
ATOM 25397 O O . TYR A 1 59 ? 11.622 1.301 1.160 1.00 0.00 59 TYR A O 16
ATOM 25415 N N . ALA A 1 60 ? 9.867 1.288 -0.222 1.00 0.00 60 ALA A N 16
ATOM 25416 C CA . ALA A 1 60 ? 10.301 0.122 -0.999 1.00 0.00 60 ALA A CA 16
ATOM 25417 C C . ALA A 1 60 ? 11.622 0.337 -1.762 1.00 0.00 60 ALA A C 16
ATOM 25418 O O . ALA A 1 60 ? 12.366 -0.620 -1.957 1.00 0.00 60 ALA A O 16
ATOM 25425 N N . GLU A 1 61 ? 11.958 1.567 -2.168 1.00 0.00 61 GLU A N 16
ATOM 25426 C CA . GLU A 1 61 ? 13.272 1.852 -2.771 1.00 0.00 61 GLU A CA 16
ATOM 25427 C C . GLU A 1 61 ? 14.401 1.897 -1.717 1.00 0.00 61 GLU A C 16
ATOM 25428 O O . GLU A 1 61 ? 15.526 1.473 -1.995 1.00 0.00 61 GLU A O 16
ATOM 25440 N N . LYS A 1 62 ? 14.108 2.391 -0.503 1.00 0.00 62 LYS A N 16
ATOM 25441 C CA . LYS A 1 62 ? 15.074 2.599 0.593 1.00 0.00 62 LYS A CA 16
ATOM 25442 C C . LYS A 1 62 ? 15.302 1.359 1.467 1.00 0.00 62 LYS A C 16
ATOM 25443 O O . LYS A 1 62 ? 16.445 0.997 1.744 1.00 0.00 62 LYS A O 16
ATOM 25462 N N . HIS A 1 63 ? 14.219 0.709 1.887 1.00 0.00 63 HIS A N 16
ATOM 25463 C CA . HIS A 1 63 ? 14.207 -0.519 2.690 1.00 0.00 63 HIS A CA 16
ATOM 25464 C C . HIS A 1 63 ? 14.248 -1.791 1.823 1.00 0.00 63 HIS A C 16
ATOM 25465 O O . HIS A 1 63 ? 14.660 -2.849 2.300 1.00 0.00 63 HIS A O 16
ATOM 25479 N N . GLY A 1 64 ? 13.835 -1.692 0.553 1.00 0.00 64 GLY A N 16
ATOM 25480 C CA . GLY A 1 64 ? 13.727 -2.817 -0.382 1.00 0.00 64 GLY A CA 16
ATOM 25481 C C . GLY A 1 64 ? 12.301 -3.367 -0.487 1.00 0.00 64 GLY A C 16
ATOM 25482 O O . GLY A 1 64 ? 11.551 -3.415 0.492 1.00 0.00 64 GLY A O 16
ATOM 25486 N N . LYS A 1 65 ? 11.923 -3.823 -1.688 1.00 0.00 65 LYS A N 16
ATOM 25487 C CA . LYS A 1 65 ? 10.600 -4.407 -1.977 1.00 0.00 65 LYS A CA 16
ATOM 25488 C C . LYS A 1 65 ? 10.262 -5.647 -1.153 1.00 0.00 65 LYS A C 16
ATOM 25489 O O . LYS A 1 65 ? 9.109 -5.842 -0.770 1.00 0.00 65 LYS A O 16
ATOM 25508 N N . GLU A 1 66 ? 11.276 -6.449 -0.836 1.00 0.00 66 GLU A N 16
ATOM 25509 C CA . GLU A 1 66 ? 11.128 -7.627 0.018 1.00 0.00 66 GLU A CA 16
ATOM 25510 C C . GLU A 1 66 ? 10.727 -7.234 1.449 1.00 0.00 66 GLU A C 16
ATOM 25511 O O . GLU A 1 66 ? 10.044 -7.991 2.134 1.00 0.00 66 GLU A O 16
ATOM 25523 N N . GLU A 1 67 ? 11.149 -6.050 1.909 1.00 0.00 67 GLU A N 16
ATOM 25524 C CA . GLU A 1 67 ? 10.724 -5.500 3.199 1.00 0.00 67 GLU A CA 16
ATOM 25525 C C . GLU A 1 67 ? 9.310 -4.900 3.122 1.00 0.00 67 GLU A C 16
ATOM 25526 O O . GLU A 1 67 ? 8.496 -5.124 4.020 1.00 0.00 67 GLU A O 16
ATOM 25538 N N . LEU A 1 68 ? 8.995 -4.176 2.034 1.00 0.00 68 LEU A N 16
ATOM 25539 C CA . LEU A 1 68 ? 7.678 -3.557 1.830 1.00 0.00 68 LEU A CA 16
ATOM 25540 C C . LEU A 1 68 ? 6.567 -4.613 1.884 1.00 0.00 68 LEU A C 16
ATOM 25541 O O . LEU A 1 68 ? 5.595 -4.434 2.614 1.00 0.00 68 LEU A O 16
ATOM 25557 N N . LEU A 1 69 ? 6.718 -5.737 1.169 1.00 0.00 69 LEU A N 16
ATOM 25558 C CA . LEU A 1 69 ? 5.672 -6.765 1.114 1.00 0.00 69 LEU A CA 16
ATOM 25559 C C . LEU A 1 69 ? 5.316 -7.303 2.508 1.00 0.00 69 LEU A C 16
ATOM 25560 O O . LEU A 1 69 ? 4.136 -7.464 2.817 1.00 0.00 69 LEU A O 16
ATOM 25576 N N . LYS A 1 70 ? 6.313 -7.477 3.389 1.00 0.00 70 LYS A N 16
ATOM 25577 C CA . LYS A 1 70 ? 6.111 -7.880 4.786 1.00 0.00 70 LYS A CA 16
ATOM 25578 C C . LYS A 1 70 ? 5.397 -6.789 5.589 1.00 0.00 70 LYS A C 16
ATOM 25579 O O . LYS A 1 70 ? 4.452 -7.080 6.323 1.00 0.00 70 LYS A O 16
ATOM 25598 N N . ARG A 1 71 ? 5.807 -5.525 5.410 1.00 0.00 71 ARG A N 16
ATOM 25599 C CA . ARG A 1 71 ? 5.226 -4.338 6.068 1.00 0.00 71 ARG A CA 16
ATOM 25600 C C . ARG A 1 71 ? 3.765 -4.099 5.720 1.00 0.00 71 ARG A C 16
ATOM 25601 O O . ARG A 1 71 ? 2.991 -3.734 6.603 1.00 0.00 71 ARG A O 16
ATOM 25622 N N . ALA A 1 72 ? 3.416 -4.303 4.455 1.00 0.00 72 ALA A N 16
ATOM 25623 C CA . ALA A 1 72 ? 2.058 -4.206 3.938 1.00 0.00 72 ALA A CA 16
ATOM 25624 C C . ALA A 1 72 ? 1.242 -5.503 4.129 1.00 0.00 72 ALA A C 16
ATOM 25625 O O . ALA A 1 72 ? 0.035 -5.518 3.886 1.00 0.00 72 ALA A O 16
ATOM 25632 N N . GLY A 1 73 ? 1.885 -6.595 4.557 1.00 0.00 73 GLY A N 16
ATOM 25633 C CA . GLY A 1 73 ? 1.253 -7.914 4.704 1.00 0.00 73 GLY A CA 16
ATOM 25634 C C . GLY A 1 73 ? 0.772 -8.542 3.382 1.00 0.00 73 GLY A C 16
ATOM 25635 O O . GLY A 1 73 ? -0.171 -9.338 3.389 1.00 0.00 73 GLY A O 16
ATOM 25639 N N . ILE A 1 74 ? 1.386 -8.169 2.253 1.00 0.00 74 ILE A N 16
ATOM 25640 C CA . ILE A 1 74 ? 1.052 -8.628 0.892 1.00 0.00 74 ILE A CA 16
ATOM 25641 C C . ILE A 1 74 ? 2.073 -9.648 0.365 1.00 0.00 74 ILE A C 16
ATOM 25642 O O . ILE A 1 74 ? 3.111 -9.897 0.980 1.00 0.00 74 ILE A O 16
ATOM 25658 N N . THR A 1 75 ? 1.794 -10.228 -0.801 1.00 0.00 75 THR A N 16
ATOM 25659 C CA . THR A 1 75 ? 2.723 -11.101 -1.536 1.00 0.00 75 THR A CA 16
ATOM 25660 C C . THR A 1 75 ? 3.659 -10.300 -2.452 1.00 0.00 75 THR A C 16
ATOM 25661 O O . THR A 1 75 ? 3.305 -9.190 -2.863 1.00 0.00 75 THR A O 16
ATOM 25672 N N . PRO A 1 76 ? 4.828 -10.845 -2.852 1.00 0.00 76 PRO A N 16
ATOM 25673 C CA . PRO A 1 76 ? 5.647 -10.235 -3.907 1.00 0.00 76 PRO A CA 16
ATOM 25674 C C . PRO A 1 76 ? 4.881 -10.167 -5.242 1.00 0.00 76 PRO A C 16
ATOM 25675 O O . PRO A 1 76 ? 5.063 -9.229 -6.016 1.00 0.00 76 PRO A O 16
ATOM 25686 N N . GLU A 1 77 ? 3.966 -11.116 -5.476 1.00 0.00 77 GLU A N 16
ATOM 25687 C CA . GLU A 1 77 ? 3.087 -11.172 -6.652 1.00 0.00 77 GLU A CA 16
ATOM 25688 C C . GLU A 1 77 ? 2.081 -10.009 -6.713 1.00 0.00 77 GLU A C 16
ATOM 25689 O O . GLU A 1 77 ? 1.717 -9.596 -7.813 1.00 0.00 77 GLU A O 16
ATOM 25701 N N . ALA A 1 78 ? 1.661 -9.452 -5.570 1.00 0.00 78 ALA A N 16
ATOM 25702 C CA . ALA A 1 78 ? 0.891 -8.205 -5.512 1.00 0.00 78 ALA A CA 16
ATOM 25703 C C . ALA A 1 78 ? 1.809 -6.967 -5.484 1.00 0.00 78 ALA A C 16
ATOM 25704 O O . ALA A 1 78 ? 1.519 -5.975 -6.154 1.00 0.00 78 ALA A O 16
ATOM 25711 N N . LEU A 1 79 ? 2.943 -7.020 -4.770 1.00 0.00 79 LEU A N 16
ATOM 25712 C CA . LEU A 1 79 ? 3.873 -5.890 -4.627 1.00 0.00 79 LEU A CA 16
ATOM 25713 C C . LEU A 1 79 ? 4.405 -5.425 -5.993 1.00 0.00 79 LEU A C 16
ATOM 25714 O O . LEU A 1 79 ? 4.382 -4.233 -6.300 1.00 0.00 79 LEU A O 16
ATOM 25730 N N . LYS A 1 80 ? 4.815 -6.364 -6.857 1.00 0.00 80 LYS A N 16
ATOM 25731 C CA . LYS A 1 80 ? 5.316 -6.085 -8.220 1.00 0.00 80 LYS A CA 16
ATOM 25732 C C . LYS A 1 80 ? 4.305 -5.375 -9.130 1.00 0.00 80 LYS A C 16
ATOM 25733 O O . LYS A 1 80 ? 4.690 -4.798 -10.144 1.00 0.00 80 LYS A O 16
ATOM 25752 N N . VAL A 1 81 ? 3.016 -5.423 -8.788 1.00 0.00 81 VAL A N 16
ATOM 25753 C CA . VAL A 1 81 ? 1.938 -4.703 -9.482 1.00 0.00 81 VAL A CA 16
ATOM 25754 C C . VAL A 1 81 ? 1.870 -3.244 -9.027 1.00 0.00 81 VAL A C 16
ATOM 25755 O O . VAL A 1 81 ? 1.584 -2.369 -9.838 1.00 0.00 81 VAL A O 16
ATOM 25768 N N . ILE A 1 82 ? 2.195 -2.940 -7.765 1.00 0.00 82 ILE A N 16
ATOM 25769 C CA . ILE A 1 82 ? 2.158 -1.566 -7.222 1.00 0.00 82 ILE A CA 16
ATOM 25770 C C . ILE A 1 82 ? 3.083 -0.613 -8.004 1.00 0.00 82 ILE A C 16
ATOM 25771 O O . ILE A 1 82 ? 2.704 0.521 -8.296 1.00 0.00 82 ILE A O 16
ATOM 25787 N N . GLU A 1 83 ? 4.256 -1.082 -8.440 1.00 0.00 83 GLU A N 16
ATOM 25788 C CA . GLU A 1 83 ? 5.168 -0.301 -9.297 1.00 0.00 83 GLU A CA 16
ATOM 25789 C C . GLU A 1 83 ? 4.630 -0.059 -10.726 1.00 0.00 83 GLU A C 16
ATOM 25790 O O . GLU A 1 83 ? 5.141 0.812 -11.437 1.00 0.00 83 GLU A O 16
ATOM 25802 N N . LYS A 1 84 ? 3.595 -0.795 -11.161 1.00 0.00 84 LYS A N 16
ATOM 25803 C CA . LYS A 1 84 ? 2.832 -0.505 -12.389 1.00 0.00 84 LYS A CA 16
ATOM 25804 C C . LYS A 1 84 ? 1.676 0.456 -12.105 1.00 0.00 84 LYS A C 16
ATOM 25805 O O . LYS A 1 84 ? 1.519 1.422 -12.844 1.00 0.00 84 LYS A O 16
ATOM 25824 N N . ILE A 1 85 ? 0.935 0.268 -11.008 1.00 0.00 85 ILE A N 16
ATOM 25825 C CA . ILE A 1 85 ? -0.163 1.164 -10.583 1.00 0.00 85 ILE A CA 16
ATOM 25826 C C . ILE A 1 85 ? 0.338 2.607 -10.430 1.00 0.00 85 ILE A C 16
ATOM 25827 O O . ILE A 1 85 ? -0.281 3.540 -10.939 1.00 0.00 85 ILE A O 16
ATOM 25843 N N . GLU A 1 86 ? 1.491 2.796 -9.783 1.00 0.00 86 GLU A N 16
ATOM 25844 C CA . GLU A 1 86 ? 2.091 4.118 -9.555 1.00 0.00 86 GLU A CA 16
ATOM 25845 C C . GLU A 1 86 ? 2.558 4.771 -10.870 1.00 0.00 86 GLU A C 16
ATOM 25846 O O . GLU A 1 86 ? 2.348 5.968 -11.078 1.00 0.00 86 GLU A O 16
ATOM 25858 N N . LYS A 1 87 ? 3.113 3.977 -11.792 1.00 0.00 87 LYS A N 16
ATOM 25859 C CA . LYS A 1 87 ? 3.578 4.423 -13.115 1.00 0.00 87 LYS A CA 16
ATOM 25860 C C . LYS A 1 87 ? 2.432 4.712 -14.099 1.00 0.00 87 LYS A C 16
ATOM 25861 O O . LYS A 1 87 ? 2.547 5.613 -14.926 1.00 0.00 87 LYS A O 16
ATOM 25880 N N . GLU A 1 88 ? 1.313 3.996 -13.999 1.00 0.00 88 GLU A N 16
ATOM 25881 C CA . GLU A 1 88 ? 0.079 4.281 -14.748 1.00 0.00 88 GLU A CA 16
ATOM 25882 C C . GLU A 1 88 ? -0.696 5.488 -14.188 1.00 0.00 88 GLU A C 16
ATOM 25883 O O . GLU A 1 88 ? -1.290 6.245 -14.958 1.00 0.00 88 GLU A O 16
ATOM 25895 N N . GLU A 1 89 ? -0.679 5.708 -12.868 1.00 0.00 89 GLU A N 16
ATOM 25896 C CA . GLU A 1 89 ? -1.283 6.894 -12.236 1.00 0.00 89 GLU A CA 16
ATOM 25897 C C . GLU A 1 89 ? -0.433 8.169 -12.426 1.00 0.00 89 GLU A C 16
ATOM 25898 O O . GLU A 1 89 ? -0.975 9.277 -12.453 1.00 0.00 89 GLU A O 16
ATOM 25910 N N . GLY A 1 90 ? 0.884 8.019 -12.617 1.00 0.00 90 GLY A N 16
ATOM 25911 C CA . GLY A 1 90 ? 1.845 9.098 -12.878 1.00 0.00 90 GLY A CA 16
ATOM 25912 C C . GLY A 1 90 ? 2.743 8.790 -14.079 1.00 0.00 90 GLY A C 16
ATOM 25913 O O . GLY A 1 90 ? 3.844 8.257 -13.916 1.00 0.00 90 GLY A O 16
ATOM 25917 N N . SER A 1 91 ? 2.276 9.139 -15.283 1.00 0.00 91 SER A N 16
ATOM 25918 C CA . SER A 1 91 ? 2.864 8.778 -16.588 1.00 0.00 91 SER A CA 16
ATOM 25919 C C . SER A 1 91 ? 4.145 9.558 -16.946 1.00 0.00 91 SER A C 16
ATOM 25920 O O . SER A 1 91 ? 4.214 10.238 -17.974 1.00 0.00 91 SER A O 16
ATOM 25928 N N . LEU A 1 92 ? 5.180 9.467 -16.109 1.00 0.00 92 LEU A N 16
ATOM 25929 C CA . LEU A 1 92 ? 6.473 10.149 -16.279 1.00 0.00 92 LEU A CA 16
ATOM 25930 C C . LEU A 1 92 ? 7.145 9.816 -17.626 1.00 0.00 92 LEU A C 16
ATOM 25931 O O . LEU A 1 92 ? 7.735 10.689 -18.259 1.00 0.00 92 LEU A O 16
ATOM 25947 N N . GLU A 1 93 ? 7.006 8.573 -18.098 1.00 0.00 93 GLU A N 16
ATOM 25948 C CA . GLU A 1 93 ? 7.580 8.091 -19.365 1.00 0.00 93 GLU A CA 16
ATOM 25949 C C . GLU A 1 93 ? 6.903 8.697 -20.617 1.00 0.00 93 GLU A C 16
ATOM 25950 O O . GLU A 1 93 ? 7.528 8.795 -21.675 1.00 0.00 93 GLU A O 16
ATOM 25962 N N . HIS A 1 94 ? 5.642 9.134 -20.509 1.00 0.00 94 HIS A N 16
ATOM 25963 C CA . HIS A 1 94 ? 4.879 9.713 -21.624 1.00 0.00 94 HIS A CA 16
ATOM 25964 C C . HIS A 1 94 ? 5.286 11.161 -21.946 1.00 0.00 94 HIS A C 16
ATOM 25965 O O . HIS A 1 94 ? 5.307 11.562 -23.112 1.00 0.00 94 HIS A O 16
ATOM 25979 N N . HIS A 1 95 ? 5.595 11.949 -20.915 1.00 0.00 95 HIS A N 16
ATOM 25980 C CA . HIS A 1 95 ? 5.793 13.397 -21.028 1.00 0.00 95 HIS A CA 16
ATOM 25981 C C . HIS A 1 95 ? 7.146 13.772 -21.662 1.00 0.00 95 HIS A C 16
ATOM 25982 O O . HIS A 1 95 ? 8.163 13.105 -21.450 1.00 0.00 95 HIS A O 16
ATOM 25996 N N . HIS A 1 96 ? 7.161 14.863 -22.436 1.00 0.00 96 HIS A N 16
ATOM 25997 C CA . HIS A 1 96 ? 8.314 15.308 -23.241 1.00 0.00 96 HIS A CA 16
ATOM 25998 C C . HIS A 1 96 ? 9.173 16.399 -22.561 1.00 0.00 96 HIS A C 16
ATOM 25999 O O . HIS A 1 96 ? 10.115 16.916 -23.168 1.00 0.00 96 HIS A O 16
ATOM 26013 N N . HIS A 1 97 ? 8.843 16.775 -21.321 1.00 0.00 97 HIS A N 16
ATOM 26014 C CA . HIS A 1 97 ? 9.425 17.903 -20.582 1.00 0.00 97 HIS A CA 16
ATOM 26015 C C . HIS A 1 97 ? 9.724 17.559 -19.111 1.00 0.00 97 HIS A C 16
ATOM 26016 O O . HIS A 1 97 ? 9.124 16.649 -18.531 1.00 0.00 97 HIS A O 16
ATOM 26030 N N . HIS A 1 98 ? 10.639 18.316 -18.497 1.00 0.00 98 HIS A N 16
ATOM 26031 C CA . HIS A 1 98 ? 10.973 18.221 -17.071 1.00 0.00 98 HIS A CA 16
ATOM 26032 C C . HIS A 1 98 ? 9.889 18.867 -16.179 1.00 0.00 98 HIS A C 16
ATOM 26033 O O . HIS A 1 98 ? 9.123 19.724 -16.637 1.00 0.00 98 HIS A O 16
ATOM 26047 N N . HIS A 1 99 ? 9.825 18.460 -14.905 1.00 0.00 99 HIS A N 16
ATOM 26048 C CA . HIS A 1 99 ? 8.831 18.892 -13.908 1.00 0.00 99 HIS A CA 16
ATOM 26049 C C . HIS A 1 99 ? 9.444 19.125 -12.510 1.00 0.00 99 HIS A C 16
ATOM 26050 O O . HIS A 1 99 ? 9.088 20.142 -11.872 1.00 0.00 99 HIS A O 16
ATOM 26065 N N . GLY A 1 1 ? 17.160 10.782 14.990 1.00 0.00 1 GLY A N 17
ATOM 26066 C CA . GLY A 1 1 ? 15.756 11.108 15.313 1.00 0.00 1 GLY A CA 17
ATOM 26067 C C . GLY A 1 1 ? 14.925 11.321 14.056 1.00 0.00 1 GLY A C 17
ATOM 26068 O O . GLY A 1 1 ? 15.464 11.594 12.982 1.00 0.00 1 GLY A O 17
ATOM 26074 N N . GLU A 1 2 ? 13.597 11.231 14.189 1.00 0.00 2 GLU A N 17
ATOM 26075 C CA . GLU A 1 2 ? 12.608 11.398 13.102 1.00 0.00 2 GLU A CA 17
ATOM 26076 C C . GLU A 1 2 ? 12.787 10.422 11.913 1.00 0.00 2 GLU A C 17
ATOM 26077 O O . GLU A 1 2 ? 12.451 10.740 10.769 1.00 0.00 2 GLU A O 17
ATOM 26089 N N . GLU A 1 3 ? 13.299 9.212 12.160 1.00 0.00 3 GLU A N 17
ATOM 26090 C CA . GLU A 1 3 ? 13.413 8.147 11.154 1.00 0.00 3 GLU A CA 17
ATOM 26091 C C . GLU A 1 3 ? 12.030 7.728 10.614 1.00 0.00 3 GLU A C 17
ATOM 26092 O O . GLU A 1 3 ? 11.132 7.367 11.377 1.00 0.00 3 GLU A O 17
ATOM 26104 N N . GLU A 1 4 ? 11.870 7.753 9.285 1.00 0.00 4 GLU A N 17
ATOM 26105 C CA . GLU A 1 4 ? 10.655 7.348 8.549 1.00 0.00 4 GLU A CA 17
ATOM 26106 C C . GLU A 1 4 ? 9.350 8.039 9.000 1.00 0.00 4 GLU A C 17
ATOM 26107 O O . GLU A 1 4 ? 8.262 7.477 8.844 1.00 0.00 4 GLU A O 17
ATOM 26119 N N . LYS A 1 5 ? 9.463 9.267 9.534 1.00 0.00 5 LYS A N 17
ATOM 26120 C CA . LYS A 1 5 ? 8.408 10.051 10.212 1.00 0.00 5 LYS A CA 17
ATOM 26121 C C . LYS A 1 5 ? 7.076 10.108 9.452 1.00 0.00 5 LYS A C 17
ATOM 26122 O O . LYS A 1 5 ? 6.010 10.004 10.054 1.00 0.00 5 LYS A O 17
ATOM 26141 N N . GLU A 1 6 ? 7.147 10.255 8.131 1.00 0.00 6 GLU A N 17
ATOM 26142 C CA . GLU A 1 6 ? 6.002 10.313 7.207 1.00 0.00 6 GLU A CA 17
ATOM 26143 C C . GLU A 1 6 ? 5.941 9.124 6.229 1.00 0.00 6 GLU A C 17
ATOM 26144 O O . GLU A 1 6 ? 5.189 9.170 5.255 1.00 0.00 6 GLU A O 17
ATOM 26156 N N . ILE A 1 7 ? 6.737 8.069 6.453 1.00 0.00 7 ILE A N 17
ATOM 26157 C CA . ILE A 1 7 ? 6.924 6.988 5.479 1.00 0.00 7 ILE A CA 17
ATOM 26158 C C . ILE A 1 7 ? 6.440 5.644 6.031 1.00 0.00 7 ILE A C 17
ATOM 26159 O O . ILE A 1 7 ? 5.545 5.040 5.447 1.00 0.00 7 ILE A O 17
ATOM 26175 N N . ASP A 1 8 ? 6.961 5.182 7.174 1.00 0.00 8 ASP A N 17
ATOM 26176 C CA . ASP A 1 8 ? 6.587 3.872 7.743 1.00 0.00 8 ASP A CA 17
ATOM 26177 C C . ASP A 1 8 ? 5.109 3.839 8.168 1.00 0.00 8 ASP A C 17
ATOM 26178 O O . ASP A 1 8 ? 4.374 2.908 7.826 1.00 0.00 8 ASP A O 17
ATOM 26187 N N . LYS A 1 9 ? 4.634 4.907 8.823 1.00 0.00 9 LYS A N 17
ATOM 26188 C CA . LYS A 1 9 ? 3.215 5.047 9.190 1.00 0.00 9 LYS A CA 17
ATOM 26189 C C . LYS A 1 9 ? 2.284 5.126 7.971 1.00 0.00 9 LYS A C 17
ATOM 26190 O O . LYS A 1 9 ? 1.128 4.733 8.080 1.00 0.00 9 LYS A O 17
ATOM 26209 N N . LEU A 1 10 ? 2.786 5.546 6.805 1.00 0.00 10 LEU A N 17
ATOM 26210 C CA . LEU A 1 10 ? 2.038 5.550 5.538 1.00 0.00 10 LEU A CA 17
ATOM 26211 C C . LEU A 1 10 ? 1.949 4.162 4.873 1.00 0.00 10 LEU A C 17
ATOM 26212 O O . LEU A 1 10 ? 1.122 3.974 3.981 1.00 0.00 10 LEU A O 17
ATOM 26228 N N . VAL A 1 11 ? 2.733 3.176 5.327 1.00 0.00 11 VAL A N 17
ATOM 26229 C CA . VAL A 1 11 ? 2.584 1.760 4.933 1.00 0.00 11 VAL A CA 17
ATOM 26230 C C . VAL A 1 11 ? 1.737 0.983 5.944 1.00 0.00 11 VAL A C 17
ATOM 26231 O O . VAL A 1 11 ? 0.994 0.075 5.576 1.00 0.00 11 VAL A O 17
ATOM 26244 N N . GLU A 1 12 ? 1.799 1.358 7.221 1.00 0.00 12 GLU A N 17
ATOM 26245 C CA . GLU A 1 12 ? 1.110 0.668 8.317 1.00 0.00 12 GLU A CA 17
ATOM 26246 C C . GLU A 1 12 ? -0.413 0.621 8.104 1.00 0.00 12 GLU A C 17
ATOM 26247 O O . GLU A 1 12 ? -1.020 -0.451 8.099 1.00 0.00 12 GLU A O 17
ATOM 26259 N N . LEU A 1 13 ? -1.031 1.786 7.878 1.00 0.00 13 LEU A N 17
ATOM 26260 C CA . LEU A 1 13 ? -2.460 1.876 7.564 1.00 0.00 13 LEU A CA 17
ATOM 26261 C C . LEU A 1 13 ? -2.805 1.304 6.175 1.00 0.00 13 LEU A C 17
ATOM 26262 O O . LEU A 1 13 ? -3.903 0.781 5.983 1.00 0.00 13 LEU A O 17
ATOM 26278 N N . PHE A 1 14 ? -1.868 1.344 5.220 1.00 0.00 14 PHE A N 17
ATOM 26279 C CA . PHE A 1 14 ? -2.045 0.758 3.887 1.00 0.00 14 PHE A CA 17
ATOM 26280 C C . PHE A 1 14 ? -2.171 -0.769 3.981 1.00 0.00 14 PHE A C 17
ATOM 26281 O O . PHE A 1 14 ? -2.955 -1.359 3.241 1.00 0.00 14 PHE A O 17
ATOM 26298 N N . ALA A 1 15 ? -1.501 -1.404 4.949 1.00 0.00 15 ALA A N 17
ATOM 26299 C CA . ALA A 1 15 ? -1.604 -2.841 5.194 1.00 0.00 15 ALA A CA 17
ATOM 26300 C C . ALA A 1 15 ? -3.033 -3.281 5.557 1.00 0.00 15 ALA A C 17
ATOM 26301 O O . ALA A 1 15 ? -3.608 -4.165 4.917 1.00 0.00 15 ALA A O 17
ATOM 26308 N N . GLN A 1 16 ? -3.634 -2.633 6.563 1.00 0.00 16 GLN A N 17
ATOM 26309 C CA . GLN A 1 16 ? -4.991 -2.961 7.006 1.00 0.00 16 GLN A CA 17
ATOM 26310 C C . GLN A 1 16 ? -6.056 -2.517 5.988 1.00 0.00 16 GLN A C 17
ATOM 26311 O O . GLN A 1 16 ? -7.063 -3.202 5.824 1.00 0.00 16 GLN A O 17
ATOM 26325 N N . ALA A 1 17 ? -5.812 -1.430 5.249 1.00 0.00 17 ALA A N 17
ATOM 26326 C CA . ALA A 1 17 ? -6.693 -0.986 4.166 1.00 0.00 17 ALA A CA 17
ATOM 26327 C C . ALA A 1 17 ? -6.667 -1.947 2.963 1.00 0.00 17 ALA A C 17
ATOM 26328 O O . ALA A 1 17 ? -7.708 -2.222 2.365 1.00 0.00 17 ALA A O 17
ATOM 26335 N N . TYR A 1 18 ? -5.497 -2.508 2.639 1.00 0.00 18 TYR A N 17
ATOM 26336 C CA . TYR A 1 18 ? -5.343 -3.531 1.605 1.00 0.00 18 TYR A CA 17
ATOM 26337 C C . TYR A 1 18 ? -6.059 -4.821 2.000 1.00 0.00 18 TYR A C 17
ATOM 26338 O O . TYR A 1 18 ? -6.766 -5.408 1.180 1.00 0.00 18 TYR A O 17
ATOM 26356 N N . GLU A 1 19 ? -5.932 -5.247 3.259 1.00 0.00 19 GLU A N 17
ATOM 26357 C CA . GLU A 1 19 ? -6.630 -6.448 3.718 1.00 0.00 19 GLU A CA 17
ATOM 26358 C C . GLU A 1 19 ? -8.146 -6.233 3.722 1.00 0.00 19 GLU A C 17
ATOM 26359 O O . GLU A 1 19 ? -8.896 -7.106 3.295 1.00 0.00 19 GLU A O 17
ATOM 26371 N N . ASP A 1 20 ? -8.602 -5.046 4.134 1.00 0.00 20 ASP A N 17
ATOM 26372 C CA . ASP A 1 20 ? -10.018 -4.692 4.093 1.00 0.00 20 ASP A CA 17
ATOM 26373 C C . ASP A 1 20 ? -10.568 -4.725 2.660 1.00 0.00 20 ASP A C 17
ATOM 26374 O O . ASP A 1 20 ? -11.664 -5.240 2.428 1.00 0.00 20 ASP A O 17
ATOM 26383 N N . ALA A 1 21 ? -9.771 -4.268 1.686 1.00 0.00 21 ALA A N 17
ATOM 26384 C CA . ALA A 1 21 ? -10.114 -4.343 0.274 1.00 0.00 21 ALA A CA 17
ATOM 26385 C C . ALA A 1 21 ? -10.152 -5.792 -0.243 1.00 0.00 21 ALA A C 17
ATOM 26386 O O . ALA A 1 21 ? -11.098 -6.178 -0.932 1.00 0.00 21 ALA A O 17
ATOM 26393 N N . ARG A 1 22 ? -9.165 -6.617 0.124 1.00 0.00 22 ARG A N 17
ATOM 26394 C CA . ARG A 1 22 ? -9.088 -8.034 -0.265 1.00 0.00 22 ARG A CA 17
ATOM 26395 C C . ARG A 1 22 ? -10.219 -8.873 0.343 1.00 0.00 22 ARG A C 17
ATOM 26396 O O . ARG A 1 22 ? -10.709 -9.799 -0.304 1.00 0.00 22 ARG A O 17
ATOM 26417 N N . GLU A 1 23 ? -10.691 -8.520 1.540 1.00 0.00 23 GLU A N 17
ATOM 26418 C CA . GLU A 1 23 ? -11.855 -9.135 2.191 1.00 0.00 23 GLU A CA 17
ATOM 26419 C C . GLU A 1 23 ? -13.189 -8.757 1.521 1.00 0.00 23 GLU A C 17
ATOM 26420 O O . GLU A 1 23 ? -14.026 -9.638 1.308 1.00 0.00 23 GLU A O 17
ATOM 26432 N N . LYS A 1 24 ? -13.404 -7.480 1.157 1.00 0.00 24 LYS A N 17
ATOM 26433 C CA . LYS A 1 24 ? -14.668 -7.017 0.535 1.00 0.00 24 LYS A CA 17
ATOM 26434 C C . LYS A 1 24 ? -14.772 -7.331 -0.966 1.00 0.00 24 LYS A C 17
ATOM 26435 O O . LYS A 1 24 ? -15.880 -7.507 -1.475 1.00 0.00 24 LYS A O 17
ATOM 26454 N N . LYS A 1 25 ? -13.635 -7.447 -1.666 1.00 0.00 25 LYS A N 17
ATOM 26455 C CA . LYS A 1 25 ? -13.523 -7.795 -3.097 1.00 0.00 25 LYS A CA 17
ATOM 26456 C C . LYS A 1 25 ? -12.913 -9.193 -3.284 1.00 0.00 25 LYS A C 17
ATOM 26457 O O . LYS A 1 25 ? -11.871 -9.329 -3.923 1.00 0.00 25 LYS A O 17
ATOM 26476 N N . ARG A 1 26 ? -13.576 -10.243 -2.785 1.00 0.00 26 ARG A N 17
ATOM 26477 C CA . ARG A 1 26 ? -13.160 -11.661 -2.940 1.00 0.00 26 ARG A CA 17
ATOM 26478 C C . ARG A 1 26 ? -12.914 -12.076 -4.397 1.00 0.00 26 ARG A C 17
ATOM 26479 O O . ARG A 1 26 ? -11.978 -12.826 -4.671 1.00 0.00 26 ARG A O 17
ATOM 26500 N N . ASN A 1 27 ? -13.730 -11.569 -5.324 1.00 0.00 27 ASN A N 17
ATOM 26501 C CA . ASN A 1 27 ? -13.626 -11.808 -6.771 1.00 0.00 27 ASN A CA 17
ATOM 26502 C C . ASN A 1 27 ? -12.846 -10.694 -7.517 1.00 0.00 27 ASN A C 17
ATOM 26503 O O . ASN A 1 27 ? -12.880 -10.626 -8.748 1.00 0.00 27 ASN A O 17
ATOM 26514 N N . GLY A 1 28 ? -12.173 -9.804 -6.777 1.00 0.00 28 GLY A N 17
ATOM 26515 C CA . GLY A 1 28 ? -11.364 -8.697 -7.291 1.00 0.00 28 GLY A CA 17
ATOM 26516 C C . GLY A 1 28 ? -9.969 -9.112 -7.770 1.00 0.00 28 GLY A C 17
ATOM 26517 O O . GLY A 1 28 ? -9.720 -10.265 -8.133 1.00 0.00 28 GLY A O 17
ATOM 26521 N N . THR A 1 29 ? -9.045 -8.151 -7.747 1.00 0.00 29 THR A N 17
ATOM 26522 C CA . THR A 1 29 ? -7.640 -8.296 -8.167 1.00 0.00 29 THR A CA 17
ATOM 26523 C C . THR A 1 29 ? -6.685 -7.653 -7.160 1.00 0.00 29 THR A C 17
ATOM 26524 O O . THR A 1 29 ? -7.068 -6.688 -6.490 1.00 0.00 29 THR A O 17
ATOM 26535 N N . PRO A 1 30 ? -5.416 -8.107 -7.077 1.00 0.00 30 PRO A N 17
ATOM 26536 C CA . PRO A 1 30 ? -4.407 -7.447 -6.251 1.00 0.00 30 PRO A CA 17
ATOM 26537 C C . PRO A 1 30 ? -4.215 -5.964 -6.608 1.00 0.00 30 PRO A C 17
ATOM 26538 O O . PRO A 1 30 ? -3.945 -5.159 -5.719 1.00 0.00 30 PRO A O 17
ATOM 26549 N N . GLU A 1 31 ? -4.402 -5.574 -7.877 1.00 0.00 31 GLU A N 17
ATOM 26550 C CA . GLU A 1 31 ? -4.313 -4.161 -8.274 1.00 0.00 31 GLU A CA 17
ATOM 26551 C C . GLU A 1 31 ? -5.476 -3.319 -7.725 1.00 0.00 31 GLU A C 17
ATOM 26552 O O . GLU A 1 31 ? -5.232 -2.230 -7.208 1.00 0.00 31 GLU A O 17
ATOM 26564 N N . GLU A 1 32 ? -6.717 -3.821 -7.734 1.00 0.00 32 GLU A N 17
ATOM 26565 C CA . GLU A 1 32 ? -7.845 -3.148 -7.072 1.00 0.00 32 GLU A CA 17
ATOM 26566 C C . GLU A 1 32 ? -7.651 -3.064 -5.555 1.00 0.00 32 GLU A C 17
ATOM 26567 O O . GLU A 1 32 ? -7.963 -2.035 -4.953 1.00 0.00 32 GLU A O 17
ATOM 26579 N N . TRP A 1 33 ? -7.122 -4.119 -4.927 1.00 0.00 33 TRP A N 17
ATOM 26580 C CA . TRP A 1 33 ? -6.918 -4.142 -3.479 1.00 0.00 33 TRP A CA 17
ATOM 26581 C C . TRP A 1 33 ? -5.839 -3.148 -3.033 1.00 0.00 33 TRP A C 17
ATOM 26582 O O . TRP A 1 33 ? -6.026 -2.480 -2.018 1.00 0.00 33 TRP A O 17
ATOM 26603 N N . VAL A 1 34 ? -4.763 -2.963 -3.813 1.00 0.00 34 VAL A N 17
ATOM 26604 C CA . VAL A 1 34 ? -3.798 -1.875 -3.573 1.00 0.00 34 VAL A CA 17
ATOM 26605 C C . VAL A 1 34 ? -4.453 -0.516 -3.853 1.00 0.00 34 VAL A C 17
ATOM 26606 O O . VAL A 1 34 ? -4.341 0.398 -3.036 1.00 0.00 34 VAL A O 17
ATOM 26619 N N . ARG A 1 35 ? -5.163 -0.365 -4.980 1.00 0.00 35 ARG A N 17
ATOM 26620 C CA . ARG A 1 35 ? -5.768 0.912 -5.397 1.00 0.00 35 ARG A CA 17
ATOM 26621 C C . ARG A 1 35 ? -6.783 1.452 -4.387 1.00 0.00 35 ARG A C 17
ATOM 26622 O O . ARG A 1 35 ? -6.777 2.645 -4.092 1.00 0.00 35 ARG A O 17
ATOM 26643 N N . ASP A 1 36 ? -7.604 0.579 -3.803 1.00 0.00 36 ASP A N 17
ATOM 26644 C CA . ASP A 1 36 ? -8.560 0.952 -2.753 1.00 0.00 36 ASP A CA 17
ATOM 26645 C C . ASP A 1 36 ? -7.864 1.245 -1.409 1.00 0.00 36 ASP A C 17
ATOM 26646 O O . ASP A 1 36 ? -8.292 2.128 -0.662 1.00 0.00 36 ASP A O 17
ATOM 26655 N N . ALA A 1 37 ? -6.751 0.562 -1.118 1.00 0.00 37 ALA A N 17
ATOM 26656 C CA . ALA A 1 37 ? -5.963 0.785 0.090 1.00 0.00 37 ALA A CA 17
ATOM 26657 C C . ALA A 1 37 ? -5.263 2.149 0.118 1.00 0.00 37 ALA A C 17
ATOM 26658 O O . ALA A 1 37 ? -5.252 2.807 1.158 1.00 0.00 37 ALA A O 17
ATOM 26665 N N . ILE A 1 38 ? -4.702 2.585 -1.018 1.00 0.00 38 ILE A N 17
ATOM 26666 C CA . ILE A 1 38 ? -4.024 3.884 -1.151 1.00 0.00 38 ILE A CA 17
ATOM 26667 C C . ILE A 1 38 ? -4.996 5.039 -0.864 1.00 0.00 38 ILE A C 17
ATOM 26668 O O . ILE A 1 38 ? -4.607 6.010 -0.215 1.00 0.00 38 ILE A O 17
ATOM 26684 N N . GLU A 1 39 ? -6.269 4.929 -1.265 1.00 0.00 39 GLU A N 17
ATOM 26685 C CA . GLU A 1 39 ? -7.280 5.933 -0.952 1.00 0.00 39 GLU A CA 17
ATOM 26686 C C . GLU A 1 39 ? -7.488 6.012 0.560 1.00 0.00 39 GLU A C 17
ATOM 26687 O O . GLU A 1 39 ? -7.296 7.082 1.130 1.00 0.00 39 GLU A O 17
ATOM 26699 N N . GLU A 1 40 ? -7.776 4.899 1.249 1.00 0.00 40 GLU A N 17
ATOM 26700 C CA . GLU A 1 40 ? -8.067 4.948 2.687 1.00 0.00 40 GLU A CA 17
ATOM 26701 C C . GLU A 1 40 ? -6.840 5.389 3.501 1.00 0.00 40 GLU A C 17
ATOM 26702 O O . GLU A 1 40 ? -6.963 6.198 4.419 1.00 0.00 40 GLU A O 17
ATOM 26714 N N . ALA A 1 41 ? -5.642 4.946 3.105 1.00 0.00 41 ALA A N 17
ATOM 26715 C CA . ALA A 1 41 ? -4.373 5.379 3.682 1.00 0.00 41 ALA A CA 17
ATOM 26716 C C . ALA A 1 41 ? -4.140 6.899 3.560 1.00 0.00 41 ALA A C 17
ATOM 26717 O O . ALA A 1 41 ? -3.617 7.519 4.489 1.00 0.00 41 ALA A O 17
ATOM 26724 N N . ALA A 1 42 ? -4.568 7.518 2.455 1.00 0.00 42 ALA A N 17
ATOM 26725 C CA . ALA A 1 42 ? -4.590 8.971 2.297 1.00 0.00 42 ALA A CA 17
ATOM 26726 C C . ALA A 1 42 ? -5.689 9.631 3.154 1.00 0.00 42 ALA A C 17
ATOM 26727 O O . ALA A 1 42 ? -5.435 10.640 3.822 1.00 0.00 42 ALA A O 17
ATOM 26734 N N . ARG A 1 43 ? -6.898 9.044 3.189 1.00 0.00 43 ARG A N 17
ATOM 26735 C CA . ARG A 1 43 ? -8.057 9.574 3.933 1.00 0.00 43 ARG A CA 17
ATOM 26736 C C . ARG A 1 43 ? -7.854 9.591 5.453 1.00 0.00 43 ARG A C 17
ATOM 26737 O O . ARG A 1 43 ? -8.372 10.500 6.104 1.00 0.00 43 ARG A O 17
ATOM 26758 N N . ARG A 1 44 ? -7.081 8.650 6.023 1.00 0.00 44 ARG A N 17
ATOM 26759 C CA . ARG A 1 44 ? -6.754 8.620 7.470 1.00 0.00 44 ARG A CA 17
ATOM 26760 C C . ARG A 1 44 ? -6.140 9.933 7.973 1.00 0.00 44 ARG A C 17
ATOM 26761 O O . ARG A 1 44 ? -6.397 10.326 9.111 1.00 0.00 44 ARG A O 17
ATOM 26782 N N . VAL A 1 45 ? -5.335 10.593 7.136 1.00 0.00 45 VAL A N 17
ATOM 26783 C CA . VAL A 1 45 ? -4.565 11.805 7.494 1.00 0.00 45 VAL A CA 17
ATOM 26784 C C . VAL A 1 45 ? -5.058 13.063 6.763 1.00 0.00 45 VAL A C 17
ATOM 26785 O O . VAL A 1 45 ? -4.715 14.180 7.151 1.00 0.00 45 VAL A O 17
ATOM 26798 N N . GLY A 1 46 ? -5.852 12.887 5.701 1.00 0.00 46 GLY A N 17
ATOM 26799 C CA . GLY A 1 46 ? -6.301 13.958 4.806 1.00 0.00 46 GLY A CA 17
ATOM 26800 C C . GLY A 1 46 ? -5.257 14.380 3.760 1.00 0.00 46 GLY A C 17
ATOM 26801 O O . GLY A 1 46 ? -5.177 15.568 3.433 1.00 0.00 46 GLY A O 17
ATOM 26805 N N . ARG A 1 47 ? -4.442 13.441 3.249 1.00 0.00 47 ARG A N 17
ATOM 26806 C CA . ARG A 1 47 ? -3.413 13.704 2.209 1.00 0.00 47 ARG A CA 17
ATOM 26807 C C . ARG A 1 47 ? -3.903 13.397 0.789 1.00 0.00 47 ARG A C 17
ATOM 26808 O O . ARG A 1 47 ? -4.963 12.803 0.591 1.00 0.00 47 ARG A O 17
ATOM 26829 N N . SER A 1 48 ? -3.112 13.809 -0.203 1.00 0.00 48 SER A N 17
ATOM 26830 C CA . SER A 1 48 ? -3.266 13.388 -1.602 1.00 0.00 48 SER A CA 17
ATOM 26831 C C . SER A 1 48 ? -2.799 11.936 -1.776 1.00 0.00 48 SER A C 17
ATOM 26832 O O . SER A 1 48 ? -1.877 11.488 -1.086 1.00 0.00 48 SER A O 17
ATOM 26840 N N . ARG A 1 49 ? -3.361 11.211 -2.752 1.00 0.00 49 ARG A N 17
ATOM 26841 C CA . ARG A 1 49 ? -2.892 9.860 -3.106 1.00 0.00 49 ARG A CA 17
ATOM 26842 C C . ARG A 1 49 ? -1.452 9.852 -3.626 1.00 0.00 49 ARG A C 17
ATOM 26843 O O . ARG A 1 49 ? -0.715 8.908 -3.378 1.00 0.00 49 ARG A O 17
ATOM 26864 N N . SER A 1 50 ? -0.999 10.936 -4.255 1.00 0.00 50 SER A N 17
ATOM 26865 C CA . SER A 1 50 ? 0.391 11.085 -4.715 1.00 0.00 50 SER A CA 17
ATOM 26866 C C . SER A 1 50 ? 1.413 11.007 -3.561 1.00 0.00 50 SER A C 17
ATOM 26867 O O . SER A 1 50 ? 2.515 10.479 -3.727 1.00 0.00 50 SER A O 17
ATOM 26875 N N . ARG A 1 51 ? 1.038 11.461 -2.356 1.00 0.00 51 ARG A N 17
ATOM 26876 C CA . ARG A 1 51 ? 1.912 11.476 -1.164 1.00 0.00 51 ARG A CA 17
ATOM 26877 C C . ARG A 1 51 ? 2.077 10.103 -0.511 1.00 0.00 51 ARG A C 17
ATOM 26878 O O . ARG A 1 51 ? 3.199 9.709 -0.197 1.00 0.00 51 ARG A O 17
ATOM 26899 N N . VAL A 1 52 ? 0.990 9.343 -0.358 1.00 0.00 52 VAL A N 17
ATOM 26900 C CA . VAL A 1 52 ? 1.041 7.938 0.107 1.00 0.00 52 VAL A CA 17
ATOM 26901 C C . VAL A 1 52 ? 1.748 7.035 -0.908 1.00 0.00 52 VAL A C 17
ATOM 26902 O O . VAL A 1 52 ? 2.509 6.155 -0.511 1.00 0.00 52 VAL A O 17
ATOM 26915 N N . VAL A 1 53 ? 1.571 7.301 -2.207 1.00 0.00 53 VAL A N 17
ATOM 26916 C CA . VAL A 1 53 ? 2.282 6.615 -3.305 1.00 0.00 53 VAL A CA 17
ATOM 26917 C C . VAL A 1 53 ? 3.795 6.728 -3.139 1.00 0.00 53 VAL A C 17
ATOM 26918 O O . VAL A 1 53 ? 4.479 5.726 -2.996 1.00 0.00 53 VAL A O 17
ATOM 26931 N N . GLU A 1 54 ? 4.334 7.939 -3.061 1.00 0.00 54 GLU A N 17
ATOM 26932 C CA . GLU A 1 54 ? 5.758 8.191 -2.817 1.00 0.00 54 GLU A CA 17
ATOM 26933 C C . GLU A 1 54 ? 6.236 7.544 -1.514 1.00 0.00 54 GLU A C 17
ATOM 26934 O O . GLU A 1 54 ? 7.384 7.113 -1.435 1.00 0.00 54 GLU A O 17
ATOM 26946 N N . ALA A 1 55 ? 5.372 7.445 -0.501 1.00 0.00 55 ALA A N 17
ATOM 26947 C CA . ALA A 1 55 ? 5.742 6.913 0.801 1.00 0.00 55 ALA A CA 17
ATOM 26948 C C . ALA A 1 55 ? 5.907 5.391 0.752 1.00 0.00 55 ALA A C 17
ATOM 26949 O O . ALA A 1 55 ? 7.001 4.893 1.022 1.00 0.00 55 ALA A O 17
ATOM 26956 N N . LEU A 1 56 ? 4.880 4.645 0.320 1.00 0.00 56 LEU A N 17
ATOM 26957 C CA . LEU A 1 56 ? 4.994 3.186 0.230 1.00 0.00 56 LEU A CA 17
ATOM 26958 C C . LEU A 1 56 ? 6.020 2.771 -0.839 1.00 0.00 56 LEU A C 17
ATOM 26959 O O . LEU A 1 56 ? 6.730 1.779 -0.667 1.00 0.00 56 LEU A O 17
ATOM 26975 N N . ARG A 1 57 ? 6.140 3.554 -1.922 1.00 0.00 57 ARG A N 17
ATOM 26976 C CA . ARG A 1 57 ? 7.040 3.248 -3.043 1.00 0.00 57 ARG A CA 17
ATOM 26977 C C . ARG A 1 57 ? 8.508 3.592 -2.785 1.00 0.00 57 ARG A C 17
ATOM 26978 O O . ARG A 1 57 ? 9.368 2.792 -3.154 1.00 0.00 57 ARG A O 17
ATOM 26999 N N . ARG A 1 58 ? 8.827 4.690 -2.082 1.00 0.00 58 ARG A N 17
ATOM 27000 C CA . ARG A 1 58 ? 10.211 4.956 -1.621 1.00 0.00 58 ARG A CA 17
ATOM 27001 C C . ARG A 1 58 ? 10.613 4.102 -0.419 1.00 0.00 58 ARG A C 17
ATOM 27002 O O . ARG A 1 58 ? 11.795 3.806 -0.266 1.00 0.00 58 ARG A O 17
ATOM 27023 N N . TYR A 1 59 ? 9.669 3.652 0.412 1.00 0.00 59 TYR A N 17
ATOM 27024 C CA . TYR A 1 59 ? 9.960 2.703 1.495 1.00 0.00 59 TYR A CA 17
ATOM 27025 C C . TYR A 1 59 ? 10.581 1.412 0.945 1.00 0.00 59 TYR A C 17
ATOM 27026 O O . TYR A 1 59 ? 11.615 0.972 1.439 1.00 0.00 59 TYR A O 17
ATOM 27044 N N . ALA A 1 60 ? 10.037 0.862 -0.143 1.00 0.00 60 ALA A N 17
ATOM 27045 C CA . ALA A 1 60 ? 10.633 -0.268 -0.863 1.00 0.00 60 ALA A CA 17
ATOM 27046 C C . ALA A 1 60 ? 12.039 0.014 -1.439 1.00 0.00 60 ALA A C 17
ATOM 27047 O O . ALA A 1 60 ? 12.836 -0.912 -1.562 1.00 0.00 60 ALA A O 17
ATOM 27054 N N . GLU A 1 61 ? 12.383 1.263 -1.769 1.00 0.00 61 GLU A N 17
ATOM 27055 C CA . GLU A 1 61 ? 13.746 1.628 -2.206 1.00 0.00 61 GLU A CA 17
ATOM 27056 C C . GLU A 1 61 ? 14.732 1.742 -1.025 1.00 0.00 61 GLU A C 17
ATOM 27057 O O . GLU A 1 61 ? 15.916 1.431 -1.172 1.00 0.00 61 GLU A O 17
ATOM 27069 N N . LYS A 1 62 ? 14.247 2.159 0.154 1.00 0.00 62 LYS A N 17
ATOM 27070 C CA . LYS A 1 62 ? 15.034 2.361 1.385 1.00 0.00 62 LYS A CA 17
ATOM 27071 C C . LYS A 1 62 ? 15.239 1.074 2.192 1.00 0.00 62 LYS A C 17
ATOM 27072 O O . LYS A 1 62 ? 16.358 0.764 2.601 1.00 0.00 62 LYS A O 17
ATOM 27091 N N . HIS A 1 63 ? 14.154 0.336 2.410 1.00 0.00 63 HIS A N 17
ATOM 27092 C CA . HIS A 1 63 ? 14.083 -0.884 3.220 1.00 0.00 63 HIS A CA 17
ATOM 27093 C C . HIS A 1 63 ? 14.177 -2.164 2.377 1.00 0.00 63 HIS A C 17
ATOM 27094 O O . HIS A 1 63 ? 14.468 -3.239 2.907 1.00 0.00 63 HIS A O 17
ATOM 27108 N N . GLY A 1 64 ? 13.934 -2.052 1.067 1.00 0.00 64 GLY A N 17
ATOM 27109 C CA . GLY A 1 64 ? 13.818 -3.188 0.148 1.00 0.00 64 GLY A CA 17
ATOM 27110 C C . GLY A 1 64 ? 12.373 -3.667 -0.015 1.00 0.00 64 GLY A C 17
ATOM 27111 O O . GLY A 1 64 ? 11.572 -3.630 0.925 1.00 0.00 64 GLY A O 17
ATOM 27115 N N . LYS A 1 65 ? 12.036 -4.154 -1.216 1.00 0.00 65 LYS A N 17
ATOM 27116 C CA . LYS A 1 65 ? 10.700 -4.690 -1.542 1.00 0.00 65 LYS A CA 17
ATOM 27117 C C . LYS A 1 65 ? 10.269 -5.836 -0.629 1.00 0.00 65 LYS A C 17
ATOM 27118 O O . LYS A 1 65 ? 9.097 -5.940 -0.282 1.00 0.00 65 LYS A O 17
ATOM 27137 N N . GLU A 1 66 ? 11.215 -6.669 -0.199 1.00 0.00 66 GLU A N 17
ATOM 27138 C CA . GLU A 1 66 ? 10.941 -7.799 0.693 1.00 0.00 66 GLU A CA 17
ATOM 27139 C C . GLU A 1 66 ? 10.461 -7.331 2.074 1.00 0.00 66 GLU A C 17
ATOM 27140 O O . GLU A 1 66 ? 9.682 -8.020 2.728 1.00 0.00 66 GLU A O 17
ATOM 27152 N N . GLU A 1 67 ? 10.912 -6.157 2.525 1.00 0.00 67 GLU A N 17
ATOM 27153 C CA . GLU A 1 67 ? 10.396 -5.546 3.752 1.00 0.00 67 GLU A CA 17
ATOM 27154 C C . GLU A 1 67 ? 9.029 -4.887 3.518 1.00 0.00 67 GLU A C 17
ATOM 27155 O O . GLU A 1 67 ? 8.112 -5.053 4.323 1.00 0.00 67 GLU A O 17
ATOM 27167 N N . LEU A 1 68 ? 8.869 -4.166 2.398 1.00 0.00 68 LEU A N 17
ATOM 27168 C CA . LEU A 1 68 ? 7.623 -3.461 2.075 1.00 0.00 68 LEU A CA 17
ATOM 27169 C C . LEU A 1 68 ? 6.444 -4.435 1.913 1.00 0.00 68 LEU A C 17
ATOM 27170 O O . LEU A 1 68 ? 5.364 -4.193 2.455 1.00 0.00 68 LEU A O 17
ATOM 27186 N N . LEU A 1 69 ? 6.657 -5.577 1.247 1.00 0.00 69 LEU A N 17
ATOM 27187 C CA . LEU A 1 69 ? 5.612 -6.593 1.088 1.00 0.00 69 LEU A CA 17
ATOM 27188 C C . LEU A 1 69 ? 5.160 -7.165 2.439 1.00 0.00 69 LEU A C 17
ATOM 27189 O O . LEU A 1 69 ? 3.961 -7.314 2.665 1.00 0.00 69 LEU A O 17
ATOM 27205 N N . LYS A 1 70 ? 6.094 -7.397 3.375 1.00 0.00 70 LYS A N 17
ATOM 27206 C CA . LYS A 1 70 ? 5.780 -7.859 4.733 1.00 0.00 70 LYS A CA 17
ATOM 27207 C C . LYS A 1 70 ? 5.047 -6.795 5.549 1.00 0.00 70 LYS A C 17
ATOM 27208 O O . LYS A 1 70 ? 4.056 -7.111 6.206 1.00 0.00 70 LYS A O 17
ATOM 27227 N N . ARG A 1 71 ? 5.486 -5.532 5.467 1.00 0.00 71 ARG A N 17
ATOM 27228 C CA . ARG A 1 71 ? 4.842 -4.384 6.133 1.00 0.00 71 ARG A CA 17
ATOM 27229 C C . ARG A 1 71 ? 3.392 -4.199 5.705 1.00 0.00 71 ARG A C 17
ATOM 27230 O O . ARG A 1 71 ? 2.530 -3.992 6.555 1.00 0.00 71 ARG A O 17
ATOM 27251 N N . ALA A 1 72 ? 3.134 -4.316 4.405 1.00 0.00 72 ALA A N 17
ATOM 27252 C CA . ALA A 1 72 ? 1.801 -4.208 3.820 1.00 0.00 72 ALA A CA 17
ATOM 27253 C C . ALA A 1 72 ? 0.987 -5.521 3.882 1.00 0.00 72 ALA A C 17
ATOM 27254 O O . ALA A 1 72 ? -0.206 -5.522 3.582 1.00 0.00 72 ALA A O 17
ATOM 27261 N N . GLY A 1 73 ? 1.613 -6.638 4.268 1.00 0.00 73 GLY A N 17
ATOM 27262 C CA . GLY A 1 73 ? 0.979 -7.966 4.297 1.00 0.00 73 GLY A CA 17
ATOM 27263 C C . GLY A 1 73 ? 0.613 -8.533 2.911 1.00 0.00 73 GLY A C 17
ATOM 27264 O O . GLY A 1 73 ? -0.304 -9.352 2.805 1.00 0.00 73 GLY A O 17
ATOM 27268 N N . ILE A 1 74 ? 1.298 -8.084 1.853 1.00 0.00 74 ILE A N 17
ATOM 27269 C CA . ILE A 1 74 ? 1.068 -8.464 0.446 1.00 0.00 74 ILE A CA 17
ATOM 27270 C C . ILE A 1 74 ? 2.112 -9.469 -0.063 1.00 0.00 74 ILE A C 17
ATOM 27271 O O . ILE A 1 74 ? 3.100 -9.760 0.612 1.00 0.00 74 ILE A O 17
ATOM 27287 N N . THR A 1 75 ? 1.915 -9.986 -1.276 1.00 0.00 75 THR A N 17
ATOM 27288 C CA . THR A 1 75 ? 2.906 -10.805 -2.001 1.00 0.00 75 THR A CA 17
ATOM 27289 C C . THR A 1 75 ? 3.864 -9.933 -2.832 1.00 0.00 75 THR A C 17
ATOM 27290 O O . THR A 1 75 ? 3.500 -8.811 -3.199 1.00 0.00 75 THR A O 17
ATOM 27301 N N . PRO A 1 76 ? 5.065 -10.423 -3.207 1.00 0.00 76 PRO A N 17
ATOM 27302 C CA . PRO A 1 76 ? 5.921 -9.726 -4.175 1.00 0.00 76 PRO A CA 17
ATOM 27303 C C . PRO A 1 76 ? 5.245 -9.620 -5.557 1.00 0.00 76 PRO A C 17
ATOM 27304 O O . PRO A 1 76 ? 5.430 -8.634 -6.271 1.00 0.00 76 PRO A O 17
ATOM 27315 N N . GLU A 1 77 ? 4.393 -10.594 -5.898 1.00 0.00 77 GLU A N 17
ATOM 27316 C CA . GLU A 1 77 ? 3.571 -10.619 -7.116 1.00 0.00 77 GLU A CA 17
ATOM 27317 C C . GLU A 1 77 ? 2.504 -9.509 -7.143 1.00 0.00 77 GLU A C 17
ATOM 27318 O O . GLU A 1 77 ? 2.142 -9.044 -8.223 1.00 0.00 77 GLU A O 17
ATOM 27330 N N . ALA A 1 78 ? 2.017 -9.054 -5.983 1.00 0.00 78 ALA A N 17
ATOM 27331 C CA . ALA A 1 78 ? 1.171 -7.864 -5.864 1.00 0.00 78 ALA A CA 17
ATOM 27332 C C . ALA A 1 78 ? 2.003 -6.569 -5.782 1.00 0.00 78 ALA A C 17
ATOM 27333 O O . ALA A 1 78 ? 1.648 -5.573 -6.413 1.00 0.00 78 ALA A O 17
ATOM 27340 N N . LEU A 1 79 ? 3.136 -6.584 -5.065 1.00 0.00 79 LEU A N 17
ATOM 27341 C CA . LEU A 1 79 ? 4.012 -5.419 -4.870 1.00 0.00 79 LEU A CA 17
ATOM 27342 C C . LEU A 1 79 ? 4.495 -4.840 -6.205 1.00 0.00 79 LEU A C 17
ATOM 27343 O O . LEU A 1 79 ? 4.390 -3.635 -6.440 1.00 0.00 79 LEU A O 17
ATOM 27359 N N . LYS A 1 80 ? 4.986 -5.704 -7.101 1.00 0.00 80 LYS A N 17
ATOM 27360 C CA . LYS A 1 80 ? 5.513 -5.318 -8.423 1.00 0.00 80 LYS A CA 17
ATOM 27361 C C . LYS A 1 80 ? 4.502 -4.585 -9.309 1.00 0.00 80 LYS A C 17
ATOM 27362 O O . LYS A 1 80 ? 4.908 -3.805 -10.168 1.00 0.00 80 LYS A O 17
ATOM 27381 N N . VAL A 1 81 ? 3.206 -4.832 -9.097 1.00 0.00 81 VAL A N 17
ATOM 27382 C CA . VAL A 1 81 ? 2.069 -4.197 -9.791 1.00 0.00 81 VAL A CA 17
ATOM 27383 C C . VAL A 1 81 ? 1.754 -2.795 -9.267 1.00 0.00 81 VAL A C 17
ATOM 27384 O O . VAL A 1 81 ? 1.290 -1.972 -10.051 1.00 0.00 81 VAL A O 17
ATOM 27397 N N . ILE A 1 82 ? 2.027 -2.483 -7.990 1.00 0.00 82 ILE A N 17
ATOM 27398 C CA . ILE A 1 82 ? 1.706 -1.163 -7.391 1.00 0.00 82 ILE A CA 17
ATOM 27399 C C . ILE A 1 82 ? 2.285 -0.022 -8.253 1.00 0.00 82 ILE A C 17
ATOM 27400 O O . ILE A 1 82 ? 1.605 0.954 -8.562 1.00 0.00 82 ILE A O 17
ATOM 27416 N N . GLU A 1 83 ? 3.515 -0.202 -8.742 1.00 0.00 83 GLU A N 17
ATOM 27417 C CA . GLU A 1 83 ? 4.205 0.738 -9.641 1.00 0.00 83 GLU A CA 17
ATOM 27418 C C . GLU A 1 83 ? 3.482 0.920 -10.991 1.00 0.00 83 GLU A C 17
ATOM 27419 O O . GLU A 1 83 ? 3.434 2.024 -11.538 1.00 0.00 83 GLU A O 17
ATOM 27431 N N . LYS A 1 84 ? 2.903 -0.157 -11.539 1.00 0.00 84 LYS A N 17
ATOM 27432 C CA . LYS A 1 84 ? 2.236 -0.163 -12.852 1.00 0.00 84 LYS A CA 17
ATOM 27433 C C . LYS A 1 84 ? 0.892 0.553 -12.790 1.00 0.00 84 LYS A C 17
ATOM 27434 O O . LYS A 1 84 ? 0.536 1.223 -13.754 1.00 0.00 84 LYS A O 17
ATOM 27453 N N . ILE A 1 85 ? 0.190 0.499 -11.656 1.00 0.00 85 ILE A N 17
ATOM 27454 C CA . ILE A 1 85 ? -1.019 1.307 -11.429 1.00 0.00 85 ILE A CA 17
ATOM 27455 C C . ILE A 1 85 ? -0.701 2.800 -11.623 1.00 0.00 85 ILE A C 17
ATOM 27456 O O . ILE A 1 85 ? -1.391 3.486 -12.379 1.00 0.00 85 ILE A O 17
ATOM 27472 N N . GLU A 1 86 ? 0.395 3.293 -11.037 1.00 0.00 86 GLU A N 17
ATOM 27473 C CA . GLU A 1 86 ? 0.844 4.676 -11.244 1.00 0.00 86 GLU A CA 17
ATOM 27474 C C . GLU A 1 86 ? 1.326 4.952 -12.676 1.00 0.00 86 GLU A C 17
ATOM 27475 O O . GLU A 1 86 ? 1.100 6.052 -13.180 1.00 0.00 86 GLU A O 17
ATOM 27487 N N . LYS A 1 87 ? 1.942 3.979 -13.361 1.00 0.00 87 LYS A N 17
ATOM 27488 C CA . LYS A 1 87 ? 2.331 4.125 -14.775 1.00 0.00 87 LYS A CA 17
ATOM 27489 C C . LYS A 1 87 ? 1.107 4.292 -15.682 1.00 0.00 87 LYS A C 17
ATOM 27490 O O . LYS A 1 87 ? 1.078 5.204 -16.506 1.00 0.00 87 LYS A O 17
ATOM 27509 N N . GLU A 1 88 ? 0.076 3.470 -15.498 1.00 0.00 88 GLU A N 17
ATOM 27510 C CA . GLU A 1 88 ? -1.146 3.521 -16.310 1.00 0.00 88 GLU A CA 17
ATOM 27511 C C . GLU A 1 88 ? -2.032 4.734 -15.985 1.00 0.00 88 GLU A C 17
ATOM 27512 O O . GLU A 1 88 ? -2.587 5.341 -16.902 1.00 0.00 88 GLU A O 17
ATOM 27524 N N . GLU A 1 89 ? -2.148 5.132 -14.712 1.00 0.00 89 GLU A N 17
ATOM 27525 C CA . GLU A 1 89 ? -2.916 6.326 -14.325 1.00 0.00 89 GLU A CA 17
ATOM 27526 C C . GLU A 1 89 ? -2.162 7.647 -14.572 1.00 0.00 89 GLU A C 17
ATOM 27527 O O . GLU A 1 89 ? -2.790 8.692 -14.751 1.00 0.00 89 GLU A O 17
ATOM 27539 N N . GLY A 1 90 ? -0.824 7.616 -14.592 1.00 0.00 90 GLY A N 17
ATOM 27540 C CA . GLY A 1 90 ? 0.040 8.782 -14.816 1.00 0.00 90 GLY A CA 17
ATOM 27541 C C . GLY A 1 90 ? 0.379 9.050 -16.289 1.00 0.00 90 GLY A C 17
ATOM 27542 O O . GLY A 1 90 ? 0.517 10.209 -16.684 1.00 0.00 90 GLY A O 17
ATOM 27546 N N . SER A 1 91 ? 0.478 7.998 -17.111 1.00 0.00 91 SER A N 17
ATOM 27547 C CA . SER A 1 91 ? 0.787 8.066 -18.546 1.00 0.00 91 SER A CA 17
ATOM 27548 C C . SER A 1 91 ? -0.353 7.462 -19.373 1.00 0.00 91 SER A C 17
ATOM 27549 O O . SER A 1 91 ? -0.290 6.327 -19.852 1.00 0.00 91 SER A O 17
ATOM 27557 N N . LEU A 1 92 ? -1.429 8.243 -19.534 1.00 0.00 92 LEU A N 17
ATOM 27558 C CA . LEU A 1 92 ? -2.644 7.837 -20.255 1.00 0.00 92 LEU A CA 17
ATOM 27559 C C . LEU A 1 92 ? -2.351 7.493 -21.729 1.00 0.00 92 LEU A C 17
ATOM 27560 O O . LEU A 1 92 ? -2.987 6.609 -22.300 1.00 0.00 92 LEU A O 17
ATOM 27576 N N . GLU A 1 93 ? -1.345 8.141 -22.327 1.00 0.00 93 GLU A N 17
ATOM 27577 C CA . GLU A 1 93 ? -0.897 7.932 -23.712 1.00 0.00 93 GLU A CA 17
ATOM 27578 C C . GLU A 1 93 ? -0.414 6.495 -24.003 1.00 0.00 93 GLU A C 17
ATOM 27579 O O . GLU A 1 93 ? -0.345 6.095 -25.168 1.00 0.00 93 GLU A O 17
ATOM 27591 N N . HIS A 1 94 ? -0.093 5.705 -22.969 1.00 0.00 94 HIS A N 17
ATOM 27592 C CA . HIS A 1 94 ? 0.290 4.295 -23.102 1.00 0.00 94 HIS A CA 17
ATOM 27593 C C . HIS A 1 94 ? -0.841 3.391 -23.632 1.00 0.00 94 HIS A C 17
ATOM 27594 O O . HIS A 1 94 ? -0.569 2.311 -24.167 1.00 0.00 94 HIS A O 17
ATOM 27608 N N . HIS A 1 95 ? -2.108 3.798 -23.484 1.00 0.00 95 HIS A N 17
ATOM 27609 C CA . HIS A 1 95 ? -3.252 2.931 -23.775 1.00 0.00 95 HIS A CA 17
ATOM 27610 C C . HIS A 1 95 ? -3.270 2.434 -25.237 1.00 0.00 95 HIS A C 17
ATOM 27611 O O . HIS A 1 95 ? -3.033 3.193 -26.181 1.00 0.00 95 HIS A O 17
ATOM 27625 N N . HIS A 1 96 ? -3.544 1.141 -25.426 1.00 0.00 96 HIS A N 17
ATOM 27626 C CA . HIS A 1 96 ? -3.497 0.483 -26.742 1.00 0.00 96 HIS A CA 17
ATOM 27627 C C . HIS A 1 96 ? -4.821 0.607 -27.532 1.00 0.00 96 HIS A C 17
ATOM 27628 O O . HIS A 1 96 ? -4.877 0.252 -28.713 1.00 0.00 96 HIS A O 17
ATOM 27642 N N . HIS A 1 97 ? -5.885 1.118 -26.902 1.00 0.00 97 HIS A N 17
ATOM 27643 C CA . HIS A 1 97 ? -7.206 1.318 -27.509 1.00 0.00 97 HIS A CA 17
ATOM 27644 C C . HIS A 1 97 ? -7.259 2.576 -28.399 1.00 0.00 97 HIS A C 17
ATOM 27645 O O . HIS A 1 97 ? -6.590 3.576 -28.125 1.00 0.00 97 HIS A O 17
ATOM 27659 N N . HIS A 1 98 ? -8.092 2.546 -29.447 1.00 0.00 98 HIS A N 17
ATOM 27660 C CA . HIS A 1 98 ? -8.291 3.677 -30.364 1.00 0.00 98 HIS A CA 17
ATOM 27661 C C . HIS A 1 98 ? -9.194 4.781 -29.772 1.00 0.00 98 HIS A C 17
ATOM 27662 O O . HIS A 1 98 ? -8.955 5.971 -30.003 1.00 0.00 98 HIS A O 17
ATOM 27676 N N . HIS A 1 99 ? -10.216 4.392 -28.996 1.00 0.00 99 HIS A N 17
ATOM 27677 C CA . HIS A 1 99 ? -11.194 5.275 -28.343 1.00 0.00 99 HIS A CA 17
ATOM 27678 C C . HIS A 1 99 ? -11.705 4.669 -27.020 1.00 0.00 99 HIS A C 17
ATOM 27679 O O . HIS A 1 99 ? -12.160 3.501 -27.025 1.00 0.00 99 HIS A O 17
ATOM 27694 N N . GLY A 1 1 ? 15.461 11.737 15.645 1.00 0.00 1 GLY A N 18
ATOM 27695 C CA . GLY A 1 1 ? 14.140 12.282 15.258 1.00 0.00 1 GLY A CA 18
ATOM 27696 C C . GLY A 1 1 ? 13.867 12.124 13.768 1.00 0.00 1 GLY A C 18
ATOM 27697 O O . GLY A 1 1 ? 14.764 11.790 12.996 1.00 0.00 1 GLY A O 18
ATOM 27703 N N . GLU A 1 2 ? 12.617 12.369 13.357 1.00 0.00 2 GLU A N 18
ATOM 27704 C CA . GLU A 1 2 ? 12.127 12.326 11.959 1.00 0.00 2 GLU A CA 18
ATOM 27705 C C . GLU A 1 2 ? 12.315 10.974 11.221 1.00 0.00 2 GLU A C 18
ATOM 27706 O O . GLU A 1 2 ? 12.251 10.910 9.992 1.00 0.00 2 GLU A O 18
ATOM 27718 N N . GLU A 1 3 ? 12.524 9.877 11.954 1.00 0.00 3 GLU A N 18
ATOM 27719 C CA . GLU A 1 3 ? 12.834 8.547 11.405 1.00 0.00 3 GLU A CA 18
ATOM 27720 C C . GLU A 1 3 ? 11.614 7.933 10.687 1.00 0.00 3 GLU A C 18
ATOM 27721 O O . GLU A 1 3 ? 10.650 7.507 11.325 1.00 0.00 3 GLU A O 18
ATOM 27733 N N . GLU A 1 4 ? 11.648 7.921 9.347 1.00 0.00 4 GLU A N 18
ATOM 27734 C CA . GLU A 1 4 ? 10.557 7.491 8.450 1.00 0.00 4 GLU A CA 18
ATOM 27735 C C . GLU A 1 4 ? 9.182 8.128 8.777 1.00 0.00 4 GLU A C 18
ATOM 27736 O O . GLU A 1 4 ? 8.131 7.535 8.518 1.00 0.00 4 GLU A O 18
ATOM 27748 N N . LYS A 1 5 ? 9.182 9.356 9.320 1.00 0.00 5 LYS A N 18
ATOM 27749 C CA . LYS A 1 5 ? 8.010 10.063 9.886 1.00 0.00 5 LYS A CA 18
ATOM 27750 C C . LYS A 1 5 ? 6.837 10.229 8.912 1.00 0.00 5 LYS A C 18
ATOM 27751 O O . LYS A 1 5 ? 5.681 10.143 9.317 1.00 0.00 5 LYS A O 18
ATOM 27770 N N . GLU A 1 6 ? 7.135 10.434 7.632 1.00 0.00 6 GLU A N 18
ATOM 27771 C CA . GLU A 1 6 ? 6.163 10.560 6.532 1.00 0.00 6 GLU A CA 18
ATOM 27772 C C . GLU A 1 6 ? 6.102 9.300 5.645 1.00 0.00 6 GLU A C 18
ATOM 27773 O O . GLU A 1 6 ? 5.415 9.297 4.623 1.00 0.00 6 GLU A O 18
ATOM 27785 N N . ILE A 1 7 ? 6.821 8.232 6.017 1.00 0.00 7 ILE A N 18
ATOM 27786 C CA . ILE A 1 7 ? 7.085 7.063 5.167 1.00 0.00 7 ILE A CA 18
ATOM 27787 C C . ILE A 1 7 ? 6.534 5.754 5.762 1.00 0.00 7 ILE A C 18
ATOM 27788 O O . ILE A 1 7 ? 5.659 5.140 5.156 1.00 0.00 7 ILE A O 18
ATOM 27804 N N . ASP A 1 8 ? 7.001 5.311 6.936 1.00 0.00 8 ASP A N 18
ATOM 27805 C CA . ASP A 1 8 ? 6.654 3.986 7.492 1.00 0.00 8 ASP A CA 18
ATOM 27806 C C . ASP A 1 8 ? 5.189 3.915 7.947 1.00 0.00 8 ASP A C 18
ATOM 27807 O O . ASP A 1 8 ? 4.476 2.962 7.618 1.00 0.00 8 ASP A O 18
ATOM 27816 N N . LYS A 1 9 ? 4.696 4.961 8.624 1.00 0.00 9 LYS A N 18
ATOM 27817 C CA . LYS A 1 9 ? 3.276 5.052 9.001 1.00 0.00 9 LYS A CA 18
ATOM 27818 C C . LYS A 1 9 ? 2.344 5.055 7.785 1.00 0.00 9 LYS A C 18
ATOM 27819 O O . LYS A 1 9 ? 1.234 4.545 7.883 1.00 0.00 9 LYS A O 18
ATOM 27838 N N . LEU A 1 10 ? 2.805 5.529 6.622 1.00 0.00 10 LEU A N 18
ATOM 27839 C CA . LEU A 1 10 ? 2.051 5.487 5.363 1.00 0.00 10 LEU A CA 18
ATOM 27840 C C . LEU A 1 10 ? 1.982 4.081 4.733 1.00 0.00 10 LEU A C 18
ATOM 27841 O O . LEU A 1 10 ? 1.157 3.861 3.847 1.00 0.00 10 LEU A O 18
ATOM 27857 N N . VAL A 1 11 ? 2.780 3.115 5.211 1.00 0.00 11 VAL A N 18
ATOM 27858 C CA . VAL A 1 11 ? 2.656 1.688 4.851 1.00 0.00 11 VAL A CA 18
ATOM 27859 C C . VAL A 1 11 ? 1.856 0.905 5.897 1.00 0.00 11 VAL A C 18
ATOM 27860 O O . VAL A 1 11 ? 1.125 -0.026 5.560 1.00 0.00 11 VAL A O 18
ATOM 27873 N N . GLU A 1 12 ? 1.940 1.304 7.166 1.00 0.00 12 GLU A N 18
ATOM 27874 C CA . GLU A 1 12 ? 1.265 0.646 8.290 1.00 0.00 12 GLU A CA 18
ATOM 27875 C C . GLU A 1 12 ? -0.260 0.589 8.095 1.00 0.00 12 GLU A C 18
ATOM 27876 O O . GLU A 1 12 ? -0.859 -0.487 8.108 1.00 0.00 12 GLU A O 18
ATOM 27888 N N . LEU A 1 13 ? -0.890 1.747 7.867 1.00 0.00 13 LEU A N 18
ATOM 27889 C CA . LEU A 1 13 ? -2.330 1.827 7.589 1.00 0.00 13 LEU A CA 18
ATOM 27890 C C . LEU A 1 13 ? -2.709 1.267 6.203 1.00 0.00 13 LEU A C 18
ATOM 27891 O O . LEU A 1 13 ? -3.821 0.771 6.020 1.00 0.00 13 LEU A O 18
ATOM 27907 N N . PHE A 1 14 ? -1.783 1.293 5.238 1.00 0.00 14 PHE A N 18
ATOM 27908 C CA . PHE A 1 14 ? -1.986 0.717 3.906 1.00 0.00 14 PHE A CA 18
ATOM 27909 C C . PHE A 1 14 ? -2.148 -0.808 3.988 1.00 0.00 14 PHE A C 18
ATOM 27910 O O . PHE A 1 14 ? -2.933 -1.383 3.235 1.00 0.00 14 PHE A O 18
ATOM 27927 N N . ALA A 1 15 ? -1.501 -1.455 4.964 1.00 0.00 15 ALA A N 18
ATOM 27928 C CA . ALA A 1 15 ? -1.643 -2.889 5.201 1.00 0.00 15 ALA A CA 18
ATOM 27929 C C . ALA A 1 15 ? -3.085 -3.290 5.555 1.00 0.00 15 ALA A C 18
ATOM 27930 O O . ALA A 1 15 ? -3.684 -4.147 4.901 1.00 0.00 15 ALA A O 18
ATOM 27937 N N . GLN A 1 16 ? -3.674 -2.630 6.560 1.00 0.00 16 GLN A N 18
ATOM 27938 C CA . GLN A 1 16 ? -5.048 -2.915 6.982 1.00 0.00 16 GLN A CA 18
ATOM 27939 C C . GLN A 1 16 ? -6.085 -2.449 5.944 1.00 0.00 16 GLN A C 18
ATOM 27940 O O . GLN A 1 16 ? -7.131 -3.079 5.800 1.00 0.00 16 GLN A O 18
ATOM 27954 N N . ALA A 1 17 ? -5.778 -1.404 5.168 1.00 0.00 17 ALA A N 18
ATOM 27955 C CA . ALA A 1 17 ? -6.618 -0.953 4.057 1.00 0.00 17 ALA A CA 18
ATOM 27956 C C . ALA A 1 17 ? -6.633 -1.954 2.883 1.00 0.00 17 ALA A C 18
ATOM 27957 O O . ALA A 1 17 ? -7.683 -2.189 2.286 1.00 0.00 17 ALA A O 18
ATOM 27964 N N . TYR A 1 18 ? -5.495 -2.588 2.580 1.00 0.00 18 TYR A N 18
ATOM 27965 C CA . TYR A 1 18 ? -5.398 -3.644 1.566 1.00 0.00 18 TYR A CA 18
ATOM 27966 C C . TYR A 1 18 ? -6.158 -4.899 1.997 1.00 0.00 18 TYR A C 18
ATOM 27967 O O . TYR A 1 18 ? -6.894 -5.479 1.200 1.00 0.00 18 TYR A O 18
ATOM 27985 N N . GLU A 1 19 ? -6.048 -5.284 3.269 1.00 0.00 19 GLU A N 18
ATOM 27986 C CA . GLU A 1 19 ? -6.820 -6.405 3.814 1.00 0.00 19 GLU A CA 18
ATOM 27987 C C . GLU A 1 19 ? -8.326 -6.124 3.799 1.00 0.00 19 GLU A C 18
ATOM 27988 O O . GLU A 1 19 ? -9.106 -6.984 3.392 1.00 0.00 19 GLU A O 18
ATOM 28000 N N . ASP A 1 20 ? -8.741 -4.907 4.161 1.00 0.00 20 ASP A N 18
ATOM 28001 C CA . ASP A 1 20 ? -10.142 -4.492 4.084 1.00 0.00 20 ASP A CA 18
ATOM 28002 C C . ASP A 1 20 ? -10.670 -4.542 2.642 1.00 0.00 20 ASP A C 18
ATOM 28003 O O . ASP A 1 20 ? -11.775 -5.035 2.402 1.00 0.00 20 ASP A O 18
ATOM 28012 N N . ALA A 1 21 ? -9.856 -4.116 1.670 1.00 0.00 21 ALA A N 18
ATOM 28013 C CA . ALA A 1 21 ? -10.205 -4.200 0.260 1.00 0.00 21 ALA A CA 18
ATOM 28014 C C . ALA A 1 21 ? -10.322 -5.652 -0.224 1.00 0.00 21 ALA A C 18
ATOM 28015 O O . ALA A 1 21 ? -11.306 -6.006 -0.872 1.00 0.00 21 ALA A O 18
ATOM 28022 N N . ARG A 1 22 ? -9.362 -6.509 0.139 1.00 0.00 22 ARG A N 18
ATOM 28023 C CA . ARG A 1 22 ? -9.347 -7.932 -0.219 1.00 0.00 22 ARG A CA 18
ATOM 28024 C C . ARG A 1 22 ? -10.543 -8.693 0.365 1.00 0.00 22 ARG A C 18
ATOM 28025 O O . ARG A 1 22 ? -11.115 -9.546 -0.313 1.00 0.00 22 ARG A O 18
ATOM 28046 N N . GLU A 1 23 ? -10.969 -8.354 1.583 1.00 0.00 23 GLU A N 18
ATOM 28047 C CA . GLU A 1 23 ? -12.152 -8.940 2.228 1.00 0.00 23 GLU A CA 18
ATOM 28048 C C . GLU A 1 23 ? -13.482 -8.471 1.610 1.00 0.00 23 GLU A C 18
ATOM 28049 O O . GLU A 1 23 ? -14.385 -9.291 1.428 1.00 0.00 23 GLU A O 18
ATOM 28061 N N . LYS A 1 24 ? -13.617 -7.182 1.254 1.00 0.00 24 LYS A N 18
ATOM 28062 C CA . LYS A 1 24 ? -14.864 -6.639 0.666 1.00 0.00 24 LYS A CA 18
ATOM 28063 C C . LYS A 1 24 ? -15.000 -6.864 -0.849 1.00 0.00 24 LYS A C 18
ATOM 28064 O O . LYS A 1 24 ? -16.113 -6.814 -1.374 1.00 0.00 24 LYS A O 18
ATOM 28083 N N . LYS A 1 25 ? -13.891 -7.157 -1.543 1.00 0.00 25 LYS A N 18
ATOM 28084 C CA . LYS A 1 25 ? -13.802 -7.429 -2.993 1.00 0.00 25 LYS A CA 18
ATOM 28085 C C . LYS A 1 25 ? -13.186 -8.810 -3.257 1.00 0.00 25 LYS A C 18
ATOM 28086 O O . LYS A 1 25 ? -12.151 -8.903 -3.919 1.00 0.00 25 LYS A O 18
ATOM 28105 N N . ARG A 1 26 ? -13.811 -9.896 -2.785 1.00 0.00 26 ARG A N 18
ATOM 28106 C CA . ARG A 1 26 ? -13.251 -11.271 -2.886 1.00 0.00 26 ARG A CA 18
ATOM 28107 C C . ARG A 1 26 ? -12.956 -11.685 -4.333 1.00 0.00 26 ARG A C 18
ATOM 28108 O O . ARG A 1 26 ? -11.979 -12.382 -4.602 1.00 0.00 26 ARG A O 18
ATOM 28129 N N . ASN A 1 27 ? -13.810 -11.234 -5.257 1.00 0.00 27 ASN A N 18
ATOM 28130 C CA . ASN A 1 27 ? -13.722 -11.496 -6.695 1.00 0.00 27 ASN A CA 18
ATOM 28131 C C . ASN A 1 27 ? -12.737 -10.549 -7.435 1.00 0.00 27 ASN A C 18
ATOM 28132 O O . ASN A 1 27 ? -12.499 -10.709 -8.634 1.00 0.00 27 ASN A O 18
ATOM 28143 N N . GLY A 1 28 ? -12.184 -9.552 -6.734 1.00 0.00 28 GLY A N 18
ATOM 28144 C CA . GLY A 1 28 ? -11.288 -8.517 -7.263 1.00 0.00 28 GLY A CA 18
ATOM 28145 C C . GLY A 1 28 ? -9.866 -8.994 -7.586 1.00 0.00 28 GLY A C 18
ATOM 28146 O O . GLY A 1 28 ? -9.523 -10.174 -7.459 1.00 0.00 28 GLY A O 18
ATOM 28150 N N . THR A 1 29 ? -9.025 -8.046 -8.000 1.00 0.00 29 THR A N 18
ATOM 28151 C CA . THR A 1 29 ? -7.593 -8.229 -8.294 1.00 0.00 29 THR A CA 18
ATOM 28152 C C . THR A 1 29 ? -6.704 -7.615 -7.207 1.00 0.00 29 THR A C 18
ATOM 28153 O O . THR A 1 29 ? -7.114 -6.645 -6.561 1.00 0.00 29 THR A O 18
ATOM 28164 N N . PRO A 1 30 ? -5.454 -8.095 -7.033 1.00 0.00 30 PRO A N 18
ATOM 28165 C CA . PRO A 1 30 ? -4.481 -7.441 -6.158 1.00 0.00 30 PRO A CA 18
ATOM 28166 C C . PRO A 1 30 ? -4.230 -5.975 -6.534 1.00 0.00 30 PRO A C 18
ATOM 28167 O O . PRO A 1 30 ? -4.015 -5.153 -5.644 1.00 0.00 30 PRO A O 18
ATOM 28178 N N . GLU A 1 31 ? -4.306 -5.610 -7.820 1.00 0.00 31 GLU A N 18
ATOM 28179 C CA . GLU A 1 31 ? -4.143 -4.209 -8.235 1.00 0.00 31 GLU A CA 18
ATOM 28180 C C . GLU A 1 31 ? -5.330 -3.325 -7.818 1.00 0.00 31 GLU A C 18
ATOM 28181 O O . GLU A 1 31 ? -5.117 -2.206 -7.353 1.00 0.00 31 GLU A O 18
ATOM 28193 N N . GLU A 1 32 ? -6.572 -3.827 -7.882 1.00 0.00 32 GLU A N 18
ATOM 28194 C CA . GLU A 1 32 ? -7.737 -3.100 -7.363 1.00 0.00 32 GLU A CA 18
ATOM 28195 C C . GLU A 1 32 ? -7.689 -2.980 -5.838 1.00 0.00 32 GLU A C 18
ATOM 28196 O O . GLU A 1 32 ? -8.032 -1.928 -5.291 1.00 0.00 32 GLU A O 18
ATOM 28208 N N . TRP A 1 33 ? -7.218 -4.021 -5.143 1.00 0.00 33 TRP A N 18
ATOM 28209 C CA . TRP A 1 33 ? -7.104 -3.979 -3.689 1.00 0.00 33 TRP A CA 18
ATOM 28210 C C . TRP A 1 33 ? -6.048 -2.965 -3.238 1.00 0.00 33 TRP A C 18
ATOM 28211 O O . TRP A 1 33 ? -6.306 -2.214 -2.298 1.00 0.00 33 TRP A O 18
ATOM 28232 N N . VAL A 1 34 ? -4.904 -2.860 -3.934 1.00 0.00 34 VAL A N 18
ATOM 28233 C CA . VAL A 1 34 ? -3.921 -1.795 -3.668 1.00 0.00 34 VAL A CA 18
ATOM 28234 C C . VAL A 1 34 ? -4.509 -0.415 -3.994 1.00 0.00 34 VAL A C 18
ATOM 28235 O O . VAL A 1 34 ? -4.377 0.505 -3.188 1.00 0.00 34 VAL A O 18
ATOM 28248 N N . ARG A 1 35 ? -5.183 -0.245 -5.140 1.00 0.00 35 ARG A N 18
ATOM 28249 C CA . ARG A 1 35 ? -5.773 1.033 -5.561 1.00 0.00 35 ARG A CA 18
ATOM 28250 C C . ARG A 1 35 ? -6.833 1.547 -4.580 1.00 0.00 35 ARG A C 18
ATOM 28251 O O . ARG A 1 35 ? -6.865 2.751 -4.314 1.00 0.00 35 ARG A O 18
ATOM 28272 N N . ASP A 1 36 ? -7.636 0.664 -3.985 1.00 0.00 36 ASP A N 18
ATOM 28273 C CA . ASP A 1 36 ? -8.553 1.023 -2.895 1.00 0.00 36 ASP A CA 18
ATOM 28274 C C . ASP A 1 36 ? -7.803 1.322 -1.579 1.00 0.00 36 ASP A C 18
ATOM 28275 O O . ASP A 1 36 ? -8.122 2.291 -0.885 1.00 0.00 36 ASP A O 18
ATOM 28284 N N . ALA A 1 37 ? -6.757 0.546 -1.269 1.00 0.00 37 ALA A N 18
ATOM 28285 C CA . ALA A 1 37 ? -5.957 0.700 -0.056 1.00 0.00 37 ALA A CA 18
ATOM 28286 C C . ALA A 1 37 ? -5.211 2.038 0.019 1.00 0.00 37 ALA A C 18
ATOM 28287 O O . ALA A 1 37 ? -5.216 2.674 1.071 1.00 0.00 37 ALA A O 18
ATOM 28294 N N . ILE A 1 38 ? -4.601 2.481 -1.088 1.00 0.00 38 ILE A N 18
ATOM 28295 C CA . ILE A 1 38 ? -3.926 3.782 -1.188 1.00 0.00 38 ILE A CA 18
ATOM 28296 C C . ILE A 1 38 ? -4.902 4.921 -0.855 1.00 0.00 38 ILE A C 18
ATOM 28297 O O . ILE A 1 38 ? -4.533 5.844 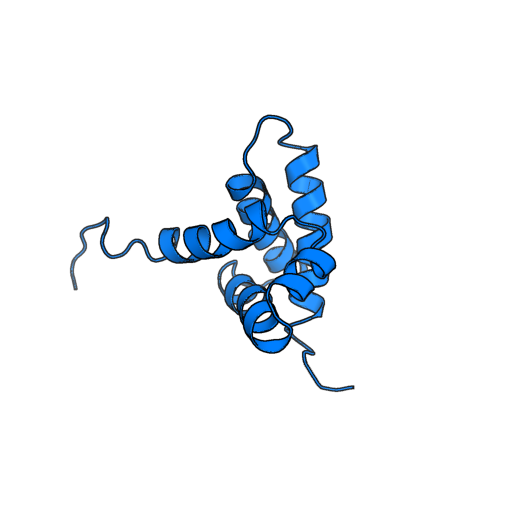-0.129 1.00 0.00 38 ILE A O 18
ATOM 28313 N N . GLU A 1 39 ? -6.156 4.859 -1.321 1.00 0.00 39 GLU A N 18
ATOM 28314 C CA . GLU A 1 39 ? -7.137 5.896 -1.006 1.00 0.00 39 GLU A CA 18
ATOM 28315 C C . GLU A 1 39 ? -7.483 5.888 0.482 1.00 0.00 39 GLU A C 18
ATOM 28316 O O . GLU A 1 39 ? -7.406 6.931 1.119 1.00 0.00 39 GLU A O 18
ATOM 28328 N N . GLU A 1 40 ? -7.806 4.735 1.075 1.00 0.00 40 GLU A N 18
ATOM 28329 C CA . GLU A 1 40 ? -8.192 4.686 2.488 1.00 0.00 40 GLU A CA 18
ATOM 28330 C C . GLU A 1 40 ? -7.018 5.076 3.408 1.00 0.00 40 GLU A C 18
ATOM 28331 O O . GLU A 1 40 ? -7.218 5.781 4.396 1.00 0.00 40 GLU A O 18
ATOM 28343 N N . ALA A 1 41 ? -5.784 4.718 3.040 1.00 0.00 41 ALA A N 18
ATOM 28344 C CA . ALA A 1 41 ? -4.558 5.162 3.701 1.00 0.00 41 ALA A CA 18
ATOM 28345 C C . ALA A 1 41 ? -4.360 6.691 3.645 1.00 0.00 41 ALA A C 18
ATOM 28346 O O . ALA A 1 41 ? -3.939 7.292 4.634 1.00 0.00 41 ALA A O 18
ATOM 28353 N N . ALA A 1 42 ? -4.699 7.339 2.527 1.00 0.00 42 ALA A N 18
ATOM 28354 C CA . ALA A 1 42 ? -4.690 8.796 2.409 1.00 0.00 42 ALA A CA 18
ATOM 28355 C C . ALA A 1 42 ? -5.827 9.443 3.228 1.00 0.00 42 ALA A C 18
ATOM 28356 O O . ALA A 1 42 ? -5.597 10.381 3.997 1.00 0.00 42 ALA A O 18
ATOM 28363 N N . ARG A 1 43 ? -7.048 8.902 3.121 1.00 0.00 43 ARG A N 18
ATOM 28364 C CA . ARG A 1 43 ? -8.267 9.383 3.796 1.00 0.00 43 ARG A CA 18
ATOM 28365 C C . ARG A 1 43 ? -8.166 9.316 5.325 1.00 0.00 43 ARG A C 18
ATOM 28366 O O . ARG A 1 43 ? -8.650 10.221 6.004 1.00 0.00 43 ARG A O 18
ATOM 28387 N N . ARG A 1 44 ? -7.500 8.283 5.863 1.00 0.00 44 ARG A N 18
ATOM 28388 C CA . ARG A 1 44 ? -7.257 8.063 7.306 1.00 0.00 44 ARG A CA 18
ATOM 28389 C C . ARG A 1 44 ? -6.576 9.256 7.983 1.00 0.00 44 ARG A C 18
ATOM 28390 O O . ARG A 1 44 ? -6.846 9.524 9.155 1.00 0.00 44 ARG A O 18
ATOM 28411 N N . VAL A 1 45 ? -5.713 9.966 7.254 1.00 0.00 45 VAL A N 18
ATOM 28412 C CA . VAL A 1 45 ? -4.910 11.095 7.767 1.00 0.00 45 VAL A CA 18
ATOM 28413 C C . VAL A 1 45 ? -5.319 12.445 7.158 1.00 0.00 45 VAL A C 18
ATOM 28414 O O . VAL A 1 45 ? -4.923 13.497 7.660 1.00 0.00 45 VAL A O 18
ATOM 28427 N N . GLY A 1 46 ? -6.099 12.417 6.072 1.00 0.00 46 GLY A N 18
ATOM 28428 C CA . GLY A 1 46 ? -6.472 13.598 5.283 1.00 0.00 46 GLY A CA 18
ATOM 28429 C C . GLY A 1 46 ? -5.400 14.056 4.281 1.00 0.00 46 GLY A C 18
ATOM 28430 O O . GLY A 1 46 ? -5.277 15.258 4.031 1.00 0.00 46 GLY A O 18
ATOM 28434 N N . ARG A 1 47 ? -4.611 13.125 3.719 1.00 0.00 47 ARG A N 18
ATOM 28435 C CA . ARG A 1 47 ? -3.575 13.396 2.691 1.00 0.00 47 ARG A CA 18
ATOM 28436 C C . ARG A 1 47 ? -4.070 13.131 1.263 1.00 0.00 47 ARG A C 18
ATOM 28437 O O . ARG A 1 47 ? -5.176 12.627 1.065 1.00 0.00 47 ARG A O 18
ATOM 28458 N N . SER A 1 48 ? -3.253 13.484 0.266 1.00 0.00 48 SER A N 18
ATOM 28459 C CA . SER A 1 48 ? -3.468 13.100 -1.139 1.00 0.00 48 SER A CA 18
ATOM 28460 C C . SER A 1 48 ? -2.884 11.719 -1.462 1.00 0.00 48 SER A C 18
ATOM 28461 O O . SER A 1 48 ? -2.053 11.190 -0.715 1.00 0.00 48 SER A O 18
ATOM 28469 N N . ARG A 1 49 ? -3.285 11.136 -2.602 1.00 0.00 49 ARG A N 18
ATOM 28470 C CA . ARG A 1 49 ? -2.784 9.823 -3.049 1.00 0.00 49 ARG A CA 18
ATOM 28471 C C . ARG A 1 49 ? -1.321 9.874 -3.495 1.00 0.00 49 ARG A C 18
ATOM 28472 O O . ARG A 1 49 ? -0.562 8.962 -3.201 1.00 0.00 49 ARG A O 18
ATOM 28493 N N . SER A 1 50 ? -0.879 10.972 -4.109 1.00 0.00 50 SER A N 18
ATOM 28494 C CA . SER A 1 50 ? 0.517 11.143 -4.550 1.00 0.00 50 SER A CA 18
ATOM 28495 C C . SER A 1 50 ? 1.524 10.982 -3.396 1.00 0.00 50 SER A C 18
ATOM 28496 O O . SER A 1 50 ? 2.595 10.396 -3.575 1.00 0.00 50 SER A O 18
ATOM 28504 N N . ARG A 1 51 ? 1.149 11.410 -2.179 1.00 0.00 51 ARG A N 18
ATOM 28505 C CA . ARG A 1 51 ? 2.004 11.330 -0.981 1.00 0.00 51 ARG A CA 18
ATOM 28506 C C . ARG A 1 51 ? 2.139 9.908 -0.439 1.00 0.00 51 ARG A C 18
ATOM 28507 O O . ARG A 1 51 ? 3.257 9.447 -0.226 1.00 0.00 51 ARG A O 18
ATOM 28528 N N . VAL A 1 52 ? 1.028 9.191 -0.256 1.00 0.00 52 VAL A N 18
ATOM 28529 C CA . VAL A 1 52 ? 1.044 7.771 0.161 1.00 0.00 52 VAL A CA 18
ATOM 28530 C C . VAL A 1 52 ? 1.721 6.884 -0.888 1.00 0.00 52 VAL A C 18
ATOM 28531 O O . VAL A 1 52 ? 2.452 5.963 -0.522 1.00 0.00 52 VAL A O 18
ATOM 28544 N N . VAL A 1 53 ? 1.556 7.199 -2.177 1.00 0.00 53 VAL A N 18
ATOM 28545 C CA . VAL A 1 53 ? 2.254 6.494 -3.269 1.00 0.00 53 VAL A CA 18
ATOM 28546 C C . VAL A 1 53 ? 3.765 6.682 -3.150 1.00 0.00 53 VAL A C 18
ATOM 28547 O O . VAL A 1 53 ? 4.487 5.708 -3.000 1.00 0.00 53 VAL A O 18
ATOM 28560 N N . GLU A 1 54 ? 4.264 7.915 -3.117 1.00 0.00 54 GLU A N 18
ATOM 28561 C CA . GLU A 1 54 ? 5.688 8.210 -2.920 1.00 0.00 54 GLU A CA 18
ATOM 28562 C C . GLU A 1 54 ? 6.226 7.569 -1.629 1.00 0.00 54 GLU A C 18
ATOM 28563 O O . GLU A 1 54 ? 7.372 7.127 -1.591 1.00 0.00 54 GLU A O 18
ATOM 28575 N N . ALA A 1 55 ? 5.391 7.442 -0.594 1.00 0.00 55 ALA A N 18
ATOM 28576 C CA . ALA A 1 55 ? 5.785 6.891 0.695 1.00 0.00 55 ALA A CA 18
ATOM 28577 C C . ALA A 1 55 ? 5.974 5.368 0.640 1.00 0.00 55 ALA A C 18
ATOM 28578 O O . ALA A 1 55 ? 7.076 4.891 0.919 1.00 0.00 55 ALA A O 18
ATOM 28585 N N . LEU A 1 56 ? 4.962 4.597 0.213 1.00 0.00 56 LEU A N 18
ATOM 28586 C CA . LEU A 1 56 ? 5.103 3.140 0.107 1.00 0.00 56 LEU A CA 18
ATOM 28587 C C . LEU A 1 56 ? 6.129 2.764 -0.986 1.00 0.00 56 LEU A C 18
ATOM 28588 O O . LEU A 1 56 ? 6.838 1.765 -0.866 1.00 0.00 56 LEU A O 18
ATOM 28604 N N . ARG A 1 57 ? 6.250 3.584 -2.039 1.00 0.00 57 ARG A N 18
ATOM 28605 C CA . ARG A 1 57 ? 7.148 3.333 -3.177 1.00 0.00 57 ARG A CA 18
ATOM 28606 C C . ARG A 1 57 ? 8.613 3.603 -2.829 1.00 0.00 57 ARG A C 18
ATOM 28607 O O . ARG A 1 57 ? 9.453 2.741 -3.090 1.00 0.00 57 ARG A O 18
ATOM 28628 N N . ARG A 1 58 ? 8.934 4.725 -2.167 1.00 0.00 58 ARG A N 18
ATOM 28629 C CA . ARG A 1 58 ? 10.315 5.014 -1.721 1.00 0.00 58 ARG A CA 18
ATOM 28630 C C . ARG A 1 58 ? 10.758 4.143 -0.548 1.00 0.00 58 ARG A C 18
ATOM 28631 O O . ARG A 1 58 ? 11.945 3.847 -0.437 1.00 0.00 58 ARG A O 18
ATOM 28652 N N . TYR A 1 59 ? 9.830 3.683 0.299 1.00 0.00 59 TYR A N 18
ATOM 28653 C CA . TYR A 1 59 ? 10.138 2.735 1.376 1.00 0.00 59 TYR A CA 18
ATOM 28654 C C . TYR A 1 59 ? 10.713 1.434 0.802 1.00 0.00 59 TYR A C 18
ATOM 28655 O O . TYR A 1 59 ? 11.761 0.984 1.249 1.00 0.00 59 TYR A O 18
ATOM 28673 N N . ALA A 1 60 ? 10.103 0.879 -0.248 1.00 0.00 60 ALA A N 18
ATOM 28674 C CA . ALA A 1 60 ? 10.633 -0.289 -0.955 1.00 0.00 60 ALA A CA 18
ATOM 28675 C C . ALA A 1 60 ? 12.013 -0.056 -1.609 1.00 0.00 60 ALA A C 18
ATOM 28676 O O . ALA A 1 60 ? 12.784 -1.003 -1.746 1.00 0.00 60 ALA A O 18
ATOM 28683 N N . GLU A 1 61 ? 12.364 1.175 -1.996 1.00 0.00 61 GLU A N 18
ATOM 28684 C CA . GLU A 1 61 ? 13.716 1.491 -2.498 1.00 0.00 61 GLU A CA 18
ATOM 28685 C C . GLU A 1 61 ? 14.757 1.621 -1.366 1.00 0.00 61 GLU A C 18
ATOM 28686 O O . GLU A 1 61 ? 15.925 1.268 -1.549 1.00 0.00 61 GLU A O 18
ATOM 28698 N N . LYS A 1 62 ? 14.336 2.104 -0.188 1.00 0.00 62 LYS A N 18
ATOM 28699 C CA . LYS A 1 62 ? 15.183 2.365 0.992 1.00 0.00 62 LYS A CA 18
ATOM 28700 C C . LYS A 1 62 ? 15.395 1.134 1.882 1.00 0.00 62 LYS A C 18
ATOM 28701 O O . LYS A 1 62 ? 16.522 0.840 2.284 1.00 0.00 62 LYS A O 18
ATOM 28720 N N . HIS A 1 63 ? 14.313 0.417 2.173 1.00 0.00 63 HIS A N 18
ATOM 28721 C CA . HIS A 1 63 ? 14.258 -0.777 3.025 1.00 0.00 63 HIS A CA 18
ATOM 28722 C C . HIS A 1 63 ? 14.315 -2.087 2.219 1.00 0.00 63 HIS A C 18
ATOM 28723 O O . HIS A 1 63 ? 14.647 -3.137 2.770 1.00 0.00 63 HIS A O 18
ATOM 28737 N N . GLY A 1 64 ? 13.999 -2.028 0.921 1.00 0.00 64 GLY A N 18
ATOM 28738 C CA . GLY A 1 64 ? 13.837 -3.197 0.053 1.00 0.00 64 GLY A CA 18
ATOM 28739 C C . GLY A 1 64 ? 12.374 -3.622 -0.091 1.00 0.00 64 GLY A C 18
ATOM 28740 O O . GLY A 1 64 ? 11.577 -3.520 0.850 1.00 0.00 64 GLY A O 18
ATOM 28744 N N . LYS A 1 65 ? 12.010 -4.120 -1.278 1.00 0.00 65 LYS A N 18
ATOM 28745 C CA . LYS A 1 65 ? 10.664 -4.643 -1.575 1.00 0.00 65 LYS A CA 18
ATOM 28746 C C . LYS A 1 65 ? 10.239 -5.762 -0.628 1.00 0.00 65 LYS A C 18
ATOM 28747 O O . LYS A 1 65 ? 9.067 -5.878 -0.285 1.00 0.00 65 LYS A O 18
ATOM 28766 N N . GLU A 1 66 ? 11.197 -6.563 -0.176 1.00 0.00 66 GLU A N 18
ATOM 28767 C CA . GLU A 1 66 ? 10.948 -7.689 0.715 1.00 0.00 66 GLU A CA 18
ATOM 28768 C C . GLU A 1 66 ? 10.457 -7.199 2.083 1.00 0.00 66 GLU A C 18
ATOM 28769 O O . GLU A 1 66 ? 9.618 -7.835 2.712 1.00 0.00 66 GLU A O 18
ATOM 28781 N N . GLU A 1 67 ? 10.946 -6.039 2.530 1.00 0.00 67 GLU A N 18
ATOM 28782 C CA . GLU A 1 67 ? 10.462 -5.395 3.756 1.00 0.00 67 GLU A CA 18
ATOM 28783 C C . GLU A 1 67 ? 9.118 -4.690 3.544 1.00 0.00 67 GLU A C 18
ATOM 28784 O O . GLU A 1 67 ? 8.250 -4.772 4.416 1.00 0.00 67 GLU A O 18
ATOM 28796 N N . LEU A 1 68 ? 8.911 -4.043 2.387 1.00 0.00 68 LEU A N 18
ATOM 28797 C CA . LEU A 1 68 ? 7.623 -3.416 2.066 1.00 0.00 68 LEU A CA 18
ATOM 28798 C C . LEU A 1 68 ? 6.499 -4.460 2.068 1.00 0.00 68 LEU A C 18
ATOM 28799 O O . LEU A 1 68 ? 5.491 -4.273 2.750 1.00 0.00 68 LEU A O 18
ATOM 28815 N N . LEU A 1 69 ? 6.666 -5.577 1.348 1.00 0.00 69 LEU A N 18
ATOM 28816 C CA . LEU A 1 69 ? 5.604 -6.580 1.221 1.00 0.00 69 LEU A CA 18
ATOM 28817 C C . LEU A 1 69 ? 5.207 -7.153 2.586 1.00 0.00 69 LEU A C 18
ATOM 28818 O O . LEU A 1 69 ? 4.019 -7.346 2.841 1.00 0.00 69 LEU A O 18
ATOM 28834 N N . LYS A 1 70 ? 6.173 -7.331 3.501 1.00 0.00 70 LYS A N 18
ATOM 28835 C CA . LYS A 1 70 ?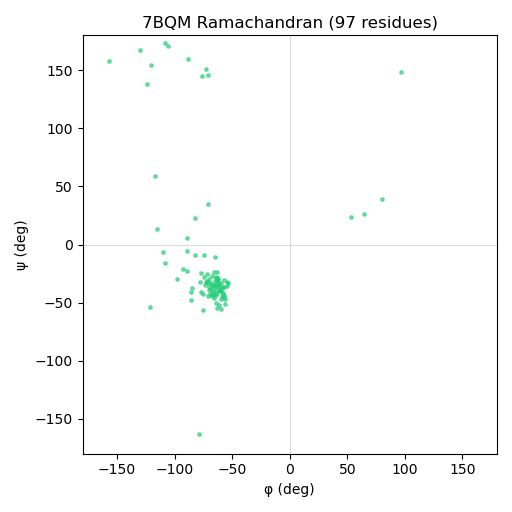 5.916 -7.751 4.882 1.00 0.00 70 LYS A CA 18
ATOM 28836 C C . LYS A 1 70 ? 5.162 -6.684 5.679 1.00 0.00 70 LYS A C 18
ATOM 28837 O O . LYS A 1 70 ? 4.170 -7.005 6.333 1.00 0.00 70 LYS A O 18
ATOM 28856 N N . ARG A 1 71 ? 5.585 -5.415 5.590 1.00 0.00 71 ARG A N 18
ATOM 28857 C CA . ARG A 1 71 ? 4.927 -4.262 6.239 1.00 0.00 71 ARG A CA 18
ATOM 28858 C C . ARG A 1 71 ? 3.473 -4.097 5.809 1.00 0.00 71 ARG A C 18
ATOM 28859 O O . ARG A 1 71 ? 2.608 -3.867 6.649 1.00 0.00 71 ARG A O 18
ATOM 28880 N N . ALA A 1 72 ? 3.218 -4.252 4.513 1.00 0.00 72 ALA A N 18
ATOM 28881 C CA . ALA A 1 72 ? 1.894 -4.161 3.909 1.00 0.00 72 ALA A CA 18
ATOM 28882 C C . ALA A 1 72 ? 1.081 -5.471 4.012 1.00 0.00 72 ALA A C 18
ATOM 28883 O O . ALA A 1 72 ? -0.111 -5.483 3.704 1.00 0.00 72 ALA A O 18
ATOM 28890 N N . GLY A 1 73 ? 1.701 -6.574 4.447 1.00 0.00 73 GLY A N 18
ATOM 28891 C CA . GLY A 1 73 ? 1.068 -7.900 4.515 1.00 0.00 73 GLY A CA 18
ATOM 28892 C C . GLY A 1 73 ? 0.655 -8.492 3.153 1.00 0.00 73 GLY A C 18
ATOM 28893 O O . GLY A 1 73 ? -0.283 -9.291 3.094 1.00 0.00 73 GLY A O 18
ATOM 28897 N N . ILE A 1 74 ? 1.321 -8.089 2.064 1.00 0.00 74 ILE A N 18
ATOM 28898 C CA . ILE A 1 74 ? 1.037 -8.492 0.672 1.00 0.00 74 ILE A CA 18
ATOM 28899 C C . ILE A 1 74 ? 2.086 -9.476 0.125 1.00 0.00 74 ILE A C 18
ATOM 28900 O O . ILE A 1 74 ? 3.086 -9.769 0.780 1.00 0.00 74 ILE A O 18
ATOM 28916 N N . THR A 1 75 ? 1.875 -9.977 -1.094 1.00 0.00 75 THR A N 18
ATOM 28917 C CA . THR A 1 75 ? 2.850 -10.796 -1.837 1.00 0.00 75 THR A CA 18
ATOM 28918 C C . THR A 1 75 ? 3.814 -9.932 -2.665 1.00 0.00 75 THR A C 18
ATOM 28919 O O . THR A 1 75 ? 3.463 -8.804 -3.032 1.00 0.00 75 THR A O 18
ATOM 28930 N N . PRO A 1 76 ? 5.008 -10.439 -3.040 1.00 0.00 76 PRO A N 18
ATOM 28931 C CA . PRO A 1 76 ? 5.875 -9.753 -4.007 1.00 0.00 76 PRO A CA 18
ATOM 28932 C C . PRO A 1 76 ? 5.204 -9.635 -5.389 1.00 0.00 76 PRO A C 18
ATOM 28933 O O . PRO A 1 76 ? 5.388 -8.640 -6.088 1.00 0.00 76 PRO A O 18
ATOM 28944 N N . GLU A 1 77 ? 4.361 -10.612 -5.746 1.00 0.00 77 GLU A N 18
ATOM 28945 C CA . GLU A 1 77 ? 3.574 -10.640 -6.986 1.00 0.00 77 GLU A CA 18
ATOM 28946 C C . GLU A 1 77 ? 2.517 -9.523 -7.050 1.00 0.00 77 GLU A C 18
ATOM 28947 O O . GLU A 1 77 ? 2.202 -9.051 -8.141 1.00 0.00 77 GLU A O 18
ATOM 28959 N N . ALA A 1 78 ? 1.995 -9.066 -5.904 1.00 0.00 78 ALA A N 18
ATOM 28960 C CA . ALA A 1 78 ? 1.155 -7.870 -5.820 1.00 0.00 78 ALA A CA 18
ATOM 28961 C C . ALA A 1 78 ? 1.992 -6.583 -5.716 1.00 0.00 78 ALA A C 18
ATOM 28962 O O . ALA A 1 78 ? 1.679 -5.594 -6.379 1.00 0.00 78 ALA A O 18
ATOM 28969 N N . LEU A 1 79 ? 3.081 -6.596 -4.935 1.00 0.00 79 LEU A N 18
ATOM 28970 C CA . LEU A 1 79 ? 3.931 -5.423 -4.691 1.00 0.00 79 LEU A CA 18
ATOM 28971 C C . LEU A 1 79 ? 4.502 -4.837 -5.995 1.00 0.00 79 LEU A C 18
ATOM 28972 O O . LEU A 1 79 ? 4.460 -3.626 -6.219 1.00 0.00 79 LEU A O 18
ATOM 28988 N N . LYS A 1 80 ? 5.012 -5.699 -6.881 1.00 0.00 80 LYS A N 18
ATOM 28989 C CA . LYS A 1 80 ? 5.600 -5.305 -8.175 1.00 0.00 80 LYS A CA 18
ATOM 28990 C C . LYS A 1 80 ? 4.621 -4.588 -9.110 1.00 0.00 80 LYS A C 18
ATOM 28991 O O . LYS A 1 80 ? 5.031 -3.771 -9.932 1.00 0.00 80 LYS A O 18
ATOM 29010 N N . VAL A 1 81 ? 3.327 -4.876 -8.975 1.00 0.00 81 VAL A N 18
ATOM 29011 C CA . VAL A 1 81 ? 2.243 -4.238 -9.739 1.00 0.00 81 VAL A CA 18
ATOM 29012 C C . VAL A 1 81 ? 1.943 -2.823 -9.248 1.00 0.00 81 VAL A C 18
ATOM 29013 O O . VAL A 1 81 ? 1.574 -1.986 -10.062 1.00 0.00 81 VAL A O 18
ATOM 29026 N N . ILE A 1 82 ? 2.135 -2.507 -7.961 1.00 0.00 82 ILE A N 18
ATOM 29027 C CA . ILE A 1 82 ? 1.780 -1.187 -7.400 1.00 0.00 82 ILE A CA 18
ATOM 29028 C C . ILE A 1 82 ? 2.486 -0.031 -8.132 1.00 0.00 82 ILE A C 18
ATOM 29029 O O . ILE A 1 82 ? 1.882 1.002 -8.422 1.00 0.00 82 ILE A O 18
ATOM 29045 N N . GLU A 1 83 ? 3.752 -0.225 -8.499 1.00 0.00 83 GLU A N 18
ATOM 29046 C CA . GLU A 1 83 ? 4.526 0.750 -9.289 1.00 0.00 83 GLU A CA 18
ATOM 29047 C C . GLU A 1 83 ? 4.078 0.831 -10.756 1.00 0.00 83 GLU A C 18
ATOM 29048 O O . GLU A 1 83 ? 4.231 1.875 -11.395 1.00 0.00 83 GLU A O 18
ATOM 29060 N N . LYS A 1 84 ? 3.442 -0.229 -11.271 1.00 0.00 84 LYS A N 18
ATOM 29061 C CA . LYS A 1 84 ? 2.758 -0.227 -12.567 1.00 0.00 84 LYS A CA 18
ATOM 29062 C C . LYS A 1 84 ? 1.452 0.571 -12.518 1.00 0.00 84 LYS A C 18
ATOM 29063 O O . LYS A 1 84 ? 1.184 1.315 -13.455 1.00 0.00 84 LYS A O 18
ATOM 29082 N N . ILE A 1 85 ? 0.683 0.503 -11.423 1.00 0.00 85 ILE A N 18
ATOM 29083 C CA . ILE A 1 85 ? -0.560 1.288 -11.263 1.00 0.00 85 ILE A CA 18
ATOM 29084 C C . ILE A 1 85 ? -0.267 2.789 -11.405 1.00 0.00 85 ILE A C 18
ATOM 29085 O O . ILE A 1 85 ? -0.958 3.480 -12.150 1.00 0.00 85 ILE A O 18
ATOM 29101 N N . GLU A 1 86 ? 0.785 3.295 -10.755 1.00 0.00 86 GLU A N 18
ATOM 29102 C CA . GLU A 1 86 ? 1.126 4.727 -10.808 1.00 0.00 86 GLU A CA 18
ATOM 29103 C C . GLU A 1 86 ? 1.630 5.152 -12.202 1.00 0.00 86 GLU A C 18
ATOM 29104 O O . GLU A 1 86 ? 1.289 6.237 -12.679 1.00 0.00 86 GLU A O 18
ATOM 29116 N N . LYS A 1 87 ? 2.372 4.276 -12.894 1.00 0.00 87 LYS A N 18
ATOM 29117 C CA . LYS A 1 87 ? 2.843 4.497 -14.272 1.00 0.00 87 LYS A CA 18
ATOM 29118 C C . LYS A 1 87 ? 1.689 4.528 -15.286 1.00 0.00 87 LYS A C 18
ATOM 29119 O O . LYS A 1 87 ? 1.634 5.420 -16.135 1.00 0.00 87 LYS A O 18
ATOM 29138 N N . GLU A 1 88 ? 0.748 3.590 -15.178 1.00 0.00 88 GLU A N 18
ATOM 29139 C CA . GLU A 1 88 ? -0.406 3.472 -16.080 1.00 0.00 88 GLU A CA 18
ATOM 29140 C C . GLU A 1 88 ? -1.489 4.531 -15.802 1.00 0.00 88 GLU A C 18
ATOM 29141 O O . GLU A 1 88 ? -2.053 5.087 -16.743 1.00 0.00 88 GLU A O 18
ATOM 29153 N N . GLU A 1 89 ? -1.744 4.889 -14.537 1.00 0.00 89 GLU A N 18
ATOM 29154 C CA . GLU A 1 89 ? -2.698 5.956 -14.185 1.00 0.00 89 GLU A CA 18
ATOM 29155 C C . GLU A 1 89 ? -2.151 7.341 -14.584 1.00 0.00 89 GLU A C 18
ATOM 29156 O O . GLU A 1 89 ? -2.910 8.217 -15.005 1.00 0.00 89 GLU A O 18
ATOM 29168 N N . GLY A 1 90 ? -0.821 7.508 -14.578 1.00 0.00 90 GLY A N 18
ATOM 29169 C CA . GLY A 1 90 ? -0.129 8.673 -15.143 1.00 0.00 90 GLY A CA 18
ATOM 29170 C C . GLY A 1 90 ? -0.196 8.756 -16.679 1.00 0.00 90 GLY A C 18
ATOM 29171 O O . GLY A 1 90 ? 0.153 9.789 -17.254 1.00 0.00 90 GLY A O 18
ATOM 29175 N N . SER A 1 91 ? -0.675 7.697 -17.344 1.00 0.00 91 SER A N 18
ATOM 29176 C CA . SER A 1 91 ? -0.848 7.583 -18.800 1.00 0.00 91 SER A CA 18
ATOM 29177 C C . SER A 1 91 ? -2.314 7.576 -19.254 1.00 0.00 91 SER A C 18
ATOM 29178 O O . SER A 1 91 ? -2.590 7.271 -20.413 1.00 0.00 91 SER A O 18
ATOM 29186 N N . LEU A 1 92 ? -3.264 7.987 -18.406 1.00 0.00 92 LEU A N 18
ATOM 29187 C CA . LEU A 1 92 ? -4.667 8.208 -18.801 1.00 0.00 92 LEU A CA 18
ATOM 29188 C C . LEU A 1 92 ? -4.808 9.229 -19.955 1.00 0.00 92 LEU A C 18
ATOM 29189 O O . LEU A 1 92 ? -5.757 9.169 -20.738 1.00 0.00 92 LEU A O 18
ATOM 29205 N N . GLU A 1 93 ? -3.835 10.135 -20.098 1.00 0.00 93 GLU A N 18
ATOM 29206 C CA . GLU A 1 93 ? -3.727 11.082 -21.221 1.00 0.00 93 GLU A CA 18
ATOM 29207 C C . GLU A 1 93 ? -3.206 10.429 -22.520 1.00 0.00 93 GLU A C 18
ATOM 29208 O O . GLU A 1 93 ? -3.480 10.927 -23.613 1.00 0.00 93 GLU A O 18
ATOM 29220 N N . HIS A 1 94 ? -2.467 9.318 -22.415 1.00 0.00 94 HIS A N 18
ATOM 29221 C CA . HIS A 1 94 ? -1.913 8.563 -23.545 1.00 0.00 94 HIS A CA 18
ATOM 29222 C C . HIS A 1 94 ? -2.883 7.492 -24.065 1.00 0.00 94 HIS A C 18
ATOM 29223 O O . HIS A 1 94 ? -2.994 7.296 -25.279 1.00 0.00 94 HIS A O 18
ATOM 29237 N N . HIS A 1 95 ? -3.587 6.807 -23.157 1.00 0.00 95 HIS A N 18
ATOM 29238 C CA . HIS A 1 95 ? -4.566 5.764 -23.471 1.00 0.00 95 HIS A CA 18
ATOM 29239 C C . HIS A 1 95 ? -5.846 5.909 -22.627 1.00 0.00 95 HIS A C 18
ATOM 29240 O O . HIS A 1 95 ? -5.791 6.046 -21.403 1.00 0.00 95 HIS A O 18
ATOM 29254 N N . HIS A 1 96 ? -7.011 5.862 -23.278 1.00 0.00 96 HIS A N 18
ATOM 29255 C CA . HIS A 1 96 ? -8.314 6.121 -22.639 1.00 0.00 96 HIS A CA 18
ATOM 29256 C C . HIS A 1 96 ? -9.144 4.844 -22.385 1.00 0.00 96 HIS A C 18
ATOM 29257 O O . HIS A 1 96 ? -10.084 4.866 -21.589 1.00 0.00 96 HIS A O 18
ATOM 29271 N N . HIS A 1 97 ? -8.788 3.726 -23.033 1.00 0.00 97 HIS A N 18
ATOM 29272 C CA . HIS A 1 97 ? -9.468 2.422 -22.941 1.00 0.00 97 HIS A CA 18
ATOM 29273 C C . HIS A 1 97 ? -8.709 1.408 -22.050 1.00 0.00 97 HIS A C 18
ATOM 29274 O O . HIS A 1 97 ? -8.912 0.195 -22.144 1.00 0.00 97 HIS A O 18
ATOM 29288 N N . HIS A 1 98 ? -7.810 1.892 -21.184 1.00 0.00 98 HIS A N 18
ATOM 29289 C CA . HIS A 1 98 ? -7.102 1.083 -20.187 1.00 0.00 98 HIS A CA 18
ATOM 29290 C C . HIS A 1 98 ? -8.080 0.662 -19.073 1.00 0.00 98 HIS A C 18
ATOM 29291 O O . HIS A 1 98 ? -8.427 1.466 -18.198 1.00 0.00 98 HIS A O 18
ATOM 29305 N N . HIS A 1 99 ? -8.573 -0.579 -19.144 1.00 0.00 99 HIS A N 18
ATOM 29306 C CA . HIS A 1 99 ? -9.669 -1.121 -18.324 1.00 0.00 99 HIS A CA 18
ATOM 29307 C C . HIS A 1 99 ? -9.342 -2.531 -17.792 1.00 0.00 99 HIS A C 18
ATOM 29308 O O . HIS A 1 99 ? -8.850 -3.379 -18.574 1.00 0.00 99 HIS A O 18
ATOM 29323 N N . GLY A 1 1 ? 12.080 6.168 14.221 1.00 0.00 1 GLY A N 19
ATOM 29324 C CA . GLY A 1 1 ? 13.085 6.841 13.369 1.00 0.00 1 GLY A CA 19
ATOM 29325 C C . GLY A 1 1 ? 12.479 8.024 12.635 1.00 0.00 1 GLY A C 19
ATOM 29326 O O . GLY A 1 1 ? 11.630 7.843 11.764 1.00 0.00 1 GLY A O 19
ATOM 29332 N N . GLU A 1 2 ? 12.911 9.248 12.954 1.00 0.00 2 GLU A N 19
ATOM 29333 C CA . GLU A 1 2 ? 12.338 10.496 12.401 1.00 0.00 2 GLU A CA 19
ATOM 29334 C C . GLU A 1 2 ? 12.614 10.697 10.897 1.00 0.00 2 GLU A C 19
ATOM 29335 O O . GLU A 1 2 ? 11.911 11.455 10.231 1.00 0.00 2 GLU A O 19
ATOM 29347 N N . GLU A 1 3 ? 13.579 9.970 10.326 1.00 0.00 3 GLU A N 19
ATOM 29348 C CA . GLU A 1 3 ? 13.820 9.917 8.873 1.00 0.00 3 GLU A CA 19
ATOM 29349 C C . GLU A 1 3 ? 12.704 9.196 8.080 1.00 0.00 3 GLU A C 19
ATOM 29350 O O . GLU A 1 3 ? 12.649 9.308 6.854 1.00 0.00 3 GLU A O 19
ATOM 29362 N N . GLU A 1 4 ? 11.777 8.514 8.769 1.00 0.00 4 GLU A N 19
ATOM 29363 C CA . GLU A 1 4 ? 10.580 7.868 8.201 1.00 0.00 4 GLU A CA 19
ATOM 29364 C C . GLU A 1 4 ? 9.257 8.475 8.719 1.00 0.00 4 GLU A C 19
ATOM 29365 O O . GLU A 1 4 ? 8.213 7.822 8.640 1.00 0.00 4 GLU A O 19
ATOM 29377 N N . LYS A 1 5 ? 9.279 9.708 9.254 1.00 0.00 5 LYS A N 19
ATOM 29378 C CA . LYS A 1 5 ? 8.149 10.374 9.947 1.00 0.00 5 LYS A CA 19
ATOM 29379 C C . LYS A 1 5 ? 6.831 10.396 9.157 1.00 0.00 5 LYS A C 19
ATOM 29380 O O . LYS A 1 5 ? 5.761 10.294 9.754 1.00 0.00 5 LYS A O 19
ATOM 29399 N N . GLU A 1 6 ? 6.899 10.496 7.830 1.00 0.00 6 GLU A N 19
ATOM 29400 C CA . GLU A 1 6 ? 5.742 10.434 6.917 1.00 0.00 6 GLU A CA 19
ATOM 29401 C C . GLU A 1 6 ? 5.770 9.190 6.004 1.00 0.00 6 GLU A C 19
ATOM 29402 O O . GLU A 1 6 ? 5.052 9.145 5.005 1.00 0.00 6 GLU A O 19
ATOM 29414 N N . ILE A 1 7 ? 6.602 8.183 6.311 1.00 0.00 7 ILE A N 19
ATOM 29415 C CA . ILE A 1 7 ? 6.911 7.080 5.393 1.00 0.00 7 ILE A CA 19
ATOM 29416 C C . ILE A 1 7 ? 6.548 5.705 5.970 1.00 0.00 7 ILE A C 19
ATOM 29417 O O . ILE A 1 7 ? 5.701 5.022 5.405 1.00 0.00 7 ILE A O 19
ATOM 29433 N N . ASP A 1 8 ? 7.130 5.295 7.102 1.00 0.00 8 ASP A N 19
ATOM 29434 C CA . ASP A 1 8 ? 6.919 3.949 7.669 1.00 0.00 8 ASP A CA 19
ATOM 29435 C C . ASP A 1 8 ? 5.467 3.751 8.136 1.00 0.00 8 ASP A C 19
ATOM 29436 O O . ASP A 1 8 ? 4.825 2.750 7.800 1.00 0.00 8 ASP A O 19
ATOM 29445 N N . LYS A 1 9 ? 4.902 4.755 8.821 1.00 0.00 9 LYS A N 19
ATOM 29446 C CA . LYS A 1 9 ? 3.491 4.751 9.236 1.00 0.00 9 LYS A CA 19
ATOM 29447 C C . LYS A 1 9 ? 2.520 4.780 8.050 1.00 0.00 9 LYS A C 19
ATOM 29448 O O . LYS A 1 9 ? 1.426 4.234 8.158 1.00 0.00 9 LYS A O 19
ATOM 29467 N N . LEU A 1 10 ? 2.936 5.325 6.901 1.00 0.00 10 LEU A N 19
ATOM 29468 C CA . LEU A 1 10 ? 2.152 5.330 5.656 1.00 0.00 10 LEU A CA 19
ATOM 29469 C C . LEU A 1 10 ? 2.086 3.952 4.963 1.00 0.00 10 LEU A C 19
ATOM 29470 O O . LEU A 1 10 ? 1.279 3.773 4.050 1.00 0.00 10 LEU A O 19
ATOM 29486 N N . VAL A 1 11 ? 2.872 2.966 5.414 1.00 0.00 11 VAL A N 19
ATOM 29487 C CA . VAL A 1 11 ? 2.775 1.561 4.970 1.00 0.00 11 VAL A CA 19
ATOM 29488 C C . VAL A 1 11 ? 1.932 0.711 5.927 1.00 0.00 11 VAL A C 19
ATOM 29489 O O . VAL A 1 11 ? 1.258 -0.226 5.502 1.00 0.00 11 VAL A O 19
ATOM 29502 N N . GLU A 1 12 ? 1.907 1.052 7.217 1.00 0.00 12 GLU A N 19
ATOM 29503 C CA . GLU A 1 12 ? 1.170 0.292 8.233 1.00 0.00 12 GLU A CA 19
ATOM 29504 C C . GLU A 1 12 ? -0.346 0.316 7.992 1.00 0.00 12 GLU A C 19
ATOM 29505 O O . GLU A 1 12 ? -0.988 -0.728 7.868 1.00 0.00 12 GLU A O 19
ATOM 29517 N N . LEU A 1 13 ? -0.928 1.515 7.896 1.00 0.00 13 LEU A N 19
ATOM 29518 C CA . LEU A 1 13 ? -2.357 1.673 7.614 1.00 0.00 13 LEU A CA 19
ATOM 29519 C C . LEU A 1 13 ? -2.735 1.143 6.213 1.00 0.00 13 LEU A C 19
ATOM 29520 O O . LEU A 1 13 ? -3.852 0.666 6.015 1.00 0.00 13 LEU A O 19
ATOM 29536 N N . PHE A 1 14 ? -1.796 1.161 5.259 1.00 0.00 14 PHE A N 19
ATOM 29537 C CA . PHE A 1 14 ? -1.972 0.601 3.919 1.00 0.00 14 PHE A CA 19
ATOM 29538 C C . PHE A 1 14 ? -2.143 -0.928 3.969 1.00 0.00 14 PHE A C 19
ATOM 29539 O O . PHE A 1 14 ? -2.922 -1.482 3.197 1.00 0.00 14 PHE A O 19
ATOM 29556 N N . ALA A 1 15 ? -1.510 -1.604 4.934 1.00 0.00 15 ALA A N 19
ATOM 29557 C CA . ALA A 1 15 ? -1.662 -3.040 5.153 1.00 0.00 15 ALA A CA 19
ATOM 29558 C C . ALA A 1 15 ? -3.103 -3.427 5.518 1.00 0.00 15 ALA A C 19
ATOM 29559 O O . ALA A 1 15 ? -3.733 -4.236 4.834 1.00 0.00 15 ALA A O 19
ATOM 29566 N N . GLN A 1 16 ? -3.659 -2.798 6.560 1.00 0.00 16 GLN A N 19
ATOM 29567 C CA . GLN A 1 16 ? -5.031 -3.071 7.002 1.00 0.00 16 GLN A CA 19
ATOM 29568 C C . GLN A 1 16 ? -6.079 -2.577 5.989 1.00 0.00 16 GLN A C 19
ATOM 29569 O O . GLN A 1 16 ? -7.140 -3.185 5.853 1.00 0.00 16 GLN A O 19
ATOM 29583 N N . ALA A 1 17 ? -5.763 -1.531 5.215 1.00 0.00 17 ALA A N 19
ATOM 29584 C CA . ALA A 1 17 ? -6.596 -1.080 4.103 1.00 0.00 17 ALA A CA 19
ATOM 29585 C C . ALA A 1 17 ? -6.588 -2.065 2.917 1.00 0.00 17 ALA A C 19
ATOM 29586 O O . ALA A 1 17 ? -7.624 -2.261 2.283 1.00 0.00 17 ALA A O 19
ATOM 29593 N N . TYR A 1 18 ? -5.459 -2.724 2.633 1.00 0.00 18 TYR A N 19
ATOM 29594 C CA . TYR A 1 18 ? -5.378 -3.777 1.615 1.00 0.00 18 TYR A CA 19
ATOM 29595 C C . TYR A 1 18 ? -6.125 -5.039 2.066 1.00 0.00 18 TYR A C 19
ATOM 29596 O O . TYR A 1 18 ? -6.843 -5.644 1.271 1.00 0.00 18 TYR A O 19
ATOM 29614 N N . GLU A 1 19 ? -6.035 -5.403 3.350 1.00 0.00 19 GLU A N 19
ATOM 29615 C CA . GLU A 1 19 ? -6.843 -6.490 3.924 1.00 0.00 19 GLU A CA 19
ATOM 29616 C C . GLU A 1 19 ? -8.345 -6.191 3.818 1.00 0.00 19 GLU A C 19
ATOM 29617 O O . GLU A 1 19 ? -9.115 -7.047 3.378 1.00 0.00 19 GLU A O 19
ATOM 29629 N N . ASP A 1 20 ? -8.762 -4.964 4.151 1.00 0.00 20 ASP A N 19
ATOM 29630 C CA . ASP A 1 20 ? -10.145 -4.519 3.972 1.00 0.00 20 ASP A CA 19
ATOM 29631 C C . ASP A 1 20 ? -10.571 -4.585 2.500 1.00 0.00 20 ASP A C 19
ATOM 29632 O O . ASP A 1 20 ? -11.658 -5.079 2.196 1.00 0.00 20 ASP A O 19
ATOM 29641 N N . ALA A 1 21 ? -9.699 -4.172 1.577 1.00 0.00 21 ALA A N 19
ATOM 29642 C CA . ALA A 1 21 ? -9.987 -4.185 0.151 1.00 0.00 21 ALA A CA 19
ATOM 29643 C C . ALA A 1 21 ? -10.160 -5.602 -0.402 1.00 0.00 21 ALA A C 19
ATOM 29644 O O . ALA A 1 21 ? -11.122 -5.883 -1.117 1.00 0.00 21 ALA A O 19
ATOM 29651 N N . ARG A 1 22 ? -9.270 -6.517 -0.019 1.00 0.00 22 ARG A N 19
ATOM 29652 C CA . ARG A 1 22 ? -9.309 -7.918 -0.441 1.00 0.00 22 ARG A CA 19
ATOM 29653 C C . ARG A 1 22 ? -10.513 -8.674 0.135 1.00 0.00 22 ARG A C 19
ATOM 29654 O O . ARG A 1 22 ? -11.035 -9.571 -0.522 1.00 0.00 22 ARG A O 19
ATOM 29675 N N . GLU A 1 23 ? -11.007 -8.279 1.312 1.00 0.00 23 GLU A N 19
ATOM 29676 C CA . GLU A 1 23 ? -12.247 -8.802 1.913 1.00 0.00 23 GLU A CA 19
ATOM 29677 C C . GLU A 1 23 ? -13.538 -8.186 1.343 1.00 0.00 23 GLU A C 19
ATOM 29678 O O . GLU A 1 23 ? -14.521 -8.907 1.156 1.00 0.00 23 GLU A O 19
ATOM 29690 N N . LYS A 1 24 ? -13.561 -6.881 1.029 1.00 0.00 24 LYS A N 19
ATOM 29691 C CA . LYS A 1 24 ? -14.754 -6.205 0.464 1.00 0.00 24 LYS A CA 19
ATOM 29692 C C . LYS A 1 24 ? -14.961 -6.518 -1.031 1.00 0.00 24 LYS A C 19
ATOM 29693 O O . LYS A 1 24 ? -16.085 -6.429 -1.528 1.00 0.00 24 LYS A O 19
ATOM 29712 N N . LYS A 1 25 ? -13.887 -6.912 -1.731 1.00 0.00 25 LYS A N 19
ATOM 29713 C CA . LYS A 1 25 ? -13.828 -7.251 -3.167 1.00 0.00 25 LYS A CA 19
ATOM 29714 C C . LYS A 1 25 ? -13.234 -8.652 -3.369 1.00 0.00 25 LYS A C 19
ATOM 29715 O O . LYS A 1 25 ? -12.235 -8.806 -4.069 1.00 0.00 25 LYS A O 19
ATOM 29734 N N . ARG A 1 26 ? -13.829 -9.693 -2.775 1.00 0.00 26 ARG A N 19
ATOM 29735 C CA . ARG A 1 26 ? -13.266 -11.067 -2.764 1.00 0.00 26 ARG A CA 19
ATOM 29736 C C . ARG A 1 26 ? -13.085 -11.720 -4.141 1.00 0.00 26 ARG A C 19
ATOM 29737 O O . ARG A 1 26 ? -12.243 -12.606 -4.278 1.00 0.00 26 ARG A O 19
ATOM 29758 N N . ASN A 1 27 ? -13.817 -11.264 -5.160 1.00 0.00 27 ASN A N 19
ATOM 29759 C CA . ASN A 1 27 ? -13.655 -11.680 -6.562 1.00 0.00 27 ASN A CA 19
ATOM 29760 C C . ASN A 1 27 ? -12.796 -10.702 -7.407 1.00 0.00 27 ASN A C 19
ATOM 29761 O O . ASN A 1 27 ? -12.716 -10.843 -8.631 1.00 0.00 27 ASN A O 19
ATOM 29772 N N . GLY A 1 28 ? -12.184 -9.695 -6.773 1.00 0.00 28 GLY A N 19
ATOM 29773 C CA . GLY A 1 28 ? -11.379 -8.639 -7.399 1.00 0.00 28 GLY A CA 19
ATOM 29774 C C . GLY A 1 28 ? -9.943 -9.045 -7.762 1.00 0.00 28 GLY A C 19
ATOM 29775 O O . GLY A 1 28 ? -9.596 -10.228 -7.826 1.00 0.00 28 GLY A O 19
ATOM 29779 N N . THR A 1 29 ? -9.103 -8.036 -7.997 1.00 0.00 29 THR A N 19
ATOM 29780 C CA . THR A 1 29 ? -7.690 -8.152 -8.405 1.00 0.00 29 THR A CA 19
ATOM 29781 C C . THR A 1 29 ? -6.728 -7.537 -7.382 1.00 0.00 29 THR A C 19
ATOM 29782 O O . THR A 1 29 ? -7.094 -6.565 -6.712 1.00 0.00 29 THR A O 19
ATOM 29793 N N . PRO A 1 30 ? -5.466 -8.013 -7.302 1.00 0.00 30 PRO A N 19
ATOM 29794 C CA . PRO A 1 30 ? -4.456 -7.412 -6.435 1.00 0.00 30 PRO A CA 19
ATOM 29795 C C . PRO A 1 30 ? -4.173 -5.943 -6.774 1.00 0.00 30 PRO A C 19
ATOM 29796 O O . PRO A 1 30 ? -3.944 -5.155 -5.856 1.00 0.00 30 PRO A O 19
ATOM 29807 N N . GLU A 1 31 ? -4.252 -5.534 -8.049 1.00 0.00 31 GLU A N 19
ATOM 29808 C CA . GLU A 1 31 ? -4.125 -4.116 -8.403 1.00 0.00 31 GLU A CA 19
ATOM 29809 C C . GLU A 1 31 ? -5.270 -3.269 -7.834 1.00 0.00 31 GLU A C 19
ATOM 29810 O O . GLU A 1 31 ? -5.014 -2.220 -7.246 1.00 0.00 31 GLU A O 19
ATOM 29822 N N . GLU A 1 32 ? -6.526 -3.721 -7.941 1.00 0.00 32 GLU A N 19
ATOM 29823 C CA . GLU A 1 32 ? -7.670 -2.957 -7.435 1.00 0.00 32 GLU A CA 19
ATOM 29824 C C . GLU A 1 32 ? -7.657 -2.872 -5.909 1.00 0.00 32 GLU A C 19
ATOM 29825 O O . GLU A 1 32 ? -8.008 -1.834 -5.341 1.00 0.00 32 GLU A O 19
ATOM 29837 N N . TRP A 1 33 ? -7.207 -3.937 -5.237 1.00 0.00 33 TRP A N 19
ATOM 29838 C CA . TRP A 1 33 ? -7.123 -3.937 -3.786 1.00 0.00 33 TRP A CA 19
ATOM 29839 C C . TRP A 1 33 ? -6.034 -2.985 -3.281 1.00 0.00 33 TRP A C 19
ATOM 29840 O O . TRP A 1 33 ? -6.285 -2.248 -2.327 1.00 0.00 33 TRP A O 19
ATOM 29861 N N . VAL A 1 34 ? -4.867 -2.914 -3.944 1.00 0.00 34 VAL A N 19
ATOM 29862 C CA . VAL A 1 34 ? -3.870 -1.877 -3.628 1.00 0.00 34 VAL A CA 19
ATOM 29863 C C . VAL A 1 34 ? -4.438 -0.480 -3.915 1.00 0.00 34 VAL A C 19
ATOM 29864 O O . VAL A 1 34 ? -4.259 0.423 -3.101 1.00 0.00 34 VAL A O 19
ATOM 29877 N N . ARG A 1 35 ? -5.162 -0.282 -5.027 1.00 0.00 35 ARG A N 19
ATOM 29878 C CA . ARG A 1 35 ? -5.742 1.023 -5.402 1.00 0.00 35 ARG A CA 19
ATOM 29879 C C . ARG A 1 35 ? -6.710 1.542 -4.329 1.00 0.00 35 ARG A C 19
ATOM 29880 O O . ARG A 1 35 ? -6.609 2.699 -3.924 1.00 0.00 35 ARG A O 19
ATOM 29901 N N . ASP A 1 36 ? -7.593 0.686 -3.811 1.00 0.00 36 ASP A N 19
ATOM 29902 C CA . ASP A 1 36 ? -8.509 1.059 -2.720 1.00 0.00 36 ASP A CA 19
ATOM 29903 C C . ASP A 1 36 ? -7.771 1.249 -1.381 1.00 0.00 36 ASP A C 19
ATOM 29904 O O . ASP A 1 36 ? -8.111 2.140 -0.600 1.00 0.00 36 ASP A O 19
ATOM 29913 N N . ALA A 1 37 ? -6.712 0.468 -1.140 1.00 0.00 37 ALA A N 19
ATOM 29914 C CA . ALA A 1 37 ? -5.881 0.589 0.052 1.00 0.00 37 ALA A CA 19
ATOM 29915 C C . ALA A 1 37 ? -5.126 1.924 0.131 1.00 0.00 37 ALA A C 19
ATOM 29916 O O . ALA A 1 37 ? -5.102 2.551 1.189 1.00 0.00 37 ALA A O 19
ATOM 29923 N N . ILE A 1 38 ? -4.538 2.372 -0.984 1.00 0.00 38 ILE A N 19
ATOM 29924 C CA . ILE A 1 38 ? -3.845 3.662 -1.092 1.00 0.00 38 ILE A CA 19
ATOM 29925 C C . ILE A 1 38 ? -4.810 4.822 -0.792 1.00 0.00 38 ILE A C 19
ATOM 29926 O O . ILE A 1 38 ? -4.446 5.737 -0.057 1.00 0.00 38 ILE A O 19
ATOM 29942 N N . GLU A 1 39 ? -6.054 4.782 -1.290 1.00 0.00 39 GLU A N 19
ATOM 29943 C CA . GLU A 1 39 ? -7.050 5.813 -1.003 1.00 0.00 39 GLU A CA 19
ATOM 29944 C C . GLU A 1 39 ? -7.342 5.852 0.497 1.00 0.00 39 GLU A C 19
ATOM 29945 O O . GLU A 1 39 ? -7.224 6.911 1.106 1.00 0.00 39 GLU A O 19
ATOM 29957 N N . GLU A 1 40 ? -7.631 4.711 1.131 1.00 0.00 40 GLU A N 19
ATOM 29958 C CA . GLU A 1 40 ? -7.993 4.703 2.547 1.00 0.00 40 GLU A CA 19
ATOM 29959 C C . GLU A 1 40 ? -6.805 5.117 3.434 1.00 0.00 40 GLU A C 19
ATOM 29960 O O . GLU A 1 40 ? -6.983 5.868 4.393 1.00 0.00 40 GLU A O 19
ATOM 29972 N N . ALA A 1 41 ? -5.582 4.716 3.069 1.00 0.00 41 ALA A N 19
ATOM 29973 C CA . ALA A 1 41 ? -4.340 5.134 3.717 1.00 0.00 41 ALA A CA 19
ATOM 29974 C C . ALA A 1 41 ? -4.103 6.658 3.643 1.00 0.00 41 ALA A C 19
ATOM 29975 O O . ALA A 1 41 ? -3.678 7.261 4.629 1.00 0.00 41 ALA A O 19
ATOM 29982 N N . ALA A 1 42 ? -4.433 7.300 2.518 1.00 0.00 42 ALA A N 19
ATOM 29983 C CA . ALA A 1 42 ? -4.397 8.758 2.383 1.00 0.00 42 ALA A CA 19
ATOM 29984 C C . ALA A 1 42 ? -5.500 9.435 3.221 1.00 0.00 42 ALA A C 19
ATOM 29985 O O . ALA A 1 42 ? -5.259 10.438 3.901 1.00 0.00 42 ALA A O 19
ATOM 29992 N N . ARG A 1 43 ? -6.703 8.847 3.222 1.00 0.00 43 ARG A N 19
ATOM 29993 C CA . ARG A 1 43 ? -7.898 9.325 3.940 1.00 0.00 43 ARG A CA 19
ATOM 29994 C C . ARG A 1 43 ? -7.749 9.272 5.466 1.00 0.00 43 ARG A C 19
ATOM 29995 O O . ARG A 1 43 ? -8.336 10.120 6.139 1.00 0.00 43 ARG A O 19
ATOM 30016 N N . ARG A 1 44 ? -6.938 8.352 6.019 1.00 0.00 44 ARG A N 19
ATOM 30017 C CA . ARG A 1 44 ? -6.623 8.307 7.469 1.00 0.00 44 ARG A CA 19
ATOM 30018 C C . ARG A 1 44 ? -6.049 9.630 7.992 1.00 0.00 44 ARG A C 19
ATOM 30019 O O . ARG A 1 44 ? -6.334 10.011 9.127 1.00 0.00 44 ARG A O 19
ATOM 30040 N N . VAL A 1 45 ? -5.241 10.314 7.173 1.00 0.00 45 VAL A N 19
ATOM 30041 C CA . VAL A 1 45 ? -4.513 11.547 7.547 1.00 0.00 45 VAL A CA 19
ATOM 30042 C C . VAL A 1 45 ? -5.065 12.802 6.853 1.00 0.00 45 VAL A C 19
ATOM 30043 O O . VAL A 1 45 ? -4.766 13.922 7.272 1.00 0.00 45 VAL A O 19
ATOM 30056 N N . GLY A 1 46 ? -5.859 12.624 5.790 1.00 0.00 46 GLY A N 19
ATOM 30057 C CA . GLY A 1 46 ? -6.362 13.710 4.940 1.00 0.00 46 GLY A CA 19
ATOM 30058 C C . GLY A 1 46 ? -5.366 14.198 3.874 1.00 0.00 46 GLY A C 19
ATOM 30059 O O . GLY A 1 46 ? -5.369 15.385 3.536 1.00 0.00 46 GLY A O 19
ATOM 30063 N N . ARG A 1 47 ? -4.504 13.310 3.352 1.00 0.00 47 ARG A N 19
ATOM 30064 C CA . ARG A 1 47 ? -3.543 13.594 2.259 1.00 0.00 47 ARG A CA 19
ATOM 30065 C C . ARG A 1 47 ? -4.068 13.165 0.882 1.00 0.00 47 ARG A C 19
ATOM 30066 O O . ARG A 1 47 ? -5.090 12.487 0.772 1.00 0.00 47 ARG A O 19
ATOM 30087 N N . SER A 1 48 ? -3.359 13.576 -0.172 1.00 0.00 48 SER A N 19
ATOM 30088 C CA . SER A 1 48 ? -3.567 13.079 -1.541 1.00 0.00 48 SER A CA 19
ATOM 30089 C C . SER A 1 48 ? -3.041 11.647 -1.703 1.00 0.00 48 SER A C 19
ATOM 30090 O O . SER A 1 48 ? -2.105 11.235 -1.008 1.00 0.00 48 SER A O 19
ATOM 30098 N N . ARG A 1 49 ? -3.583 10.900 -2.678 1.00 0.00 49 ARG A N 19
ATOM 30099 C CA . ARG A 1 49 ? -3.075 9.567 -3.052 1.00 0.00 49 ARG A CA 19
ATOM 30100 C C . ARG A 1 49 ? -1.640 9.631 -3.582 1.00 0.00 49 ARG A C 19
ATOM 30101 O O . ARG A 1 49 ? -0.861 8.712 -3.372 1.00 0.00 49 ARG A O 19
ATOM 30122 N N . SER A 1 50 ? -1.244 10.745 -4.195 1.00 0.00 50 SER A N 19
ATOM 30123 C CA . SER A 1 50 ? 0.120 10.954 -4.693 1.00 0.00 50 SER A CA 19
ATOM 30124 C C . SER A 1 50 ? 1.182 10.884 -3.583 1.00 0.00 50 SER A C 19
ATOM 30125 O O . SER A 1 50 ? 2.287 10.388 -3.815 1.00 0.00 50 SER A O 19
ATOM 30133 N N . ARG A 1 51 ? 0.846 11.311 -2.357 1.00 0.00 51 ARG A N 19
ATOM 30134 C CA . ARG A 1 51 ? 1.777 11.341 -1.216 1.00 0.00 51 ARG A CA 19
ATOM 30135 C C . ARG A 1 51 ? 2.005 9.971 -0.576 1.00 0.00 51 ARG A C 19
ATOM 30136 O O . ARG A 1 51 ? 3.142 9.602 -0.300 1.00 0.00 51 ARG A O 19
ATOM 30157 N N . VAL A 1 52 ? 0.942 9.195 -0.377 1.00 0.00 52 VAL A N 19
ATOM 30158 C CA . VAL A 1 52 ? 1.035 7.797 0.093 1.00 0.00 52 VAL A CA 19
ATOM 30159 C C . VAL A 1 52 ? 1.736 6.905 -0.934 1.00 0.00 52 VAL A C 19
ATOM 30160 O O . VAL A 1 52 ? 2.493 6.015 -0.552 1.00 0.00 52 VAL A O 19
ATOM 30173 N N . VAL A 1 53 ? 1.555 7.181 -2.230 1.00 0.00 53 VAL A N 19
ATOM 30174 C CA . VAL A 1 53 ? 2.311 6.514 -3.313 1.00 0.00 53 VAL A CA 19
ATOM 30175 C C . VAL A 1 53 ? 3.809 6.751 -3.154 1.00 0.00 53 VAL A C 19
ATOM 30176 O O . VAL A 1 53 ? 4.555 5.793 -3.025 1.00 0.00 53 VAL A O 19
ATOM 30189 N N . GLU A 1 54 ? 4.262 8.001 -3.057 1.00 0.00 54 GLU A N 19
ATOM 30190 C CA . GLU A 1 54 ? 5.662 8.340 -2.759 1.00 0.00 54 GLU A CA 19
ATOM 30191 C C . GLU A 1 54 ? 6.154 7.654 -1.477 1.00 0.00 54 GLU A C 19
ATOM 30192 O O . GLU A 1 54 ? 7.312 7.248 -1.406 1.00 0.00 54 GLU A O 19
ATOM 30204 N N . ALA A 1 55 ? 5.281 7.508 -0.478 1.00 0.00 55 ALA A N 19
ATOM 30205 C CA . ALA A 1 55 ? 5.648 6.976 0.826 1.00 0.00 55 ALA A CA 19
ATOM 30206 C C . ALA A 1 55 ? 5.874 5.458 0.786 1.00 0.00 55 ALA A C 19
ATOM 30207 O O . ALA A 1 55 ? 6.980 5.006 1.084 1.00 0.00 55 ALA A O 19
ATOM 30214 N N . LEU A 1 56 ? 4.887 4.667 0.339 1.00 0.00 56 LEU A N 19
ATOM 30215 C CA . LEU A 1 56 ? 5.060 3.216 0.223 1.00 0.00 56 LEU A CA 19
ATOM 30216 C C . LEU A 1 56 ? 6.134 2.876 -0.828 1.00 0.00 56 LEU A C 19
ATOM 30217 O O . LEU A 1 56 ? 6.880 1.912 -0.663 1.00 0.00 56 LEU A O 19
ATOM 30233 N N . ARG A 1 57 ? 6.268 3.694 -1.883 1.00 0.00 57 ARG A N 19
ATOM 30234 C CA . ARG A 1 57 ? 7.245 3.455 -2.950 1.00 0.00 57 ARG A CA 19
ATOM 30235 C C . ARG A 1 57 ? 8.667 3.751 -2.487 1.00 0.00 57 ARG A C 19
ATOM 30236 O O . ARG A 1 57 ? 9.496 2.842 -2.499 1.00 0.00 57 ARG A O 19
ATOM 30257 N N . ARG A 1 58 ? 8.954 4.948 -1.957 1.00 0.00 58 ARG A N 19
ATOM 30258 C CA . ARG A 1 58 ? 10.308 5.261 -1.463 1.00 0.00 58 ARG A CA 19
ATOM 30259 C C . ARG A 1 58 ? 10.705 4.395 -0.264 1.00 0.00 58 ARG A C 19
ATOM 30260 O O . ARG A 1 58 ? 11.889 4.106 -0.113 1.00 0.00 58 ARG A O 19
ATOM 30281 N N . TYR A 1 59 ? 9.751 3.916 0.544 1.00 0.00 59 TYR A N 19
ATOM 30282 C CA . TYR A 1 59 ? 10.023 2.907 1.576 1.00 0.00 59 TYR A CA 19
ATOM 30283 C C . TYR A 1 59 ? 10.537 1.601 0.954 1.00 0.00 59 TYR A C 19
ATOM 30284 O O . TYR A 1 59 ? 11.595 1.120 1.344 1.00 0.00 59 TYR A O 19
ATOM 30302 N N . ALA A 1 60 ? 9.853 1.060 -0.058 1.00 0.00 60 ALA A N 19
ATOM 30303 C CA . ALA A 1 60 ? 10.294 -0.147 -0.764 1.00 0.00 60 ALA A CA 19
ATOM 30304 C C . ALA A 1 60 ? 11.634 0.030 -1.498 1.00 0.00 60 ALA A C 19
ATOM 30305 O O . ALA A 1 60 ? 12.398 -0.923 -1.621 1.00 0.00 60 ALA A O 19
ATOM 30312 N N . GLU A 1 61 ? 11.955 1.237 -1.960 1.00 0.00 61 GLU A N 19
ATOM 30313 C CA . GLU A 1 61 ? 13.254 1.530 -2.571 1.00 0.00 61 GLU A CA 19
ATOM 30314 C C . GLU A 1 61 ? 14.385 1.721 -1.529 1.00 0.00 61 GLU A C 19
ATOM 30315 O O . GLU A 1 61 ? 15.539 1.391 -1.818 1.00 0.00 61 GLU A O 19
ATOM 30327 N N . LYS A 1 62 ? 14.079 2.212 -0.315 1.00 0.00 62 LYS A N 19
ATOM 30328 C CA . LYS A 1 62 ? 15.039 2.435 0.790 1.00 0.00 62 LYS A CA 19
ATOM 30329 C C . LYS A 1 62 ? 15.272 1.211 1.686 1.00 0.00 62 LYS A C 19
ATOM 30330 O O . LYS A 1 62 ? 16.417 0.836 1.933 1.00 0.00 62 LYS A O 19
ATOM 30349 N N . HIS A 1 63 ? 14.193 0.588 2.160 1.00 0.00 63 HIS A N 19
ATOM 30350 C CA . HIS A 1 63 ? 14.201 -0.609 3.013 1.00 0.00 63 HIS A CA 19
ATOM 30351 C C . HIS A 1 63 ? 14.248 -1.907 2.195 1.00 0.00 63 HIS A C 19
ATOM 30352 O O . HIS A 1 63 ? 14.676 -2.946 2.704 1.00 0.00 63 HIS A O 19
ATOM 30366 N N . GLY A 1 64 ? 13.825 -1.847 0.929 1.00 0.00 64 GLY A N 19
ATOM 30367 C CA . GLY A 1 64 ? 13.732 -3.001 0.033 1.00 0.00 64 GLY A CA 19
ATOM 30368 C C . GLY A 1 64 ? 12.305 -3.541 -0.088 1.00 0.00 64 GLY A C 19
ATOM 30369 O O . GLY A 1 64 ? 11.526 -3.528 0.871 1.00 0.00 64 GLY A O 19
ATOM 30373 N N . LYS A 1 65 ? 11.963 -4.049 -1.278 1.00 0.00 65 LYS A N 19
ATOM 30374 C CA . LYS A 1 65 ? 10.652 -4.644 -1.587 1.00 0.00 65 LYS A CA 19
ATOM 30375 C C . LYS A 1 65 ? 10.276 -5.788 -0.648 1.00 0.00 65 LYS A C 19
ATOM 30376 O O . LYS A 1 65 ? 9.122 -5.895 -0.237 1.00 0.00 65 LYS A O 19
ATOM 30395 N N . GLU A 1 66 ? 11.253 -6.609 -0.262 1.00 0.00 66 GLU A N 19
ATOM 30396 C CA . GLU A 1 66 ? 11.027 -7.715 0.665 1.00 0.00 66 GLU A CA 19
ATOM 30397 C C . GLU A 1 66 ? 10.555 -7.211 2.038 1.00 0.00 66 GLU A C 19
ATOM 30398 O O . GLU A 1 66 ? 9.790 -7.892 2.713 1.00 0.00 66 GLU A O 19
ATOM 30410 N N . GLU A 1 67 ? 10.985 -6.016 2.452 1.00 0.00 67 GLU A N 19
ATOM 30411 C CA . GLU A 1 67 ? 10.533 -5.395 3.705 1.00 0.00 67 GLU A CA 19
ATOM 30412 C C . GLU A 1 67 ? 9.148 -4.749 3.563 1.00 0.00 67 GLU A C 19
ATOM 30413 O O . GLU A 1 67 ? 8.301 -4.903 4.448 1.00 0.00 67 GLU A O 19
ATOM 30425 N N . LEU A 1 68 ? 8.896 -4.063 2.437 1.00 0.00 68 LEU A N 19
ATOM 30426 C CA . LEU A 1 68 ? 7.592 -3.455 2.148 1.00 0.00 68 LEU A CA 19
ATOM 30427 C C . LEU A 1 68 ? 6.494 -4.522 2.180 1.00 0.00 68 LEU A C 19
ATOM 30428 O O . LEU A 1 68 ? 5.508 -4.366 2.900 1.00 0.00 68 LEU A O 19
ATOM 30444 N N . LEU A 1 69 ? 6.668 -5.622 1.437 1.00 0.00 69 LEU A N 19
ATOM 30445 C CA . LEU A 1 69 ? 5.617 -6.631 1.282 1.00 0.00 69 LEU A CA 19
ATOM 30446 C C . LEU A 1 69 ? 5.200 -7.231 2.632 1.00 0.00 69 LEU A C 19
ATOM 30447 O O . LEU A 1 69 ? 4.011 -7.457 2.854 1.00 0.00 69 LEU A O 19
ATOM 30463 N N . LYS A 1 70 ? 6.148 -7.397 3.567 1.00 0.00 70 LYS A N 19
ATOM 30464 C CA . LYS A 1 70 ? 5.870 -7.857 4.931 1.00 0.00 70 LYS A CA 19
ATOM 30465 C C . LYS A 1 70 ? 5.075 -6.825 5.735 1.00 0.00 70 LYS A C 19
ATOM 30466 O O . LYS A 1 70 ? 4.051 -7.172 6.325 1.00 0.00 70 LYS A O 19
ATOM 30485 N N . ARG A 1 71 ? 5.507 -5.554 5.726 1.00 0.00 71 ARG A N 19
ATOM 30486 C CA . ARG A 1 71 ? 4.817 -4.426 6.390 1.00 0.00 71 ARG A CA 19
ATOM 30487 C C . ARG A 1 71 ? 3.387 -4.245 5.897 1.00 0.00 71 ARG A C 19
ATOM 30488 O O . ARG A 1 71 ? 2.489 -4.017 6.702 1.00 0.00 71 ARG A O 19
ATOM 30509 N N . ALA A 1 72 ? 3.187 -4.388 4.589 1.00 0.00 72 ALA A N 19
ATOM 30510 C CA . ALA A 1 72 ? 1.894 -4.281 3.924 1.00 0.00 72 ALA A CA 19
ATOM 30511 C C . ALA A 1 72 ? 1.061 -5.582 3.983 1.00 0.00 72 ALA A C 19
ATOM 30512 O O . ALA A 1 72 ? -0.113 -5.579 3.614 1.00 0.00 72 ALA A O 19
ATOM 30519 N N . GLY A 1 73 ? 1.644 -6.693 4.445 1.00 0.00 73 GLY A N 19
ATOM 30520 C CA . GLY A 1 73 ? 0.985 -8.008 4.487 1.00 0.00 73 GLY A CA 19
ATOM 30521 C C . GLY A 1 73 ? 0.594 -8.578 3.109 1.00 0.00 73 GLY A C 19
ATOM 30522 O O . GLY A 1 73 ? -0.375 -9.336 3.015 1.00 0.00 73 GLY A O 19
ATOM 30526 N N . ILE A 1 74 ? 1.312 -8.200 2.045 1.00 0.00 74 ILE A N 19
ATOM 30527 C CA . ILE A 1 74 ? 1.064 -8.597 0.644 1.00 0.00 74 ILE A CA 19
ATOM 30528 C C . ILE A 1 74 ? 2.137 -9.563 0.116 1.00 0.00 74 ILE A C 19
ATOM 30529 O O . ILE A 1 74 ? 3.146 -9.821 0.772 1.00 0.00 74 ILE A O 19
ATOM 30545 N N . THR A 1 75 ? 1.934 -10.086 -1.093 1.00 0.00 75 THR A N 19
ATOM 30546 C CA . THR A 1 75 ? 2.926 -10.880 -1.835 1.00 0.00 75 THR A CA 19
ATOM 30547 C C . THR A 1 75 ? 3.874 -9.989 -2.654 1.00 0.00 75 THR A C 19
ATOM 30548 O O . THR A 1 75 ? 3.503 -8.862 -3.005 1.00 0.00 75 THR A O 19
ATOM 30559 N N . PRO A 1 76 ? 5.075 -10.473 -3.036 1.00 0.00 76 PRO A N 19
ATOM 30560 C CA . PRO A 1 76 ? 5.927 -9.758 -3.993 1.00 0.00 76 PRO A CA 19
ATOM 30561 C C . PRO A 1 76 ? 5.243 -9.609 -5.364 1.00 0.00 76 PRO A C 19
ATOM 30562 O O . PRO A 1 76 ? 5.420 -8.595 -6.037 1.00 0.00 76 PRO A O 19
ATOM 30573 N N . GLU A 1 77 ? 4.396 -10.573 -5.743 1.00 0.00 77 GLU A N 19
ATOM 30574 C CA . GLU A 1 77 ? 3.604 -10.558 -6.983 1.00 0.00 77 GLU A CA 19
ATOM 30575 C C . GLU A 1 77 ? 2.497 -9.497 -6.989 1.00 0.00 77 GLU A C 19
ATOM 30576 O O . GLU A 1 77 ? 2.103 -9.042 -8.061 1.00 0.00 77 GLU A O 19
ATOM 30588 N N . ALA A 1 78 ? 2.012 -9.074 -5.819 1.00 0.00 78 ALA A N 19
ATOM 30589 C CA . ALA A 1 78 ? 1.152 -7.896 -5.696 1.00 0.00 78 ALA A CA 19
ATOM 30590 C C . ALA A 1 78 ? 1.984 -6.602 -5.615 1.00 0.00 78 ALA A C 19
ATOM 30591 O O . ALA A 1 78 ? 1.649 -5.615 -6.272 1.00 0.00 78 ALA A O 19
ATOM 30598 N N . LEU A 1 79 ? 3.103 -6.608 -4.875 1.00 0.00 79 LEU A N 19
ATOM 30599 C CA . LEU A 1 79 ? 3.969 -5.435 -4.679 1.00 0.00 79 LEU A CA 19
ATOM 30600 C C . LEU A 1 79 ? 4.534 -4.892 -6.009 1.00 0.00 79 LEU A C 19
ATOM 30601 O O . LEU A 1 79 ? 4.538 -3.685 -6.258 1.00 0.00 79 LEU A O 19
ATOM 30617 N N . LYS A 1 80 ? 4.986 -5.789 -6.891 1.00 0.00 80 LYS A N 19
ATOM 30618 C CA . LYS A 1 80 ? 5.553 -5.452 -8.212 1.00 0.00 80 LYS A CA 19
ATOM 30619 C C . LYS A 1 80 ? 4.570 -4.761 -9.161 1.00 0.00 80 LYS A C 19
ATOM 30620 O O . LYS A 1 80 ? 5.000 -4.026 -10.048 1.00 0.00 80 LYS A O 19
ATOM 30639 N N . VAL A 1 81 ? 3.266 -4.985 -8.976 1.00 0.00 81 VAL A N 19
ATOM 30640 C CA . VAL A 1 81 ? 2.162 -4.331 -9.704 1.00 0.00 81 VAL A CA 19
ATOM 30641 C C . VAL A 1 81 ? 1.892 -2.910 -9.207 1.00 0.00 81 VAL A C 19
ATOM 30642 O O . VAL A 1 81 ? 1.485 -2.074 -10.007 1.00 0.00 81 VAL A O 19
ATOM 30655 N N . ILE A 1 82 ? 2.152 -2.586 -7.933 1.00 0.00 82 ILE A N 19
ATOM 30656 C CA . ILE A 1 82 ? 1.869 -1.243 -7.382 1.00 0.00 82 ILE A CA 19
ATOM 30657 C C . ILE A 1 82 ? 2.596 -0.127 -8.165 1.00 0.00 82 ILE A C 19
ATOM 30658 O O . ILE A 1 82 ? 2.044 0.951 -8.383 1.00 0.00 82 ILE A O 19
ATOM 30674 N N . GLU A 1 83 ? 3.801 -0.407 -8.670 1.00 0.00 83 GLU A N 19
ATOM 30675 C CA . GLU A 1 83 ? 4.541 0.475 -9.594 1.00 0.00 83 GLU A CA 19
ATOM 30676 C C . GLU A 1 83 ? 3.760 0.761 -10.894 1.00 0.00 83 GLU A C 19
ATOM 30677 O O . GLU A 1 83 ? 3.750 1.889 -11.388 1.00 0.00 83 GLU A O 19
ATOM 30689 N N . LYS A 1 84 ? 3.080 -0.252 -11.447 1.00 0.00 84 LYS A N 19
ATOM 30690 C CA . LYS A 1 84 ? 2.321 -0.160 -12.706 1.00 0.00 84 LYS A CA 19
ATOM 30691 C C . LYS A 1 84 ? 1.020 0.616 -12.517 1.00 0.00 84 LYS A C 19
ATOM 30692 O O . LYS A 1 84 ? 0.633 1.348 -13.422 1.00 0.00 84 LYS A O 19
ATOM 30711 N N . ILE A 1 85 ? 0.386 0.544 -11.341 1.00 0.00 85 ILE A N 19
ATOM 30712 C CA . ILE A 1 85 ? -0.784 1.383 -11.004 1.00 0.00 85 ILE A CA 19
ATOM 30713 C C . ILE A 1 85 ? -0.437 2.880 -11.131 1.00 0.00 85 ILE A C 19
ATOM 30714 O O . ILE A 1 85 ? -1.219 3.659 -11.678 1.00 0.00 85 ILE A O 19
ATOM 30730 N N . GLU A 1 86 ? 0.762 3.286 -10.697 1.00 0.00 86 GLU A N 19
ATOM 30731 C CA . GLU A 1 86 ? 1.242 4.671 -10.823 1.00 0.00 86 GLU A CA 19
ATOM 30732 C C . GLU A 1 86 ? 1.431 5.079 -12.297 1.00 0.00 86 GLU A C 19
ATOM 30733 O O . GLU A 1 86 ? 1.007 6.166 -12.694 1.00 0.00 86 GLU A O 19
ATOM 30745 N N . LYS A 1 87 ? 1.973 4.181 -13.136 1.00 0.00 87 LYS A N 19
ATOM 30746 C CA . LYS A 1 87 ? 2.120 4.396 -14.590 1.00 0.00 87 LYS A CA 19
ATOM 30747 C C . LYS A 1 87 ? 0.770 4.472 -15.314 1.00 0.00 87 LYS A C 19
ATOM 30748 O O . LYS A 1 87 ? 0.592 5.320 -16.187 1.00 0.00 87 LYS A O 19
ATOM 30767 N N . GLU A 1 88 ? -0.192 3.631 -14.932 1.00 0.00 88 GLU A N 19
ATOM 30768 C CA . GLU A 1 88 ? -1.559 3.641 -15.473 1.00 0.00 88 GLU A CA 19
ATOM 30769 C C . GLU A 1 88 ? -2.303 4.944 -15.135 1.00 0.00 88 GLU A C 19
ATOM 30770 O O . GLU A 1 88 ? -2.958 5.512 -16.011 1.00 0.00 88 GLU A O 19
ATOM 30782 N N . GLU A 1 89 ? -2.157 5.477 -13.914 1.00 0.00 89 GLU A N 19
ATOM 30783 C CA . GLU A 1 89 ? -2.758 6.770 -13.552 1.00 0.00 89 GLU A CA 19
ATOM 30784 C C . GLU A 1 89 ? -2.026 7.943 -14.237 1.00 0.00 89 GLU A C 19
ATOM 30785 O O . GLU A 1 89 ? -2.660 8.905 -14.676 1.00 0.00 89 GLU A O 19
ATOM 30797 N N . GLY A 1 90 ? -0.708 7.827 -14.430 1.00 0.00 90 GLY A N 19
ATOM 30798 C CA . GLY A 1 90 ? 0.115 8.794 -15.169 1.00 0.00 90 GLY A CA 19
ATOM 30799 C C . GLY A 1 90 ? -0.160 8.856 -16.682 1.00 0.00 90 GLY A C 19
ATOM 30800 O O . GLY A 1 90 ? 0.311 9.780 -17.349 1.00 0.00 90 GLY A O 19
ATOM 30804 N N . SER A 1 91 ? -0.937 7.910 -17.223 1.00 0.00 91 SER A N 19
ATOM 30805 C CA . SER A 1 91 ? -1.262 7.774 -18.654 1.00 0.00 91 SER A CA 19
ATOM 30806 C C . SER A 1 91 ? -2.718 8.136 -18.995 1.00 0.00 91 SER A C 19
ATOM 30807 O O . SER A 1 91 ? -3.222 7.743 -20.049 1.00 0.00 91 SER A O 19
ATOM 30815 N N . LEU A 1 92 ? -3.416 8.889 -18.135 1.00 0.00 92 LEU A N 19
ATOM 30816 C CA . LEU A 1 92 ? -4.850 9.203 -18.285 1.00 0.00 92 LEU A CA 19
ATOM 30817 C C . LEU A 1 92 ? -5.224 9.933 -19.593 1.00 0.00 92 LEU A C 19
ATOM 30818 O O . LEU A 1 92 ? -6.379 9.882 -20.018 1.00 0.00 92 LEU A O 19
ATOM 30834 N N . GLU A 1 93 ? -4.262 10.589 -20.252 1.00 0.00 93 GLU A N 19
ATOM 30835 C CA . GLU A 1 93 ? -4.454 11.243 -21.560 1.00 0.00 93 GLU A CA 19
ATOM 30836 C C . GLU A 1 93 ? -4.465 10.257 -22.747 1.00 0.00 93 GLU A C 19
ATOM 30837 O O . GLU A 1 93 ? -5.039 10.558 -23.796 1.00 0.00 93 GLU A O 19
ATOM 30849 N N . HIS A 1 94 ? -3.837 9.084 -22.598 1.00 0.00 94 HIS A N 19
ATOM 30850 C CA . HIS A 1 94 ? -3.708 8.063 -23.641 1.00 0.00 94 HIS A CA 19
ATOM 30851 C C . HIS A 1 94 ? -4.925 7.131 -23.719 1.00 0.00 94 HIS A C 19
ATOM 30852 O O . HIS A 1 94 ? -5.412 6.831 -24.813 1.00 0.00 94 HIS A O 19
ATOM 30866 N N . HIS A 1 95 ? -5.408 6.658 -22.567 1.00 0.00 95 HIS A N 19
ATOM 30867 C CA . HIS A 1 95 ? -6.416 5.597 -22.494 1.00 0.00 95 HIS A CA 19
ATOM 30868 C C . HIS A 1 95 ? -7.859 6.126 -22.582 1.00 0.00 95 HIS A C 19
ATOM 30869 O O . HIS A 1 95 ? -8.157 7.252 -22.168 1.00 0.00 95 HIS A O 19
ATOM 30883 N N . HIS A 1 96 ? -8.768 5.301 -23.112 1.00 0.00 96 HIS A N 19
ATOM 30884 C CA . HIS A 1 96 ? -10.186 5.640 -23.274 1.00 0.00 96 HIS A CA 19
ATOM 30885 C C . HIS A 1 96 ? -10.892 5.829 -21.916 1.00 0.00 96 HIS A C 19
ATOM 30886 O O . HIS A 1 96 ? -10.687 5.049 -20.980 1.00 0.00 96 HIS A O 19
ATOM 30900 N N . HIS A 1 97 ? -11.723 6.868 -21.813 1.00 0.00 97 HIS A N 19
ATOM 30901 C CA . HIS A 1 97 ? -12.388 7.298 -20.578 1.00 0.00 97 HIS A CA 19
ATOM 30902 C C . HIS A 1 97 ? -13.718 8.022 -20.859 1.00 0.00 97 HIS A C 19
ATOM 30903 O O . HIS A 1 97 ? -13.921 8.586 -21.939 1.00 0.00 97 HIS A O 19
ATOM 30917 N N . HIS A 1 98 ? -14.615 8.037 -19.870 1.00 0.00 98 HIS A N 19
ATOM 30918 C CA . HIS A 1 98 ? -15.868 8.802 -19.907 1.00 0.00 98 HIS A CA 19
ATOM 30919 C C . HIS A 1 98 ? -15.650 10.272 -19.495 1.00 0.00 98 HIS A C 19
ATOM 30920 O O . HIS A 1 98 ? -14.742 10.581 -18.715 1.00 0.00 98 HIS A O 19
ATOM 30934 N N . HIS A 1 99 ? -16.489 11.178 -20.013 1.00 0.00 99 HIS A N 19
ATOM 30935 C CA . HIS A 1 99 ? -16.437 12.629 -19.773 1.00 0.00 99 HIS A CA 19
ATOM 30936 C C . HIS A 1 99 ? -17.848 13.257 -19.740 1.00 0.00 99 HIS A C 19
ATOM 30937 O O . HIS A 1 99 ? -18.722 12.836 -20.534 1.00 0.00 99 HIS A O 19
ATOM 30952 N N . GLY A 1 1 ? 14.605 8.561 14.906 1.00 0.00 1 GLY A N 20
ATOM 30953 C CA . GLY A 1 1 ? 14.295 9.981 15.166 1.00 0.00 1 GLY A CA 20
ATOM 30954 C C . GLY A 1 1 ? 13.382 10.544 14.089 1.00 0.00 1 GLY A C 20
ATOM 30955 O O . GLY A 1 1 ? 12.202 10.205 14.042 1.00 0.00 1 GLY A O 20
ATOM 30961 N N . GLU A 1 2 ? 13.913 11.404 13.215 1.00 0.00 2 GLU A N 20
ATOM 30962 C CA . GLU A 1 2 ? 13.169 12.067 12.123 1.00 0.00 2 GLU A CA 20
ATOM 30963 C C . GLU A 1 2 ? 13.114 11.231 10.820 1.00 0.00 2 GLU A C 20
ATOM 30964 O O . GLU A 1 2 ? 12.432 11.592 9.862 1.00 0.00 2 GLU A O 20
ATOM 30976 N N . GLU A 1 3 ? 13.810 10.092 10.774 1.00 0.00 3 GLU A N 20
ATOM 30977 C CA . GLU A 1 3 ? 13.820 9.161 9.639 1.00 0.00 3 GLU A CA 20
ATOM 30978 C C . GLU A 1 3 ? 12.412 8.611 9.336 1.00 0.00 3 GLU A C 20
ATOM 30979 O O . GLU A 1 3 ? 11.661 8.248 10.246 1.00 0.00 3 GLU A O 20
ATOM 30991 N N . GLU A 1 4 ? 12.060 8.522 8.048 1.00 0.00 4 GLU A N 20
ATOM 30992 C CA . GLU A 1 4 ? 10.778 7.992 7.547 1.00 0.00 4 GLU A CA 20
ATOM 30993 C C . GLU A 1 4 ? 9.515 8.663 8.136 1.00 0.00 4 GLU A C 20
ATOM 30994 O O . GLU A 1 4 ? 8.457 8.032 8.229 1.00 0.00 4 GLU A O 20
ATOM 31006 N N . LYS A 1 5 ? 9.618 9.952 8.505 1.00 0.00 5 LYS A N 20
ATOM 31007 C CA . LYS A 1 5 ? 8.629 10.752 9.264 1.00 0.00 5 LYS A CA 20
ATOM 31008 C C . LYS A 1 5 ? 7.183 10.632 8.764 1.00 0.00 5 LYS A C 20
ATOM 31009 O O . LYS A 1 5 ? 6.275 10.435 9.570 1.00 0.00 5 LYS A O 20
ATOM 31028 N N . GLU A 1 6 ? 6.977 10.703 7.450 1.00 0.00 6 GLU A N 20
ATOM 31029 C CA . GLU A 1 6 ? 5.682 10.496 6.773 1.00 0.00 6 GLU A CA 20
ATOM 31030 C C . GLU A 1 6 ? 5.718 9.300 5.799 1.00 0.00 6 GLU A C 20
ATOM 31031 O O . GLU A 1 6 ? 4.967 9.266 4.827 1.00 0.00 6 GLU A O 20
ATOM 31043 N N . ILE A 1 7 ? 6.613 8.328 6.014 1.00 0.00 7 ILE A N 20
ATOM 31044 C CA . ILE A 1 7 ? 6.859 7.225 5.074 1.00 0.00 7 ILE A CA 20
ATOM 31045 C C . ILE A 1 7 ? 6.470 5.876 5.685 1.00 0.00 7 ILE A C 20
ATOM 31046 O O . ILE A 1 7 ? 5.554 5.223 5.197 1.00 0.00 7 ILE A O 20
ATOM 31062 N N . ASP A 1 8 ? 7.129 5.462 6.771 1.00 0.00 8 ASP A N 20
ATOM 31063 C CA . ASP A 1 8 ? 6.951 4.131 7.375 1.00 0.00 8 ASP A CA 20
ATOM 31064 C C . ASP A 1 8 ? 5.529 3.936 7.928 1.00 0.00 8 ASP A C 20
ATOM 31065 O O . ASP A 1 8 ? 4.880 2.917 7.670 1.00 0.00 8 ASP A O 20
ATOM 31074 N N . LYS A 1 9 ? 4.994 4.970 8.590 1.00 0.00 9 LYS A N 20
ATOM 31075 C CA . LYS A 1 9 ? 3.599 5.010 9.057 1.00 0.00 9 LYS A CA 20
ATOM 31076 C C . LYS A 1 9 ? 2.574 4.971 7.916 1.00 0.00 9 LYS A C 20
ATOM 31077 O O . LYS A 1 9 ? 1.464 4.489 8.129 1.00 0.00 9 LYS A O 20
ATOM 31096 N N . LEU A 1 10 ? 2.945 5.393 6.701 1.00 0.00 10 LEU A N 20
ATOM 31097 C CA . LEU A 1 10 ? 2.079 5.346 5.513 1.00 0.00 10 LEU A CA 20
ATOM 31098 C C . LEU A 1 10 ? 2.028 3.963 4.833 1.00 0.00 10 LEU A C 20
ATOM 31099 O O . LEU A 1 10 ? 1.234 3.768 3.913 1.00 0.00 10 LEU A O 20
ATOM 31115 N N . VAL A 1 11 ? 2.804 2.984 5.316 1.00 0.00 11 VAL A N 20
ATOM 31116 C CA . VAL A 1 11 ? 2.735 1.576 4.876 1.00 0.00 11 VAL A CA 20
ATOM 31117 C C . VAL A 1 11 ? 1.924 0.704 5.840 1.00 0.00 11 VAL A C 20
ATOM 31118 O O . VAL A 1 11 ? 1.270 -0.250 5.420 1.00 0.00 11 VAL A O 20
ATOM 31131 N N . GLU A 1 12 ? 1.905 1.043 7.130 1.00 0.00 12 GLU A N 20
ATOM 31132 C CA . GLU A 1 12 ? 1.200 0.261 8.152 1.00 0.00 12 GLU A CA 20
ATOM 31133 C C . GLU A 1 12 ? -0.320 0.261 7.933 1.00 0.00 12 GLU A C 20
ATOM 31134 O O . GLU A 1 12 ? -0.944 -0.791 7.800 1.00 0.00 12 GLU A O 20
ATOM 31146 N N . LEU A 1 13 ? -0.924 1.449 7.859 1.00 0.00 13 LEU A N 20
ATOM 31147 C CA . LEU A 1 13 ? -2.362 1.593 7.606 1.00 0.00 13 LEU A CA 20
ATOM 31148 C C . LEU A 1 13 ? -2.773 1.093 6.206 1.00 0.00 13 LEU A C 20
ATOM 31149 O O . LEU A 1 13 ? -3.901 0.637 6.016 1.00 0.00 13 LEU A O 20
ATOM 31165 N N . PHE A 1 14 ? -1.853 1.120 5.235 1.00 0.00 14 PHE A N 20
ATOM 31166 C CA . PHE A 1 14 ? -2.068 0.587 3.890 1.00 0.00 14 PHE A CA 20
ATOM 31167 C C . PHE A 1 14 ? -2.275 -0.938 3.927 1.00 0.00 14 PHE A C 20
ATOM 31168 O O . PHE A 1 14 ? -3.057 -1.464 3.138 1.00 0.00 14 PHE A O 20
ATOM 31185 N N . ALA A 1 15 ? -1.674 -1.637 4.896 1.00 0.00 15 ALA A N 20
ATOM 31186 C CA . ALA A 1 15 ? -1.871 -3.070 5.100 1.00 0.00 15 ALA A CA 20
ATOM 31187 C C . ALA A 1 15 ? -3.330 -3.419 5.431 1.00 0.00 15 ALA A C 20
ATOM 31188 O O . ALA A 1 15 ? -3.963 -4.209 4.728 1.00 0.00 15 ALA A O 20
ATOM 31195 N N . GLN A 1 16 ? -3.897 -2.784 6.464 1.00 0.00 16 GLN A N 20
ATOM 31196 C CA . GLN A 1 16 ? -5.284 -3.033 6.874 1.00 0.00 16 GLN A CA 20
ATOM 31197 C C . GLN A 1 16 ? -6.301 -2.519 5.841 1.00 0.00 16 GLN A C 20
ATOM 31198 O O . GLN A 1 16 ? -7.367 -3.114 5.674 1.00 0.00 16 GLN A O 20
ATOM 31212 N N . ALA A 1 17 ? -5.956 -1.470 5.085 1.00 0.00 17 ALA A N 20
ATOM 31213 C CA . ALA A 1 17 ? -6.765 -0.985 3.968 1.00 0.00 17 ALA A CA 20
ATOM 31214 C C . ALA A 1 17 ? -6.765 -1.963 2.774 1.00 0.00 17 ALA A C 20
ATOM 31215 O O . ALA A 1 17 ? -7.810 -2.192 2.166 1.00 0.00 17 ALA A O 20
ATOM 31222 N N . TYR A 1 18 ? -5.622 -2.588 2.468 1.00 0.00 18 TYR A N 20
ATOM 31223 C CA . TYR A 1 18 ? -5.511 -3.629 1.438 1.00 0.00 18 TYR A CA 20
ATOM 31224 C C . TYR A 1 18 ? -6.275 -4.893 1.848 1.00 0.00 18 TYR A C 20
ATOM 31225 O O . TYR A 1 18 ? -6.988 -5.470 1.029 1.00 0.00 18 TYR A O 20
ATOM 31243 N N . GLU A 1 19 ? -6.194 -5.293 3.120 1.00 0.00 19 GLU A N 20
ATOM 31244 C CA . GLU A 1 19 ? -6.991 -6.402 3.657 1.00 0.00 19 GLU A CA 20
ATOM 31245 C C . GLU A 1 19 ? -8.497 -6.124 3.543 1.00 0.00 19 GLU A C 20
ATOM 31246 O O . GLU A 1 19 ? -9.245 -6.979 3.069 1.00 0.00 19 GLU A O 20
ATOM 31258 N N . ASP A 1 20 ? -8.945 -4.915 3.899 1.00 0.00 20 ASP A N 20
ATOM 31259 C CA . ASP A 1 20 ? -10.351 -4.519 3.767 1.00 0.00 20 ASP A CA 20
ATOM 31260 C C . ASP A 1 20 ? -10.818 -4.525 2.303 1.00 0.00 20 ASP A C 20
ATOM 31261 O O . ASP A 1 20 ? -11.921 -4.987 2.004 1.00 0.00 20 ASP A O 20
ATOM 31270 N N . ALA A 1 21 ? -9.955 -4.100 1.375 1.00 0.00 21 ALA A N 20
ATOM 31271 C CA . ALA A 1 21 ? -10.249 -4.144 -0.050 1.00 0.00 21 ALA A CA 20
ATOM 31272 C C . ALA A 1 21 ? -10.341 -5.585 -0.579 1.00 0.00 21 ALA A C 20
ATOM 31273 O O . ALA A 1 21 ? -11.275 -5.920 -1.308 1.00 0.00 21 ALA A O 20
ATOM 31280 N N . ARG A 1 22 ? -9.409 -6.455 -0.176 1.00 0.00 22 ARG A N 20
ATOM 31281 C CA . ARG A 1 22 ? -9.363 -7.868 -0.575 1.00 0.00 22 ARG A CA 20
ATOM 31282 C C . ARG A 1 22 ? -10.522 -8.687 0.005 1.00 0.00 22 ARG A C 20
ATOM 31283 O O . ARG A 1 22 ? -10.989 -9.622 -0.641 1.00 0.00 22 ARG A O 20
ATOM 31304 N N . GLU A 1 23 ? -11.047 -8.302 1.171 1.00 0.00 23 GLU A N 20
ATOM 31305 C CA . GLU A 1 23 ? -12.278 -8.869 1.738 1.00 0.00 23 GLU A CA 20
ATOM 31306 C C . GLU A 1 23 ? -13.555 -8.361 1.045 1.00 0.00 23 GLU A C 20
ATOM 31307 O O . GLU A 1 23 ? -14.450 -9.166 0.768 1.00 0.00 23 GLU A O 20
ATOM 31319 N N . LYS A 1 24 ? -13.659 -7.059 0.728 1.00 0.00 24 LYS A N 20
ATOM 31320 C CA . LYS A 1 24 ? -14.872 -6.489 0.099 1.00 0.00 24 LYS A CA 20
ATOM 31321 C C . LYS A 1 24 ? -14.977 -6.789 -1.404 1.00 0.00 24 LYS A C 20
ATOM 31322 O O . LYS A 1 24 ? -16.079 -6.810 -1.954 1.00 0.00 24 LYS A O 20
ATOM 31341 N N . LYS A 1 25 ? -13.838 -7.071 -2.050 1.00 0.00 25 LYS A N 20
ATOM 31342 C CA . LYS A 1 25 ? -13.693 -7.460 -3.463 1.00 0.00 25 LYS A CA 20
ATOM 31343 C C . LYS A 1 25 ? -13.049 -8.847 -3.575 1.00 0.00 25 LYS A C 20
ATOM 31344 O O . LYS A 1 25 ? -12.010 -9.002 -4.215 1.00 0.00 25 LYS A O 20
ATOM 31363 N N . ARG A 1 26 ? -13.659 -9.874 -2.969 1.00 0.00 26 ARG A N 20
ATOM 31364 C CA . ARG A 1 26 ? -13.124 -11.257 -2.942 1.00 0.00 26 ARG A CA 20
ATOM 31365 C C . ARG A 1 26 ? -12.966 -11.906 -4.323 1.00 0.00 26 ARG A C 20
ATOM 31366 O O . ARG A 1 26 ? -12.118 -12.782 -4.493 1.00 0.00 26 ARG A O 20
ATOM 31387 N N . ASN A 1 27 ? -13.745 -11.451 -5.302 1.00 0.00 27 ASN A N 20
ATOM 31388 C CA . ASN A 1 27 ? -13.652 -11.816 -6.722 1.00 0.00 27 ASN A CA 20
ATOM 31389 C C . ASN A 1 27 ? -12.853 -10.799 -7.581 1.00 0.00 27 ASN A C 20
ATOM 31390 O O . ASN A 1 27 ? -12.885 -10.866 -8.812 1.00 0.00 27 ASN A O 20
ATOM 31401 N N . GLY A 1 28 ? -12.172 -9.841 -6.940 1.00 0.00 28 GLY A N 20
ATOM 31402 C CA . GLY A 1 28 ? -11.408 -8.754 -7.562 1.00 0.00 28 GLY A CA 20
ATOM 31403 C C . GLY A 1 28 ? -9.988 -9.141 -7.993 1.00 0.00 28 GLY A C 20
ATOM 31404 O O . GLY A 1 28 ? -9.715 -10.281 -8.380 1.00 0.00 28 GLY A O 20
ATOM 31408 N N . THR A 1 29 ? -9.077 -8.167 -7.932 1.00 0.00 29 THR A N 20
ATOM 31409 C CA . THR A 1 29 ? -7.682 -8.261 -8.397 1.00 0.00 29 THR A CA 20
ATOM 31410 C C . THR A 1 29 ? -6.699 -7.596 -7.428 1.00 0.00 29 THR A C 20
ATOM 31411 O O . THR A 1 29 ? -7.074 -6.629 -6.756 1.00 0.00 29 THR A O 20
ATOM 31422 N N . PRO A 1 30 ? -5.420 -8.027 -7.393 1.00 0.00 30 PRO A N 20
ATOM 31423 C CA . PRO A 1 30 ? -4.399 -7.371 -6.580 1.00 0.00 30 PRO A CA 20
ATOM 31424 C C . PRO A 1 30 ? -4.192 -5.897 -6.957 1.00 0.00 30 PRO A C 20
ATOM 31425 O O . PRO A 1 30 ? -3.951 -5.086 -6.062 1.00 0.00 30 PRO A O 20
ATOM 31436 N N . GLU A 1 31 ? -4.341 -5.508 -8.233 1.00 0.00 31 GLU A N 20
ATOM 31437 C CA . GLU A 1 31 ? -4.279 -4.090 -8.613 1.00 0.00 31 GLU A CA 20
ATOM 31438 C C . GLU A 1 31 ? -5.419 -3.270 -7.996 1.00 0.00 31 GLU A C 20
ATOM 31439 O O . GLU A 1 31 ? -5.162 -2.191 -7.462 1.00 0.00 31 GLU A O 20
ATOM 31451 N N . GLU A 1 32 ? -6.660 -3.773 -8.002 1.00 0.00 32 GLU A N 20
ATOM 31452 C CA . GLU A 1 32 ? -7.780 -3.055 -7.393 1.00 0.00 32 GLU A CA 20
ATOM 31453 C C . GLU A 1 32 ? -7.649 -2.971 -5.870 1.00 0.00 32 GLU A C 20
ATOM 31454 O O . GLU A 1 32 ? -7.981 -1.938 -5.285 1.00 0.00 32 GLU A O 20
ATOM 31466 N N . TRP A 1 33 ? -7.148 -4.023 -5.218 1.00 0.00 33 TRP A N 20
ATOM 31467 C CA . TRP A 1 33 ? -6.980 -4.031 -3.765 1.00 0.00 33 TRP A CA 20
ATOM 31468 C C . TRP A 1 33 ? -5.885 -3.069 -3.305 1.00 0.00 33 TRP A C 20
ATOM 31469 O O . TRP A 1 33 ? -6.093 -2.361 -2.319 1.00 0.00 33 TRP A O 20
ATOM 31490 N N . VAL A 1 34 ? -4.764 -2.966 -4.036 1.00 0.00 34 VAL A N 20
ATOM 31491 C CA . VAL A 1 34 ? -3.768 -1.926 -3.745 1.00 0.00 34 VAL A CA 20
ATOM 31492 C C . VAL A 1 34 ? -4.362 -0.546 -4.026 1.00 0.00 34 VAL A C 20
ATOM 31493 O O . VAL A 1 34 ? -4.271 0.326 -3.164 1.00 0.00 34 VAL A O 20
ATOM 31506 N N . ARG A 1 35 ? -5.006 -0.338 -5.185 1.00 0.00 35 ARG A N 20
ATOM 31507 C CA . ARG A 1 35 ? -5.526 0.979 -5.593 1.00 0.00 35 ARG A CA 20
ATOM 31508 C C . ARG A 1 35 ? -6.609 1.513 -4.650 1.00 0.00 35 ARG A C 20
ATOM 31509 O O . ARG A 1 35 ? -6.635 2.712 -4.377 1.00 0.00 35 ARG A O 20
ATOM 31530 N N . ASP A 1 36 ? -7.453 0.639 -4.101 1.00 0.00 36 ASP A N 20
ATOM 31531 C CA . ASP A 1 36 ? -8.441 1.004 -3.079 1.00 0.00 36 ASP A CA 20
ATOM 31532 C C . ASP A 1 36 ? -7.775 1.322 -1.728 1.00 0.00 36 ASP A C 20
ATOM 31533 O O . ASP A 1 36 ? -8.144 2.301 -1.073 1.00 0.00 36 ASP A O 20
ATOM 31542 N N . ALA A 1 37 ? -6.744 0.558 -1.344 1.00 0.00 37 ALA A N 20
ATOM 31543 C CA . ALA A 1 37 ? -6.010 0.767 -0.100 1.00 0.00 37 ALA A CA 20
ATOM 31544 C C . ALA A 1 37 ? -5.339 2.146 -0.012 1.00 0.00 37 ALA A C 20
ATOM 31545 O O . ALA A 1 37 ? -5.305 2.731 1.072 1.00 0.00 37 ALA A O 20
ATOM 31552 N N . ILE A 1 38 ? -4.844 2.679 -1.140 1.00 0.00 38 ILE A N 20
ATOM 31553 C CA . ILE A 1 38 ? -4.238 4.018 -1.206 1.00 0.00 38 ILE A CA 20
ATOM 31554 C C . ILE A 1 38 ? -5.177 5.088 -0.634 1.00 0.00 38 ILE A C 20
ATOM 31555 O O . ILE A 1 38 ? -4.741 5.934 0.145 1.00 0.00 38 ILE A O 20
ATOM 31571 N N . GLU A 1 39 ? -6.463 5.066 -0.996 1.00 0.00 39 GLU A N 20
ATOM 31572 C CA . GLU A 1 39 ? -7.399 6.115 -0.615 1.00 0.00 39 GLU A CA 20
ATOM 31573 C C . GLU A 1 39 ? -7.606 6.103 0.896 1.00 0.00 39 GLU A C 20
ATOM 31574 O O . GLU A 1 39 ? -7.365 7.120 1.535 1.00 0.00 39 GLU A O 20
ATOM 31586 N N . GLU A 1 40 ? -7.924 4.957 1.508 1.00 0.00 40 GLU A N 20
ATOM 31587 C CA . GLU A 1 40 ? -8.142 4.904 2.958 1.00 0.00 40 GLU A CA 20
ATOM 31588 C C . GLU A 1 40 ? -6.855 5.199 3.746 1.00 0.00 40 GLU A C 20
ATOM 31589 O O . GLU A 1 40 ? -6.906 5.911 4.749 1.00 0.00 40 GLU A O 20
ATOM 31601 N N . ALA A 1 41 ? -5.691 4.757 3.256 1.00 0.00 41 ALA A N 20
ATOM 31602 C CA . ALA A 1 41 ? -4.395 5.108 3.834 1.00 0.00 41 ALA A CA 20
ATOM 31603 C C . ALA A 1 41 ? -4.102 6.624 3.772 1.00 0.00 41 ALA A C 20
ATOM 31604 O O . ALA A 1 41 ? -3.477 7.166 4.683 1.00 0.00 41 ALA A O 20
ATOM 31611 N N . ALA A 1 42 ? -4.583 7.326 2.740 1.00 0.00 42 ALA A N 20
ATOM 31612 C CA . ALA A 1 42 ? -4.556 8.785 2.662 1.00 0.00 42 ALA A CA 20
ATOM 31613 C C . ALA A 1 42 ? -5.592 9.441 3.602 1.00 0.00 42 ALA A C 20
ATOM 31614 O O . ALA A 1 42 ? -5.264 10.391 4.322 1.00 0.00 42 ALA A O 20
ATOM 31621 N N . ARG A 1 43 ? -6.828 8.913 3.648 1.00 0.00 43 ARG A N 20
ATOM 31622 C CA . ARG A 1 43 ? -7.942 9.448 4.457 1.00 0.00 43 ARG A CA 20
ATOM 31623 C C . ARG A 1 43 ? -7.696 9.354 5.967 1.00 0.00 43 ARG A C 20
ATOM 31624 O O . ARG A 1 43 ? -8.128 10.249 6.695 1.00 0.00 43 ARG A O 20
ATOM 31645 N N . ARG A 1 44 ? -6.958 8.337 6.438 1.00 0.00 44 ARG A N 20
ATOM 31646 C CA . ARG A 1 44 ? -6.532 8.194 7.852 1.00 0.00 44 ARG A CA 20
ATOM 31647 C C . ARG A 1 44 ? -5.811 9.438 8.383 1.00 0.00 44 ARG A C 20
ATOM 31648 O O . ARG A 1 44 ? -5.981 9.797 9.548 1.00 0.00 44 ARG A O 20
ATOM 31669 N N . VAL A 1 45 ? -4.992 10.065 7.535 1.00 0.00 45 VAL A N 20
ATOM 31670 C CA . VAL A 1 45 ? -4.044 11.141 7.898 1.00 0.00 45 VAL A CA 20
ATOM 31671 C C . VAL A 1 45 ? -4.426 12.499 7.286 1.00 0.00 45 VAL A C 20
ATOM 31672 O O . VAL A 1 45 ? -3.825 13.526 7.605 1.00 0.00 45 VAL A O 20
ATOM 31685 N N . GLY A 1 46 ? -5.418 12.512 6.389 1.00 0.00 46 GLY A N 20
ATOM 31686 C CA . GLY A 1 46 ? -5.885 13.708 5.679 1.00 0.00 46 GLY A CA 20
ATOM 31687 C C . GLY A 1 46 ? -4.941 14.179 4.564 1.00 0.00 46 GLY A C 20
ATOM 31688 O O . GLY A 1 46 ? -4.835 15.383 4.318 1.00 0.00 46 GLY A O 20
ATOM 31692 N N . ARG A 1 47 ? -4.223 13.248 3.917 1.00 0.00 47 ARG A N 20
ATOM 31693 C CA . ARG A 1 47 ? -3.243 13.523 2.838 1.00 0.00 47 ARG A CA 20
ATOM 31694 C C . ARG A 1 47 ? -3.811 13.221 1.443 1.00 0.00 47 ARG A C 20
ATOM 31695 O O . ARG A 1 47 ? -4.894 12.651 1.306 1.00 0.00 47 ARG A O 20
ATOM 31716 N N . SER A 1 48 ? -3.076 13.622 0.404 1.00 0.00 48 SER A N 20
ATOM 31717 C CA . SER A 1 48 ? -3.335 13.229 -0.991 1.00 0.00 48 SER A CA 20
ATOM 31718 C C . SER A 1 48 ? -2.947 11.765 -1.241 1.00 0.00 48 SER A C 20
ATOM 31719 O O . SER A 1 48 ? -2.000 11.252 -0.635 1.00 0.00 48 SER A O 20
ATOM 31727 N N . ARG A 1 49 ? -3.618 11.100 -2.193 1.00 0.00 49 ARG A N 20
ATOM 31728 C CA . ARG A 1 49 ? -3.260 9.741 -2.645 1.00 0.00 49 ARG A CA 20
ATOM 31729 C C . ARG A 1 49 ? -1.840 9.697 -3.223 1.00 0.00 49 ARG A C 20
ATOM 31730 O O . ARG A 1 49 ? -1.100 8.751 -2.998 1.00 0.00 49 ARG A O 20
ATOM 31751 N N . SER A 1 50 ? -1.407 10.759 -3.894 1.00 0.00 50 SER A N 20
ATOM 31752 C CA . SER A 1 50 ? -0.079 10.842 -4.509 1.00 0.00 50 SER A CA 20
ATOM 31753 C C . SER A 1 50 ? 1.054 10.829 -3.469 1.00 0.00 50 SER A C 20
ATOM 31754 O O . SER A 1 50 ? 2.143 10.330 -3.752 1.00 0.00 50 SER A O 20
ATOM 31762 N N . ARG A 1 51 ? 0.790 11.305 -2.241 1.00 0.00 51 ARG A N 20
ATOM 31763 C CA . ARG A 1 51 ? 1.743 11.287 -1.114 1.00 0.00 51 ARG A CA 20
ATOM 31764 C C . ARG A 1 51 ? 1.919 9.893 -0.514 1.00 0.00 51 ARG A C 20
ATOM 31765 O O . ARG A 1 51 ? 3.045 9.486 -0.262 1.00 0.00 51 ARG A O 20
ATOM 31786 N N . VAL A 1 52 ? 0.833 9.137 -0.327 1.00 0.00 52 VAL A N 20
ATOM 31787 C CA . VAL A 1 52 ? 0.905 7.728 0.117 1.00 0.00 52 VAL A CA 20
ATOM 31788 C C . VAL A 1 52 ? 1.496 6.817 -0.955 1.00 0.00 52 VAL A C 20
ATOM 31789 O O . VAL A 1 52 ? 2.261 5.915 -0.619 1.00 0.00 52 VAL A O 20
ATOM 31802 N N . VAL A 1 53 ? 1.231 7.095 -2.233 1.00 0.00 53 VAL A N 20
ATOM 31803 C CA . VAL A 1 53 ? 1.926 6.413 -3.347 1.00 0.00 53 VAL A CA 20
ATOM 31804 C C . VAL A 1 53 ? 3.429 6.659 -3.261 1.00 0.00 53 VAL A C 20
ATOM 31805 O O . VAL A 1 53 ? 4.193 5.713 -3.155 1.00 0.00 53 VAL A O 20
ATOM 31818 N N . GLU A 1 54 ? 3.872 7.912 -3.213 1.00 0.00 54 GLU A N 20
ATOM 31819 C CA . GLU A 1 54 ? 5.277 8.291 -3.043 1.00 0.00 54 GLU A CA 20
ATOM 31820 C C . GLU A 1 54 ? 5.892 7.657 -1.785 1.00 0.00 54 GLU A C 20
ATOM 31821 O O . GLU A 1 54 ? 7.048 7.239 -1.810 1.00 0.00 54 GLU A O 20
ATOM 31833 N N . ALA A 1 55 ? 5.108 7.525 -0.711 1.00 0.00 55 ALA A N 20
ATOM 31834 C CA . ALA A 1 55 ? 5.570 6.995 0.565 1.00 0.00 55 ALA A CA 20
ATOM 31835 C C . ALA A 1 55 ? 5.781 5.481 0.511 1.00 0.00 55 ALA A C 20
ATOM 31836 O O . ALA A 1 55 ? 6.903 5.015 0.719 1.00 0.00 55 ALA A O 20
ATOM 31843 N N . LEU A 1 56 ? 4.749 4.702 0.156 1.00 0.00 56 LEU A N 20
ATOM 31844 C CA . LEU A 1 56 ? 4.890 3.249 0.081 1.00 0.00 56 LEU A CA 20
ATOM 31845 C C . LEU A 1 56 ? 5.888 2.850 -1.024 1.00 0.00 56 LEU A C 20
ATOM 31846 O O . LEU A 1 56 ? 6.630 1.881 -0.877 1.00 0.00 56 LEU A O 20
ATOM 31862 N N . ARG A 1 57 ? 5.964 3.633 -2.110 1.00 0.00 57 ARG A N 20
ATOM 31863 C CA . ARG A 1 57 ? 6.891 3.371 -3.214 1.00 0.00 57 ARG A CA 20
ATOM 31864 C C . ARG A 1 57 ? 8.342 3.633 -2.811 1.00 0.00 57 ARG A C 20
ATOM 31865 O O . ARG A 1 57 ? 9.164 2.729 -2.943 1.00 0.00 57 ARG A O 20
ATOM 31886 N N . ARG A 1 58 ? 8.668 4.813 -2.259 1.00 0.00 58 ARG A N 20
ATOM 31887 C CA . ARG A 1 58 ? 10.052 5.127 -1.832 1.00 0.00 58 ARG A CA 20
ATOM 31888 C C . ARG A 1 58 ? 10.519 4.269 -0.658 1.00 0.00 58 ARG A C 20
ATOM 31889 O O . ARG A 1 58 ? 11.706 3.970 -0.568 1.00 0.00 58 ARG A O 20
ATOM 31910 N N . TYR A 1 59 ? 9.605 3.816 0.202 1.00 0.00 59 TYR A N 20
ATOM 31911 C CA . TYR A 1 59 ? 9.922 2.889 1.291 1.00 0.00 59 TYR A CA 20
ATOM 31912 C C . TYR A 1 59 ? 10.511 1.577 0.755 1.00 0.00 59 TYR A C 20
ATOM 31913 O O . TYR A 1 59 ? 11.557 1.140 1.224 1.00 0.00 59 TYR A O 20
ATOM 31931 N N . ALA A 1 60 ? 9.910 0.994 -0.284 1.00 0.00 60 ALA A N 20
ATOM 31932 C CA . ALA A 1 60 ? 10.450 -0.183 -0.967 1.00 0.00 60 ALA A CA 20
ATOM 31933 C C . ALA A 1 60 ? 11.818 0.059 -1.635 1.00 0.00 60 ALA A C 20
ATOM 31934 O O . ALA A 1 60 ? 12.606 -0.875 -1.754 1.00 0.00 60 ALA A O 20
ATOM 31941 N N . GLU A 1 61 ? 12.140 1.289 -2.052 1.00 0.00 61 GLU A N 20
ATOM 31942 C CA . GLU A 1 61 ? 13.482 1.618 -2.566 1.00 0.00 61 GLU A CA 20
ATOM 31943 C C . GLU A 1 61 ? 14.521 1.788 -1.436 1.00 0.00 61 GLU A C 20
ATOM 31944 O O . GLU A 1 61 ? 15.700 1.472 -1.620 1.00 0.00 61 GLU A O 20
ATOM 31956 N N . LYS A 1 62 ? 14.089 2.264 -0.257 1.00 0.00 62 LYS A N 20
ATOM 31957 C CA . LYS A 1 62 ? 14.929 2.566 0.918 1.00 0.00 62 LYS A CA 20
ATOM 31958 C C . LYS A 1 62 ? 15.193 1.350 1.816 1.00 0.00 62 LYS A C 20
ATOM 31959 O O . LYS A 1 62 ? 16.335 1.098 2.199 1.00 0.00 62 LYS A O 20
ATOM 31978 N N . HIS A 1 63 ? 14.138 0.609 2.146 1.00 0.00 63 HIS A N 20
ATOM 31979 C CA . HIS A 1 63 ? 14.149 -0.583 3.004 1.00 0.00 63 HIS A CA 20
ATOM 31980 C C . HIS A 1 63 ? 14.246 -1.888 2.199 1.00 0.00 63 HIS A C 20
ATOM 31981 O O . HIS A 1 63 ? 14.668 -2.918 2.730 1.00 0.00 63 HIS A O 20
ATOM 31995 N N . GLY A 1 64 ? 13.867 -1.843 0.920 1.00 0.00 64 GLY A N 20
ATOM 31996 C CA . GLY A 1 64 ? 13.773 -3.010 0.038 1.00 0.00 64 GLY A CA 20
ATOM 31997 C C . GLY A 1 64 ? 12.345 -3.542 -0.097 1.00 0.00 64 GLY A C 20
ATOM 31998 O O . GLY A 1 64 ? 11.524 -3.436 0.818 1.00 0.00 64 GLY A O 20
ATOM 32002 N N . LYS A 1 65 ? 12.049 -4.148 -1.252 1.00 0.00 65 LYS A N 20
ATOM 32003 C CA . LYS A 1 65 ? 10.731 -4.720 -1.574 1.00 0.00 65 LYS A CA 20
ATOM 32004 C C . LYS A 1 65 ? 10.268 -5.789 -0.583 1.00 0.00 65 LYS A C 20
ATOM 32005 O O . LYS A 1 65 ? 9.092 -5.840 -0.232 1.00 0.00 65 LYS A O 20
ATOM 32024 N N . GLU A 1 66 ? 11.192 -6.607 -0.086 1.00 0.00 66 GLU A N 20
ATOM 32025 C CA . GLU A 1 66 ? 10.866 -7.656 0.883 1.00 0.00 66 GLU A CA 20
ATOM 32026 C C . GLU A 1 66 ? 10.394 -7.060 2.216 1.00 0.00 66 GLU A C 20
ATOM 32027 O O . GLU A 1 66 ? 9.518 -7.617 2.871 1.00 0.00 66 GLU A O 20
ATOM 32039 N N . GLU A 1 67 ? 10.927 -5.901 2.612 1.00 0.00 67 GLU A N 20
ATOM 32040 C CA . GLU A 1 67 ? 10.463 -5.205 3.818 1.00 0.00 67 GLU A CA 20
ATOM 32041 C C . GLU A 1 67 ? 9.113 -4.514 3.598 1.00 0.00 67 GLU A C 20
ATOM 32042 O O . GLU A 1 67 ? 8.260 -4.553 4.489 1.00 0.00 67 GLU A O 20
ATOM 32054 N N . LEU A 1 68 ? 8.887 -3.930 2.411 1.00 0.00 68 LEU A N 20
ATOM 32055 C CA . LEU A 1 68 ? 7.590 -3.337 2.067 1.00 0.00 68 LEU A CA 20
ATOM 32056 C C . LEU A 1 68 ? 6.486 -4.397 2.141 1.00 0.00 68 LEU A C 20
ATOM 32057 O O . LEU A 1 68 ? 5.506 -4.207 2.860 1.00 0.00 68 LEU A O 20
ATOM 32073 N N . LEU A 1 69 ? 6.649 -5.531 1.447 1.00 0.00 69 LEU A N 20
ATOM 32074 C CA . LEU A 1 69 ? 5.593 -6.546 1.362 1.00 0.00 69 LEU A CA 20
ATOM 32075 C C . LEU A 1 69 ? 5.225 -7.103 2.742 1.00 0.00 69 LEU A C 20
ATOM 32076 O O . LEU A 1 69 ? 4.046 -7.329 3.010 1.00 0.00 69 LEU A O 20
ATOM 32092 N N . LYS A 1 70 ? 6.207 -7.232 3.647 1.00 0.00 70 LYS A N 20
ATOM 32093 C CA . LYS A 1 70 ? 5.979 -7.638 5.037 1.00 0.00 70 LYS A CA 20
ATOM 32094 C C . LYS A 1 70 ? 5.191 -6.589 5.828 1.00 0.00 70 LYS A C 20
ATOM 32095 O O . LYS A 1 70 ? 4.202 -6.935 6.473 1.00 0.00 70 LYS A O 20
ATOM 32114 N N . ARG A 1 71 ? 5.583 -5.309 5.745 1.00 0.00 71 ARG A N 20
ATOM 32115 C CA . ARG A 1 71 ? 4.885 -4.180 6.397 1.00 0.00 71 ARG A CA 20
ATOM 32116 C C . ARG A 1 71 ? 3.445 -4.022 5.918 1.00 0.00 71 ARG A C 20
ATOM 32117 O O . ARG A 1 71 ? 2.551 -3.770 6.723 1.00 0.00 71 ARG A O 20
ATOM 32138 N N . ALA A 1 72 ? 3.233 -4.198 4.616 1.00 0.00 72 ALA A N 20
ATOM 32139 C CA . ALA A 1 72 ? 1.931 -4.114 3.965 1.00 0.00 72 ALA A CA 20
ATOM 32140 C C . ALA A 1 72 ? 1.110 -5.419 4.069 1.00 0.00 72 ALA A C 20
ATOM 32141 O O . ALA A 1 72 ? -0.067 -5.440 3.709 1.00 0.00 72 ALA A O 20
ATOM 32148 N N . GLY A 1 73 ? 1.711 -6.510 4.551 1.00 0.00 73 GLY A N 20
ATOM 32149 C CA . GLY A 1 73 ? 1.068 -7.829 4.648 1.00 0.00 73 GLY A CA 20
ATOM 32150 C C . GLY A 1 73 ? 0.655 -8.445 3.297 1.00 0.00 73 GLY A C 20
ATOM 32151 O O . GLY A 1 73 ? -0.279 -9.251 3.254 1.00 0.00 73 GLY A O 20
ATOM 32155 N N . ILE A 1 74 ? 1.314 -8.057 2.200 1.00 0.00 74 ILE A N 20
ATOM 32156 C CA . ILE A 1 74 ? 1.043 -8.509 0.822 1.00 0.00 74 ILE A CA 20
ATOM 32157 C C . ILE A 1 74 ? 2.101 -9.510 0.329 1.00 0.00 74 ILE A C 20
ATOM 32158 O O . ILE A 1 74 ? 3.108 -9.756 0.994 1.00 0.00 74 ILE A O 20
ATOM 32174 N N . THR A 1 75 ? 1.888 -10.078 -0.857 1.00 0.00 75 THR A N 20
ATOM 32175 C CA . THR A 1 75 ? 2.870 -10.915 -1.566 1.00 0.00 75 THR A CA 20
ATOM 32176 C C . THR A 1 75 ? 3.806 -10.075 -2.444 1.00 0.00 75 THR A C 20
ATOM 32177 O O . THR A 1 75 ? 3.437 -8.969 -2.852 1.00 0.00 75 THR A O 20
ATOM 32188 N N . PRO A 1 76 ? 5.000 -10.584 -2.820 1.00 0.00 76 PRO A N 20
ATOM 32189 C CA . PRO A 1 76 ? 5.837 -9.928 -3.830 1.00 0.00 76 PRO A CA 20
ATOM 32190 C C . PRO A 1 76 ? 5.147 -9.900 -5.208 1.00 0.00 76 PRO A C 20
ATOM 32191 O O . PRO A 1 76 ? 5.338 -8.963 -5.984 1.00 0.00 76 PRO A O 20
ATOM 32202 N N . GLU A 1 77 ? 4.276 -10.880 -5.481 1.00 0.00 77 GLU A N 20
ATOM 32203 C CA . GLU A 1 77 ? 3.445 -10.959 -6.690 1.00 0.00 77 GLU A CA 20
ATOM 32204 C C . GLU A 1 77 ? 2.394 -9.836 -6.771 1.00 0.00 77 GLU A C 20
ATOM 32205 O O . GLU A 1 77 ? 2.050 -9.413 -7.873 1.00 0.00 77 GLU A O 20
ATOM 32217 N N . ALA A 1 78 ? 1.916 -9.320 -5.631 1.00 0.00 78 ALA A N 20
ATOM 32218 C CA . ALA A 1 78 ? 1.099 -8.107 -5.570 1.00 0.00 78 ALA A CA 20
ATOM 32219 C C . ALA A 1 78 ? 1.969 -6.835 -5.535 1.00 0.00 78 ALA A C 20
ATOM 32220 O O . ALA A 1 78 ? 1.647 -5.856 -6.207 1.00 0.00 78 ALA A O 20
ATOM 32227 N N . LEU A 1 79 ? 3.102 -6.844 -4.817 1.00 0.00 79 LEU A N 20
ATOM 32228 C CA . LEU A 1 79 ? 3.976 -5.670 -4.675 1.00 0.00 79 LEU A CA 20
ATOM 32229 C C . LEU A 1 79 ? 4.511 -5.174 -6.038 1.00 0.00 79 LEU A C 20
ATOM 32230 O O . LEU A 1 79 ? 4.506 -3.974 -6.315 1.00 0.00 79 LEU A O 20
ATOM 32246 N N . LYS A 1 80 ? 4.912 -6.091 -6.927 1.00 0.00 80 LYS A N 20
ATOM 32247 C CA . LYS A 1 80 ? 5.407 -5.768 -8.283 1.00 0.00 80 LYS A CA 20
ATOM 32248 C C . LYS A 1 80 ? 4.377 -5.081 -9.193 1.00 0.00 80 LYS A C 20
ATOM 32249 O O . LYS A 1 80 ? 4.742 -4.495 -10.209 1.00 0.00 80 LYS A O 20
ATOM 32268 N N . VAL A 1 81 ? 3.092 -5.153 -8.844 1.00 0.00 81 VAL A N 20
ATOM 32269 C CA . VAL A 1 81 ? 1.999 -4.432 -9.514 1.00 0.00 81 VAL A CA 20
ATOM 32270 C C . VAL A 1 81 ? 1.943 -2.975 -9.051 1.00 0.00 81 VAL A C 20
ATOM 32271 O O . VAL A 1 81 ? 1.643 -2.089 -9.846 1.00 0.00 81 VAL A O 20
ATOM 32284 N N . ILE A 1 82 ? 2.284 -2.694 -7.790 1.00 0.00 82 ILE A N 20
ATOM 32285 C CA . ILE A 1 82 ? 2.196 -1.338 -7.213 1.00 0.00 82 ILE A CA 20
ATOM 32286 C C . ILE A 1 82 ? 3.134 -0.346 -7.926 1.00 0.00 82 ILE A C 20
ATOM 32287 O O . ILE A 1 82 ? 2.777 0.811 -8.142 1.00 0.00 82 ILE A O 20
ATOM 32303 N N . GLU A 1 83 ? 4.302 -0.799 -8.389 1.00 0.00 83 GLU A N 20
ATOM 32304 C CA . GLU A 1 83 ? 5.193 0.026 -9.225 1.00 0.00 83 GLU A CA 20
ATOM 32305 C C . GLU A 1 83 ? 4.607 0.339 -10.617 1.00 0.00 83 GLU A C 20
ATOM 32306 O O . GLU A 1 83 ? 4.949 1.370 -11.197 1.00 0.00 83 GLU A O 20
ATOM 32318 N N . LYS A 1 84 ? 3.689 -0.487 -11.144 1.00 0.00 84 LYS A N 20
ATOM 32319 C CA . LYS A 1 84 ? 2.909 -0.170 -12.357 1.00 0.00 84 LYS A CA 20
ATOM 32320 C C . LYS A 1 84 ? 1.764 0.803 -12.054 1.00 0.00 84 LYS A C 20
ATOM 32321 O O . LYS A 1 84 ? 1.519 1.710 -12.848 1.00 0.00 84 LYS A O 20
ATOM 32340 N N . ILE A 1 85 ? 1.130 0.696 -10.880 1.00 0.00 85 ILE A N 20
ATOM 32341 C CA . ILE A 1 85 ? 0.115 1.660 -10.409 1.00 0.00 85 ILE A CA 20
ATOM 32342 C C . ILE A 1 85 ? 0.719 3.070 -10.273 1.00 0.00 85 ILE A C 20
ATOM 32343 O O . ILE A 1 85 ? 0.090 4.047 -10.673 1.00 0.00 85 ILE A O 20
ATOM 32359 N N . GLU A 1 86 ? 1.961 3.195 -9.797 1.00 0.00 86 GLU A N 20
ATOM 32360 C CA . GLU A 1 86 ? 2.663 4.489 -9.738 1.00 0.00 86 GLU A CA 20
ATOM 32361 C C . GLU A 1 86 ? 2.935 5.080 -11.136 1.00 0.00 86 GLU A C 20
ATOM 32362 O O . GLU A 1 86 ? 2.818 6.292 -11.317 1.00 0.00 86 GLU A O 20
ATOM 32374 N N . LYS A 1 87 ? 3.198 4.246 -12.153 1.00 0.00 87 LYS A N 20
ATOM 32375 C CA . LYS A 1 87 ? 3.334 4.687 -13.557 1.00 0.00 87 LYS A CA 20
ATOM 32376 C C . LYS A 1 87 ? 1.996 5.078 -14.193 1.00 0.00 87 LYS A C 20
ATOM 32377 O O . LYS A 1 87 ? 1.959 6.010 -14.994 1.00 0.00 87 LYS A O 20
ATOM 32396 N N . GLU A 1 88 ? 0.895 4.436 -13.801 1.00 0.00 88 GLU A N 20
ATOM 32397 C CA . GLU A 1 88 ? -0.468 4.845 -14.179 1.00 0.00 88 GLU A CA 20
ATOM 32398 C C . GLU A 1 88 ? -0.920 6.145 -13.480 1.00 0.00 88 GLU A C 20
ATOM 32399 O O . GLU A 1 88 ? -1.665 6.929 -14.069 1.00 0.00 88 GLU A O 20
ATOM 32411 N N . GLU A 1 89 ? -0.442 6.417 -12.259 1.00 0.00 89 GLU A N 20
ATOM 32412 C CA . GLU A 1 89 ? -0.612 7.716 -11.581 1.00 0.00 89 GLU A CA 20
ATOM 32413 C C . GLU A 1 89 ? 0.286 8.810 -12.211 1.00 0.00 89 GLU A C 20
ATOM 32414 O O . GLU A 1 89 ? -0.055 9.995 -12.192 1.00 0.00 89 GLU A O 20
ATOM 32426 N N . GLY A 1 90 ? 1.407 8.403 -12.820 1.00 0.00 90 GLY A N 20
ATOM 32427 C CA . GLY A 1 90 ? 2.283 9.216 -13.667 1.00 0.00 90 GLY A CA 20
ATOM 32428 C C . GLY A 1 90 ? 1.773 9.316 -15.114 1.00 0.00 90 GLY A C 20
ATOM 32429 O O . GLY A 1 90 ? 0.605 9.641 -15.352 1.00 0.00 90 GLY A O 20
ATOM 32433 N N . SER A 1 91 ? 2.652 9.034 -16.083 1.00 0.00 91 SER A N 20
ATOM 32434 C CA . SER A 1 91 ? 2.363 9.101 -17.526 1.00 0.00 91 SER A CA 20
ATOM 32435 C C . SER A 1 91 ? 2.869 7.860 -18.266 1.00 0.00 91 SER A C 20
ATOM 32436 O O . SER A 1 91 ? 4.055 7.522 -18.202 1.00 0.00 91 SER A O 20
ATOM 32444 N N . LEU A 1 92 ? 1.988 7.201 -19.026 1.00 0.00 92 LEU A N 20
ATOM 32445 C CA . LEU A 1 92 ? 2.329 6.010 -19.817 1.00 0.00 92 LEU A CA 20
ATOM 32446 C C . LEU A 1 92 ? 3.081 6.370 -21.111 1.00 0.00 92 LEU A C 20
ATOM 32447 O O . LEU A 1 92 ? 3.917 5.599 -21.577 1.00 0.00 92 LEU A O 20
ATOM 32463 N N . GLU A 1 93 ? 2.855 7.567 -21.664 1.00 0.00 93 GLU A N 20
ATOM 32464 C CA . GLU A 1 93 ? 3.553 8.056 -22.866 1.00 0.00 93 GLU A CA 20
ATOM 32465 C C . GLU A 1 93 ? 5.059 8.308 -22.641 1.00 0.00 93 GLU A C 20
ATOM 32466 O O . GLU A 1 93 ? 5.849 8.206 -23.579 1.00 0.00 93 GLU A O 20
ATOM 32478 N N . HIS A 1 94 ? 5.481 8.551 -21.392 1.00 0.00 94 HIS A N 20
ATOM 32479 C CA . HIS A 1 94 ? 6.899 8.624 -21.003 1.00 0.00 94 HIS A CA 20
ATOM 32480 C C . HIS A 1 94 ? 7.588 7.240 -20.973 1.00 0.00 94 HIS A C 20
ATOM 32481 O O . HIS A 1 94 ? 8.817 7.161 -20.913 1.00 0.00 94 HIS A O 20
ATOM 32495 N N . HIS A 1 95 ? 6.807 6.155 -21.040 1.00 0.00 95 HIS A N 20
ATOM 32496 C CA . HIS A 1 95 ? 7.257 4.757 -21.022 1.00 0.00 95 HIS A CA 20
ATOM 32497 C C . HIS A 1 95 ? 7.045 4.036 -22.374 1.00 0.00 95 HIS A C 20
ATOM 32498 O O . HIS A 1 95 ? 7.329 2.841 -22.495 1.00 0.00 95 HIS A O 20
ATOM 32512 N N . HIS A 1 96 ? 6.563 4.747 -23.400 1.00 0.00 96 HIS A N 20
ATOM 32513 C CA . HIS A 1 96 ? 6.339 4.229 -24.755 1.00 0.00 96 HIS A CA 20
ATOM 32514 C C . HIS A 1 96 ? 7.648 4.079 -25.558 1.00 0.00 96 HIS A C 20
ATOM 32515 O O . HIS A 1 96 ? 8.584 4.868 -25.398 1.00 0.00 96 HIS A O 20
ATOM 32529 N N . HIS A 1 97 ? 7.690 3.094 -26.461 1.00 0.00 97 HIS A N 20
ATOM 32530 C CA . HIS A 1 97 ? 8.728 2.891 -27.483 1.00 0.00 97 HIS A CA 20
ATOM 32531 C C . HIS A 1 97 ? 8.093 2.465 -28.821 1.00 0.00 97 HIS A C 20
ATOM 32532 O O . HIS A 1 97 ? 7.131 1.691 -28.848 1.00 0.00 97 HIS A O 20
ATOM 32546 N N . HIS A 1 98 ? 8.650 2.953 -29.934 1.00 0.00 98 HIS A N 20
ATOM 32547 C CA . HIS A 1 98 ? 8.142 2.696 -31.291 1.00 0.00 98 HIS A CA 20
ATOM 32548 C C . HIS A 1 98 ? 8.571 1.323 -31.859 1.00 0.00 98 HIS A C 20
ATOM 32549 O O . HIS A 1 98 ? 7.861 0.747 -32.689 1.00 0.00 98 HIS A O 20
ATOM 32563 N N . HIS A 1 99 ? 9.715 0.791 -31.406 1.00 0.00 99 HIS A N 20
ATOM 32564 C CA . HIS A 1 99 ? 10.289 -0.501 -31.819 1.00 0.00 99 HIS A CA 20
ATOM 32565 C C . HIS A 1 99 ? 9.926 -1.642 -30.843 1.00 0.00 99 HIS A C 20
ATOM 32566 O O . HIS A 1 99 ? 9.620 -2.757 -31.328 1.00 0.00 99 HIS A O 20
#

Sequence (99 aa):
GEEEKEIDKLVELFAQAYEDAREKKRNGTPEEWVRDAIEEAARRVGRSRSRVVEALRRYAEKHGKEELLKRAGITPEALKVIEKIEKEEGSLEHHHHHHGEEEKEIDKLVELFAQAYEDAREKKRNGTPEEWVRDAIEEAARRVGRSRSRVVEALRRYAEKHGKEELLKRAGITPEALKVIEKIEKEEGSLEHHHHHHGEEEKEIDKLVELFAQAYEDAREKKRNGTPEEWVRDAIEEAARRVGRSRSRVVEALRRYAEKHGKEELLKRAGITPEALKVIEKIEKEEGSLEHHHHHHGEEEKEIDKLVELFAQAYEDAREKKRNGTPEEWVRDAIEEAARRVGRSRSRVVEALRRYAEKHGKEELLKRAGITPEALKVIEKIEKEEGSLEHHHHHHGEEEKEIDKLVELFAQAYEDAREKKRNGTPEEWVRDAIEEAARRVGRSRSRVVEALRRYAEKHGKEELLKRAGITPEALKVIEKIEKEEGSLEHHHHHHGEEEKEIDKLVELFAQAYEDAREKKRNGTPEEWVRDAIEEAARRVGRSRSRVVEALRRYAEKHGKEELLKRAGITPEALKVIEKIEKEEGSLEHHHHHHGEEEKEIDKLVELFAQAYEDAREKKRNGTPEEWVRDAIEEAARRVGRSRSRVVEALRRYAEKHGKEELLKRAGITPEALKVIEKIEKEEGSLEHHHHHHGEEEKEIDKLVELFAQAYEDAREKKRNGTPEEWVRDAIEEAARRVGRSRSRVVEALRRYAEKHGKEELLKRAGITPEALKVIEKIEKEEGSLEHHHHHHGEEEKEIDKLVELFAQAYEDAREKKRNGTPEEWVRDAIEEAARRVGRSRSRVVEALRRYAEKHGKEELLKRAGITPEALKVIEKIEKEEGSLEHHHHHHGEEEKEIDKLVELFAQAYEDAREKKRNGTPEEWVRDAIEEAARRVGRSRSRVVEALRRYAEKHGKEELLKRAGITPEALKVIEKIEKEEGSLEHHHHHHGEEEKEIDKLVELFAQAYEDAREKKRNGTPEEWVRDAIEEAARRVGRSRSRVVEALRRYAEKHGKEELLKRAGITPEALKVIEKIEKEEGSLEHHHHHHGEEEKEIDKLVELFAQAYEDAREKKRNGTPEEWVRDAIEEAARRVGRSRSRVVEALRRYAEKHGKEELLKRAGITPEALKVIEKIEKEEGSLEHHHHHHGEEEKEIDKLVELFAQAYEDAREKKRNGTPEEWVRDAIEEAARRVGRSRSRVVEALRRYAEKHGKEELLKRAGITPEALKVIEKIEKEEGSLEHHHHHHGEEEKEIDKLVELFAQAYEDAREKKRNGTPEEWVRDAIEEAARRVGRSRSRVVEALRRYAEKHGKEELLKRAGITPEALKVIEKIEKEEGSLEHHHHHHGEEEKEIDKLVELFAQAYEDAREKKRNGTPEEWVRDAIEEAARRVGRSRSRVVEALRRYAEKHGKEELLKRAGITPEALKVIEKIEKEEGSLEHHHHHHGEEEKEIDKLVELFAQAYEDAREKKRNGTPEEWVRDAIEEAARRVGRSRSRVVEALRRYAEKHGKEELLKRAGITPEALKVIEKIEKEEGSLEHHHHHHGEEEKEIDKLVELFAQAYEDAREKKRNGTPEEWVRDAIEEAARRVGRSRSRVVEALRRYAEKHGKEELLKRAGITPEALKVIEKIEKEEGSLEHHHHHHGEEEKEIDKLVELFAQAYEDAREKKRNGTPEEWVRDAIEEAARRVGRSRSRVVEALRRYAEKHGKEELLKRAGITPEALKVIEKIEKEEGSLEHHHHHHGEEEKEIDKLVELFAQAYEDAREKKRNGTPEEWVRDAIEEAARRVGRSRSRVVEALRRYAEKHGKEELLKRAGITPEALKVIEKIEKEEGSLEHHHHHHGEEEKEIDKLVELFAQAYEDAREKKRNGTPEEWVRDAIEEAARRVGRSRSRVVEALRRYAEKHGKEELLKRAGITPEALKVIEKIEKEEGSLEHHHHHH

Radius of gyration: 13.85 Å; Cα contacts (8 Å, |Δi|>4): 99; chains: 1; bounding box: 30×35×42 Å

Nearest PDB structures (foldseek):
  7bqm-assembly1_A  TM=9.370E-01  e=1.208E-10  synthetic construct
  7dns-assembly1_B  TM=7.827E-01  e=2.255E-05  synthetic construct
  7bqm-assembly1_A  TM=9.046E-01  e=2.074E-11  synthetic construct
  7dns-assembly1_B  TM=7.898E-01  e=8.809E-06  synthetic construct
  7bqm-assembly1_A  TM=9.262E-01  e=1.710E-10  synthetic construct

Foldseek 3Di:
DCPLVVALLLLQQLQVQLVVLCVVPVVDDLLRSSVRSLVVSCVVPVHDSLSSLVRLVVCCVVVNLVVSCVSSVHDSVSSVVSVVVNVVVPDCVVVDDPD

Secondary structure (DSSP, 8-state):
--TTTTTTHHHHHHHHHHHHHHHH-TTS-HHHHHHHHHHHHHHTTT--TTHHHHHHHHHHHHT-HHHHHHHHT--HHHHHHHHHHHHHHTGGGS-----